Protein 2JVO (pdb70)

Secondary structure (DSSP, 8-state):
--S-SEEEE-SS-TT--HHHHHHHHTTTS---EEEEETTEEEEE-SSHHHHHHHHHHHTT-EETTEE-EEEB-S---

CATH classification: 3.30.70.330

InterPro domains:
  IPR000504 RNA recognition motif domain [PF00076] (127-188)
  IPR000504 RNA recognition motif domain [PF00076] (202-268)
  IPR000504 RNA recognition motif domain [PS50102] (125-195)
  IPR000504 RNA recognition motif domain [PS50102] (200-275)
  IPR000504 RNA recognition motif domain [SM00360] (126-191)
  IPR000504 RNA recognition motif domain [SM00360] (201-271)
  IPR012677 Nucleotide-binding alpha-beta plait domain superfamily [G3DSA:3.30.70.330] (121-197)
  IPR012677 Nucleotide-binding alpha-beta plait domain superfamily [G3DSA:3.30.70.330] (198-280)
  IPR034166 Npl3, RNA recognition motif 1 [cd12340] (126-192)
  IPR035979 RNA-binding domain superfamily [SSF54928] (87-199)
  IPR035979 RNA-binding domain superfamily [SSF54928] (198-286)
  IPR050374 RRT5/SRSF/Splicing Factor SR [PTHR23003] (115-361)

Foldseek 3Di:
DFQLWKWWFAPFAQPDDVVVVCVLLVVLPAQPDWDDDGRIIITGGPDNPSLVVSCVRFAQNDDPHGGINSGSNPDPD

Sequence (77 aa):
ELSNTRLFVRPFPLDVQESELNEIFGPFGPMKEVKILNGFAFVEFEEAESAAKAIEEVHGKSFANQPLEVVYSKLPAELSNTRLFVRPFPLDVQESELNEIFGPFGPMKEVKILNGFAFVEFEEAESAAKAIEEVHGKSFANQPLEVVYSKLPAELSNTRLFVRPFPLDVQESELNEIFGPFGPMKEVKILNGFAFVEFEEAESAAKAIEEVHGKSFANQPLEVVYSKLPAELSNTRLFVRPFPLDVQESELNEIFGPFGPMKEVKILNGFAFVEFEEAESAAKAIEEVHGKSFANQPLEVVYSKLPAELSNTRLFVRPFPLDVQESELNEIFGPFGPMKEVKILNGFAFVEFEEAESAAKAIEEVHGKSFANQPLEVVYSKLPAELSNTRLFVRPFPLDVQESELNEIFGPFGPMKEVKILNGFAFVEFEEAESAAKAIEEVHGKSFANQPLEVVYSKLPAELSNTRLFVRPFPLDVQESELNEIFGPFGPMKEVKILNGFAFVEFEEAESAAKAIEEVHGKSFANQPLEVVYSKLPAELSNTRLFVRPFPLDVQESELNEIFGPFGPMKEVKILNGFAFVEFEEAESAAKAIEEVHGKSFANQPLEVVYSKLPAELSNTRLFVRPFPLDVQESELNEIFGPFGPMKEVKILNGFAFVEFEEAESAAKAIEEVHGKSFANQPLEVVYSKLPAELSNTRLFVRPFPLDVQESELNEIFGPFGPMKEVKILNGFAFVEFEEAESAAKAIEEVHGKSFANQPLEVVYSKLPAELSNTRLFVRPFPLDVQESELNEIFGPFGPMKEVKILNGFAFVEFEEAESAAKAIEEVHGKSFANQPLEVVYSKLPAELSNTRLFVRPFPLDVQESELNEIFGPFGPMKEVKILNGFAFVEFEEAESAAKAIEEVHGKSFANQPLEVVYSKLPAELSNTRLFVRPFPLDVQESELNEIFGPFGPMKEVKILNGFAFVEFEEAESAAKAIEEVHGKSFANQPLEVVYSKLPAELSNTRLFVRPFPLDVQESELNEIFGPFGPMKEVKILNGFAFVEFEEAESAAKAIEEVHGKSFANQPLEVVYSKLPAELSNTRLFVRPFPLDVQESELNEIFGPFGPMKEVKILNGFAFVEFEEAESAAKAIEEVHGKSFANQPLEVVYSKLPAELSNTRLFVRPFPLDVQESELNEIFGPFGPMKEVKILNGFAFVEFEEAESAAKAIEEVHGKSFANQPLEVVYSKLPAELSNTRLFVRPFPLDVQESELNEIFGPFGPMKEVKILNGFAFVEFEEAESAAKAIEEVHGKSFANQPLEVVYSKLPAELSNTRLFVRPFPLDVQESELNEIFGPFGPMKEVKILNGFAFVEFEEAESAAKAIEEVHGKSFANQPLEVVYSKLPAELSNTRLFVRPFPLDVQESELNEIFGPFGPMKEVKILNGFAFVEFEEAESAAKAIEEVHGKSFANQPLEVVYSKLPAELSNTRLFVRPFPLDVQESELNEIFGPFGPMKEVKILNGFAFVEFEEAESAAKAIEEVHGKSFANQPLEVVYSKLPA

Solvent-accessible surface area: 4477 Å² total; per-residue (Å²): 198,105,35,39,19,17,0,30,1,89,5,14,72,122,106,4,71,94,59,73,0,80,146,28,0,37,101,18,51,56,39,88,62,36,75,62,82,122,4,81,0,13,0,24,2,145,68,50,115,1,0,45,73,0,40,143,102,16,65,46,92,96,84,76,104,82,76,9,31,0,32,92,0,148,63,140,82

GO terms:
  GO:0061752 telomeric repeat-containing RNA binding (F, IDA)
  GO:0008143 poly(A) binding (F, IDA)
  GO:0005634 nucleus (C, IDA)
  GO:0003691 double-stranded telomeric DNA binding (F, IDA)
  GO:0003729 mRNA binding (F, IDA)
  GO:0031370 eukaryotic initiation factor 4G binding (F, IDA)
  GO:2000805 negative regulation of termination of RNA polymerase II transcription, poly(A)-coupled (P, IDA)
  GO:0017148 negative regulation of translation (P, IDA)
  GO:0032968 positive regulation of transcription elongation by RNA polymerase II (P, IDA)
  GO:0006415 translational termination (P, IGI)
  GO:0000398 mRNA splicing, via spliceosome (P, IGI)
  GO:0005634 nucleus (C, IMP)
  GO:0005634 nucleus (C, HDA)
  GO:0005737 cytoplasm (C, IMP)
  GO:0010494 cytoplasmic stress granule (C, HDA)
  GO:0003729 mRNA binding (F, HDA)
  GO:2000805 negative regulation of termination of RNA polymerase II transcription, poly(A)-coupled (P, IMP)
  GO:0032968 positive regulation of transcription elongation by RNA polymerase II (P, IMP)
  GO:0061909 autophagosome-lysosome fusion (P, IMP)
  GO:0006415 translational termination (P, IMP)

Structure (mmCIF, N/CA/C/O backbone):
data_2JVO
#
_entry.id   2JVO
#
loop_
_atom_site.group_PDB
_atom_site.id
_atom_site.type_symbol
_atom_site.label_atom_id
_atom_site.label_alt_id
_atom_site.label_comp_id
_atom_site.label_asym_id
_atom_site.label_entity_id
_atom_site.label_seq_id
_atom_site.pdbx_PDB_ins_code
_atom_site.Cartn_x
_atom_site.Cartn_y
_atom_site.Cartn_z
_atom_site.occupancy
_atom_site.B_iso_or_equiv
_atom_site.auth_seq_id
_atom_site.auth_comp_id
_atom_site.auth_asym_id
_atom_site.auth_atom_id
_atom_site.pdbx_PDB_model_num
ATOM 1 N N . GLU A 1 28 ? 4.251 14.770 11.272 1.00 0.00 28 GLU A N 1
ATOM 2 C CA . GLU A 1 28 ? 4.772 14.192 10.003 1.00 0.00 28 GLU A CA 1
ATOM 3 C C . GLU A 1 28 ? 5.316 12.773 10.194 1.00 0.00 28 GLU A C 1
ATOM 4 O O . GLU A 1 28 ? 5.893 12.433 11.231 1.00 0.00 28 GLU A O 1
ATOM 16 N N . LEU A 1 29 ? 5.146 11.965 9.150 1.00 0.00 29 LEU A N 1
ATOM 17 C CA . LEU A 1 29 ? 5.688 10.619 8.912 1.00 0.00 29 LEU A CA 1
ATOM 18 C C . LEU A 1 29 ? 5.941 10.562 7.384 1.00 0.00 29 LEU A C 1
ATOM 19 O O . LEU A 1 29 ? 6.083 11.599 6.727 1.00 0.00 29 LEU A O 1
ATOM 35 N N . SER A 1 30 ? 5.946 9.380 6.776 1.00 0.00 30 SER A N 1
ATOM 36 C CA . SER A 1 30 ? 5.895 9.220 5.310 1.00 0.00 30 SER A CA 1
ATOM 37 C C . SER A 1 30 ? 4.572 9.743 4.701 1.00 0.00 30 SER A C 1
ATOM 38 O O . SER A 1 30 ? 4.499 9.960 3.499 1.00 0.00 30 SER A O 1
ATOM 46 N N . ASN A 1 31 ? 3.541 9.956 5.537 1.00 0.00 31 ASN A N 1
ATOM 47 C CA . ASN A 1 31 ? 2.181 10.483 5.297 1.00 0.00 31 ASN A CA 1
ATOM 48 C C . ASN A 1 31 ? 1.323 9.850 4.178 1.00 0.00 31 ASN A C 1
ATOM 49 O O . ASN A 1 31 ? 0.130 10.152 4.105 1.00 0.00 31 ASN A O 1
ATOM 60 N N . THR A 1 32 ? 1.874 9.006 3.297 1.00 0.00 32 THR A N 1
ATOM 61 C CA . THR A 1 32 ? 1.191 8.639 2.048 1.00 0.00 32 THR A CA 1
ATOM 62 C C . THR A 1 32 ? 1.433 7.212 1.534 1.00 0.00 32 THR A C 1
ATOM 63 O O . THR A 1 32 ? 1.245 6.970 0.344 1.00 0.00 32 THR A O 1
ATOM 74 N N . ARG A 1 33 ? 1.823 6.241 2.383 1.00 0.00 33 ARG A N 1
ATOM 75 C CA . ARG A 1 33 ? 2.345 4.941 1.907 1.00 0.00 33 ARG A CA 1
ATOM 76 C C . ARG A 1 33 ? 1.720 3.697 2.511 1.00 0.00 33 ARG A C 1
ATOM 77 O O . ARG A 1 33 ? 1.698 3.461 3.713 1.00 0.00 33 ARG A O 1
ATOM 98 N N . LEU A 1 34 ? 1.322 2.810 1.628 1.00 0.00 34 LEU A N 1
ATOM 99 C CA . LEU A 1 34 ? 0.527 1.658 1.974 1.00 0.00 34 LEU A CA 1
ATOM 100 C C . LEU A 1 34 ? 1.382 0.391 1.953 1.00 0.00 34 LEU A C 1
ATOM 101 O O . LEU A 1 34 ? 1.837 -0.051 0.902 1.00 0.00 34 LEU A O 1
ATOM 117 N N . PHE A 1 35 ? 1.605 -0.161 3.145 1.00 0.00 35 PHE A N 1
ATOM 118 C CA . PHE A 1 35 ? 2.538 -1.236 3.464 1.00 0.00 35 PHE A CA 1
ATOM 119 C C . PHE A 1 35 ? 1.716 -2.516 3.549 1.00 0.00 35 PHE A C 1
ATOM 120 O O . PHE A 1 35 ? 1.047 -2.866 4.522 1.00 0.00 35 PHE A O 1
ATOM 137 N N . VAL A 1 36 ? 1.704 -3.159 2.399 1.00 0.00 36 VAL A N 1
ATOM 138 C CA . VAL A 1 36 ? 0.735 -4.159 1.985 1.00 0.00 36 VAL A CA 1
ATOM 139 C C . VAL A 1 36 ? 1.484 -5.434 1.643 1.00 0.00 36 VAL A C 1
ATOM 140 O O . VAL A 1 36 ? 2.012 -5.622 0.550 1.00 0.00 36 VAL A O 1
ATOM 153 N N . ARG A 1 37 ? 1.594 -6.286 2.657 1.00 0.00 37 ARG A N 1
ATOM 154 C CA . ARG A 1 37 ? 2.465 -7.473 2.697 1.00 0.00 37 ARG A CA 1
ATOM 155 C C . ARG A 1 37 ? 1.813 -8.830 3.071 1.00 0.00 37 ARG A C 1
ATOM 156 O O . ARG A 1 37 ? 2.553 -9.732 3.476 1.00 0.00 37 ARG A O 1
ATOM 177 N N . PRO A 1 38 ? 0.479 -9.045 2.987 1.00 0.00 38 PRO A N 1
ATOM 178 C CA . PRO A 1 38 ? -0.114 -10.320 3.400 1.00 0.00 38 PRO A CA 1
ATOM 179 C C . PRO A 1 38 ? 0.185 -11.473 2.435 1.00 0.00 38 PRO A C 1
ATOM 180 O O . PRO A 1 38 ? 0.307 -12.626 2.860 1.00 0.00 38 PRO A O 1
ATOM 191 N N . PHE A 1 39 ? 0.248 -11.137 1.146 1.00 0.00 39 PHE A N 1
ATOM 192 C CA . PHE A 1 39 ? 0.293 -12.040 0.007 1.00 0.00 39 PHE A CA 1
ATOM 193 C C . PHE A 1 39 ? 1.674 -12.683 -0.196 1.00 0.00 39 PHE A C 1
ATOM 194 O O . PHE A 1 39 ? 2.686 -12.123 0.235 1.00 0.00 39 PHE A O 1
ATOM 211 N N . PRO A 1 40 ? 1.748 -13.820 -0.907 1.00 0.00 40 PRO A N 1
ATOM 212 C CA . PRO A 1 40 ? 3.007 -14.334 -1.427 1.00 0.00 40 PRO A CA 1
ATOM 213 C C . PRO A 1 40 ? 3.388 -13.585 -2.728 1.00 0.00 40 PRO A C 1
ATOM 214 O O . PRO A 1 40 ? 2.885 -12.493 -2.999 1.00 0.00 40 PRO A O 1
ATOM 225 N N . LEU A 1 41 ? 4.262 -14.169 -3.555 1.00 0.00 41 LEU A N 1
ATOM 226 C CA . LEU A 1 41 ? 4.707 -13.634 -4.855 1.00 0.00 41 LEU A CA 1
ATOM 227 C C . LEU A 1 41 ? 3.563 -13.290 -5.842 1.00 0.00 41 LEU A C 1
ATOM 228 O O . LEU A 1 41 ? 3.803 -12.638 -6.857 1.00 0.00 41 LEU A O 1
ATOM 244 N N . ASP A 1 42 ? 2.333 -13.735 -5.572 1.00 0.00 42 ASP A N 1
ATOM 245 C CA . ASP A 1 42 ? 1.129 -13.537 -6.381 1.00 0.00 42 ASP A CA 1
ATOM 246 C C . ASP A 1 42 ? 0.714 -12.064 -6.581 1.00 0.00 42 ASP A C 1
ATOM 247 O O . ASP A 1 42 ? 0.162 -11.740 -7.637 1.00 0.00 42 ASP A O 1
ATOM 256 N N . VAL A 1 43 ? 0.966 -11.163 -5.624 1.00 0.00 43 VAL A N 1
ATOM 257 C CA . VAL A 1 43 ? 0.608 -9.732 -5.754 1.00 0.00 43 VAL A CA 1
ATOM 258 C C . VAL A 1 43 ? 1.466 -9.020 -6.807 1.00 0.00 43 VAL A C 1
ATOM 259 O O . VAL A 1 43 ? 2.687 -9.178 -6.846 1.00 0.00 43 VAL A O 1
ATOM 272 N N . GLN A 1 44 ? 0.824 -8.183 -7.623 1.00 0.00 44 GLN A N 1
ATOM 273 C CA . GLN A 1 44 ? 1.468 -7.279 -8.577 1.00 0.00 44 GLN A CA 1
ATOM 274 C C . GLN A 1 44 ? 0.699 -5.948 -8.619 1.00 0.00 44 GLN A C 1
ATOM 275 O O . GLN A 1 44 ? -0.366 -5.800 -8.007 1.00 0.00 44 GLN A O 1
ATOM 289 N N . GLU A 1 45 ? 1.186 -4.983 -9.400 1.00 0.00 45 GLU A N 1
ATOM 290 C CA . GLU A 1 45 ? 0.475 -3.727 -9.638 1.00 0.00 45 GLU A CA 1
ATOM 291 C C . GLU A 1 45 ? -0.949 -3.903 -10.195 1.00 0.00 45 GLU A C 1
ATOM 292 O O . GLU A 1 45 ? -1.770 -3.021 -9.977 1.00 0.00 45 GLU A O 1
ATOM 304 N N . SER A 1 46 ? -1.287 -5.023 -10.841 1.00 0.00 46 SER A N 1
ATOM 305 C CA . SER A 1 46 ? -2.657 -5.354 -11.284 1.00 0.00 46 SER A CA 1
ATOM 306 C C . SER A 1 46 ? -3.617 -5.705 -10.125 1.00 0.00 46 SER A C 1
ATOM 307 O O . SER A 1 46 ? -4.807 -5.380 -10.165 1.00 0.00 46 SER A O 1
ATOM 315 N N . GLU A 1 47 ? -3.116 -6.319 -9.060 1.00 0.00 47 GLU A N 1
ATOM 316 C CA . GLU A 1 47 ? -3.879 -6.766 -7.898 1.00 0.00 47 GLU A CA 1
ATOM 317 C C . GLU A 1 47 ? -4.054 -5.576 -6.959 1.00 0.00 47 GLU A C 1
ATOM 318 O O . GLU A 1 47 ? -5.118 -5.332 -6.384 1.00 0.00 47 GLU A O 1
ATOM 330 N N . LEU A 1 48 ? -3.004 -4.760 -6.890 1.00 0.00 48 LEU A N 1
ATOM 331 C CA . LEU A 1 48 ? -3.072 -3.467 -6.262 1.00 0.00 48 LEU A CA 1
ATOM 332 C C . LEU A 1 48 ? -4.012 -2.563 -7.079 1.00 0.00 48 LEU A C 1
ATOM 333 O O . LEU A 1 48 ? -4.822 -1.864 -6.500 1.00 0.00 48 LEU A O 1
ATOM 349 N N . ASN A 1 49 ? -4.026 -2.625 -8.409 1.00 0.00 49 ASN A N 1
ATOM 350 C CA . ASN A 1 49 ? -5.035 -1.894 -9.210 1.00 0.00 49 ASN A CA 1
ATOM 351 C C . ASN A 1 49 ? -6.477 -2.317 -8.869 1.00 0.00 49 ASN A C 1
ATOM 352 O O . ASN A 1 49 ? -7.356 -1.461 -8.776 1.00 0.00 49 ASN A O 1
ATOM 363 N N . GLU A 1 50 ? -6.724 -3.608 -8.635 1.00 0.00 50 GLU A N 1
ATOM 364 C CA . GLU A 1 50 ? -8.021 -4.096 -8.134 1.00 0.00 50 GLU A CA 1
ATOM 365 C C . GLU A 1 50 ? -8.405 -3.523 -6.755 1.00 0.00 50 GLU A C 1
ATOM 366 O O . GLU A 1 50 ? -9.562 -3.154 -6.538 1.00 0.00 50 GLU A O 1
ATOM 378 N N . ILE A 1 51 ? -7.453 -3.439 -5.819 1.00 0.00 51 ILE A N 1
ATOM 379 C CA . ILE A 1 51 ? -7.699 -3.003 -4.426 1.00 0.00 51 ILE A CA 1
ATOM 380 C C . ILE A 1 51 ? -7.695 -1.468 -4.243 1.00 0.00 51 ILE A C 1
ATOM 381 O O . ILE A 1 51 ? -8.493 -0.940 -3.466 1.00 0.00 51 ILE A O 1
ATOM 397 N N . PHE A 1 52 ? -6.789 -0.763 -4.928 1.00 0.00 52 PHE A N 1
ATOM 398 C CA . PHE A 1 52 ? -6.454 0.660 -4.742 1.00 0.00 52 PHE A CA 1
ATOM 399 C C . PHE A 1 52 ? -7.110 1.567 -5.790 1.00 0.00 52 PHE A C 1
ATOM 400 O O . PHE A 1 52 ? -7.393 2.734 -5.523 1.00 0.00 52 PHE A O 1
ATOM 417 N N . GLY A 1 53 ? -7.397 1.030 -6.984 1.00 0.00 53 GLY A N 1
ATOM 418 C CA . GLY A 1 53 ? -8.191 1.695 -8.013 1.00 0.00 53 GLY A CA 1
ATOM 419 C C . GLY A 1 53 ? -9.502 2.349 -7.526 1.00 0.00 53 GLY A C 1
ATOM 420 O O . GLY A 1 53 ? -9.815 3.443 -8.005 1.00 0.00 53 GLY A O 1
ATOM 424 N N . PRO A 1 54 ? -10.256 1.773 -6.559 1.00 0.00 54 PRO A N 1
ATOM 425 C CA . PRO A 1 54 ? -11.431 2.420 -5.958 1.00 0.00 54 PRO A CA 1
ATOM 426 C C . PRO A 1 54 ? -11.147 3.752 -5.236 1.00 0.00 54 PRO A C 1
ATOM 427 O O . PRO A 1 54 ? -12.058 4.570 -5.086 1.00 0.00 54 PRO A O 1
ATOM 438 N N . PHE A 1 55 ? -9.911 3.988 -4.765 1.00 0.00 55 PHE A N 1
ATOM 439 C CA . PHE A 1 55 ? -9.514 5.219 -4.057 1.00 0.00 55 PHE A CA 1
ATOM 440 C C . PHE A 1 55 ? -9.387 6.397 -5.028 1.00 0.00 55 PHE A C 1
ATOM 441 O O . PHE A 1 55 ? -9.738 7.534 -4.703 1.00 0.00 55 PHE A O 1
ATOM 458 N N . GLY A 1 56 ? -8.844 6.096 -6.201 1.00 0.00 56 GLY A N 1
ATOM 459 C CA . GLY A 1 56 ? -8.505 7.043 -7.246 1.00 0.00 56 GLY A CA 1
ATOM 460 C C . GLY A 1 56 ? -6.998 7.039 -7.529 1.00 0.00 56 GLY A C 1
ATOM 461 O O . GLY A 1 56 ? -6.569 6.327 -8.446 1.00 0.00 56 GLY A O 1
ATOM 465 N N . PRO A 1 57 ? -6.178 7.791 -6.765 1.00 0.00 57 PRO A N 1
ATOM 466 C CA . PRO A 1 57 ? -4.717 7.751 -6.877 1.00 0.00 57 PRO A CA 1
ATOM 467 C C . PRO A 1 57 ? -4.092 6.384 -6.539 1.00 0.00 57 PRO A C 1
ATOM 468 O O . PRO A 1 57 ? -4.717 5.520 -5.923 1.00 0.00 57 PRO A O 1
ATOM 479 N N . MET A 1 58 ? -2.822 6.236 -6.935 1.00 0.00 58 MET A N 1
ATOM 480 C CA . MET A 1 58 ? -1.872 5.122 -6.710 1.00 0.00 58 MET A CA 1
ATOM 481 C C . MET A 1 58 ? -0.589 5.431 -7.487 1.00 0.00 58 MET A C 1
ATOM 482 O O . MET A 1 58 ? -0.248 4.836 -8.511 1.00 0.00 58 MET A O 1
ATOM 496 N N . LYS A 1 59 ? 0.048 6.497 -7.006 1.00 0.00 59 LYS A N 1
ATOM 497 C CA . LYS A 1 59 ? 1.154 7.233 -7.596 1.00 0.00 59 LYS A CA 1
ATOM 498 C C . LYS A 1 59 ? 2.459 6.442 -7.637 1.00 0.00 59 LYS A C 1
ATOM 499 O O . LYS A 1 59 ? 3.241 6.598 -8.580 1.00 0.00 59 LYS A O 1
ATOM 518 N N . GLU A 1 60 ? 2.677 5.570 -6.660 1.00 0.00 60 GLU A N 1
ATOM 519 C CA . GLU A 1 60 ? 3.756 4.579 -6.685 1.00 0.00 60 GLU A CA 1
ATOM 520 C C . GLU A 1 60 ? 3.266 3.254 -6.142 1.00 0.00 60 GLU A C 1
ATOM 521 O O . GLU A 1 60 ? 2.291 3.198 -5.397 1.00 0.00 60 GLU A O 1
ATOM 533 N N . VAL A 1 61 ? 3.905 2.184 -6.605 1.00 0.00 61 VAL A N 1
ATOM 534 C CA . VAL A 1 61 ? 3.436 0.812 -6.440 1.00 0.00 61 VAL A CA 1
ATOM 535 C C . VAL A 1 61 ? 4.647 -0.119 -6.441 1.00 0.00 61 VAL A C 1
ATOM 536 O O . VAL A 1 61 ? 4.879 -0.885 -7.377 1.00 0.00 61 VAL A O 1
ATOM 549 N N . LYS A 1 62 ? 5.499 0.027 -5.426 1.00 0.00 62 LYS A N 1
ATOM 550 C CA . LYS A 1 62 ? 6.762 -0.713 -5.318 1.00 0.00 62 LYS A CA 1
ATOM 551 C C . LYS A 1 62 ? 6.445 -2.178 -5.011 1.00 0.00 62 LYS A C 1
ATOM 552 O O . LYS A 1 62 ? 5.850 -2.448 -3.976 1.00 0.00 62 LYS A O 1
ATOM 571 N N . ILE A 1 63 ? 6.812 -3.107 -5.890 1.00 0.00 63 ILE A N 1
ATOM 572 C CA . ILE A 1 63 ? 6.509 -4.550 -5.775 1.00 0.00 63 ILE A CA 1
ATOM 573 C C . ILE A 1 63 ? 7.787 -5.352 -5.492 1.00 0.00 63 ILE A C 1
ATOM 574 O O . ILE A 1 63 ? 8.770 -5.282 -6.236 1.00 0.00 63 ILE A O 1
ATOM 590 N N . LEU A 1 64 ? 7.749 -6.135 -4.414 1.00 0.00 64 LEU A N 1
ATOM 591 C CA . LEU A 1 64 ? 8.806 -6.995 -3.899 1.00 0.00 64 LEU A CA 1
ATOM 592 C C . LEU A 1 64 ? 8.231 -8.390 -3.559 1.00 0.00 64 LEU A C 1
ATOM 593 O O . LEU A 1 64 ? 7.031 -8.620 -3.699 1.00 0.00 64 LEU A O 1
ATOM 609 N N . ASN A 1 65 ? 9.092 -9.304 -3.096 1.00 0.00 65 ASN A N 1
ATOM 610 C CA . ASN A 1 65 ? 8.925 -10.763 -2.872 1.00 0.00 65 ASN A CA 1
ATOM 611 C C . ASN A 1 65 ? 7.787 -11.231 -1.919 1.00 0.00 65 ASN A C 1
ATOM 612 O O . ASN A 1 65 ? 7.997 -12.039 -1.012 1.00 0.00 65 ASN A O 1
ATOM 623 N N . GLY A 1 66 ? 6.585 -10.700 -2.082 1.00 0.00 66 GLY A N 1
ATOM 624 C CA . GLY A 1 66 ? 5.453 -10.840 -1.175 1.00 0.00 66 GLY A CA 1
ATOM 625 C C . GLY A 1 66 ? 5.007 -9.504 -0.571 1.00 0.00 66 GLY A C 1
ATOM 626 O O . GLY A 1 66 ? 4.150 -9.481 0.305 1.00 0.00 66 GLY A O 1
ATOM 630 N N . PHE A 1 67 ? 5.588 -8.383 -1.024 1.00 0.00 67 PHE A N 1
ATOM 631 C CA . PHE A 1 67 ? 5.351 -7.066 -0.427 1.00 0.00 67 PHE A CA 1
ATOM 632 C C . PHE A 1 67 ? 5.048 -6.024 -1.506 1.00 0.00 67 PHE A C 1
ATOM 633 O O . PHE A 1 67 ? 5.652 -6.004 -2.573 1.00 0.00 67 PHE A O 1
ATOM 650 N N . ALA A 1 68 ? 4.146 -5.114 -1.186 1.00 0.00 68 ALA A N 1
ATOM 651 C CA . ALA A 1 68 ? 3.776 -3.941 -1.964 1.00 0.00 68 ALA A CA 1
ATOM 652 C C . ALA A 1 68 ? 3.906 -2.728 -1.043 1.00 0.00 68 ALA A C 1
ATOM 653 O O . ALA A 1 68 ? 3.468 -2.748 0.105 1.00 0.00 68 ALA A O 1
ATOM 660 N N . PHE A 1 69 ? 4.496 -1.665 -1.574 1.00 0.00 69 PHE A N 1
ATOM 661 C CA . PHE A 1 69 ? 4.620 -0.384 -0.897 1.00 0.00 69 PHE A CA 1
ATOM 662 C C . PHE A 1 69 ? 4.071 0.641 -1.866 1.00 0.00 69 PHE A C 1
ATOM 663 O O . PHE A 1 69 ? 4.758 1.186 -2.739 1.00 0.00 69 PHE A O 1
ATOM 680 N N . VAL A 1 70 ? 2.757 0.765 -1.795 1.00 0.00 70 VAL A N 1
ATOM 681 C CA . VAL A 1 70 ? 2.012 1.700 -2.620 1.00 0.00 70 VAL A CA 1
ATOM 682 C C . VAL A 1 70 ? 2.182 3.086 -2.014 1.00 0.00 70 VAL A C 1
ATOM 683 O O . VAL A 1 70 ? 2.597 3.237 -0.861 1.00 0.00 70 VAL A O 1
ATOM 696 N N . GLU A 1 71 ? 1.899 4.118 -2.781 1.00 0.00 71 GLU A N 1
ATOM 697 C CA . GLU A 1 71 ? 2.222 5.487 -2.418 1.00 0.00 71 GLU A CA 1
ATOM 698 C C . GLU A 1 71 ? 1.305 6.450 -3.160 1.00 0.00 71 GLU A C 1
ATOM 699 O O . GLU A 1 71 ? 0.898 6.191 -4.294 1.00 0.00 71 GLU A O 1
ATOM 711 N N . PHE A 1 72 ? 1.091 7.608 -2.545 1.00 0.00 72 PHE A N 1
ATOM 712 C CA . PHE A 1 72 ? 0.407 8.743 -3.147 1.00 0.00 72 PHE A CA 1
ATOM 713 C C . PHE A 1 72 ? 1.210 10.035 -2.962 1.00 0.00 72 PHE A C 1
ATOM 714 O O . PHE A 1 72 ? 2.108 10.119 -2.128 1.00 0.00 72 PHE A O 1
ATOM 731 N N . GLU A 1 73 ? 0.907 11.054 -3.767 1.00 0.00 73 GLU A N 1
ATOM 732 C CA . GLU A 1 73 ? 1.579 12.363 -3.677 1.00 0.00 73 GLU A CA 1
ATOM 733 C C . GLU A 1 73 ? 0.889 13.329 -2.688 1.00 0.00 73 GLU A C 1
ATOM 734 O O . GLU A 1 73 ? 1.342 14.460 -2.495 1.00 0.00 73 GLU A O 1
ATOM 746 N N . GLU A 1 74 ? -0.191 12.887 -2.026 1.00 0.00 74 GLU A N 1
ATOM 747 C CA . GLU A 1 74 ? -0.951 13.623 -1.001 1.00 0.00 74 GLU A CA 1
ATOM 748 C C . GLU A 1 74 ? -1.549 12.676 0.057 1.00 0.00 74 GLU A C 1
ATOM 749 O O . GLU A 1 74 ? -1.504 11.451 -0.074 1.00 0.00 74 GLU A O 1
ATOM 761 N N . ALA A 1 75 ? -2.084 13.236 1.154 1.00 0.00 75 ALA A N 1
ATOM 762 C CA . ALA A 1 75 ? -2.489 12.479 2.346 1.00 0.00 75 ALA A CA 1
ATOM 763 C C . ALA A 1 75 ? -3.982 12.103 2.393 1.00 0.00 75 ALA A C 1
ATOM 764 O O . ALA A 1 75 ? -4.419 11.419 3.322 1.00 0.00 75 ALA A O 1
ATOM 771 N N . GLU A 1 76 ? -4.774 12.497 1.397 1.00 0.00 76 GLU A N 1
ATOM 772 C CA . GLU A 1 76 ? -6.202 12.172 1.320 1.00 0.00 76 GLU A CA 1
ATOM 773 C C . GLU A 1 76 ? -6.457 10.793 0.718 1.00 0.00 76 GLU A C 1
ATOM 774 O O . GLU A 1 76 ? -7.307 10.057 1.230 1.00 0.00 76 GLU A O 1
ATOM 786 N N . SER A 1 77 ? -5.707 10.415 -0.315 1.00 0.00 77 SER A N 1
ATOM 787 C CA . SER A 1 77 ? -5.715 9.038 -0.805 1.00 0.00 77 SER A CA 1
ATOM 788 C C . SER A 1 77 ? -5.210 8.089 0.266 1.00 0.00 77 SER A C 1
ATOM 789 O O . SER A 1 77 ? -5.754 7.005 0.426 1.00 0.00 77 SER A O 1
ATOM 797 N N . ALA A 1 78 ? -4.241 8.514 1.087 1.00 0.00 78 ALA A N 1
ATOM 798 C CA . ALA A 1 78 ? -3.779 7.737 2.229 1.00 0.00 78 ALA A CA 1
ATOM 799 C C . ALA A 1 78 ? -4.868 7.585 3.302 1.00 0.00 78 ALA A C 1
ATOM 800 O O . ALA A 1 78 ? -5.186 6.455 3.668 1.00 0.00 78 ALA A O 1
ATOM 807 N N . ALA A 1 79 ? -5.500 8.681 3.741 1.00 0.00 79 ALA A N 1
ATOM 808 C CA . ALA A 1 79 ? -6.596 8.656 4.717 1.00 0.00 79 ALA A CA 1
ATOM 809 C C . ALA A 1 79 ? -7.735 7.713 4.297 1.00 0.00 79 ALA A C 1
ATOM 810 O O . ALA A 1 79 ? -8.168 6.857 5.081 1.00 0.00 79 ALA A O 1
ATOM 817 N N . LYS A 1 80 ? -8.185 7.806 3.038 1.00 0.00 80 LYS A N 1
ATOM 818 C CA . LYS A 1 80 ? -9.204 6.872 2.551 1.00 0.00 80 LYS A CA 1
ATOM 819 C C . LYS A 1 80 ? -8.677 5.463 2.341 1.00 0.00 80 LYS A C 1
ATOM 820 O O . LYS A 1 80 ? -9.371 4.532 2.718 1.00 0.00 80 LYS A O 1
ATOM 839 N N . ALA A 1 81 ? -7.459 5.286 1.834 1.00 0.00 81 ALA A N 1
ATOM 840 C CA . ALA A 1 81 ? -6.857 3.963 1.677 1.00 0.00 81 ALA A CA 1
ATOM 841 C C . ALA A 1 81 ? -6.868 3.229 3.044 1.00 0.00 81 ALA A C 1
ATOM 842 O O . ALA A 1 81 ? -7.319 2.086 3.144 1.00 0.00 81 ALA A O 1
ATOM 849 N N . ILE A 1 82 ? -6.459 3.930 4.116 1.00 0.00 82 ILE A N 1
ATOM 850 C CA . ILE A 1 82 ? -6.532 3.452 5.498 1.00 0.00 82 ILE A CA 1
ATOM 851 C C . ILE A 1 82 ? -7.960 3.018 5.838 1.00 0.00 82 ILE A C 1
ATOM 852 O O . ILE A 1 82 ? -8.205 1.849 6.145 1.00 0.00 82 ILE A O 1
ATOM 868 N N . GLU A 1 83 ? -8.924 3.933 5.743 1.00 0.00 83 GLU A N 1
ATOM 869 C CA . GLU A 1 83 ? -10.313 3.624 6.105 1.00 0.00 83 GLU A CA 1
ATOM 870 C C . GLU A 1 83 ? -10.971 2.546 5.212 1.00 0.00 83 GLU A C 1
ATOM 871 O O . GLU A 1 83 ? -11.872 1.838 5.661 1.00 0.00 83 GLU A O 1
ATOM 883 N N . GLU A 1 84 ? -10.478 2.336 3.982 1.00 0.00 84 GLU A N 1
ATOM 884 C CA . GLU A 1 84 ? -10.964 1.335 3.019 1.00 0.00 84 GLU A CA 1
ATOM 885 C C . GLU A 1 84 ? -10.428 -0.079 3.304 1.00 0.00 84 GLU A C 1
ATOM 886 O O . GLU A 1 84 ? -11.167 -1.052 3.138 1.00 0.00 84 GLU A O 1
ATOM 898 N N . VAL A 1 85 ? -9.158 -0.215 3.722 1.00 0.00 85 VAL A N 1
ATOM 899 C CA . VAL A 1 85 ? -8.468 -1.526 3.743 1.00 0.00 85 VAL A CA 1
ATOM 900 C C . VAL A 1 85 ? -7.345 -1.704 4.785 1.00 0.00 85 VAL A C 1
ATOM 901 O O . VAL A 1 85 ? -6.853 -2.815 4.966 1.00 0.00 85 VAL A O 1
ATOM 914 N N . HIS A 1 86 ? -6.986 -0.698 5.591 1.00 0.00 86 HIS A N 1
ATOM 915 C CA . HIS A 1 86 ? -6.082 -0.906 6.748 1.00 0.00 86 HIS A CA 1
ATOM 916 C C . HIS A 1 86 ? -6.677 -1.845 7.805 1.00 0.00 86 HIS A C 1
ATOM 917 O O . HIS A 1 86 ? -7.686 -1.523 8.438 1.00 0.00 86 HIS A O 1
ATOM 931 N N . GLY A 1 87 ? -6.036 -2.994 8.035 1.00 0.00 87 GLY A N 1
ATOM 932 C CA . GLY A 1 87 ? -6.334 -3.902 9.155 1.00 0.00 87 GLY A CA 1
ATOM 933 C C . GLY A 1 87 ? -7.414 -4.926 8.811 1.00 0.00 87 GLY A C 1
ATOM 934 O O . GLY A 1 87 ? -7.755 -5.791 9.618 1.00 0.00 87 GLY A O 1
ATOM 938 N N . LYS A 1 88 ? -7.933 -4.827 7.581 1.00 0.00 88 LYS A N 1
ATOM 939 C CA . LYS A 1 88 ? -8.795 -5.793 6.922 1.00 0.00 88 LYS A CA 1
ATOM 940 C C . LYS A 1 88 ? -7.922 -6.971 6.495 1.00 0.00 88 LYS A C 1
ATOM 941 O O . LYS A 1 88 ? -6.786 -6.762 6.080 1.00 0.00 88 LYS A O 1
ATOM 960 N N . SER A 1 89 ? -8.433 -8.191 6.582 1.00 0.00 89 SER A N 1
ATOM 961 C CA . SER A 1 89 ? -7.674 -9.424 6.324 1.00 0.00 89 SER A CA 1
ATOM 962 C C . SER A 1 89 ? -7.684 -9.806 4.836 1.00 0.00 89 SER A C 1
ATOM 963 O O . SER A 1 89 ? -8.638 -10.435 4.368 1.00 0.00 89 SER A O 1
ATOM 971 N N . PHE A 1 90 ? -6.641 -9.442 4.071 1.00 0.00 90 PHE A N 1
ATOM 972 C CA . PHE A 1 90 ? -6.519 -9.889 2.675 1.00 0.00 90 PHE A CA 1
ATOM 973 C C . PHE A 1 90 ? -5.731 -11.208 2.569 1.00 0.00 90 PHE A C 1
ATOM 974 O O . PHE A 1 90 ? -4.732 -11.394 3.266 1.00 0.00 90 PHE A O 1
ATOM 991 N N . ALA A 1 91 ? -6.163 -12.107 1.679 1.00 0.00 91 ALA A N 1
ATOM 992 C CA . ALA A 1 91 ? -5.608 -13.438 1.375 1.00 0.00 91 ALA A CA 1
ATOM 993 C C . ALA A 1 91 ? -5.514 -14.426 2.563 1.00 0.00 91 ALA A C 1
ATOM 994 O O . ALA A 1 91 ? -6.109 -15.506 2.523 1.00 0.00 91 ALA A O 1
ATOM 1001 N N . ASN A 1 92 ? -4.778 -14.061 3.615 1.00 0.00 92 ASN A N 1
ATOM 1002 C CA . ASN A 1 92 ? -4.489 -14.859 4.802 1.00 0.00 92 ASN A CA 1
ATOM 1003 C C . ASN A 1 92 ? -4.155 -14.001 6.052 1.00 0.00 92 ASN A C 1
ATOM 1004 O O . ASN A 1 92 ? -4.058 -14.565 7.144 1.00 0.00 92 ASN A O 1
ATOM 1015 N N . GLN A 1 93 ? -3.981 -12.671 5.932 1.00 0.00 93 GLN A N 1
ATOM 1016 C CA . GLN A 1 93 ? -3.600 -11.779 7.041 1.00 0.00 93 GLN A CA 1
ATOM 1017 C C . GLN A 1 93 ? -3.888 -10.286 6.743 1.00 0.00 93 GLN A C 1
ATOM 1018 O O . GLN A 1 93 ? -4.172 -9.921 5.594 1.00 0.00 93 GLN A O 1
ATOM 1032 N N . PRO A 1 94 ? -3.890 -9.395 7.750 1.00 0.00 94 PRO A N 1
ATOM 1033 C CA . PRO A 1 94 ? -4.204 -7.989 7.523 1.00 0.00 94 PRO A CA 1
ATOM 1034 C C . PRO A 1 94 ? -3.090 -7.134 6.916 1.00 0.00 94 PRO A C 1
ATOM 1035 O O . PRO A 1 94 ? -1.894 -7.418 7.001 1.00 0.00 94 PRO A O 1
ATOM 1046 N N . LEU A 1 95 ? -3.549 -6.038 6.310 1.00 0.00 95 LEU A N 1
ATOM 1047 C CA . LEU A 1 95 ? -2.771 -4.960 5.712 1.00 0.00 95 LEU A CA 1
ATOM 1048 C C . LEU A 1 95 ? -2.233 -3.932 6.728 1.00 0.00 95 LEU A C 1
ATOM 1049 O O . LEU A 1 95 ? -2.788 -3.766 7.810 1.00 0.00 95 LEU A O 1
ATOM 1065 N N . GLU A 1 96 ? -1.230 -3.148 6.305 1.00 0.00 96 GLU A N 1
ATOM 1066 C CA . GLU A 1 96 ? -0.688 -1.980 7.032 1.00 0.00 96 GLU A CA 1
ATOM 1067 C C . GLU A 1 96 ? -0.599 -0.760 6.083 1.00 0.00 96 GLU A C 1
ATOM 1068 O O . GLU A 1 96 ? 0.422 -0.104 5.873 1.00 0.00 96 GLU A O 1
ATOM 1080 N N . VAL A 1 97 ? -1.728 -0.499 5.431 1.00 0.00 97 VAL A N 1
ATOM 1081 C CA . VAL A 1 97 ? -1.998 0.614 4.497 1.00 0.00 97 VAL A CA 1
ATOM 1082 C C . VAL A 1 97 ? -1.897 1.911 5.294 1.00 0.00 97 VAL A C 1
ATOM 1083 O O . VAL A 1 97 ? -2.804 2.161 6.085 1.00 0.00 97 VAL A O 1
ATOM 1096 N N . VAL A 1 98 ? -0.821 2.709 5.199 1.00 0.00 98 VAL A N 1
ATOM 1097 C CA . VAL A 1 98 ? -0.610 3.720 6.239 1.00 0.00 98 VAL A CA 1
ATOM 1098 C C . VAL A 1 98 ? 0.321 4.872 5.823 1.00 0.00 98 VAL A C 1
ATOM 1099 O O . VAL A 1 98 ? 0.209 5.465 4.741 1.00 0.00 98 VAL A O 1
ATOM 1112 N N . TYR A 1 99 ? 1.227 5.226 6.718 1.00 0.00 99 TYR A N 1
ATOM 1113 C CA . TYR A 1 99 ? 2.397 6.055 6.498 1.00 0.00 99 TYR A CA 1
ATOM 1114 C C . TYR A 1 99 ? 3.606 5.100 6.513 1.00 0.00 99 TYR A C 1
ATOM 1115 O O . TYR A 1 99 ? 4.336 5.055 7.508 1.00 0.00 99 TYR A O 1
ATOM 1133 N N . SER A 1 100 ? 3.737 4.225 5.508 1.00 0.00 100 SER A N 1
ATOM 1134 C CA . SER A 1 100 ? 4.728 3.134 5.519 1.00 0.00 100 SER A CA 1
ATOM 1135 C C . SER A 1 100 ? 6.135 3.535 5.997 1.00 0.00 100 SER A C 1
ATOM 1136 O O . SER A 1 100 ? 6.670 4.578 5.620 1.00 0.00 100 SER A O 1
ATOM 1144 N N . LYS A 1 101 ? 6.735 2.672 6.825 1.00 0.00 101 LYS A N 1
ATOM 1145 C CA . LYS A 1 101 ? 7.972 2.863 7.614 1.00 0.00 101 LYS A CA 1
ATOM 1146 C C . LYS A 1 101 ? 9.278 2.949 6.795 1.00 0.00 101 LYS A C 1
ATOM 1147 O O . LYS A 1 101 ? 10.368 2.813 7.355 1.00 0.00 101 LYS A O 1
ATOM 1166 N N . LEU A 1 102 ? 9.189 3.173 5.484 1.00 0.00 102 LEU A N 1
ATOM 1167 C CA . LEU A 1 102 ? 10.313 3.298 4.547 1.00 0.00 102 LEU A CA 1
ATOM 1168 C C . LEU A 1 102 ? 10.336 4.723 3.942 1.00 0.00 102 LEU A C 1
ATOM 1169 O O . LEU A 1 102 ? 9.302 5.161 3.431 1.00 0.00 102 LEU A O 1
ATOM 1185 N N . PRO A 1 103 ? 11.483 5.436 3.943 1.00 0.00 103 PRO A N 1
ATOM 1186 C CA . PRO A 1 103 ? 11.608 6.787 3.380 1.00 0.00 103 PRO A CA 1
ATOM 1187 C C . PRO A 1 103 ? 11.873 6.819 1.855 1.00 0.00 103 PRO A C 1
ATOM 1188 O O . PRO A 1 103 ? 11.885 7.901 1.258 1.00 0.00 103 PRO A O 1
ATOM 1199 N N . ALA A 1 104 ? 12.090 5.657 1.217 1.00 0.00 104 ALA A N 1
ATOM 1200 C CA . ALA A 1 104 ? 12.467 5.482 -0.186 1.00 0.00 104 ALA A CA 1
ATOM 1201 C C . ALA A 1 104 ? 11.629 4.390 -0.876 1.00 0.00 104 ALA A C 1
ATOM 1202 O O . ALA A 1 104 ? 11.252 3.405 -0.198 1.00 0.00 104 ALA A O 1
ATOM 1209 N N . GLU A 1 28 ? 6.611 15.082 10.584 1.00 0.00 28 GLU A N 2
ATOM 1210 C CA . GLU A 1 28 ? 6.140 14.724 9.213 1.00 0.00 28 GLU A CA 2
ATOM 1211 C C . GLU A 1 28 ? 6.693 13.355 8.787 1.00 0.00 28 GLU A C 2
ATOM 1212 O O . GLU A 1 28 ? 7.544 12.774 9.461 1.00 0.00 28 GLU A O 2
ATOM 1224 N N . LEU A 1 29 ? 6.197 12.828 7.662 1.00 0.00 29 LEU A N 2
ATOM 1225 C CA . LEU A 1 29 ? 6.519 11.515 7.084 1.00 0.00 29 LEU A CA 2
ATOM 1226 C C . LEU A 1 29 ? 6.542 11.638 5.542 1.00 0.00 29 LEU A C 2
ATOM 1227 O O . LEU A 1 29 ? 6.437 12.731 4.982 1.00 0.00 29 LEU A O 2
ATOM 1243 N N . SER A 1 30 ? 6.637 10.512 4.842 1.00 0.00 30 SER A N 2
ATOM 1244 C CA . SER A 1 30 ? 6.477 10.402 3.387 1.00 0.00 30 SER A CA 2
ATOM 1245 C C . SER A 1 30 ? 5.045 10.704 2.883 1.00 0.00 30 SER A C 2
ATOM 1246 O O . SER A 1 30 ? 4.823 10.713 1.673 1.00 0.00 30 SER A O 2
ATOM 1254 N N . ASN A 1 31 ? 4.082 10.917 3.791 1.00 0.00 31 ASN A N 2
ATOM 1255 C CA . ASN A 1 31 ? 2.662 11.308 3.655 1.00 0.00 31 ASN A CA 2
ATOM 1256 C C . ASN A 1 31 ? 1.753 10.619 2.604 1.00 0.00 31 ASN A C 2
ATOM 1257 O O . ASN A 1 31 ? 0.553 10.898 2.597 1.00 0.00 31 ASN A O 2
ATOM 1268 N N . THR A 1 32 ? 2.244 9.730 1.726 1.00 0.00 32 THR A N 2
ATOM 1269 C CA . THR A 1 32 ? 1.475 9.280 0.548 1.00 0.00 32 THR A CA 2
ATOM 1270 C C . THR A 1 32 ? 1.670 7.815 0.114 1.00 0.00 32 THR A C 2
ATOM 1271 O O . THR A 1 32 ? 1.414 7.500 -1.042 1.00 0.00 32 THR A O 2
ATOM 1282 N N . ARG A 1 33 ? 2.112 6.888 0.986 1.00 0.00 33 ARG A N 2
ATOM 1283 C CA . ARG A 1 33 ? 2.592 5.559 0.539 1.00 0.00 33 ARG A CA 2
ATOM 1284 C C . ARG A 1 33 ? 2.031 4.350 1.284 1.00 0.00 33 ARG A C 2
ATOM 1285 O O . ARG A 1 33 ? 2.105 4.209 2.497 1.00 0.00 33 ARG A O 2
ATOM 1306 N N . LEU A 1 34 ? 1.555 3.388 0.516 1.00 0.00 34 LEU A N 2
ATOM 1307 C CA . LEU A 1 34 ? 0.810 2.255 1.019 1.00 0.00 34 LEU A CA 2
ATOM 1308 C C . LEU A 1 34 ? 1.663 0.989 1.000 1.00 0.00 34 LEU A C 2
ATOM 1309 O O . LEU A 1 34 ? 1.995 0.467 -0.060 1.00 0.00 34 LEU A O 2
ATOM 1325 N N . PHE A 1 35 ? 2.014 0.509 2.186 1.00 0.00 35 PHE A N 2
ATOM 1326 C CA . PHE A 1 35 ? 2.966 -0.564 2.422 1.00 0.00 35 PHE A CA 2
ATOM 1327 C C . PHE A 1 35 ? 2.157 -1.810 2.752 1.00 0.00 35 PHE A C 2
ATOM 1328 O O . PHE A 1 35 ? 1.519 -1.984 3.782 1.00 0.00 35 PHE A O 2
ATOM 1345 N N . VAL A 1 36 ? 2.104 -2.650 1.733 1.00 0.00 36 VAL A N 2
ATOM 1346 C CA . VAL A 1 36 ? 1.114 -3.693 1.557 1.00 0.00 36 VAL A CA 2
ATOM 1347 C C . VAL A 1 36 ? 1.872 -4.992 1.334 1.00 0.00 36 VAL A C 2
ATOM 1348 O O . VAL A 1 36 ? 2.303 -5.325 0.233 1.00 0.00 36 VAL A O 2
ATOM 1361 N N . ARG A 1 37 ? 2.122 -5.678 2.456 1.00 0.00 37 ARG A N 2
ATOM 1362 C CA . ARG A 1 37 ? 3.052 -6.818 2.572 1.00 0.00 37 ARG A CA 2
ATOM 1363 C C . ARG A 1 37 ? 2.536 -8.157 3.167 1.00 0.00 37 ARG A C 2
ATOM 1364 O O . ARG A 1 37 ? 3.372 -8.960 3.585 1.00 0.00 37 ARG A O 2
ATOM 1385 N N . PRO A 1 38 ? 1.222 -8.468 3.227 1.00 0.00 38 PRO A N 2
ATOM 1386 C CA . PRO A 1 38 ? 0.740 -9.738 3.782 1.00 0.00 38 PRO A CA 2
ATOM 1387 C C . PRO A 1 38 ? 0.881 -10.948 2.849 1.00 0.00 38 PRO A C 2
ATOM 1388 O O . PRO A 1 38 ? 0.958 -12.083 3.326 1.00 0.00 38 PRO A O 2
ATOM 1399 N N . PHE A 1 39 ? 0.844 -10.707 1.542 1.00 0.00 39 PHE A N 2
ATOM 1400 C CA . PHE A 1 39 ? 0.705 -11.723 0.502 1.00 0.00 39 PHE A CA 2
ATOM 1401 C C . PHE A 1 39 ? 2.006 -12.462 0.186 1.00 0.00 39 PHE A C 2
ATOM 1402 O O . PHE A 1 39 ? 3.100 -11.973 0.481 1.00 0.00 39 PHE A O 2
ATOM 1419 N N . PRO A 1 40 ? 1.894 -13.630 -0.456 1.00 0.00 40 PRO A N 2
ATOM 1420 C CA . PRO A 1 40 ? 3.025 -14.264 -1.102 1.00 0.00 40 PRO A CA 2
ATOM 1421 C C . PRO A 1 40 ? 3.459 -13.566 -2.407 1.00 0.00 40 PRO A C 2
ATOM 1422 O O . PRO A 1 40 ? 3.006 -12.468 -2.735 1.00 0.00 40 PRO A O 2
ATOM 1433 N N . LEU A 1 41 ? 4.322 -14.227 -3.192 1.00 0.00 41 LEU A N 2
ATOM 1434 C CA . LEU A 1 41 ? 4.751 -13.845 -4.551 1.00 0.00 41 LEU A CA 2
ATOM 1435 C C . LEU A 1 41 ? 3.618 -13.981 -5.608 1.00 0.00 41 LEU A C 2
ATOM 1436 O O . LEU A 1 41 ? 3.812 -14.471 -6.718 1.00 0.00 41 LEU A O 2
ATOM 1452 N N . ASP A 1 42 ? 2.414 -13.559 -5.226 1.00 0.00 42 ASP A N 2
ATOM 1453 C CA . ASP A 1 42 ? 1.167 -13.610 -5.998 1.00 0.00 42 ASP A CA 2
ATOM 1454 C C . ASP A 1 42 ? 0.377 -12.286 -6.068 1.00 0.00 42 ASP A C 2
ATOM 1455 O O . ASP A 1 42 ? -0.677 -12.230 -6.707 1.00 0.00 42 ASP A O 2
ATOM 1464 N N . VAL A 1 43 ? 0.893 -11.213 -5.460 1.00 0.00 43 VAL A N 2
ATOM 1465 C CA . VAL A 1 43 ? 0.387 -9.838 -5.617 1.00 0.00 43 VAL A CA 2
ATOM 1466 C C . VAL A 1 43 ? 1.176 -9.115 -6.715 1.00 0.00 43 VAL A C 2
ATOM 1467 O O . VAL A 1 43 ? 2.396 -9.253 -6.821 1.00 0.00 43 VAL A O 2
ATOM 1480 N N . GLN A 1 44 ? 0.471 -8.339 -7.535 1.00 0.00 44 GLN A N 2
ATOM 1481 C CA . GLN A 1 44 ? 1.024 -7.528 -8.618 1.00 0.00 44 GLN A CA 2
ATOM 1482 C C . GLN A 1 44 ? 0.196 -6.246 -8.769 1.00 0.00 44 GLN A C 2
ATOM 1483 O O . GLN A 1 44 ? -0.842 -6.074 -8.128 1.00 0.00 44 GLN A O 2
ATOM 1497 N N . GLU A 1 45 ? 0.616 -5.346 -9.664 1.00 0.00 45 GLU A N 2
ATOM 1498 C CA . GLU A 1 45 ? -0.120 -4.116 -9.970 1.00 0.00 45 GLU A CA 2
ATOM 1499 C C . GLU A 1 45 ? -1.596 -4.337 -10.344 1.00 0.00 45 GLU A C 2
ATOM 1500 O O . GLU A 1 45 ? -2.411 -3.461 -10.079 1.00 0.00 45 GLU A O 2
ATOM 1512 N N . SER A 1 46 ? -1.964 -5.493 -10.899 1.00 0.00 46 SER A N 2
ATOM 1513 C CA . SER A 1 46 ? -3.351 -5.856 -11.226 1.00 0.00 46 SER A CA 2
ATOM 1514 C C . SER A 1 46 ? -4.210 -6.168 -9.985 1.00 0.00 46 SER A C 2
ATOM 1515 O O . SER A 1 46 ? -5.407 -5.870 -9.949 1.00 0.00 46 SER A O 2
ATOM 1523 N N . GLU A 1 47 ? -3.611 -6.717 -8.931 1.00 0.00 47 GLU A N 2
ATOM 1524 C CA . GLU A 1 47 ? -4.280 -7.086 -7.691 1.00 0.00 47 GLU A CA 2
ATOM 1525 C C . GLU A 1 47 ? -4.403 -5.838 -6.817 1.00 0.00 47 GLU A C 2
ATOM 1526 O O . GLU A 1 47 ? -5.434 -5.572 -6.199 1.00 0.00 47 GLU A O 2
ATOM 1538 N N . LEU A 1 48 ? -3.365 -5.003 -6.870 1.00 0.00 48 LEU A N 2
ATOM 1539 C CA . LEU A 1 48 ? -3.413 -3.668 -6.330 1.00 0.00 48 LEU A CA 2
ATOM 1540 C C . LEU A 1 48 ? -4.442 -2.843 -7.109 1.00 0.00 48 LEU A C 2
ATOM 1541 O O . LEU A 1 48 ? -5.193 -2.105 -6.507 1.00 0.00 48 LEU A O 2
ATOM 1557 N N . ASN A 1 49 ? -4.580 -3.007 -8.426 1.00 0.00 49 ASN A N 2
ATOM 1558 C CA . ASN A 1 49 ? -5.666 -2.343 -9.177 1.00 0.00 49 ASN A CA 2
ATOM 1559 C C . ASN A 1 49 ? -7.065 -2.781 -8.712 1.00 0.00 49 ASN A C 2
ATOM 1560 O O . ASN A 1 49 ? -7.955 -1.940 -8.581 1.00 0.00 49 ASN A O 2
ATOM 1571 N N . GLU A 1 50 ? -7.267 -4.061 -8.387 1.00 0.00 50 GLU A N 2
ATOM 1572 C CA . GLU A 1 50 ? -8.511 -4.532 -7.749 1.00 0.00 50 GLU A CA 2
ATOM 1573 C C . GLU A 1 50 ? -8.779 -3.904 -6.366 1.00 0.00 50 GLU A C 2
ATOM 1574 O O . GLU A 1 50 ? -9.924 -3.578 -6.048 1.00 0.00 50 GLU A O 2
ATOM 1586 N N . ILE A 1 51 ? -7.737 -3.723 -5.545 1.00 0.00 51 ILE A N 2
ATOM 1587 C CA . ILE A 1 51 ? -7.843 -3.248 -4.149 1.00 0.00 51 ILE A CA 2
ATOM 1588 C C . ILE A 1 51 ? -7.835 -1.706 -4.025 1.00 0.00 51 ILE A C 2
ATOM 1589 O O . ILE A 1 51 ? -8.538 -1.157 -3.177 1.00 0.00 51 ILE A O 2
ATOM 1605 N N . PHE A 1 52 ? -7.061 -1.013 -4.871 1.00 0.00 52 PHE A N 2
ATOM 1606 C CA . PHE A 1 52 ? -6.756 0.428 -4.834 1.00 0.00 52 PHE A CA 2
ATOM 1607 C C . PHE A 1 52 ? -7.493 1.233 -5.909 1.00 0.00 52 PHE A C 2
ATOM 1608 O O . PHE A 1 52 ? -7.684 2.441 -5.772 1.00 0.00 52 PHE A O 2
ATOM 1625 N N . GLY A 1 53 ? -7.942 0.574 -6.983 1.00 0.00 53 GLY A N 2
ATOM 1626 C CA . GLY A 1 53 ? -8.841 1.152 -7.978 1.00 0.00 53 GLY A CA 2
ATOM 1627 C C . GLY A 1 53 ? -10.100 1.836 -7.402 1.00 0.00 53 GLY A C 2
ATOM 1628 O O . GLY A 1 53 ? -10.503 2.859 -7.967 1.00 0.00 53 GLY A O 2
ATOM 1632 N N . PRO A 1 54 ? -10.709 1.370 -6.281 1.00 0.00 54 PRO A N 2
ATOM 1633 C CA . PRO A 1 54 ? -11.784 2.102 -5.604 1.00 0.00 54 PRO A CA 2
ATOM 1634 C C . PRO A 1 54 ? -11.359 3.480 -5.055 1.00 0.00 54 PRO A C 2
ATOM 1635 O O . PRO A 1 54 ? -12.199 4.373 -4.918 1.00 0.00 54 PRO A O 2
ATOM 1646 N N . PHE A 1 55 ? -10.071 3.670 -4.734 1.00 0.00 55 PHE A N 2
ATOM 1647 C CA . PHE A 1 55 ? -9.518 4.921 -4.189 1.00 0.00 55 PHE A CA 2
ATOM 1648 C C . PHE A 1 55 ? -9.326 5.935 -5.312 1.00 0.00 55 PHE A C 2
ATOM 1649 O O . PHE A 1 55 ? -9.758 7.087 -5.200 1.00 0.00 55 PHE A O 2
ATOM 1666 N N . GLY A 1 56 ? -8.669 5.477 -6.379 1.00 0.00 56 GLY A N 2
ATOM 1667 C CA . GLY A 1 56 ? -8.591 6.167 -7.650 1.00 0.00 56 GLY A CA 2
ATOM 1668 C C . GLY A 1 56 ? -7.189 6.554 -8.143 1.00 0.00 56 GLY A C 2
ATOM 1669 O O . GLY A 1 56 ? -6.734 6.004 -9.152 1.00 0.00 56 GLY A O 2
ATOM 1673 N N . PRO A 1 57 ? -6.478 7.475 -7.464 1.00 0.00 57 PRO A N 2
ATOM 1674 C CA . PRO A 1 57 ? -5.264 8.104 -7.987 1.00 0.00 57 PRO A CA 2
ATOM 1675 C C . PRO A 1 57 ? -3.943 7.346 -7.739 1.00 0.00 57 PRO A C 2
ATOM 1676 O O . PRO A 1 57 ? -2.906 7.998 -7.792 1.00 0.00 57 PRO A O 2
ATOM 1687 N N . MET A 1 58 ? -3.944 6.025 -7.472 1.00 0.00 58 MET A N 2
ATOM 1688 C CA . MET A 1 58 ? -2.764 5.111 -7.400 1.00 0.00 58 MET A CA 2
ATOM 1689 C C . MET A 1 58 ? -1.684 5.463 -8.448 1.00 0.00 58 MET A C 2
ATOM 1690 O O . MET A 1 58 ? -1.716 5.024 -9.599 1.00 0.00 58 MET A O 2
ATOM 1704 N N . LYS A 1 59 ? -0.745 6.317 -8.028 1.00 0.00 59 LYS A N 2
ATOM 1705 C CA . LYS A 1 59 ? 0.227 7.044 -8.829 1.00 0.00 59 LYS A CA 2
ATOM 1706 C C . LYS A 1 59 ? 1.528 6.283 -9.029 1.00 0.00 59 LYS A C 2
ATOM 1707 O O . LYS A 1 59 ? 2.146 6.393 -10.092 1.00 0.00 59 LYS A O 2
ATOM 1726 N N . GLU A 1 60 ? 1.926 5.494 -8.034 1.00 0.00 60 GLU A N 2
ATOM 1727 C CA . GLU A 1 60 ? 3.067 4.587 -8.139 1.00 0.00 60 GLU A CA 2
ATOM 1728 C C . GLU A 1 60 ? 2.823 3.282 -7.411 1.00 0.00 60 GLU A C 2
ATOM 1729 O O . GLU A 1 60 ? 1.959 3.172 -6.542 1.00 0.00 60 GLU A O 2
ATOM 1741 N N . VAL A 1 61 ? 3.562 2.277 -7.864 1.00 0.00 61 VAL A N 2
ATOM 1742 C CA . VAL A 1 61 ? 3.344 0.869 -7.551 1.00 0.00 61 VAL A CA 2
ATOM 1743 C C . VAL A 1 61 ? 4.670 0.133 -7.666 1.00 0.00 61 VAL A C 2
ATOM 1744 O O . VAL A 1 61 ? 5.285 0.074 -8.735 1.00 0.00 61 VAL A O 2
ATOM 1757 N N . LYS A 1 62 ? 5.143 -0.407 -6.546 1.00 0.00 62 LYS A N 2
ATOM 1758 C CA . LYS A 1 62 ? 6.451 -1.055 -6.437 1.00 0.00 62 LYS A CA 2
ATOM 1759 C C . LYS A 1 62 ? 6.216 -2.474 -5.938 1.00 0.00 62 LYS A C 2
ATOM 1760 O O . LYS A 1 62 ? 5.754 -2.651 -4.818 1.00 0.00 62 LYS A O 2
ATOM 1779 N N . ILE A 1 63 ? 6.466 -3.469 -6.782 1.00 0.00 63 ILE A N 2
ATOM 1780 C CA . ILE A 1 63 ? 6.145 -4.887 -6.536 1.00 0.00 63 ILE A CA 2
ATOM 1781 C C . ILE A 1 63 ? 7.439 -5.679 -6.305 1.00 0.00 63 ILE A C 2
ATOM 1782 O O . ILE A 1 63 ? 8.341 -5.678 -7.150 1.00 0.00 63 ILE A O 2
ATOM 1798 N N . LEU A 1 64 ? 7.521 -6.358 -5.166 1.00 0.00 64 LEU A N 2
ATOM 1799 C CA . LEU A 1 64 ? 8.652 -7.165 -4.717 1.00 0.00 64 LEU A CA 2
ATOM 1800 C C . LEU A 1 64 ? 8.150 -8.504 -4.153 1.00 0.00 64 LEU A C 2
ATOM 1801 O O . LEU A 1 64 ? 6.948 -8.725 -4.001 1.00 0.00 64 LEU A O 2
ATOM 1817 N N . ASN A 1 65 ? 9.085 -9.379 -3.786 1.00 0.00 65 ASN A N 2
ATOM 1818 C CA . ASN A 1 65 ? 8.857 -10.597 -3.003 1.00 0.00 65 ASN A CA 2
ATOM 1819 C C . ASN A 1 65 ? 7.830 -10.412 -1.872 1.00 0.00 65 ASN A C 2
ATOM 1820 O O . ASN A 1 65 ? 8.162 -9.863 -0.820 1.00 0.00 65 ASN A O 2
ATOM 1831 N N . GLY A 1 66 ? 6.588 -10.853 -2.079 1.00 0.00 66 GLY A N 2
ATOM 1832 C CA . GLY A 1 66 ? 5.526 -10.749 -1.073 1.00 0.00 66 GLY A CA 2
ATOM 1833 C C . GLY A 1 66 ? 5.020 -9.328 -0.787 1.00 0.00 66 GLY A C 2
ATOM 1834 O O . GLY A 1 66 ? 4.065 -9.160 -0.021 1.00 0.00 66 GLY A O 2
ATOM 1838 N N . PHE A 1 67 ? 5.629 -8.298 -1.388 1.00 0.00 67 PHE A N 2
ATOM 1839 C CA . PHE A 1 67 ? 5.401 -6.899 -1.014 1.00 0.00 67 PHE A CA 2
ATOM 1840 C C . PHE A 1 67 ? 4.929 -6.027 -2.187 1.00 0.00 67 PHE A C 2
ATOM 1841 O O . PHE A 1 67 ? 5.306 -6.204 -3.341 1.00 0.00 67 PHE A O 2
ATOM 1858 N N . ALA A 1 68 ? 4.167 -5.007 -1.827 1.00 0.00 68 ALA A N 2
ATOM 1859 C CA . ALA A 1 68 ? 3.703 -3.900 -2.648 1.00 0.00 68 ALA A CA 2
ATOM 1860 C C . ALA A 1 68 ? 3.923 -2.614 -1.845 1.00 0.00 68 ALA A C 2
ATOM 1861 O O . ALA A 1 68 ? 3.608 -2.536 -0.659 1.00 0.00 68 ALA A O 2
ATOM 1868 N N . PHE A 1 69 ? 4.453 -1.600 -2.518 1.00 0.00 69 PHE A N 2
ATOM 1869 C CA . PHE A 1 69 ? 4.619 -0.265 -1.972 1.00 0.00 69 PHE A CA 2
ATOM 1870 C C . PHE A 1 69 ? 4.008 0.685 -2.981 1.00 0.00 69 PHE A C 2
ATOM 1871 O O . PHE A 1 69 ? 4.610 1.047 -3.997 1.00 0.00 69 PHE A O 2
ATOM 1888 N N . VAL A 1 70 ? 2.728 0.949 -2.770 1.00 0.00 70 VAL A N 2
ATOM 1889 C CA . VAL A 1 70 ? 1.925 1.825 -3.614 1.00 0.00 70 VAL A CA 2
ATOM 1890 C C . VAL A 1 70 ? 2.103 3.252 -3.122 1.00 0.00 70 VAL A C 2
ATOM 1891 O O . VAL A 1 70 ? 2.627 3.498 -2.033 1.00 0.00 70 VAL A O 2
ATOM 1904 N N . GLU A 1 71 ? 1.699 4.217 -3.922 1.00 0.00 71 GLU A N 2
ATOM 1905 C CA . GLU A 1 71 ? 2.037 5.613 -3.700 1.00 0.00 71 GLU A CA 2
ATOM 1906 C C . GLU A 1 71 ? 1.046 6.521 -4.419 1.00 0.00 71 GLU A C 2
ATOM 1907 O O . GLU A 1 71 ? 0.496 6.168 -5.466 1.00 0.00 71 GLU A O 2
ATOM 1919 N N . PHE A 1 72 ? 0.907 7.728 -3.886 1.00 0.00 72 PHE A N 2
ATOM 1920 C CA . PHE A 1 72 ? 0.151 8.828 -4.464 1.00 0.00 72 PHE A CA 2
ATOM 1921 C C . PHE A 1 72 ? 0.992 10.113 -4.471 1.00 0.00 72 PHE A C 2
ATOM 1922 O O . PHE A 1 72 ? 2.052 10.187 -3.846 1.00 0.00 72 PHE A O 2
ATOM 1939 N N . GLU A 1 73 ? 0.540 11.129 -5.208 1.00 0.00 73 GLU A N 2
ATOM 1940 C CA . GLU A 1 73 ? 1.231 12.431 -5.291 1.00 0.00 73 GLU A CA 2
ATOM 1941 C C . GLU A 1 73 ? 0.712 13.484 -4.277 1.00 0.00 73 GLU A C 2
ATOM 1942 O O . GLU A 1 73 ? 1.296 14.562 -4.155 1.00 0.00 73 GLU A O 2
ATOM 1954 N N . GLU A 1 74 ? -0.345 13.171 -3.524 1.00 0.00 74 GLU A N 2
ATOM 1955 C CA . GLU A 1 74 ? -0.852 13.958 -2.384 1.00 0.00 74 GLU A CA 2
ATOM 1956 C C . GLU A 1 74 ? -1.364 13.036 -1.246 1.00 0.00 74 GLU A C 2
ATOM 1957 O O . GLU A 1 74 ? -1.246 11.814 -1.347 1.00 0.00 74 GLU A O 2
ATOM 1969 N N . ALA A 1 75 ? -1.877 13.599 -0.148 1.00 0.00 75 ALA A N 2
ATOM 1970 C CA . ALA A 1 75 ? -2.180 12.857 1.083 1.00 0.00 75 ALA A CA 2
ATOM 1971 C C . ALA A 1 75 ? -3.684 12.639 1.373 1.00 0.00 75 ALA A C 2
ATOM 1972 O O . ALA A 1 75 ? -4.018 11.984 2.361 1.00 0.00 75 ALA A O 2
ATOM 1979 N N . GLU A 1 76 ? -4.609 13.129 0.543 1.00 0.00 76 GLU A N 2
ATOM 1980 C CA . GLU A 1 76 ? -6.052 12.839 0.678 1.00 0.00 76 GLU A CA 2
ATOM 1981 C C . GLU A 1 76 ? -6.381 11.426 0.177 1.00 0.00 76 GLU A C 2
ATOM 1982 O O . GLU A 1 76 ? -7.190 10.699 0.757 1.00 0.00 76 GLU A O 2
ATOM 1994 N N . SER A 1 77 ? -5.703 11.027 -0.887 1.00 0.00 77 SER A N 2
ATOM 1995 C CA . SER A 1 77 ? -5.661 9.673 -1.425 1.00 0.00 77 SER A CA 2
ATOM 1996 C C . SER A 1 77 ? -5.128 8.669 -0.405 1.00 0.00 77 SER A C 2
ATOM 1997 O O . SER A 1 77 ? -5.735 7.626 -0.169 1.00 0.00 77 SER A O 2
ATOM 2005 N N . ALA A 1 78 ? -4.032 9.019 0.260 1.00 0.00 78 ALA A N 2
ATOM 2006 C CA . ALA A 1 78 ? -3.500 8.255 1.380 1.00 0.00 78 ALA A CA 2
ATOM 2007 C C . ALA A 1 78 ? -4.495 8.192 2.537 1.00 0.00 78 ALA A C 2
ATOM 2008 O O . ALA A 1 78 ? -4.783 7.091 3.004 1.00 0.00 78 ALA A O 2
ATOM 2015 N N . ALA A 1 79 ? -5.091 9.318 2.954 1.00 0.00 79 ALA A N 2
ATOM 2016 C CA . ALA A 1 79 ? -6.124 9.351 3.994 1.00 0.00 79 ALA A CA 2
ATOM 2017 C C . ALA A 1 79 ? -7.283 8.381 3.708 1.00 0.00 79 ALA A C 2
ATOM 2018 O O . ALA A 1 79 ? -7.640 7.573 4.575 1.00 0.00 79 ALA A O 2
ATOM 2025 N N . LYS A 1 80 ? -7.831 8.382 2.473 1.00 0.00 80 LYS A N 2
ATOM 2026 C CA . LYS A 1 80 ? -8.881 7.424 2.140 1.00 0.00 80 LYS A CA 2
ATOM 2027 C C . LYS A 1 80 ? -8.366 5.993 2.060 1.00 0.00 80 LYS A C 2
ATOM 2028 O O . LYS A 1 80 ? -9.027 5.104 2.575 1.00 0.00 80 LYS A O 2
ATOM 2047 N N . ALA A 1 81 ? -7.185 5.767 1.483 1.00 0.00 81 ALA A N 2
ATOM 2048 C CA . ALA A 1 81 ? -6.585 4.437 1.386 1.00 0.00 81 ALA A CA 2
ATOM 2049 C C . ALA A 1 81 ? -6.434 3.831 2.798 1.00 0.00 81 ALA A C 2
ATOM 2050 O O . ALA A 1 81 ? -6.863 2.705 3.050 1.00 0.00 81 ALA A O 2
ATOM 2057 N N . ILE A 1 82 ? -5.914 4.617 3.755 1.00 0.00 82 ILE A N 2
ATOM 2058 C CA . ILE A 1 82 ? -5.833 4.259 5.175 1.00 0.00 82 ILE A CA 2
ATOM 2059 C C . ILE A 1 82 ? -7.206 3.838 5.704 1.00 0.00 82 ILE A C 2
ATOM 2060 O O . ILE A 1 82 ? -7.388 2.704 6.152 1.00 0.00 82 ILE A O 2
ATOM 2076 N N . GLU A 1 83 ? -8.198 4.723 5.608 1.00 0.00 83 GLU A N 2
ATOM 2077 C CA . GLU A 1 83 ? -9.538 4.433 6.126 1.00 0.00 83 GLU A CA 2
ATOM 2078 C C . GLU A 1 83 ? -10.241 3.261 5.397 1.00 0.00 83 GLU A C 2
ATOM 2079 O O . GLU A 1 83 ? -11.077 2.580 5.998 1.00 0.00 83 GLU A O 2
ATOM 2091 N N . GLU A 1 84 ? -9.850 2.945 4.164 1.00 0.00 84 GLU A N 2
ATOM 2092 C CA . GLU A 1 84 ? -10.402 1.856 3.339 1.00 0.00 84 GLU A CA 2
ATOM 2093 C C . GLU A 1 84 ? -9.781 0.485 3.652 1.00 0.00 84 GLU A C 2
ATOM 2094 O O . GLU A 1 84 ? -10.490 -0.523 3.607 1.00 0.00 84 GLU A O 2
ATOM 2106 N N . VAL A 1 85 ? -8.475 0.422 3.959 1.00 0.00 85 VAL A N 2
ATOM 2107 C CA . VAL A 1 85 ? -7.732 -0.857 4.004 1.00 0.00 85 VAL A CA 2
ATOM 2108 C C . VAL A 1 85 ? -6.526 -0.918 4.963 1.00 0.00 85 VAL A C 2
ATOM 2109 O O . VAL A 1 85 ? -5.990 -1.998 5.192 1.00 0.00 85 VAL A O 2
ATOM 2122 N N . HIS A 1 86 ? -6.129 0.160 5.645 1.00 0.00 86 HIS A N 2
ATOM 2123 C CA . HIS A 1 86 ? -5.128 0.063 6.734 1.00 0.00 86 HIS A CA 2
ATOM 2124 C C . HIS A 1 86 ? -5.621 -0.771 7.925 1.00 0.00 86 HIS A C 2
ATOM 2125 O O . HIS A 1 86 ? -6.600 -0.411 8.587 1.00 0.00 86 HIS A O 2
ATOM 2139 N N . GLY A 1 87 ? -4.925 -1.869 8.235 1.00 0.00 87 GLY A N 2
ATOM 2140 C CA . GLY A 1 87 ? -5.124 -2.659 9.464 1.00 0.00 87 GLY A CA 2
ATOM 2141 C C . GLY A 1 87 ? -6.179 -3.751 9.286 1.00 0.00 87 GLY A C 2
ATOM 2142 O O . GLY A 1 87 ? -6.415 -4.561 10.187 1.00 0.00 87 GLY A O 2
ATOM 2146 N N . LYS A 1 88 ? -6.794 -3.775 8.102 1.00 0.00 88 LYS A N 2
ATOM 2147 C CA . LYS A 1 88 ? -7.664 -4.820 7.592 1.00 0.00 88 LYS A CA 2
ATOM 2148 C C . LYS A 1 88 ? -6.791 -6.018 7.236 1.00 0.00 88 LYS A C 2
ATOM 2149 O O . LYS A 1 88 ? -5.686 -5.835 6.732 1.00 0.00 88 LYS A O 2
ATOM 2168 N N . SER A 1 89 ? -7.276 -7.226 7.478 1.00 0.00 89 SER A N 2
ATOM 2169 C CA . SER A 1 89 ? -6.509 -8.471 7.330 1.00 0.00 89 SER A CA 2
ATOM 2170 C C . SER A 1 89 ? -6.655 -9.071 5.926 1.00 0.00 89 SER A C 2
ATOM 2171 O O . SER A 1 89 ? -7.660 -9.727 5.633 1.00 0.00 89 SER A O 2
ATOM 2179 N N . PHE A 1 90 ? -5.667 -8.866 5.041 1.00 0.00 90 PHE A N 2
ATOM 2180 C CA . PHE A 1 90 ? -5.657 -9.519 3.727 1.00 0.00 90 PHE A CA 2
ATOM 2181 C C . PHE A 1 90 ? -4.835 -10.823 3.758 1.00 0.00 90 PHE A C 2
ATOM 2182 O O . PHE A 1 90 ? -3.794 -10.894 4.410 1.00 0.00 90 PHE A O 2
ATOM 2199 N N . ALA A 1 91 ? -5.300 -11.855 3.041 1.00 0.00 91 ALA A N 2
ATOM 2200 C CA . ALA A 1 91 ? -4.759 -13.224 2.960 1.00 0.00 91 ALA A CA 2
ATOM 2201 C C . ALA A 1 91 ? -4.632 -13.978 4.301 1.00 0.00 91 ALA A C 2
ATOM 2202 O O . ALA A 1 91 ? -5.292 -15.001 4.502 1.00 0.00 91 ALA A O 2
ATOM 2209 N N . ASN A 1 92 ? -3.812 -13.474 5.232 1.00 0.00 92 ASN A N 2
ATOM 2210 C CA . ASN A 1 92 ? -3.585 -14.006 6.573 1.00 0.00 92 ASN A CA 2
ATOM 2211 C C . ASN A 1 92 ? -3.132 -12.940 7.607 1.00 0.00 92 ASN A C 2
ATOM 2212 O O . ASN A 1 92 ? -2.955 -13.284 8.780 1.00 0.00 92 ASN A O 2
ATOM 2223 N N . GLN A 1 93 ? -2.901 -11.678 7.206 1.00 0.00 93 GLN A N 2
ATOM 2224 C CA . GLN A 1 93 ? -2.319 -10.628 8.065 1.00 0.00 93 GLN A CA 2
ATOM 2225 C C . GLN A 1 93 ? -2.632 -9.201 7.554 1.00 0.00 93 GLN A C 2
ATOM 2226 O O . GLN A 1 93 ? -3.053 -9.024 6.407 1.00 0.00 93 GLN A O 2
ATOM 2240 N N . PRO A 1 94 ? -2.518 -8.161 8.402 1.00 0.00 94 PRO A N 2
ATOM 2241 C CA . PRO A 1 94 ? -2.952 -6.824 8.023 1.00 0.00 94 PRO A CA 2
ATOM 2242 C C . PRO A 1 94 ? -1.981 -6.020 7.157 1.00 0.00 94 PRO A C 2
ATOM 2243 O O . PRO A 1 94 ? -0.766 -6.231 7.134 1.00 0.00 94 PRO A O 2
ATOM 2254 N N . LEU A 1 95 ? -2.577 -5.045 6.480 1.00 0.00 95 LEU A N 2
ATOM 2255 C CA . LEU A 1 95 ? -1.930 -4.025 5.661 1.00 0.00 95 LEU A CA 2
ATOM 2256 C C . LEU A 1 95 ? -1.382 -2.844 6.487 1.00 0.00 95 LEU A C 2
ATOM 2257 O O . LEU A 1 95 ? -1.922 -2.492 7.533 1.00 0.00 95 LEU A O 2
ATOM 2273 N N . GLU A 1 96 ? -0.378 -2.162 5.930 1.00 0.00 96 GLU A N 2
ATOM 2274 C CA . GLU A 1 96 ? 0.299 -0.970 6.473 1.00 0.00 96 GLU A CA 2
ATOM 2275 C C . GLU A 1 96 ? 0.241 0.170 5.431 1.00 0.00 96 GLU A C 2
ATOM 2276 O O . GLU A 1 96 ? 1.213 0.814 5.033 1.00 0.00 96 GLU A O 2
ATOM 2288 N N . VAL A 1 97 ? -0.969 0.366 4.912 1.00 0.00 97 VAL A N 2
ATOM 2289 C CA . VAL A 1 97 ? -1.378 1.375 3.915 1.00 0.00 97 VAL A CA 2
ATOM 2290 C C . VAL A 1 97 ? -1.233 2.736 4.571 1.00 0.00 97 VAL A C 2
ATOM 2291 O O . VAL A 1 97 ? -2.058 3.053 5.426 1.00 0.00 97 VAL A O 2
ATOM 2304 N N . VAL A 1 98 ? -0.187 3.521 4.288 1.00 0.00 98 VAL A N 2
ATOM 2305 C CA . VAL A 1 98 ? 0.113 4.622 5.193 1.00 0.00 98 VAL A CA 2
ATOM 2306 C C . VAL A 1 98 ? 0.935 5.750 4.554 1.00 0.00 98 VAL A C 2
ATOM 2307 O O . VAL A 1 98 ? 0.606 6.288 3.496 1.00 0.00 98 VAL A O 2
ATOM 2320 N N . TYR A 1 99 ? 2.029 6.107 5.207 1.00 0.00 99 TYR A N 2
ATOM 2321 C CA . TYR A 1 99 ? 3.101 6.972 4.730 1.00 0.00 99 TYR A CA 2
ATOM 2322 C C . TYR A 1 99 ? 4.379 6.148 4.463 1.00 0.00 99 TYR A C 2
ATOM 2323 O O . TYR A 1 99 ? 5.483 6.668 4.511 1.00 0.00 99 TYR A O 2
ATOM 2341 N N . SER A 1 100 ? 4.225 4.846 4.213 1.00 0.00 100 SER A N 2
ATOM 2342 C CA . SER A 1 100 ? 5.242 3.788 4.149 1.00 0.00 100 SER A CA 2
ATOM 2343 C C . SER A 1 100 ? 6.641 4.118 4.693 1.00 0.00 100 SER A C 2
ATOM 2344 O O . SER A 1 100 ? 7.541 4.555 3.966 1.00 0.00 100 SER A O 2
ATOM 2352 N N . LYS A 1 101 ? 6.806 3.879 6.008 1.00 0.00 101 LYS A N 2
ATOM 2353 C CA . LYS A 1 101 ? 8.097 3.860 6.714 1.00 0.00 101 LYS A CA 2
ATOM 2354 C C . LYS A 1 101 ? 9.015 2.725 6.197 1.00 0.00 101 LYS A C 2
ATOM 2355 O O . LYS A 1 101 ? 8.695 2.044 5.222 1.00 0.00 101 LYS A O 2
ATOM 2374 N N . LEU A 1 102 ? 10.158 2.508 6.859 1.00 0.00 102 LEU A N 2
ATOM 2375 C CA . LEU A 1 102 ? 11.139 1.464 6.512 1.00 0.00 102 LEU A CA 2
ATOM 2376 C C . LEU A 1 102 ? 10.517 0.055 6.309 1.00 0.00 102 LEU A C 2
ATOM 2377 O O . LEU A 1 102 ? 9.551 -0.277 7.010 1.00 0.00 102 LEU A O 2
ATOM 2393 N N . PRO A 1 103 ? 11.092 -0.806 5.440 1.00 0.00 103 PRO A N 2
ATOM 2394 C CA . PRO A 1 103 ? 10.653 -2.193 5.207 1.00 0.00 103 PRO A CA 2
ATOM 2395 C C . PRO A 1 103 ? 10.555 -3.127 6.436 1.00 0.00 103 PRO A C 2
ATOM 2396 O O . PRO A 1 103 ? 9.994 -4.219 6.310 1.00 0.00 103 PRO A O 2
ATOM 2407 N N . ALA A 1 104 ? 11.084 -2.733 7.597 1.00 0.00 104 ALA A N 2
ATOM 2408 C CA . ALA A 1 104 ? 10.912 -3.421 8.892 1.00 0.00 104 ALA A CA 2
ATOM 2409 C C . ALA A 1 104 ? 9.725 -2.830 9.682 1.00 0.00 104 ALA A C 2
ATOM 2410 O O . ALA A 1 104 ? 8.567 -3.204 9.378 1.00 0.00 104 ALA A O 2
ATOM 2417 N N . GLU A 1 28 ? 4.024 14.877 11.401 1.00 0.00 28 GLU A N 3
ATOM 2418 C CA . GLU A 1 28 ? 4.643 14.298 10.177 1.00 0.00 28 GLU A CA 3
ATOM 2419 C C . GLU A 1 28 ? 5.159 12.877 10.423 1.00 0.00 28 GLU A C 3
ATOM 2420 O O . GLU A 1 28 ? 5.615 12.551 11.518 1.00 0.00 28 GLU A O 3
ATOM 2432 N N . LEU A 1 29 ? 5.101 12.036 9.382 1.00 0.00 29 LEU A N 3
ATOM 2433 C CA . LEU A 1 29 ? 5.608 10.652 9.366 1.00 0.00 29 LEU A CA 3
ATOM 2434 C C . LEU A 1 29 ? 6.103 10.300 7.949 1.00 0.00 29 LEU A C 3
ATOM 2435 O O . LEU A 1 29 ? 7.265 9.958 7.734 1.00 0.00 29 LEU A O 3
ATOM 2451 N N . SER A 1 30 ? 5.181 10.430 6.998 1.00 0.00 30 SER A N 3
ATOM 2452 C CA . SER A 1 30 ? 5.299 10.253 5.544 1.00 0.00 30 SER A CA 3
ATOM 2453 C C . SER A 1 30 ? 3.968 10.643 4.873 1.00 0.00 30 SER A C 3
ATOM 2454 O O . SER A 1 30 ? 3.939 11.101 3.740 1.00 0.00 30 SER A O 3
ATOM 2462 N N . ASN A 1 31 ? 2.865 10.492 5.626 1.00 0.00 31 ASN A N 3
ATOM 2463 C CA . ASN A 1 31 ? 1.508 10.999 5.377 1.00 0.00 31 ASN A CA 3
ATOM 2464 C C . ASN A 1 31 ? 0.799 10.456 4.120 1.00 0.00 31 ASN A C 3
ATOM 2465 O O . ASN A 1 31 ? -0.314 10.886 3.816 1.00 0.00 31 ASN A O 3
ATOM 2476 N N . THR A 1 32 ? 1.420 9.534 3.369 1.00 0.00 32 THR A N 3
ATOM 2477 C CA . THR A 1 32 ? 1.011 9.189 1.994 1.00 0.00 32 THR A CA 3
ATOM 2478 C C . THR A 1 32 ? 1.313 7.742 1.561 1.00 0.00 32 THR A C 3
ATOM 2479 O O . THR A 1 32 ? 1.400 7.504 0.358 1.00 0.00 32 THR A O 3
ATOM 2490 N N . ARG A 1 33 ? 1.478 6.750 2.463 1.00 0.00 33 ARG A N 3
ATOM 2491 C CA . ARG A 1 33 ? 2.101 5.464 2.054 1.00 0.00 33 ARG A CA 3
ATOM 2492 C C . ARG A 1 33 ? 1.424 4.204 2.560 1.00 0.00 33 ARG A C 3
ATOM 2493 O O . ARG A 1 33 ? 1.120 4.064 3.729 1.00 0.00 33 ARG A O 3
ATOM 2514 N N . LEU A 1 34 ? 1.270 3.210 1.703 1.00 0.00 34 LEU A N 3
ATOM 2515 C CA . LEU A 1 34 ? 0.413 2.059 1.985 1.00 0.00 34 LEU A CA 3
ATOM 2516 C C . LEU A 1 34 ? 1.206 0.744 2.083 1.00 0.00 34 LEU A C 3
ATOM 2517 O O . LEU A 1 34 ? 1.820 0.344 1.099 1.00 0.00 34 LEU A O 3
ATOM 2533 N N . PHE A 1 35 ? 1.174 0.073 3.248 1.00 0.00 35 PHE A N 3
ATOM 2534 C CA . PHE A 1 35 ? 2.029 -1.059 3.621 1.00 0.00 35 PHE A CA 3
ATOM 2535 C C . PHE A 1 35 ? 1.151 -2.301 3.534 1.00 0.00 35 PHE A C 3
ATOM 2536 O O . PHE A 1 35 ? 0.296 -2.620 4.357 1.00 0.00 35 PHE A O 3
ATOM 2553 N N . VAL A 1 36 ? 1.326 -2.950 2.400 1.00 0.00 36 VAL A N 3
ATOM 2554 C CA . VAL A 1 36 ? 0.404 -3.905 1.802 1.00 0.00 36 VAL A CA 3
ATOM 2555 C C . VAL A 1 36 ? 1.193 -5.183 1.536 1.00 0.00 36 VAL A C 3
ATOM 2556 O O . VAL A 1 36 ? 1.926 -5.312 0.557 1.00 0.00 36 VAL A O 3
ATOM 2569 N N . ARG A 1 37 ? 1.093 -6.107 2.489 1.00 0.00 37 ARG A N 3
ATOM 2570 C CA . ARG A 1 37 ? 1.977 -7.281 2.672 1.00 0.00 37 ARG A CA 3
ATOM 2571 C C . ARG A 1 37 ? 1.384 -8.702 2.892 1.00 0.00 37 ARG A C 3
ATOM 2572 O O . ARG A 1 37 ? 2.179 -9.606 3.149 1.00 0.00 37 ARG A O 3
ATOM 2593 N N . PRO A 1 38 ? 0.062 -8.981 2.821 1.00 0.00 38 PRO A N 3
ATOM 2594 C CA . PRO A 1 38 ? -0.450 -10.356 2.929 1.00 0.00 38 PRO A CA 3
ATOM 2595 C C . PRO A 1 38 ? 0.091 -11.352 1.901 1.00 0.00 38 PRO A C 3
ATOM 2596 O O . PRO A 1 38 ? 0.330 -12.522 2.212 1.00 0.00 38 PRO A O 3
ATOM 2607 N N . PHE A 1 39 ? 0.196 -10.877 0.665 1.00 0.00 39 PHE A N 3
ATOM 2608 C CA . PHE A 1 39 ? 0.427 -11.661 -0.536 1.00 0.00 39 PHE A CA 3
ATOM 2609 C C . PHE A 1 39 ? 1.835 -12.262 -0.641 1.00 0.00 39 PHE A C 3
ATOM 2610 O O . PHE A 1 39 ? 2.765 -11.805 0.020 1.00 0.00 39 PHE A O 3
ATOM 2627 N N . PRO A 1 40 ? 2.018 -13.250 -1.534 1.00 0.00 40 PRO A N 3
ATOM 2628 C CA . PRO A 1 40 ? 3.338 -13.686 -1.966 1.00 0.00 40 PRO A CA 3
ATOM 2629 C C . PRO A 1 40 ? 3.864 -12.790 -3.111 1.00 0.00 40 PRO A C 3
ATOM 2630 O O . PRO A 1 40 ? 3.265 -11.761 -3.435 1.00 0.00 40 PRO A O 3
ATOM 2641 N N . LEU A 1 41 ? 4.979 -13.176 -3.747 1.00 0.00 41 LEU A N 3
ATOM 2642 C CA . LEU A 1 41 ? 5.603 -12.471 -4.887 1.00 0.00 41 LEU A CA 3
ATOM 2643 C C . LEU A 1 41 ? 4.642 -12.206 -6.067 1.00 0.00 41 LEU A C 3
ATOM 2644 O O . LEU A 1 41 ? 4.926 -11.369 -6.923 1.00 0.00 41 LEU A O 3
ATOM 2660 N N . ASP A 1 42 ? 3.519 -12.926 -6.127 1.00 0.00 42 ASP A N 3
ATOM 2661 C CA . ASP A 1 42 ? 2.473 -12.825 -7.141 1.00 0.00 42 ASP A CA 3
ATOM 2662 C C . ASP A 1 42 ? 1.746 -11.462 -7.194 1.00 0.00 42 ASP A C 3
ATOM 2663 O O . ASP A 1 42 ? 1.201 -11.130 -8.250 1.00 0.00 42 ASP A O 3
ATOM 2672 N N . VAL A 1 43 ? 1.754 -10.643 -6.132 1.00 0.00 43 VAL A N 3
ATOM 2673 C CA . VAL A 1 43 ? 1.246 -9.251 -6.196 1.00 0.00 43 VAL A CA 3
ATOM 2674 C C . VAL A 1 43 ? 2.128 -8.381 -7.103 1.00 0.00 43 VAL A C 3
ATOM 2675 O O . VAL A 1 43 ? 3.355 -8.421 -7.009 1.00 0.00 43 VAL A O 3
ATOM 2688 N N . GLN A 1 44 ? 1.505 -7.567 -7.960 1.00 0.00 44 GLN A N 3
ATOM 2689 C CA . GLN A 1 44 ? 2.173 -6.610 -8.850 1.00 0.00 44 GLN A CA 3
ATOM 2690 C C . GLN A 1 44 ? 1.375 -5.297 -8.881 1.00 0.00 44 GLN A C 3
ATOM 2691 O O . GLN A 1 44 ? 0.296 -5.184 -8.291 1.00 0.00 44 GLN A O 3
ATOM 2705 N N . GLU A 1 45 ? 1.854 -4.299 -9.626 1.00 0.00 45 GLU A N 3
ATOM 2706 C CA . GLU A 1 45 ? 1.118 -3.051 -9.825 1.00 0.00 45 GLU A CA 3
ATOM 2707 C C . GLU A 1 45 ? -0.282 -3.244 -10.439 1.00 0.00 45 GLU A C 3
ATOM 2708 O O . GLU A 1 45 ? -1.138 -2.398 -10.220 1.00 0.00 45 GLU A O 3
ATOM 2720 N N . SER A 1 46 ? -0.560 -4.345 -11.141 1.00 0.00 46 SER A N 3
ATOM 2721 C CA . SER A 1 46 ? -1.904 -4.722 -11.623 1.00 0.00 46 SER A CA 3
ATOM 2722 C C . SER A 1 46 ? -2.882 -5.113 -10.499 1.00 0.00 46 SER A C 3
ATOM 2723 O O . SER A 1 46 ? -4.085 -4.845 -10.574 1.00 0.00 46 SER A O 3
ATOM 2731 N N . GLU A 1 47 ? -2.385 -5.702 -9.409 1.00 0.00 47 GLU A N 3
ATOM 2732 C CA . GLU A 1 47 ? -3.160 -6.201 -8.287 1.00 0.00 47 GLU A CA 3
ATOM 2733 C C . GLU A 1 47 ? -3.399 -5.038 -7.331 1.00 0.00 47 GLU A C 3
ATOM 2734 O O . GLU A 1 47 ? -4.503 -4.829 -6.814 1.00 0.00 47 GLU A O 3
ATOM 2746 N N . LEU A 1 48 ? -2.364 -4.203 -7.192 1.00 0.00 48 LEU A N 3
ATOM 2747 C CA . LEU A 1 48 ? -2.521 -2.918 -6.568 1.00 0.00 48 LEU A CA 3
ATOM 2748 C C . LEU A 1 48 ? -3.490 -2.073 -7.407 1.00 0.00 48 LEU A C 3
ATOM 2749 O O . LEU A 1 48 ? -4.352 -1.428 -6.848 1.00 0.00 48 LEU A O 3
ATOM 2765 N N . ASN A 1 49 ? -3.458 -2.114 -8.737 1.00 0.00 49 ASN A N 3
ATOM 2766 C CA . ASN A 1 49 ? -4.470 -1.402 -9.551 1.00 0.00 49 ASN A CA 3
ATOM 2767 C C . ASN A 1 49 ? -5.900 -1.887 -9.252 1.00 0.00 49 ASN A C 3
ATOM 2768 O O . ASN A 1 49 ? -6.813 -1.068 -9.153 1.00 0.00 49 ASN A O 3
ATOM 2779 N N . GLU A 1 50 ? -6.104 -3.189 -9.028 1.00 0.00 50 GLU A N 3
ATOM 2780 C CA . GLU A 1 50 ? -7.370 -3.748 -8.575 1.00 0.00 50 GLU A CA 3
ATOM 2781 C C . GLU A 1 50 ? -7.849 -3.191 -7.216 1.00 0.00 50 GLU A C 3
ATOM 2782 O O . GLU A 1 50 ? -9.029 -2.871 -7.056 1.00 0.00 50 GLU A O 3
ATOM 2794 N N . ILE A 1 51 ? -6.938 -3.050 -6.244 1.00 0.00 51 ILE A N 3
ATOM 2795 C CA . ILE A 1 51 ? -7.240 -2.582 -4.865 1.00 0.00 51 ILE A CA 3
ATOM 2796 C C . ILE A 1 51 ? -7.297 -1.046 -4.725 1.00 0.00 51 ILE A C 3
ATOM 2797 O O . ILE A 1 51 ? -8.183 -0.520 -4.054 1.00 0.00 51 ILE A O 3
ATOM 2813 N N . PHE A 1 52 ? -6.327 -0.341 -5.313 1.00 0.00 52 PHE A N 3
ATOM 2814 C CA . PHE A 1 52 ? -6.027 1.088 -5.153 1.00 0.00 52 PHE A CA 3
ATOM 2815 C C . PHE A 1 52 ? -6.687 1.971 -6.222 1.00 0.00 52 PHE A C 3
ATOM 2816 O O . PHE A 1 52 ? -6.977 3.143 -5.983 1.00 0.00 52 PHE A O 3
ATOM 2833 N N . GLY A 1 53 ? -6.949 1.407 -7.406 1.00 0.00 53 GLY A N 3
ATOM 2834 C CA . GLY A 1 53 ? -7.691 2.048 -8.494 1.00 0.00 53 GLY A CA 3
ATOM 2835 C C . GLY A 1 53 ? -8.993 2.767 -8.085 1.00 0.00 53 GLY A C 3
ATOM 2836 O O . GLY A 1 53 ? -9.251 3.841 -8.637 1.00 0.00 53 GLY A O 3
ATOM 2840 N N . PRO A 1 54 ? -9.800 2.269 -7.117 1.00 0.00 54 PRO A N 3
ATOM 2841 C CA . PRO A 1 54 ? -10.977 2.987 -6.620 1.00 0.00 54 PRO A CA 3
ATOM 2842 C C . PRO A 1 54 ? -10.674 4.357 -5.973 1.00 0.00 54 PRO A C 3
ATOM 2843 O O . PRO A 1 54 ? -11.559 5.214 -5.925 1.00 0.00 54 PRO A O 3
ATOM 2854 N N . PHE A 1 55 ? -9.449 4.585 -5.479 1.00 0.00 55 PHE A N 3
ATOM 2855 C CA . PHE A 1 55 ? -9.062 5.824 -4.777 1.00 0.00 55 PHE A CA 3
ATOM 2856 C C . PHE A 1 55 ? -8.807 6.961 -5.757 1.00 0.00 55 PHE A C 3
ATOM 2857 O O . PHE A 1 55 ? -9.116 8.121 -5.483 1.00 0.00 55 PHE A O 3
ATOM 2874 N N . GLY A 1 56 ? -8.207 6.603 -6.895 1.00 0.00 56 GLY A N 3
ATOM 2875 C CA . GLY A 1 56 ? -7.750 7.514 -7.923 1.00 0.00 56 GLY A CA 3
ATOM 2876 C C . GLY A 1 56 ? -6.219 7.564 -7.992 1.00 0.00 56 GLY A C 3
ATOM 2877 O O . GLY A 1 56 ? -5.639 6.882 -8.844 1.00 0.00 56 GLY A O 3
ATOM 2881 N N . PRO A 1 57 ? -5.546 8.325 -7.104 1.00 0.00 57 PRO A N 3
ATOM 2882 C CA . PRO A 1 57 ? -4.091 8.302 -6.968 1.00 0.00 57 PRO A CA 3
ATOM 2883 C C . PRO A 1 57 ? -3.525 6.913 -6.616 1.00 0.00 57 PRO A C 3
ATOM 2884 O O . PRO A 1 57 ? -4.208 6.059 -6.046 1.00 0.00 57 PRO A O 3
ATOM 2895 N N . MET A 1 58 ? -2.242 6.738 -6.941 1.00 0.00 58 MET A N 3
ATOM 2896 C CA . MET A 1 58 ? -1.336 5.590 -6.714 1.00 0.00 58 MET A CA 3
ATOM 2897 C C . MET A 1 58 ? -0.019 5.885 -7.433 1.00 0.00 58 MET A C 3
ATOM 2898 O O . MET A 1 58 ? 0.391 5.259 -8.414 1.00 0.00 58 MET A O 3
ATOM 2912 N N . LYS A 1 59 ? 0.561 6.982 -6.957 1.00 0.00 59 LYS A N 3
ATOM 2913 C CA . LYS A 1 59 ? 1.689 7.725 -7.512 1.00 0.00 59 LYS A CA 3
ATOM 2914 C C . LYS A 1 59 ? 3.019 6.974 -7.472 1.00 0.00 59 LYS A C 3
ATOM 2915 O O . LYS A 1 59 ? 3.847 7.179 -8.354 1.00 0.00 59 LYS A O 3
ATOM 2934 N N . GLU A 1 60 ? 3.215 6.083 -6.499 1.00 0.00 60 GLU A N 3
ATOM 2935 C CA . GLU A 1 60 ? 4.356 5.165 -6.482 1.00 0.00 60 GLU A CA 3
ATOM 2936 C C . GLU A 1 60 ? 3.990 3.824 -5.883 1.00 0.00 60 GLU A C 3
ATOM 2937 O O . GLU A 1 60 ? 2.972 3.666 -5.214 1.00 0.00 60 GLU A O 3
ATOM 2949 N N . VAL A 1 61 ? 4.821 2.849 -6.213 1.00 0.00 61 VAL A N 3
ATOM 2950 C CA . VAL A 1 61 ? 4.601 1.421 -6.036 1.00 0.00 61 VAL A CA 3
ATOM 2951 C C . VAL A 1 61 ? 5.971 0.765 -5.911 1.00 0.00 61 VAL A C 3
ATOM 2952 O O . VAL A 1 61 ? 6.785 0.782 -6.833 1.00 0.00 61 VAL A O 3
ATOM 2965 N N . LYS A 1 62 ? 6.245 0.197 -4.744 1.00 0.00 62 LYS A N 3
ATOM 2966 C CA . LYS A 1 62 ? 7.523 -0.428 -4.393 1.00 0.00 62 LYS A CA 3
ATOM 2967 C C . LYS A 1 62 ? 7.194 -1.864 -4.018 1.00 0.00 62 LYS A C 3
ATOM 2968 O O . LYS A 1 62 ? 6.524 -2.073 -3.020 1.00 0.00 62 LYS A O 3
ATOM 2987 N N . ILE A 1 63 ? 7.571 -2.839 -4.843 1.00 0.00 63 ILE A N 3
ATOM 2988 C CA . ILE A 1 63 ? 7.107 -4.234 -4.717 1.00 0.00 63 ILE A CA 3
ATOM 2989 C C . ILE A 1 63 ? 8.293 -5.191 -4.568 1.00 0.00 63 ILE A C 3
ATOM 2990 O O . ILE A 1 63 ? 9.230 -5.211 -5.368 1.00 0.00 63 ILE A O 3
ATOM 3006 N N . LEU A 1 64 ? 8.228 -5.955 -3.479 1.00 0.00 64 LEU A N 3
ATOM 3007 C CA . LEU A 1 64 ? 9.240 -6.836 -2.907 1.00 0.00 64 LEU A CA 3
ATOM 3008 C C . LEU A 1 64 ? 8.617 -8.233 -2.672 1.00 0.00 64 LEU A C 3
ATOM 3009 O O . LEU A 1 64 ? 7.443 -8.445 -2.972 1.00 0.00 64 LEU A O 3
ATOM 3025 N N . ASN A 1 65 ? 9.400 -9.152 -2.087 1.00 0.00 65 ASN A N 3
ATOM 3026 C CA . ASN A 1 65 ? 9.203 -10.596 -1.799 1.00 0.00 65 ASN A CA 3
ATOM 3027 C C . ASN A 1 65 ? 7.913 -11.044 -1.052 1.00 0.00 65 ASN A C 3
ATOM 3028 O O . ASN A 1 65 ? 7.953 -11.896 -0.160 1.00 0.00 65 ASN A O 3
ATOM 3039 N N . GLY A 1 66 ? 6.773 -10.447 -1.358 1.00 0.00 66 GLY A N 3
ATOM 3040 C CA . GLY A 1 66 ? 5.508 -10.556 -0.647 1.00 0.00 66 GLY A CA 3
ATOM 3041 C C . GLY A 1 66 ? 4.986 -9.209 -0.129 1.00 0.00 66 GLY A C 3
ATOM 3042 O O . GLY A 1 66 ? 4.032 -9.174 0.640 1.00 0.00 66 GLY A O 3
ATOM 3046 N N . PHE A 1 67 ? 5.613 -8.092 -0.528 1.00 0.00 67 PHE A N 3
ATOM 3047 C CA . PHE A 1 67 ? 5.328 -6.774 0.059 1.00 0.00 67 PHE A CA 3
ATOM 3048 C C . PHE A 1 67 ? 5.156 -5.703 -1.013 1.00 0.00 67 PHE A C 3
ATOM 3049 O O . PHE A 1 67 ? 5.828 -5.724 -2.044 1.00 0.00 67 PHE A O 3
ATOM 3066 N N . ALA A 1 68 ? 4.294 -4.734 -0.748 1.00 0.00 68 ALA A N 3
ATOM 3067 C CA . ALA A 1 68 ? 4.039 -3.534 -1.525 1.00 0.00 68 ALA A CA 3
ATOM 3068 C C . ALA A 1 68 ? 4.043 -2.337 -0.579 1.00 0.00 68 ALA A C 3
ATOM 3069 O O . ALA A 1 68 ? 3.413 -2.357 0.480 1.00 0.00 68 ALA A O 3
ATOM 3076 N N . PHE A 1 69 ? 4.745 -1.288 -0.989 1.00 0.00 69 PHE A N 3
ATOM 3077 C CA . PHE A 1 69 ? 4.742 0.017 -0.349 1.00 0.00 69 PHE A CA 3
ATOM 3078 C C . PHE A 1 69 ? 4.340 1.013 -1.421 1.00 0.00 69 PHE A C 3
ATOM 3079 O O . PHE A 1 69 ? 5.130 1.424 -2.279 1.00 0.00 69 PHE A O 3
ATOM 3096 N N . VAL A 1 70 ? 3.043 1.276 -1.456 1.00 0.00 70 VAL A N 3
ATOM 3097 C CA . VAL A 1 70 ? 2.429 2.187 -2.414 1.00 0.00 70 VAL A CA 3
ATOM 3098 C C . VAL A 1 70 ? 2.510 3.594 -1.844 1.00 0.00 70 VAL A C 3
ATOM 3099 O O . VAL A 1 70 ? 2.759 3.771 -0.646 1.00 0.00 70 VAL A O 3
ATOM 3112 N N . GLU A 1 71 ? 2.341 4.611 -2.667 1.00 0.00 71 GLU A N 3
ATOM 3113 C CA . GLU A 1 71 ? 2.645 5.987 -2.283 1.00 0.00 71 GLU A CA 3
ATOM 3114 C C . GLU A 1 71 ? 1.766 6.961 -3.055 1.00 0.00 71 GLU A C 3
ATOM 3115 O O . GLU A 1 71 ? 1.415 6.718 -4.215 1.00 0.00 71 GLU A O 3
ATOM 3127 N N . PHE A 1 72 ? 1.484 8.100 -2.430 1.00 0.00 72 PHE A N 3
ATOM 3128 C CA . PHE A 1 72 ? 0.661 9.158 -3.001 1.00 0.00 72 PHE A CA 3
ATOM 3129 C C . PHE A 1 72 ? 1.320 10.546 -2.992 1.00 0.00 72 PHE A C 3
ATOM 3130 O O . PHE A 1 72 ? 2.237 10.827 -2.223 1.00 0.00 72 PHE A O 3
ATOM 3147 N N . GLU A 1 73 ? 0.800 11.436 -3.834 1.00 0.00 73 GLU A N 3
ATOM 3148 C CA . GLU A 1 73 ? 1.079 12.885 -3.839 1.00 0.00 73 GLU A CA 3
ATOM 3149 C C . GLU A 1 73 ? -0.036 13.672 -3.101 1.00 0.00 73 GLU A C 3
ATOM 3150 O O . GLU A 1 73 ? -0.108 14.899 -3.167 1.00 0.00 73 GLU A O 3
ATOM 3162 N N . GLU A 1 74 ? -0.927 12.946 -2.419 1.00 0.00 74 GLU A N 3
ATOM 3163 C CA . GLU A 1 74 ? -2.179 13.415 -1.823 1.00 0.00 74 GLU A CA 3
ATOM 3164 C C . GLU A 1 74 ? -2.402 12.695 -0.478 1.00 0.00 74 GLU A C 3
ATOM 3165 O O . GLU A 1 74 ? -2.722 11.506 -0.451 1.00 0.00 74 GLU A O 3
ATOM 3177 N N . ALA A 1 75 ? -2.251 13.404 0.644 1.00 0.00 75 ALA A N 3
ATOM 3178 C CA . ALA A 1 75 ? -2.537 12.854 1.976 1.00 0.00 75 ALA A CA 3
ATOM 3179 C C . ALA A 1 75 ? -4.008 12.418 2.137 1.00 0.00 75 ALA A C 3
ATOM 3180 O O . ALA A 1 75 ? -4.310 11.489 2.886 1.00 0.00 75 ALA A O 3
ATOM 3187 N N . GLU A 1 76 ? -4.929 13.032 1.390 1.00 0.00 76 GLU A N 3
ATOM 3188 C CA . GLU A 1 76 ? -6.334 12.609 1.331 1.00 0.00 76 GLU A CA 3
ATOM 3189 C C . GLU A 1 76 ? -6.523 11.276 0.584 1.00 0.00 76 GLU A C 3
ATOM 3190 O O . GLU A 1 76 ? -7.521 10.582 0.794 1.00 0.00 76 GLU A O 3
ATOM 3202 N N . SER A 1 77 ? -5.578 10.875 -0.280 1.00 0.00 77 SER A N 3
ATOM 3203 C CA . SER A 1 77 ? -5.565 9.522 -0.848 1.00 0.00 77 SER A CA 3
ATOM 3204 C C . SER A 1 77 ? -5.156 8.514 0.201 1.00 0.00 77 SER A C 3
ATOM 3205 O O . SER A 1 77 ? -5.796 7.479 0.310 1.00 0.00 77 SER A O 3
ATOM 3213 N N . ALA A 1 78 ? -4.172 8.825 1.049 1.00 0.00 78 ALA A N 3
ATOM 3214 C CA . ALA A 1 78 ? -3.874 7.983 2.207 1.00 0.00 78 ALA A CA 3
ATOM 3215 C C . ALA A 1 78 ? -5.076 7.886 3.149 1.00 0.00 78 ALA A C 3
ATOM 3216 O O . ALA A 1 78 ? -5.474 6.773 3.474 1.00 0.00 78 ALA A O 3
ATOM 3223 N N . ALA A 1 79 ? -5.732 9.002 3.496 1.00 0.00 79 ALA A N 3
ATOM 3224 C CA . ALA A 1 79 ? -6.954 9.015 4.301 1.00 0.00 79 ALA A CA 3
ATOM 3225 C C . ALA A 1 79 ? -8.041 8.072 3.760 1.00 0.00 79 ALA A C 3
ATOM 3226 O O . ALA A 1 79 ? -8.525 7.184 4.476 1.00 0.00 79 ALA A O 3
ATOM 3233 N N . LYS A 1 80 ? -8.397 8.211 2.471 1.00 0.00 80 LYS A N 3
ATOM 3234 C CA . LYS A 1 80 ? -9.401 7.316 1.888 1.00 0.00 80 LYS A CA 3
ATOM 3235 C C . LYS A 1 80 ? -8.898 5.892 1.719 1.00 0.00 80 LYS A C 3
ATOM 3236 O O . LYS A 1 80 ? -9.649 4.975 2.001 1.00 0.00 80 LYS A O 3
ATOM 3255 N N . ALA A 1 81 ? -7.640 5.692 1.336 1.00 0.00 81 ALA A N 3
ATOM 3256 C CA . ALA A 1 81 ? -7.034 4.368 1.212 1.00 0.00 81 ALA A CA 3
ATOM 3257 C C . ALA A 1 81 ? -7.151 3.626 2.557 1.00 0.00 81 ALA A C 3
ATOM 3258 O O . ALA A 1 81 ? -7.590 2.477 2.610 1.00 0.00 81 ALA A O 3
ATOM 3265 N N . ILE A 1 82 ? -6.850 4.310 3.673 1.00 0.00 82 ILE A N 3
ATOM 3266 C CA . ILE A 1 82 ? -7.046 3.793 5.040 1.00 0.00 82 ILE A CA 3
ATOM 3267 C C . ILE A 1 82 ? -8.500 3.361 5.230 1.00 0.00 82 ILE A C 3
ATOM 3268 O O . ILE A 1 82 ? -8.780 2.188 5.489 1.00 0.00 82 ILE A O 3
ATOM 3284 N N . GLU A 1 83 ? -9.443 4.283 5.042 1.00 0.00 83 GLU A N 3
ATOM 3285 C CA . GLU A 1 83 ? -10.866 3.978 5.244 1.00 0.00 83 GLU A CA 3
ATOM 3286 C C . GLU A 1 83 ? -11.416 2.911 4.264 1.00 0.00 83 GLU A C 3
ATOM 3287 O O . GLU A 1 83 ? -12.357 2.192 4.597 1.00 0.00 83 GLU A O 3
ATOM 3299 N N . GLU A 1 84 ? -10.787 2.725 3.093 1.00 0.00 84 GLU A N 3
ATOM 3300 C CA . GLU A 1 84 ? -11.182 1.783 2.035 1.00 0.00 84 GLU A CA 3
ATOM 3301 C C . GLU A 1 84 ? -10.665 0.360 2.273 1.00 0.00 84 GLU A C 3
ATOM 3302 O O . GLU A 1 84 ? -11.365 -0.605 1.962 1.00 0.00 84 GLU A O 3
ATOM 3314 N N . VAL A 1 85 ? -9.447 0.212 2.817 1.00 0.00 85 VAL A N 3
ATOM 3315 C CA . VAL A 1 85 ? -8.740 -1.084 2.847 1.00 0.00 85 VAL A CA 3
ATOM 3316 C C . VAL A 1 85 ? -7.782 -1.308 4.029 1.00 0.00 85 VAL A C 3
ATOM 3317 O O . VAL A 1 85 ? -7.429 -2.452 4.302 1.00 0.00 85 VAL A O 3
ATOM 3330 N N . HIS A 1 86 ? -7.430 -0.305 4.841 1.00 0.00 86 HIS A N 3
ATOM 3331 C CA . HIS A 1 86 ? -6.713 -0.570 6.111 1.00 0.00 86 HIS A CA 3
ATOM 3332 C C . HIS A 1 86 ? -7.579 -1.388 7.073 1.00 0.00 86 HIS A C 3
ATOM 3333 O O . HIS A 1 86 ? -8.633 -0.927 7.523 1.00 0.00 86 HIS A O 3
ATOM 3347 N N . GLY A 1 87 ? -7.135 -2.599 7.406 1.00 0.00 87 GLY A N 3
ATOM 3348 C CA . GLY A 1 87 ? -7.758 -3.445 8.435 1.00 0.00 87 GLY A CA 3
ATOM 3349 C C . GLY A 1 87 ? -8.659 -4.521 7.832 1.00 0.00 87 GLY A C 3
ATOM 3350 O O . GLY A 1 87 ? -9.312 -5.274 8.556 1.00 0.00 87 GLY A O 3
ATOM 3354 N N . LYS A 1 88 ? -8.698 -4.581 6.496 1.00 0.00 88 LYS A N 3
ATOM 3355 C CA . LYS A 1 88 ? -9.512 -5.481 5.691 1.00 0.00 88 LYS A CA 3
ATOM 3356 C C . LYS A 1 88 ? -8.654 -6.661 5.271 1.00 0.00 88 LYS A C 3
ATOM 3357 O O . LYS A 1 88 ? -7.529 -6.476 4.819 1.00 0.00 88 LYS A O 3
ATOM 3376 N N . SER A 1 89 ? -9.181 -7.861 5.430 1.00 0.00 89 SER A N 3
ATOM 3377 C CA . SER A 1 89 ? -8.441 -9.122 5.293 1.00 0.00 89 SER A CA 3
ATOM 3378 C C . SER A 1 89 ? -8.225 -9.543 3.834 1.00 0.00 89 SER A C 3
ATOM 3379 O O . SER A 1 89 ? -9.120 -10.137 3.221 1.00 0.00 89 SER A O 3
ATOM 3387 N N . PHE A 1 90 ? -7.044 -9.273 3.261 1.00 0.00 90 PHE A N 3
ATOM 3388 C CA . PHE A 1 90 ? -6.667 -9.829 1.953 1.00 0.00 90 PHE A CA 3
ATOM 3389 C C . PHE A 1 90 ? -5.776 -11.077 2.128 1.00 0.00 90 PHE A C 3
ATOM 3390 O O . PHE A 1 90 ? -4.941 -11.123 3.028 1.00 0.00 90 PHE A O 3
ATOM 3407 N N . ALA A 1 91 ? -5.937 -12.082 1.255 1.00 0.00 91 ALA A N 3
ATOM 3408 C CA . ALA A 1 91 ? -5.234 -13.382 1.203 1.00 0.00 91 ALA A CA 3
ATOM 3409 C C . ALA A 1 91 ? -5.246 -14.241 2.489 1.00 0.00 91 ALA A C 3
ATOM 3410 O O . ALA A 1 91 ? -5.744 -15.369 2.480 1.00 0.00 91 ALA A O 3
ATOM 3417 N N . ASN A 1 92 ? -4.697 -13.728 3.599 1.00 0.00 92 ASN A N 3
ATOM 3418 C CA . ASN A 1 92 ? -4.592 -14.381 4.907 1.00 0.00 92 ASN A CA 3
ATOM 3419 C C . ASN A 1 92 ? -4.593 -13.394 6.108 1.00 0.00 92 ASN A C 3
ATOM 3420 O O . ASN A 1 92 ? -4.682 -13.844 7.250 1.00 0.00 92 ASN A O 3
ATOM 3431 N N . GLN A 1 93 ? -4.482 -12.074 5.879 1.00 0.00 93 GLN A N 3
ATOM 3432 C CA . GLN A 1 93 ? -4.296 -11.057 6.929 1.00 0.00 93 GLN A CA 3
ATOM 3433 C C . GLN A 1 93 ? -4.735 -9.658 6.449 1.00 0.00 93 GLN A C 3
ATOM 3434 O O . GLN A 1 93 ? -4.882 -9.422 5.246 1.00 0.00 93 GLN A O 3
ATOM 3448 N N . PRO A 1 94 ? -4.952 -8.695 7.357 1.00 0.00 94 PRO A N 3
ATOM 3449 C CA . PRO A 1 94 ? -5.301 -7.348 6.949 1.00 0.00 94 PRO A CA 3
ATOM 3450 C C . PRO A 1 94 ? -4.128 -6.522 6.432 1.00 0.00 94 PRO A C 3
ATOM 3451 O O . PRO A 1 94 ? -2.974 -6.668 6.837 1.00 0.00 94 PRO A O 3
ATOM 3462 N N . LEU A 1 95 ? -4.475 -5.607 5.525 1.00 0.00 95 LEU A N 3
ATOM 3463 C CA . LEU A 1 95 ? -3.608 -4.562 5.002 1.00 0.00 95 LEU A CA 3
ATOM 3464 C C . LEU A 1 95 ? -3.290 -3.484 6.055 1.00 0.00 95 LEU A C 3
ATOM 3465 O O . LEU A 1 95 ? -4.102 -3.194 6.935 1.00 0.00 95 LEU A O 3
ATOM 3481 N N . GLU A 1 96 ? -2.144 -2.820 5.892 1.00 0.00 96 GLU A N 3
ATOM 3482 C CA . GLU A 1 96 ? -1.604 -1.780 6.780 1.00 0.00 96 GLU A CA 3
ATOM 3483 C C . GLU A 1 96 ? -1.305 -0.504 5.964 1.00 0.00 96 GLU A C 3
ATOM 3484 O O . GLU A 1 96 ? -0.223 0.077 5.917 1.00 0.00 96 GLU A O 3
ATOM 3496 N N . VAL A 1 97 ? -2.324 -0.113 5.205 1.00 0.00 97 VAL A N 3
ATOM 3497 C CA . VAL A 1 97 ? -2.395 1.030 4.286 1.00 0.00 97 VAL A CA 3
ATOM 3498 C C . VAL A 1 97 ? -2.358 2.303 5.128 1.00 0.00 97 VAL A C 3
ATOM 3499 O O . VAL A 1 97 ? -3.318 2.525 5.863 1.00 0.00 97 VAL A O 3
ATOM 3512 N N . VAL A 1 98 ? -1.293 3.119 5.111 1.00 0.00 98 VAL A N 3
ATOM 3513 C CA . VAL A 1 98 ? -1.146 4.111 6.182 1.00 0.00 98 VAL A CA 3
ATOM 3514 C C . VAL A 1 98 ? -0.230 5.312 5.852 1.00 0.00 98 VAL A C 3
ATOM 3515 O O . VAL A 1 98 ? -0.352 5.969 4.807 1.00 0.00 98 VAL A O 3
ATOM 3528 N N . TYR A 1 99 ? 0.686 5.624 6.758 1.00 0.00 99 TYR A N 3
ATOM 3529 C CA . TYR A 1 99 ? 1.825 6.527 6.592 1.00 0.00 99 TYR A CA 3
ATOM 3530 C C . TYR A 1 99 ? 3.106 5.664 6.530 1.00 0.00 99 TYR A C 3
ATOM 3531 O O . TYR A 1 99 ? 4.028 5.837 7.321 1.00 0.00 99 TYR A O 3
ATOM 3549 N N . SER A 1 100 ? 3.097 4.650 5.653 1.00 0.00 100 SER A N 3
ATOM 3550 C CA . SER A 1 100 ? 4.105 3.573 5.569 1.00 0.00 100 SER A CA 3
ATOM 3551 C C . SER A 1 100 ? 5.554 4.067 5.466 1.00 0.00 100 SER A C 3
ATOM 3552 O O . SER A 1 100 ? 5.812 5.134 4.905 1.00 0.00 100 SER A O 3
ATOM 3560 N N . LYS A 1 101 ? 6.520 3.278 5.960 1.00 0.00 101 LYS A N 3
ATOM 3561 C CA . LYS A 1 101 ? 7.956 3.598 5.880 1.00 0.00 101 LYS A CA 3
ATOM 3562 C C . LYS A 1 101 ? 8.826 2.333 5.807 1.00 0.00 101 LYS A C 3
ATOM 3563 O O . LYS A 1 101 ? 8.487 1.285 6.359 1.00 0.00 101 LYS A O 3
ATOM 3582 N N . LEU A 1 102 ? 9.952 2.474 5.111 1.00 0.00 102 LEU A N 3
ATOM 3583 C CA . LEU A 1 102 ? 11.032 1.508 4.876 1.00 0.00 102 LEU A CA 3
ATOM 3584 C C . LEU A 1 102 ? 12.365 2.303 4.740 1.00 0.00 102 LEU A C 3
ATOM 3585 O O . LEU A 1 102 ? 12.330 3.523 4.926 1.00 0.00 102 LEU A O 3
ATOM 3601 N N . PRO A 1 103 ? 13.537 1.707 4.426 1.00 0.00 103 PRO A N 3
ATOM 3602 C CA . PRO A 1 103 ? 14.801 2.450 4.268 1.00 0.00 103 PRO A CA 3
ATOM 3603 C C . PRO A 1 103 ? 14.770 3.662 3.312 1.00 0.00 103 PRO A C 3
ATOM 3604 O O . PRO A 1 103 ? 15.559 4.595 3.484 1.00 0.00 103 PRO A O 3
ATOM 3615 N N . ALA A 1 104 ? 13.849 3.669 2.335 1.00 0.00 104 ALA A N 3
ATOM 3616 C CA . ALA A 1 104 ? 13.589 4.766 1.389 1.00 0.00 104 ALA A CA 3
ATOM 3617 C C . ALA A 1 104 ? 12.083 5.096 1.326 1.00 0.00 104 ALA A C 3
ATOM 3618 O O . ALA A 1 104 ? 11.460 5.002 0.245 1.00 0.00 104 ALA A O 3
ATOM 3625 N N . GLU A 1 28 ? 6.187 15.176 9.855 1.00 0.00 28 GLU A N 4
ATOM 3626 C CA . GLU A 1 28 ? 6.066 14.055 10.827 1.00 0.00 28 GLU A CA 4
ATOM 3627 C C . GLU A 1 28 ? 6.333 12.681 10.194 1.00 0.00 28 GLU A C 4
ATOM 3628 O O . GLU A 1 28 ? 7.185 11.950 10.698 1.00 0.00 28 GLU A O 4
ATOM 3640 N N . LEU A 1 29 ? 5.655 12.326 9.094 1.00 0.00 29 LEU A N 4
ATOM 3641 C CA . LEU A 1 29 ? 5.782 11.033 8.398 1.00 0.00 29 LEU A CA 4
ATOM 3642 C C . LEU A 1 29 ? 5.737 11.216 6.867 1.00 0.00 29 LEU A C 4
ATOM 3643 O O . LEU A 1 29 ? 5.671 12.331 6.341 1.00 0.00 29 LEU A O 4
ATOM 3659 N N . SER A 1 30 ? 5.724 10.106 6.129 1.00 0.00 30 SER A N 4
ATOM 3660 C CA . SER A 1 30 ? 5.579 10.035 4.676 1.00 0.00 30 SER A CA 4
ATOM 3661 C C . SER A 1 30 ? 4.210 10.472 4.122 1.00 0.00 30 SER A C 4
ATOM 3662 O O . SER A 1 30 ? 4.102 10.761 2.934 1.00 0.00 30 SER A O 4
ATOM 3670 N N . ASN A 1 31 ? 3.168 10.521 4.961 1.00 0.00 31 ASN A N 4
ATOM 3671 C CA . ASN A 1 31 ? 1.765 10.893 4.684 1.00 0.00 31 ASN A CA 4
ATOM 3672 C C . ASN A 1 31 ? 1.016 10.159 3.543 1.00 0.00 31 ASN A C 4
ATOM 3673 O O . ASN A 1 31 ? -0.188 10.379 3.402 1.00 0.00 31 ASN A O 4
ATOM 3684 N N . THR A 1 32 ? 1.650 9.299 2.734 1.00 0.00 32 THR A N 4
ATOM 3685 C CA . THR A 1 32 ? 1.029 8.822 1.477 1.00 0.00 32 THR A CA 4
ATOM 3686 C C . THR A 1 32 ? 1.312 7.373 1.070 1.00 0.00 32 THR A C 4
ATOM 3687 O O . THR A 1 32 ? 1.084 7.045 -0.086 1.00 0.00 32 THR A O 4
ATOM 3698 N N . ARG A 1 33 ? 1.757 6.475 1.966 1.00 0.00 33 ARG A N 4
ATOM 3699 C CA . ARG A 1 33 ? 2.339 5.179 1.549 1.00 0.00 33 ARG A CA 4
ATOM 3700 C C . ARG A 1 33 ? 1.727 3.925 2.157 1.00 0.00 33 ARG A C 4
ATOM 3701 O O . ARG A 1 33 ? 1.693 3.703 3.365 1.00 0.00 33 ARG A O 4
ATOM 3722 N N . LEU A 1 34 ? 1.338 3.017 1.289 1.00 0.00 34 LEU A N 4
ATOM 3723 C CA . LEU A 1 34 ? 0.546 1.866 1.669 1.00 0.00 34 LEU A CA 4
ATOM 3724 C C . LEU A 1 34 ? 1.403 0.601 1.693 1.00 0.00 34 LEU A C 4
ATOM 3725 O O . LEU A 1 34 ? 1.808 0.096 0.650 1.00 0.00 34 LEU A O 4
ATOM 3741 N N . PHE A 1 35 ? 1.681 0.128 2.909 1.00 0.00 35 PHE A N 4
ATOM 3742 C CA . PHE A 1 35 ? 2.618 -0.935 3.254 1.00 0.00 35 PHE A CA 4
ATOM 3743 C C . PHE A 1 35 ? 1.810 -2.217 3.398 1.00 0.00 35 PHE A C 4
ATOM 3744 O O . PHE A 1 35 ? 1.173 -2.562 4.390 1.00 0.00 35 PHE A O 4
ATOM 3761 N N . VAL A 1 36 ? 1.799 -2.888 2.267 1.00 0.00 36 VAL A N 4
ATOM 3762 C CA . VAL A 1 36 ? 0.861 -3.917 1.872 1.00 0.00 36 VAL A CA 4
ATOM 3763 C C . VAL A 1 36 ? 1.673 -5.181 1.618 1.00 0.00 36 VAL A C 4
ATOM 3764 O O . VAL A 1 36 ? 2.397 -5.321 0.639 1.00 0.00 36 VAL A O 4
ATOM 3777 N N . ARG A 1 37 ? 1.599 -6.076 2.606 1.00 0.00 37 ARG A N 4
ATOM 3778 C CA . ARG A 1 37 ? 2.493 -7.234 2.783 1.00 0.00 37 ARG A CA 4
ATOM 3779 C C . ARG A 1 37 ? 1.904 -8.627 3.121 1.00 0.00 37 ARG A C 4
ATOM 3780 O O . ARG A 1 37 ? 2.687 -9.577 3.086 1.00 0.00 37 ARG A O 4
ATOM 3801 N N . PRO A 1 38 ? 0.606 -8.826 3.449 1.00 0.00 38 PRO A N 4
ATOM 3802 C CA . PRO A 1 38 ? 0.018 -10.149 3.722 1.00 0.00 38 PRO A CA 4
ATOM 3803 C C . PRO A 1 38 ? 0.276 -11.268 2.716 1.00 0.00 38 PRO A C 4
ATOM 3804 O O . PRO A 1 38 ? 0.341 -12.440 3.089 1.00 0.00 38 PRO A O 4
ATOM 3815 N N . PHE A 1 39 ? 0.362 -10.905 1.439 1.00 0.00 39 PHE A N 4
ATOM 3816 C CA . PHE A 1 39 ? 0.413 -11.812 0.295 1.00 0.00 39 PHE A CA 4
ATOM 3817 C C . PHE A 1 39 ? 1.770 -12.506 0.121 1.00 0.00 39 PHE A C 4
ATOM 3818 O O . PHE A 1 39 ? 2.798 -12.001 0.589 1.00 0.00 39 PHE A O 4
ATOM 3835 N N . PRO A 1 40 ? 1.797 -13.620 -0.618 1.00 0.00 40 PRO A N 4
ATOM 3836 C CA . PRO A 1 40 ? 3.040 -14.184 -1.116 1.00 0.00 40 PRO A CA 4
ATOM 3837 C C . PRO A 1 40 ? 3.532 -13.418 -2.357 1.00 0.00 40 PRO A C 4
ATOM 3838 O O . PRO A 1 40 ? 2.958 -12.400 -2.753 1.00 0.00 40 PRO A O 4
ATOM 3849 N N . LEU A 1 41 ? 4.592 -13.915 -3.005 1.00 0.00 41 LEU A N 4
ATOM 3850 C CA . LEU A 1 41 ? 5.195 -13.334 -4.222 1.00 0.00 41 LEU A CA 4
ATOM 3851 C C . LEU A 1 41 ? 4.214 -13.164 -5.410 1.00 0.00 41 LEU A C 4
ATOM 3852 O O . LEU A 1 41 ? 4.525 -12.474 -6.383 1.00 0.00 41 LEU A O 4
ATOM 3868 N N . ASP A 1 42 ? 3.035 -13.784 -5.348 1.00 0.00 42 ASP A N 4
ATOM 3869 C CA . ASP A 1 42 ? 1.953 -13.711 -6.335 1.00 0.00 42 ASP A CA 4
ATOM 3870 C C . ASP A 1 42 ? 1.247 -12.337 -6.448 1.00 0.00 42 ASP A C 4
ATOM 3871 O O . ASP A 1 42 ? 0.469 -12.152 -7.382 1.00 0.00 42 ASP A O 4
ATOM 3880 N N . VAL A 1 43 ? 1.489 -11.373 -5.543 1.00 0.00 43 VAL A N 4
ATOM 3881 C CA . VAL A 1 43 ? 0.983 -9.982 -5.667 1.00 0.00 43 VAL A CA 4
ATOM 3882 C C . VAL A 1 43 ? 1.875 -9.118 -6.569 1.00 0.00 43 VAL A C 4
ATOM 3883 O O . VAL A 1 43 ? 3.094 -9.295 -6.605 1.00 0.00 43 VAL A O 4
ATOM 3896 N N . GLN A 1 44 ? 1.274 -8.147 -7.265 1.00 0.00 44 GLN A N 4
ATOM 3897 C CA . GLN A 1 44 ? 1.966 -7.068 -7.994 1.00 0.00 44 GLN A CA 4
ATOM 3898 C C . GLN A 1 44 ? 0.977 -5.944 -8.370 1.00 0.00 44 GLN A C 4
ATOM 3899 O O . GLN A 1 44 ? -0.152 -5.893 -7.876 1.00 0.00 44 GLN A O 4
ATOM 3913 N N . GLU A 1 45 ? 1.394 -5.004 -9.221 1.00 0.00 45 GLU A N 4
ATOM 3914 C CA . GLU A 1 45 ? 0.608 -3.819 -9.597 1.00 0.00 45 GLU A CA 4
ATOM 3915 C C . GLU A 1 45 ? -0.788 -4.110 -10.173 1.00 0.00 45 GLU A C 4
ATOM 3916 O O . GLU A 1 45 ? -1.640 -3.236 -10.089 1.00 0.00 45 GLU A O 4
ATOM 3928 N N . SER A 1 46 ? -1.069 -5.311 -10.694 1.00 0.00 46 SER A N 4
ATOM 3929 C CA . SER A 1 46 ? -2.414 -5.751 -11.123 1.00 0.00 46 SER A CA 4
ATOM 3930 C C . SER A 1 46 ? -3.371 -6.021 -9.938 1.00 0.00 46 SER A C 4
ATOM 3931 O O . SER A 1 46 ? -4.571 -5.730 -9.992 1.00 0.00 46 SER A O 4
ATOM 3939 N N . GLU A 1 47 ? -2.844 -6.518 -8.822 1.00 0.00 47 GLU A N 4
ATOM 3940 C CA . GLU A 1 47 ? -3.588 -6.941 -7.641 1.00 0.00 47 GLU A CA 4
ATOM 3941 C C . GLU A 1 47 ? -3.810 -5.713 -6.762 1.00 0.00 47 GLU A C 4
ATOM 3942 O O . GLU A 1 47 ? -4.897 -5.466 -6.240 1.00 0.00 47 GLU A O 4
ATOM 3954 N N . LEU A 1 48 ? -2.781 -4.869 -6.711 1.00 0.00 48 LEU A N 4
ATOM 3955 C CA . LEU A 1 48 ? -2.884 -3.528 -6.188 1.00 0.00 48 LEU A CA 4
ATOM 3956 C C . LEU A 1 48 ? -3.852 -2.716 -7.066 1.00 0.00 48 LEU A C 4
ATOM 3957 O O . LEU A 1 48 ? -4.672 -1.976 -6.552 1.00 0.00 48 LEU A O 4
ATOM 3973 N N . ASN A 1 49 ? -3.863 -2.905 -8.391 1.00 0.00 49 ASN A N 4
ATOM 3974 C CA . ASN A 1 49 ? -4.897 -2.283 -9.256 1.00 0.00 49 ASN A CA 4
ATOM 3975 C C . ASN A 1 49 ? -6.329 -2.677 -8.845 1.00 0.00 49 ASN A C 4
ATOM 3976 O O . ASN A 1 49 ? -7.200 -1.812 -8.749 1.00 0.00 49 ASN A O 4
ATOM 3987 N N . GLU A 1 50 ? -6.570 -3.957 -8.560 1.00 0.00 50 GLU A N 4
ATOM 3988 C CA . GLU A 1 50 ? -7.861 -4.434 -8.034 1.00 0.00 50 GLU A CA 4
ATOM 3989 C C . GLU A 1 50 ? -8.247 -3.813 -6.679 1.00 0.00 50 GLU A C 4
ATOM 3990 O O . GLU A 1 50 ? -9.409 -3.458 -6.467 1.00 0.00 50 GLU A O 4
ATOM 4002 N N . ILE A 1 51 ? -7.286 -3.672 -5.757 1.00 0.00 51 ILE A N 4
ATOM 4003 C CA . ILE A 1 51 ? -7.523 -3.207 -4.378 1.00 0.00 51 ILE A CA 4
ATOM 4004 C C . ILE A 1 51 ? -7.579 -1.671 -4.264 1.00 0.00 51 ILE A C 4
ATOM 4005 O O . ILE A 1 51 ? -8.371 -1.151 -3.473 1.00 0.00 51 ILE A O 4
ATOM 4021 N N . PHE A 1 52 ? -6.746 -0.950 -5.017 1.00 0.00 52 PHE A N 4
ATOM 4022 C CA . PHE A 1 52 ? -6.499 0.498 -4.898 1.00 0.00 52 PHE A CA 4
ATOM 4023 C C . PHE A 1 52 ? -7.227 1.331 -5.962 1.00 0.00 52 PHE A C 4
ATOM 4024 O O . PHE A 1 52 ? -7.439 2.532 -5.782 1.00 0.00 52 PHE A O 4
ATOM 4041 N N . GLY A 1 53 ? -7.650 0.692 -7.058 1.00 0.00 53 GLY A N 4
ATOM 4042 C CA . GLY A 1 53 ? -8.552 1.261 -8.063 1.00 0.00 53 GLY A CA 4
ATOM 4043 C C . GLY A 1 53 ? -9.803 1.971 -7.508 1.00 0.00 53 GLY A C 4
ATOM 4044 O O . GLY A 1 53 ? -10.190 2.987 -8.089 1.00 0.00 53 GLY A O 4
ATOM 4048 N N . PRO A 1 54 ? -10.429 1.533 -6.387 1.00 0.00 54 PRO A N 4
ATOM 4049 C CA . PRO A 1 54 ? -11.534 2.270 -5.763 1.00 0.00 54 PRO A CA 4
ATOM 4050 C C . PRO A 1 54 ? -11.150 3.665 -5.226 1.00 0.00 54 PRO A C 4
ATOM 4051 O O . PRO A 1 54 ? -12.021 4.529 -5.103 1.00 0.00 54 PRO A O 4
ATOM 4062 N N . PHE A 1 55 ? -9.873 3.902 -4.896 1.00 0.00 55 PHE A N 4
ATOM 4063 C CA . PHE A 1 55 ? -9.416 5.136 -4.234 1.00 0.00 55 PHE A CA 4
ATOM 4064 C C . PHE A 1 55 ? -9.077 6.216 -5.259 1.00 0.00 55 PHE A C 4
ATOM 4065 O O . PHE A 1 55 ? -9.483 7.373 -5.114 1.00 0.00 55 PHE A O 4
ATOM 4082 N N . GLY A 1 56 ? -8.308 5.813 -6.274 1.00 0.00 56 GLY A N 4
ATOM 4083 C CA . GLY A 1 56 ? -8.044 6.590 -7.476 1.00 0.00 56 GLY A CA 4
ATOM 4084 C C . GLY A 1 56 ? -6.567 6.883 -7.789 1.00 0.00 56 GLY A C 4
ATOM 4085 O O . GLY A 1 56 ? -6.012 6.255 -8.700 1.00 0.00 56 GLY A O 4
ATOM 4089 N N . PRO A 1 57 ? -5.908 7.813 -7.069 1.00 0.00 57 PRO A N 4
ATOM 4090 C CA . PRO A 1 57 ? -4.607 8.381 -7.445 1.00 0.00 57 PRO A CA 4
ATOM 4091 C C . PRO A 1 57 ? -3.360 7.544 -7.086 1.00 0.00 57 PRO A C 4
ATOM 4092 O O . PRO A 1 57 ? -2.324 8.134 -6.778 1.00 0.00 57 PRO A O 4
ATOM 4103 N N . MET A 1 58 ? -3.419 6.201 -7.111 1.00 0.00 58 MET A N 4
ATOM 4104 C CA . MET A 1 58 ? -2.234 5.309 -7.026 1.00 0.00 58 MET A CA 4
ATOM 4105 C C . MET A 1 58 ? -1.103 5.819 -7.940 1.00 0.00 58 MET A C 4
ATOM 4106 O O . MET A 1 58 ? -1.171 5.750 -9.165 1.00 0.00 58 MET A O 4
ATOM 4120 N N . LYS A 1 59 ? -0.077 6.379 -7.297 1.00 0.00 59 LYS A N 4
ATOM 4121 C CA . LYS A 1 59 ? 0.984 7.169 -7.922 1.00 0.00 59 LYS A CA 4
ATOM 4122 C C . LYS A 1 59 ? 2.295 6.410 -8.068 1.00 0.00 59 LYS A C 4
ATOM 4123 O O . LYS A 1 59 ? 2.935 6.450 -9.114 1.00 0.00 59 LYS A O 4
ATOM 4142 N N . GLU A 1 60 ? 2.668 5.704 -7.006 1.00 0.00 60 GLU A N 4
ATOM 4143 C CA . GLU A 1 60 ? 3.785 4.753 -7.015 1.00 0.00 60 GLU A CA 4
ATOM 4144 C C . GLU A 1 60 ? 3.355 3.436 -6.406 1.00 0.00 60 GLU A C 4
ATOM 4145 O O . GLU A 1 60 ? 2.345 3.352 -5.709 1.00 0.00 60 GLU A O 4
ATOM 4157 N N . VAL A 1 61 ? 4.084 2.392 -6.779 1.00 0.00 61 VAL A N 4
ATOM 4158 C CA . VAL A 1 61 ? 3.672 1.002 -6.589 1.00 0.00 61 VAL A CA 4
ATOM 4159 C C . VAL A 1 61 ? 4.917 0.114 -6.514 1.00 0.00 61 VAL A C 4
ATOM 4160 O O . VAL A 1 61 ? 5.211 -0.684 -7.406 1.00 0.00 61 VAL A O 4
ATOM 4173 N N . LYS A 1 62 ? 5.710 0.310 -5.458 1.00 0.00 62 LYS A N 4
ATOM 4174 C CA . LYS A 1 62 ? 6.995 -0.374 -5.266 1.00 0.00 62 LYS A CA 4
ATOM 4175 C C . LYS A 1 62 ? 6.743 -1.837 -4.902 1.00 0.00 62 LYS A C 4
ATOM 4176 O O . LYS A 1 62 ? 6.256 -2.096 -3.806 1.00 0.00 62 LYS A O 4
ATOM 4195 N N . ILE A 1 63 ? 7.048 -2.781 -5.795 1.00 0.00 63 ILE A N 4
ATOM 4196 C CA . ILE A 1 63 ? 6.801 -4.223 -5.596 1.00 0.00 63 ILE A CA 4
ATOM 4197 C C . ILE A 1 63 ? 8.126 -4.940 -5.331 1.00 0.00 63 ILE A C 4
ATOM 4198 O O . ILE A 1 63 ? 9.060 -4.853 -6.135 1.00 0.00 63 ILE A O 4
ATOM 4214 N N . LEU A 1 64 ? 8.212 -5.650 -4.205 1.00 0.00 64 LEU A N 4
ATOM 4215 C CA . LEU A 1 64 ? 9.408 -6.347 -3.760 1.00 0.00 64 LEU A CA 4
ATOM 4216 C C . LEU A 1 64 ? 9.058 -7.760 -3.301 1.00 0.00 64 LEU A C 4
ATOM 4217 O O . LEU A 1 64 ? 8.685 -7.970 -2.155 1.00 0.00 64 LEU A O 4
ATOM 4233 N N . ASN A 1 65 ? 9.202 -8.742 -4.187 1.00 0.00 65 ASN A N 4
ATOM 4234 C CA . ASN A 1 65 ? 8.843 -10.138 -3.913 1.00 0.00 65 ASN A CA 4
ATOM 4235 C C . ASN A 1 65 ? 7.378 -10.237 -3.411 1.00 0.00 65 ASN A C 4
ATOM 4236 O O . ASN A 1 65 ? 6.448 -10.070 -4.198 1.00 0.00 65 ASN A O 4
ATOM 4247 N N . GLY A 1 66 ? 7.169 -10.447 -2.108 1.00 0.00 66 GLY A N 4
ATOM 4248 C CA . GLY A 1 66 ? 5.866 -10.480 -1.426 1.00 0.00 66 GLY A CA 4
ATOM 4249 C C . GLY A 1 66 ? 5.298 -9.121 -0.981 1.00 0.00 66 GLY A C 4
ATOM 4250 O O . GLY A 1 66 ? 4.154 -9.068 -0.532 1.00 0.00 66 GLY A O 4
ATOM 4254 N N . PHE A 1 67 ? 6.057 -8.024 -1.098 1.00 0.00 67 PHE A N 4
ATOM 4255 C CA . PHE A 1 67 ? 5.711 -6.726 -0.513 1.00 0.00 67 PHE A CA 4
ATOM 4256 C C . PHE A 1 67 ? 5.324 -5.688 -1.571 1.00 0.00 67 PHE A C 4
ATOM 4257 O O . PHE A 1 67 ? 5.766 -5.730 -2.717 1.00 0.00 67 PHE A O 4
ATOM 4274 N N . ALA A 1 68 ? 4.536 -4.718 -1.131 1.00 0.00 68 ALA A N 4
ATOM 4275 C CA . ALA A 1 68 ? 4.081 -3.558 -1.888 1.00 0.00 68 ALA A CA 4
ATOM 4276 C C . ALA A 1 68 ? 4.146 -2.324 -0.991 1.00 0.00 68 ALA A C 4
ATOM 4277 O O . ALA A 1 68 ? 3.640 -2.325 0.131 1.00 0.00 68 ALA A O 4
ATOM 4284 N N . PHE A 1 69 ? 4.753 -1.267 -1.518 1.00 0.00 69 PHE A N 4
ATOM 4285 C CA . PHE A 1 69 ? 4.701 0.069 -0.948 1.00 0.00 69 PHE A CA 4
ATOM 4286 C C . PHE A 1 69 ? 4.113 0.968 -2.013 1.00 0.00 69 PHE A C 4
ATOM 4287 O O . PHE A 1 69 ? 4.800 1.532 -2.876 1.00 0.00 69 PHE A O 4
ATOM 4304 N N . VAL A 1 70 ? 2.787 0.987 -2.026 1.00 0.00 70 VAL A N 4
ATOM 4305 C CA . VAL A 1 70 ? 2.040 1.907 -2.874 1.00 0.00 70 VAL A CA 4
ATOM 4306 C C . VAL A 1 70 ? 2.211 3.312 -2.313 1.00 0.00 70 VAL A C 4
ATOM 4307 O O . VAL A 1 70 ? 2.612 3.495 -1.166 1.00 0.00 70 VAL A O 4
ATOM 4320 N N . GLU A 1 71 ? 1.950 4.320 -3.123 1.00 0.00 71 GLU A N 4
ATOM 4321 C CA . GLU A 1 71 ? 2.219 5.713 -2.804 1.00 0.00 71 GLU A CA 4
ATOM 4322 C C . GLU A 1 71 ? 1.211 6.587 -3.534 1.00 0.00 71 GLU A C 4
ATOM 4323 O O . GLU A 1 71 ? 0.794 6.254 -4.652 1.00 0.00 71 GLU A O 4
ATOM 4335 N N . PHE A 1 72 ? 0.905 7.741 -2.954 1.00 0.00 72 PHE A N 4
ATOM 4336 C CA . PHE A 1 72 ? 0.050 8.763 -3.547 1.00 0.00 72 PHE A CA 4
ATOM 4337 C C . PHE A 1 72 ? 0.696 10.153 -3.522 1.00 0.00 72 PHE A C 4
ATOM 4338 O O . PHE A 1 72 ? 1.636 10.406 -2.769 1.00 0.00 72 PHE A O 4
ATOM 4355 N N . GLU A 1 73 ? 0.164 11.075 -4.332 1.00 0.00 73 GLU A N 4
ATOM 4356 C CA . GLU A 1 73 ? 0.473 12.517 -4.193 1.00 0.00 73 GLU A CA 4
ATOM 4357 C C . GLU A 1 73 ? -0.560 13.209 -3.266 1.00 0.00 73 GLU A C 4
ATOM 4358 O O . GLU A 1 73 ? -0.467 14.399 -2.967 1.00 0.00 73 GLU A O 4
ATOM 4370 N N . GLU A 1 74 ? -1.560 12.444 -2.816 1.00 0.00 74 GLU A N 4
ATOM 4371 C CA . GLU A 1 74 ? -2.771 12.864 -2.112 1.00 0.00 74 GLU A CA 4
ATOM 4372 C C . GLU A 1 74 ? -2.829 12.158 -0.743 1.00 0.00 74 GLU A C 4
ATOM 4373 O O . GLU A 1 74 ? -3.192 10.983 -0.659 1.00 0.00 74 GLU A O 4
ATOM 4385 N N . ALA A 1 75 ? -2.481 12.859 0.339 1.00 0.00 75 ALA A N 4
ATOM 4386 C CA . ALA A 1 75 ? -2.623 12.331 1.701 1.00 0.00 75 ALA A CA 4
ATOM 4387 C C . ALA A 1 75 ? -4.094 12.010 2.066 1.00 0.00 75 ALA A C 4
ATOM 4388 O O . ALA A 1 75 ? -4.355 11.162 2.918 1.00 0.00 75 ALA A O 4
ATOM 4395 N N . GLU A 1 76 ? -5.068 12.603 1.361 1.00 0.00 76 GLU A N 4
ATOM 4396 C CA . GLU A 1 76 ? -6.485 12.219 1.456 1.00 0.00 76 GLU A CA 4
ATOM 4397 C C . GLU A 1 76 ? -6.762 10.836 0.826 1.00 0.00 76 GLU A C 4
ATOM 4398 O O . GLU A 1 76 ? -7.696 10.155 1.245 1.00 0.00 76 GLU A O 4
ATOM 4410 N N . SER A 1 77 ? -5.944 10.369 -0.122 1.00 0.00 77 SER A N 4
ATOM 4411 C CA . SER A 1 77 ? -5.999 8.979 -0.600 1.00 0.00 77 SER A CA 4
ATOM 4412 C C . SER A 1 77 ? -5.344 8.033 0.366 1.00 0.00 77 SER A C 4
ATOM 4413 O O . SER A 1 77 ? -5.823 6.920 0.519 1.00 0.00 77 SER A O 4
ATOM 4421 N N . ALA A 1 78 ? -4.319 8.463 1.095 1.00 0.00 78 ALA A N 4
ATOM 4422 C CA . ALA A 1 78 ? -3.806 7.667 2.193 1.00 0.00 78 ALA A CA 4
ATOM 4423 C C . ALA A 1 78 ? -4.895 7.492 3.261 1.00 0.00 78 ALA A C 4
ATOM 4424 O O . ALA A 1 78 ? -5.235 6.358 3.587 1.00 0.00 78 ALA A O 4
ATOM 4431 N N . ALA A 1 79 ? -5.543 8.585 3.696 1.00 0.00 79 ALA A N 4
ATOM 4432 C CA . ALA A 1 79 ? -6.720 8.565 4.565 1.00 0.00 79 ALA A CA 4
ATOM 4433 C C . ALA A 1 79 ? -7.830 7.624 4.057 1.00 0.00 79 ALA A C 4
ATOM 4434 O O . ALA A 1 79 ? -8.297 6.760 4.810 1.00 0.00 79 ALA A O 4
ATOM 4441 N N . LYS A 1 80 ? -8.228 7.730 2.784 1.00 0.00 80 LYS A N 4
ATOM 4442 C CA . LYS A 1 80 ? -9.283 6.862 2.248 1.00 0.00 80 LYS A CA 4
ATOM 4443 C C . LYS A 1 80 ? -8.841 5.413 2.102 1.00 0.00 80 LYS A C 4
ATOM 4444 O O . LYS A 1 80 ? -9.589 4.522 2.478 1.00 0.00 80 LYS A O 4
ATOM 4463 N N . ALA A 1 81 ? -7.613 5.173 1.655 1.00 0.00 81 ALA A N 4
ATOM 4464 C CA . ALA A 1 81 ? -7.035 3.839 1.541 1.00 0.00 81 ALA A CA 4
ATOM 4465 C C . ALA A 1 81 ? -7.020 3.166 2.934 1.00 0.00 81 ALA A C 4
ATOM 4466 O O . ALA A 1 81 ? -7.429 2.014 3.074 1.00 0.00 81 ALA A O 4
ATOM 4473 N N . ILE A 1 82 ? -6.630 3.903 3.991 1.00 0.00 82 ILE A N 4
ATOM 4474 C CA . ILE A 1 82 ? -6.692 3.436 5.382 1.00 0.00 82 ILE A CA 4
ATOM 4475 C C . ILE A 1 82 ? -8.115 3.000 5.739 1.00 0.00 82 ILE A C 4
ATOM 4476 O O . ILE A 1 82 ? -8.353 1.842 6.090 1.00 0.00 82 ILE A O 4
ATOM 4492 N N . GLU A 1 83 ? -9.077 3.909 5.590 1.00 0.00 83 GLU A N 4
ATOM 4493 C CA . GLU A 1 83 ? -10.481 3.633 5.909 1.00 0.00 83 GLU A CA 4
ATOM 4494 C C . GLU A 1 83 ? -11.086 2.500 5.049 1.00 0.00 83 GLU A C 4
ATOM 4495 O O . GLU A 1 83 ? -11.986 1.793 5.511 1.00 0.00 83 GLU A O 4
ATOM 4507 N N . GLU A 1 84 ? -10.542 2.247 3.860 1.00 0.00 84 GLU A N 4
ATOM 4508 C CA . GLU A 1 84 ? -11.008 1.221 2.910 1.00 0.00 84 GLU A CA 4
ATOM 4509 C C . GLU A 1 84 ? -10.409 -0.168 3.184 1.00 0.00 84 GLU A C 4
ATOM 4510 O O . GLU A 1 84 ? -11.108 -1.170 3.017 1.00 0.00 84 GLU A O 4
ATOM 4522 N N . VAL A 1 85 ? -9.131 -0.250 3.585 1.00 0.00 85 VAL A N 4
ATOM 4523 C CA . VAL A 1 85 ? -8.384 -1.526 3.602 1.00 0.00 85 VAL A CA 4
ATOM 4524 C C . VAL A 1 85 ? -7.238 -1.645 4.635 1.00 0.00 85 VAL A C 4
ATOM 4525 O O . VAL A 1 85 ? -6.703 -2.735 4.813 1.00 0.00 85 VAL A O 4
ATOM 4538 N N . HIS A 1 86 ? -6.896 -0.615 5.420 1.00 0.00 86 HIS A N 4
ATOM 4539 C CA . HIS A 1 86 ? -5.972 -0.791 6.563 1.00 0.00 86 HIS A CA 4
ATOM 4540 C C . HIS A 1 86 ? -6.576 -1.668 7.666 1.00 0.00 86 HIS A C 4
ATOM 4541 O O . HIS A 1 86 ? -7.611 -1.327 8.248 1.00 0.00 86 HIS A O 4
ATOM 4555 N N . GLY A 1 87 ? -5.914 -2.779 7.994 1.00 0.00 87 GLY A N 4
ATOM 4556 C CA . GLY A 1 87 ? -6.236 -3.610 9.166 1.00 0.00 87 GLY A CA 4
ATOM 4557 C C . GLY A 1 87 ? -7.265 -4.693 8.844 1.00 0.00 87 GLY A C 4
ATOM 4558 O O . GLY A 1 87 ? -7.601 -5.530 9.683 1.00 0.00 87 GLY A O 4
ATOM 4562 N N . LYS A 1 88 ? -7.742 -4.678 7.595 1.00 0.00 88 LYS A N 4
ATOM 4563 C CA . LYS A 1 88 ? -8.553 -5.698 6.955 1.00 0.00 88 LYS A CA 4
ATOM 4564 C C . LYS A 1 88 ? -7.639 -6.864 6.589 1.00 0.00 88 LYS A C 4
ATOM 4565 O O . LYS A 1 88 ? -6.511 -6.644 6.154 1.00 0.00 88 LYS A O 4
ATOM 4584 N N . SER A 1 89 ? -8.111 -8.087 6.771 1.00 0.00 89 SER A N 4
ATOM 4585 C CA . SER A 1 89 ? -7.304 -9.308 6.631 1.00 0.00 89 SER A CA 4
ATOM 4586 C C . SER A 1 89 ? -7.252 -9.812 5.182 1.00 0.00 89 SER A C 4
ATOM 4587 O O . SER A 1 89 ? -8.101 -10.607 4.765 1.00 0.00 89 SER A O 4
ATOM 4595 N N . PHE A 1 90 ? -6.276 -9.351 4.392 1.00 0.00 90 PHE A N 4
ATOM 4596 C CA . PHE A 1 90 ? -6.094 -9.881 3.029 1.00 0.00 90 PHE A CA 4
ATOM 4597 C C . PHE A 1 90 ? -5.325 -11.216 3.052 1.00 0.00 90 PHE A C 4
ATOM 4598 O O . PHE A 1 90 ? -4.368 -11.378 3.808 1.00 0.00 90 PHE A O 4
ATOM 4615 N N . ALA A 1 91 ? -5.739 -12.171 2.207 1.00 0.00 91 ALA A N 4
ATOM 4616 C CA . ALA A 1 91 ? -5.247 -13.554 2.079 1.00 0.00 91 ALA A CA 4
ATOM 4617 C C . ALA A 1 91 ? -5.322 -14.409 3.372 1.00 0.00 91 ALA A C 4
ATOM 4618 O O . ALA A 1 91 ? -6.016 -15.429 3.400 1.00 0.00 91 ALA A O 4
ATOM 4625 N N . ASN A 1 92 ? -4.636 -13.988 4.434 1.00 0.00 92 ASN A N 4
ATOM 4626 C CA . ASN A 1 92 ? -4.601 -14.610 5.762 1.00 0.00 92 ASN A CA 4
ATOM 4627 C C . ASN A 1 92 ? -4.248 -13.634 6.913 1.00 0.00 92 ASN A C 4
ATOM 4628 O O . ASN A 1 92 ? -4.238 -14.060 8.076 1.00 0.00 92 ASN A O 4
ATOM 4639 N N . GLN A 1 93 ? -3.924 -12.359 6.642 1.00 0.00 93 GLN A N 4
ATOM 4640 C CA . GLN A 1 93 ? -3.394 -11.404 7.638 1.00 0.00 93 GLN A CA 4
ATOM 4641 C C . GLN A 1 93 ? -3.600 -9.934 7.197 1.00 0.00 93 GLN A C 4
ATOM 4642 O O . GLN A 1 93 ? -3.929 -9.670 6.038 1.00 0.00 93 GLN A O 4
ATOM 4656 N N . PRO A 1 94 ? -3.506 -8.952 8.114 1.00 0.00 94 PRO A N 4
ATOM 4657 C CA . PRO A 1 94 ? -3.877 -7.579 7.796 1.00 0.00 94 PRO A CA 4
ATOM 4658 C C . PRO A 1 94 ? -2.796 -6.727 7.123 1.00 0.00 94 PRO A C 4
ATOM 4659 O O . PRO A 1 94 ? -1.599 -6.822 7.399 1.00 0.00 94 PRO A O 4
ATOM 4670 N N . LEU A 1 95 ? -3.287 -5.836 6.263 1.00 0.00 95 LEU A N 4
ATOM 4671 C CA . LEU A 1 95 ? -2.563 -4.746 5.616 1.00 0.00 95 LEU A CA 4
ATOM 4672 C C . LEU A 1 95 ? -2.044 -3.680 6.612 1.00 0.00 95 LEU A C 4
ATOM 4673 O O . LEU A 1 95 ? -2.623 -3.485 7.679 1.00 0.00 95 LEU A O 4
ATOM 4689 N N . GLU A 1 96 ? -1.050 -2.887 6.185 1.00 0.00 96 GLU A N 4
ATOM 4690 C CA . GLU A 1 96 ? -0.553 -1.676 6.871 1.00 0.00 96 GLU A CA 4
ATOM 4691 C C . GLU A 1 96 ? -0.486 -0.497 5.869 1.00 0.00 96 GLU A C 4
ATOM 4692 O O . GLU A 1 96 ? 0.520 0.176 5.643 1.00 0.00 96 GLU A O 4
ATOM 4704 N N . VAL A 1 97 ? -1.616 -0.293 5.206 1.00 0.00 97 VAL A N 4
ATOM 4705 C CA . VAL A 1 97 ? -1.919 0.796 4.264 1.00 0.00 97 VAL A CA 4
ATOM 4706 C C . VAL A 1 97 ? -1.839 2.105 5.036 1.00 0.00 97 VAL A C 4
ATOM 4707 O O . VAL A 1 97 ? -2.721 2.331 5.864 1.00 0.00 97 VAL A O 4
ATOM 4720 N N . VAL A 1 98 ? -0.801 2.939 4.878 1.00 0.00 98 VAL A N 4
ATOM 4721 C CA . VAL A 1 98 ? -0.585 3.980 5.884 1.00 0.00 98 VAL A CA 4
ATOM 4722 C C . VAL A 1 98 ? 0.264 5.158 5.373 1.00 0.00 98 VAL A C 4
ATOM 4723 O O . VAL A 1 98 ? 0.085 5.684 4.276 1.00 0.00 98 VAL A O 4
ATOM 4736 N N . TYR A 1 99 ? 1.184 5.605 6.215 1.00 0.00 99 TYR A N 4
ATOM 4737 C CA . TYR A 1 99 ? 2.274 6.517 5.905 1.00 0.00 99 TYR A CA 4
ATOM 4738 C C . TYR A 1 99 ? 3.585 5.702 5.885 1.00 0.00 99 TYR A C 4
ATOM 4739 O O . TYR A 1 99 ? 4.487 6.016 6.656 1.00 0.00 99 TYR A O 4
ATOM 4757 N N . SER A 1 100 ? 3.663 4.603 5.114 1.00 0.00 100 SER A N 4
ATOM 4758 C CA . SER A 1 100 ? 4.754 3.601 5.155 1.00 0.00 100 SER A CA 4
ATOM 4759 C C . SER A 1 100 ? 6.133 4.174 5.527 1.00 0.00 100 SER A C 4
ATOM 4760 O O . SER A 1 100 ? 6.717 4.962 4.776 1.00 0.00 100 SER A O 4
ATOM 4768 N N . LYS A 1 101 ? 6.614 3.805 6.724 1.00 0.00 101 LYS A N 4
ATOM 4769 C CA . LYS A 1 101 ? 7.776 4.368 7.439 1.00 0.00 101 LYS A CA 4
ATOM 4770 C C . LYS A 1 101 ? 9.168 4.048 6.851 1.00 0.00 101 LYS A C 4
ATOM 4771 O O . LYS A 1 101 ? 10.127 3.842 7.599 1.00 0.00 101 LYS A O 4
ATOM 4790 N N . LEU A 1 102 ? 9.295 4.003 5.522 1.00 0.00 102 LEU A N 4
ATOM 4791 C CA . LEU A 1 102 ? 10.548 3.759 4.800 1.00 0.00 102 LEU A CA 4
ATOM 4792 C C . LEU A 1 102 ? 10.762 4.748 3.622 1.00 0.00 102 LEU A C 4
ATOM 4793 O O . LEU A 1 102 ? 9.786 5.185 3.002 1.00 0.00 102 LEU A O 4
ATOM 4809 N N . PRO A 1 103 ? 12.023 5.122 3.314 1.00 0.00 103 PRO A N 4
ATOM 4810 C CA . PRO A 1 103 ? 12.375 6.023 2.209 1.00 0.00 103 PRO A CA 4
ATOM 4811 C C . PRO A 1 103 ? 12.411 5.298 0.852 1.00 0.00 103 PRO A C 4
ATOM 4812 O O . PRO A 1 103 ? 12.149 4.093 0.774 1.00 0.00 103 PRO A O 4
ATOM 4823 N N . ALA A 1 104 ? 12.785 6.045 -0.198 1.00 0.00 104 ALA A N 4
ATOM 4824 C CA . ALA A 1 104 ? 12.947 5.632 -1.612 1.00 0.00 104 ALA A CA 4
ATOM 4825 C C . ALA A 1 104 ? 11.638 5.245 -2.325 1.00 0.00 104 ALA A C 4
ATOM 4826 O O . ALA A 1 104 ? 10.793 4.528 -1.756 1.00 0.00 104 ALA A O 4
ATOM 4833 N N . GLU A 1 28 ? 6.534 14.864 8.109 1.00 0.00 28 GLU A N 5
ATOM 4834 C CA . GLU A 1 28 ? 6.264 13.934 9.247 1.00 0.00 28 GLU A CA 5
ATOM 4835 C C . GLU A 1 28 ? 7.028 12.604 9.109 1.00 0.00 28 GLU A C 5
ATOM 4836 O O . GLU A 1 28 ? 7.981 12.366 9.855 1.00 0.00 28 GLU A O 5
ATOM 4848 N N . LEU A 1 29 ? 6.619 11.740 8.177 1.00 0.00 29 LEU A N 5
ATOM 4849 C CA . LEU A 1 29 ? 7.031 10.346 8.008 1.00 0.00 29 LEU A CA 5
ATOM 4850 C C . LEU A 1 29 ? 7.130 10.047 6.498 1.00 0.00 29 LEU A C 5
ATOM 4851 O O . LEU A 1 29 ? 8.192 9.663 6.005 1.00 0.00 29 LEU A O 5
ATOM 4867 N N . SER A 1 30 ? 6.025 10.263 5.776 1.00 0.00 30 SER A N 5
ATOM 4868 C CA . SER A 1 30 ? 5.876 10.081 4.313 1.00 0.00 30 SER A CA 5
ATOM 4869 C C . SER A 1 30 ? 4.530 10.584 3.758 1.00 0.00 30 SER A C 5
ATOM 4870 O O . SER A 1 30 ? 4.411 10.752 2.545 1.00 0.00 30 SER A O 5
ATOM 4878 N N . ASN A 1 31 ? 3.517 10.796 4.610 1.00 0.00 31 ASN A N 5
ATOM 4879 C CA . ASN A 1 31 ? 2.126 11.207 4.343 1.00 0.00 31 ASN A CA 5
ATOM 4880 C C . ASN A 1 31 ? 1.309 10.495 3.231 1.00 0.00 31 ASN A C 5
ATOM 4881 O O . ASN A 1 31 ? 0.106 10.737 3.149 1.00 0.00 31 ASN A O 5
ATOM 4892 N N . THR A 1 32 ? 1.882 9.604 2.408 1.00 0.00 32 THR A N 5
ATOM 4893 C CA . THR A 1 32 ? 1.204 9.077 1.198 1.00 0.00 32 THR A CA 5
ATOM 4894 C C . THR A 1 32 ? 1.481 7.598 0.855 1.00 0.00 32 THR A C 5
ATOM 4895 O O . THR A 1 32 ? 1.245 7.214 -0.286 1.00 0.00 32 THR A O 5
ATOM 4906 N N . ARG A 1 33 ? 1.945 6.730 1.780 1.00 0.00 33 ARG A N 5
ATOM 4907 C CA . ARG A 1 33 ? 2.511 5.409 1.394 1.00 0.00 33 ARG A CA 5
ATOM 4908 C C . ARG A 1 33 ? 1.911 4.172 2.037 1.00 0.00 33 ARG A C 5
ATOM 4909 O O . ARG A 1 33 ? 1.877 3.996 3.255 1.00 0.00 33 ARG A O 5
ATOM 4930 N N . LEU A 1 34 ? 1.582 3.209 1.201 1.00 0.00 34 LEU A N 5
ATOM 4931 C CA . LEU A 1 34 ? 0.799 2.059 1.594 1.00 0.00 34 LEU A CA 5
ATOM 4932 C C . LEU A 1 34 ? 1.670 0.806 1.603 1.00 0.00 34 LEU A C 5
ATOM 4933 O O . LEU A 1 34 ? 2.178 0.378 0.571 1.00 0.00 34 LEU A O 5
ATOM 4949 N N . PHE A 1 35 ? 1.839 0.244 2.794 1.00 0.00 35 PHE A N 5
ATOM 4950 C CA . PHE A 1 35 ? 2.773 -0.815 3.140 1.00 0.00 35 PHE A CA 5
ATOM 4951 C C . PHE A 1 35 ? 1.933 -2.086 3.234 1.00 0.00 35 PHE A C 5
ATOM 4952 O O . PHE A 1 35 ? 1.184 -2.364 4.169 1.00 0.00 35 PHE A O 5
ATOM 4969 N N . VAL A 1 36 ? 1.978 -2.800 2.122 1.00 0.00 36 VAL A N 5
ATOM 4970 C CA . VAL A 1 36 ? 1.018 -3.822 1.721 1.00 0.00 36 VAL A CA 5
ATOM 4971 C C . VAL A 1 36 ? 1.801 -5.094 1.425 1.00 0.00 36 VAL A C 5
ATOM 4972 O O . VAL A 1 36 ? 2.319 -5.324 0.344 1.00 0.00 36 VAL A O 5
ATOM 4985 N N . ARG A 1 37 ? 1.919 -5.906 2.479 1.00 0.00 37 ARG A N 5
ATOM 4986 C CA . ARG A 1 37 ? 2.841 -7.046 2.607 1.00 0.00 37 ARG A CA 5
ATOM 4987 C C . ARG A 1 37 ? 2.304 -8.439 3.025 1.00 0.00 37 ARG A C 5
ATOM 4988 O O . ARG A 1 37 ? 3.123 -9.357 3.070 1.00 0.00 37 ARG A O 5
ATOM 5009 N N . PRO A 1 38 ? 1.010 -8.674 3.346 1.00 0.00 38 PRO A N 5
ATOM 5010 C CA . PRO A 1 38 ? 0.506 -10.017 3.685 1.00 0.00 38 PRO A CA 5
ATOM 5011 C C . PRO A 1 38 ? 0.638 -11.119 2.627 1.00 0.00 38 PRO A C 5
ATOM 5012 O O . PRO A 1 38 ? 0.522 -12.306 2.939 1.00 0.00 38 PRO A O 5
ATOM 5023 N N . PHE A 1 39 ? 0.766 -10.732 1.362 1.00 0.00 39 PHE A N 5
ATOM 5024 C CA . PHE A 1 39 ? 0.660 -11.621 0.211 1.00 0.00 39 PHE A CA 5
ATOM 5025 C C . PHE A 1 39 ? 1.931 -12.430 -0.033 1.00 0.00 39 PHE A C 5
ATOM 5026 O O . PHE A 1 39 ? 3.011 -12.069 0.439 1.00 0.00 39 PHE A O 5
ATOM 5043 N N . PRO A 1 40 ? 1.828 -13.493 -0.846 1.00 0.00 40 PRO A N 5
ATOM 5044 C CA . PRO A 1 40 ? 3.001 -14.128 -1.411 1.00 0.00 40 PRO A CA 5
ATOM 5045 C C . PRO A 1 40 ? 3.467 -13.393 -2.683 1.00 0.00 40 PRO A C 5
ATOM 5046 O O . PRO A 1 40 ? 2.873 -12.393 -3.100 1.00 0.00 40 PRO A O 5
ATOM 5057 N N . LEU A 1 41 ? 4.539 -13.890 -3.316 1.00 0.00 41 LEU A N 5
ATOM 5058 C CA . LEU A 1 41 ? 5.146 -13.344 -4.542 1.00 0.00 41 LEU A CA 5
ATOM 5059 C C . LEU A 1 41 ? 4.140 -13.122 -5.695 1.00 0.00 41 LEU A C 5
ATOM 5060 O O . LEU A 1 41 ? 4.397 -12.338 -6.606 1.00 0.00 41 LEU A O 5
ATOM 5076 N N . ASP A 1 42 ? 2.996 -13.802 -5.643 1.00 0.00 42 ASP A N 5
ATOM 5077 C CA . ASP A 1 42 ? 1.873 -13.704 -6.570 1.00 0.00 42 ASP A CA 5
ATOM 5078 C C . ASP A 1 42 ? 1.202 -12.313 -6.646 1.00 0.00 42 ASP A C 5
ATOM 5079 O O . ASP A 1 42 ? 0.570 -12.043 -7.666 1.00 0.00 42 ASP A O 5
ATOM 5088 N N . VAL A 1 43 ? 1.304 -11.431 -5.636 1.00 0.00 43 VAL A N 5
ATOM 5089 C CA . VAL A 1 43 ? 0.745 -10.057 -5.728 1.00 0.00 43 VAL A CA 5
ATOM 5090 C C . VAL A 1 43 ? 1.529 -9.196 -6.718 1.00 0.00 43 VAL A C 5
ATOM 5091 O O . VAL A 1 43 ? 2.756 -9.297 -6.827 1.00 0.00 43 VAL A O 5
ATOM 5104 N N . GLN A 1 44 ? 0.826 -8.316 -7.432 1.00 0.00 44 GLN A N 5
ATOM 5105 C CA . GLN A 1 44 ? 1.370 -7.509 -8.521 1.00 0.00 44 GLN A CA 5
ATOM 5106 C C . GLN A 1 44 ? 0.618 -6.184 -8.621 1.00 0.00 44 GLN A C 5
ATOM 5107 O O . GLN A 1 44 ? -0.442 -5.993 -8.024 1.00 0.00 44 GLN A O 5
ATOM 5121 N N . GLU A 1 45 ? 1.130 -5.297 -9.475 1.00 0.00 45 GLU A N 5
ATOM 5122 C CA . GLU A 1 45 ? 0.460 -4.066 -9.896 1.00 0.00 45 GLU A CA 5
ATOM 5123 C C . GLU A 1 45 ? -1.004 -4.302 -10.303 1.00 0.00 45 GLU A C 5
ATOM 5124 O O . GLU A 1 45 ? -1.847 -3.472 -9.997 1.00 0.00 45 GLU A O 5
ATOM 5136 N N . SER A 1 46 ? -1.356 -5.435 -10.914 1.00 0.00 46 SER A N 5
ATOM 5137 C CA . SER A 1 46 ? -2.746 -5.771 -11.268 1.00 0.00 46 SER A CA 5
ATOM 5138 C C . SER A 1 46 ? -3.677 -6.009 -10.060 1.00 0.00 46 SER A C 5
ATOM 5139 O O . SER A 1 46 ? -4.857 -5.650 -10.098 1.00 0.00 46 SER A O 5
ATOM 5147 N N . GLU A 1 47 ? -3.173 -6.548 -8.941 1.00 0.00 47 GLU A N 5
ATOM 5148 C CA . GLU A 1 47 ? -3.944 -6.857 -7.741 1.00 0.00 47 GLU A CA 5
ATOM 5149 C C . GLU A 1 47 ? -4.059 -5.607 -6.878 1.00 0.00 47 GLU A C 5
ATOM 5150 O O . GLU A 1 47 ? -5.101 -5.292 -6.301 1.00 0.00 47 GLU A O 5
ATOM 5162 N N . LEU A 1 48 ? -2.976 -4.837 -6.863 1.00 0.00 48 LEU A N 5
ATOM 5163 C CA . LEU A 1 48 ? -2.962 -3.501 -6.328 1.00 0.00 48 LEU A CA 5
ATOM 5164 C C . LEU A 1 48 ? -3.911 -2.624 -7.156 1.00 0.00 48 LEU A C 5
ATOM 5165 O O . LEU A 1 48 ? -4.661 -1.850 -6.591 1.00 0.00 48 LEU A O 5
ATOM 5181 N N . ASN A 1 49 ? -3.990 -2.795 -8.470 1.00 0.00 49 ASN A N 5
ATOM 5182 C CA . ASN A 1 49 ? -4.995 -2.088 -9.296 1.00 0.00 49 ASN A CA 5
ATOM 5183 C C . ASN A 1 49 ? -6.434 -2.462 -8.904 1.00 0.00 49 ASN A C 5
ATOM 5184 O O . ASN A 1 49 ? -7.280 -1.577 -8.777 1.00 0.00 49 ASN A O 5
ATOM 5195 N N . GLU A 1 50 ? -6.715 -3.743 -8.651 1.00 0.00 50 GLU A N 5
ATOM 5196 C CA . GLU A 1 50 ? -8.018 -4.184 -8.123 1.00 0.00 50 GLU A CA 5
ATOM 5197 C C . GLU A 1 50 ? -8.382 -3.528 -6.773 1.00 0.00 50 GLU A C 5
ATOM 5198 O O . GLU A 1 50 ? -9.533 -3.137 -6.568 1.00 0.00 50 GLU A O 5
ATOM 5210 N N . ILE A 1 51 ? -7.411 -3.404 -5.867 1.00 0.00 51 ILE A N 5
ATOM 5211 C CA . ILE A 1 51 ? -7.622 -2.939 -4.481 1.00 0.00 51 ILE A CA 5
ATOM 5212 C C . ILE A 1 51 ? -7.567 -1.404 -4.349 1.00 0.00 51 ILE A C 5
ATOM 5213 O O . ILE A 1 51 ? -8.350 -0.832 -3.595 1.00 0.00 51 ILE A O 5
ATOM 5229 N N . PHE A 1 52 ? -6.654 -0.743 -5.071 1.00 0.00 52 PHE A N 5
ATOM 5230 C CA . PHE A 1 52 ? -6.317 0.683 -4.964 1.00 0.00 52 PHE A CA 5
ATOM 5231 C C . PHE A 1 52 ? -6.954 1.544 -6.058 1.00 0.00 52 PHE A C 5
ATOM 5232 O O . PHE A 1 52 ? -7.145 2.748 -5.878 1.00 0.00 52 PHE A O 5
ATOM 5249 N N . GLY A 1 53 ? -7.322 0.933 -7.192 1.00 0.00 53 GLY A N 5
ATOM 5250 C CA . GLY A 1 53 ? -8.125 1.552 -8.242 1.00 0.00 53 GLY A CA 5
ATOM 5251 C C . GLY A 1 53 ? -9.381 2.303 -7.764 1.00 0.00 53 GLY A C 5
ATOM 5252 O O . GLY A 1 53 ? -9.661 3.368 -8.317 1.00 0.00 53 GLY A O 5
ATOM 5256 N N . PRO A 1 54 ? -10.121 1.846 -6.724 1.00 0.00 54 PRO A N 5
ATOM 5257 C CA . PRO A 1 54 ? -11.233 2.610 -6.143 1.00 0.00 54 PRO A CA 5
ATOM 5258 C C . PRO A 1 54 ? -10.827 3.971 -5.541 1.00 0.00 54 PRO A C 5
ATOM 5259 O O . PRO A 1 54 ? -11.663 4.874 -5.454 1.00 0.00 54 PRO A O 5
ATOM 5270 N N . PHE A 1 55 ? -9.565 4.136 -5.121 1.00 0.00 55 PHE A N 5
ATOM 5271 C CA . PHE A 1 55 ? -9.069 5.358 -4.476 1.00 0.00 55 PHE A CA 5
ATOM 5272 C C . PHE A 1 55 ? -8.730 6.429 -5.504 1.00 0.00 55 PHE A C 5
ATOM 5273 O O . PHE A 1 55 ? -9.015 7.615 -5.309 1.00 0.00 55 PHE A O 5
ATOM 5290 N N . GLY A 1 56 ? -8.095 5.978 -6.584 1.00 0.00 56 GLY A N 5
ATOM 5291 C CA . GLY A 1 56 ? -7.764 6.760 -7.749 1.00 0.00 56 GLY A CA 5
ATOM 5292 C C . GLY A 1 56 ? -6.260 7.036 -7.893 1.00 0.00 56 GLY A C 5
ATOM 5293 O O . GLY A 1 56 ? -5.612 6.327 -8.672 1.00 0.00 56 GLY A O 5
ATOM 5297 N N . PRO A 1 57 ? -5.678 8.025 -7.182 1.00 0.00 57 PRO A N 5
ATOM 5298 C CA . PRO A 1 57 ? -4.274 8.451 -7.317 1.00 0.00 57 PRO A CA 5
ATOM 5299 C C . PRO A 1 57 ? -3.162 7.477 -6.865 1.00 0.00 57 PRO A C 5
ATOM 5300 O O . PRO A 1 57 ? -2.201 7.936 -6.256 1.00 0.00 57 PRO A O 5
ATOM 5311 N N . MET A 1 58 ? -3.250 6.166 -7.150 1.00 0.00 58 MET A N 5
ATOM 5312 C CA . MET A 1 58 ? -2.179 5.144 -7.012 1.00 0.00 58 MET A CA 5
ATOM 5313 C C . MET A 1 58 ? -0.964 5.419 -7.916 1.00 0.00 58 MET A C 5
ATOM 5314 O O . MET A 1 58 ? -0.661 4.732 -8.890 1.00 0.00 58 MET A O 5
ATOM 5328 N N . LYS A 1 59 ? -0.295 6.506 -7.564 1.00 0.00 59 LYS A N 5
ATOM 5329 C CA . LYS A 1 59 ? 0.729 7.224 -8.281 1.00 0.00 59 LYS A CA 5
ATOM 5330 C C . LYS A 1 59 ? 2.053 6.483 -8.435 1.00 0.00 59 LYS A C 5
ATOM 5331 O O . LYS A 1 59 ? 2.692 6.613 -9.473 1.00 0.00 59 LYS A O 5
ATOM 5350 N N . GLU A 1 60 ? 2.450 5.697 -7.436 1.00 0.00 60 GLU A N 5
ATOM 5351 C CA . GLU A 1 60 ? 3.652 4.859 -7.483 1.00 0.00 60 GLU A CA 5
ATOM 5352 C C . GLU A 1 60 ? 3.489 3.574 -6.697 1.00 0.00 60 GLU A C 5
ATOM 5353 O O . GLU A 1 60 ? 2.668 3.475 -5.796 1.00 0.00 60 GLU A O 5
ATOM 5365 N N . VAL A 1 61 ? 4.239 2.562 -7.133 1.00 0.00 61 VAL A N 5
ATOM 5366 C CA . VAL A 1 61 ? 4.004 1.168 -6.770 1.00 0.00 61 VAL A CA 5
ATOM 5367 C C . VAL A 1 61 ? 5.300 0.370 -6.826 1.00 0.00 61 VAL A C 5
ATOM 5368 O O . VAL A 1 61 ? 5.656 -0.197 -7.861 1.00 0.00 61 VAL A O 5
ATOM 5381 N N . LYS A 1 62 ? 6.047 0.342 -5.713 1.00 0.00 62 LYS A N 5
ATOM 5382 C CA . LYS A 1 62 ? 7.136 -0.628 -5.596 1.00 0.00 62 LYS A CA 5
ATOM 5383 C C . LYS A 1 62 ? 6.480 -2.002 -5.462 1.00 0.00 62 LYS A C 5
ATOM 5384 O O . LYS A 1 62 ? 5.498 -2.146 -4.743 1.00 0.00 62 LYS A O 5
ATOM 5403 N N . ILE A 1 63 ? 7.067 -2.997 -6.113 1.00 0.00 63 ILE A N 5
ATOM 5404 C CA . ILE A 1 63 ? 6.669 -4.410 -6.053 1.00 0.00 63 ILE A CA 5
ATOM 5405 C C . ILE A 1 63 ? 7.898 -5.278 -5.778 1.00 0.00 63 ILE A C 5
ATOM 5406 O O . ILE A 1 63 ? 8.927 -5.176 -6.450 1.00 0.00 63 ILE A O 5
ATOM 5422 N N . LEU A 1 64 ? 7.769 -6.114 -4.760 1.00 0.00 64 LEU A N 5
ATOM 5423 C CA . LEU A 1 64 ? 8.814 -6.930 -4.150 1.00 0.00 64 LEU A CA 5
ATOM 5424 C C . LEU A 1 64 ? 8.257 -8.320 -3.805 1.00 0.00 64 LEU A C 5
ATOM 5425 O O . LEU A 1 64 ? 7.046 -8.545 -3.811 1.00 0.00 64 LEU A O 5
ATOM 5441 N N . ASN A 1 65 ? 9.146 -9.225 -3.407 1.00 0.00 65 ASN A N 5
ATOM 5442 C CA . ASN A 1 65 ? 8.828 -10.512 -2.777 1.00 0.00 65 ASN A CA 5
ATOM 5443 C C . ASN A 1 65 ? 7.707 -10.422 -1.726 1.00 0.00 65 ASN A C 5
ATOM 5444 O O . ASN A 1 65 ? 7.958 -10.040 -0.582 1.00 0.00 65 ASN A O 5
ATOM 5455 N N . GLY A 1 66 ? 6.470 -10.753 -2.102 1.00 0.00 66 GLY A N 5
ATOM 5456 C CA . GLY A 1 66 ? 5.332 -10.699 -1.185 1.00 0.00 66 GLY A CA 5
ATOM 5457 C C . GLY A 1 66 ? 4.874 -9.288 -0.796 1.00 0.00 66 GLY A C 5
ATOM 5458 O O . GLY A 1 66 ? 3.829 -9.142 -0.154 1.00 0.00 66 GLY A O 5
ATOM 5462 N N . PHE A 1 67 ? 5.616 -8.244 -1.179 1.00 0.00 67 PHE A N 5
ATOM 5463 C CA . PHE A 1 67 ? 5.421 -6.882 -0.670 1.00 0.00 67 PHE A CA 5
ATOM 5464 C C . PHE A 1 67 ? 5.153 -5.881 -1.800 1.00 0.00 67 PHE A C 5
ATOM 5465 O O . PHE A 1 67 ? 5.685 -5.964 -2.904 1.00 0.00 67 PHE A O 5
ATOM 5482 N N . ALA A 1 68 ? 4.368 -4.873 -1.468 1.00 0.00 68 ALA A N 5
ATOM 5483 C CA . ALA A 1 68 ? 4.055 -3.703 -2.263 1.00 0.00 68 ALA A CA 5
ATOM 5484 C C . ALA A 1 68 ? 4.196 -2.484 -1.360 1.00 0.00 68 ALA A C 5
ATOM 5485 O O . ALA A 1 68 ? 3.749 -2.481 -0.201 1.00 0.00 68 ALA A O 5
ATOM 5492 N N . PHE A 1 69 ? 4.811 -1.444 -1.908 1.00 0.00 69 PHE A N 5
ATOM 5493 C CA . PHE A 1 69 ? 4.910 -0.145 -1.251 1.00 0.00 69 PHE A CA 5
ATOM 5494 C C . PHE A 1 69 ? 4.364 0.870 -2.231 1.00 0.00 69 PHE A C 5
ATOM 5495 O O . PHE A 1 69 ? 5.063 1.396 -3.102 1.00 0.00 69 PHE A O 5
ATOM 5512 N N . VAL A 1 70 ? 3.054 1.020 -2.150 1.00 0.00 70 VAL A N 5
ATOM 5513 C CA . VAL A 1 70 ? 2.306 1.948 -2.983 1.00 0.00 70 VAL A CA 5
ATOM 5514 C C . VAL A 1 70 ? 2.506 3.345 -2.406 1.00 0.00 70 VAL A C 5
ATOM 5515 O O . VAL A 1 70 ? 2.900 3.519 -1.255 1.00 0.00 70 VAL A O 5
ATOM 5528 N N . GLU A 1 71 ? 2.280 4.357 -3.220 1.00 0.00 71 GLU A N 5
ATOM 5529 C CA . GLU A 1 71 ? 2.588 5.743 -2.911 1.00 0.00 71 GLU A CA 5
ATOM 5530 C C . GLU A 1 71 ? 1.637 6.630 -3.711 1.00 0.00 71 GLU A C 5
ATOM 5531 O O . GLU A 1 71 ? 1.269 6.302 -4.842 1.00 0.00 71 GLU A O 5
ATOM 5543 N N . PHE A 1 72 ? 1.281 7.779 -3.145 1.00 0.00 72 PHE A N 5
ATOM 5544 C CA . PHE A 1 72 ? 0.390 8.744 -3.779 1.00 0.00 72 PHE A CA 5
ATOM 5545 C C . PHE A 1 72 ? 0.983 10.152 -3.822 1.00 0.00 72 PHE A C 5
ATOM 5546 O O . PHE A 1 72 ? 1.951 10.473 -3.133 1.00 0.00 72 PHE A O 5
ATOM 5563 N N . GLU A 1 73 ? 0.383 11.004 -4.649 1.00 0.00 73 GLU A N 5
ATOM 5564 C CA . GLU A 1 73 ? 0.683 12.441 -4.704 1.00 0.00 73 GLU A CA 5
ATOM 5565 C C . GLU A 1 73 ? -0.240 13.280 -3.787 1.00 0.00 73 GLU A C 5
ATOM 5566 O O . GLU A 1 73 ? -0.008 14.475 -3.601 1.00 0.00 73 GLU A O 5
ATOM 5578 N N . GLU A 1 74 ? -1.264 12.661 -3.178 1.00 0.00 74 GLU A N 5
ATOM 5579 C CA . GLU A 1 74 ? -2.175 13.288 -2.212 1.00 0.00 74 GLU A CA 5
ATOM 5580 C C . GLU A 1 74 ? -2.259 12.484 -0.897 1.00 0.00 74 GLU A C 5
ATOM 5581 O O . GLU A 1 74 ? -2.552 11.285 -0.894 1.00 0.00 74 GLU A O 5
ATOM 5593 N N . ALA A 1 75 ? -2.061 13.165 0.225 1.00 0.00 75 ALA A N 5
ATOM 5594 C CA . ALA A 1 75 ? -2.314 12.612 1.563 1.00 0.00 75 ALA A CA 5
ATOM 5595 C C . ALA A 1 75 ? -3.791 12.214 1.762 1.00 0.00 75 ALA A C 5
ATOM 5596 O O . ALA A 1 75 ? -4.099 11.321 2.551 1.00 0.00 75 ALA A O 5
ATOM 5603 N N . GLU A 1 76 ? -4.709 12.821 1.008 1.00 0.00 76 GLU A N 5
ATOM 5604 C CA . GLU A 1 76 ? -6.124 12.437 0.967 1.00 0.00 76 GLU A CA 5
ATOM 5605 C C . GLU A 1 76 ? -6.341 11.035 0.373 1.00 0.00 76 GLU A C 5
ATOM 5606 O O . GLU A 1 76 ? -7.277 10.346 0.781 1.00 0.00 76 GLU A O 5
ATOM 5618 N N . SER A 1 77 ? -5.464 10.565 -0.519 1.00 0.00 77 SER A N 5
ATOM 5619 C CA . SER A 1 77 ? -5.493 9.160 -0.940 1.00 0.00 77 SER A CA 5
ATOM 5620 C C . SER A 1 77 ? -4.977 8.248 0.133 1.00 0.00 77 SER A C 5
ATOM 5621 O O . SER A 1 77 ? -5.553 7.188 0.324 1.00 0.00 77 SER A O 5
ATOM 5629 N N . ALA A 1 78 ? -3.978 8.650 0.920 1.00 0.00 78 ALA A N 5
ATOM 5630 C CA . ALA A 1 78 ? -3.592 7.860 2.074 1.00 0.00 78 ALA A CA 5
ATOM 5631 C C . ALA A 1 78 ? -4.735 7.785 3.091 1.00 0.00 78 ALA A C 5
ATOM 5632 O O . ALA A 1 78 ? -5.130 6.675 3.427 1.00 0.00 78 ALA A O 5
ATOM 5639 N N . ALA A 1 79 ? -5.366 8.905 3.464 1.00 0.00 79 ALA A N 5
ATOM 5640 C CA . ALA A 1 79 ? -6.571 8.927 4.297 1.00 0.00 79 ALA A CA 5
ATOM 5641 C C . ALA A 1 79 ? -7.667 7.970 3.792 1.00 0.00 79 ALA A C 5
ATOM 5642 O O . ALA A 1 79 ? -8.149 7.110 4.538 1.00 0.00 79 ALA A O 5
ATOM 5649 N N . LYS A 1 80 ? -8.029 8.064 2.504 1.00 0.00 80 LYS A N 5
ATOM 5650 C CA . LYS A 1 80 ? -9.075 7.198 1.945 1.00 0.00 80 LYS A CA 5
ATOM 5651 C C . LYS A 1 80 ? -8.638 5.742 1.844 1.00 0.00 80 LYS A C 5
ATOM 5652 O O . LYS A 1 80 ? -9.393 4.864 2.235 1.00 0.00 80 LYS A O 5
ATOM 5671 N N . ALA A 1 81 ? -7.406 5.483 1.411 1.00 0.00 81 ALA A N 5
ATOM 5672 C CA . ALA A 1 81 ? -6.834 4.143 1.324 1.00 0.00 81 ALA A CA 5
ATOM 5673 C C . ALA A 1 81 ? -6.827 3.484 2.720 1.00 0.00 81 ALA A C 5
ATOM 5674 O O . ALA A 1 81 ? -7.211 2.325 2.862 1.00 0.00 81 ALA A O 5
ATOM 5681 N N . ILE A 1 82 ? -6.459 4.237 3.768 1.00 0.00 82 ILE A N 5
ATOM 5682 C CA . ILE A 1 82 ? -6.518 3.788 5.164 1.00 0.00 82 ILE A CA 5
ATOM 5683 C C . ILE A 1 82 ? -7.933 3.331 5.503 1.00 0.00 82 ILE A C 5
ATOM 5684 O O . ILE A 1 82 ? -8.157 2.168 5.846 1.00 0.00 82 ILE A O 5
ATOM 5700 N N . GLU A 1 83 ? -8.908 4.227 5.352 1.00 0.00 83 GLU A N 5
ATOM 5701 C CA . GLU A 1 83 ? -10.299 3.905 5.674 1.00 0.00 83 GLU A CA 5
ATOM 5702 C C . GLU A 1 83 ? -10.882 2.778 4.794 1.00 0.00 83 GLU A C 5
ATOM 5703 O O . GLU A 1 83 ? -11.753 2.033 5.247 1.00 0.00 83 GLU A O 5
ATOM 5715 N N . GLU A 1 84 ? -10.340 2.569 3.590 1.00 0.00 84 GLU A N 5
ATOM 5716 C CA . GLU A 1 84 ? -10.765 1.534 2.639 1.00 0.00 84 GLU A CA 5
ATOM 5717 C C . GLU A 1 84 ? -10.177 0.149 2.945 1.00 0.00 84 GLU A C 5
ATOM 5718 O O . GLU A 1 84 ? -10.879 -0.853 2.804 1.00 0.00 84 GLU A O 5
ATOM 5730 N N . VAL A 1 85 ? -8.906 0.069 3.380 1.00 0.00 85 VAL A N 5
ATOM 5731 C CA . VAL A 1 85 ? -8.165 -1.209 3.433 1.00 0.00 85 VAL A CA 5
ATOM 5732 C C . VAL A 1 85 ? -7.063 -1.318 4.510 1.00 0.00 85 VAL A C 5
ATOM 5733 O O . VAL A 1 85 ? -6.578 -2.416 4.761 1.00 0.00 85 VAL A O 5
ATOM 5746 N N . HIS A 1 86 ? -6.714 -0.266 5.260 1.00 0.00 86 HIS A N 5
ATOM 5747 C CA . HIS A 1 86 ? -5.837 -0.423 6.438 1.00 0.00 86 HIS A CA 5
ATOM 5748 C C . HIS A 1 86 ? -6.505 -1.238 7.555 1.00 0.00 86 HIS A C 5
ATOM 5749 O O . HIS A 1 86 ? -7.565 -0.860 8.057 1.00 0.00 86 HIS A O 5
ATOM 5763 N N . GLY A 1 87 ? -5.872 -2.336 7.965 1.00 0.00 87 GLY A N 5
ATOM 5764 C CA . GLY A 1 87 ? -6.258 -3.108 9.158 1.00 0.00 87 GLY A CA 5
ATOM 5765 C C . GLY A 1 87 ? -7.205 -4.257 8.814 1.00 0.00 87 GLY A C 5
ATOM 5766 O O . GLY A 1 87 ? -7.551 -5.078 9.668 1.00 0.00 87 GLY A O 5
ATOM 5770 N N . LYS A 1 88 ? -7.599 -4.314 7.537 1.00 0.00 88 LYS A N 5
ATOM 5771 C CA . LYS A 1 88 ? -8.343 -5.380 6.900 1.00 0.00 88 LYS A CA 5
ATOM 5772 C C . LYS A 1 88 ? -7.373 -6.517 6.589 1.00 0.00 88 LYS A C 5
ATOM 5773 O O . LYS A 1 88 ? -6.235 -6.261 6.206 1.00 0.00 88 LYS A O 5
ATOM 5792 N N . SER A 1 89 ? -7.815 -7.754 6.768 1.00 0.00 89 SER A N 5
ATOM 5793 C CA . SER A 1 89 ? -6.974 -8.957 6.706 1.00 0.00 89 SER A CA 5
ATOM 5794 C C . SER A 1 89 ? -6.890 -9.544 5.290 1.00 0.00 89 SER A C 5
ATOM 5795 O O . SER A 1 89 ? -7.837 -10.189 4.829 1.00 0.00 89 SER A O 5
ATOM 5803 N N . PHE A 1 90 ? -5.766 -9.353 4.592 1.00 0.00 90 PHE A N 5
ATOM 5804 C CA . PHE A 1 90 ? -5.531 -10.007 3.289 1.00 0.00 90 PHE A CA 5
ATOM 5805 C C . PHE A 1 90 ? -4.577 -11.209 3.438 1.00 0.00 90 PHE A C 5
ATOM 5806 O O . PHE A 1 90 ? -3.656 -11.158 4.241 1.00 0.00 90 PHE A O 5
ATOM 5823 N N . ALA A 1 91 ? -4.773 -12.281 2.658 1.00 0.00 91 ALA A N 5
ATOM 5824 C CA . ALA A 1 91 ? -3.962 -13.514 2.559 1.00 0.00 91 ALA A CA 5
ATOM 5825 C C . ALA A 1 91 ? -3.652 -14.288 3.866 1.00 0.00 91 ALA A C 5
ATOM 5826 O O . ALA A 1 91 ? -4.011 -15.463 3.975 1.00 0.00 91 ALA A O 5
ATOM 5833 N N . ASN A 1 92 ? -3.004 -13.663 4.859 1.00 0.00 92 ASN A N 5
ATOM 5834 C CA . ASN A 1 92 ? -2.719 -14.229 6.184 1.00 0.00 92 ASN A CA 5
ATOM 5835 C C . ASN A 1 92 ? -2.795 -13.208 7.342 1.00 0.00 92 ASN A C 5
ATOM 5836 O O . ASN A 1 92 ? -2.804 -13.620 8.508 1.00 0.00 92 ASN A O 5
ATOM 5847 N N . GLN A 1 93 ? -2.839 -11.895 7.062 1.00 0.00 93 GLN A N 5
ATOM 5848 C CA . GLN A 1 93 ? -2.673 -10.823 8.062 1.00 0.00 93 GLN A CA 5
ATOM 5849 C C . GLN A 1 93 ? -3.133 -9.450 7.523 1.00 0.00 93 GLN A C 5
ATOM 5850 O O . GLN A 1 93 ? -3.394 -9.303 6.322 1.00 0.00 93 GLN A O 5
ATOM 5864 N N . PRO A 1 94 ? -3.264 -8.418 8.370 1.00 0.00 94 PRO A N 5
ATOM 5865 C CA . PRO A 1 94 ? -3.700 -7.111 7.904 1.00 0.00 94 PRO A CA 5
ATOM 5866 C C . PRO A 1 94 ? -2.658 -6.270 7.162 1.00 0.00 94 PRO A C 5
ATOM 5867 O O . PRO A 1 94 ? -1.453 -6.292 7.443 1.00 0.00 94 PRO A O 5
ATOM 5878 N N . LEU A 1 95 ? -3.197 -5.479 6.235 1.00 0.00 95 LEU A N 5
ATOM 5879 C CA . LEU A 1 95 ? -2.532 -4.411 5.498 1.00 0.00 95 LEU A CA 5
ATOM 5880 C C . LEU A 1 95 ? -2.136 -3.240 6.402 1.00 0.00 95 LEU A C 5
ATOM 5881 O O . LEU A 1 95 ? -2.812 -2.931 7.388 1.00 0.00 95 LEU A O 5
ATOM 5897 N N . GLU A 1 96 ? -1.098 -2.517 5.981 1.00 0.00 96 GLU A N 5
ATOM 5898 C CA . GLU A 1 96 ? -0.500 -1.396 6.711 1.00 0.00 96 GLU A CA 5
ATOM 5899 C C . GLU A 1 96 ? -0.369 -0.183 5.770 1.00 0.00 96 GLU A C 5
ATOM 5900 O O . GLU A 1 96 ? 0.668 0.438 5.554 1.00 0.00 96 GLU A O 5
ATOM 5912 N N . VAL A 1 97 ? -1.496 0.094 5.126 1.00 0.00 97 VAL A N 5
ATOM 5913 C CA . VAL A 1 97 ? -1.740 1.150 4.144 1.00 0.00 97 VAL A CA 5
ATOM 5914 C C . VAL A 1 97 ? -1.662 2.479 4.878 1.00 0.00 97 VAL A C 5
ATOM 5915 O O . VAL A 1 97 ? -2.578 2.758 5.651 1.00 0.00 97 VAL A O 5
ATOM 5928 N N . VAL A 1 98 ? -0.594 3.278 4.758 1.00 0.00 98 VAL A N 5
ATOM 5929 C CA . VAL A 1 98 ? -0.399 4.331 5.758 1.00 0.00 98 VAL A CA 5
ATOM 5930 C C . VAL A 1 98 ? 0.516 5.476 5.291 1.00 0.00 98 VAL A C 5
ATOM 5931 O O . VAL A 1 98 ? 0.384 6.015 4.187 1.00 0.00 98 VAL A O 5
ATOM 5944 N N . TYR A 1 99 ? 1.425 5.888 6.163 1.00 0.00 99 TYR A N 5
ATOM 5945 C CA . TYR A 1 99 ? 2.589 6.717 5.874 1.00 0.00 99 TYR A CA 5
ATOM 5946 C C . TYR A 1 99 ? 3.772 5.737 5.995 1.00 0.00 99 TYR A C 5
ATOM 5947 O O . TYR A 1 99 ? 4.472 5.753 7.003 1.00 0.00 99 TYR A O 5
ATOM 5965 N N . SER A 1 100 ? 3.880 4.772 5.063 1.00 0.00 100 SER A N 5
ATOM 5966 C CA . SER A 1 100 ? 4.783 3.607 5.154 1.00 0.00 100 SER A CA 5
ATOM 5967 C C . SER A 1 100 ? 6.133 3.872 5.847 1.00 0.00 100 SER A C 5
ATOM 5968 O O . SER A 1 100 ? 6.845 4.815 5.493 1.00 0.00 100 SER A O 5
ATOM 5976 N N . LYS A 1 101 ? 6.482 3.002 6.805 1.00 0.00 101 LYS A N 5
ATOM 5977 C CA . LYS A 1 101 ? 7.632 3.049 7.746 1.00 0.00 101 LYS A CA 5
ATOM 5978 C C . LYS A 1 101 ? 9.038 2.971 7.106 1.00 0.00 101 LYS A C 5
ATOM 5979 O O . LYS A 1 101 ? 10.020 2.642 7.773 1.00 0.00 101 LYS A O 5
ATOM 5998 N N . LEU A 1 102 ? 9.143 3.278 5.819 1.00 0.00 102 LEU A N 5
ATOM 5999 C CA . LEU A 1 102 ? 10.363 3.384 5.022 1.00 0.00 102 LEU A CA 5
ATOM 6000 C C . LEU A 1 102 ? 10.114 4.440 3.922 1.00 0.00 102 LEU A C 5
ATOM 6001 O O . LEU A 1 102 ? 9.195 4.241 3.128 1.00 0.00 102 LEU A O 5
ATOM 6017 N N . PRO A 1 103 ? 10.888 5.542 3.837 1.00 0.00 103 PRO A N 5
ATOM 6018 C CA . PRO A 1 103 ? 10.742 6.583 2.812 1.00 0.00 103 PRO A CA 5
ATOM 6019 C C . PRO A 1 103 ? 11.499 6.272 1.489 1.00 0.00 103 PRO A C 5
ATOM 6020 O O . PRO A 1 103 ? 11.749 7.177 0.691 1.00 0.00 103 PRO A O 5
ATOM 6031 N N . ALA A 1 104 ? 11.882 5.008 1.268 1.00 0.00 104 ALA A N 5
ATOM 6032 C CA . ALA A 1 104 ? 12.690 4.525 0.130 1.00 0.00 104 ALA A CA 5
ATOM 6033 C C . ALA A 1 104 ? 12.124 3.218 -0.454 1.00 0.00 104 ALA A C 5
ATOM 6034 O O . ALA A 1 104 ? 12.889 2.356 -0.941 1.00 0.00 104 ALA A O 5
ATOM 6041 N N . GLU A 1 28 ? 7.317 14.157 11.947 1.00 0.00 28 GLU A N 6
ATOM 6042 C CA . GLU A 1 28 ? 6.942 14.010 10.514 1.00 0.00 28 GLU A CA 6
ATOM 6043 C C . GLU A 1 28 ? 7.019 12.547 10.050 1.00 0.00 28 GLU A C 6
ATOM 6044 O O . GLU A 1 28 ? 7.494 11.678 10.781 1.00 0.00 28 GLU A O 6
ATOM 6056 N N . LEU A 1 29 ? 6.533 12.273 8.833 1.00 0.00 29 LEU A N 6
ATOM 6057 C CA . LEU A 1 29 ? 6.456 10.949 8.197 1.00 0.00 29 LEU A CA 6
ATOM 6058 C C . LEU A 1 29 ? 6.584 11.104 6.667 1.00 0.00 29 LEU A C 6
ATOM 6059 O O . LEU A 1 29 ? 6.608 12.221 6.141 1.00 0.00 29 LEU A O 6
ATOM 6075 N N . SER A 1 30 ? 6.608 9.994 5.923 1.00 0.00 30 SER A N 6
ATOM 6076 C CA . SER A 1 30 ? 6.512 9.980 4.445 1.00 0.00 30 SER A CA 6
ATOM 6077 C C . SER A 1 30 ? 5.090 10.283 3.910 1.00 0.00 30 SER A C 6
ATOM 6078 O O . SER A 1 30 ? 4.903 10.401 2.701 1.00 0.00 30 SER A O 6
ATOM 6086 N N . ASN A 1 31 ? 4.101 10.424 4.805 1.00 0.00 31 ASN A N 6
ATOM 6087 C CA . ASN A 1 31 ? 2.675 10.811 4.676 1.00 0.00 31 ASN A CA 6
ATOM 6088 C C . ASN A 1 31 ? 1.791 10.191 3.568 1.00 0.00 31 ASN A C 6
ATOM 6089 O O . ASN A 1 31 ? 0.602 10.513 3.520 1.00 0.00 31 ASN A O 6
ATOM 6100 N N . THR A 1 32 ? 2.295 9.332 2.674 1.00 0.00 32 THR A N 6
ATOM 6101 C CA . THR A 1 32 ? 1.553 8.969 1.445 1.00 0.00 32 THR A CA 6
ATOM 6102 C C . THR A 1 32 ? 1.732 7.515 0.989 1.00 0.00 32 THR A C 6
ATOM 6103 O O . THR A 1 32 ? 1.595 7.237 -0.194 1.00 0.00 32 THR A O 6
ATOM 6114 N N . ARG A 1 33 ? 2.019 6.560 1.894 1.00 0.00 33 ARG A N 6
ATOM 6115 C CA . ARG A 1 33 ? 2.517 5.228 1.494 1.00 0.00 33 ARG A CA 6
ATOM 6116 C C . ARG A 1 33 ? 1.857 4.029 2.148 1.00 0.00 33 ARG A C 6
ATOM 6117 O O . ARG A 1 33 ? 1.774 3.876 3.363 1.00 0.00 33 ARG A O 6
ATOM 6138 N N . LEU A 1 34 ? 1.504 3.085 1.299 1.00 0.00 34 LEU A N 6
ATOM 6139 C CA . LEU A 1 34 ? 0.678 1.966 1.676 1.00 0.00 34 LEU A CA 6
ATOM 6140 C C . LEU A 1 34 ? 1.517 0.687 1.712 1.00 0.00 34 LEU A C 6
ATOM 6141 O O . LEU A 1 34 ? 1.912 0.150 0.679 1.00 0.00 34 LEU A O 6
ATOM 6157 N N . PHE A 1 35 ? 1.797 0.239 2.932 1.00 0.00 35 PHE A N 6
ATOM 6158 C CA . PHE A 1 35 ? 2.739 -0.812 3.294 1.00 0.00 35 PHE A CA 6
ATOM 6159 C C . PHE A 1 35 ? 1.918 -2.080 3.507 1.00 0.00 35 PHE A C 6
ATOM 6160 O O . PHE A 1 35 ? 1.253 -2.340 4.506 1.00 0.00 35 PHE A O 6
ATOM 6177 N N . VAL A 1 36 ? 1.912 -2.834 2.427 1.00 0.00 36 VAL A N 6
ATOM 6178 C CA . VAL A 1 36 ? 0.945 -3.864 2.092 1.00 0.00 36 VAL A CA 6
ATOM 6179 C C . VAL A 1 36 ? 1.698 -5.174 1.902 1.00 0.00 36 VAL A C 6
ATOM 6180 O O . VAL A 1 36 ? 2.300 -5.446 0.865 1.00 0.00 36 VAL A O 6
ATOM 6193 N N . ARG A 1 37 ? 1.711 -5.959 2.982 1.00 0.00 37 ARG A N 6
ATOM 6194 C CA . ARG A 1 37 ? 2.587 -7.133 3.176 1.00 0.00 37 ARG A CA 6
ATOM 6195 C C . ARG A 1 37 ? 1.982 -8.472 3.686 1.00 0.00 37 ARG A C 6
ATOM 6196 O O . ARG A 1 37 ? 2.770 -9.327 4.099 1.00 0.00 37 ARG A O 6
ATOM 6217 N N . PRO A 1 38 ? 0.653 -8.735 3.704 1.00 0.00 38 PRO A N 6
ATOM 6218 C CA . PRO A 1 38 ? 0.124 -10.030 4.150 1.00 0.00 38 PRO A CA 6
ATOM 6219 C C . PRO A 1 38 ? 0.431 -11.188 3.198 1.00 0.00 38 PRO A C 6
ATOM 6220 O O . PRO A 1 38 ? 0.634 -12.320 3.642 1.00 0.00 38 PRO A O 6
ATOM 6231 N N . PHE A 1 39 ? 0.409 -10.894 1.904 1.00 0.00 39 PHE A N 6
ATOM 6232 C CA . PHE A 1 39 ? 0.537 -11.836 0.795 1.00 0.00 39 PHE A CA 6
ATOM 6233 C C . PHE A 1 39 ? 1.962 -12.390 0.668 1.00 0.00 39 PHE A C 6
ATOM 6234 O O . PHE A 1 39 ? 2.924 -11.688 0.993 1.00 0.00 39 PHE A O 6
ATOM 6251 N N . PRO A 1 40 ? 2.129 -13.608 0.128 1.00 0.00 40 PRO A N 6
ATOM 6252 C CA . PRO A 1 40 ? 3.427 -14.071 -0.340 1.00 0.00 40 PRO A CA 6
ATOM 6253 C C . PRO A 1 40 ? 3.772 -13.402 -1.691 1.00 0.00 40 PRO A C 6
ATOM 6254 O O . PRO A 1 40 ? 3.237 -12.344 -2.030 1.00 0.00 40 PRO A O 6
ATOM 6265 N N . LEU A 1 41 ? 4.651 -14.015 -2.489 1.00 0.00 41 LEU A N 6
ATOM 6266 C CA . LEU A 1 41 ? 5.048 -13.563 -3.840 1.00 0.00 41 LEU A CA 6
ATOM 6267 C C . LEU A 1 41 ? 3.871 -13.316 -4.820 1.00 0.00 41 LEU A C 6
ATOM 6268 O O . LEU A 1 41 ? 4.071 -12.732 -5.884 1.00 0.00 41 LEU A O 6
ATOM 6284 N N . ASP A 1 42 ? 2.656 -13.763 -4.481 1.00 0.00 42 ASP A N 6
ATOM 6285 C CA . ASP A 1 42 ? 1.435 -13.661 -5.290 1.00 0.00 42 ASP A CA 6
ATOM 6286 C C . ASP A 1 42 ? 0.988 -12.224 -5.634 1.00 0.00 42 ASP A C 6
ATOM 6287 O O . ASP A 1 42 ? 0.394 -12.024 -6.699 1.00 0.00 42 ASP A O 6
ATOM 6296 N N . VAL A 1 43 ? 1.240 -11.222 -4.773 1.00 0.00 43 VAL A N 6
ATOM 6297 C CA . VAL A 1 43 ? 0.836 -9.824 -5.050 1.00 0.00 43 VAL A CA 6
ATOM 6298 C C . VAL A 1 43 ? 1.755 -9.155 -6.070 1.00 0.00 43 VAL A C 6
ATOM 6299 O O . VAL A 1 43 ? 2.978 -9.279 -5.998 1.00 0.00 43 VAL A O 6
ATOM 6312 N N . GLN A 1 44 ? 1.169 -8.423 -7.020 1.00 0.00 44 GLN A N 6
ATOM 6313 C CA . GLN A 1 44 ? 1.870 -7.699 -8.082 1.00 0.00 44 GLN A CA 6
ATOM 6314 C C . GLN A 1 44 ? 1.178 -6.346 -8.321 1.00 0.00 44 GLN A C 6
ATOM 6315 O O . GLN A 1 44 ? 0.080 -6.084 -7.822 1.00 0.00 44 GLN A O 6
ATOM 6329 N N . GLU A 1 45 ? 1.787 -5.500 -9.154 1.00 0.00 45 GLU A N 6
ATOM 6330 C CA . GLU A 1 45 ? 1.213 -4.218 -9.585 1.00 0.00 45 GLU A CA 6
ATOM 6331 C C . GLU A 1 45 ? -0.199 -4.357 -10.185 1.00 0.00 45 GLU A C 6
ATOM 6332 O O . GLU A 1 45 ? -1.013 -3.463 -9.987 1.00 0.00 45 GLU A O 6
ATOM 6344 N N . SER A 1 46 ? -0.549 -5.486 -10.813 1.00 0.00 46 SER A N 6
ATOM 6345 C CA . SER A 1 46 ? -1.911 -5.803 -11.292 1.00 0.00 46 SER A CA 6
ATOM 6346 C C . SER A 1 46 ? -2.952 -6.018 -10.176 1.00 0.00 46 SER A C 6
ATOM 6347 O O . SER A 1 46 ? -4.120 -5.642 -10.314 1.00 0.00 46 SER A O 6
ATOM 6355 N N . GLU A 1 47 ? -2.557 -6.576 -9.031 1.00 0.00 47 GLU A N 6
ATOM 6356 C CA . GLU A 1 47 ? -3.430 -6.904 -7.909 1.00 0.00 47 GLU A CA 6
ATOM 6357 C C . GLU A 1 47 ? -3.635 -5.643 -7.078 1.00 0.00 47 GLU A C 6
ATOM 6358 O O . GLU A 1 47 ? -4.741 -5.314 -6.656 1.00 0.00 47 GLU A O 6
ATOM 6370 N N . LEU A 1 48 ? -2.561 -4.871 -6.948 1.00 0.00 48 LEU A N 6
ATOM 6371 C CA . LEU A 1 48 ? -2.589 -3.532 -6.408 1.00 0.00 48 LEU A CA 6
ATOM 6372 C C . LEU A 1 48 ? -3.413 -2.614 -7.331 1.00 0.00 48 LEU A C 6
ATOM 6373 O O . LEU A 1 48 ? -4.180 -1.795 -6.846 1.00 0.00 48 LEU A O 6
ATOM 6389 N N . ASN A 1 49 ? -3.371 -2.794 -8.655 1.00 0.00 49 ASN A N 6
ATOM 6390 C CA . ASN A 1 49 ? -4.304 -2.094 -9.568 1.00 0.00 49 ASN A CA 6
ATOM 6391 C C . ASN A 1 49 ? -5.775 -2.428 -9.263 1.00 0.00 49 ASN A C 6
ATOM 6392 O O . ASN A 1 49 ? -6.601 -1.519 -9.168 1.00 0.00 49 ASN A O 6
ATOM 6403 N N . GLU A 1 50 ? -6.104 -3.705 -9.054 1.00 0.00 50 GLU A N 6
ATOM 6404 C CA . GLU A 1 50 ? -7.458 -4.128 -8.660 1.00 0.00 50 GLU A CA 6
ATOM 6405 C C . GLU A 1 50 ? -7.920 -3.559 -7.298 1.00 0.00 50 GLU A C 6
ATOM 6406 O O . GLU A 1 50 ? -9.101 -3.245 -7.131 1.00 0.00 50 GLU A O 6
ATOM 6418 N N . ILE A 1 51 ? -7.004 -3.413 -6.333 1.00 0.00 51 ILE A N 6
ATOM 6419 C CA . ILE A 1 51 ? -7.315 -3.038 -4.941 1.00 0.00 51 ILE A CA 6
ATOM 6420 C C . ILE A 1 51 ? -7.237 -1.516 -4.705 1.00 0.00 51 ILE A C 6
ATOM 6421 O O . ILE A 1 51 ? -7.996 -0.993 -3.896 1.00 0.00 51 ILE A O 6
ATOM 6437 N N . PHE A 1 52 ? -6.362 -0.801 -5.426 1.00 0.00 52 PHE A N 6
ATOM 6438 C CA . PHE A 1 52 ? -6.046 0.626 -5.219 1.00 0.00 52 PHE A CA 6
ATOM 6439 C C . PHE A 1 52 ? -6.603 1.539 -6.320 1.00 0.00 52 PHE A C 6
ATOM 6440 O O . PHE A 1 52 ? -6.763 2.744 -6.107 1.00 0.00 52 PHE A O 6
ATOM 6457 N N . GLY A 1 53 ? -6.952 0.972 -7.474 1.00 0.00 53 GLY A N 6
ATOM 6458 C CA . GLY A 1 53 ? -7.728 1.646 -8.520 1.00 0.00 53 GLY A CA 6
ATOM 6459 C C . GLY A 1 53 ? -9.028 2.315 -8.021 1.00 0.00 53 GLY A C 6
ATOM 6460 O O . GLY A 1 53 ? -9.355 3.383 -8.549 1.00 0.00 53 GLY A O 6
ATOM 6464 N N . PRO A 1 54 ? -9.758 1.789 -7.006 1.00 0.00 54 PRO A N 6
ATOM 6465 C CA . PRO A 1 54 ? -10.895 2.497 -6.401 1.00 0.00 54 PRO A CA 6
ATOM 6466 C C . PRO A 1 54 ? -10.524 3.835 -5.736 1.00 0.00 54 PRO A C 6
ATOM 6467 O O . PRO A 1 54 ? -11.363 4.735 -5.658 1.00 0.00 54 PRO A O 6
ATOM 6478 N N . PHE A 1 55 ? -9.284 3.984 -5.241 1.00 0.00 55 PHE A N 6
ATOM 6479 C CA . PHE A 1 55 ? -8.795 5.203 -4.583 1.00 0.00 55 PHE A CA 6
ATOM 6480 C C . PHE A 1 55 ? -8.358 6.216 -5.631 1.00 0.00 55 PHE A C 6
ATOM 6481 O O . PHE A 1 55 ? -8.796 7.368 -5.604 1.00 0.00 55 PHE A O 6
ATOM 6498 N N . GLY A 1 56 ? -7.503 5.768 -6.554 1.00 0.00 56 GLY A N 6
ATOM 6499 C CA . GLY A 1 56 ? -7.181 6.492 -7.776 1.00 0.00 56 GLY A CA 6
ATOM 6500 C C . GLY A 1 56 ? -5.699 6.787 -8.051 1.00 0.00 56 GLY A C 6
ATOM 6501 O O . GLY A 1 56 ? -5.107 6.123 -8.907 1.00 0.00 56 GLY A O 6
ATOM 6505 N N . PRO A 1 57 ? -5.074 7.760 -7.354 1.00 0.00 57 PRO A N 6
ATOM 6506 C CA . PRO A 1 57 ? -3.760 8.321 -7.704 1.00 0.00 57 PRO A CA 6
ATOM 6507 C C . PRO A 1 57 ? -2.534 7.465 -7.320 1.00 0.00 57 PRO A C 6
ATOM 6508 O O . PRO A 1 57 ? -1.486 8.026 -7.002 1.00 0.00 57 PRO A O 6
ATOM 6519 N N . MET A 1 58 ? -2.635 6.126 -7.329 1.00 0.00 58 MET A N 6
ATOM 6520 C CA . MET A 1 58 ? -1.502 5.179 -7.224 1.00 0.00 58 MET A CA 6
ATOM 6521 C C . MET A 1 58 ? -0.352 5.572 -8.168 1.00 0.00 58 MET A C 6
ATOM 6522 O O . MET A 1 58 ? -0.382 5.331 -9.374 1.00 0.00 58 MET A O 6
ATOM 6536 N N . LYS A 1 59 ? 0.657 6.220 -7.584 1.00 0.00 59 LYS A N 6
ATOM 6537 C CA . LYS A 1 59 ? 1.746 6.927 -8.264 1.00 0.00 59 LYS A CA 6
ATOM 6538 C C . LYS A 1 59 ? 3.088 6.211 -8.118 1.00 0.00 59 LYS A C 6
ATOM 6539 O O . LYS A 1 59 ? 3.944 6.335 -8.995 1.00 0.00 59 LYS A O 6
ATOM 6558 N N . GLU A 1 60 ? 3.249 5.409 -7.065 1.00 0.00 60 GLU A N 6
ATOM 6559 C CA . GLU A 1 60 ? 4.319 4.409 -6.978 1.00 0.00 60 GLU A CA 6
ATOM 6560 C C . GLU A 1 60 ? 3.781 3.132 -6.366 1.00 0.00 60 GLU A C 6
ATOM 6561 O O . GLU A 1 60 ? 2.754 3.130 -5.695 1.00 0.00 60 GLU A O 6
ATOM 6573 N N . VAL A 1 61 ? 4.446 2.034 -6.706 1.00 0.00 61 VAL A N 6
ATOM 6574 C CA . VAL A 1 61 ? 4.011 0.670 -6.452 1.00 0.00 61 VAL A CA 6
ATOM 6575 C C . VAL A 1 61 ? 5.264 -0.195 -6.321 1.00 0.00 61 VAL A C 6
ATOM 6576 O O . VAL A 1 61 ? 5.587 -0.992 -7.201 1.00 0.00 61 VAL A O 6
ATOM 6589 N N . LYS A 1 62 ? 6.053 0.033 -5.268 1.00 0.00 62 LYS A N 6
ATOM 6590 C CA . LYS A 1 62 ? 7.279 -0.739 -5.023 1.00 0.00 62 LYS A CA 6
ATOM 6591 C C . LYS A 1 62 ? 6.871 -2.182 -4.727 1.00 0.00 62 LYS A C 6
ATOM 6592 O O . LYS A 1 62 ? 6.123 -2.398 -3.778 1.00 0.00 62 LYS A O 6
ATOM 6611 N N . ILE A 1 63 ? 7.335 -3.148 -5.516 1.00 0.00 63 ILE A N 6
ATOM 6612 C CA . ILE A 1 63 ? 7.016 -4.582 -5.350 1.00 0.00 63 ILE A CA 6
ATOM 6613 C C . ILE A 1 63 ? 8.280 -5.368 -4.970 1.00 0.00 63 ILE A C 6
ATOM 6614 O O . ILE A 1 63 ? 9.292 -5.331 -5.673 1.00 0.00 63 ILE A O 6
ATOM 6630 N N . LEU A 1 64 ? 8.205 -6.089 -3.853 1.00 0.00 64 LEU A N 6
ATOM 6631 C CA . LEU A 1 64 ? 9.257 -6.900 -3.249 1.00 0.00 64 LEU A CA 6
ATOM 6632 C C . LEU A 1 64 ? 8.701 -8.288 -2.849 1.00 0.00 64 LEU A C 6
ATOM 6633 O O . LEU A 1 64 ? 7.516 -8.561 -3.039 1.00 0.00 64 LEU A O 6
ATOM 6649 N N . ASN A 1 65 ? 9.563 -9.135 -2.274 1.00 0.00 65 ASN A N 6
ATOM 6650 C CA . ASN A 1 65 ? 9.447 -10.570 -1.906 1.00 0.00 65 ASN A CA 6
ATOM 6651 C C . ASN A 1 65 ? 8.255 -11.005 -1.002 1.00 0.00 65 ASN A C 6
ATOM 6652 O O . ASN A 1 65 ? 8.421 -11.743 -0.025 1.00 0.00 65 ASN A O 6
ATOM 6663 N N . GLY A 1 66 ? 7.056 -10.520 -1.288 1.00 0.00 66 GLY A N 6
ATOM 6664 C CA . GLY A 1 66 ? 5.866 -10.619 -0.452 1.00 0.00 66 GLY A CA 6
ATOM 6665 C C . GLY A 1 66 ? 5.426 -9.264 0.105 1.00 0.00 66 GLY A C 6
ATOM 6666 O O . GLY A 1 66 ? 4.648 -9.212 1.064 1.00 0.00 66 GLY A O 6
ATOM 6670 N N . PHE A 1 67 ? 5.937 -8.158 -0.441 1.00 0.00 67 PHE A N 6
ATOM 6671 C CA . PHE A 1 67 ? 5.641 -6.810 0.044 1.00 0.00 67 PHE A CA 6
ATOM 6672 C C . PHE A 1 67 ? 5.349 -5.851 -1.115 1.00 0.00 67 PHE A C 6
ATOM 6673 O O . PHE A 1 67 ? 5.971 -5.903 -2.169 1.00 0.00 67 PHE A O 6
ATOM 6690 N N . ALA A 1 68 ? 4.435 -4.927 -0.876 1.00 0.00 68 ALA A N 6
ATOM 6691 C CA . ALA A 1 68 ? 4.069 -3.805 -1.721 1.00 0.00 68 ALA A CA 6
ATOM 6692 C C . ALA A 1 68 ? 4.166 -2.537 -0.880 1.00 0.00 68 ALA A C 6
ATOM 6693 O O . ALA A 1 68 ? 3.740 -2.509 0.274 1.00 0.00 68 ALA A O 6
ATOM 6700 N N . PHE A 1 69 ? 4.721 -1.486 -1.468 1.00 0.00 69 PHE A N 6
ATOM 6701 C CA . PHE A 1 69 ? 4.812 -0.165 -0.858 1.00 0.00 69 PHE A CA 6
ATOM 6702 C C . PHE A 1 69 ? 4.298 0.803 -1.906 1.00 0.00 69 PHE A C 6
ATOM 6703 O O . PHE A 1 69 ? 5.029 1.326 -2.750 1.00 0.00 69 PHE A O 6
ATOM 6720 N N . VAL A 1 70 ? 2.978 0.904 -1.938 1.00 0.00 70 VAL A N 6
ATOM 6721 C CA . VAL A 1 70 ? 2.279 1.814 -2.840 1.00 0.00 70 VAL A CA 6
ATOM 6722 C C . VAL A 1 70 ? 2.472 3.235 -2.318 1.00 0.00 70 VAL A C 6
ATOM 6723 O O . VAL A 1 70 ? 2.825 3.437 -1.160 1.00 0.00 70 VAL A O 6
ATOM 6736 N N . GLU A 1 71 ? 2.294 4.235 -3.162 1.00 0.00 71 GLU A N 6
ATOM 6737 C CA . GLU A 1 71 ? 2.647 5.617 -2.850 1.00 0.00 71 GLU A CA 6
ATOM 6738 C C . GLU A 1 71 ? 1.774 6.576 -3.653 1.00 0.00 71 GLU A C 6
ATOM 6739 O O . GLU A 1 71 ? 1.462 6.313 -4.821 1.00 0.00 71 GLU A O 6
ATOM 6751 N N . PHE A 1 72 ? 1.479 7.731 -3.067 1.00 0.00 72 PHE A N 6
ATOM 6752 C CA . PHE A 1 72 ? 0.712 8.798 -3.696 1.00 0.00 72 PHE A CA 6
ATOM 6753 C C . PHE A 1 72 ? 1.372 10.176 -3.584 1.00 0.00 72 PHE A C 6
ATOM 6754 O O . PHE A 1 72 ? 2.326 10.391 -2.829 1.00 0.00 72 PHE A O 6
ATOM 6771 N N . GLU A 1 73 ? 0.917 11.094 -4.436 1.00 0.00 73 GLU A N 6
ATOM 6772 C CA . GLU A 1 73 ? 1.478 12.452 -4.572 1.00 0.00 73 GLU A CA 6
ATOM 6773 C C . GLU A 1 73 ? 0.986 13.461 -3.502 1.00 0.00 73 GLU A C 6
ATOM 6774 O O . GLU A 1 73 ? 1.531 14.560 -3.390 1.00 0.00 73 GLU A O 6
ATOM 6786 N N . GLU A 1 74 ? -0.007 13.087 -2.689 1.00 0.00 74 GLU A N 6
ATOM 6787 C CA . GLU A 1 74 ? -0.498 13.828 -1.520 1.00 0.00 74 GLU A CA 6
ATOM 6788 C C . GLU A 1 74 ? -1.022 12.858 -0.430 1.00 0.00 74 GLU A C 6
ATOM 6789 O O . GLU A 1 74 ? -0.952 11.639 -0.597 1.00 0.00 74 GLU A O 6
ATOM 6801 N N . ALA A 1 75 ? -1.496 13.376 0.702 1.00 0.00 75 ALA A N 6
ATOM 6802 C CA . ALA A 1 75 ? -1.917 12.572 1.859 1.00 0.00 75 ALA A CA 6
ATOM 6803 C C . ALA A 1 75 ? -3.448 12.370 1.976 1.00 0.00 75 ALA A C 6
ATOM 6804 O O . ALA A 1 75 ? -3.909 11.657 2.866 1.00 0.00 75 ALA A O 6
ATOM 6811 N N . GLU A 1 76 ? -4.257 12.952 1.083 1.00 0.00 76 GLU A N 6
ATOM 6812 C CA . GLU A 1 76 ? -5.723 12.768 1.062 1.00 0.00 76 GLU A CA 6
ATOM 6813 C C . GLU A 1 76 ? -6.104 11.400 0.481 1.00 0.00 76 GLU A C 6
ATOM 6814 O O . GLU A 1 76 ? -6.983 10.696 0.982 1.00 0.00 76 GLU A O 6
ATOM 6826 N N . SER A 1 77 ? -5.386 11.012 -0.558 1.00 0.00 77 SER A N 6
ATOM 6827 C CA . SER A 1 77 ? -5.386 9.681 -1.158 1.00 0.00 77 SER A CA 6
ATOM 6828 C C . SER A 1 77 ? -4.992 8.610 -0.150 1.00 0.00 77 SER A C 6
ATOM 6829 O O . SER A 1 77 ? -5.650 7.577 -0.041 1.00 0.00 77 SER A O 6
ATOM 6837 N N . ALA A 1 78 ? -3.959 8.887 0.634 1.00 0.00 78 ALA A N 6
ATOM 6838 C CA . ALA A 1 78 ? -3.574 8.043 1.758 1.00 0.00 78 ALA A CA 6
ATOM 6839 C C . ALA A 1 78 ? -4.689 7.971 2.811 1.00 0.00 78 ALA A C 6
ATOM 6840 O O . ALA A 1 78 ? -5.052 6.863 3.190 1.00 0.00 78 ALA A O 6
ATOM 6847 N N . ALA A 1 79 ? -5.303 9.095 3.211 1.00 0.00 79 ALA A N 6
ATOM 6848 C CA . ALA A 1 79 ? -6.428 9.122 4.154 1.00 0.00 79 ALA A CA 6
ATOM 6849 C C . ALA A 1 79 ? -7.577 8.196 3.724 1.00 0.00 79 ALA A C 6
ATOM 6850 O O . ALA A 1 79 ? -8.019 7.340 4.497 1.00 0.00 79 ALA A O 6
ATOM 6857 N N . LYS A 1 80 ? -8.014 8.290 2.454 1.00 0.00 80 LYS A N 6
ATOM 6858 C CA . LYS A 1 80 ? -9.027 7.355 1.951 1.00 0.00 80 LYS A CA 6
ATOM 6859 C C . LYS A 1 80 ? -8.525 5.926 1.829 1.00 0.00 80 LYS A C 6
ATOM 6860 O O . LYS A 1 80 ? -9.249 5.022 2.225 1.00 0.00 80 LYS A O 6
ATOM 6879 N N . ALA A 1 81 ? -7.301 5.705 1.354 1.00 0.00 81 ALA A N 6
ATOM 6880 C CA . ALA A 1 81 ? -6.749 4.358 1.229 1.00 0.00 81 ALA A CA 6
ATOM 6881 C C . ALA A 1 81 ? -6.739 3.670 2.620 1.00 0.00 81 ALA A C 6
ATOM 6882 O O . ALA A 1 81 ? -7.191 2.533 2.760 1.00 0.00 81 ALA A O 6
ATOM 6889 N N . ILE A 1 82 ? -6.311 4.393 3.661 1.00 0.00 82 ILE A N 6
ATOM 6890 C CA . ILE A 1 82 ? -6.372 3.957 5.068 1.00 0.00 82 ILE A CA 6
ATOM 6891 C C . ILE A 1 82 ? -7.796 3.534 5.421 1.00 0.00 82 ILE A C 6
ATOM 6892 O O . ILE A 1 82 ? -8.038 2.381 5.788 1.00 0.00 82 ILE A O 6
ATOM 6908 N N . GLU A 1 83 ? -8.760 4.444 5.287 1.00 0.00 83 GLU A N 6
ATOM 6909 C CA . GLU A 1 83 ? -10.151 4.148 5.647 1.00 0.00 83 GLU A CA 6
ATOM 6910 C C . GLU A 1 83 ? -10.760 2.989 4.822 1.00 0.00 83 GLU A C 6
ATOM 6911 O O . GLU A 1 83 ? -11.601 2.246 5.329 1.00 0.00 83 GLU A O 6
ATOM 6923 N N . GLU A 1 84 ? -10.285 2.763 3.594 1.00 0.00 84 GLU A N 6
ATOM 6924 C CA . GLU A 1 84 ? -10.770 1.724 2.676 1.00 0.00 84 GLU A CA 6
ATOM 6925 C C . GLU A 1 84 ? -10.197 0.326 2.964 1.00 0.00 84 GLU A C 6
ATOM 6926 O O . GLU A 1 84 ? -10.920 -0.664 2.833 1.00 0.00 84 GLU A O 6
ATOM 6938 N N . VAL A 1 85 ? -8.914 0.221 3.343 1.00 0.00 85 VAL A N 6
ATOM 6939 C CA . VAL A 1 85 ? -8.194 -1.073 3.380 1.00 0.00 85 VAL A CA 6
ATOM 6940 C C . VAL A 1 85 ? -7.123 -1.215 4.478 1.00 0.00 85 VAL A C 6
ATOM 6941 O O . VAL A 1 85 ? -6.632 -2.316 4.707 1.00 0.00 85 VAL A O 6
ATOM 6954 N N . HIS A 1 86 ? -6.813 -0.184 5.269 1.00 0.00 86 HIS A N 6
ATOM 6955 C CA . HIS A 1 86 ? -5.963 -0.351 6.470 1.00 0.00 86 HIS A CA 6
ATOM 6956 C C . HIS A 1 86 ? -6.638 -1.205 7.550 1.00 0.00 86 HIS A C 6
ATOM 6957 O O . HIS A 1 86 ? -7.735 -0.888 8.019 1.00 0.00 86 HIS A O 6
ATOM 6971 N N . GLY A 1 87 ? -5.964 -2.274 7.976 1.00 0.00 87 GLY A N 6
ATOM 6972 C CA . GLY A 1 87 ? -6.329 -3.094 9.133 1.00 0.00 87 GLY A CA 6
ATOM 6973 C C . GLY A 1 87 ? -7.372 -4.153 8.787 1.00 0.00 87 GLY A C 6
ATOM 6974 O O . GLY A 1 87 ? -7.746 -4.979 9.617 1.00 0.00 87 GLY A O 6
ATOM 6978 N N . LYS A 1 88 ? -7.811 -4.134 7.528 1.00 0.00 88 LYS A N 6
ATOM 6979 C CA . LYS A 1 88 ? -8.619 -5.153 6.881 1.00 0.00 88 LYS A CA 6
ATOM 6980 C C . LYS A 1 88 ? -7.699 -6.316 6.532 1.00 0.00 88 LYS A C 6
ATOM 6981 O O . LYS A 1 88 ? -6.542 -6.111 6.165 1.00 0.00 88 LYS A O 6
ATOM 7000 N N . SER A 1 89 ? -8.213 -7.529 6.653 1.00 0.00 89 SER A N 6
ATOM 7001 C CA . SER A 1 89 ? -7.440 -8.777 6.586 1.00 0.00 89 SER A CA 6
ATOM 7002 C C . SER A 1 89 ? -7.394 -9.353 5.165 1.00 0.00 89 SER A C 6
ATOM 7003 O O . SER A 1 89 ? -8.303 -10.084 4.762 1.00 0.00 89 SER A O 6
ATOM 7011 N N . PHE A 1 90 ? -6.350 -9.029 4.396 1.00 0.00 90 PHE A N 6
ATOM 7012 C CA . PHE A 1 90 ? -6.168 -9.630 3.066 1.00 0.00 90 PHE A CA 6
ATOM 7013 C C . PHE A 1 90 ? -5.392 -10.959 3.153 1.00 0.00 90 PHE A C 6
ATOM 7014 O O . PHE A 1 90 ? -4.451 -11.086 3.938 1.00 0.00 90 PHE A O 6
ATOM 7031 N N . ALA A 1 91 ? -5.777 -11.948 2.339 1.00 0.00 91 ALA A N 6
ATOM 7032 C CA . ALA A 1 91 ? -5.256 -13.325 2.264 1.00 0.00 91 ALA A CA 6
ATOM 7033 C C . ALA A 1 91 ? -5.324 -14.139 3.574 1.00 0.00 91 ALA A C 6
ATOM 7034 O O . ALA A 1 91 ? -6.025 -15.152 3.639 1.00 0.00 91 ALA A O 6
ATOM 7041 N N . ASN A 1 92 ? -4.623 -13.696 4.623 1.00 0.00 92 ASN A N 6
ATOM 7042 C CA . ASN A 1 92 ? -4.600 -14.292 5.959 1.00 0.00 92 ASN A CA 6
ATOM 7043 C C . ASN A 1 92 ? -4.287 -13.286 7.091 1.00 0.00 92 ASN A C 6
ATOM 7044 O O . ASN A 1 92 ? -4.308 -13.685 8.253 1.00 0.00 92 ASN A O 6
ATOM 7055 N N . GLN A 1 93 ? -3.964 -12.016 6.789 1.00 0.00 93 GLN A N 6
ATOM 7056 C CA . GLN A 1 93 ? -3.543 -11.023 7.800 1.00 0.00 93 GLN A CA 6
ATOM 7057 C C . GLN A 1 93 ? -3.719 -9.565 7.297 1.00 0.00 93 GLN A C 6
ATOM 7058 O O . GLN A 1 93 ? -4.041 -9.344 6.127 1.00 0.00 93 GLN A O 6
ATOM 7072 N N . PRO A 1 94 ? -3.600 -8.541 8.172 1.00 0.00 94 PRO A N 6
ATOM 7073 C CA . PRO A 1 94 ? -3.940 -7.178 7.772 1.00 0.00 94 PRO A CA 6
ATOM 7074 C C . PRO A 1 94 ? -2.870 -6.397 7.005 1.00 0.00 94 PRO A C 6
ATOM 7075 O O . PRO A 1 94 ? -1.668 -6.667 7.069 1.00 0.00 94 PRO A O 6
ATOM 7086 N N . LEU A 1 95 ? -3.359 -5.366 6.324 1.00 0.00 95 LEU A N 6
ATOM 7087 C CA . LEU A 1 95 ? -2.599 -4.318 5.650 1.00 0.00 95 LEU A CA 6
ATOM 7088 C C . LEU A 1 95 ? -2.151 -3.192 6.601 1.00 0.00 95 LEU A C 6
ATOM 7089 O O . LEU A 1 95 ? -2.855 -2.859 7.559 1.00 0.00 95 LEU A O 6
ATOM 7105 N N . GLU A 1 96 ? -1.051 -2.512 6.259 1.00 0.00 96 GLU A N 6
ATOM 7106 C CA . GLU A 1 96 ? -0.550 -1.281 6.893 1.00 0.00 96 GLU A CA 6
ATOM 7107 C C . GLU A 1 96 ? -0.482 -0.148 5.852 1.00 0.00 96 GLU A C 6
ATOM 7108 O O . GLU A 1 96 ? 0.528 0.510 5.600 1.00 0.00 96 GLU A O 6
ATOM 7120 N N . VAL A 1 97 ? -1.611 0.030 5.169 1.00 0.00 97 VAL A N 6
ATOM 7121 C CA . VAL A 1 97 ? -1.892 1.088 4.187 1.00 0.00 97 VAL A CA 6
ATOM 7122 C C . VAL A 1 97 ? -1.818 2.416 4.927 1.00 0.00 97 VAL A C 6
ATOM 7123 O O . VAL A 1 97 ? -2.723 2.681 5.713 1.00 0.00 97 VAL A O 6
ATOM 7136 N N . VAL A 1 98 ? -0.759 3.222 4.792 1.00 0.00 98 VAL A N 6
ATOM 7137 C CA . VAL A 1 98 ? -0.556 4.299 5.760 1.00 0.00 98 VAL A CA 6
ATOM 7138 C C . VAL A 1 98 ? 0.334 5.432 5.220 1.00 0.00 98 VAL A C 6
ATOM 7139 O O . VAL A 1 98 ? 0.139 5.960 4.119 1.00 0.00 98 VAL A O 6
ATOM 7152 N N . TYR A 1 99 ? 1.337 5.806 5.996 1.00 0.00 99 TYR A N 6
ATOM 7153 C CA . TYR A 1 99 ? 2.451 6.676 5.635 1.00 0.00 99 TYR A CA 6
ATOM 7154 C C . TYR A 1 99 ? 3.760 5.871 5.447 1.00 0.00 99 TYR A C 6
ATOM 7155 O O . TYR A 1 99 ? 4.830 6.454 5.341 1.00 0.00 99 TYR A O 6
ATOM 7173 N N . SER A 1 100 ? 3.670 4.535 5.399 1.00 0.00 100 SER A N 6
ATOM 7174 C CA . SER A 1 100 ? 4.677 3.449 5.430 1.00 0.00 100 SER A CA 6
ATOM 7175 C C . SER A 1 100 ? 5.974 3.547 6.280 1.00 0.00 100 SER A C 6
ATOM 7176 O O . SER A 1 100 ? 6.633 2.523 6.460 1.00 0.00 100 SER A O 6
ATOM 7184 N N . LYS A 1 101 ? 6.365 4.712 6.812 1.00 0.00 101 LYS A N 6
ATOM 7185 C CA . LYS A 1 101 ? 7.653 5.062 7.467 1.00 0.00 101 LYS A CA 6
ATOM 7186 C C . LYS A 1 101 ? 8.962 4.767 6.711 1.00 0.00 101 LYS A C 6
ATOM 7187 O O . LYS A 1 101 ? 10.008 5.291 7.094 1.00 0.00 101 LYS A O 6
ATOM 7206 N N . LEU A 1 102 ? 8.923 4.008 5.614 1.00 0.00 102 LEU A N 6
ATOM 7207 C CA . LEU A 1 102 ? 10.030 3.840 4.671 1.00 0.00 102 LEU A CA 6
ATOM 7208 C C . LEU A 1 102 ? 10.295 5.184 3.942 1.00 0.00 102 LEU A C 6
ATOM 7209 O O . LEU A 1 102 ? 9.357 5.709 3.330 1.00 0.00 102 LEU A O 6
ATOM 7225 N N . PRO A 1 103 ? 11.515 5.760 3.977 1.00 0.00 103 PRO A N 6
ATOM 7226 C CA . PRO A 1 103 ? 11.790 7.107 3.460 1.00 0.00 103 PRO A CA 6
ATOM 7227 C C . PRO A 1 103 ? 12.142 7.168 1.954 1.00 0.00 103 PRO A C 6
ATOM 7228 O O . PRO A 1 103 ? 12.263 8.266 1.401 1.00 0.00 103 PRO A O 6
ATOM 7239 N N . ALA A 1 104 ? 12.317 6.017 1.292 1.00 0.00 104 ALA A N 6
ATOM 7240 C CA . ALA A 1 104 ? 12.808 5.880 -0.087 1.00 0.00 104 ALA A CA 6
ATOM 7241 C C . ALA A 1 104 ? 11.943 4.911 -0.907 1.00 0.00 104 ALA A C 6
ATOM 7242 O O . ALA A 1 104 ? 11.501 3.879 -0.358 1.00 0.00 104 ALA A O 6
ATOM 7249 N N . GLU A 1 28 ? 6.430 13.823 11.377 1.00 0.00 28 GLU A N 7
ATOM 7250 C CA . GLU A 1 28 ? 6.098 13.896 9.932 1.00 0.00 28 GLU A CA 7
ATOM 7251 C C . GLU A 1 28 ? 6.387 12.550 9.259 1.00 0.00 28 GLU A C 7
ATOM 7252 O O . GLU A 1 28 ? 7.204 11.773 9.755 1.00 0.00 28 GLU A O 7
ATOM 7264 N N . LEU A 1 29 ? 5.709 12.261 8.141 1.00 0.00 29 LEU A N 7
ATOM 7265 C CA . LEU A 1 29 ? 5.823 11.009 7.378 1.00 0.00 29 LEU A CA 7
ATOM 7266 C C . LEU A 1 29 ? 5.490 11.272 5.900 1.00 0.00 29 LEU A C 7
ATOM 7267 O O . LEU A 1 29 ? 4.999 12.345 5.529 1.00 0.00 29 LEU A O 7
ATOM 7283 N N . SER A 1 30 ? 5.695 10.264 5.045 1.00 0.00 30 SER A N 7
ATOM 7284 C CA . SER A 1 30 ? 5.468 10.281 3.593 1.00 0.00 30 SER A CA 7
ATOM 7285 C C . SER A 1 30 ? 4.092 10.751 3.112 1.00 0.00 30 SER A C 7
ATOM 7286 O O . SER A 1 30 ? 3.952 11.041 1.928 1.00 0.00 30 SER A O 7
ATOM 7294 N N . ASN A 1 31 ? 3.072 10.760 3.973 1.00 0.00 31 ASN A N 7
ATOM 7295 C CA . ASN A 1 31 ? 1.653 11.049 3.703 1.00 0.00 31 ASN A CA 7
ATOM 7296 C C . ASN A 1 31 ? 0.958 10.261 2.564 1.00 0.00 31 ASN A C 7
ATOM 7297 O O . ASN A 1 31 ? -0.259 10.391 2.421 1.00 0.00 31 ASN A O 7
ATOM 7308 N N . THR A 1 32 ? 1.655 9.407 1.792 1.00 0.00 32 THR A N 7
ATOM 7309 C CA . THR A 1 32 ? 1.103 8.824 0.552 1.00 0.00 32 THR A CA 7
ATOM 7310 C C . THR A 1 32 ? 1.432 7.346 0.234 1.00 0.00 32 THR A C 7
ATOM 7311 O O . THR A 1 32 ? 1.378 6.976 -0.934 1.00 0.00 32 THR A O 7
ATOM 7322 N N . ARG A 1 33 ? 1.763 6.465 1.202 1.00 0.00 33 ARG A N 7
ATOM 7323 C CA . ARG A 1 33 ? 2.292 5.113 0.875 1.00 0.00 33 ARG A CA 7
ATOM 7324 C C . ARG A 1 33 ? 1.712 3.940 1.642 1.00 0.00 33 ARG A C 7
ATOM 7325 O O . ARG A 1 33 ? 1.696 3.869 2.867 1.00 0.00 33 ARG A O 7
ATOM 7346 N N . LEU A 1 34 ? 1.379 2.909 0.900 1.00 0.00 34 LEU A N 7
ATOM 7347 C CA . LEU A 1 34 ? 0.641 1.774 1.396 1.00 0.00 34 LEU A CA 7
ATOM 7348 C C . LEU A 1 34 ? 1.569 0.566 1.496 1.00 0.00 34 LEU A C 7
ATOM 7349 O O . LEU A 1 34 ? 1.975 -0.019 0.490 1.00 0.00 34 LEU A O 7
ATOM 7365 N N . PHE A 1 35 ? 1.924 0.239 2.729 1.00 0.00 35 PHE A N 7
ATOM 7366 C CA . PHE A 1 35 ? 2.901 -0.770 3.107 1.00 0.00 35 PHE A CA 7
ATOM 7367 C C . PHE A 1 35 ? 2.130 -2.059 3.350 1.00 0.00 35 PHE A C 7
ATOM 7368 O O . PHE A 1 35 ? 1.424 -2.285 4.329 1.00 0.00 35 PHE A O 7
ATOM 7385 N N . VAL A 1 36 ? 2.201 -2.874 2.317 1.00 0.00 36 VAL A N 7
ATOM 7386 C CA . VAL A 1 36 ? 1.287 -3.962 2.040 1.00 0.00 36 VAL A CA 7
ATOM 7387 C C . VAL A 1 36 ? 2.121 -5.218 1.818 1.00 0.00 36 VAL A C 7
ATOM 7388 O O . VAL A 1 36 ? 2.503 -5.600 0.720 1.00 0.00 36 VAL A O 7
ATOM 7401 N N . ARG A 1 37 ? 2.454 -5.824 2.958 1.00 0.00 37 ARG A N 7
ATOM 7402 C CA . ARG A 1 37 ? 3.366 -6.969 3.131 1.00 0.00 37 ARG A CA 7
ATOM 7403 C C . ARG A 1 37 ? 2.801 -8.292 3.716 1.00 0.00 37 ARG A C 7
ATOM 7404 O O . ARG A 1 37 ? 3.561 -9.261 3.716 1.00 0.00 37 ARG A O 7
ATOM 7425 N N . PRO A 1 38 ? 1.539 -8.415 4.188 1.00 0.00 38 PRO A N 7
ATOM 7426 C CA . PRO A 1 38 ? 0.961 -9.685 4.668 1.00 0.00 38 PRO A CA 7
ATOM 7427 C C . PRO A 1 38 ? 1.072 -10.932 3.774 1.00 0.00 38 PRO A C 7
ATOM 7428 O O . PRO A 1 38 ? 1.006 -12.056 4.274 1.00 0.00 38 PRO A O 7
ATOM 7439 N N . PHE A 1 39 ? 1.181 -10.743 2.461 1.00 0.00 39 PHE A N 7
ATOM 7440 C CA . PHE A 1 39 ? 1.068 -11.790 1.450 1.00 0.00 39 PHE A CA 7
ATOM 7441 C C . PHE A 1 39 ? 2.358 -12.578 1.206 1.00 0.00 39 PHE A C 7
ATOM 7442 O O . PHE A 1 39 ? 3.458 -12.102 1.511 1.00 0.00 39 PHE A O 7
ATOM 7459 N N . PRO A 1 40 ? 2.233 -13.753 0.571 1.00 0.00 40 PRO A N 7
ATOM 7460 C CA . PRO A 1 40 ? 3.365 -14.420 -0.035 1.00 0.00 40 PRO A CA 7
ATOM 7461 C C . PRO A 1 40 ? 3.615 -13.863 -1.450 1.00 0.00 40 PRO A C 7
ATOM 7462 O O . PRO A 1 40 ? 2.921 -12.952 -1.916 1.00 0.00 40 PRO A O 7
ATOM 7473 N N . LEU A 1 41 ? 4.600 -14.420 -2.167 1.00 0.00 41 LEU A N 7
ATOM 7474 C CA . LEU A 1 41 ? 5.000 -14.013 -3.526 1.00 0.00 41 LEU A CA 7
ATOM 7475 C C . LEU A 1 41 ? 3.865 -14.089 -4.574 1.00 0.00 41 LEU A C 7
ATOM 7476 O O . LEU A 1 41 ? 4.000 -13.563 -5.678 1.00 0.00 41 LEU A O 7
ATOM 7492 N N . ASP A 1 42 ? 2.747 -14.735 -4.238 1.00 0.00 42 ASP A N 7
ATOM 7493 C CA . ASP A 1 42 ? 1.505 -14.772 -5.009 1.00 0.00 42 ASP A CA 7
ATOM 7494 C C . ASP A 1 42 ? 0.836 -13.387 -5.194 1.00 0.00 42 ASP A C 7
ATOM 7495 O O . ASP A 1 42 ? 0.121 -13.201 -6.181 1.00 0.00 42 ASP A O 7
ATOM 7504 N N . VAL A 1 43 ? 1.072 -12.402 -4.307 1.00 0.00 43 VAL A N 7
ATOM 7505 C CA . VAL A 1 43 ? 0.651 -11.005 -4.565 1.00 0.00 43 VAL A CA 7
ATOM 7506 C C . VAL A 1 43 ? 1.429 -10.435 -5.752 1.00 0.00 43 VAL A C 7
ATOM 7507 O O . VAL A 1 43 ? 2.568 -10.825 -6.018 1.00 0.00 43 VAL A O 7
ATOM 7520 N N . GLN A 1 44 ? 0.815 -9.495 -6.460 1.00 0.00 44 GLN A N 7
ATOM 7521 C CA . GLN A 1 44 ? 1.386 -8.786 -7.599 1.00 0.00 44 GLN A CA 7
ATOM 7522 C C . GLN A 1 44 ? 0.411 -7.700 -8.045 1.00 0.00 44 GLN A C 7
ATOM 7523 O O . GLN A 1 44 ? -0.652 -7.509 -7.445 1.00 0.00 44 GLN A O 7
ATOM 7537 N N . GLU A 1 45 ? 0.798 -6.948 -9.075 1.00 0.00 45 GLU A N 7
ATOM 7538 C CA . GLU A 1 45 ? 0.057 -5.789 -9.567 1.00 0.00 45 GLU A CA 7
ATOM 7539 C C . GLU A 1 45 ? -1.425 -6.094 -9.833 1.00 0.00 45 GLU A C 7
ATOM 7540 O O . GLU A 1 45 ? -2.254 -5.218 -9.652 1.00 0.00 45 GLU A O 7
ATOM 7552 N N . SER A 1 46 ? -1.806 -7.325 -10.191 1.00 0.00 46 SER A N 7
ATOM 7553 C CA . SER A 1 46 ? -3.213 -7.729 -10.335 1.00 0.00 46 SER A CA 7
ATOM 7554 C C . SER A 1 46 ? -4.006 -7.796 -9.009 1.00 0.00 46 SER A C 7
ATOM 7555 O O . SER A 1 46 ? -5.188 -7.449 -8.987 1.00 0.00 46 SER A O 7
ATOM 7563 N N . GLU A 1 47 ? -3.379 -8.181 -7.894 1.00 0.00 47 GLU A N 7
ATOM 7564 C CA . GLU A 1 47 ? -4.009 -8.253 -6.574 1.00 0.00 47 GLU A CA 7
ATOM 7565 C C . GLU A 1 47 ? -4.124 -6.838 -6.015 1.00 0.00 47 GLU A C 7
ATOM 7566 O O . GLU A 1 47 ? -5.158 -6.409 -5.493 1.00 0.00 47 GLU A O 7
ATOM 7578 N N . LEU A 1 48 ? -3.043 -6.081 -6.191 1.00 0.00 48 LEU A N 7
ATOM 7579 C CA . LEU A 1 48 ? -3.002 -4.677 -5.864 1.00 0.00 48 LEU A CA 7
ATOM 7580 C C . LEU A 1 48 ? -4.000 -3.907 -6.746 1.00 0.00 48 LEU A C 7
ATOM 7581 O O . LEU A 1 48 ? -4.694 -3.032 -6.253 1.00 0.00 48 LEU A O 7
ATOM 7597 N N . ASN A 1 49 ? -4.212 -4.291 -8.007 1.00 0.00 49 ASN A N 7
ATOM 7598 C CA . ASN A 1 49 ? -5.290 -3.717 -8.834 1.00 0.00 49 ASN A CA 7
ATOM 7599 C C . ASN A 1 49 ? -6.684 -4.014 -8.263 1.00 0.00 49 ASN A C 7
ATOM 7600 O O . ASN A 1 49 ? -7.510 -3.108 -8.163 1.00 0.00 49 ASN A O 7
ATOM 7611 N N . GLU A 1 50 ? -6.949 -5.261 -7.868 1.00 0.00 50 GLU A N 7
ATOM 7612 C CA . GLU A 1 50 ? -8.221 -5.656 -7.239 1.00 0.00 50 GLU A CA 7
ATOM 7613 C C . GLU A 1 50 ? -8.537 -4.849 -5.965 1.00 0.00 50 GLU A C 7
ATOM 7614 O O . GLU A 1 50 ? -9.696 -4.504 -5.717 1.00 0.00 50 GLU A O 7
ATOM 7626 N N . ILE A 1 51 ? -7.510 -4.535 -5.175 1.00 0.00 51 ILE A N 7
ATOM 7627 C CA . ILE A 1 51 ? -7.654 -3.866 -3.874 1.00 0.00 51 ILE A CA 7
ATOM 7628 C C . ILE A 1 51 ? -7.600 -2.329 -3.988 1.00 0.00 51 ILE A C 7
ATOM 7629 O O . ILE A 1 51 ? -8.357 -1.655 -3.292 1.00 0.00 51 ILE A O 7
ATOM 7645 N N . PHE A 1 52 ? -6.731 -1.771 -4.838 1.00 0.00 52 PHE A N 7
ATOM 7646 C CA . PHE A 1 52 ? -6.402 -0.336 -4.916 1.00 0.00 52 PHE A CA 7
ATOM 7647 C C . PHE A 1 52 ? -7.015 0.380 -6.124 1.00 0.00 52 PHE A C 7
ATOM 7648 O O . PHE A 1 52 ? -7.195 1.599 -6.102 1.00 0.00 52 PHE A O 7
ATOM 7665 N N . GLY A 1 53 ? -7.370 -0.372 -7.167 1.00 0.00 53 GLY A N 7
ATOM 7666 C CA . GLY A 1 53 ? -8.166 0.111 -8.290 1.00 0.00 53 GLY A CA 7
ATOM 7667 C C . GLY A 1 53 ? -9.458 0.851 -7.891 1.00 0.00 53 GLY A C 7
ATOM 7668 O O . GLY A 1 53 ? -9.788 1.833 -8.563 1.00 0.00 53 GLY A O 7
ATOM 7672 N N . PRO A 1 54 ? -10.174 0.478 -6.798 1.00 0.00 54 PRO A N 7
ATOM 7673 C CA . PRO A 1 54 ? -11.289 1.274 -6.276 1.00 0.00 54 PRO A CA 7
ATOM 7674 C C . PRO A 1 54 ? -10.909 2.704 -5.843 1.00 0.00 54 PRO A C 7
ATOM 7675 O O . PRO A 1 54 ? -11.766 3.590 -5.862 1.00 0.00 54 PRO A O 7
ATOM 7686 N N . PHE A 1 55 ? -9.650 2.953 -5.451 1.00 0.00 55 PHE A N 7
ATOM 7687 C CA . PHE A 1 55 ? -9.182 4.273 -5.006 1.00 0.00 55 PHE A CA 7
ATOM 7688 C C . PHE A 1 55 ? -8.850 5.132 -6.219 1.00 0.00 55 PHE A C 7
ATOM 7689 O O . PHE A 1 55 ? -9.323 6.266 -6.310 1.00 0.00 55 PHE A O 7
ATOM 7706 N N . GLY A 1 56 ? -8.052 4.585 -7.143 1.00 0.00 56 GLY A N 7
ATOM 7707 C CA . GLY A 1 56 ? -7.879 5.166 -8.461 1.00 0.00 56 GLY A CA 7
ATOM 7708 C C . GLY A 1 56 ? -6.457 5.342 -9.017 1.00 0.00 56 GLY A C 7
ATOM 7709 O O . GLY A 1 56 ? -6.090 4.618 -9.951 1.00 0.00 56 GLY A O 7
ATOM 7713 N N . PRO A 1 57 ? -5.653 6.293 -8.504 1.00 0.00 57 PRO A N 7
ATOM 7714 C CA . PRO A 1 57 ? -4.421 6.733 -9.167 1.00 0.00 57 PRO A CA 7
ATOM 7715 C C . PRO A 1 57 ? -3.265 5.729 -9.226 1.00 0.00 57 PRO A C 7
ATOM 7716 O O . PRO A 1 57 ? -2.552 5.705 -10.230 1.00 0.00 57 PRO A O 7
ATOM 7727 N N . MET A 1 58 ? -3.086 4.912 -8.182 1.00 0.00 58 MET A N 7
ATOM 7728 C CA . MET A 1 58 ? -1.988 3.925 -8.003 1.00 0.00 58 MET A CA 7
ATOM 7729 C C . MET A 1 58 ? -0.657 4.329 -8.644 1.00 0.00 58 MET A C 7
ATOM 7730 O O . MET A 1 58 ? -0.036 3.612 -9.435 1.00 0.00 58 MET A O 7
ATOM 7744 N N . LYS A 1 59 ? -0.255 5.545 -8.306 1.00 0.00 59 LYS A N 7
ATOM 7745 C CA . LYS A 1 59 ? 0.840 6.281 -8.901 1.00 0.00 59 LYS A CA 7
ATOM 7746 C C . LYS A 1 59 ? 2.149 5.498 -8.901 1.00 0.00 59 LYS A C 7
ATOM 7747 O O . LYS A 1 59 ? 2.977 5.659 -9.798 1.00 0.00 59 LYS A O 7
ATOM 7766 N N . GLU A 1 60 ? 2.305 4.625 -7.916 1.00 0.00 60 GLU A N 7
ATOM 7767 C CA . GLU A 1 60 ? 3.369 3.630 -7.869 1.00 0.00 60 GLU A CA 7
ATOM 7768 C C . GLU A 1 60 ? 2.988 2.450 -7.012 1.00 0.00 60 GLU A C 7
ATOM 7769 O O . GLU A 1 60 ? 2.098 2.525 -6.172 1.00 0.00 60 GLU A O 7
ATOM 7781 N N . VAL A 1 61 ? 3.649 1.334 -7.287 1.00 0.00 61 VAL A N 7
ATOM 7782 C CA . VAL A 1 61 ? 3.306 0.016 -6.765 1.00 0.00 61 VAL A CA 7
ATOM 7783 C C . VAL A 1 61 ? 4.608 -0.768 -6.706 1.00 0.00 61 VAL A C 7
ATOM 7784 O O . VAL A 1 61 ? 4.888 -1.651 -7.517 1.00 0.00 61 VAL A O 7
ATOM 7797 N N . LYS A 1 62 ? 5.487 -0.335 -5.797 1.00 0.00 62 LYS A N 7
ATOM 7798 C CA . LYS A 1 62 ? 6.825 -0.909 -5.650 1.00 0.00 62 LYS A CA 7
ATOM 7799 C C . LYS A 1 62 ? 6.652 -2.328 -5.120 1.00 0.00 62 LYS A C 7
ATOM 7800 O O . LYS A 1 62 ? 6.107 -2.485 -4.035 1.00 0.00 62 LYS A O 7
ATOM 7819 N N . ILE A 1 63 ? 7.031 -3.352 -5.869 1.00 0.00 63 ILE A N 7
ATOM 7820 C CA . ILE A 1 63 ? 6.740 -4.764 -5.555 1.00 0.00 63 ILE A CA 7
ATOM 7821 C C . ILE A 1 63 ? 8.032 -5.580 -5.473 1.00 0.00 63 ILE A C 7
ATOM 7822 O O . ILE A 1 63 ? 8.856 -5.584 -6.395 1.00 0.00 63 ILE A O 7
ATOM 7838 N N . LEU A 1 64 ? 8.196 -6.249 -4.335 1.00 0.00 64 LEU A N 7
ATOM 7839 C CA . LEU A 1 64 ? 9.403 -6.922 -3.869 1.00 0.00 64 LEU A CA 7
ATOM 7840 C C . LEU A 1 64 ? 9.032 -8.298 -3.308 1.00 0.00 64 LEU A C 7
ATOM 7841 O O . LEU A 1 64 ? 8.671 -8.419 -2.134 1.00 0.00 64 LEU A O 7
ATOM 7857 N N . ASN A 1 65 ? 9.121 -9.341 -4.127 1.00 0.00 65 ASN A N 7
ATOM 7858 C CA . ASN A 1 65 ? 8.704 -10.711 -3.803 1.00 0.00 65 ASN A CA 7
ATOM 7859 C C . ASN A 1 65 ? 7.285 -10.766 -3.174 1.00 0.00 65 ASN A C 7
ATOM 7860 O O . ASN A 1 65 ? 6.293 -10.655 -3.896 1.00 0.00 65 ASN A O 7
ATOM 7871 N N . GLY A 1 66 ? 7.186 -10.917 -1.851 1.00 0.00 66 GLY A N 7
ATOM 7872 C CA . GLY A 1 66 ? 5.934 -10.947 -1.073 1.00 0.00 66 GLY A CA 7
ATOM 7873 C C . GLY A 1 66 ? 5.371 -9.577 -0.670 1.00 0.00 66 GLY A C 7
ATOM 7874 O O . GLY A 1 66 ? 4.287 -9.516 -0.092 1.00 0.00 66 GLY A O 7
ATOM 7878 N N . PHE A 1 67 ? 6.072 -8.476 -0.964 1.00 0.00 67 PHE A N 7
ATOM 7879 C CA . PHE A 1 67 ? 5.755 -7.154 -0.431 1.00 0.00 67 PHE A CA 7
ATOM 7880 C C . PHE A 1 67 ? 5.392 -6.158 -1.526 1.00 0.00 67 PHE A C 7
ATOM 7881 O O . PHE A 1 67 ? 5.890 -6.220 -2.650 1.00 0.00 67 PHE A O 7
ATOM 7898 N N . ALA A 1 68 ? 4.571 -5.189 -1.152 1.00 0.00 68 ALA A N 7
ATOM 7899 C CA . ALA A 1 68 ? 4.156 -4.052 -1.950 1.00 0.00 68 ALA A CA 7
ATOM 7900 C C . ALA A 1 68 ? 4.252 -2.786 -1.104 1.00 0.00 68 ALA A C 7
ATOM 7901 O O . ALA A 1 68 ? 3.894 -2.758 0.069 1.00 0.00 68 ALA A O 7
ATOM 7908 N N . PHE A 1 69 ? 4.731 -1.727 -1.734 1.00 0.00 69 PHE A N 7
ATOM 7909 C CA . PHE A 1 69 ? 4.838 -0.390 -1.187 1.00 0.00 69 PHE A CA 7
ATOM 7910 C C . PHE A 1 69 ? 4.224 0.502 -2.251 1.00 0.00 69 PHE A C 7
ATOM 7911 O O . PHE A 1 69 ? 4.876 1.014 -3.161 1.00 0.00 69 PHE A O 7
ATOM 7928 N N . VAL A 1 70 ? 2.898 0.516 -2.227 1.00 0.00 70 VAL A N 7
ATOM 7929 C CA . VAL A 1 70 ? 2.106 1.323 -3.144 1.00 0.00 70 VAL A CA 7
ATOM 7930 C C . VAL A 1 70 ? 2.273 2.777 -2.731 1.00 0.00 70 VAL A C 7
ATOM 7931 O O . VAL A 1 70 ? 2.639 3.088 -1.593 1.00 0.00 70 VAL A O 7
ATOM 7944 N N . GLU A 1 71 ? 2.062 3.684 -3.659 1.00 0.00 71 GLU A N 7
ATOM 7945 C CA . GLU A 1 71 ? 2.393 5.088 -3.506 1.00 0.00 71 GLU A CA 7
ATOM 7946 C C . GLU A 1 71 ? 1.433 5.910 -4.355 1.00 0.00 71 GLU A C 7
ATOM 7947 O O . GLU A 1 71 ? 1.021 5.508 -5.452 1.00 0.00 71 GLU A O 7
ATOM 7959 N N . PHE A 1 72 ? 1.156 7.104 -3.854 1.00 0.00 72 PHE A N 7
ATOM 7960 C CA . PHE A 1 72 ? 0.428 8.148 -4.547 1.00 0.00 72 PHE A CA 7
ATOM 7961 C C . PHE A 1 72 ? 1.240 9.441 -4.538 1.00 0.00 72 PHE A C 7
ATOM 7962 O O . PHE A 1 72 ? 2.128 9.641 -3.711 1.00 0.00 72 PHE A O 7
ATOM 7979 N N . GLU A 1 73 ? 0.949 10.332 -5.484 1.00 0.00 73 GLU A N 7
ATOM 7980 C CA . GLU A 1 73 ? 1.552 11.669 -5.507 1.00 0.00 73 GLU A CA 7
ATOM 7981 C C . GLU A 1 73 ? 0.790 12.673 -4.611 1.00 0.00 73 GLU A C 7
ATOM 7982 O O . GLU A 1 73 ? 1.236 13.809 -4.440 1.00 0.00 73 GLU A O 7
ATOM 7994 N N . GLU A 1 74 ? -0.343 12.264 -4.019 1.00 0.00 74 GLU A N 7
ATOM 7995 C CA . GLU A 1 74 ? -1.174 13.082 -3.121 1.00 0.00 74 GLU A CA 7
ATOM 7996 C C . GLU A 1 74 ? -1.748 12.269 -1.937 1.00 0.00 74 GLU A C 7
ATOM 7997 O O . GLU A 1 74 ? -1.724 11.035 -1.936 1.00 0.00 74 GLU A O 7
ATOM 8009 N N . ALA A 1 75 ? -2.228 12.968 -0.907 1.00 0.00 75 ALA A N 7
ATOM 8010 C CA . ALA A 1 75 ? -2.635 12.377 0.366 1.00 0.00 75 ALA A CA 7
ATOM 8011 C C . ALA A 1 75 ? -4.118 11.939 0.425 1.00 0.00 75 ALA A C 7
ATOM 8012 O O . ALA A 1 75 ? -4.517 11.297 1.399 1.00 0.00 75 ALA A O 7
ATOM 8019 N N . GLU A 1 76 ? -4.953 12.256 -0.562 1.00 0.00 76 GLU A N 7
ATOM 8020 C CA . GLU A 1 76 ? -6.383 11.900 -0.566 1.00 0.00 76 GLU A CA 7
ATOM 8021 C C . GLU A 1 76 ? -6.606 10.443 -0.986 1.00 0.00 76 GLU A C 7
ATOM 8022 O O . GLU A 1 76 ? -7.414 9.748 -0.366 1.00 0.00 76 GLU A O 7
ATOM 8034 N N . SER A 1 77 ? -5.859 9.944 -1.984 1.00 0.00 77 SER A N 7
ATOM 8035 C CA . SER A 1 77 ? -5.828 8.510 -2.285 1.00 0.00 77 SER A CA 7
ATOM 8036 C C . SER A 1 77 ? -5.287 7.719 -1.106 1.00 0.00 77 SER A C 7
ATOM 8037 O O . SER A 1 77 ? -5.809 6.655 -0.798 1.00 0.00 77 SER A O 7
ATOM 8045 N N . ALA A 1 78 ? -4.306 8.262 -0.383 1.00 0.00 78 ALA A N 7
ATOM 8046 C CA . ALA A 1 78 ? -3.808 7.638 0.832 1.00 0.00 78 ALA A CA 7
ATOM 8047 C C . ALA A 1 78 ? -4.873 7.614 1.930 1.00 0.00 78 ALA A C 7
ATOM 8048 O O . ALA A 1 78 ? -5.150 6.541 2.459 1.00 0.00 78 ALA A O 7
ATOM 8055 N N . ALA A 1 79 ? -5.533 8.743 2.223 1.00 0.00 79 ALA A N 7
ATOM 8056 C CA . ALA A 1 79 ? -6.623 8.842 3.199 1.00 0.00 79 ALA A CA 7
ATOM 8057 C C . ALA A 1 79 ? -7.732 7.813 2.935 1.00 0.00 79 ALA A C 7
ATOM 8058 O O . ALA A 1 79 ? -8.099 7.042 3.830 1.00 0.00 79 ALA A O 7
ATOM 8065 N N . LYS A 1 80 ? -8.228 7.739 1.692 1.00 0.00 80 LYS A N 7
ATOM 8066 C CA . LYS A 1 80 ? -9.223 6.718 1.354 1.00 0.00 80 LYS A CA 7
ATOM 8067 C C . LYS A 1 80 ? -8.648 5.316 1.377 1.00 0.00 80 LYS A C 7
ATOM 8068 O O . LYS A 1 80 ? -9.296 4.446 1.940 1.00 0.00 80 LYS A O 7
ATOM 8087 N N . ALA A 1 81 ? -7.438 5.094 0.871 1.00 0.00 81 ALA A N 7
ATOM 8088 C CA . ALA A 1 81 ? -6.804 3.778 0.898 1.00 0.00 81 ALA A CA 7
ATOM 8089 C C . ALA A 1 81 ? -6.739 3.258 2.349 1.00 0.00 81 ALA A C 7
ATOM 8090 O O . ALA A 1 81 ? -7.146 2.131 2.635 1.00 0.00 81 ALA A O 7
ATOM 8097 N N . ILE A 1 82 ? -6.314 4.113 3.295 1.00 0.00 82 ILE A N 7
ATOM 8098 C CA . ILE A 1 82 ? -6.325 3.835 4.735 1.00 0.00 82 ILE A CA 7
ATOM 8099 C C . ILE A 1 82 ? -7.720 3.394 5.178 1.00 0.00 82 ILE A C 7
ATOM 8100 O O . ILE A 1 82 ? -7.907 2.270 5.645 1.00 0.00 82 ILE A O 7
ATOM 8116 N N . GLU A 1 83 ? -8.725 4.248 4.992 1.00 0.00 83 GLU A N 7
ATOM 8117 C CA . GLU A 1 83 ? -10.087 3.935 5.434 1.00 0.00 83 GLU A CA 7
ATOM 8118 C C . GLU A 1 83 ? -10.704 2.712 4.719 1.00 0.00 83 GLU A C 7
ATOM 8119 O O . GLU A 1 83 ? -11.529 2.005 5.297 1.00 0.00 83 GLU A O 7
ATOM 8131 N N . GLU A 1 84 ? -10.244 2.392 3.506 1.00 0.00 84 GLU A N 7
ATOM 8132 C CA . GLU A 1 84 ? -10.697 1.266 2.679 1.00 0.00 84 GLU A CA 7
ATOM 8133 C C . GLU A 1 84 ? -10.085 -0.076 3.112 1.00 0.00 84 GLU A C 7
ATOM 8134 O O . GLU A 1 84 ? -10.785 -1.090 3.095 1.00 0.00 84 GLU A O 7
ATOM 8146 N N . VAL A 1 85 ? -8.798 -0.105 3.493 1.00 0.00 85 VAL A N 7
ATOM 8147 C CA . VAL A 1 85 ? -8.050 -1.372 3.663 1.00 0.00 85 VAL A CA 7
ATOM 8148 C C . VAL A 1 85 ? -6.913 -1.369 4.707 1.00 0.00 85 VAL A C 7
ATOM 8149 O O . VAL A 1 85 ? -6.363 -2.423 5.009 1.00 0.00 85 VAL A O 7
ATOM 8162 N N . HIS A 1 86 ? -6.603 -0.256 5.380 1.00 0.00 86 HIS A N 7
ATOM 8163 C CA . HIS A 1 86 ? -5.695 -0.282 6.541 1.00 0.00 86 HIS A CA 7
ATOM 8164 C C . HIS A 1 86 ? -6.285 -1.055 7.729 1.00 0.00 86 HIS A C 7
ATOM 8165 O O . HIS A 1 86 ? -7.342 -0.691 8.255 1.00 0.00 86 HIS A O 7
ATOM 8179 N N . GLY A 1 87 ? -5.589 -2.096 8.190 1.00 0.00 87 GLY A N 7
ATOM 8180 C CA . GLY A 1 87 ? -5.897 -2.803 9.441 1.00 0.00 87 GLY A CA 7
ATOM 8181 C C . GLY A 1 87 ? -6.868 -3.962 9.232 1.00 0.00 87 GLY A C 7
ATOM 8182 O O . GLY A 1 87 ? -7.168 -4.727 10.146 1.00 0.00 87 GLY A O 7
ATOM 8186 N N . LYS A 1 88 ? -7.338 -4.092 7.987 1.00 0.00 88 LYS A N 7
ATOM 8187 C CA . LYS A 1 88 ? -8.084 -5.215 7.451 1.00 0.00 88 LYS A CA 7
ATOM 8188 C C . LYS A 1 88 ? -7.084 -6.341 7.213 1.00 0.00 88 LYS A C 7
ATOM 8189 O O . LYS A 1 88 ? -5.952 -6.068 6.819 1.00 0.00 88 LYS A O 7
ATOM 8208 N N . SER A 1 89 ? -7.480 -7.587 7.446 1.00 0.00 89 SER A N 7
ATOM 8209 C CA . SER A 1 89 ? -6.580 -8.739 7.305 1.00 0.00 89 SER A CA 7
ATOM 8210 C C . SER A 1 89 ? -6.633 -9.339 5.916 1.00 0.00 89 SER A C 7
ATOM 8211 O O . SER A 1 89 ? -7.684 -9.795 5.455 1.00 0.00 89 SER A O 7
ATOM 8219 N N . PHE A 1 90 ? -5.471 -9.357 5.258 1.00 0.00 90 PHE A N 7
ATOM 8220 C CA . PHE A 1 90 ? -5.270 -10.067 3.999 1.00 0.00 90 PHE A CA 7
ATOM 8221 C C . PHE A 1 90 ? -4.308 -11.256 4.149 1.00 0.00 90 PHE A C 7
ATOM 8222 O O . PHE A 1 90 ? -3.322 -11.183 4.892 1.00 0.00 90 PHE A O 7
ATOM 8239 N N . ALA A 1 91 ? -4.601 -12.351 3.440 1.00 0.00 91 ALA A N 7
ATOM 8240 C CA . ALA A 1 91 ? -3.930 -13.662 3.425 1.00 0.00 91 ALA A CA 7
ATOM 8241 C C . ALA A 1 91 ? -3.858 -14.383 4.794 1.00 0.00 91 ALA A C 7
ATOM 8242 O O . ALA A 1 91 ? -4.287 -15.533 4.912 1.00 0.00 91 ALA A O 7
ATOM 8249 N N . ASN A 1 92 ? -3.339 -13.715 5.825 1.00 0.00 92 ASN A N 7
ATOM 8250 C CA . ASN A 1 92 ? -3.253 -14.179 7.215 1.00 0.00 92 ASN A CA 7
ATOM 8251 C C . ASN A 1 92 ? -3.129 -13.043 8.261 1.00 0.00 92 ASN A C 7
ATOM 8252 O O . ASN A 1 92 ? -3.199 -13.333 9.464 1.00 0.00 92 ASN A O 7
ATOM 8263 N N . GLN A 1 93 ? -2.907 -11.780 7.862 1.00 0.00 93 GLN A N 7
ATOM 8264 C CA . GLN A 1 93 ? -2.548 -10.679 8.780 1.00 0.00 93 GLN A CA 7
ATOM 8265 C C . GLN A 1 93 ? -2.851 -9.294 8.154 1.00 0.00 93 GLN A C 7
ATOM 8266 O O . GLN A 1 93 ? -3.043 -9.183 6.937 1.00 0.00 93 GLN A O 7
ATOM 8280 N N . PRO A 1 94 ? -2.941 -8.217 8.953 1.00 0.00 94 PRO A N 7
ATOM 8281 C CA . PRO A 1 94 ? -3.381 -6.924 8.448 1.00 0.00 94 PRO A CA 7
ATOM 8282 C C . PRO A 1 94 ? -2.357 -6.096 7.680 1.00 0.00 94 PRO A C 7
ATOM 8283 O O . PRO A 1 94 ? -1.160 -6.062 7.971 1.00 0.00 94 PRO A O 7
ATOM 8294 N N . LEU A 1 95 ? -2.907 -5.379 6.699 1.00 0.00 95 LEU A N 7
ATOM 8295 C CA . LEU A 1 95 ? -2.250 -4.376 5.875 1.00 0.00 95 LEU A CA 7
ATOM 8296 C C . LEU A 1 95 ? -1.824 -3.137 6.681 1.00 0.00 95 LEU A C 7
ATOM 8297 O O . LEU A 1 95 ? -2.505 -2.738 7.631 1.00 0.00 95 LEU A O 7
ATOM 8313 N N . GLU A 1 96 ? -0.775 -2.450 6.228 1.00 0.00 96 GLU A N 7
ATOM 8314 C CA . GLU A 1 96 ? -0.232 -1.214 6.816 1.00 0.00 96 GLU A CA 7
ATOM 8315 C C . GLU A 1 96 ? -0.233 -0.092 5.754 1.00 0.00 96 GLU A C 7
ATOM 8316 O O . GLU A 1 96 ? 0.749 0.577 5.436 1.00 0.00 96 GLU A O 7
ATOM 8328 N N . VAL A 1 97 ? -1.406 0.054 5.141 1.00 0.00 97 VAL A N 7
ATOM 8329 C CA . VAL A 1 97 ? -1.755 0.997 4.069 1.00 0.00 97 VAL A CA 7
ATOM 8330 C C . VAL A 1 97 ? -1.709 2.394 4.671 1.00 0.00 97 VAL A C 7
ATOM 8331 O O . VAL A 1 97 ? -2.637 2.743 5.400 1.00 0.00 97 VAL A O 7
ATOM 8344 N N . VAL A 1 98 ? -0.641 3.180 4.492 1.00 0.00 98 VAL A N 7
ATOM 8345 C CA . VAL A 1 98 ? -0.471 4.347 5.354 1.00 0.00 98 VAL A CA 7
ATOM 8346 C C . VAL A 1 98 ? 0.406 5.447 4.731 1.00 0.00 98 VAL A C 7
ATOM 8347 O O . VAL A 1 98 ? 0.098 6.010 3.675 1.00 0.00 98 VAL A O 7
ATOM 8360 N N . TYR A 1 99 ? 1.546 5.707 5.351 1.00 0.00 99 TYR A N 7
ATOM 8361 C CA . TYR A 1 99 ? 2.648 6.559 4.911 1.00 0.00 99 TYR A CA 7
ATOM 8362 C C . TYR A 1 99 ? 3.933 5.714 4.717 1.00 0.00 99 TYR A C 7
ATOM 8363 O O . TYR A 1 99 ? 5.038 6.226 4.593 1.00 0.00 99 TYR A O 7
ATOM 8381 N N . SER A 1 100 ? 3.764 4.393 4.688 1.00 0.00 100 SER A N 7
ATOM 8382 C CA . SER A 1 100 ? 4.753 3.316 4.711 1.00 0.00 100 SER A CA 7
ATOM 8383 C C . SER A 1 100 ? 5.959 3.507 5.642 1.00 0.00 100 SER A C 7
ATOM 8384 O O . SER A 1 100 ? 7.044 3.933 5.239 1.00 0.00 100 SER A O 7
ATOM 8392 N N . LYS A 1 101 ? 5.747 3.138 6.915 1.00 0.00 101 LYS A N 7
ATOM 8393 C CA . LYS A 1 101 ? 6.759 2.988 7.974 1.00 0.00 101 LYS A CA 7
ATOM 8394 C C . LYS A 1 101 ? 7.894 2.041 7.545 1.00 0.00 101 LYS A C 7
ATOM 8395 O O . LYS A 1 101 ? 7.784 0.825 7.693 1.00 0.00 101 LYS A O 7
ATOM 8414 N N . LEU A 1 102 ? 8.991 2.601 7.039 1.00 0.00 102 LEU A N 7
ATOM 8415 C CA . LEU A 1 102 ? 10.195 1.873 6.616 1.00 0.00 102 LEU A CA 7
ATOM 8416 C C . LEU A 1 102 ? 10.734 0.856 7.660 1.00 0.00 102 LEU A C 7
ATOM 8417 O O . LEU A 1 102 ? 11.018 -0.277 7.254 1.00 0.00 102 LEU A O 7
ATOM 8433 N N . PRO A 1 103 ? 10.853 1.171 8.969 1.00 0.00 103 PRO A N 7
ATOM 8434 C CA . PRO A 1 103 ? 11.350 0.219 9.976 1.00 0.00 103 PRO A CA 7
ATOM 8435 C C . PRO A 1 103 ? 10.354 -0.921 10.278 1.00 0.00 103 PRO A C 7
ATOM 8436 O O . PRO A 1 103 ? 9.533 -0.814 11.194 1.00 0.00 103 PRO A O 7
ATOM 8447 N N . ALA A 1 104 ? 10.497 -2.020 9.522 1.00 0.00 104 ALA A N 7
ATOM 8448 C CA . ALA A 1 104 ? 9.848 -3.339 9.655 1.00 0.00 104 ALA A CA 7
ATOM 8449 C C . ALA A 1 104 ? 8.364 -3.387 9.258 1.00 0.00 104 ALA A C 7
ATOM 8450 O O . ALA A 1 104 ? 7.565 -2.529 9.692 1.00 0.00 104 ALA A O 7
ATOM 8457 N N . GLU A 1 28 ? 3.175 13.782 8.629 1.00 0.00 28 GLU A N 8
ATOM 8458 C CA . GLU A 1 28 ? 4.515 13.347 9.106 1.00 0.00 28 GLU A CA 8
ATOM 8459 C C . GLU A 1 28 ? 5.038 12.205 8.226 1.00 0.00 28 GLU A C 8
ATOM 8460 O O . GLU A 1 28 ? 4.269 11.660 7.436 1.00 0.00 28 GLU A O 8
ATOM 8472 N N . LEU A 1 29 ? 6.316 11.814 8.384 1.00 0.00 29 LEU A N 8
ATOM 8473 C CA . LEU A 1 29 ? 6.962 10.608 7.811 1.00 0.00 29 LEU A CA 8
ATOM 8474 C C . LEU A 1 29 ? 7.162 10.674 6.278 1.00 0.00 29 LEU A C 8
ATOM 8475 O O . LEU A 1 29 ? 8.292 10.679 5.786 1.00 0.00 29 LEU A O 8
ATOM 8491 N N . SER A 1 30 ? 6.053 10.735 5.542 1.00 0.00 30 SER A N 8
ATOM 8492 C CA . SER A 1 30 ? 5.918 10.889 4.083 1.00 0.00 30 SER A CA 8
ATOM 8493 C C . SER A 1 30 ? 4.480 11.260 3.672 1.00 0.00 30 SER A C 8
ATOM 8494 O O . SER A 1 30 ? 4.257 11.707 2.547 1.00 0.00 30 SER A O 8
ATOM 8502 N N . ASN A 1 31 ? 3.498 11.076 4.561 1.00 0.00 31 ASN A N 8
ATOM 8503 C CA . ASN A 1 31 ? 2.056 11.356 4.409 1.00 0.00 31 ASN A CA 8
ATOM 8504 C C . ASN A 1 31 ? 1.282 10.523 3.364 1.00 0.00 31 ASN A C 8
ATOM 8505 O O . ASN A 1 31 ? 0.051 10.566 3.376 1.00 0.00 31 ASN A O 8
ATOM 8516 N N . THR A 1 32 ? 1.946 9.777 2.462 1.00 0.00 32 THR A N 8
ATOM 8517 C CA . THR A 1 32 ? 1.280 9.240 1.256 1.00 0.00 32 THR A CA 8
ATOM 8518 C C . THR A 1 32 ? 1.667 7.821 0.793 1.00 0.00 32 THR A C 8
ATOM 8519 O O . THR A 1 32 ? 1.512 7.519 -0.381 1.00 0.00 32 THR A O 8
ATOM 8530 N N . ARG A 1 33 ? 2.150 6.921 1.670 1.00 0.00 33 ARG A N 8
ATOM 8531 C CA . ARG A 1 33 ? 2.763 5.639 1.244 1.00 0.00 33 ARG A CA 8
ATOM 8532 C C . ARG A 1 33 ? 2.181 4.394 1.884 1.00 0.00 33 ARG A C 8
ATOM 8533 O O . ARG A 1 33 ? 2.169 4.197 3.096 1.00 0.00 33 ARG A O 8
ATOM 8554 N N . LEU A 1 34 ? 1.780 3.475 1.029 1.00 0.00 34 LEU A N 8
ATOM 8555 C CA . LEU A 1 34 ? 1.030 2.311 1.435 1.00 0.00 34 LEU A CA 8
ATOM 8556 C C . LEU A 1 34 ? 1.934 1.081 1.378 1.00 0.00 34 LEU A C 8
ATOM 8557 O O . LEU A 1 34 ? 2.251 0.565 0.305 1.00 0.00 34 LEU A O 8
ATOM 8573 N N . PHE A 1 35 ? 2.369 0.667 2.568 1.00 0.00 35 PHE A N 8
ATOM 8574 C CA . PHE A 1 35 ? 3.357 -0.370 2.818 1.00 0.00 35 PHE A CA 8
ATOM 8575 C C . PHE A 1 35 ? 2.606 -1.677 3.019 1.00 0.00 35 PHE A C 8
ATOM 8576 O O . PHE A 1 35 ? 1.956 -1.964 4.027 1.00 0.00 35 PHE A O 8
ATOM 8593 N N . VAL A 1 36 ? 2.632 -2.433 1.939 1.00 0.00 36 VAL A N 8
ATOM 8594 C CA . VAL A 1 36 ? 1.693 -3.496 1.641 1.00 0.00 36 VAL A CA 8
ATOM 8595 C C . VAL A 1 36 ? 2.462 -4.746 1.255 1.00 0.00 36 VAL A C 8
ATOM 8596 O O . VAL A 1 36 ? 2.865 -4.956 0.115 1.00 0.00 36 VAL A O 8
ATOM 8609 N N . ARG A 1 37 ? 2.725 -5.553 2.284 1.00 0.00 37 ARG A N 8
ATOM 8610 C CA . ARG A 1 37 ? 3.631 -6.717 2.233 1.00 0.00 37 ARG A CA 8
ATOM 8611 C C . ARG A 1 37 ? 3.075 -8.086 2.699 1.00 0.00 37 ARG A C 8
ATOM 8612 O O . ARG A 1 37 ? 3.894 -8.978 2.930 1.00 0.00 37 ARG A O 8
ATOM 8633 N N . PRO A 1 38 ? 1.750 -8.325 2.839 1.00 0.00 38 PRO A N 8
ATOM 8634 C CA . PRO A 1 38 ? 1.237 -9.601 3.349 1.00 0.00 38 PRO A CA 8
ATOM 8635 C C . PRO A 1 38 ? 1.426 -10.780 2.386 1.00 0.00 38 PRO A C 8
ATOM 8636 O O . PRO A 1 38 ? 1.529 -11.934 2.809 1.00 0.00 38 PRO A O 8
ATOM 8647 N N . PHE A 1 39 ? 1.408 -10.482 1.091 1.00 0.00 39 PHE A N 8
ATOM 8648 C CA . PHE A 1 39 ? 1.326 -11.443 -0.001 1.00 0.00 39 PHE A CA 8
ATOM 8649 C C . PHE A 1 39 ? 2.684 -12.045 -0.396 1.00 0.00 39 PHE A C 8
ATOM 8650 O O . PHE A 1 39 ? 3.739 -11.474 -0.096 1.00 0.00 39 PHE A O 8
ATOM 8667 N N . PRO A 1 40 ? 2.664 -13.178 -1.119 1.00 0.00 40 PRO A N 8
ATOM 8668 C CA . PRO A 1 40 ? 3.837 -13.688 -1.811 1.00 0.00 40 PRO A CA 8
ATOM 8669 C C . PRO A 1 40 ? 4.090 -12.911 -3.113 1.00 0.00 40 PRO A C 8
ATOM 8670 O O . PRO A 1 40 ? 3.453 -11.893 -3.393 1.00 0.00 40 PRO A O 8
ATOM 8681 N N . LEU A 1 41 ? 5.009 -13.418 -3.941 1.00 0.00 41 LEU A N 8
ATOM 8682 C CA . LEU A 1 41 ? 5.381 -12.884 -5.264 1.00 0.00 41 LEU A CA 8
ATOM 8683 C C . LEU A 1 41 ? 4.178 -12.613 -6.194 1.00 0.00 41 LEU A C 8
ATOM 8684 O O . LEU A 1 41 ? 4.270 -11.828 -7.138 1.00 0.00 41 LEU A O 8
ATOM 8700 N N . ASP A 1 42 ? 3.054 -13.289 -5.954 1.00 0.00 42 ASP A N 8
ATOM 8701 C CA . ASP A 1 42 ? 1.836 -13.242 -6.763 1.00 0.00 42 ASP A CA 8
ATOM 8702 C C . ASP A 1 42 ? 1.073 -11.898 -6.722 1.00 0.00 42 ASP A C 8
ATOM 8703 O O . ASP A 1 42 ? 0.237 -11.676 -7.602 1.00 0.00 42 ASP A O 8
ATOM 8712 N N . VAL A 1 43 ? 1.325 -10.991 -5.764 1.00 0.00 43 VAL A N 8
ATOM 8713 C CA . VAL A 1 43 ? 0.794 -9.611 -5.857 1.00 0.00 43 VAL A CA 8
ATOM 8714 C C . VAL A 1 43 ? 1.502 -8.876 -6.998 1.00 0.00 43 VAL A C 8
ATOM 8715 O O . VAL A 1 43 ? 2.712 -9.009 -7.182 1.00 0.00 43 VAL A O 8
ATOM 8728 N N . GLN A 1 44 ? 0.753 -8.089 -7.767 1.00 0.00 44 GLN A N 8
ATOM 8729 C CA . GLN A 1 44 ? 1.242 -7.355 -8.936 1.00 0.00 44 GLN A CA 8
ATOM 8730 C C . GLN A 1 44 ? 0.416 -6.073 -9.093 1.00 0.00 44 GLN A C 8
ATOM 8731 O O . GLN A 1 44 ? -0.592 -5.865 -8.402 1.00 0.00 44 GLN A O 8
ATOM 8745 N N . GLU A 1 45 ? 0.830 -5.196 -10.013 1.00 0.00 45 GLU A N 8
ATOM 8746 C CA . GLU A 1 45 ? 0.142 -3.921 -10.242 1.00 0.00 45 GLU A CA 8
ATOM 8747 C C . GLU A 1 45 ? -1.353 -4.116 -10.529 1.00 0.00 45 GLU A C 8
ATOM 8748 O O . GLU A 1 45 ? -2.144 -3.289 -10.105 1.00 0.00 45 GLU A O 8
ATOM 8760 N N . SER A 1 46 ? -1.774 -5.218 -11.159 1.00 0.00 46 SER A N 8
ATOM 8761 C CA . SER A 1 46 ? -3.188 -5.590 -11.359 1.00 0.00 46 SER A CA 8
ATOM 8762 C C . SER A 1 46 ? -4.000 -5.786 -10.063 1.00 0.00 46 SER A C 8
ATOM 8763 O O . SER A 1 46 ? -5.170 -5.401 -9.987 1.00 0.00 46 SER A O 8
ATOM 8771 N N . GLU A 1 47 ? -3.396 -6.340 -9.010 1.00 0.00 47 GLU A N 8
ATOM 8772 C CA . GLU A 1 47 ? -4.034 -6.652 -7.737 1.00 0.00 47 GLU A CA 8
ATOM 8773 C C . GLU A 1 47 ? -4.113 -5.380 -6.905 1.00 0.00 47 GLU A C 8
ATOM 8774 O O . GLU A 1 47 ? -5.139 -5.045 -6.315 1.00 0.00 47 GLU A O 8
ATOM 8786 N N . LEU A 1 48 ? -3.024 -4.615 -6.953 1.00 0.00 48 LEU A N 8
ATOM 8787 C CA . LEU A 1 48 ? -2.966 -3.280 -6.406 1.00 0.00 48 LEU A CA 8
ATOM 8788 C C . LEU A 1 48 ? -3.951 -2.353 -7.156 1.00 0.00 48 LEU A C 8
ATOM 8789 O O . LEU A 1 48 ? -4.637 -1.555 -6.529 1.00 0.00 48 LEU A O 8
ATOM 8805 N N . ASN A 1 49 ? -4.145 -2.512 -8.462 1.00 0.00 49 ASN A N 8
ATOM 8806 C CA . ASN A 1 49 ? -5.176 -1.769 -9.210 1.00 0.00 49 ASN A CA 8
ATOM 8807 C C . ASN A 1 49 ? -6.595 -2.120 -8.730 1.00 0.00 49 ASN A C 8
ATOM 8808 O O . ASN A 1 49 ? -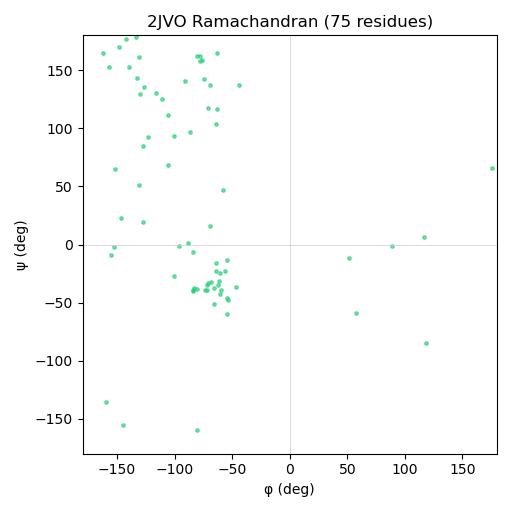7.415 -1.221 -8.551 1.00 0.00 49 ASN A O 8
ATOM 8819 N N . GLU A 1 50 ? -6.890 -3.400 -8.478 1.00 0.00 50 GLU A N 8
ATOM 8820 C CA . GLU A 1 50 ? -8.182 -3.809 -7.904 1.00 0.00 50 GLU A CA 8
ATOM 8821 C C . GLU A 1 50 ? -8.441 -3.237 -6.500 1.00 0.00 50 GLU A C 8
ATOM 8822 O O . GLU A 1 50 ? -9.569 -2.847 -6.188 1.00 0.00 50 GLU A O 8
ATOM 8834 N N . ILE A 1 51 ? -7.412 -3.189 -5.648 1.00 0.00 51 ILE A N 8
ATOM 8835 C CA . ILE A 1 51 ? -7.541 -2.796 -4.229 1.00 0.00 51 ILE A CA 8
ATOM 8836 C C . ILE A 1 51 ? -7.486 -1.269 -4.047 1.00 0.00 51 ILE A C 8
ATOM 8837 O O . ILE A 1 51 ? -8.199 -0.740 -3.196 1.00 0.00 51 ILE A O 8
ATOM 8853 N N . PHE A 1 52 ? -6.668 -0.562 -4.833 1.00 0.00 52 PHE A N 8
ATOM 8854 C CA . PHE A 1 52 ? -6.337 0.862 -4.662 1.00 0.00 52 PHE A CA 8
ATOM 8855 C C . PHE A 1 52 ? -7.012 1.774 -5.698 1.00 0.00 52 PHE A C 8
ATOM 8856 O O . PHE A 1 52 ? -7.221 2.962 -5.445 1.00 0.00 52 PHE A O 8
ATOM 8873 N N . GLY A 1 53 ? -7.418 1.217 -6.841 1.00 0.00 53 GLY A N 8
ATOM 8874 C CA . GLY A 1 53 ? -8.277 1.882 -7.828 1.00 0.00 53 GLY A CA 8
ATOM 8875 C C . GLY A 1 53 ? -9.576 2.489 -7.256 1.00 0.00 53 GLY A C 8
ATOM 8876 O O . GLY A 1 53 ? -9.971 3.555 -7.740 1.00 0.00 53 GLY A O 8
ATOM 8880 N N . PRO A 1 54 ? -10.233 1.909 -6.219 1.00 0.00 54 PRO A N 8
ATOM 8881 C CA . PRO A 1 54 ? -11.354 2.554 -5.521 1.00 0.00 54 PRO A CA 8
ATOM 8882 C C . PRO A 1 54 ? -10.997 3.895 -4.860 1.00 0.00 54 PRO A C 8
ATOM 8883 O O . PRO A 1 54 ? -11.877 4.740 -4.678 1.00 0.00 54 PRO A O 8
ATOM 8894 N N . PHE A 1 55 ? -9.726 4.109 -4.484 1.00 0.00 55 PHE A N 8
ATOM 8895 C CA . PHE A 1 55 ? -9.268 5.343 -3.826 1.00 0.00 55 PHE A CA 8
ATOM 8896 C C . PHE A 1 55 ? -9.086 6.447 -4.859 1.00 0.00 55 PHE A C 8
ATOM 8897 O O . PHE A 1 55 ? -9.531 7.582 -4.666 1.00 0.00 55 PHE A O 8
ATOM 8914 N N . GLY A 1 56 ? -8.458 6.071 -5.971 1.00 0.00 56 GLY A N 8
ATOM 8915 C CA . GLY A 1 56 ? -8.392 6.863 -7.180 1.00 0.00 56 GLY A CA 8
ATOM 8916 C C . GLY A 1 56 ? -6.961 7.179 -7.613 1.00 0.00 56 GLY A C 8
ATOM 8917 O O . GLY A 1 56 ? -6.443 6.496 -8.508 1.00 0.00 56 GLY A O 8
ATOM 8921 N N . PRO A 1 57 ? -6.302 8.184 -7.005 1.00 0.00 57 PRO A N 8
ATOM 8922 C CA . PRO A 1 57 ? -4.873 8.437 -7.212 1.00 0.00 57 PRO A CA 8
ATOM 8923 C C . PRO A 1 57 ? -4.009 7.212 -6.825 1.00 0.00 57 PRO A C 8
ATOM 8924 O O . PRO A 1 57 ? -4.260 6.575 -5.808 1.00 0.00 57 PRO A O 8
ATOM 8935 N N . MET A 1 58 ? -3.002 6.883 -7.650 1.00 0.00 58 MET A N 8
ATOM 8936 C CA . MET A 1 58 ? -2.027 5.768 -7.505 1.00 0.00 58 MET A CA 8
ATOM 8937 C C . MET A 1 58 ? -0.725 6.122 -8.223 1.00 0.00 58 MET A C 8
ATOM 8938 O O . MET A 1 58 ? -0.229 5.431 -9.119 1.00 0.00 58 MET A O 8
ATOM 8952 N N . LYS A 1 59 ? -0.214 7.283 -7.841 1.00 0.00 59 LYS A N 8
ATOM 8953 C CA . LYS A 1 59 ? 0.954 7.919 -8.445 1.00 0.00 59 LYS A CA 8
ATOM 8954 C C . LYS A 1 59 ? 2.171 7.006 -8.569 1.00 0.00 59 LYS A C 8
ATOM 8955 O O . LYS A 1 59 ? 2.944 7.162 -9.520 1.00 0.00 59 LYS A O 8
ATOM 8974 N N . GLU A 1 60 ? 2.318 6.039 -7.672 1.00 0.00 60 GLU A N 8
ATOM 8975 C CA . GLU A 1 60 ? 3.391 5.047 -7.719 1.00 0.00 60 GLU A CA 8
ATOM 8976 C C . GLU A 1 60 ? 3.020 3.789 -6.975 1.00 0.00 60 GLU A C 8
ATOM 8977 O O . GLU A 1 60 ? 2.113 3.762 -6.147 1.00 0.00 60 GLU A O 8
ATOM 8989 N N . VAL A 1 61 ? 3.724 2.735 -7.360 1.00 0.00 61 VAL A N 8
ATOM 8990 C CA . VAL A 1 61 ? 3.435 1.348 -7.023 1.00 0.00 61 VAL A CA 8
ATOM 8991 C C . VAL A 1 61 ? 4.754 0.583 -7.077 1.00 0.00 61 VAL A C 8
ATOM 8992 O O . VAL A 1 61 ? 5.040 -0.181 -8.008 1.00 0.00 61 VAL A O 8
ATOM 9005 N N . LYS A 1 62 ? 5.621 0.866 -6.106 1.00 0.00 62 LYS A N 8
ATOM 9006 C CA . LYS A 1 62 ? 6.943 0.241 -6.002 1.00 0.00 62 LYS A CA 8
ATOM 9007 C C . LYS A 1 62 ? 6.729 -1.215 -5.618 1.00 0.00 62 LYS A C 8
ATOM 9008 O O . LYS A 1 62 ? 6.147 -1.472 -4.575 1.00 0.00 62 LYS A O 8
ATOM 9027 N N . ILE A 1 63 ? 7.135 -2.156 -6.462 1.00 0.00 63 ILE A N 8
ATOM 9028 C CA . ILE A 1 63 ? 6.868 -3.592 -6.279 1.00 0.00 63 ILE A CA 8
ATOM 9029 C C . ILE A 1 63 ? 8.185 -4.370 -6.303 1.00 0.00 63 ILE A C 8
ATOM 9030 O O . ILE A 1 63 ? 8.956 -4.314 -7.262 1.00 0.00 63 ILE A O 8
ATOM 9046 N N . LEU A 1 64 ? 8.439 -5.062 -5.190 1.00 0.00 64 LEU A N 8
ATOM 9047 C CA . LEU A 1 64 ? 9.704 -5.692 -4.817 1.00 0.00 64 LEU A CA 8
ATOM 9048 C C . LEU A 1 64 ? 9.453 -7.157 -4.453 1.00 0.00 64 LEU A C 8
ATOM 9049 O O . LEU A 1 64 ? 9.073 -7.461 -3.327 1.00 0.00 64 LEU A O 8
ATOM 9065 N N . ASN A 1 65 ? 9.667 -8.064 -5.408 1.00 0.00 65 ASN A N 8
ATOM 9066 C CA . ASN A 1 65 ? 9.360 -9.496 -5.300 1.00 0.00 65 ASN A CA 8
ATOM 9067 C C . ASN A 1 65 ? 7.896 -9.754 -4.855 1.00 0.00 65 ASN A C 8
ATOM 9068 O O . ASN A 1 65 ? 7.010 -9.807 -5.706 1.00 0.00 65 ASN A O 8
ATOM 9079 N N . GLY A 1 66 ? 7.631 -9.865 -3.548 1.00 0.00 66 GLY A N 8
ATOM 9080 C CA . GLY A 1 66 ? 6.304 -10.033 -2.931 1.00 0.00 66 GLY A CA 8
ATOM 9081 C C . GLY A 1 66 ? 5.742 -8.801 -2.197 1.00 0.00 66 GLY A C 8
ATOM 9082 O O . GLY A 1 66 ? 4.669 -8.889 -1.603 1.00 0.00 66 GLY A O 8
ATOM 9086 N N . PHE A 1 67 ? 6.429 -7.655 -2.229 1.00 0.00 67 PHE A N 8
ATOM 9087 C CA . PHE A 1 67 ? 6.081 -6.468 -1.442 1.00 0.00 67 PHE A CA 8
ATOM 9088 C C . PHE A 1 67 ? 5.695 -5.298 -2.347 1.00 0.00 67 PHE A C 8
ATOM 9089 O O . PHE A 1 67 ? 6.198 -5.171 -3.464 1.00 0.00 67 PHE A O 8
ATOM 9106 N N . ALA A 1 68 ? 4.833 -4.422 -1.847 1.00 0.00 68 ALA A N 8
ATOM 9107 C CA . ALA A 1 68 ? 4.339 -3.230 -2.517 1.00 0.00 68 ALA A CA 8
ATOM 9108 C C . ALA A 1 68 ? 4.455 -2.023 -1.587 1.00 0.00 68 ALA A C 8
ATOM 9109 O O . ALA A 1 68 ? 4.190 -2.094 -0.388 1.00 0.00 68 ALA A O 8
ATOM 9116 N N . PHE A 1 69 ? 4.858 -0.904 -2.170 1.00 0.00 69 PHE A N 8
ATOM 9117 C CA . PHE A 1 69 ? 4.986 0.392 -1.525 1.00 0.00 69 PHE A CA 8
ATOM 9118 C C . PHE A 1 69 ? 4.357 1.375 -2.498 1.00 0.00 69 PHE A C 8
ATOM 9119 O O . PHE A 1 69 ? 4.998 1.979 -3.366 1.00 0.00 69 PHE A O 8
ATOM 9136 N N . VAL A 1 70 ? 3.032 1.388 -2.446 1.00 0.00 70 VAL A N 8
ATOM 9137 C CA . VAL A 1 70 ? 2.231 2.309 -3.241 1.00 0.00 70 VAL A CA 8
ATOM 9138 C C . VAL A 1 70 ? 2.452 3.711 -2.677 1.00 0.00 70 VAL A C 8
ATOM 9139 O O . VAL A 1 70 ? 2.877 3.870 -1.536 1.00 0.00 70 VAL A O 8
ATOM 9152 N N . GLU A 1 71 ? 2.240 4.746 -3.474 1.00 0.00 71 GLU A N 8
ATOM 9153 C CA . GLU A 1 71 ? 2.652 6.102 -3.129 1.00 0.00 71 GLU A CA 8
ATOM 9154 C C . GLU A 1 71 ? 1.748 7.075 -3.887 1.00 0.00 71 GLU A C 8
ATOM 9155 O O . GLU A 1 71 ? 1.417 6.832 -5.055 1.00 0.00 71 GLU A O 8
ATOM 9167 N N . PHE A 1 72 ? 1.378 8.181 -3.243 1.00 0.00 72 PHE A N 8
ATOM 9168 C CA . PHE A 1 72 ? 0.419 9.134 -3.785 1.00 0.00 72 PHE A CA 8
ATOM 9169 C C . PHE A 1 72 ? 0.917 10.578 -3.799 1.00 0.00 72 PHE A C 8
ATOM 9170 O O . PHE A 1 72 ? 1.805 10.981 -3.048 1.00 0.00 72 PHE A O 8
ATOM 9187 N N . GLU A 1 73 ? 0.347 11.349 -4.715 1.00 0.00 73 GLU A N 8
ATOM 9188 C CA . GLU A 1 73 ? 0.659 12.753 -4.986 1.00 0.00 73 GLU A CA 8
ATOM 9189 C C . GLU A 1 73 ? 0.032 13.746 -3.982 1.00 0.00 73 GLU A C 8
ATOM 9190 O O . GLU A 1 73 ? 0.403 14.921 -3.952 1.00 0.00 73 GLU A O 8
ATOM 9202 N N . GLU A 1 74 ? -0.886 13.272 -3.140 1.00 0.00 74 GLU A N 8
ATOM 9203 C CA . GLU A 1 74 ? -1.538 14.003 -2.043 1.00 0.00 74 GLU A CA 8
ATOM 9204 C C . GLU A 1 74 ? -1.924 13.048 -0.886 1.00 0.00 74 GLU A C 8
ATOM 9205 O O . GLU A 1 74 ? -1.767 11.827 -0.996 1.00 0.00 74 GLU A O 8
ATOM 9217 N N . ALA A 1 75 ? -2.410 13.593 0.231 1.00 0.00 75 ALA A N 8
ATOM 9218 C CA . ALA A 1 75 ? -2.645 12.842 1.472 1.00 0.00 75 ALA A CA 8
ATOM 9219 C C . ALA A 1 75 ? -4.106 12.393 1.650 1.00 0.00 75 ALA A C 8
ATOM 9220 O O . ALA A 1 75 ? -4.470 11.864 2.697 1.00 0.00 75 ALA A O 8
ATOM 9227 N N . GLU A 1 76 ? -4.946 12.556 0.632 1.00 0.00 76 GLU A N 8
ATOM 9228 C CA . GLU A 1 76 ? -6.366 12.204 0.660 1.00 0.00 76 GLU A CA 8
ATOM 9229 C C . GLU A 1 76 ? -6.634 10.803 0.132 1.00 0.00 76 GLU A C 8
ATOM 9230 O O . GLU A 1 76 ? -7.411 10.070 0.748 1.00 0.00 76 GLU A O 8
ATOM 9242 N N . SER A 1 77 ? -5.976 10.404 -0.959 1.00 0.00 77 SER A N 8
ATOM 9243 C CA . SER A 1 77 ? -5.957 9.004 -1.384 1.00 0.00 77 SER A CA 8
ATOM 9244 C C . SER A 1 77 ? -5.320 8.169 -0.280 1.00 0.00 77 SER A C 8
ATOM 9245 O O . SER A 1 77 ? -5.801 7.085 0.015 1.00 0.00 77 SER A O 8
ATOM 9253 N N . ALA A 1 78 ? -4.310 8.705 0.413 1.00 0.00 78 ALA A N 8
ATOM 9254 C CA . ALA A 1 78 ? -3.701 8.040 1.564 1.00 0.00 78 ALA A CA 8
ATOM 9255 C C . ALA A 1 78 ? -4.672 7.946 2.747 1.00 0.00 78 ALA A C 8
ATOM 9256 O O . ALA A 1 78 ? -4.902 6.840 3.227 1.00 0.00 78 ALA A O 8
ATOM 9263 N N . ALA A 1 79 ? -5.304 9.051 3.171 1.00 0.00 79 ALA A N 8
ATOM 9264 C CA . ALA A 1 79 ? -6.301 9.058 4.252 1.00 0.00 79 ALA A CA 8
ATOM 9265 C C . ALA A 1 79 ? -7.424 8.036 4.014 1.00 0.00 79 ALA A C 8
ATOM 9266 O O . ALA A 1 79 ? -7.732 7.224 4.893 1.00 0.00 79 ALA A O 8
ATOM 9273 N N . LYS A 1 80 ? -8.001 8.017 2.808 1.00 0.00 80 LYS A N 8
ATOM 9274 C CA . LYS A 1 80 ? -9.013 7.008 2.491 1.00 0.00 80 LYS A CA 8
ATOM 9275 C C . LYS A 1 80 ? -8.434 5.615 2.317 1.00 0.00 80 LYS A C 8
ATOM 9276 O O . LYS A 1 80 ? -9.049 4.683 2.812 1.00 0.00 80 LYS A O 8
ATOM 9295 N N . ALA A 1 81 ? -7.257 5.457 1.718 1.00 0.00 81 ALA A N 8
ATOM 9296 C CA . ALA A 1 81 ? -6.607 4.151 1.600 1.00 0.00 81 ALA A CA 8
ATOM 9297 C C . ALA A 1 81 ? -6.443 3.525 2.998 1.00 0.00 81 ALA A C 8
ATOM 9298 O O . ALA A 1 81 ? -6.804 2.370 3.228 1.00 0.00 81 ALA A O 8
ATOM 9305 N N . ILE A 1 82 ? -5.980 4.322 3.969 1.00 0.00 82 ILE A N 8
ATOM 9306 C CA . ILE A 1 82 ? -5.906 3.947 5.386 1.00 0.00 82 ILE A CA 8
ATOM 9307 C C . ILE A 1 82 ? -7.271 3.469 5.887 1.00 0.00 82 ILE A C 8
ATOM 9308 O O . ILE A 1 82 ? -7.426 2.313 6.291 1.00 0.00 82 ILE A O 8
ATOM 9324 N N . GLU A 1 83 ? -8.287 4.326 5.805 1.00 0.00 83 GLU A N 8
ATOM 9325 C CA . GLU A 1 83 ? -9.629 3.977 6.290 1.00 0.00 83 GLU A CA 8
ATOM 9326 C C . GLU A 1 83 ? -10.284 2.799 5.523 1.00 0.00 83 GLU A C 8
ATOM 9327 O O . GLU A 1 83 ? -11.119 2.088 6.088 1.00 0.00 83 GLU A O 8
ATOM 9339 N N . GLU A 1 84 ? -9.849 2.514 4.290 1.00 0.00 84 GLU A N 8
ATOM 9340 C CA . GLU A 1 84 ? -10.359 1.452 3.407 1.00 0.00 84 GLU A CA 8
ATOM 9341 C C . GLU A 1 84 ? -9.697 0.089 3.667 1.00 0.00 84 GLU A C 8
ATOM 9342 O O . GLU A 1 84 ? -10.370 -0.940 3.582 1.00 0.00 84 GLU A O 8
ATOM 9354 N N . VAL A 1 85 ? -8.390 0.061 3.977 1.00 0.00 85 VAL A N 8
ATOM 9355 C CA . VAL A 1 85 ? -7.595 -1.187 3.987 1.00 0.00 85 VAL A CA 8
ATOM 9356 C C . VAL A 1 85 ? -6.389 -1.224 4.949 1.00 0.00 85 VAL A C 8
ATOM 9357 O O . VAL A 1 85 ? -5.819 -2.291 5.164 1.00 0.00 85 VAL A O 8
ATOM 9370 N N . HIS A 1 86 ? -6.031 -0.147 5.657 1.00 0.00 86 HIS A N 8
ATOM 9371 C CA . HIS A 1 86 ? -5.038 -0.238 6.760 1.00 0.00 86 HIS A CA 8
ATOM 9372 C C . HIS A 1 86 ? -5.534 -1.092 7.929 1.00 0.00 86 HIS A C 8
ATOM 9373 O O . HIS A 1 86 ? -6.529 -0.754 8.579 1.00 0.00 86 HIS A O 8
ATOM 9387 N N . GLY A 1 87 ? -4.820 -2.175 8.237 1.00 0.00 87 GLY A N 8
ATOM 9388 C CA . GLY A 1 87 ? -5.036 -2.977 9.454 1.00 0.00 87 GLY A CA 8
ATOM 9389 C C . GLY A 1 87 ? -6.050 -4.098 9.231 1.00 0.00 87 GLY A C 8
ATOM 9390 O O . GLY A 1 87 ? -6.347 -4.882 10.136 1.00 0.00 87 GLY A O 8
ATOM 9394 N N . LYS A 1 88 ? -6.566 -4.170 7.997 1.00 0.00 88 LYS A N 8
ATOM 9395 C CA . LYS A 1 88 ? -7.416 -5.218 7.462 1.00 0.00 88 LYS A CA 8
ATOM 9396 C C . LYS A 1 88 ? -6.523 -6.368 7.022 1.00 0.00 88 LYS A C 8
ATOM 9397 O O . LYS A 1 88 ? -5.477 -6.136 6.422 1.00 0.00 88 LYS A O 8
ATOM 9416 N N . SER A 1 89 ? -6.927 -7.592 7.313 1.00 0.00 89 SER A N 8
ATOM 9417 C CA . SER A 1 89 ? -6.118 -8.802 7.112 1.00 0.00 89 SER A CA 8
ATOM 9418 C C . SER A 1 89 ? -6.191 -9.313 5.662 1.00 0.00 89 SER A C 8
ATOM 9419 O O . SER A 1 89 ? -7.094 -10.084 5.321 1.00 0.00 89 SER A O 8
ATOM 9427 N N . PHE A 1 90 ? -5.257 -8.902 4.796 1.00 0.00 90 PHE A N 8
ATOM 9428 C CA . PHE A 1 90 ? -5.186 -9.459 3.440 1.00 0.00 90 PHE A CA 8
ATOM 9429 C C . PHE A 1 90 ? -4.338 -10.744 3.408 1.00 0.00 90 PHE A C 8
ATOM 9430 O O . PHE A 1 90 ? -3.278 -10.811 4.025 1.00 0.00 90 PHE A O 8
ATOM 9447 N N . ALA A 1 91 ? -4.802 -11.754 2.660 1.00 0.00 91 ALA A N 8
ATOM 9448 C CA . ALA A 1 91 ? -4.240 -13.103 2.462 1.00 0.00 91 ALA A CA 8
ATOM 9449 C C . ALA A 1 91 ? -4.002 -13.942 3.741 1.00 0.00 91 ALA A C 8
ATOM 9450 O O . ALA A 1 91 ? -4.509 -15.061 3.856 1.00 0.00 91 ALA A O 8
ATOM 9457 N N . ASN A 1 92 ? -3.238 -13.415 4.702 1.00 0.00 92 ASN A N 8
ATOM 9458 C CA . ASN A 1 92 ? -2.873 -14.036 5.978 1.00 0.00 92 ASN A CA 8
ATOM 9459 C C . ASN A 1 92 ? -2.559 -13.016 7.101 1.00 0.00 92 ASN A C 8
ATOM 9460 O O . ASN A 1 92 ? -2.449 -13.424 8.262 1.00 0.00 92 ASN A O 8
ATOM 9471 N N . GLN A 1 93 ? -2.393 -11.717 6.797 1.00 0.00 93 GLN A N 8
ATOM 9472 C CA . GLN A 1 93 ? -1.915 -10.703 7.760 1.00 0.00 93 GLN A CA 8
ATOM 9473 C C . GLN A 1 93 ? -2.335 -9.272 7.351 1.00 0.00 93 GLN A C 8
ATOM 9474 O O . GLN A 1 93 ? -2.702 -9.028 6.195 1.00 0.00 93 GLN A O 8
ATOM 9488 N N . PRO A 1 94 ? -2.325 -8.302 8.284 1.00 0.00 94 PRO A N 8
ATOM 9489 C CA . PRO A 1 94 ? -2.752 -6.949 7.966 1.00 0.00 94 PRO A CA 8
ATOM 9490 C C . PRO A 1 94 ? -1.735 -6.105 7.202 1.00 0.00 94 PRO A C 8
ATOM 9491 O O . PRO A 1 94 ? -0.516 -6.263 7.301 1.00 0.00 94 PRO A O 8
ATOM 9502 N N . LEU A 1 95 ? -2.298 -5.161 6.455 1.00 0.00 95 LEU A N 8
ATOM 9503 C CA . LEU A 1 95 ? -1.607 -4.116 5.709 1.00 0.00 95 LEU A CA 8
ATOM 9504 C C . LEU A 1 95 ? -1.084 -2.978 6.598 1.00 0.00 95 LEU A C 8
ATOM 9505 O O . LEU A 1 95 ? -1.655 -2.681 7.651 1.00 0.00 95 LEU A O 8
ATOM 9521 N N . GLU A 1 96 ? -0.092 -2.246 6.081 1.00 0.00 96 GLU A N 8
ATOM 9522 C CA . GLU A 1 96 ? 0.407 -0.984 6.652 1.00 0.00 96 GLU A CA 8
ATOM 9523 C C . GLU A 1 96 ? 0.310 0.144 5.602 1.00 0.00 96 GLU A C 8
ATOM 9524 O O . GLU A 1 96 ? 1.246 0.873 5.275 1.00 0.00 96 GLU A O 8
ATOM 9536 N N . VAL A 1 97 ? -0.884 0.248 5.031 1.00 0.00 97 VAL A N 8
ATOM 9537 C CA . VAL A 1 97 ? -1.311 1.283 4.073 1.00 0.00 97 VAL A CA 8
ATOM 9538 C C . VAL A 1 97 ? -1.258 2.613 4.817 1.00 0.00 97 VAL A C 8
ATOM 9539 O O . VAL A 1 97 ? -2.144 2.851 5.639 1.00 0.00 97 VAL A O 8
ATOM 9552 N N . VAL A 1 98 ? -0.220 3.444 4.670 1.00 0.00 98 VAL A N 8
ATOM 9553 C CA . VAL A 1 98 ? -0.028 4.533 5.635 1.00 0.00 98 VAL A CA 8
ATOM 9554 C C . VAL A 1 98 ? 0.813 5.687 5.066 1.00 0.00 98 VAL A C 8
ATOM 9555 O O . VAL A 1 98 ? 0.531 6.236 3.998 1.00 0.00 98 VAL A O 8
ATOM 9568 N N . TYR A 1 99 ? 1.858 6.064 5.787 1.00 0.00 99 TYR A N 8
ATOM 9569 C CA . TYR A 1 99 ? 2.959 6.930 5.378 1.00 0.00 99 TYR A CA 8
ATOM 9570 C C . TYR A 1 99 ? 4.229 6.085 5.112 1.00 0.00 99 TYR A C 8
ATOM 9571 O O . TYR A 1 99 ? 5.317 6.627 4.987 1.00 0.00 99 TYR A O 8
ATOM 9589 N N . SER A 1 100 ? 4.079 4.759 5.006 1.00 0.00 100 SER A N 8
ATOM 9590 C CA . SER A 1 100 ? 5.095 3.699 4.976 1.00 0.00 100 SER A CA 8
ATOM 9591 C C . SER A 1 100 ? 6.249 3.901 5.966 1.00 0.00 100 SER A C 8
ATOM 9592 O O . SER A 1 100 ? 7.320 4.385 5.591 1.00 0.00 100 SER A O 8
ATOM 9600 N N . LYS A 1 101 ? 6.018 3.550 7.245 1.00 0.00 101 LYS A N 8
ATOM 9601 C CA . LYS A 1 101 ? 6.889 3.885 8.397 1.00 0.00 101 LYS A CA 8
ATOM 9602 C C . LYS A 1 101 ? 8.390 3.625 8.157 1.00 0.00 101 LYS A C 8
ATOM 9603 O O . LYS A 1 101 ? 9.216 4.493 8.444 1.00 0.00 101 LYS A O 8
ATOM 9622 N N . LEU A 1 102 ? 8.692 2.435 7.631 1.00 0.00 102 LEU A N 8
ATOM 9623 C CA . LEU A 1 102 ? 9.977 1.788 7.318 1.00 0.00 102 LEU A CA 8
ATOM 9624 C C . LEU A 1 102 ? 9.735 0.271 7.081 1.00 0.00 102 LEU A C 8
ATOM 9625 O O . LEU A 1 102 ? 8.742 -0.251 7.607 1.00 0.00 102 LEU A O 8
ATOM 9641 N N . PRO A 1 103 ? 10.616 -0.454 6.358 1.00 0.00 103 PRO A N 8
ATOM 9642 C CA . PRO A 1 103 ? 10.428 -1.859 5.945 1.00 0.00 103 PRO A CA 8
ATOM 9643 C C . PRO A 1 103 ? 10.218 -2.948 7.025 1.00 0.00 103 PRO A C 8
ATOM 9644 O O . PRO A 1 103 ? 10.072 -4.118 6.661 1.00 0.00 103 PRO A O 8
ATOM 9655 N N . ALA A 1 104 ? 10.241 -2.618 8.325 1.00 0.00 104 ALA A N 8
ATOM 9656 C CA . ALA A 1 104 ? 10.085 -3.563 9.452 1.00 0.00 104 ALA A CA 8
ATOM 9657 C C . ALA A 1 104 ? 8.788 -4.397 9.370 1.00 0.00 104 ALA A C 8
ATOM 9658 O O . ALA A 1 104 ? 7.680 -3.825 9.486 1.00 0.00 104 ALA A O 8
ATOM 9665 N N . GLU A 1 28 ? 6.709 14.157 12.132 1.00 0.00 28 GLU A N 9
ATOM 9666 C CA . GLU A 1 28 ? 6.336 14.038 10.695 1.00 0.00 28 GLU A CA 9
ATOM 9667 C C . GLU A 1 28 ? 6.564 12.606 10.189 1.00 0.00 28 GLU A C 9
ATOM 9668 O O . GLU A 1 28 ? 7.292 11.832 10.820 1.00 0.00 28 GLU A O 9
ATOM 9680 N N . LEU A 1 29 ? 5.939 12.246 9.068 1.00 0.00 29 LEU A N 9
ATOM 9681 C CA . LEU A 1 29 ? 6.016 10.923 8.428 1.00 0.00 29 LEU A CA 9
ATOM 9682 C C . LEU A 1 29 ? 5.919 11.066 6.890 1.00 0.00 29 LEU A C 9
ATOM 9683 O O . LEU A 1 29 ? 5.538 12.120 6.375 1.00 0.00 29 LEU A O 9
ATOM 9699 N N . SER A 1 30 ? 6.167 9.977 6.163 1.00 0.00 30 SER A N 9
ATOM 9700 C CA . SER A 1 30 ? 6.013 9.849 4.704 1.00 0.00 30 SER A CA 9
ATOM 9701 C C . SER A 1 30 ? 4.591 10.124 4.163 1.00 0.00 30 SER A C 9
ATOM 9702 O O . SER A 1 30 ? 4.422 10.251 2.954 1.00 0.00 30 SER A O 9
ATOM 9710 N N . ASN A 1 31 ? 3.587 10.232 5.046 1.00 0.00 31 ASN A N 9
ATOM 9711 C CA . ASN A 1 31 ? 2.186 10.677 4.869 1.00 0.00 31 ASN A CA 9
ATOM 9712 C C . ASN A 1 31 ? 1.326 10.110 3.713 1.00 0.00 31 ASN A C 9
ATOM 9713 O O . ASN A 1 31 ? 0.156 10.477 3.615 1.00 0.00 31 ASN A O 9
ATOM 9724 N N . THR A 1 32 ? 1.836 9.205 2.879 1.00 0.00 32 THR A N 9
ATOM 9725 C CA . THR A 1 32 ? 1.158 8.781 1.640 1.00 0.00 32 THR A CA 9
ATOM 9726 C C . THR A 1 32 ? 1.369 7.302 1.281 1.00 0.00 32 THR A C 9
ATOM 9727 O O . THR A 1 32 ? 1.129 6.928 0.134 1.00 0.00 32 THR A O 9
ATOM 9738 N N . ARG A 1 33 ? 1.791 6.433 2.223 1.00 0.00 33 ARG A N 9
ATOM 9739 C CA . ARG A 1 33 ? 2.351 5.113 1.863 1.00 0.00 33 ARG A CA 9
ATOM 9740 C C . ARG A 1 33 ? 1.714 3.907 2.512 1.00 0.00 33 ARG A C 9
ATOM 9741 O O . ARG A 1 33 ? 1.592 3.762 3.728 1.00 0.00 33 ARG A O 9
ATOM 9762 N N . LEU A 1 34 ? 1.469 2.929 1.665 1.00 0.00 34 LEU A N 9
ATOM 9763 C CA . LEU A 1 34 ? 0.636 1.820 2.027 1.00 0.00 34 LEU A CA 9
ATOM 9764 C C . LEU A 1 34 ? 1.453 0.544 2.139 1.00 0.00 34 LEU A C 9
ATOM 9765 O O . LEU A 1 34 ? 1.871 -0.027 1.129 1.00 0.00 34 LEU A O 9
ATOM 9781 N N . PHE A 1 35 ? 1.698 0.161 3.390 1.00 0.00 35 PHE A N 9
ATOM 9782 C CA . PHE A 1 35 ? 2.619 -0.891 3.801 1.00 0.00 35 PHE A CA 9
ATOM 9783 C C . PHE A 1 35 ? 1.825 -2.173 4.032 1.00 0.00 35 PHE A C 9
ATOM 9784 O O . PHE A 1 35 ? 1.096 -2.373 5.004 1.00 0.00 35 PHE A O 9
ATOM 9801 N N . VAL A 1 36 ? 1.875 -3.030 3.021 1.00 0.00 36 VAL A N 9
ATOM 9802 C CA . VAL A 1 36 ? 1.002 -4.193 2.930 1.00 0.00 36 VAL A CA 9
ATOM 9803 C C . VAL A 1 36 ? 1.828 -5.394 2.491 1.00 0.00 36 VAL A C 9
ATOM 9804 O O . VAL A 1 36 ? 2.637 -5.321 1.566 1.00 0.00 36 VAL A O 9
ATOM 9817 N N . ARG A 1 37 ? 1.688 -6.488 3.235 1.00 0.00 37 ARG A N 9
ATOM 9818 C CA . ARG A 1 37 ? 2.574 -7.666 3.144 1.00 0.00 37 ARG A CA 9
ATOM 9819 C C . ARG A 1 37 ? 1.996 -9.087 3.362 1.00 0.00 37 ARG A C 9
ATOM 9820 O O . ARG A 1 37 ? 2.814 -10.005 3.447 1.00 0.00 37 ARG A O 9
ATOM 9841 N N . PRO A 1 38 ? 0.673 -9.357 3.480 1.00 0.00 38 PRO A N 9
ATOM 9842 C CA . PRO A 1 38 ? 0.169 -10.732 3.661 1.00 0.00 38 PRO A CA 9
ATOM 9843 C C . PRO A 1 38 ? 0.745 -11.781 2.703 1.00 0.00 38 PRO A C 9
ATOM 9844 O O . PRO A 1 38 ? 1.197 -12.856 3.101 1.00 0.00 38 PRO A O 9
ATOM 9855 N N . PHE A 1 39 ? 0.708 -11.416 1.425 1.00 0.00 39 PHE A N 9
ATOM 9856 C CA . PHE A 1 39 ? 0.954 -12.218 0.238 1.00 0.00 39 PHE A CA 9
ATOM 9857 C C . PHE A 1 39 ? 2.393 -12.749 0.087 1.00 0.00 39 PHE A C 9
ATOM 9858 O O . PHE A 1 39 ? 3.350 -12.028 0.382 1.00 0.00 39 PHE A O 9
ATOM 9875 N N . PRO A 1 40 ? 2.557 -13.991 -0.402 1.00 0.00 40 PRO A N 9
ATOM 9876 C CA . PRO A 1 40 ? 3.819 -14.525 -0.917 1.00 0.00 40 PRO A CA 9
ATOM 9877 C C . PRO A 1 40 ? 4.375 -13.726 -2.128 1.00 0.00 40 PRO A C 9
ATOM 9878 O O . PRO A 1 40 ? 3.952 -12.608 -2.427 1.00 0.00 40 PRO A O 9
ATOM 9889 N N . LEU A 1 41 ? 5.301 -14.335 -2.875 1.00 0.00 41 LEU A N 9
ATOM 9890 C CA . LEU A 1 41 ? 5.868 -13.852 -4.148 1.00 0.00 41 LEU A CA 9
ATOM 9891 C C . LEU A 1 41 ? 4.840 -13.813 -5.313 1.00 0.00 41 LEU A C 9
ATOM 9892 O O . LEU A 1 41 ? 5.200 -14.045 -6.470 1.00 0.00 41 LEU A O 9
ATOM 9908 N N . ASP A 1 42 ? 3.555 -13.563 -5.039 1.00 0.00 42 ASP A N 9
ATOM 9909 C CA . ASP A 1 42 ? 2.427 -13.706 -5.975 1.00 0.00 42 ASP A CA 9
ATOM 9910 C C . ASP A 1 42 ? 1.519 -12.471 -6.152 1.00 0.00 42 ASP A C 9
ATOM 9911 O O . ASP A 1 42 ? 0.829 -12.377 -7.166 1.00 0.00 42 ASP A O 9
ATOM 9920 N N . VAL A 1 43 ? 1.523 -11.506 -5.222 1.00 0.00 43 VAL A N 9
ATOM 9921 C CA . VAL A 1 43 ? 0.880 -10.194 -5.434 1.00 0.00 43 VAL A CA 9
ATOM 9922 C C . VAL A 1 43 ? 1.573 -9.461 -6.587 1.00 0.00 43 VAL A C 9
ATOM 9923 O O . VAL A 1 43 ? 2.767 -9.656 -6.832 1.00 0.00 43 VAL A O 9
ATOM 9936 N N . GLN A 1 44 ? 0.850 -8.593 -7.292 1.00 0.00 44 GLN A N 9
ATOM 9937 C CA . GLN A 1 44 ? 1.387 -7.796 -8.395 1.00 0.00 44 GLN A CA 9
ATOM 9938 C C . GLN A 1 44 ? 0.771 -6.401 -8.391 1.00 0.00 44 GLN A C 9
ATOM 9939 O O . GLN A 1 44 ? -0.275 -6.175 -7.783 1.00 0.00 44 GLN A O 9
ATOM 9953 N N . GLU A 1 45 ? 1.359 -5.470 -9.138 1.00 0.00 45 GLU A N 9
ATOM 9954 C CA . GLU A 1 45 ? 0.757 -4.157 -9.410 1.00 0.00 45 GLU A CA 9
ATOM 9955 C C . GLU A 1 45 ? -0.679 -4.256 -9.956 1.00 0.00 45 GLU A C 9
ATOM 9956 O O . GLU A 1 45 ? -1.455 -3.336 -9.744 1.00 0.00 45 GLU A O 9
ATOM 9968 N N . SER A 1 46 ? -1.063 -5.372 -10.581 1.00 0.00 46 SER A N 9
ATOM 9969 C CA . SER A 1 46 ? -2.433 -5.683 -11.020 1.00 0.00 46 SER A CA 9
ATOM 9970 C C . SER A 1 46 ? -3.391 -6.027 -9.854 1.00 0.00 46 SER A C 9
ATOM 9971 O O . SER A 1 46 ? -4.566 -5.650 -9.869 1.00 0.00 46 SER A O 9
ATOM 9979 N N . GLU A 1 47 ? -2.897 -6.688 -8.804 1.00 0.00 47 GLU A N 9
ATOM 9980 C CA . GLU A 1 47 ? -3.672 -7.035 -7.615 1.00 0.00 47 GLU A CA 9
ATOM 9981 C C . GLU A 1 47 ? -3.883 -5.763 -6.800 1.00 0.00 47 GLU A C 9
ATOM 9982 O O . GLU A 1 47 ? -4.983 -5.444 -6.342 1.00 0.00 47 GLU A O 9
ATOM 9994 N N . LEU A 1 48 ? -2.809 -4.978 -6.694 1.00 0.00 48 LEU A N 9
ATOM 9995 C CA . LEU A 1 48 ? -2.825 -3.673 -6.081 1.00 0.00 48 LEU A CA 9
ATOM 9996 C C . LEU A 1 48 ? -3.662 -2.705 -6.945 1.00 0.00 48 LEU A C 9
ATOM 9997 O O . LEU A 1 48 ? -4.358 -1.851 -6.428 1.00 0.00 48 LEU A O 9
ATOM 10013 N N . ASN A 1 49 ? -3.712 -2.867 -8.272 1.00 0.00 49 ASN A N 9
ATOM 10014 C CA . ASN A 1 49 ? -4.674 -2.120 -9.110 1.00 0.00 49 ASN A CA 9
ATOM 10015 C C . ASN A 1 49 ? -6.130 -2.437 -8.739 1.00 0.00 49 ASN A C 9
ATOM 10016 O O . ASN A 1 49 ? -6.942 -1.520 -8.630 1.00 0.00 49 ASN A O 9
ATOM 10027 N N . GLU A 1 50 ? -6.465 -3.702 -8.473 1.00 0.00 50 GLU A N 9
ATOM 10028 C CA . GLU A 1 50 ? -7.797 -4.060 -7.963 1.00 0.00 50 GLU A CA 9
ATOM 10029 C C . GLU A 1 50 ? -8.102 -3.509 -6.556 1.00 0.00 50 GLU A C 9
ATOM 10030 O O . GLU A 1 50 ? -9.247 -3.149 -6.270 1.00 0.00 50 GLU A O 9
ATOM 10042 N N . ILE A 1 51 ? -7.101 -3.427 -5.672 1.00 0.00 51 ILE A N 9
ATOM 10043 C CA . ILE A 1 51 ? -7.280 -3.006 -4.268 1.00 0.00 51 ILE A CA 9
ATOM 10044 C C . ILE A 1 51 ? -7.226 -1.474 -4.095 1.00 0.00 51 ILE A C 9
ATOM 10045 O O . ILE A 1 51 ? -8.006 -0.920 -3.317 1.00 0.00 51 ILE A O 9
ATOM 10061 N N . PHE A 1 52 ? -6.321 -0.795 -4.811 1.00 0.00 52 PHE A N 9
ATOM 10062 C CA . PHE A 1 52 ? -5.953 0.621 -4.638 1.00 0.00 52 PHE A CA 9
ATOM 10063 C C . PHE A 1 52 ? -6.463 1.526 -5.769 1.00 0.00 52 PHE A C 9
ATOM 10064 O O . PHE A 1 52 ? -6.649 2.728 -5.573 1.00 0.00 52 PHE A O 9
ATOM 10081 N N . GLY A 1 53 ? -6.749 0.959 -6.945 1.00 0.00 53 GLY A N 9
ATOM 10082 C CA . GLY A 1 53 ? -7.462 1.640 -8.029 1.00 0.00 53 GLY A CA 9
ATOM 10083 C C . GLY A 1 53 ? -8.816 2.261 -7.631 1.00 0.00 53 GLY A C 9
ATOM 10084 O O . GLY A 1 53 ? -9.127 3.337 -8.152 1.00 0.00 53 GLY A O 9
ATOM 10088 N N . PRO A 1 54 ? -9.608 1.684 -6.689 1.00 0.00 54 PRO A N 9
ATOM 10089 C CA . PRO A 1 54 ? -10.798 2.341 -6.139 1.00 0.00 54 PRO A CA 9
ATOM 10090 C C . PRO A 1 54 ? -10.518 3.696 -5.457 1.00 0.00 54 PRO A C 9
ATOM 10091 O O . PRO A 1 54 ? -11.395 4.563 -5.443 1.00 0.00 54 PRO A O 9
ATOM 10102 N N . PHE A 1 55 ? -9.312 3.901 -4.911 1.00 0.00 55 PHE A N 9
ATOM 10103 C CA . PHE A 1 55 ? -8.915 5.155 -4.249 1.00 0.00 55 PHE A CA 9
ATOM 10104 C C . PHE A 1 55 ? -8.503 6.201 -5.277 1.00 0.00 55 PHE A C 9
ATOM 10105 O O . PHE A 1 55 ? -8.845 7.379 -5.156 1.00 0.00 55 PHE A O 9
ATOM 10122 N N . GLY A 1 56 ? -7.722 5.756 -6.266 1.00 0.00 56 GLY A N 9
ATOM 10123 C CA . GLY A 1 56 ? -7.413 6.511 -7.468 1.00 0.00 56 GLY A CA 9
ATOM 10124 C C . GLY A 1 56 ? -5.929 6.781 -7.743 1.00 0.00 56 GLY A C 9
ATOM 10125 O O . GLY A 1 56 ? -5.377 6.198 -8.677 1.00 0.00 56 GLY A O 9
ATOM 10129 N N . PRO A 1 57 ? -5.255 7.637 -6.950 1.00 0.00 57 PRO A N 9
ATOM 10130 C CA . PRO A 1 57 ? -3.934 8.176 -7.283 1.00 0.00 57 PRO A CA 9
ATOM 10131 C C . PRO A 1 57 ? -2.734 7.293 -6.880 1.00 0.00 57 PRO A C 9
ATOM 10132 O O . PRO A 1 57 ? -1.714 7.837 -6.463 1.00 0.00 57 PRO A O 9
ATOM 10143 N N . MET A 1 58 ? -2.826 5.955 -6.958 1.00 0.00 58 MET A N 9
ATOM 10144 C CA . MET A 1 58 ? -1.670 5.029 -6.851 1.00 0.00 58 MET A CA 9
ATOM 10145 C C . MET A 1 58 ? -0.520 5.503 -7.763 1.00 0.00 58 MET A C 9
ATOM 10146 O O . MET A 1 58 ? -0.561 5.379 -8.992 1.00 0.00 58 MET A O 9
ATOM 10160 N N . LYS A 1 59 ? 0.495 6.095 -7.130 1.00 0.00 59 LYS A N 9
ATOM 10161 C CA . LYS A 1 59 ? 1.585 6.872 -7.720 1.00 0.00 59 LYS A CA 9
ATOM 10162 C C . LYS A 1 59 ? 2.920 6.147 -7.638 1.00 0.00 59 LYS A C 9
ATOM 10163 O O . LYS A 1 59 ? 3.781 6.331 -8.499 1.00 0.00 59 LYS A O 9
ATOM 10182 N N . GLU A 1 60 ? 3.074 5.291 -6.630 1.00 0.00 60 GLU A N 9
ATOM 10183 C CA . GLU A 1 60 ? 4.181 4.346 -6.534 1.00 0.00 60 GLU A CA 9
ATOM 10184 C C . GLU A 1 60 ? 3.696 3.035 -5.970 1.00 0.00 60 GLU A C 9
ATOM 10185 O O . GLU A 1 60 ? 2.662 2.966 -5.314 1.00 0.00 60 GLU A O 9
ATOM 10197 N N . VAL A 1 61 ? 4.416 1.984 -6.335 1.00 0.00 61 VAL A N 9
ATOM 10198 C CA . VAL A 1 61 ? 4.019 0.598 -6.134 1.00 0.00 61 VAL A CA 9
ATOM 10199 C C . VAL A 1 61 ? 5.310 -0.203 -6.007 1.00 0.00 61 VAL A C 9
ATOM 10200 O O . VAL A 1 61 ? 5.704 -0.970 -6.887 1.00 0.00 61 VAL A O 9
ATOM 10213 N N . LYS A 1 62 ? 6.049 0.083 -4.929 1.00 0.00 62 LYS A N 9
ATOM 10214 C CA . LYS A 1 62 ? 7.313 -0.589 -4.622 1.00 0.00 62 LYS A CA 9
ATOM 10215 C C . LYS A 1 62 ? 6.972 -2.021 -4.210 1.00 0.00 62 LYS A C 9
ATOM 10216 O O . LYS A 1 62 ? 6.240 -2.194 -3.242 1.00 0.00 62 LYS A O 9
ATOM 10235 N N . ILE A 1 63 ? 7.437 -3.034 -4.940 1.00 0.00 63 ILE A N 9
ATOM 10236 C CA . ILE A 1 63 ? 7.071 -4.448 -4.705 1.00 0.00 63 ILE A CA 9
ATOM 10237 C C . ILE A 1 63 ? 8.330 -5.308 -4.550 1.00 0.00 63 ILE A C 9
ATOM 10238 O O . ILE A 1 63 ? 9.236 -5.297 -5.385 1.00 0.00 63 ILE A O 9
ATOM 10254 N N . LEU A 1 64 ? 8.366 -6.028 -3.429 1.00 0.00 64 LEU A N 9
ATOM 10255 C CA . LEU A 1 64 ? 9.467 -6.822 -2.895 1.00 0.00 64 LEU A CA 9
ATOM 10256 C C . LEU A 1 64 ? 8.943 -8.228 -2.514 1.00 0.00 64 LEU A C 9
ATOM 10257 O O . LEU A 1 64 ? 7.777 -8.536 -2.754 1.00 0.00 64 LEU A O 9
ATOM 10273 N N . ASN A 1 65 ? 9.807 -9.038 -1.885 1.00 0.00 65 ASN A N 9
ATOM 10274 C CA . ASN A 1 65 ? 9.747 -10.462 -1.463 1.00 0.00 65 ASN A CA 9
ATOM 10275 C C . ASN A 1 65 ? 8.490 -10.955 -0.683 1.00 0.00 65 ASN A C 9
ATOM 10276 O O . ASN A 1 65 ? 8.591 -11.686 0.304 1.00 0.00 65 ASN A O 9
ATOM 10287 N N . GLY A 1 66 ? 7.303 -10.531 -1.087 1.00 0.00 66 GLY A N 9
ATOM 10288 C CA . GLY A 1 66 ? 6.049 -10.659 -0.359 1.00 0.00 66 GLY A CA 9
ATOM 10289 C C . GLY A 1 66 ? 5.627 -9.343 0.304 1.00 0.00 66 GLY A C 9
ATOM 10290 O O . GLY A 1 66 ? 4.870 -9.362 1.271 1.00 0.00 66 GLY A O 9
ATOM 10294 N N . PHE A 1 67 ? 6.119 -8.197 -0.181 1.00 0.00 67 PHE A N 9
ATOM 10295 C CA . PHE A 1 67 ? 5.786 -6.874 0.359 1.00 0.00 67 PHE A CA 9
ATOM 10296 C C . PHE A 1 67 ? 5.437 -5.892 -0.760 1.00 0.00 67 PHE A C 9
ATOM 10297 O O . PHE A 1 67 ? 6.011 -5.940 -1.841 1.00 0.00 67 PHE A O 9
ATOM 10314 N N . ALA A 1 68 ? 4.543 -4.958 -0.462 1.00 0.00 68 ALA A N 9
ATOM 10315 C CA . ALA A 1 68 ? 4.162 -3.839 -1.306 1.00 0.00 68 ALA A CA 9
ATOM 10316 C C . ALA A 1 68 ? 4.111 -2.576 -0.444 1.00 0.00 68 ALA A C 9
ATOM 10317 O O . ALA A 1 68 ? 3.524 -2.544 0.640 1.00 0.00 68 ALA A O 9
ATOM 10324 N N . PHE A 1 69 ? 4.756 -1.535 -0.951 1.00 0.00 69 PHE A N 9
ATOM 10325 C CA . PHE A 1 69 ? 4.792 -0.188 -0.408 1.00 0.00 69 PHE A CA 9
ATOM 10326 C C . PHE A 1 69 ? 4.254 0.679 -1.517 1.00 0.00 69 PHE A C 9
ATOM 10327 O O . PHE A 1 69 ? 4.977 1.225 -2.357 1.00 0.00 69 PHE A O 9
ATOM 10344 N N . VAL A 1 70 ? 2.930 0.663 -1.599 1.00 0.00 70 VAL A N 9
ATOM 10345 C CA . VAL A 1 70 ? 2.224 1.563 -2.499 1.00 0.00 70 VAL A CA 9
ATOM 10346 C C . VAL A 1 70 ? 2.390 2.972 -1.956 1.00 0.00 70 VAL A C 9
ATOM 10347 O O . VAL A 1 70 ? 2.788 3.179 -0.802 1.00 0.00 70 VAL A O 9
ATOM 10360 N N . GLU A 1 71 ? 2.127 3.964 -2.775 1.00 0.00 71 GLU A N 9
ATOM 10361 C CA . GLU A 1 71 ? 2.369 5.353 -2.439 1.00 0.00 71 GLU A CA 9
ATOM 10362 C C . GLU A 1 71 ? 1.464 6.231 -3.287 1.00 0.00 71 GLU A C 9
ATOM 10363 O O . GLU A 1 71 ? 1.116 5.881 -4.419 1.00 0.00 71 GLU A O 9
ATOM 10375 N N . PHE A 1 72 ? 1.189 7.418 -2.770 1.00 0.00 72 PHE A N 9
ATOM 10376 C CA . PHE A 1 72 ? 0.469 8.472 -3.464 1.00 0.00 72 PHE A CA 9
ATOM 10377 C C . PHE A 1 72 ? 1.236 9.791 -3.409 1.00 0.00 72 PHE A C 9
ATOM 10378 O O . PHE A 1 72 ? 2.156 9.976 -2.620 1.00 0.00 72 PHE A O 9
ATOM 10395 N N . GLU A 1 73 ? 0.831 10.737 -4.255 1.00 0.00 73 GLU A N 9
ATOM 10396 C CA . GLU A 1 73 ? 1.268 12.137 -4.155 1.00 0.00 73 GLU A CA 9
ATOM 10397 C C . GLU A 1 73 ? 0.190 12.977 -3.410 1.00 0.00 73 GLU A C 9
ATOM 10398 O O . GLU A 1 73 ? 0.152 14.205 -3.489 1.00 0.00 73 GLU A O 9
ATOM 10410 N N . GLU A 1 74 ? -0.714 12.286 -2.698 1.00 0.00 74 GLU A N 9
ATOM 10411 C CA . GLU A 1 74 ? -1.952 12.774 -2.084 1.00 0.00 74 GLU A CA 9
ATOM 10412 C C . GLU A 1 74 ? -2.131 12.141 -0.682 1.00 0.00 74 GLU A C 9
ATOM 10413 O O . GLU A 1 74 ? -2.535 10.981 -0.562 1.00 0.00 74 GLU A O 9
ATOM 10425 N N . ALA A 1 75 ? -1.852 12.897 0.384 1.00 0.00 75 ALA A N 9
ATOM 10426 C CA . ALA A 1 75 ? -2.096 12.482 1.774 1.00 0.00 75 ALA A CA 9
ATOM 10427 C C . ALA A 1 75 ? -3.573 12.098 2.035 1.00 0.00 75 ALA A C 9
ATOM 10428 O O . ALA A 1 75 ? -3.868 11.207 2.829 1.00 0.00 75 ALA A O 9
ATOM 10435 N N . GLU A 1 76 ? -4.513 12.721 1.315 1.00 0.00 76 GLU A N 9
ATOM 10436 C CA . GLU A 1 76 ? -5.943 12.381 1.367 1.00 0.00 76 GLU A CA 9
ATOM 10437 C C . GLU A 1 76 ? -6.256 11.005 0.749 1.00 0.00 76 GLU A C 9
ATOM 10438 O O . GLU A 1 76 ? -7.247 10.378 1.136 1.00 0.00 76 GLU A O 9
ATOM 10450 N N . SER A 1 77 ? -5.409 10.484 -0.144 1.00 0.00 77 SER A N 9
ATOM 10451 C CA . SER A 1 77 ? -5.538 9.095 -0.581 1.00 0.00 77 SER A CA 9
ATOM 10452 C C . SER A 1 77 ? -5.032 8.131 0.456 1.00 0.00 77 SER A C 9
ATOM 10453 O O . SER A 1 77 ? -5.621 7.074 0.602 1.00 0.00 77 SER A O 9
ATOM 10461 N N . ALA A 1 78 ? -3.999 8.476 1.217 1.00 0.00 78 ALA A N 9
ATOM 10462 C CA . ALA A 1 78 ? -3.647 7.660 2.370 1.00 0.00 78 ALA A CA 9
ATOM 10463 C C . ALA A 1 78 ? -4.804 7.633 3.369 1.00 0.00 78 ALA A C 9
ATOM 10464 O O . ALA A 1 78 ? -5.251 6.540 3.698 1.00 0.00 78 ALA A O 9
ATOM 10471 N N . ALA A 1 79 ? -5.394 8.781 3.736 1.00 0.00 79 ALA A N 9
ATOM 10472 C CA . ALA A 1 79 ? -6.618 8.836 4.548 1.00 0.00 79 ALA A CA 9
ATOM 10473 C C . ALA A 1 79 ? -7.729 7.902 4.018 1.00 0.00 79 ALA A C 9
ATOM 10474 O O . ALA A 1 79 ? -8.241 7.057 4.771 1.00 0.00 79 ALA A O 9
ATOM 10481 N N . LYS A 1 80 ? -8.067 7.982 2.718 1.00 0.00 80 LYS A N 9
ATOM 10482 C CA . LYS A 1 80 ? -9.110 7.119 2.164 1.00 0.00 80 LYS A CA 9
ATOM 10483 C C . LYS A 1 80 ? -8.701 5.653 2.100 1.00 0.00 80 LYS A C 9
ATOM 10484 O O . LYS A 1 80 ? -9.478 4.800 2.504 1.00 0.00 80 LYS A O 9
ATOM 10503 N N . ALA A 1 81 ? -7.474 5.358 1.679 1.00 0.00 81 ALA A N 9
ATOM 10504 C CA . ALA A 1 81 ? -6.937 4.004 1.597 1.00 0.00 81 ALA A CA 9
ATOM 10505 C C . ALA A 1 81 ? -6.968 3.349 2.998 1.00 0.00 81 ALA A C 9
ATOM 10506 O O . ALA A 1 81 ? -7.377 2.194 3.139 1.00 0.00 81 ALA A O 9
ATOM 10513 N N . ILE A 1 82 ? -6.608 4.104 4.050 1.00 0.00 82 ILE A N 9
ATOM 10514 C CA . ILE A 1 82 ? -6.699 3.670 5.451 1.00 0.00 82 ILE A CA 9
ATOM 10515 C C . ILE A 1 82 ? -8.136 3.269 5.780 1.00 0.00 82 ILE A C 9
ATOM 10516 O O . ILE A 1 82 ? -8.397 2.119 6.129 1.00 0.00 82 ILE A O 9
ATOM 10532 N N . GLU A 1 83 ? -9.083 4.194 5.619 1.00 0.00 83 GLU A N 9
ATOM 10533 C CA . GLU A 1 83 ? -10.485 3.911 5.956 1.00 0.00 83 GLU A CA 9
ATOM 10534 C C . GLU A 1 83 ? -11.098 2.788 5.081 1.00 0.00 83 GLU A C 9
ATOM 10535 O O . GLU A 1 83 ? -11.967 2.043 5.548 1.00 0.00 83 GLU A O 9
ATOM 10547 N N . GLU A 1 84 ? -10.600 2.596 3.857 1.00 0.00 84 GLU A N 9
ATOM 10548 C CA . GLU A 1 84 ? -11.064 1.572 2.914 1.00 0.00 84 GLU A CA 9
ATOM 10549 C C . GLU A 1 84 ? -10.585 0.168 3.292 1.00 0.00 84 GLU A C 9
ATOM 10550 O O . GLU A 1 84 ? -11.383 -0.773 3.270 1.00 0.00 84 GLU A O 9
ATOM 10562 N N . VAL A 1 85 ? -9.306 0.007 3.664 1.00 0.00 85 VAL A N 9
ATOM 10563 C CA . VAL A 1 85 ? -8.687 -1.331 3.732 1.00 0.00 85 VAL A CA 9
ATOM 10564 C C . VAL A 1 85 ? -7.521 -1.490 4.735 1.00 0.00 85 VAL A C 9
ATOM 10565 O O . VAL A 1 85 ? -6.874 -2.533 4.778 1.00 0.00 85 VAL A O 9
ATOM 10578 N N . HIS A 1 86 ? -7.260 -0.520 5.616 1.00 0.00 86 HIS A N 9
ATOM 10579 C CA . HIS A 1 86 ? -6.331 -0.726 6.742 1.00 0.00 86 HIS A CA 9
ATOM 10580 C C . HIS A 1 86 ? -6.966 -1.600 7.835 1.00 0.00 86 HIS A C 9
ATOM 10581 O O . HIS A 1 86 ? -8.010 -1.265 8.393 1.00 0.00 86 HIS A O 9
ATOM 10595 N N . GLY A 1 87 ? -6.328 -2.727 8.143 1.00 0.00 87 GLY A N 9
ATOM 10596 C CA . GLY A 1 87 ? -6.725 -3.656 9.209 1.00 0.00 87 GLY A CA 9
ATOM 10597 C C . GLY A 1 87 ? -7.735 -4.693 8.718 1.00 0.00 87 GLY A C 9
ATOM 10598 O O . GLY A 1 87 ? -8.124 -5.606 9.446 1.00 0.00 87 GLY A O 9
ATOM 10602 N N . LYS A 1 88 ? -8.136 -4.543 7.454 1.00 0.00 88 LYS A N 9
ATOM 10603 C CA . LYS A 1 88 ? -8.948 -5.452 6.667 1.00 0.00 88 LYS A CA 9
ATOM 10604 C C . LYS A 1 88 ? -8.045 -6.552 6.124 1.00 0.00 88 LYS A C 9
ATOM 10605 O O . LYS A 1 88 ? -6.929 -6.298 5.662 1.00 0.00 88 LYS A O 9
ATOM 10624 N N . SER A 1 89 ? -8.541 -7.773 6.210 1.00 0.00 89 SER A N 9
ATOM 10625 C CA . SER A 1 89 ? -7.819 -9.007 5.890 1.00 0.00 89 SER A CA 9
ATOM 10626 C C . SER A 1 89 ? -7.734 -9.245 4.383 1.00 0.00 89 SER A C 9
ATOM 10627 O O . SER A 1 89 ? -8.762 -9.464 3.735 1.00 0.00 89 SER A O 9
ATOM 10635 N N . PHE A 1 90 ? -6.522 -9.249 3.813 1.00 0.00 90 PHE A N 9
ATOM 10636 C CA . PHE A 1 90 ? -6.295 -9.688 2.438 1.00 0.00 90 PHE A CA 9
ATOM 10637 C C . PHE A 1 90 ? -5.440 -10.964 2.389 1.00 0.00 90 PHE A C 9
ATOM 10638 O O . PHE A 1 90 ? -4.503 -11.111 3.174 1.00 0.00 90 PHE A O 9
ATOM 10655 N N . ALA A 1 91 ? -5.747 -11.866 1.449 1.00 0.00 91 ALA A N 9
ATOM 10656 C CA . ALA A 1 91 ? -5.122 -13.177 1.204 1.00 0.00 91 ALA A CA 9
ATOM 10657 C C . ALA A 1 91 ? -5.051 -14.156 2.404 1.00 0.00 91 ALA A C 9
ATOM 10658 O O . ALA A 1 91 ? -5.584 -15.266 2.325 1.00 0.00 91 ALA A O 9
ATOM 10665 N N . ASN A 1 92 ? -4.395 -13.759 3.495 1.00 0.00 92 ASN A N 9
ATOM 10666 C CA . ASN A 1 92 ? -4.075 -14.560 4.675 1.00 0.00 92 ASN A CA 9
ATOM 10667 C C . ASN A 1 92 ? -3.876 -13.717 5.958 1.00 0.00 92 ASN A C 9
ATOM 10668 O O . ASN A 1 92 ? -3.585 -14.301 7.007 1.00 0.00 92 ASN A O 9
ATOM 10679 N N . GLN A 1 93 ? -3.980 -12.374 5.905 1.00 0.00 93 GLN A N 9
ATOM 10680 C CA . GLN A 1 93 ? -3.772 -11.459 7.059 1.00 0.00 93 GLN A CA 9
ATOM 10681 C C . GLN A 1 93 ? -4.059 -9.980 6.710 1.00 0.00 93 GLN A C 9
ATOM 10682 O O . GLN A 1 93 ? -4.209 -9.637 5.537 1.00 0.00 93 GLN A O 9
ATOM 10696 N N . PRO A 1 94 ? -4.208 -9.081 7.704 1.00 0.00 94 PRO A N 9
ATOM 10697 C CA . PRO A 1 94 ? -4.502 -7.672 7.440 1.00 0.00 94 PRO A CA 9
ATOM 10698 C C . PRO A 1 94 ? -3.326 -6.805 6.961 1.00 0.00 94 PRO A C 9
ATOM 10699 O O . PRO A 1 94 ? -2.147 -7.152 7.049 1.00 0.00 94 PRO A O 9
ATOM 10710 N N . LEU A 1 95 ? -3.720 -5.634 6.462 1.00 0.00 95 LEU A N 9
ATOM 10711 C CA . LEU A 1 95 ? -2.940 -4.622 5.755 1.00 0.00 95 LEU A CA 9
ATOM 10712 C C . LEU A 1 95 ? -2.624 -3.396 6.623 1.00 0.00 95 LEU A C 9
ATOM 10713 O O . LEU A 1 95 ? -3.472 -2.944 7.390 1.00 0.00 95 LEU A O 9
ATOM 10729 N N . GLU A 1 96 ? -1.446 -2.794 6.420 1.00 0.00 96 GLU A N 9
ATOM 10730 C CA . GLU A 1 96 ? -1.004 -1.561 7.104 1.00 0.00 96 GLU A CA 9
ATOM 10731 C C . GLU A 1 96 ? -0.843 -0.405 6.094 1.00 0.00 96 GLU A C 9
ATOM 10732 O O . GLU A 1 96 ? 0.182 0.268 5.945 1.00 0.00 96 GLU A O 9
ATOM 10744 N N . VAL A 1 97 ? -1.918 -0.207 5.341 1.00 0.00 97 VAL A N 9
ATOM 10745 C CA . VAL A 1 97 ? -2.110 0.913 4.417 1.00 0.00 97 VAL A CA 9
ATOM 10746 C C . VAL A 1 97 ? -2.044 2.198 5.219 1.00 0.00 97 VAL A C 9
ATOM 10747 O O . VAL A 1 97 ? -2.958 2.435 6.012 1.00 0.00 97 VAL A O 9
ATOM 10760 N N . VAL A 1 98 ? -0.974 2.994 5.102 1.00 0.00 98 VAL A N 9
ATOM 10761 C CA . VAL A 1 98 ? -0.788 4.041 6.120 1.00 0.00 98 VAL A CA 9
ATOM 10762 C C . VAL A 1 98 ? 0.113 5.221 5.699 1.00 0.00 98 VAL A C 9
ATOM 10763 O O . VAL A 1 98 ? 0.055 5.761 4.587 1.00 0.00 98 VAL A O 9
ATOM 10776 N N . TYR A 1 99 ? 0.924 5.671 6.643 1.00 0.00 99 TYR A N 9
ATOM 10777 C CA . TYR A 1 99 ? 2.070 6.546 6.456 1.00 0.00 99 TYR A CA 9
ATOM 10778 C C . TYR A 1 99 ? 3.287 5.624 6.645 1.00 0.00 99 TYR A C 9
ATOM 10779 O O . TYR A 1 99 ? 3.923 5.659 7.698 1.00 0.00 99 TYR A O 9
ATOM 10797 N N . SER A 1 100 ? 3.491 4.677 5.715 1.00 0.00 100 SER A N 9
ATOM 10798 C CA . SER A 1 100 ? 4.441 3.554 5.843 1.00 0.00 100 SER A CA 9
ATOM 10799 C C . SER A 1 100 ? 5.757 3.824 6.594 1.00 0.00 100 SER A C 9
ATOM 10800 O O . SER A 1 100 ? 6.419 4.843 6.383 1.00 0.00 100 SER A O 9
ATOM 10808 N N . LYS A 1 101 ? 6.179 2.834 7.398 1.00 0.00 101 LYS A N 9
ATOM 10809 C CA . LYS A 1 101 ? 7.473 2.725 8.108 1.00 0.00 101 LYS A CA 9
ATOM 10810 C C . LYS A 1 101 ? 8.688 2.528 7.168 1.00 0.00 101 LYS A C 9
ATOM 10811 O O . LYS A 1 101 ? 9.558 1.691 7.417 1.00 0.00 101 LYS A O 9
ATOM 10830 N N . LEU A 1 102 ? 8.751 3.279 6.062 1.00 0.00 102 LEU A N 9
ATOM 10831 C CA . LEU A 1 102 ? 9.836 3.263 5.073 1.00 0.00 102 LEU A CA 9
ATOM 10832 C C . LEU A 1 102 ? 10.044 4.686 4.501 1.00 0.00 102 LEU A C 9
ATOM 10833 O O . LEU A 1 102 ? 9.081 5.249 3.970 1.00 0.00 102 LEU A O 9
ATOM 10849 N N . PRO A 1 103 ? 11.254 5.278 4.582 1.00 0.00 103 PRO A N 9
ATOM 10850 C CA . PRO A 1 103 ? 11.518 6.662 4.164 1.00 0.00 103 PRO A CA 9
ATOM 10851 C C . PRO A 1 103 ? 11.953 6.829 2.687 1.00 0.00 103 PRO A C 9
ATOM 10852 O O . PRO A 1 103 ? 12.108 7.964 2.227 1.00 0.00 103 PRO A O 9
ATOM 10863 N N . ALA A 1 104 ? 12.160 5.730 1.948 1.00 0.00 104 ALA A N 9
ATOM 10864 C CA . ALA A 1 104 ? 12.706 5.696 0.574 1.00 0.00 104 ALA A CA 9
ATOM 10865 C C . ALA A 1 104 ? 11.843 4.841 -0.357 1.00 0.00 104 ALA A C 9
ATOM 10866 O O . ALA A 1 104 ? 11.556 5.275 -1.500 1.00 0.00 104 ALA A O 9
ATOM 10873 N N . GLU A 1 28 ? 2.065 14.331 8.844 1.00 0.00 28 GLU A N 10
ATOM 10874 C CA . GLU A 1 28 ? 2.860 13.702 9.925 1.00 0.00 28 GLU A CA 10
ATOM 10875 C C . GLU A 1 28 ? 3.307 12.290 9.528 1.00 0.00 28 GLU A C 10
ATOM 10876 O O . GLU A 1 28 ? 2.635 11.649 8.716 1.00 0.00 28 GLU A O 10
ATOM 10888 N N . LEU A 1 29 ? 4.431 11.807 10.078 1.00 0.00 29 LEU A N 10
ATOM 10889 C CA . LEU A 1 29 ? 5.055 10.480 9.883 1.00 0.00 29 LEU A CA 10
ATOM 10890 C C . LEU A 1 29 ? 5.596 10.266 8.450 1.00 0.00 29 LEU A C 10
ATOM 10891 O O . LEU A 1 29 ? 6.799 10.143 8.233 1.00 0.00 29 LEU A O 10
ATOM 10907 N N . SER A 1 30 ? 4.687 10.223 7.482 1.00 0.00 30 SER A N 10
ATOM 10908 C CA . SER A 1 30 ? 4.900 10.115 6.026 1.00 0.00 30 SER A CA 10
ATOM 10909 C C . SER A 1 30 ? 3.627 10.450 5.237 1.00 0.00 30 SER A C 10
ATOM 10910 O O . SER A 1 30 ? 3.707 10.644 4.030 1.00 0.00 30 SER A O 10
ATOM 10918 N N . ASN A 1 31 ? 2.466 10.527 5.910 1.00 0.00 31 ASN A N 10
ATOM 10919 C CA . ASN A 1 31 ? 1.131 10.917 5.422 1.00 0.00 31 ASN A CA 10
ATOM 10920 C C . ASN A 1 31 ? 0.539 10.206 4.184 1.00 0.00 31 ASN A C 10
ATOM 10921 O O . ASN A 1 31 ? -0.665 10.340 3.965 1.00 0.00 31 ASN A O 10
ATOM 10932 N N . THR A 1 32 ? 1.303 9.444 3.388 1.00 0.00 32 THR A N 10
ATOM 10933 C CA . THR A 1 32 ? 0.847 8.981 2.053 1.00 0.00 32 THR A CA 10
ATOM 10934 C C . THR A 1 32 ? 1.290 7.579 1.620 1.00 0.00 32 THR A C 10
ATOM 10935 O O . THR A 1 32 ? 1.464 7.359 0.419 1.00 0.00 32 THR A O 10
ATOM 10946 N N . ARG A 1 33 ? 1.468 6.600 2.524 1.00 0.00 33 ARG A N 10
ATOM 10947 C CA . ARG A 1 33 ? 2.149 5.333 2.168 1.00 0.00 33 ARG A CA 10
ATOM 10948 C C . ARG A 1 33 ? 1.478 4.079 2.696 1.00 0.00 33 ARG A C 10
ATOM 10949 O O . ARG A 1 33 ? 1.214 3.944 3.879 1.00 0.00 33 ARG A O 10
ATOM 10970 N N . LEU A 1 34 ? 1.250 3.104 1.835 1.00 0.00 34 LEU A N 10
ATOM 10971 C CA . LEU A 1 34 ? 0.416 1.942 2.134 1.00 0.00 34 LEU A CA 10
ATOM 10972 C C . LEU A 1 34 ? 1.232 0.635 2.228 1.00 0.00 34 LEU A C 10
ATOM 10973 O O . LEU A 1 34 ? 1.857 0.250 1.237 1.00 0.00 34 LEU A O 10
ATOM 10989 N N . PHE A 1 35 ? 1.204 -0.050 3.383 1.00 0.00 35 PHE A N 10
ATOM 10990 C CA . PHE A 1 35 ? 2.064 -1.185 3.750 1.00 0.00 35 PHE A CA 10
ATOM 10991 C C . PHE A 1 35 ? 1.159 -2.409 3.714 1.00 0.00 35 PHE A C 10
ATOM 10992 O O . PHE A 1 35 ? 0.266 -2.652 4.526 1.00 0.00 35 PHE A O 10
ATOM 11009 N N . VAL A 1 36 ? 1.341 -3.121 2.617 1.00 0.00 36 VAL A N 10
ATOM 11010 C CA . VAL A 1 36 ? 0.400 -4.081 2.071 1.00 0.00 36 VAL A CA 10
ATOM 11011 C C . VAL A 1 36 ? 1.173 -5.372 1.850 1.00 0.00 36 VAL A C 10
ATOM 11012 O O . VAL A 1 36 ? 1.995 -5.503 0.952 1.00 0.00 36 VAL A O 10
ATOM 11025 N N . ARG A 1 37 ? 0.941 -6.310 2.770 1.00 0.00 37 ARG A N 10
ATOM 11026 C CA . ARG A 1 37 ? 1.774 -7.502 2.998 1.00 0.00 37 ARG A CA 10
ATOM 11027 C C . ARG A 1 37 ? 1.105 -8.880 3.266 1.00 0.00 37 ARG A C 10
ATOM 11028 O O . ARG A 1 37 ? 1.862 -9.827 3.488 1.00 0.00 37 ARG A O 10
ATOM 11049 N N . PRO A 1 38 ? -0.236 -9.079 3.283 1.00 0.00 38 PRO A N 10
ATOM 11050 C CA . PRO A 1 38 ? -0.844 -10.411 3.460 1.00 0.00 38 PRO A CA 10
ATOM 11051 C C . PRO A 1 38 ? -0.391 -11.501 2.487 1.00 0.00 38 PRO A C 10
ATOM 11052 O O . PRO A 1 38 ? -0.282 -12.672 2.853 1.00 0.00 38 PRO A O 10
ATOM 11063 N N . PHE A 1 39 ? -0.203 -11.096 1.233 1.00 0.00 39 PHE A N 10
ATOM 11064 C CA . PHE A 1 39 ? 0.004 -11.940 0.061 1.00 0.00 39 PHE A CA 10
ATOM 11065 C C . PHE A 1 39 ? 1.388 -12.601 0.012 1.00 0.00 39 PHE A C 10
ATOM 11066 O O . PHE A 1 39 ? 2.339 -12.118 0.634 1.00 0.00 39 PHE A O 10
ATOM 11083 N N . PRO A 1 40 ? 1.538 -13.657 -0.803 1.00 0.00 40 PRO A N 10
ATOM 11084 C CA . PRO A 1 40 ? 2.846 -14.178 -1.163 1.00 0.00 40 PRO A CA 10
ATOM 11085 C C . PRO A 1 40 ? 3.505 -13.335 -2.270 1.00 0.00 40 PRO A C 10
ATOM 11086 O O . PRO A 1 40 ? 2.961 -12.319 -2.710 1.00 0.00 40 PRO A O 10
ATOM 11097 N N . LEU A 1 41 ? 4.676 -13.776 -2.752 1.00 0.00 41 LEU A N 10
ATOM 11098 C CA . LEU A 1 41 ? 5.480 -13.147 -3.816 1.00 0.00 41 LEU A CA 10
ATOM 11099 C C . LEU A 1 41 ? 4.682 -12.826 -5.098 1.00 0.00 41 LEU A C 10
ATOM 11100 O O . LEU A 1 41 ? 5.092 -11.977 -5.892 1.00 0.00 41 LEU A O 10
ATOM 11116 N N . ASP A 1 42 ? 3.552 -13.506 -5.316 1.00 0.00 42 ASP A N 10
ATOM 11117 C CA . ASP A 1 42 ? 2.635 -13.329 -6.444 1.00 0.00 42 ASP A CA 10
ATOM 11118 C C . ASP A 1 42 ? 1.957 -11.939 -6.509 1.00 0.00 42 ASP A C 10
ATOM 11119 O O . ASP A 1 42 ? 1.485 -11.564 -7.592 1.00 0.00 42 ASP A O 10
ATOM 11128 N N . VAL A 1 43 ? 1.893 -11.154 -5.423 1.00 0.00 43 VAL A N 10
ATOM 11129 C CA . VAL A 1 43 ? 1.388 -9.762 -5.487 1.00 0.00 43 VAL A CA 10
ATOM 11130 C C . VAL A 1 43 ? 2.314 -8.869 -6.316 1.00 0.00 43 VAL A C 10
ATOM 11131 O O . VAL A 1 43 ? 3.541 -8.957 -6.245 1.00 0.00 43 VAL A O 10
ATOM 11144 N N . GLN A 1 44 ? 1.693 -8.001 -7.101 1.00 0.00 44 GLN A N 10
ATOM 11145 C CA . GLN A 1 44 ? 2.312 -7.175 -8.136 1.00 0.00 44 GLN A CA 10
ATOM 11146 C C . GLN A 1 44 ? 1.528 -5.873 -8.289 1.00 0.00 44 GLN A C 10
ATOM 11147 O O . GLN A 1 44 ? 0.416 -5.727 -7.776 1.00 0.00 44 GLN A O 10
ATOM 11161 N N . GLU A 1 45 ? 2.074 -4.945 -9.084 1.00 0.00 45 GLU A N 10
ATOM 11162 C CA . GLU A 1 45 ? 1.382 -3.710 -9.449 1.00 0.00 45 GLU A CA 10
ATOM 11163 C C . GLU A 1 45 ? -0.009 -3.978 -10.045 1.00 0.00 45 GLU A C 10
ATOM 11164 O O . GLU A 1 45 ? -0.891 -3.166 -9.839 1.00 0.00 45 GLU A O 10
ATOM 11176 N N . SER A 1 46 ? -0.258 -5.114 -10.715 1.00 0.00 46 SER A N 10
ATOM 11177 C CA . SER A 1 46 ? -1.593 -5.518 -11.199 1.00 0.00 46 SER A CA 10
ATOM 11178 C C . SER A 1 46 ? -2.605 -5.841 -10.078 1.00 0.00 46 SER A C 10
ATOM 11179 O O . SER A 1 46 ? -3.797 -5.541 -10.192 1.00 0.00 46 SER A O 10
ATOM 11187 N N . GLU A 1 47 ? -2.140 -6.419 -8.970 1.00 0.00 47 GLU A N 10
ATOM 11188 C CA . GLU A 1 47 ? -2.919 -6.869 -7.823 1.00 0.00 47 GLU A CA 10
ATOM 11189 C C . GLU A 1 47 ? -3.334 -5.627 -7.013 1.00 0.00 47 GLU A C 10
ATOM 11190 O O . GLU A 1 47 ? -4.492 -5.374 -6.662 1.00 0.00 47 GLU A O 10
ATOM 11202 N N . LEU A 1 48 ? -2.331 -4.774 -6.838 1.00 0.00 48 LEU A N 10
ATOM 11203 C CA . LEU A 1 48 ? -2.450 -3.454 -6.279 1.00 0.00 48 LEU A CA 10
ATOM 11204 C C . LEU A 1 48 ? -3.302 -2.579 -7.200 1.00 0.00 48 LEU A C 10
ATOM 11205 O O . LEU A 1 48 ? -4.136 -1.838 -6.710 1.00 0.00 48 LEU A O 10
ATOM 11221 N N . ASN A 1 49 ? -3.207 -2.701 -8.524 1.00 0.00 49 ASN A N 10
ATOM 11222 C CA . ASN A 1 49 ? -4.110 -1.975 -9.440 1.00 0.00 49 ASN A CA 10
ATOM 11223 C C . ASN A 1 49 ? -5.582 -2.378 -9.233 1.00 0.00 49 ASN A C 10
ATOM 11224 O O . ASN A 1 49 ? -6.453 -1.509 -9.235 1.00 0.00 49 ASN A O 10
ATOM 11235 N N . GLU A 1 50 ? -5.870 -3.663 -9.017 1.00 0.00 50 GLU A N 10
ATOM 11236 C CA . GLU A 1 50 ? -7.222 -4.116 -8.656 1.00 0.00 50 GLU A CA 10
ATOM 11237 C C . GLU A 1 50 ? -7.723 -3.514 -7.326 1.00 0.00 50 GLU A C 10
ATOM 11238 O O . GLU A 1 50 ? -8.891 -3.129 -7.232 1.00 0.00 50 GLU A O 10
ATOM 11250 N N . ILE A 1 51 ? -6.858 -3.416 -6.310 1.00 0.00 51 ILE A N 10
ATOM 11251 C CA . ILE A 1 51 ? -7.239 -2.921 -4.969 1.00 0.00 51 ILE A CA 10
ATOM 11252 C C . ILE A 1 51 ? -7.260 -1.379 -4.857 1.00 0.00 51 ILE A C 10
ATOM 11253 O O . ILE A 1 51 ? -8.152 -0.824 -4.223 1.00 0.00 51 ILE A O 10
ATOM 11269 N N . PHE A 1 52 ? -6.276 -0.697 -5.453 1.00 0.00 52 PHE A N 10
ATOM 11270 C CA . PHE A 1 52 ? -5.966 0.733 -5.299 1.00 0.00 52 PHE A CA 10
ATOM 11271 C C . PHE A 1 52 ? -6.447 1.603 -6.462 1.00 0.00 52 PHE A C 10
ATOM 11272 O O . PHE A 1 52 ? -6.679 2.801 -6.295 1.00 0.00 52 PHE A O 10
ATOM 11289 N N . GLY A 1 53 ? -6.625 1.008 -7.647 1.00 0.00 53 GLY A N 10
ATOM 11290 C CA . GLY A 1 53 ? -7.253 1.647 -8.804 1.00 0.00 53 GLY A CA 10
ATOM 11291 C C . GLY A 1 53 ? -8.594 2.354 -8.515 1.00 0.00 53 GLY A C 10
ATOM 11292 O O . GLY A 1 53 ? -8.835 3.397 -9.131 1.00 0.00 53 GLY A O 10
ATOM 11296 N N . PRO A 1 54 ? -9.458 1.882 -7.584 1.00 0.00 54 PRO A N 10
ATOM 11297 C CA . PRO A 1 54 ? -10.657 2.621 -7.170 1.00 0.00 54 PRO A CA 10
ATOM 11298 C C . PRO A 1 54 ? -10.381 3.979 -6.493 1.00 0.00 54 PRO A C 10
ATOM 11299 O O . PRO A 1 54 ? -11.267 4.837 -6.484 1.00 0.00 54 PRO A O 10
ATOM 11310 N N . PHE A 1 55 ? -9.190 4.190 -5.920 1.00 0.00 55 PHE A N 10
ATOM 11311 C CA . PHE A 1 55 ? -8.885 5.375 -5.107 1.00 0.00 55 PHE A CA 10
ATOM 11312 C C . PHE A 1 55 ? -8.558 6.592 -5.972 1.00 0.00 55 PHE A C 10
ATOM 11313 O O . PHE A 1 55 ? -9.138 7.665 -5.782 1.00 0.00 55 PHE A O 10
ATOM 11330 N N . GLY A 1 56 ? -7.606 6.437 -6.889 1.00 0.00 56 GLY A N 10
ATOM 11331 C CA . GLY A 1 56 ? -7.040 7.573 -7.607 1.00 0.00 56 GLY A CA 10
ATOM 11332 C C . GLY A 1 56 ? -5.661 7.326 -8.237 1.00 0.00 56 GLY A C 10
ATOM 11333 O O . GLY A 1 56 ? -5.554 6.480 -9.135 1.00 0.00 56 GLY A O 10
ATOM 11337 N N . PRO A 1 57 ? -4.607 8.063 -7.826 1.00 0.00 57 PRO A N 10
ATOM 11338 C CA . PRO A 1 57 ? -3.336 8.112 -8.550 1.00 0.00 57 PRO A CA 10
ATOM 11339 C C . PRO A 1 57 ? -2.387 6.918 -8.382 1.00 0.00 57 PRO A C 10
ATOM 11340 O O . PRO A 1 57 ? -1.704 6.576 -9.351 1.00 0.00 57 PRO A O 10
ATOM 11351 N N . MET A 1 58 ? -2.332 6.295 -7.194 1.00 0.00 58 MET A N 10
ATOM 11352 C CA . MET A 1 58 ? -1.341 5.253 -6.802 1.00 0.00 58 MET A CA 10
ATOM 11353 C C . MET A 1 58 ? 0.041 5.476 -7.438 1.00 0.00 58 MET A C 10
ATOM 11354 O O . MET A 1 58 ? 0.559 4.696 -8.243 1.00 0.00 58 MET A O 10
ATOM 11368 N N . LYS A 1 59 ? 0.585 6.638 -7.083 1.00 0.00 59 LYS A N 10
ATOM 11369 C CA . LYS A 1 59 ? 1.742 7.298 -7.663 1.00 0.00 59 LYS A CA 10
ATOM 11370 C C . LYS A 1 59 ? 3.043 6.504 -7.583 1.00 0.00 59 LYS A C 10
ATOM 11371 O O . LYS A 1 59 ? 3.873 6.605 -8.487 1.00 0.00 59 LYS A O 10
ATOM 11390 N N . GLU A 1 60 ? 3.210 5.685 -6.546 1.00 0.00 60 GLU A N 10
ATOM 11391 C CA . GLU A 1 60 ? 4.292 4.700 -6.472 1.00 0.00 60 GLU A CA 10
ATOM 11392 C C . GLU A 1 60 ? 3.800 3.410 -5.847 1.00 0.00 60 GLU A C 10
ATOM 11393 O O . GLU A 1 60 ? 2.826 3.391 -5.098 1.00 0.00 60 GLU A O 10
ATOM 11405 N N . VAL A 1 61 ? 4.450 2.318 -6.233 1.00 0.00 61 VAL A N 10
ATOM 11406 C CA . VAL A 1 61 ? 3.991 0.956 -5.988 1.00 0.00 61 VAL A CA 10
ATOM 11407 C C . VAL A 1 61 ? 5.208 0.048 -5.895 1.00 0.00 61 VAL A C 10
ATOM 11408 O O . VAL A 1 61 ? 5.593 -0.633 -6.847 1.00 0.00 61 VAL A O 10
ATOM 11421 N N . LYS A 1 62 ? 5.888 0.118 -4.756 1.00 0.00 62 LYS A N 10
ATOM 11422 C CA . LYS A 1 62 ? 7.156 -0.582 -4.556 1.00 0.00 62 LYS A CA 10
ATOM 11423 C C . LYS A 1 62 ? 6.873 -2.024 -4.153 1.00 0.00 62 LYS A C 10
ATOM 11424 O O . LYS A 1 62 ? 6.169 -2.256 -3.181 1.00 0.00 62 LYS A O 10
ATOM 11443 N N . ILE A 1 63 ? 7.401 -2.971 -4.920 1.00 0.00 63 ILE A N 10
ATOM 11444 C CA . ILE A 1 63 ? 7.083 -4.414 -4.851 1.00 0.00 63 ILE A CA 10
ATOM 11445 C C . ILE A 1 63 ? 8.307 -5.244 -4.440 1.00 0.00 63 ILE A C 10
ATOM 11446 O O . ILE A 1 63 ? 9.372 -5.169 -5.053 1.00 0.00 63 ILE A O 10
ATOM 11462 N N . LEU A 1 64 ? 8.130 -6.055 -3.394 1.00 0.00 64 LEU A N 10
ATOM 11463 C CA . LEU A 1 64 ? 9.113 -6.944 -2.787 1.00 0.00 64 LEU A CA 10
ATOM 11464 C C . LEU A 1 64 ? 8.475 -8.328 -2.498 1.00 0.00 64 LEU A C 10
ATOM 11465 O O . LEU A 1 64 ? 7.305 -8.549 -2.801 1.00 0.00 64 LEU A O 10
ATOM 11481 N N . ASN A 1 65 ? 9.247 -9.236 -1.888 1.00 0.00 65 ASN A N 10
ATOM 11482 C CA . ASN A 1 65 ? 9.067 -10.690 -1.625 1.00 0.00 65 ASN A CA 10
ATOM 11483 C C . ASN A 1 65 ? 7.774 -11.162 -0.900 1.00 0.00 65 ASN A C 10
ATOM 11484 O O . ASN A 1 65 ? 7.822 -12.006 0.002 1.00 0.00 65 ASN A O 10
ATOM 11495 N N . GLY A 1 66 ? 6.623 -10.597 -1.225 1.00 0.00 66 GLY A N 10
ATOM 11496 C CA . GLY A 1 66 ? 5.362 -10.722 -0.503 1.00 0.00 66 GLY A CA 10
ATOM 11497 C C . GLY A 1 66 ? 4.867 -9.373 0.026 1.00 0.00 66 GLY A C 10
ATOM 11498 O O . GLY A 1 66 ? 3.890 -9.329 0.774 1.00 0.00 66 GLY A O 10
ATOM 11502 N N . PHE A 1 67 ? 5.540 -8.270 -0.328 1.00 0.00 67 PHE A N 10
ATOM 11503 C CA . PHE A 1 67 ? 5.300 -6.948 0.255 1.00 0.00 67 PHE A CA 10
ATOM 11504 C C . PHE A 1 67 ? 5.123 -5.887 -0.825 1.00 0.00 67 PHE A C 10
ATOM 11505 O O . PHE A 1 67 ? 5.754 -5.922 -1.882 1.00 0.00 67 PHE A O 10
ATOM 11522 N N . ALA A 1 68 ? 4.291 -4.907 -0.528 1.00 0.00 68 ALA A N 10
ATOM 11523 C CA . ALA A 1 68 ? 3.987 -3.747 -1.350 1.00 0.00 68 ALA A CA 10
ATOM 11524 C C . ALA A 1 68 ? 3.992 -2.510 -0.459 1.00 0.00 68 ALA A C 10
ATOM 11525 O O . ALA A 1 68 ? 3.427 -2.507 0.633 1.00 0.00 68 ALA A O 10
ATOM 11532 N N . PHE A 1 69 ? 4.629 -1.459 -0.959 1.00 0.00 69 PHE A N 10
ATOM 11533 C CA . PHE A 1 69 ? 4.720 -0.163 -0.309 1.00 0.00 69 PHE A CA 10
ATOM 11534 C C . PHE A 1 69 ? 4.257 0.842 -1.347 1.00 0.00 69 PHE A C 10
ATOM 11535 O O . PHE A 1 69 ? 5.023 1.376 -2.149 1.00 0.00 69 PHE A O 10
ATOM 11552 N N . VAL A 1 70 ? 2.941 0.962 -1.406 1.00 0.00 70 VAL A N 10
ATOM 11553 C CA . VAL A 1 70 ? 2.281 1.901 -2.304 1.00 0.00 70 VAL A CA 10
ATOM 11554 C C . VAL A 1 70 ? 2.422 3.294 -1.705 1.00 0.00 70 VAL A C 10
ATOM 11555 O O . VAL A 1 70 ? 2.715 3.466 -0.522 1.00 0.00 70 VAL A O 10
ATOM 11568 N N . GLU A 1 71 ? 2.251 4.310 -2.527 1.00 0.00 71 GLU A N 10
ATOM 11569 C CA . GLU A 1 71 ? 2.592 5.677 -2.180 1.00 0.00 71 GLU A CA 10
ATOM 11570 C C . GLU A 1 71 ? 1.784 6.639 -3.039 1.00 0.00 71 GLU A C 10
ATOM 11571 O O . GLU A 1 71 ? 1.505 6.368 -4.210 1.00 0.00 71 GLU A O 10
ATOM 11583 N N . PHE A 1 72 ? 1.493 7.803 -2.476 1.00 0.00 72 PHE A N 10
ATOM 11584 C CA . PHE A 1 72 ? 0.840 8.891 -3.178 1.00 0.00 72 PHE A CA 10
ATOM 11585 C C . PHE A 1 72 ? 1.593 10.207 -3.031 1.00 0.00 72 PHE A C 10
ATOM 11586 O O . PHE A 1 72 ? 2.299 10.463 -2.054 1.00 0.00 72 PHE A O 10
ATOM 11603 N N . GLU A 1 73 ? 1.415 11.056 -4.035 1.00 0.00 73 GLU A N 10
ATOM 11604 C CA . GLU A 1 73 ? 1.847 12.448 -4.013 1.00 0.00 73 GLU A CA 10
ATOM 11605 C C . GLU A 1 73 ? 0.932 13.340 -3.133 1.00 0.00 73 GLU A C 10
ATOM 11606 O O . GLU A 1 73 ? 1.279 14.480 -2.824 1.00 0.00 73 GLU A O 10
ATOM 11618 N N . GLU A 1 74 ? -0.248 12.826 -2.755 1.00 0.00 74 GLU A N 10
ATOM 11619 C CA . GLU A 1 74 ? -1.353 13.558 -2.118 1.00 0.00 74 GLU A CA 10
ATOM 11620 C C . GLU A 1 74 ? -1.993 12.800 -0.936 1.00 0.00 74 GLU A C 10
ATOM 11621 O O . GLU A 1 74 ? -2.097 11.570 -0.925 1.00 0.00 74 GLU A O 10
ATOM 11633 N N . ALA A 1 75 ? -2.441 13.548 0.073 1.00 0.00 75 ALA A N 10
ATOM 11634 C CA . ALA A 1 75 ? -2.993 13.000 1.318 1.00 0.00 75 ALA A CA 10
ATOM 11635 C C . ALA A 1 75 ? -4.427 12.454 1.190 1.00 0.00 75 ALA A C 10
ATOM 11636 O O . ALA A 1 75 ? -4.814 11.586 1.974 1.00 0.00 75 ALA A O 10
ATOM 11643 N N . GLU A 1 76 ? -5.222 12.919 0.224 1.00 0.00 76 GLU A N 10
ATOM 11644 C CA . GLU A 1 76 ? -6.622 12.487 0.087 1.00 0.00 76 GLU A CA 10
ATOM 11645 C C . GLU A 1 76 ? -6.719 11.028 -0.388 1.00 0.00 76 GLU A C 10
ATOM 11646 O O . GLU A 1 76 ? -7.547 10.272 0.123 1.00 0.00 76 GLU A O 10
ATOM 11658 N N . SER A 1 77 ? -5.841 10.590 -1.298 1.00 0.00 77 SER A N 10
ATOM 11659 C CA . SER A 1 77 ? -5.730 9.174 -1.667 1.00 0.00 77 SER A CA 10
ATOM 11660 C C . SER A 1 77 ? -5.245 8.305 -0.513 1.00 0.00 77 SER A C 10
ATOM 11661 O O . SER A 1 77 ? -5.714 7.183 -0.370 1.00 0.00 77 SER A O 10
ATOM 11669 N N . ALA A 1 78 ? -4.368 8.809 0.348 1.00 0.00 78 ALA A N 10
ATOM 11670 C CA . ALA A 1 78 ? -3.942 8.055 1.519 1.00 0.00 78 ALA A CA 10
ATOM 11671 C C . ALA A 1 78 ? -5.072 7.899 2.537 1.00 0.00 78 ALA A C 10
ATOM 11672 O O . ALA A 1 78 ? -5.389 6.773 2.924 1.00 0.00 78 ALA A O 10
ATOM 11679 N N . ALA A 1 79 ? -5.740 8.998 2.912 1.00 0.00 79 ALA A N 10
ATOM 11680 C CA . ALA A 1 79 ? -6.918 8.998 3.773 1.00 0.00 79 ALA A CA 10
ATOM 11681 C C . ALA A 1 79 ? -8.011 8.053 3.256 1.00 0.00 79 ALA A C 10
ATOM 11682 O O . ALA A 1 79 ? -8.518 7.209 4.001 1.00 0.00 79 ALA A O 10
ATOM 11689 N N . LYS A 1 80 ? -8.336 8.130 1.949 1.00 0.00 80 LYS A N 10
ATOM 11690 C CA . LYS A 1 80 ? -9.325 7.220 1.374 1.00 0.00 80 LYS A CA 10
ATOM 11691 C C . LYS A 1 80 ? -8.829 5.787 1.311 1.00 0.00 80 LYS A C 10
ATOM 11692 O O . LYS A 1 80 ? -9.587 4.899 1.662 1.00 0.00 80 LYS A O 10
ATOM 11711 N N . ALA A 1 81 ? -7.568 5.552 0.954 1.00 0.00 81 ALA A N 10
ATOM 11712 C CA . ALA A 1 81 ? -6.989 4.211 0.950 1.00 0.00 81 ALA A CA 10
ATOM 11713 C C . ALA A 1 81 ? -7.119 3.572 2.349 1.00 0.00 81 ALA A C 10
ATOM 11714 O O . ALA A 1 81 ? -7.595 2.443 2.474 1.00 0.00 81 ALA A O 10
ATOM 11721 N N . ILE A 1 82 ? -6.786 4.313 3.423 1.00 0.00 82 ILE A N 10
ATOM 11722 C CA . ILE A 1 82 ? -6.987 3.868 4.810 1.00 0.00 82 ILE A CA 10
ATOM 11723 C C . ILE A 1 82 ? -8.446 3.455 5.031 1.00 0.00 82 ILE A C 10
ATOM 11724 O O . ILE A 1 82 ? -8.732 2.305 5.371 1.00 0.00 82 ILE A O 10
ATOM 11740 N N . GLU A 1 83 ? -9.386 4.366 4.784 1.00 0.00 83 GLU A N 10
ATOM 11741 C CA . GLU A 1 83 ? -10.809 4.089 5.011 1.00 0.00 83 GLU A CA 10
ATOM 11742 C C . GLU A 1 83 ? -11.380 2.982 4.085 1.00 0.00 83 GLU A C 10
ATOM 11743 O O . GLU A 1 83 ? -12.322 2.287 4.475 1.00 0.00 83 GLU A O 10
ATOM 11755 N N . GLU A 1 84 ? -10.771 2.743 2.923 1.00 0.00 84 GLU A N 10
ATOM 11756 C CA . GLU A 1 84 ? -11.184 1.746 1.918 1.00 0.00 84 GLU A CA 10
ATOM 11757 C C . GLU A 1 84 ? -10.678 0.333 2.234 1.00 0.00 84 GLU A C 10
ATOM 11758 O O . GLU A 1 84 ? -11.381 -0.640 1.959 1.00 0.00 84 GLU A O 10
ATOM 11770 N N . VAL A 1 85 ? -9.467 0.201 2.804 1.00 0.00 85 VAL A N 10
ATOM 11771 C CA . VAL A 1 85 ? -8.777 -1.102 2.884 1.00 0.00 85 VAL A CA 10
ATOM 11772 C C . VAL A 1 85 ? -7.821 -1.295 4.075 1.00 0.00 85 VAL A C 10
ATOM 11773 O O . VAL A 1 85 ? -7.445 -2.428 4.359 1.00 0.00 85 VAL A O 10
ATOM 11786 N N . HIS A 1 86 ? -7.498 -0.278 4.883 1.00 0.00 86 HIS A N 10
ATOM 11787 C CA . HIS A 1 86 ? -6.771 -0.505 6.151 1.00 0.00 86 HIS A CA 10
ATOM 11788 C C . HIS A 1 86 ? -7.579 -1.368 7.135 1.00 0.00 86 HIS A C 10
ATOM 11789 O O . HIS A 1 86 ? -8.633 -0.948 7.618 1.00 0.00 86 HIS A O 10
ATOM 11803 N N . GLY A 1 87 ? -7.082 -2.566 7.443 1.00 0.00 87 GLY A N 10
ATOM 11804 C CA . GLY A 1 87 ? -7.610 -3.431 8.505 1.00 0.00 87 GLY A CA 10
ATOM 11805 C C . GLY A 1 87 ? -8.589 -4.476 7.975 1.00 0.00 87 GLY A C 10
ATOM 11806 O O . GLY A 1 87 ? -9.126 -5.289 8.725 1.00 0.00 87 GLY A O 10
ATOM 11810 N N . LYS A 1 88 ? -8.811 -4.446 6.659 1.00 0.00 88 LYS A N 10
ATOM 11811 C CA . LYS A 1 88 ? -9.613 -5.379 5.881 1.00 0.00 88 LYS A CA 10
ATOM 11812 C C . LYS A 1 88 ? -8.743 -6.579 5.533 1.00 0.00 88 LYS A C 10
ATOM 11813 O O . LYS A 1 88 ? -7.580 -6.410 5.177 1.00 0.00 88 LYS A O 10
ATOM 11832 N N . SER A 1 89 ? -9.299 -7.777 5.642 1.00 0.00 89 SER A N 10
ATOM 11833 C CA . SER A 1 89 ? -8.573 -9.050 5.528 1.00 0.00 89 SER A CA 10
ATOM 11834 C C . SER A 1 89 ? -8.393 -9.480 4.063 1.00 0.00 89 SER A C 10
ATOM 11835 O O . SER A 1 89 ? -9.301 -10.082 3.477 1.00 0.00 89 SER A O 10
ATOM 11843 N N . PHE A 1 90 ? -7.233 -9.199 3.445 1.00 0.00 90 PHE A N 10
ATOM 11844 C CA . PHE A 1 90 ? -6.915 -9.751 2.122 1.00 0.00 90 PHE A CA 10
ATOM 11845 C C . PHE A 1 90 ? -6.160 -11.091 2.221 1.00 0.00 90 PHE A C 10
ATOM 11846 O O . PHE A 1 90 ? -5.319 -11.270 3.103 1.00 0.00 90 PHE A O 10
ATOM 11863 N N . ALA A 1 91 ? -6.445 -12.031 1.314 1.00 0.00 91 ALA A N 10
ATOM 11864 C CA . ALA A 1 91 ? -5.937 -13.413 1.237 1.00 0.00 91 ALA A CA 10
ATOM 11865 C C . ALA A 1 91 ? -6.129 -14.275 2.514 1.00 0.00 91 ALA A C 10
ATOM 11866 O O . ALA A 1 91 ? -6.864 -15.265 2.479 1.00 0.00 91 ALA A O 10
ATOM 11873 N N . ASN A 1 92 ? -5.504 -13.901 3.639 1.00 0.00 92 ASN A N 10
ATOM 11874 C CA . ASN A 1 92 ? -5.627 -14.542 4.949 1.00 0.00 92 ASN A CA 10
ATOM 11875 C C . ASN A 1 92 ? -5.396 -13.590 6.154 1.00 0.00 92 ASN A C 10
ATOM 11876 O O . ASN A 1 92 ? -5.464 -14.049 7.293 1.00 0.00 92 ASN A O 10
ATOM 11887 N N . GLN A 1 93 ? -5.086 -12.303 5.938 1.00 0.00 93 GLN A N 10
ATOM 11888 C CA . GLN A 1 93 ? -4.724 -11.344 7.001 1.00 0.00 93 GLN A CA 10
ATOM 11889 C C . GLN A 1 93 ? -4.914 -9.878 6.545 1.00 0.00 93 GLN A C 10
ATOM 11890 O O . GLN A 1 93 ? -5.073 -9.609 5.349 1.00 0.00 93 GLN A O 10
ATOM 11904 N N . PRO A 1 94 ? -4.973 -8.900 7.472 1.00 0.00 94 PRO A N 10
ATOM 11905 C CA . PRO A 1 94 ? -5.274 -7.524 7.093 1.00 0.00 94 PRO A CA 10
ATOM 11906 C C . PRO A 1 94 ? -4.103 -6.708 6.545 1.00 0.00 94 PRO A C 10
ATOM 11907 O O . PRO A 1 94 ? -2.934 -6.901 6.889 1.00 0.00 94 PRO A O 10
ATOM 11918 N N . LEU A 1 95 ? -4.477 -5.739 5.715 1.00 0.00 95 LEU A N 10
ATOM 11919 C CA . LEU A 1 95 ? -3.634 -4.667 5.203 1.00 0.00 95 LEU A CA 10
ATOM 11920 C C . LEU A 1 95 ? -3.300 -3.615 6.279 1.00 0.00 95 LEU A C 10
ATOM 11921 O O . LEU A 1 95 ? -4.045 -3.424 7.238 1.00 0.00 95 LEU A O 10
ATOM 11937 N N . GLU A 1 96 ? -2.219 -2.865 6.056 1.00 0.00 96 GLU A N 10
ATOM 11938 C CA . GLU A 1 96 ? -1.654 -1.856 6.963 1.00 0.00 96 GLU A CA 10
ATOM 11939 C C . GLU A 1 96 ? -1.299 -0.589 6.137 1.00 0.00 96 GLU A C 10
ATOM 11940 O O . GLU A 1 96 ? -0.186 -0.072 6.062 1.00 0.00 96 GLU A O 10
ATOM 11952 N N . VAL A 1 97 ? -2.319 -0.147 5.412 1.00 0.00 97 VAL A N 10
ATOM 11953 C CA . VAL A 1 97 ? -2.369 0.953 4.432 1.00 0.00 97 VAL A CA 10
ATOM 11954 C C . VAL A 1 97 ? -2.320 2.267 5.197 1.00 0.00 97 VAL A C 10
ATOM 11955 O O . VAL A 1 97 ? -3.306 2.567 5.876 1.00 0.00 97 VAL A O 10
ATOM 11968 N N . VAL A 1 98 ? -1.219 3.036 5.201 1.00 0.00 98 VAL A N 10
ATOM 11969 C CA . VAL A 1 98 ? -1.085 4.062 6.248 1.00 0.00 98 VAL A CA 10
ATOM 11970 C C . VAL A 1 98 ? -0.124 5.234 5.925 1.00 0.00 98 VAL A C 10
ATOM 11971 O O . VAL A 1 98 ? -0.277 5.954 4.936 1.00 0.00 98 VAL A O 10
ATOM 11984 N N . TYR A 1 99 ? 0.886 5.421 6.776 1.00 0.00 99 TYR A N 10
ATOM 11985 C CA . TYR A 1 99 ? 2.022 6.342 6.657 1.00 0.00 99 TYR A CA 10
ATOM 11986 C C . TYR A 1 99 ? 3.323 5.513 6.568 1.00 0.00 99 TYR A C 10
ATOM 11987 O O . TYR A 1 99 ? 4.303 5.740 7.265 1.00 0.00 99 TYR A O 10
ATOM 12005 N N . SER A 1 100 ? 3.279 4.471 5.738 1.00 0.00 100 SER A N 10
ATOM 12006 C CA . SER A 1 100 ? 4.257 3.378 5.644 1.00 0.00 100 SER A CA 10
ATOM 12007 C C . SER A 1 100 ? 5.743 3.752 5.541 1.00 0.00 100 SER A C 10
ATOM 12008 O O . SER A 1 100 ? 6.180 4.284 4.528 1.00 0.00 100 SER A O 10
ATOM 12016 N N . LYS A 1 101 ? 6.520 3.390 6.579 1.00 0.00 101 LYS A N 10
ATOM 12017 C CA . LYS A 1 101 ? 8.000 3.393 6.656 1.00 0.00 101 LYS A CA 10
ATOM 12018 C C . LYS A 1 101 ? 8.712 4.547 5.910 1.00 0.00 101 LYS A C 10
ATOM 12019 O O . LYS A 1 101 ? 9.148 4.378 4.772 1.00 0.00 101 LYS A O 10
ATOM 12038 N N . LEU A 1 102 ? 8.885 5.691 6.581 1.00 0.00 102 LEU A N 10
ATOM 12039 C CA . LEU A 1 102 ? 9.576 6.901 6.085 1.00 0.00 102 LEU A CA 10
ATOM 12040 C C . LEU A 1 102 ? 10.901 6.630 5.322 1.00 0.00 102 LEU A C 10
ATOM 12041 O O . LEU A 1 102 ? 10.977 7.018 4.149 1.00 0.00 102 LEU A O 10
ATOM 12057 N N . PRO A 1 103 ? 11.932 5.966 5.890 1.00 0.00 103 PRO A N 10
ATOM 12058 C CA . PRO A 1 103 ? 13.237 5.839 5.229 1.00 0.00 103 PRO A CA 10
ATOM 12059 C C . PRO A 1 103 ? 13.177 4.939 3.986 1.00 0.00 103 PRO A C 10
ATOM 12060 O O . PRO A 1 103 ? 12.830 3.762 4.096 1.00 0.00 103 PRO A O 10
ATOM 12071 N N . ALA A 1 104 ? 13.546 5.497 2.826 1.00 0.00 104 ALA A N 10
ATOM 12072 C CA . ALA A 1 104 ? 13.450 4.900 1.483 1.00 0.00 104 ALA A CA 10
ATOM 12073 C C . ALA A 1 104 ? 12.036 4.400 1.114 1.00 0.00 104 ALA A C 10
ATOM 12074 O O . ALA A 1 104 ? 11.225 5.246 0.684 1.00 0.00 104 ALA A O 10
ATOM 12081 N N . GLU A 1 28 ? 9.518 13.886 7.991 1.00 0.00 28 GLU A N 11
ATOM 12082 C CA . GLU A 1 28 ? 8.582 13.668 9.128 1.00 0.00 28 GLU A CA 11
ATOM 12083 C C . GLU A 1 28 ? 8.096 12.214 9.169 1.00 0.00 28 GLU A C 11
ATOM 12084 O O . GLU A 1 28 ? 8.447 11.490 10.108 1.00 0.00 28 GLU A O 11
ATOM 12096 N N . LEU A 1 29 ? 7.336 11.756 8.172 1.00 0.00 29 LEU A N 11
ATOM 12097 C CA . LEU A 1 29 ? 7.005 10.341 7.972 1.00 0.00 29 LEU A CA 11
ATOM 12098 C C . LEU A 1 29 ? 7.019 10.023 6.465 1.00 0.00 29 LEU A C 11
ATOM 12099 O O . LEU A 1 29 ? 7.985 9.440 5.984 1.00 0.00 29 LEU A O 11
ATOM 12115 N N . SER A 1 30 ? 5.960 10.423 5.764 1.00 0.00 30 SER A N 11
ATOM 12116 C CA . SER A 1 30 ? 5.787 10.435 4.299 1.00 0.00 30 SER A CA 11
ATOM 12117 C C . SER A 1 30 ? 4.416 11.003 3.912 1.00 0.00 30 SER A C 11
ATOM 12118 O O . SER A 1 30 ? 4.291 11.692 2.898 1.00 0.00 30 SER A O 11
ATOM 12126 N N . ASN A 1 31 ? 3.384 10.717 4.724 1.00 0.00 31 ASN A N 11
ATOM 12127 C CA . ASN A 1 31 ? 1.953 10.983 4.482 1.00 0.00 31 ASN A CA 11
ATOM 12128 C C . ASN A 1 31 ? 1.354 10.265 3.249 1.00 0.00 31 ASN A C 11
ATOM 12129 O O . ASN A 1 31 ? 0.204 10.534 2.916 1.00 0.00 31 ASN A O 11
ATOM 12140 N N . THR A 1 32 ? 2.096 9.375 2.570 1.00 0.00 32 THR A N 11
ATOM 12141 C CA . THR A 1 32 ? 1.721 8.901 1.223 1.00 0.00 32 THR A CA 11
ATOM 12142 C C . THR A 1 32 ? 2.109 7.456 0.840 1.00 0.00 32 THR A C 11
ATOM 12143 O O . THR A 1 32 ? 2.194 7.200 -0.358 1.00 0.00 32 THR A O 11
ATOM 12154 N N . ARG A 1 33 ? 2.352 6.487 1.751 1.00 0.00 33 ARG A N 11
ATOM 12155 C CA . ARG A 1 33 ? 2.925 5.172 1.341 1.00 0.00 33 ARG A CA 11
ATOM 12156 C C . ARG A 1 33 ? 2.292 3.927 1.978 1.00 0.00 33 ARG A C 11
ATOM 12157 O O . ARG A 1 33 ? 2.295 3.682 3.187 1.00 0.00 33 ARG A O 11
ATOM 12178 N N . LEU A 1 34 ? 1.838 3.032 1.122 1.00 0.00 34 LEU A N 11
ATOM 12179 C CA . LEU A 1 34 ? 0.991 1.929 1.513 1.00 0.00 34 LEU A CA 11
ATOM 12180 C C . LEU A 1 34 ? 1.743 0.606 1.564 1.00 0.00 34 LEU A C 11
ATOM 12181 O O . LEU A 1 34 ? 2.079 0.047 0.518 1.00 0.00 34 LEU A O 11
ATOM 12197 N N . PHE A 1 35 ? 1.992 0.120 2.773 1.00 0.00 35 PHE A N 11
ATOM 12198 C CA . PHE A 1 35 ? 2.875 -1.007 3.039 1.00 0.00 35 PHE A CA 11
ATOM 12199 C C . PHE A 1 35 ? 2.081 -2.277 3.314 1.00 0.00 35 PHE A C 11
ATOM 12200 O O . PHE A 1 35 ? 1.558 -2.547 4.389 1.00 0.00 35 PHE A O 11
ATOM 12217 N N . VAL A 1 36 ? 1.942 -3.071 2.272 1.00 0.00 36 VAL A N 11
ATOM 12218 C CA . VAL A 1 36 ? 1.052 -4.220 2.253 1.00 0.00 36 VAL A CA 11
ATOM 12219 C C . VAL A 1 36 ? 1.840 -5.437 1.799 1.00 0.00 36 VAL A C 11
ATOM 12220 O O . VAL A 1 36 ? 2.580 -5.425 0.813 1.00 0.00 36 VAL A O 11
ATOM 12233 N N . ARG A 1 37 ? 1.742 -6.474 2.624 1.00 0.00 37 ARG A N 11
ATOM 12234 C CA . ARG A 1 37 ? 2.616 -7.653 2.597 1.00 0.00 37 ARG A CA 11
ATOM 12235 C C . ARG A 1 37 ? 1.997 -9.018 2.994 1.00 0.00 37 ARG A C 11
ATOM 12236 O O . ARG A 1 37 ? 2.762 -9.915 3.364 1.00 0.00 37 ARG A O 11
ATOM 12257 N N . PRO A 1 38 ? 0.665 -9.249 2.959 1.00 0.00 38 PRO A N 11
ATOM 12258 C CA . PRO A 1 38 ? 0.095 -10.546 3.348 1.00 0.00 38 PRO A CA 11
ATOM 12259 C C . PRO A 1 38 ? 0.280 -11.657 2.303 1.00 0.00 38 PRO A C 11
ATOM 12260 O O . PRO A 1 38 ? 0.175 -12.839 2.634 1.00 0.00 38 PRO A O 11
ATOM 12271 N N . PHE A 1 39 ? 0.502 -11.273 1.047 1.00 0.00 39 PHE A N 11
ATOM 12272 C CA . PHE A 1 39 ? 0.462 -12.136 -0.127 1.00 0.00 39 PHE A CA 11
ATOM 12273 C C . PHE A 1 39 ? 1.813 -12.808 -0.446 1.00 0.00 39 PHE A C 11
ATOM 12274 O O . PHE A 1 39 ? 2.870 -12.305 -0.056 1.00 0.00 39 PHE A O 11
ATOM 12291 N N . PRO A 1 40 ? 1.799 -13.921 -1.207 1.00 0.00 40 PRO A N 11
ATOM 12292 C CA . PRO A 1 40 ? 3.002 -14.495 -1.805 1.00 0.00 40 PRO A CA 11
ATOM 12293 C C . PRO A 1 40 ? 3.482 -13.630 -2.989 1.00 0.00 40 PRO A C 11
ATOM 12294 O O . PRO A 1 40 ? 2.875 -12.609 -3.325 1.00 0.00 40 PRO A O 11
ATOM 12305 N N . LEU A 1 41 ? 4.561 -14.051 -3.662 1.00 0.00 41 LEU A N 11
ATOM 12306 C CA . LEU A 1 41 ? 5.163 -13.360 -4.817 1.00 0.00 41 LEU A CA 11
ATOM 12307 C C . LEU A 1 41 ? 4.175 -13.097 -5.983 1.00 0.00 41 LEU A C 11
ATOM 12308 O O . LEU A 1 41 ? 4.444 -12.268 -6.850 1.00 0.00 41 LEU A O 11
ATOM 12324 N N . ASP A 1 42 ? 3.038 -13.797 -6.007 1.00 0.00 42 ASP A N 11
ATOM 12325 C CA . ASP A 1 42 ? 1.958 -13.672 -6.991 1.00 0.00 42 ASP A CA 11
ATOM 12326 C C . ASP A 1 42 ? 1.269 -12.288 -7.032 1.00 0.00 42 ASP A C 11
ATOM 12327 O O . ASP A 1 42 ? 0.654 -11.965 -8.050 1.00 0.00 42 ASP A O 11
ATOM 12336 N N . VAL A 1 43 ? 1.339 -11.459 -5.969 1.00 0.00 43 VAL A N 11
ATOM 12337 C CA . VAL A 1 43 ? 0.810 -10.078 -6.041 1.00 0.00 43 VAL A CA 11
ATOM 12338 C C . VAL A 1 43 ? 1.595 -9.232 -7.051 1.00 0.00 43 VAL A C 11
ATOM 12339 O O . VAL A 1 43 ? 2.808 -9.379 -7.213 1.00 0.00 43 VAL A O 11
ATOM 12352 N N . GLN A 1 44 ? 0.884 -8.333 -7.726 1.00 0.00 44 GLN A N 11
ATOM 12353 C CA . GLN A 1 44 ? 1.410 -7.487 -8.793 1.00 0.00 44 GLN A CA 11
ATOM 12354 C C . GLN A 1 44 ? 0.446 -6.325 -9.076 1.00 0.00 44 GLN A C 11
ATOM 12355 O O . GLN A 1 44 ? -0.619 -6.204 -8.445 1.00 0.00 44 GLN A O 11
ATOM 12369 N N . GLU A 1 45 ? 0.838 -5.424 -9.973 1.00 0.00 45 GLU A N 11
ATOM 12370 C CA . GLU A 1 45 ? 0.126 -4.160 -10.166 1.00 0.00 45 GLU A CA 11
ATOM 12371 C C . GLU A 1 45 ? -1.356 -4.347 -10.515 1.00 0.00 45 GLU A C 11
ATOM 12372 O O . GLU A 1 45 ? -2.144 -3.516 -10.100 1.00 0.00 45 GLU A O 11
ATOM 12384 N N . SER A 1 46 ? -1.784 -5.420 -11.186 1.00 0.00 46 SER A N 11
ATOM 12385 C CA . SER A 1 46 ? -3.212 -5.703 -11.442 1.00 0.00 46 SER A CA 11
ATOM 12386 C C . SER A 1 46 ? -4.047 -5.963 -10.174 1.00 0.00 46 SER A C 11
ATOM 12387 O O . SER A 1 46 ? -5.217 -5.578 -10.098 1.00 0.00 46 SER A O 11
ATOM 12395 N N . GLU A 1 47 ? -3.459 -6.568 -9.141 1.00 0.00 47 GLU A N 11
ATOM 12396 C CA . GLU A 1 47 ? -4.108 -6.956 -7.897 1.00 0.00 47 GLU A CA 11
ATOM 12397 C C . GLU A 1 47 ? -4.185 -5.733 -7.000 1.00 0.00 47 GLU A C 11
ATOM 12398 O O . GLU A 1 47 ? -5.222 -5.401 -6.414 1.00 0.00 47 GLU A O 11
ATOM 12410 N N . LEU A 1 48 ? -3.080 -4.990 -6.984 1.00 0.00 48 LEU A N 11
ATOM 12411 C CA . LEU A 1 48 ? -3.041 -3.685 -6.366 1.00 0.00 48 LEU A CA 11
ATOM 12412 C C . LEU A 1 48 ? -3.995 -2.724 -7.103 1.00 0.00 48 LEU A C 11
ATOM 12413 O O . LEU A 1 48 ? -4.693 -1.956 -6.463 1.00 0.00 48 LEU A O 11
ATOM 12429 N N . ASN A 1 49 ? -4.135 -2.806 -8.428 1.00 0.00 49 ASN A N 11
ATOM 12430 C CA . ASN A 1 49 ? -5.128 -2.000 -9.161 1.00 0.00 49 ASN A CA 11
ATOM 12431 C C . ASN A 1 49 ? -6.569 -2.330 -8.737 1.00 0.00 49 ASN A C 11
ATOM 12432 O O . ASN A 1 49 ? -7.370 -1.416 -8.547 1.00 0.00 49 ASN A O 11
ATOM 12443 N N . GLU A 1 50 ? -6.900 -3.609 -8.544 1.00 0.00 50 GLU A N 11
ATOM 12444 C CA . GLU A 1 50 ? -8.203 -4.013 -7.990 1.00 0.00 50 GLU A CA 11
ATOM 12445 C C . GLU A 1 50 ? -8.471 -3.448 -6.588 1.00 0.00 50 GLU A C 11
ATOM 12446 O O . GLU A 1 50 ? -9.593 -3.028 -6.291 1.00 0.00 50 GLU A O 11
ATOM 12458 N N . ILE A 1 51 ? -7.454 -3.428 -5.719 1.00 0.00 51 ILE A N 11
ATOM 12459 C CA . ILE A 1 51 ? -7.596 -3.011 -4.309 1.00 0.00 51 ILE A CA 11
ATOM 12460 C C . ILE A 1 51 ? -7.517 -1.481 -4.124 1.00 0.00 51 ILE A C 11
ATOM 12461 O O . ILE A 1 51 ? -8.285 -0.926 -3.334 1.00 0.00 51 ILE A O 11
ATOM 12477 N N . PHE A 1 52 ? -6.595 -0.805 -4.813 1.00 0.00 52 PHE A N 11
ATOM 12478 C CA . PHE A 1 52 ? -6.214 0.600 -4.610 1.00 0.00 52 PHE A CA 11
ATOM 12479 C C . PHE A 1 52 ? -6.787 1.551 -5.661 1.00 0.00 52 PHE A C 11
ATOM 12480 O O . PHE A 1 52 ? -6.995 2.733 -5.386 1.00 0.00 52 PHE A O 11
ATOM 12497 N N . GLY A 1 53 ? -7.078 1.044 -6.861 1.00 0.00 53 GLY A N 11
ATOM 12498 C CA . GLY A 1 53 ? -7.798 1.778 -7.903 1.00 0.00 53 GLY A CA 11
ATOM 12499 C C . GLY A 1 53 ? -9.096 2.469 -7.431 1.00 0.00 53 GLY A C 11
ATOM 12500 O O . GLY A 1 53 ? -9.360 3.578 -7.908 1.00 0.00 53 GLY A O 11
ATOM 12504 N N . PRO A 1 54 ? -9.889 1.912 -6.478 1.00 0.00 54 PRO A N 11
ATOM 12505 C CA . PRO A 1 54 ? -11.030 2.615 -5.877 1.00 0.00 54 PRO A CA 11
ATOM 12506 C C . PRO A 1 54 ? -10.676 3.924 -5.148 1.00 0.00 54 PRO A C 11
ATOM 12507 O O . PRO A 1 54 ? -11.533 4.804 -5.032 1.00 0.00 54 PRO A O 11
ATOM 12518 N N . PHE A 1 55 ? -9.441 4.078 -4.642 1.00 0.00 55 PHE A N 11
ATOM 12519 C CA . PHE A 1 55 ? -8.999 5.275 -3.908 1.00 0.00 55 PHE A CA 11
ATOM 12520 C C . PHE A 1 55 ? -8.773 6.445 -4.856 1.00 0.00 55 PHE A C 11
ATOM 12521 O O . PHE A 1 55 ? -9.139 7.585 -4.558 1.00 0.00 55 PHE A O 11
ATOM 12538 N N . GLY A 1 56 ? -8.190 6.135 -6.005 1.00 0.00 56 GLY A N 11
ATOM 12539 C CA . GLY A 1 56 ? -8.085 7.048 -7.127 1.00 0.00 56 GLY A CA 11
ATOM 12540 C C . GLY A 1 56 ? -6.699 7.025 -7.773 1.00 0.00 56 GLY A C 11
ATOM 12541 O O . GLY A 1 56 ? -6.536 6.403 -8.829 1.00 0.00 56 GLY A O 11
ATOM 12545 N N . PRO A 1 57 ? -5.688 7.663 -7.155 1.00 0.00 57 PRO A N 11
ATOM 12546 C CA . PRO A 1 57 ? -4.310 7.633 -7.630 1.00 0.00 57 PRO A CA 11
ATOM 12547 C C . PRO A 1 57 ? -3.606 6.320 -7.250 1.00 0.00 57 PRO A C 11
ATOM 12548 O O . PRO A 1 57 ? -3.986 5.637 -6.303 1.00 0.00 57 PRO A O 11
ATOM 12559 N N . MET A 1 58 ? -2.533 6.008 -7.978 1.00 0.00 58 MET A N 11
ATOM 12560 C CA . MET A 1 58 ? -1.541 4.951 -7.704 1.00 0.00 58 MET A CA 11
ATOM 12561 C C . MET A 1 58 ? -0.209 5.392 -8.293 1.00 0.00 58 MET A C 11
ATOM 12562 O O . MET A 1 58 ? 0.386 4.767 -9.177 1.00 0.00 58 MET A O 11
ATOM 12576 N N . LYS A 1 59 ? 0.194 6.572 -7.843 1.00 0.00 59 LYS A N 11
ATOM 12577 C CA . LYS A 1 59 ? 1.368 7.305 -8.306 1.00 0.00 59 LYS A CA 11
ATOM 12578 C C . LYS A 1 59 ? 2.621 6.428 -8.360 1.00 0.00 59 LYS A C 11
ATOM 12579 O O . LYS A 1 59 ? 3.451 6.626 -9.241 1.00 0.00 59 LYS A O 11
ATOM 12598 N N . GLU A 1 60 ? 2.734 5.437 -7.465 1.00 0.00 60 GLU A N 11
ATOM 12599 C CA . GLU A 1 60 ? 3.797 4.429 -7.523 1.00 0.00 60 GLU A CA 11
ATOM 12600 C C . GLU A 1 60 ? 3.435 3.165 -6.774 1.00 0.00 60 GLU A C 11
ATOM 12601 O O . GLU A 1 60 ? 2.536 3.143 -5.941 1.00 0.00 60 GLU A O 11
ATOM 12613 N N . VAL A 1 61 ? 4.134 2.094 -7.137 1.00 0.00 61 VAL A N 11
ATOM 12614 C CA . VAL A 1 61 ? 3.833 0.721 -6.756 1.00 0.00 61 VAL A CA 11
ATOM 12615 C C . VAL A 1 61 ? 5.157 -0.039 -6.744 1.00 0.00 61 VAL A C 11
ATOM 12616 O O . VAL A 1 61 ? 5.559 -0.670 -7.719 1.00 0.00 61 VAL A O 11
ATOM 12629 N N . LYS A 1 62 ? 5.911 0.119 -5.650 1.00 0.00 62 LYS A N 11
ATOM 12630 C CA . LYS A 1 62 ? 7.165 -0.613 -5.425 1.00 0.00 62 LYS A CA 11
ATOM 12631 C C . LYS A 1 62 ? 6.777 -2.057 -5.085 1.00 0.00 62 LYS A C 11
ATOM 12632 O O . LYS A 1 62 ? 6.042 -2.251 -4.128 1.00 0.00 62 LYS A O 11
ATOM 12651 N N . ILE A 1 63 ? 7.197 -3.057 -5.861 1.00 0.00 63 ILE A N 11
ATOM 12652 C CA . ILE A 1 63 ? 6.765 -4.463 -5.692 1.00 0.00 63 ILE A CA 11
ATOM 12653 C C . ILE A 1 63 ? 7.957 -5.426 -5.638 1.00 0.00 63 ILE A C 11
ATOM 12654 O O . ILE A 1 63 ? 8.830 -5.423 -6.510 1.00 0.00 63 ILE A O 11
ATOM 12670 N N . LEU A 1 64 ? 7.977 -6.234 -4.573 1.00 0.00 64 LEU A N 11
ATOM 12671 C CA . LEU A 1 64 ? 9.043 -7.145 -4.158 1.00 0.00 64 LEU A CA 11
ATOM 12672 C C . LEU A 1 64 ? 8.440 -8.517 -3.744 1.00 0.00 64 LEU A C 11
ATOM 12673 O O . LEU A 1 64 ? 7.256 -8.764 -3.960 1.00 0.00 64 LEU A O 11
ATOM 12689 N N . ASN A 1 65 ? 9.265 -9.368 -3.111 1.00 0.00 65 ASN A N 11
ATOM 12690 C CA . ASN A 1 65 ? 9.176 -10.793 -2.678 1.00 0.00 65 ASN A CA 11
ATOM 12691 C C . ASN A 1 65 ? 7.897 -11.315 -1.952 1.00 0.00 65 ASN A C 11
ATOM 12692 O O . ASN A 1 65 ? 7.961 -12.217 -1.111 1.00 0.00 65 ASN A O 11
ATOM 12703 N N . GLY A 1 66 ? 6.737 -10.747 -2.234 1.00 0.00 66 GLY A N 11
ATOM 12704 C CA . GLY A 1 66 ? 5.484 -10.879 -1.490 1.00 0.00 66 GLY A CA 11
ATOM 12705 C C . GLY A 1 66 ? 5.051 -9.530 -0.905 1.00 0.00 66 GLY A C 11
ATOM 12706 O O . GLY A 1 66 ? 4.183 -9.480 -0.033 1.00 0.00 66 GLY A O 11
ATOM 12710 N N . PHE A 1 67 ? 5.671 -8.431 -1.364 1.00 0.00 67 PHE A N 11
ATOM 12711 C CA . PHE A 1 67 ? 5.540 -7.116 -0.737 1.00 0.00 67 PHE A CA 11
ATOM 12712 C C . PHE A 1 67 ? 5.189 -6.040 -1.757 1.00 0.00 67 PHE A C 11
ATOM 12713 O O . PHE A 1 67 ? 5.666 -6.057 -2.893 1.00 0.00 67 PHE A O 11
ATOM 12730 N N . ALA A 1 68 ? 4.407 -5.067 -1.320 1.00 0.00 68 ALA A N 11
ATOM 12731 C CA . ALA A 1 68 ? 4.016 -3.899 -2.092 1.00 0.00 68 ALA A CA 11
ATOM 12732 C C . ALA A 1 68 ? 4.059 -2.661 -1.196 1.00 0.00 68 ALA A C 11
ATOM 12733 O O . ALA A 1 68 ? 3.519 -2.634 -0.087 1.00 0.00 68 ALA A O 11
ATOM 12740 N N . PHE A 1 69 ? 4.727 -1.635 -1.701 1.00 0.00 69 PHE A N 11
ATOM 12741 C CA . PHE A 1 69 ? 4.910 -0.335 -1.078 1.00 0.00 69 PHE A CA 11
ATOM 12742 C C . PHE A 1 69 ? 4.415 0.670 -2.106 1.00 0.00 69 PHE A C 11
ATOM 12743 O O . PHE A 1 69 ? 5.151 1.210 -2.938 1.00 0.00 69 PHE A O 11
ATOM 12760 N N . VAL A 1 70 ? 3.092 0.772 -2.150 1.00 0.00 70 VAL A N 11
ATOM 12761 C CA . VAL A 1 70 ? 2.397 1.703 -3.035 1.00 0.00 70 VAL A CA 11
ATOM 12762 C C . VAL A 1 70 ? 2.636 3.115 -2.509 1.00 0.00 70 VAL A C 11
ATOM 12763 O O . VAL A 1 70 ? 3.055 3.313 -1.371 1.00 0.00 70 VAL A O 11
ATOM 12776 N N . GLU A 1 71 ? 2.429 4.115 -3.347 1.00 0.00 71 GLU A N 11
ATOM 12777 C CA . GLU A 1 71 ? 2.813 5.487 -3.059 1.00 0.00 71 GLU A CA 11
ATOM 12778 C C . GLU A 1 71 ? 1.886 6.440 -3.805 1.00 0.00 71 GLU A C 11
ATOM 12779 O O . GLU A 1 71 ? 1.452 6.156 -4.936 1.00 0.00 71 GLU A O 11
ATOM 12791 N N . PHE A 1 72 ? 1.650 7.599 -3.204 1.00 0.00 72 PHE A N 11
ATOM 12792 C CA . PHE A 1 72 ? 0.768 8.638 -3.708 1.00 0.00 72 PHE A CA 11
ATOM 12793 C C . PHE A 1 72 ? 1.443 10.015 -3.781 1.00 0.00 72 PHE A C 11
ATOM 12794 O O . PHE A 1 72 ? 2.497 10.267 -3.202 1.00 0.00 72 PHE A O 11
ATOM 12811 N N . GLU A 1 73 ? 0.772 10.925 -4.492 1.00 0.00 73 GLU A N 11
ATOM 12812 C CA . GLU A 1 73 ? 1.043 12.374 -4.513 1.00 0.00 73 GLU A CA 11
ATOM 12813 C C . GLU A 1 73 ? -0.132 13.148 -3.868 1.00 0.00 73 GLU A C 11
ATOM 12814 O O . GLU A 1 73 ? -0.298 14.356 -4.034 1.00 0.00 73 GLU A O 11
ATOM 12826 N N . GLU A 1 74 ? -0.967 12.418 -3.114 1.00 0.00 74 GLU A N 11
ATOM 12827 C CA . GLU A 1 74 ? -2.240 12.827 -2.524 1.00 0.00 74 GLU A CA 11
ATOM 12828 C C . GLU A 1 74 ? -2.328 12.226 -1.106 1.00 0.00 74 GLU A C 11
ATOM 12829 O O . GLU A 1 74 ? -2.651 11.046 -0.942 1.00 0.00 74 GLU A O 11
ATOM 12841 N N . ALA A 1 75 ? -2.026 13.017 -0.076 1.00 0.00 75 ALA A N 11
ATOM 12842 C CA . ALA A 1 75 ? -2.136 12.580 1.318 1.00 0.00 75 ALA A CA 11
ATOM 12843 C C . ALA A 1 75 ? -3.572 12.169 1.705 1.00 0.00 75 ALA A C 11
ATOM 12844 O O . ALA A 1 75 ? -3.769 11.288 2.548 1.00 0.00 75 ALA A O 11
ATOM 12851 N N . GLU A 1 76 ? -4.583 12.739 1.041 1.00 0.00 76 GLU A N 11
ATOM 12852 C CA . GLU A 1 76 ? -5.982 12.311 1.170 1.00 0.00 76 GLU A CA 11
ATOM 12853 C C . GLU A 1 76 ? -6.216 10.892 0.628 1.00 0.00 76 GLU A C 11
ATOM 12854 O O . GLU A 1 76 ? -7.100 10.192 1.117 1.00 0.00 76 GLU A O 11
ATOM 12866 N N . SER A 1 77 ? -5.410 10.419 -0.329 1.00 0.00 77 SER A N 11
ATOM 12867 C CA . SER A 1 77 ? -5.439 9.014 -0.752 1.00 0.00 77 SER A CA 11
ATOM 12868 C C . SER A 1 77 ? -4.803 8.104 0.264 1.00 0.00 77 SER A C 11
ATOM 12869 O O . SER A 1 77 ? -5.328 7.025 0.482 1.00 0.00 77 SER A O 11
ATOM 12877 N N . ALA A 1 78 ? -3.743 8.523 0.947 1.00 0.00 78 ALA A N 11
ATOM 12878 C CA . ALA A 1 78 ? -3.222 7.728 2.047 1.00 0.00 78 ALA A CA 11
ATOM 12879 C C . ALA A 1 78 ? -4.260 7.622 3.170 1.00 0.00 78 ALA A C 11
ATOM 12880 O O . ALA A 1 78 ? -4.611 6.509 3.549 1.00 0.00 78 ALA A O 11
ATOM 12887 N N . ALA A 1 79 ? -4.844 8.749 3.603 1.00 0.00 79 ALA A N 11
ATOM 12888 C CA . ALA A 1 79 ? -5.953 8.788 4.557 1.00 0.00 79 ALA A CA 11
ATOM 12889 C C . ALA A 1 79 ? -7.114 7.857 4.162 1.00 0.00 79 ALA A C 11
ATOM 12890 O O . ALA A 1 79 ? -7.538 7.013 4.963 1.00 0.00 79 ALA A O 11
ATOM 12897 N N . LYS A 1 80 ? -7.601 7.949 2.914 1.00 0.00 80 LYS A N 11
ATOM 12898 C CA . LYS A 1 80 ? -8.695 7.084 2.472 1.00 0.00 80 LYS A CA 11
ATOM 12899 C C . LYS A 1 80 ? -8.267 5.632 2.317 1.00 0.00 80 LYS A C 11
ATOM 12900 O O . LYS A 1 80 ? -8.991 4.761 2.769 1.00 0.00 80 LYS A O 11
ATOM 12919 N N . ALA A 1 81 ? -7.078 5.365 1.786 1.00 0.00 81 ALA A N 11
ATOM 12920 C CA . ALA A 1 81 ? -6.535 4.015 1.653 1.00 0.00 81 ALA A CA 11
ATOM 12921 C C . ALA A 1 81 ? -6.469 3.341 3.047 1.00 0.00 81 ALA A C 11
ATOM 12922 O O . ALA A 1 81 ? -6.877 2.186 3.204 1.00 0.00 81 ALA A O 11
ATOM 12929 N N . ILE A 1 82 ? -6.026 4.085 4.074 1.00 0.00 82 ILE A N 11
ATOM 12930 C CA . ILE A 1 82 ? -6.032 3.638 5.475 1.00 0.00 82 ILE A CA 11
ATOM 12931 C C . ILE A 1 82 ? -7.449 3.245 5.900 1.00 0.00 82 ILE A C 11
ATOM 12932 O O . ILE A 1 82 ? -7.707 2.091 6.246 1.00 0.00 82 ILE A O 11
ATOM 12948 N N . GLU A 1 83 ? -8.387 4.189 5.826 1.00 0.00 83 GLU A N 11
ATOM 12949 C CA . GLU A 1 83 ? -9.765 3.943 6.265 1.00 0.00 83 GLU A CA 11
ATOM 12950 C C . GLU A 1 83 ? -10.478 2.843 5.451 1.00 0.00 83 GLU A C 11
ATOM 12951 O O . GLU A 1 83 ? -11.313 2.114 5.990 1.00 0.00 83 GLU A O 11
ATOM 12963 N N . GLU A 1 84 ? -10.094 2.649 4.187 1.00 0.00 84 GLU A N 11
ATOM 12964 C CA . GLU A 1 84 ? -10.661 1.653 3.265 1.00 0.00 84 GLU A CA 11
ATOM 12965 C C . GLU A 1 84 ? -10.206 0.232 3.585 1.00 0.00 84 GLU A C 11
ATOM 12966 O O . GLU A 1 84 ? -11.024 -0.690 3.548 1.00 0.00 84 GLU A O 11
ATOM 12978 N N . VAL A 1 85 ? -8.912 0.036 3.895 1.00 0.00 85 VAL A N 11
ATOM 12979 C CA . VAL A 1 85 ? -8.330 -1.318 3.907 1.00 0.00 85 VAL A CA 11
ATOM 12980 C C . VAL A 1 85 ? -7.081 -1.523 4.799 1.00 0.00 85 VAL A C 11
ATOM 12981 O O . VAL A 1 85 ? -6.535 -2.621 4.845 1.00 0.00 85 VAL A O 11
ATOM 12994 N N . HIS A 1 86 ? -6.650 -0.541 5.604 1.00 0.00 86 HIS A N 11
ATOM 12995 C CA . HIS A 1 86 ? -5.627 -0.773 6.646 1.00 0.00 86 HIS A CA 11
ATOM 12996 C C . HIS A 1 86 ? -6.163 -1.654 7.787 1.00 0.00 86 HIS A C 11
ATOM 12997 O O . HIS A 1 86 ? -7.125 -1.291 8.468 1.00 0.00 86 HIS A O 11
ATOM 13011 N N . GLY A 1 87 ? -5.526 -2.803 8.014 1.00 0.00 87 GLY A N 11
ATOM 13012 C CA . GLY A 1 87 ? -5.759 -3.682 9.173 1.00 0.00 87 GLY A CA 11
ATOM 13013 C C . GLY A 1 87 ? -6.826 -4.740 8.897 1.00 0.00 87 GLY A C 11
ATOM 13014 O O . GLY A 1 87 ? -7.063 -5.641 9.708 1.00 0.00 87 GLY A O 11
ATOM 13018 N N . LYS A 1 88 ? -7.444 -4.628 7.728 1.00 0.00 88 LYS A N 11
ATOM 13019 C CA . LYS A 1 88 ? -8.323 -5.591 7.095 1.00 0.00 88 LYS A CA 11
ATOM 13020 C C . LYS A 1 88 ? -7.472 -6.740 6.568 1.00 0.00 88 LYS A C 11
ATOM 13021 O O . LYS A 1 88 ? -6.418 -6.515 5.965 1.00 0.00 88 LYS A O 11
ATOM 13040 N N . SER A 1 89 ? -7.939 -7.961 6.774 1.00 0.00 89 SER A N 11
ATOM 13041 C CA . SER A 1 89 ? -7.255 -9.200 6.384 1.00 0.00 89 SER A CA 11
ATOM 13042 C C . SER A 1 89 ? -7.405 -9.465 4.874 1.00 0.00 89 SER A C 11
ATOM 13043 O O . SER A 1 89 ? -8.449 -9.961 4.438 1.00 0.00 89 SER A O 11
ATOM 13051 N N . PHE A 1 90 ? -6.382 -9.157 4.065 1.00 0.00 90 PHE A N 11
ATOM 13052 C CA . PHE A 1 90 ? -6.378 -9.557 2.660 1.00 0.00 90 PHE A CA 11
ATOM 13053 C C . PHE A 1 90 ? -5.621 -10.880 2.479 1.00 0.00 90 PHE A C 11
ATOM 13054 O O . PHE A 1 90 ? -4.638 -11.133 3.175 1.00 0.00 90 PHE A O 11
ATOM 13071 N N . ALA A 1 91 ? -6.056 -11.710 1.521 1.00 0.00 91 ALA A N 11
ATOM 13072 C CA . ALA A 1 91 ? -5.545 -13.053 1.211 1.00 0.00 91 ALA A CA 11
ATOM 13073 C C . ALA A 1 91 ? -5.599 -14.063 2.388 1.00 0.00 91 ALA A C 11
ATOM 13074 O O . ALA A 1 91 ? -6.314 -15.065 2.298 1.00 0.00 91 ALA A O 11
ATOM 13081 N N . ASN A 1 92 ? -4.902 -13.788 3.495 1.00 0.00 92 ASN A N 11
ATOM 13082 C CA . ASN A 1 92 ? -4.974 -14.513 4.772 1.00 0.00 92 ASN A CA 11
ATOM 13083 C C . ASN A 1 92 ? -4.560 -13.680 6.010 1.00 0.00 92 ASN A C 11
ATOM 13084 O O . ASN A 1 92 ? -4.606 -14.212 7.124 1.00 0.00 92 ASN A O 11
ATOM 13095 N N . GLN A 1 93 ? -4.120 -12.418 5.868 1.00 0.00 93 GLN A N 11
ATOM 13096 C CA . GLN A 1 93 ? -3.550 -11.600 6.958 1.00 0.00 93 GLN A CA 11
ATOM 13097 C C . GLN A 1 93 ? -3.602 -10.086 6.630 1.00 0.00 93 GLN A C 11
ATOM 13098 O O . GLN A 1 93 ? -3.882 -9.710 5.491 1.00 0.00 93 GLN A O 11
ATOM 13112 N N . PRO A 1 94 ? -3.452 -9.183 7.619 1.00 0.00 94 PRO A N 11
ATOM 13113 C CA . PRO A 1 94 ? -3.724 -7.761 7.393 1.00 0.00 94 PRO A CA 11
ATOM 13114 C C . PRO A 1 94 ? -2.632 -6.915 6.726 1.00 0.00 94 PRO A C 11
ATOM 13115 O O . PRO A 1 94 ? -1.466 -7.290 6.586 1.00 0.00 94 PRO A O 11
ATOM 13126 N N . LEU A 1 95 ? -3.089 -5.727 6.326 1.00 0.00 95 LEU A N 11
ATOM 13127 C CA . LEU A 1 95 ? -2.434 -4.683 5.541 1.00 0.00 95 LEU A CA 11
ATOM 13128 C C . LEU A 1 95 ? -1.954 -3.509 6.416 1.00 0.00 95 LEU A C 11
ATOM 13129 O O . LEU A 1 95 ? -2.657 -3.088 7.331 1.00 0.00 95 LEU A O 11
ATOM 13145 N N . GLU A 1 96 ? -0.812 -2.913 6.055 1.00 0.00 96 GLU A N 11
ATOM 13146 C CA . GLU A 1 96 ? -0.228 -1.732 6.732 1.00 0.00 96 GLU A CA 11
ATOM 13147 C C . GLU A 1 96 ? -0.117 -0.547 5.742 1.00 0.00 96 GLU A C 11
ATOM 13148 O O . GLU A 1 96 ? 0.916 0.092 5.521 1.00 0.00 96 GLU A O 11
ATOM 13160 N N . VAL A 1 97 ? -1.245 -0.287 5.086 1.00 0.00 97 VAL A N 11
ATOM 13161 C CA . VAL A 1 97 ? -1.484 0.830 4.164 1.00 0.00 97 VAL A CA 11
ATOM 13162 C C . VAL A 1 97 ? -1.282 2.123 4.922 1.00 0.00 97 VAL A C 11
ATOM 13163 O O . VAL A 1 97 ? -2.127 2.436 5.763 1.00 0.00 97 VAL A O 11
ATOM 13176 N N . VAL A 1 98 ? -0.177 2.849 4.727 1.00 0.00 98 VAL A N 11
ATOM 13177 C CA . VAL A 1 98 ? 0.121 3.902 5.697 1.00 0.00 98 VAL A CA 11
ATOM 13178 C C . VAL A 1 98 ? 0.952 5.068 5.142 1.00 0.00 98 VAL A C 11
ATOM 13179 O O . VAL A 1 98 ? 0.636 5.675 4.109 1.00 0.00 98 VAL A O 11
ATOM 13192 N N . TYR A 1 99 ? 2.045 5.373 5.822 1.00 0.00 99 TYR A N 11
ATOM 13193 C CA . TYR A 1 99 ? 3.083 6.326 5.455 1.00 0.00 99 TYR A CA 11
ATOM 13194 C C . TYR A 1 99 ? 4.432 5.596 5.215 1.00 0.00 99 TYR A C 11
ATOM 13195 O O . TYR A 1 99 ? 5.484 6.221 5.219 1.00 0.00 99 TYR A O 11
ATOM 13213 N N . SER A 1 100 ? 4.389 4.270 5.003 1.00 0.00 100 SER A N 11
ATOM 13214 C CA . SER A 1 100 ? 5.482 3.267 4.907 1.00 0.00 100 SER A CA 11
ATOM 13215 C C . SER A 1 100 ? 6.931 3.719 5.249 1.00 0.00 100 SER A C 11
ATOM 13216 O O . SER A 1 100 ? 7.844 3.585 4.425 1.00 0.00 100 SER A O 11
ATOM 13224 N N . LYS A 1 101 ? 7.179 4.258 6.460 1.00 0.00 101 LYS A N 11
ATOM 13225 C CA . LYS A 1 101 ? 8.530 4.652 6.922 1.00 0.00 101 LYS A CA 11
ATOM 13226 C C . LYS A 1 101 ? 8.592 4.818 8.451 1.00 0.00 101 LYS A C 11
ATOM 13227 O O . LYS A 1 101 ? 7.560 4.860 9.124 1.00 0.00 101 LYS A O 11
ATOM 13246 N N . LEU A 1 102 ? 9.805 4.931 8.999 1.00 0.00 102 LEU A N 11
ATOM 13247 C CA . LEU A 1 102 ? 10.046 5.337 10.390 1.00 0.00 102 LEU A CA 11
ATOM 13248 C C . LEU A 1 102 ? 9.818 6.861 10.580 1.00 0.00 102 LEU A C 11
ATOM 13249 O O . LEU A 1 102 ? 9.839 7.596 9.578 1.00 0.00 102 LEU A O 11
ATOM 13265 N N . PRO A 1 103 ? 9.651 7.371 11.813 1.00 0.00 103 PRO A N 11
ATOM 13266 C CA . PRO A 1 103 ? 9.637 8.809 12.104 1.00 0.00 103 PRO A CA 11
ATOM 13267 C C . PRO A 1 103 ? 11.002 9.453 11.798 1.00 0.00 103 PRO A C 11
ATOM 13268 O O . PRO A 1 103 ? 11.968 9.301 12.555 1.00 0.00 103 PRO A O 11
ATOM 13279 N N . ALA A 1 104 ? 11.069 10.147 10.657 1.00 0.00 104 ALA A N 11
ATOM 13280 C CA . ALA A 1 104 ? 12.238 10.841 10.101 1.00 0.00 104 ALA A CA 11
ATOM 13281 C C . ALA A 1 104 ? 11.786 11.841 9.030 1.00 0.00 104 ALA A C 11
ATOM 13282 O O . ALA A 1 104 ? 12.113 13.040 9.141 1.00 0.00 104 ALA A O 11
ATOM 13289 N N . GLU A 1 28 ? 8.688 13.640 10.972 1.00 0.00 28 GLU A N 12
ATOM 13290 C CA . GLU A 1 28 ? 7.800 13.672 9.773 1.00 0.00 28 GLU A CA 12
ATOM 13291 C C . GLU A 1 28 ? 7.626 12.270 9.175 1.00 0.00 28 GLU A C 12
ATOM 13292 O O . GLU A 1 28 ? 8.285 11.322 9.605 1.00 0.00 28 GLU A O 12
ATOM 13304 N N . LEU A 1 29 ? 6.755 12.131 8.172 1.00 0.00 29 LEU A N 12
ATOM 13305 C CA . LEU A 1 29 ? 6.482 10.892 7.421 1.00 0.00 29 LEU A CA 12
ATOM 13306 C C . LEU A 1 29 ? 6.258 11.205 5.931 1.00 0.00 29 LEU A C 12
ATOM 13307 O O . LEU A 1 29 ? 6.045 12.355 5.544 1.00 0.00 29 LEU A O 12
ATOM 13323 N N . SER A 1 30 ? 6.258 10.168 5.096 1.00 0.00 30 SER A N 12
ATOM 13324 C CA . SER A 1 30 ? 6.001 10.227 3.642 1.00 0.00 30 SER A CA 12
ATOM 13325 C C . SER A 1 30 ? 4.556 10.595 3.255 1.00 0.00 30 SER A C 12
ATOM 13326 O O . SER A 1 30 ? 4.297 10.926 2.098 1.00 0.00 30 SER A O 12
ATOM 13334 N N . ASN A 1 31 ? 3.618 10.529 4.205 1.00 0.00 31 ASN A N 12
ATOM 13335 C CA . ASN A 1 31 ? 2.180 10.859 4.139 1.00 0.00 31 ASN A CA 12
ATOM 13336 C C . ASN A 1 31 ? 1.353 10.255 2.976 1.00 0.00 31 ASN A C 12
ATOM 13337 O O . ASN A 1 31 ? 0.214 10.675 2.764 1.00 0.00 31 ASN A O 12
ATOM 13348 N N . THR A 1 32 ? 1.881 9.283 2.213 1.00 0.00 32 THR A N 12
ATOM 13349 C CA . THR A 1 32 ? 1.299 8.861 0.924 1.00 0.00 32 THR A CA 12
ATOM 13350 C C . THR A 1 32 ? 1.521 7.384 0.527 1.00 0.00 32 THR A C 12
ATOM 13351 O O . THR A 1 32 ? 1.515 7.090 -0.661 1.00 0.00 32 THR A O 12
ATOM 13362 N N . ARG A 1 33 ? 1.731 6.424 1.450 1.00 0.00 33 ARG A N 12
ATOM 13363 C CA . ARG A 1 33 ? 2.225 5.075 1.065 1.00 0.00 33 ARG A CA 12
ATOM 13364 C C . ARG A 1 33 ? 1.598 3.870 1.758 1.00 0.00 33 ARG A C 12
ATOM 13365 O O . ARG A 1 33 ? 1.624 3.694 2.973 1.00 0.00 33 ARG A O 12
ATOM 13386 N N . LEU A 1 34 ? 1.146 2.934 0.947 1.00 0.00 34 LEU A N 12
ATOM 13387 C CA . LEU A 1 34 ? 0.356 1.816 1.403 1.00 0.00 34 LEU A CA 12
ATOM 13388 C C . LEU A 1 34 ? 1.225 0.576 1.526 1.00 0.00 34 LEU A C 12
ATOM 13389 O O . LEU A 1 34 ? 1.622 -0.020 0.527 1.00 0.00 34 LEU A O 12
ATOM 13405 N N . PHE A 1 35 ? 1.548 0.244 2.773 1.00 0.00 35 PHE A N 12
ATOM 13406 C CA . PHE A 1 35 ? 2.489 -0.804 3.127 1.00 0.00 35 PHE A CA 12
ATOM 13407 C C . PHE A 1 35 ? 1.738 -2.085 3.478 1.00 0.00 35 PHE A C 12
ATOM 13408 O O . PHE A 1 35 ? 1.088 -2.239 4.511 1.00 0.00 35 PHE A O 12
ATOM 13425 N N . VAL A 1 36 ? 1.746 -3.013 2.540 1.00 0.00 36 VAL A N 12
ATOM 13426 C CA . VAL A 1 36 ? 0.877 -4.182 2.587 1.00 0.00 36 VAL A CA 12
ATOM 13427 C C . VAL A 1 36 ? 1.669 -5.410 2.161 1.00 0.00 36 VAL A C 12
ATOM 13428 O O . VAL A 1 36 ? 2.378 -5.428 1.163 1.00 0.00 36 VAL A O 12
ATOM 13441 N N . ARG A 1 37 ? 1.606 -6.425 3.020 1.00 0.00 37 ARG A N 12
ATOM 13442 C CA . ARG A 1 37 ? 2.475 -7.612 2.987 1.00 0.00 37 ARG A CA 12
ATOM 13443 C C . ARG A 1 37 ? 1.871 -8.948 3.471 1.00 0.00 37 ARG A C 12
ATOM 13444 O O . ARG A 1 37 ? 2.646 -9.833 3.843 1.00 0.00 37 ARG A O 12
ATOM 13465 N N . PRO A 1 38 ? 0.536 -9.166 3.490 1.00 0.00 38 PRO A N 12
ATOM 13466 C CA . PRO A 1 38 ? 0.002 -10.462 3.915 1.00 0.00 38 PRO A CA 12
ATOM 13467 C C . PRO A 1 38 ? 0.281 -11.596 2.913 1.00 0.00 38 PRO A C 12
ATOM 13468 O O . PRO A 1 38 ? 0.486 -12.748 3.301 1.00 0.00 38 PRO A O 12
ATOM 13479 N N . PHE A 1 39 ? 0.224 -11.257 1.632 1.00 0.00 39 PHE A N 12
ATOM 13480 C CA . PHE A 1 39 ? 0.206 -12.166 0.486 1.00 0.00 39 PHE A CA 12
ATOM 13481 C C . PHE A 1 39 ? 1.563 -12.839 0.189 1.00 0.00 39 PHE A C 12
ATOM 13482 O O . PHE A 1 39 ? 2.616 -12.286 0.524 1.00 0.00 39 PHE A O 12
ATOM 13499 N N . PRO A 1 40 ? 1.556 -14.006 -0.476 1.00 0.00 40 PRO A N 12
ATOM 13500 C CA . PRO A 1 40 ? 2.753 -14.606 -1.062 1.00 0.00 40 PRO A CA 12
ATOM 13501 C C . PRO A 1 40 ? 3.158 -13.858 -2.356 1.00 0.00 40 PRO A C 12
ATOM 13502 O O . PRO A 1 40 ? 2.556 -12.845 -2.718 1.00 0.00 40 PRO A O 12
ATOM 13513 N N . LEU A 1 41 ? 4.160 -14.371 -3.079 1.00 0.00 41 LEU A N 12
ATOM 13514 C CA . LEU A 1 41 ? 4.671 -13.826 -4.356 1.00 0.00 41 LEU A CA 12
ATOM 13515 C C . LEU A 1 41 ? 3.586 -13.623 -5.439 1.00 0.00 41 LEU A C 12
ATOM 13516 O O . LEU A 1 41 ? 3.804 -12.903 -6.416 1.00 0.00 41 LEU A O 12
ATOM 13532 N N . ASP A 1 42 ? 2.427 -14.268 -5.288 1.00 0.00 42 ASP A N 12
ATOM 13533 C CA . ASP A 1 42 ? 1.276 -14.220 -6.185 1.00 0.00 42 ASP A CA 12
ATOM 13534 C C . ASP A 1 42 ? 0.623 -12.829 -6.341 1.00 0.00 42 ASP A C 12
ATOM 13535 O O . ASP A 1 42 ? -0.010 -12.593 -7.373 1.00 0.00 42 ASP A O 12
ATOM 13544 N N . VAL A 1 43 ? 0.775 -11.895 -5.391 1.00 0.00 43 VAL A N 12
ATOM 13545 C CA . VAL A 1 43 ? 0.270 -10.507 -5.540 1.00 0.00 43 VAL A CA 12
ATOM 13546 C C . VAL A 1 43 ? 0.999 -9.746 -6.654 1.00 0.00 43 VAL A C 12
ATOM 13547 O O . VAL A 1 43 ? 2.222 -9.823 -6.780 1.00 0.00 43 VAL A O 12
ATOM 13560 N N . GLN A 1 44 ? 0.257 -8.971 -7.450 1.00 0.00 44 GLN A N 12
ATOM 13561 C CA . GLN A 1 44 ? 0.781 -8.159 -8.557 1.00 0.00 44 GLN A CA 12
ATOM 13562 C C . GLN A 1 44 ? 0.028 -6.822 -8.621 1.00 0.00 44 GLN A C 12
ATOM 13563 O O . GLN A 1 44 ? -0.961 -6.609 -7.915 1.00 0.00 44 GLN A O 12
ATOM 13577 N N . GLU A 1 45 ? 0.456 -5.908 -9.500 1.00 0.00 45 GLU A N 12
ATOM 13578 C CA . GLU A 1 45 ? -0.201 -4.609 -9.661 1.00 0.00 45 GLU A CA 12
ATOM 13579 C C . GLU A 1 45 ? -1.679 -4.709 -10.075 1.00 0.00 45 GLU A C 12
ATOM 13580 O O . GLU A 1 45 ? -2.420 -3.774 -9.807 1.00 0.00 45 GLU A O 12
ATOM 13592 N N . SER A 1 46 ? -2.142 -5.825 -10.647 1.00 0.00 46 SER A N 12
ATOM 13593 C CA . SER A 1 46 ? -3.565 -6.123 -10.895 1.00 0.00 46 SER A CA 12
ATOM 13594 C C . SER A 1 46 ? -4.391 -6.352 -9.610 1.00 0.00 46 SER A C 12
ATOM 13595 O O . SER A 1 46 ? -5.553 -5.944 -9.515 1.00 0.00 46 SER A O 12
ATOM 13603 N N . GLU A 1 47 ? -3.796 -6.957 -8.588 1.00 0.00 47 GLU A N 12
ATOM 13604 C CA . GLU A 1 47 ? -4.434 -7.302 -7.328 1.00 0.00 47 GLU A CA 12
ATOM 13605 C C . GLU A 1 47 ? -4.434 -6.055 -6.447 1.00 0.00 47 GLU A C 12
ATOM 13606 O O . GLU A 1 47 ? -5.430 -5.691 -5.817 1.00 0.00 47 GLU A O 12
ATOM 13618 N N . LEU A 1 48 ? -3.327 -5.317 -6.505 1.00 0.00 48 LEU A N 12
ATOM 13619 C CA . LEU A 1 48 ? -3.232 -4.002 -5.922 1.00 0.00 48 LEU A CA 12
ATOM 13620 C C . LEU A 1 48 ? -4.150 -3.017 -6.669 1.00 0.00 48 LEU A C 12
ATOM 13621 O O . LEU A 1 48 ? -4.699 -2.117 -6.060 1.00 0.00 48 LEU A O 12
ATOM 13637 N N . ASN A 1 49 ? -4.405 -3.205 -7.972 1.00 0.00 49 ASN A N 12
ATOM 13638 C CA . ASN A 1 49 ? -5.457 -2.464 -8.703 1.00 0.00 49 ASN A CA 12
ATOM 13639 C C . ASN A 1 49 ? -6.852 -2.740 -8.125 1.00 0.00 49 ASN A C 12
ATOM 13640 O O . ASN A 1 49 ? -7.610 -1.797 -7.901 1.00 0.00 49 ASN A O 12
ATOM 13651 N N . GLU A 1 50 ? -7.179 -3.997 -7.817 1.00 0.00 50 GLU A N 12
ATOM 13652 C CA . GLU A 1 50 ? -8.412 -4.314 -7.077 1.00 0.00 50 GLU A CA 12
ATOM 13653 C C . GLU A 1 50 ? -8.478 -3.662 -5.688 1.00 0.00 50 GLU A C 12
ATOM 13654 O O . GLU A 1 50 ? -9.563 -3.281 -5.240 1.00 0.00 50 GLU A O 12
ATOM 13666 N N . ILE A 1 51 ? -7.339 -3.518 -4.998 1.00 0.00 51 ILE A N 12
ATOM 13667 C CA . ILE A 1 51 ? -7.281 -3.014 -3.619 1.00 0.00 51 ILE A CA 12
ATOM 13668 C C . ILE A 1 51 ? -7.249 -1.476 -3.554 1.00 0.00 51 ILE A C 12
ATOM 13669 O O . ILE A 1 51 ? -7.932 -0.903 -2.711 1.00 0.00 51 ILE A O 12
ATOM 13685 N N . PHE A 1 52 ? -6.498 -0.811 -4.444 1.00 0.00 52 PHE A N 12
ATOM 13686 C CA . PHE A 1 52 ? -6.185 0.630 -4.399 1.00 0.00 52 PHE A CA 12
ATOM 13687 C C . PHE A 1 52 ? -6.876 1.467 -5.481 1.00 0.00 52 PHE A C 12
ATOM 13688 O O . PHE A 1 52 ? -7.086 2.670 -5.311 1.00 0.00 52 PHE A O 12
ATOM 13705 N N . GLY A 1 53 ? -7.280 0.833 -6.585 1.00 0.00 53 GLY A N 12
ATOM 13706 C CA . GLY A 1 53 ? -8.140 1.428 -7.609 1.00 0.00 53 GLY A CA 12
ATOM 13707 C C . GLY A 1 53 ? -9.445 2.062 -7.091 1.00 0.00 53 GLY A C 12
ATOM 13708 O O . GLY A 1 53 ? -9.848 3.080 -7.664 1.00 0.00 53 GLY A O 12
ATOM 13712 N N . PRO A 1 54 ? -10.100 1.560 -6.009 1.00 0.00 54 PRO A N 12
ATOM 13713 C CA . PRO A 1 54 ? -11.262 2.233 -5.413 1.00 0.00 54 PRO A CA 12
ATOM 13714 C C . PRO A 1 54 ? -10.979 3.654 -4.885 1.00 0.00 54 PRO A C 12
ATOM 13715 O O . PRO A 1 54 ? -11.900 4.468 -4.800 1.00 0.00 54 PRO A O 12
ATOM 13726 N N . PHE A 1 55 ? -9.723 3.967 -4.543 1.00 0.00 55 PHE A N 12
ATOM 13727 C CA . PHE A 1 55 ? -9.309 5.258 -3.966 1.00 0.00 55 PHE A CA 12
ATOM 13728 C C . PHE A 1 55 ? -8.884 6.227 -5.058 1.00 0.00 55 PHE A C 12
ATOM 13729 O O . PHE A 1 55 ? -9.279 7.395 -5.044 1.00 0.00 55 PHE A O 12
ATOM 13746 N N . GLY A 1 56 ? -8.086 5.727 -6.006 1.00 0.00 56 GLY A N 12
ATOM 13747 C CA . GLY A 1 56 ? -7.817 6.415 -7.260 1.00 0.00 56 GLY A CA 12
ATOM 13748 C C . GLY A 1 56 ? -6.351 6.577 -7.673 1.00 0.00 56 GLY A C 12
ATOM 13749 O O . GLY A 1 56 ? -5.906 5.871 -8.588 1.00 0.00 56 GLY A O 12
ATOM 13753 N N . PRO A 1 57 ? -5.582 7.482 -7.044 1.00 0.00 57 PRO A N 12
ATOM 13754 C CA . PRO A 1 57 ? -4.279 7.933 -7.544 1.00 0.00 57 PRO A CA 12
ATOM 13755 C C . PRO A 1 57 ? -3.073 7.023 -7.223 1.00 0.00 57 PRO A C 12
ATOM 13756 O O . PRO A 1 57 ? -1.997 7.533 -6.915 1.00 0.00 57 PRO A O 12
ATOM 13767 N N . MET A 1 58 ? -3.229 5.691 -7.278 1.00 0.00 58 MET A N 12
ATOM 13768 C CA . MET A 1 58 ? -2.128 4.696 -7.266 1.00 0.00 58 MET A CA 12
ATOM 13769 C C . MET A 1 58 ? -1.077 5.053 -8.332 1.00 0.00 58 MET A C 12
ATOM 13770 O O . MET A 1 58 ? -1.224 4.768 -9.524 1.00 0.00 58 MET A O 12
ATOM 13784 N N . LYS A 1 59 ? -0.021 5.719 -7.862 1.00 0.00 59 LYS A N 12
ATOM 13785 C CA . LYS A 1 59 ? 0.992 6.413 -8.664 1.00 0.00 59 LYS A CA 12
ATOM 13786 C C . LYS A 1 59 ? 2.355 5.722 -8.631 1.00 0.00 59 LYS A C 12
ATOM 13787 O O . LYS A 1 59 ? 3.120 5.841 -9.587 1.00 0.00 59 LYS A O 12
ATOM 13806 N N . GLU A 1 60 ? 2.631 4.944 -7.587 1.00 0.00 60 GLU A N 12
ATOM 13807 C CA . GLU A 1 60 ? 3.745 3.993 -7.536 1.00 0.00 60 GLU A CA 12
ATOM 13808 C C . GLU A 1 60 ? 3.316 2.734 -6.793 1.00 0.00 60 GLU A C 12
ATOM 13809 O O . GLU A 1 60 ? 2.321 2.721 -6.074 1.00 0.00 60 GLU A O 12
ATOM 13821 N N . VAL A 1 61 ? 4.026 1.652 -7.085 1.00 0.00 61 VAL A N 12
ATOM 13822 C CA . VAL A 1 61 ? 3.667 0.273 -6.771 1.00 0.00 61 VAL A CA 12
ATOM 13823 C C . VAL A 1 61 ? 4.960 -0.541 -6.700 1.00 0.00 61 VAL A C 12
ATOM 13824 O O . VAL A 1 61 ? 5.274 -1.330 -7.596 1.00 0.00 61 VAL A O 12
ATOM 13837 N N . LYS A 1 62 ? 5.767 -0.326 -5.652 1.00 0.00 62 LYS A N 12
ATOM 13838 C CA . LYS A 1 62 ? 6.934 -1.188 -5.414 1.00 0.00 62 LYS A CA 12
ATOM 13839 C C . LYS A 1 62 ? 6.429 -2.557 -4.988 1.00 0.00 62 LYS A C 12
ATOM 13840 O O . LYS A 1 62 ? 5.650 -2.630 -4.038 1.00 0.00 62 LYS A O 12
ATOM 13859 N N . ILE A 1 63 ? 6.861 -3.620 -5.655 1.00 0.00 63 ILE A N 12
ATOM 13860 C CA . ILE A 1 63 ? 6.431 -5.002 -5.369 1.00 0.00 63 ILE A CA 12
ATOM 13861 C C . ILE A 1 63 ? 7.648 -5.919 -5.194 1.00 0.00 63 ILE A C 12
ATOM 13862 O O . ILE A 1 63 ? 8.512 -6.029 -6.065 1.00 0.00 63 ILE A O 12
ATOM 13878 N N . LEU A 1 64 ? 7.693 -6.563 -4.031 1.00 0.00 64 LEU A N 12
ATOM 13879 C CA . LEU A 1 64 ? 8.707 -7.503 -3.539 1.00 0.00 64 LEU A CA 12
ATOM 13880 C C . LEU A 1 64 ? 8.060 -8.893 -3.360 1.00 0.00 64 LEU A C 12
ATOM 13881 O O . LEU A 1 64 ? 6.847 -9.027 -3.514 1.00 0.00 64 LEU A O 12
ATOM 13897 N N . ASN A 1 65 ? 8.846 -9.886 -2.928 1.00 0.00 65 ASN A N 12
ATOM 13898 C CA . ASN A 1 65 ? 8.536 -11.318 -2.696 1.00 0.00 65 ASN A CA 12
ATOM 13899 C C . ASN A 1 65 ? 7.380 -11.650 -1.708 1.00 0.00 65 ASN A C 12
ATOM 13900 O O . ASN A 1 65 ? 7.534 -12.447 -0.773 1.00 0.00 65 ASN A O 12
ATOM 13911 N N . GLY A 1 66 ? 6.238 -10.996 -1.845 1.00 0.00 66 GLY A N 12
ATOM 13912 C CA . GLY A 1 66 ? 5.124 -10.998 -0.916 1.00 0.00 66 GLY A CA 12
ATOM 13913 C C . GLY A 1 66 ? 4.823 -9.617 -0.319 1.00 0.00 66 GLY A C 12
ATOM 13914 O O . GLY A 1 66 ? 3.971 -9.519 0.558 1.00 0.00 66 GLY A O 12
ATOM 13918 N N . PHE A 1 67 ? 5.503 -8.547 -0.761 1.00 0.00 67 PHE A N 12
ATOM 13919 C CA . PHE A 1 67 ? 5.350 -7.215 -0.151 1.00 0.00 67 PHE A CA 12
ATOM 13920 C C . PHE A 1 67 ? 5.030 -6.169 -1.218 1.00 0.00 67 PHE A C 12
ATOM 13921 O O . PHE A 1 67 ? 5.492 -6.266 -2.350 1.00 0.00 67 PHE A O 12
ATOM 13938 N N . ALA A 1 68 ? 4.264 -5.149 -0.857 1.00 0.00 68 ALA A N 12
ATOM 13939 C CA . ALA A 1 68 ? 3.848 -4.069 -1.744 1.00 0.00 68 ALA A CA 12
ATOM 13940 C C . ALA A 1 68 ? 3.841 -2.742 -0.978 1.00 0.00 68 ALA A C 12
ATOM 13941 O O . ALA A 1 68 ? 3.356 -2.637 0.141 1.00 0.00 68 ALA A O 12
ATOM 13948 N N . PHE A 1 69 ? 4.414 -1.732 -1.627 1.00 0.00 69 PHE A N 12
ATOM 13949 C CA . PHE A 1 69 ? 4.576 -0.377 -1.118 1.00 0.00 69 PHE A CA 12
ATOM 13950 C C . PHE A 1 69 ? 4.027 0.518 -2.216 1.00 0.00 69 PHE A C 12
ATOM 13951 O O . PHE A 1 69 ? 4.730 0.973 -3.121 1.00 0.00 69 PHE A O 12
ATOM 13968 N N . VAL A 1 70 ? 2.705 0.625 -2.185 1.00 0.00 70 VAL A N 12
ATOM 13969 C CA . VAL A 1 70 ? 1.961 1.447 -3.134 1.00 0.00 70 VAL A CA 12
ATOM 13970 C C . VAL A 1 70 ? 2.111 2.888 -2.666 1.00 0.00 70 VAL A C 12
ATOM 13971 O O . VAL A 1 70 ? 2.409 3.142 -1.497 1.00 0.00 70 VAL A O 12
ATOM 13984 N N . GLU A 1 71 ? 1.982 3.854 -3.554 1.00 0.00 71 GLU A N 12
ATOM 13985 C CA . GLU A 1 71 ? 2.378 5.229 -3.270 1.00 0.00 71 GLU A CA 12
ATOM 13986 C C . GLU A 1 71 ? 1.517 6.202 -4.075 1.00 0.00 71 GLU A C 12
ATOM 13987 O O . GLU A 1 71 ? 1.153 5.919 -5.224 1.00 0.00 71 GLU A O 12
ATOM 13999 N N . PHE A 1 72 ? 1.245 7.371 -3.499 1.00 0.00 72 PHE A N 12
ATOM 14000 C CA . PHE A 1 72 ? 0.330 8.358 -4.053 1.00 0.00 72 PHE A CA 12
ATOM 14001 C C . PHE A 1 72 ? 0.872 9.793 -4.060 1.00 0.00 72 PHE A C 12
ATOM 14002 O O . PHE A 1 72 ? 1.931 10.098 -3.511 1.00 0.00 72 PHE A O 12
ATOM 14019 N N . GLU A 1 73 ? 0.157 10.666 -4.765 1.00 0.00 73 GLU A N 12
ATOM 14020 C CA . GLU A 1 73 ? 0.585 12.041 -5.083 1.00 0.00 73 GLU A CA 12
ATOM 14021 C C . GLU A 1 73 ? 0.059 13.147 -4.130 1.00 0.00 73 GLU A C 12
ATOM 14022 O O . GLU A 1 73 ? 0.532 14.283 -4.199 1.00 0.00 73 GLU A O 12
ATOM 14034 N N . GLU A 1 74 ? -0.900 12.851 -3.243 1.00 0.00 74 GLU A N 12
ATOM 14035 C CA . GLU A 1 74 ? -1.530 13.818 -2.314 1.00 0.00 74 GLU A CA 12
ATOM 14036 C C . GLU A 1 74 ? -2.071 13.087 -1.067 1.00 0.00 74 GLU A C 12
ATOM 14037 O O . GLU A 1 74 ? -2.566 11.970 -1.190 1.00 0.00 74 GLU A O 12
ATOM 14049 N N . ALA A 1 75 ? -2.020 13.670 0.130 1.00 0.00 75 ALA A N 12
ATOM 14050 C CA . ALA A 1 75 ? -2.336 12.963 1.377 1.00 0.00 75 ALA A CA 12
ATOM 14051 C C . ALA A 1 75 ? -3.809 12.541 1.555 1.00 0.00 75 ALA A C 12
ATOM 14052 O O . ALA A 1 75 ? -4.101 11.641 2.343 1.00 0.00 75 ALA A O 12
ATOM 14059 N N . GLU A 1 76 ? -4.730 13.113 0.773 1.00 0.00 76 GLU A N 12
ATOM 14060 C CA . GLU A 1 76 ? -6.128 12.673 0.645 1.00 0.00 76 GLU A CA 12
ATOM 14061 C C . GLU A 1 76 ? -6.284 11.190 0.344 1.00 0.00 76 GLU A C 12
ATOM 14062 O O . GLU A 1 76 ? -7.143 10.502 0.899 1.00 0.00 76 GLU A O 12
ATOM 14074 N N . SER A 1 77 ? -5.475 10.727 -0.593 1.00 0.00 77 SER A N 12
ATOM 14075 C CA . SER A 1 77 ? -5.497 9.368 -1.119 1.00 0.00 77 SER A CA 12
ATOM 14076 C C . SER A 1 77 ? -5.068 8.345 -0.075 1.00 0.00 77 SER A C 12
ATOM 14077 O O . SER A 1 77 ? -5.731 7.328 0.112 1.00 0.00 77 SER A O 12
ATOM 14085 N N . ALA A 1 78 ? -4.005 8.653 0.657 1.00 0.00 78 ALA A N 12
ATOM 14086 C CA . ALA A 1 78 ? -3.595 7.874 1.819 1.00 0.00 78 ALA A CA 12
ATOM 14087 C C . ALA A 1 78 ? -4.661 7.926 2.915 1.00 0.00 78 ALA A C 12
ATOM 14088 O O . ALA A 1 78 ? -5.084 6.865 3.353 1.00 0.00 78 ALA A O 12
ATOM 14095 N N . ALA A 1 79 ? -5.165 9.108 3.295 1.00 0.00 79 ALA A N 12
ATOM 14096 C CA . ALA A 1 79 ? -6.206 9.261 4.319 1.00 0.00 79 ALA A CA 12
ATOM 14097 C C . ALA A 1 79 ? -7.418 8.354 4.045 1.00 0.00 79 ALA A C 12
ATOM 14098 O O . ALA A 1 79 ? -7.826 7.570 4.920 1.00 0.00 79 ALA A O 12
ATOM 14105 N N . LYS A 1 80 ? -7.944 8.385 2.814 1.00 0.00 80 LYS A N 12
ATOM 14106 C CA . LYS A 1 80 ? -9.033 7.480 2.441 1.00 0.00 80 LYS A CA 12
ATOM 14107 C C . LYS A 1 80 ? -8.597 6.027 2.380 1.00 0.00 80 LYS A C 12
ATOM 14108 O O . LYS A 1 80 ? -9.296 5.193 2.929 1.00 0.00 80 LYS A O 12
ATOM 14127 N N . ALA A 1 81 ? -7.447 5.707 1.784 1.00 0.00 81 ALA A N 12
ATOM 14128 C CA . ALA A 1 81 ? -7.001 4.317 1.687 1.00 0.00 81 ALA A CA 12
ATOM 14129 C C . ALA A 1 81 ? -6.864 3.691 3.094 1.00 0.00 81 ALA A C 12
ATOM 14130 O O . ALA A 1 81 ? -7.316 2.571 3.335 1.00 0.00 81 ALA A O 12
ATOM 14137 N N . ILE A 1 82 ? -6.323 4.451 4.060 1.00 0.00 82 ILE A N 12
ATOM 14138 C CA . ILE A 1 82 ? -6.275 4.098 5.477 1.00 0.00 82 ILE A CA 12
ATOM 14139 C C . ILE A 1 82 ? -7.678 3.777 6.000 1.00 0.00 82 ILE A C 12
ATOM 14140 O O . ILE A 1 82 ? -7.943 2.655 6.429 1.00 0.00 82 ILE A O 12
ATOM 14156 N N . GLU A 1 83 ? -8.597 4.743 5.919 1.00 0.00 83 GLU A N 12
ATOM 14157 C CA . GLU A 1 83 ? -9.968 4.557 6.415 1.00 0.00 83 GLU A CA 12
ATOM 14158 C C . GLU A 1 83 ? -10.695 3.374 5.739 1.00 0.00 83 GLU A C 12
ATOM 14159 O O . GLU A 1 83 ? -11.462 2.655 6.383 1.00 0.00 83 GLU A O 12
ATOM 14171 N N . GLU A 1 84 ? -10.401 3.120 4.463 1.00 0.00 84 GLU A N 12
ATOM 14172 C CA . GLU A 1 84 ? -11.055 2.116 3.620 1.00 0.00 84 GLU A CA 12
ATOM 14173 C C . GLU A 1 84 ? -10.549 0.688 3.858 1.00 0.00 84 GLU A C 12
ATOM 14174 O O . GLU A 1 84 ? -11.349 -0.251 3.852 1.00 0.00 84 GLU A O 12
ATOM 14186 N N . VAL A 1 85 ? -9.238 0.500 4.075 1.00 0.00 85 VAL A N 12
ATOM 14187 C CA . VAL A 1 85 ? -8.615 -0.838 4.017 1.00 0.00 85 VAL A CA 12
ATOM 14188 C C . VAL A 1 85 ? -7.393 -1.051 4.948 1.00 0.00 85 VAL A C 12
ATOM 14189 O O . VAL A 1 85 ? -6.853 -2.152 5.011 1.00 0.00 85 VAL A O 12
ATOM 14202 N N . HIS A 1 86 ? -6.986 -0.069 5.759 1.00 0.00 86 HIS A N 12
ATOM 14203 C CA . HIS A 1 86 ? -5.999 -0.304 6.835 1.00 0.00 86 HIS A CA 12
ATOM 14204 C C . HIS A 1 86 ? -6.619 -1.080 8.003 1.00 0.00 86 HIS A C 12
ATOM 14205 O O . HIS A 1 86 ? -7.676 -0.711 8.517 1.00 0.00 86 HIS A O 12
ATOM 14219 N N . GLY A 1 87 ? -5.951 -2.148 8.439 1.00 0.00 87 GLY A N 12
ATOM 14220 C CA . GLY A 1 87 ? -6.284 -2.927 9.643 1.00 0.00 87 GLY A CA 12
ATOM 14221 C C . GLY A 1 87 ? -7.312 -4.017 9.345 1.00 0.00 87 GLY A C 12
ATOM 14222 O O . GLY A 1 87 ? -7.578 -4.894 10.170 1.00 0.00 87 GLY A O 12
ATOM 14226 N N . LYS A 1 88 ? -7.864 -3.957 8.133 1.00 0.00 88 LYS A N 12
ATOM 14227 C CA . LYS A 1 88 ? -8.695 -4.947 7.492 1.00 0.00 88 LYS A CA 12
ATOM 14228 C C . LYS A 1 88 ? -7.810 -6.086 6.985 1.00 0.00 88 LYS A C 12
ATOM 14229 O O . LYS A 1 88 ? -6.717 -5.868 6.458 1.00 0.00 88 LYS A O 12
ATOM 14248 N N . SER A 1 89 ? -8.293 -7.298 7.208 1.00 0.00 89 SER A N 12
ATOM 14249 C CA . SER A 1 89 ? -7.574 -8.559 6.989 1.00 0.00 89 SER A CA 12
ATOM 14250 C C . SER A 1 89 ? -7.659 -9.019 5.534 1.00 0.00 89 SER A C 12
ATOM 14251 O O . SER A 1 89 ? -8.724 -9.445 5.078 1.00 0.00 89 SER A O 12
ATOM 14259 N N . PHE A 1 90 ? -6.545 -8.964 4.798 1.00 0.00 90 PHE A N 12
ATOM 14260 C CA . PHE A 1 90 ? -6.469 -9.525 3.445 1.00 0.00 90 PHE A CA 12
ATOM 14261 C C . PHE A 1 90 ? -5.634 -10.814 3.459 1.00 0.00 90 PHE A C 12
ATOM 14262 O O . PHE A 1 90 ? -4.643 -10.905 4.181 1.00 0.00 90 PHE A O 12
ATOM 14279 N N . ALA A 1 91 ? -6.017 -11.794 2.629 1.00 0.00 91 ALA A N 12
ATOM 14280 C CA . ALA A 1 91 ? -5.436 -13.139 2.482 1.00 0.00 91 ALA A CA 12
ATOM 14281 C C . ALA A 1 91 ? -5.316 -13.982 3.780 1.00 0.00 91 ALA A C 12
ATOM 14282 O O . ALA A 1 91 ? -5.909 -15.060 3.865 1.00 0.00 91 ALA A O 12
ATOM 14289 N N . ASN A 1 92 ? -4.561 -13.507 4.769 1.00 0.00 92 ASN A N 12
ATOM 14290 C CA . ASN A 1 92 ? -4.252 -14.180 6.029 1.00 0.00 92 ASN A CA 12
ATOM 14291 C C . ASN A 1 92 ? -3.860 -13.208 7.176 1.00 0.00 92 ASN A C 12
ATOM 14292 O O . ASN A 1 92 ? -3.683 -13.672 8.304 1.00 0.00 92 ASN A O 12
ATOM 14303 N N . GLN A 1 93 ? -3.725 -11.891 6.931 1.00 0.00 93 GLN A N 12
ATOM 14304 C CA . GLN A 1 93 ? -3.398 -10.895 7.970 1.00 0.00 93 GLN A CA 12
ATOM 14305 C C . GLN A 1 93 ? -3.755 -9.453 7.540 1.00 0.00 93 GLN A C 12
ATOM 14306 O O . GLN A 1 93 ? -4.014 -9.202 6.353 1.00 0.00 93 GLN A O 12
ATOM 14320 N N . PRO A 1 94 ? -3.806 -8.478 8.463 1.00 0.00 94 PRO A N 12
ATOM 14321 C CA . PRO A 1 94 ? -4.140 -7.105 8.104 1.00 0.00 94 PRO A CA 12
ATOM 14322 C C . PRO A 1 94 ? -3.048 -6.300 7.396 1.00 0.00 94 PRO A C 12
ATOM 14323 O O . PRO A 1 94 ? -1.837 -6.490 7.555 1.00 0.00 94 PRO A O 12
ATOM 14334 N N . LEU A 1 95 ? -3.564 -5.350 6.618 1.00 0.00 95 LEU A N 12
ATOM 14335 C CA . LEU A 1 95 ? -2.894 -4.363 5.777 1.00 0.00 95 LEU A CA 12
ATOM 14336 C C . LEU A 1 95 ? -2.462 -3.124 6.567 1.00 0.00 95 LEU A C 12
ATOM 14337 O O . LEU A 1 95 ? -3.210 -2.613 7.397 1.00 0.00 95 LEU A O 12
ATOM 14353 N N . GLU A 1 96 ? -1.284 -2.596 6.232 1.00 0.00 96 GLU A N 12
ATOM 14354 C CA . GLU A 1 96 ? -0.665 -1.430 6.887 1.00 0.00 96 GLU A CA 12
ATOM 14355 C C . GLU A 1 96 ? -0.563 -0.262 5.884 1.00 0.00 96 GLU A C 12
ATOM 14356 O O . GLU A 1 96 ? 0.467 0.354 5.592 1.00 0.00 96 GLU A O 12
ATOM 14368 N N . VAL A 1 97 ? -1.722 -0.017 5.280 1.00 0.00 97 VAL A N 12
ATOM 14369 C CA . VAL A 1 97 ? -1.995 0.979 4.237 1.00 0.00 97 VAL A CA 12
ATOM 14370 C C . VAL A 1 97 ? -1.838 2.332 4.878 1.00 0.00 97 VAL A C 12
ATOM 14371 O O . VAL A 1 97 ? -2.692 2.704 5.681 1.00 0.00 97 VAL A O 12
ATOM 14384 N N . VAL A 1 98 ? -0.741 3.041 4.622 1.00 0.00 98 VAL A N 12
ATOM 14385 C CA . VAL A 1 98 ? -0.455 4.160 5.521 1.00 0.00 98 VAL A CA 12
ATOM 14386 C C . VAL A 1 98 ? 0.371 5.284 4.895 1.00 0.00 98 VAL A C 12
ATOM 14387 O O . VAL A 1 98 ? 0.060 5.810 3.823 1.00 0.00 98 VAL A O 12
ATOM 14400 N N . TYR A 1 99 ? 1.442 5.651 5.570 1.00 0.00 99 TYR A N 12
ATOM 14401 C CA . TYR A 1 99 ? 2.522 6.520 5.122 1.00 0.00 99 TYR A CA 12
ATOM 14402 C C . TYR A 1 99 ? 3.815 5.693 4.908 1.00 0.00 99 TYR A C 12
ATOM 14403 O O . TYR A 1 99 ? 4.913 6.228 4.817 1.00 0.00 99 TYR A O 12
ATOM 14421 N N . SER A 1 100 ? 3.669 4.365 4.830 1.00 0.00 100 SER A N 12
ATOM 14422 C CA . SER A 1 100 ? 4.657 3.271 4.812 1.00 0.00 100 SER A CA 12
ATOM 14423 C C . SER A 1 100 ? 5.941 3.369 5.673 1.00 0.00 100 SER A C 12
ATOM 14424 O O . SER A 1 100 ? 6.859 2.567 5.506 1.00 0.00 100 SER A O 12
ATOM 14432 N N . LYS A 1 101 ? 6.023 4.290 6.647 1.00 0.00 101 LYS A N 12
ATOM 14433 C CA . LYS A 1 101 ? 7.116 4.420 7.648 1.00 0.00 101 LYS A CA 12
ATOM 14434 C C . LYS A 1 101 ? 8.530 4.687 7.084 1.00 0.00 101 LYS A C 12
ATOM 14435 O O . LYS A 1 101 ? 9.487 4.740 7.853 1.00 0.00 101 LYS A O 12
ATOM 14454 N N . LEU A 1 102 ? 8.681 4.897 5.772 1.00 0.00 102 LEU A N 12
ATOM 14455 C CA . LEU A 1 102 ? 9.949 5.236 5.102 1.00 0.00 102 LEU A CA 12
ATOM 14456 C C . LEU A 1 102 ? 9.739 5.980 3.757 1.00 0.00 102 LEU A C 12
ATOM 14457 O O . LEU A 1 102 ? 8.705 5.781 3.111 1.00 0.00 102 LEU A O 12
ATOM 14473 N N . PRO A 1 103 ? 10.692 6.837 3.332 1.00 0.00 103 PRO A N 12
ATOM 14474 C CA . PRO A 1 103 ? 10.587 7.625 2.095 1.00 0.00 103 PRO A CA 12
ATOM 14475 C C . PRO A 1 103 ? 11.132 6.918 0.839 1.00 0.00 103 PRO A C 12
ATOM 14476 O O . PRO A 1 103 ? 10.722 7.251 -0.271 1.00 0.00 103 PRO A O 12
ATOM 14487 N N . ALA A 1 104 ? 12.052 5.958 1.004 1.00 0.00 104 ALA A N 12
ATOM 14488 C CA . ALA A 1 104 ? 12.655 5.164 -0.069 1.00 0.00 104 ALA A CA 12
ATOM 14489 C C . ALA A 1 104 ? 11.693 4.083 -0.587 1.00 0.00 104 ALA A C 12
ATOM 14490 O O . ALA A 1 104 ? 11.388 4.030 -1.793 1.00 0.00 104 ALA A O 12
ATOM 14497 N N . GLU A 1 28 ? 2.292 13.982 9.177 1.00 0.00 28 GLU A N 13
ATOM 14498 C CA . GLU A 1 28 ? 3.773 13.907 9.059 1.00 0.00 28 GLU A CA 13
ATOM 14499 C C . GLU A 1 28 ? 4.201 12.500 8.599 1.00 0.00 28 GLU A C 13
ATOM 14500 O O . GLU A 1 28 ? 3.413 11.840 7.919 1.00 0.00 28 GLU A O 13
ATOM 14512 N N . LEU A 1 29 ? 5.432 12.047 8.903 1.00 0.00 29 LEU A N 13
ATOM 14513 C CA . LEU A 1 29 ? 6.055 10.762 8.512 1.00 0.00 29 LEU A CA 13
ATOM 14514 C C . LEU A 1 29 ? 6.332 10.687 6.999 1.00 0.00 29 LEU A C 13
ATOM 14515 O O . LEU A 1 29 ? 7.481 10.646 6.566 1.00 0.00 29 LEU A O 13
ATOM 14531 N N . SER A 1 30 ? 5.263 10.700 6.205 1.00 0.00 30 SER A N 13
ATOM 14532 C CA . SER A 1 30 ? 5.211 10.830 4.747 1.00 0.00 30 SER A CA 13
ATOM 14533 C C . SER A 1 30 ? 3.802 11.181 4.260 1.00 0.00 30 SER A C 13
ATOM 14534 O O . SER A 1 30 ? 3.647 11.681 3.147 1.00 0.00 30 SER A O 13
ATOM 14542 N N . ASN A 1 31 ? 2.771 10.922 5.069 1.00 0.00 31 ASN A N 13
ATOM 14543 C CA . ASN A 1 31 ? 1.339 11.120 4.791 1.00 0.00 31 ASN A CA 13
ATOM 14544 C C . ASN A 1 31 ? 0.746 10.257 3.649 1.00 0.00 31 ASN A C 13
ATOM 14545 O O . ASN A 1 31 ? -0.478 10.144 3.585 1.00 0.00 31 ASN A O 13
ATOM 14556 N N . THR A 1 32 ? 1.560 9.640 2.778 1.00 0.00 32 THR A N 13
ATOM 14557 C CA . THR A 1 32 ? 1.066 9.083 1.502 1.00 0.00 32 THR A CA 13
ATOM 14558 C C . THR A 1 32 ? 1.586 7.716 1.034 1.00 0.00 32 THR A C 13
ATOM 14559 O O . THR A 1 32 ? 1.664 7.500 -0.171 1.00 0.00 32 THR A O 13
ATOM 14570 N N . ARG A 1 33 ? 1.920 6.757 1.915 1.00 0.00 33 ARG A N 13
ATOM 14571 C CA . ARG A 1 33 ? 2.534 5.484 1.462 1.00 0.00 33 ARG A CA 13
ATOM 14572 C C . ARG A 1 33 ? 1.888 4.255 2.085 1.00 0.00 33 ARG A C 13
ATOM 14573 O O . ARG A 1 33 ? 1.705 4.178 3.296 1.00 0.00 33 ARG A O 13
ATOM 14594 N N . LEU A 1 34 ? 1.613 3.221 1.309 1.00 0.00 34 LEU A N 13
ATOM 14595 C CA . LEU A 1 34 ? 0.789 2.087 1.738 1.00 0.00 34 LEU A CA 13
ATOM 14596 C C . LEU A 1 34 ? 1.583 0.768 1.828 1.00 0.00 34 LEU A C 13
ATOM 14597 O O . LEU A 1 34 ? 2.182 0.370 0.830 1.00 0.00 34 LEU A O 13
ATOM 14613 N N . PHE A 1 35 ? 1.560 0.075 2.980 1.00 0.00 35 PHE A N 13
ATOM 14614 C CA . PHE A 1 35 ? 2.445 -1.045 3.320 1.00 0.00 35 PHE A CA 13
ATOM 14615 C C . PHE A 1 35 ? 1.555 -2.278 3.379 1.00 0.00 35 PHE A C 13
ATOM 14616 O O . PHE A 1 35 ? 0.654 -2.441 4.197 1.00 0.00 35 PHE A O 13
ATOM 14633 N N . VAL A 1 36 ? 1.763 -3.109 2.376 1.00 0.00 36 VAL A N 13
ATOM 14634 C CA . VAL A 1 36 ? 0.818 -4.124 1.936 1.00 0.00 36 VAL A CA 13
ATOM 14635 C C . VAL A 1 36 ? 1.605 -5.410 1.709 1.00 0.00 36 VAL A C 13
ATOM 14636 O O . VAL A 1 36 ? 2.322 -5.580 0.732 1.00 0.00 36 VAL A O 13
ATOM 14649 N N . ARG A 1 37 ? 1.516 -6.291 2.715 1.00 0.00 37 ARG A N 13
ATOM 14650 C CA . ARG A 1 37 ? 2.390 -7.461 2.919 1.00 0.00 37 ARG A CA 13
ATOM 14651 C C . ARG A 1 37 ? 1.792 -8.792 3.445 1.00 0.00 37 ARG A C 13
ATOM 14652 O O . ARG A 1 37 ? 2.593 -9.686 3.725 1.00 0.00 37 ARG A O 13
ATOM 14673 N N . PRO A 1 38 ? 0.462 -9.010 3.597 1.00 0.00 38 PRO A N 13
ATOM 14674 C CA . PRO A 1 38 ? -0.082 -10.345 3.906 1.00 0.00 38 PRO A CA 13
ATOM 14675 C C . PRO A 1 38 ? 0.365 -11.458 2.954 1.00 0.00 38 PRO A C 13
ATOM 14676 O O . PRO A 1 38 ? 0.619 -12.590 3.365 1.00 0.00 38 PRO A O 13
ATOM 14687 N N . PHE A 1 39 ? 0.379 -11.121 1.672 1.00 0.00 39 PHE A N 13
ATOM 14688 C CA . PHE A 1 39 ? 0.569 -12.023 0.537 1.00 0.00 39 PHE A CA 13
ATOM 14689 C C . PHE A 1 39 ? 2.003 -12.564 0.459 1.00 0.00 39 PHE A C 13
ATOM 14690 O O . PHE A 1 39 ? 2.938 -11.890 0.901 1.00 0.00 39 PHE A O 13
ATOM 14707 N N . PRO A 1 40 ? 2.216 -13.740 -0.152 1.00 0.00 40 PRO A N 13
ATOM 14708 C C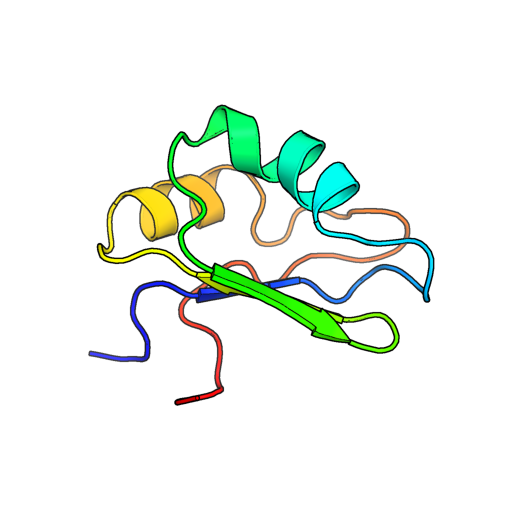A . PRO A 1 40 ? 3.549 -14.164 -0.543 1.00 0.00 40 PRO A CA 13
ATOM 14709 C C . PRO A 1 40 ? 3.977 -13.440 -1.839 1.00 0.00 40 PRO A C 13
ATOM 14710 O O . PRO A 1 40 ? 3.335 -12.479 -2.269 1.00 0.00 40 PRO A O 13
ATOM 14721 N N . LEU A 1 41 ? 5.061 -13.899 -2.474 1.00 0.00 41 LEU A N 13
ATOM 14722 C CA . LEU A 1 41 ? 5.631 -13.355 -3.722 1.00 0.00 41 LEU A CA 13
ATOM 14723 C C . LEU A 1 41 ? 4.622 -13.214 -4.892 1.00 0.00 41 LEU A C 13
ATOM 14724 O O . LEU A 1 41 ? 4.916 -12.544 -5.873 1.00 0.00 41 LEU A O 13
ATOM 14740 N N . ASP A 1 42 ? 3.448 -13.841 -4.788 1.00 0.00 42 ASP A N 13
ATOM 14741 C CA . ASP A 1 42 ? 2.341 -13.808 -5.743 1.00 0.00 42 ASP A CA 13
ATOM 14742 C C . ASP A 1 42 ? 1.770 -12.410 -6.051 1.00 0.00 42 ASP A C 13
ATOM 14743 O O . ASP A 1 42 ? 1.356 -12.191 -7.185 1.00 0.00 42 ASP A O 13
ATOM 14752 N N . VAL A 1 43 ? 1.748 -11.465 -5.100 1.00 0.00 43 VAL A N 13
ATOM 14753 C CA . VAL A 1 43 ? 1.214 -10.101 -5.336 1.00 0.00 43 VAL A CA 13
ATOM 14754 C C . VAL A 1 43 ? 2.097 -9.298 -6.298 1.00 0.00 43 VAL A C 13
ATOM 14755 O O . VAL A 1 43 ? 3.325 -9.337 -6.205 1.00 0.00 43 VAL A O 13
ATOM 14768 N N . GLN A 1 44 ? 1.476 -8.533 -7.204 1.00 0.00 44 GLN A N 13
ATOM 14769 C CA . GLN A 1 44 ? 2.155 -7.706 -8.210 1.00 0.00 44 GLN A CA 13
ATOM 14770 C C . GLN A 1 44 ? 1.389 -6.394 -8.421 1.00 0.00 44 GLN A C 13
ATOM 14771 O O . GLN A 1 44 ? 0.280 -6.204 -7.912 1.00 0.00 44 GLN A O 13
ATOM 14785 N N . GLU A 1 45 ? 1.948 -5.501 -9.248 1.00 0.00 45 GLU A N 13
ATOM 14786 C CA . GLU A 1 45 ? 1.302 -4.240 -9.618 1.00 0.00 45 GLU A CA 13
ATOM 14787 C C . GLU A 1 45 ? -0.117 -4.437 -10.170 1.00 0.00 45 GLU A C 13
ATOM 14788 O O . GLU A 1 45 ? -0.961 -3.597 -9.901 1.00 0.00 45 GLU A O 13
ATOM 14800 N N . SER A 1 46 ? -0.434 -5.533 -10.865 1.00 0.00 46 SER A N 13
ATOM 14801 C CA . SER A 1 46 ? -1.800 -5.836 -11.342 1.00 0.00 46 SER A CA 13
ATOM 14802 C C . SER A 1 46 ? -2.819 -6.103 -10.218 1.00 0.00 46 SER A C 13
ATOM 14803 O O . SER A 1 46 ? -3.984 -5.704 -10.320 1.00 0.00 46 SER A O 13
ATOM 14811 N N . GLU A 1 47 ? -2.395 -6.715 -9.109 1.00 0.00 47 GLU A N 13
ATOM 14812 C CA . GLU A 1 47 ? -3.254 -7.075 -7.989 1.00 0.00 47 GLU A CA 13
ATOM 14813 C C . GLU A 1 47 ? -3.473 -5.843 -7.126 1.00 0.00 47 GLU A C 13
ATOM 14814 O O . GLU A 1 47 ? -4.585 -5.528 -6.704 1.00 0.00 47 GLU A O 13
ATOM 14826 N N . LEU A 1 48 ? -2.399 -5.073 -6.966 1.00 0.00 48 LEU A N 13
ATOM 14827 C CA . LEU A 1 48 ? -2.441 -3.752 -6.385 1.00 0.00 48 LEU A CA 13
ATOM 14828 C C . LEU A 1 48 ? -3.299 -2.827 -7.263 1.00 0.00 48 LEU A C 13
ATOM 14829 O O . LEU A 1 48 ? -4.102 -2.083 -6.729 1.00 0.00 48 LEU A O 13
ATOM 14845 N N . ASN A 1 49 ? -3.232 -2.914 -8.591 1.00 0.00 49 ASN A N 13
ATOM 14846 C CA . ASN A 1 49 ? -4.114 -2.133 -9.478 1.00 0.00 49 ASN A CA 13
ATOM 14847 C C . ASN A 1 49 ? -5.598 -2.467 -9.256 1.00 0.00 49 ASN A C 13
ATOM 14848 O O . ASN A 1 49 ? -6.425 -1.558 -9.205 1.00 0.00 49 ASN A O 13
ATOM 14859 N N . GLU A 1 50 ? -5.945 -3.741 -9.049 1.00 0.00 50 GLU A N 13
ATOM 14860 C CA . GLU A 1 50 ? -7.309 -4.127 -8.654 1.00 0.00 50 GLU A CA 13
ATOM 14861 C C . GLU A 1 50 ? -7.744 -3.547 -7.295 1.00 0.00 50 GLU A C 13
ATOM 14862 O O . GLU A 1 50 ? -8.877 -3.080 -7.156 1.00 0.00 50 GLU A O 13
ATOM 14874 N N . ILE A 1 51 ? -6.859 -3.567 -6.295 1.00 0.00 51 ILE A N 13
ATOM 14875 C CA . ILE A 1 51 ? -7.162 -3.149 -4.910 1.00 0.00 51 ILE A CA 13
ATOM 14876 C C . ILE A 1 51 ? -7.122 -1.616 -4.721 1.00 0.00 51 ILE A C 13
ATOM 14877 O O . ILE A 1 51 ? -7.937 -1.071 -3.983 1.00 0.00 51 ILE A O 13
ATOM 14893 N N . PHE A 1 52 ? -6.194 -0.924 -5.396 1.00 0.00 52 PHE A N 13
ATOM 14894 C CA . PHE A 1 52 ? -5.845 0.496 -5.208 1.00 0.00 52 PHE A CA 13
ATOM 14895 C C . PHE A 1 52 ? -6.350 1.414 -6.323 1.00 0.00 52 PHE A C 13
ATOM 14896 O O . PHE A 1 52 ? -6.504 2.619 -6.113 1.00 0.00 52 PHE A O 13
ATOM 14913 N N . GLY A 1 53 ? -6.641 0.854 -7.499 1.00 0.00 53 GLY A N 13
ATOM 14914 C CA . GLY A 1 53 ? -7.330 1.544 -8.588 1.00 0.00 53 GLY A CA 13
ATOM 14915 C C . GLY A 1 53 ? -8.609 2.302 -8.174 1.00 0.00 53 GLY A C 13
ATOM 14916 O O . GLY A 1 53 ? -8.849 3.367 -8.756 1.00 0.00 53 GLY A O 13
ATOM 14920 N N . PRO A 1 54 ? -9.416 1.855 -7.178 1.00 0.00 54 PRO A N 13
ATOM 14921 C CA . PRO A 1 54 ? -10.543 2.646 -6.672 1.00 0.00 54 PRO A CA 13
ATOM 14922 C C . PRO A 1 54 ? -10.140 3.987 -6.017 1.00 0.00 54 PRO A C 13
ATOM 14923 O O . PRO A 1 54 ? -10.966 4.898 -5.938 1.00 0.00 54 PRO A O 13
ATOM 14934 N N . PHE A 1 55 ? -8.895 4.122 -5.542 1.00 0.00 55 PHE A N 13
ATOM 14935 C CA . PHE A 1 55 ? -8.420 5.286 -4.773 1.00 0.00 55 PHE A CA 13
ATOM 14936 C C . PHE A 1 55 ? -7.902 6.381 -5.700 1.00 0.00 55 PHE A C 13
ATOM 14937 O O . PHE A 1 55 ? -8.151 7.564 -5.460 1.00 0.00 55 PHE A O 13
ATOM 14954 N N . GLY A 1 56 ? -7.179 5.979 -6.747 1.00 0.00 56 GLY A N 13
ATOM 14955 C CA . GLY A 1 56 ? -6.886 6.859 -7.857 1.00 0.00 56 GLY A CA 13
ATOM 14956 C C . GLY A 1 56 ? -5.446 6.917 -8.385 1.00 0.00 56 GLY A C 13
ATOM 14957 O O . GLY A 1 56 ? -5.131 6.185 -9.331 1.00 0.00 56 GLY A O 13
ATOM 14961 N N . PRO A 1 57 ? -4.572 7.789 -7.838 1.00 0.00 57 PRO A N 13
ATOM 14962 C CA . PRO A 1 57 ? -3.290 8.129 -8.480 1.00 0.00 57 PRO A CA 13
ATOM 14963 C C . PRO A 1 57 ? -2.252 7.007 -8.666 1.00 0.00 57 PRO A C 13
ATOM 14964 O O . PRO A 1 57 ? -1.536 7.013 -9.665 1.00 0.00 57 PRO A O 13
ATOM 14975 N N . MET A 1 58 ? -2.160 6.070 -7.715 1.00 0.00 58 MET A N 13
ATOM 14976 C CA . MET A 1 58 ? -1.113 5.020 -7.580 1.00 0.00 58 MET A CA 13
ATOM 14977 C C . MET A 1 58 ? 0.269 5.433 -8.095 1.00 0.00 58 MET A C 13
ATOM 14978 O O . MET A 1 58 ? 0.923 4.780 -8.914 1.00 0.00 58 MET A O 13
ATOM 14992 N N . LYS A 1 59 ? 0.684 6.589 -7.611 1.00 0.00 59 LYS A N 13
ATOM 14993 C CA . LYS A 1 59 ? 1.869 7.319 -7.999 1.00 0.00 59 LYS A CA 13
ATOM 14994 C C . LYS A 1 59 ? 3.155 6.509 -7.855 1.00 0.00 59 LYS A C 13
ATOM 14995 O O . LYS A 1 59 ? 4.129 6.755 -8.562 1.00 0.00 59 LYS A O 13
ATOM 15014 N N . GLU A 1 60 ? 3.140 5.531 -6.956 1.00 0.00 60 GLU A N 13
ATOM 15015 C CA . GLU A 1 60 ? 4.207 4.529 -6.854 1.00 0.00 60 GLU A CA 13
ATOM 15016 C C . GLU A 1 60 ? 3.703 3.220 -6.296 1.00 0.00 60 GLU A C 13
ATOM 15017 O O . GLU A 1 60 ? 2.666 3.168 -5.640 1.00 0.00 60 GLU A O 13
ATOM 15029 N N . VAL A 1 61 ? 4.435 2.158 -6.618 1.00 0.00 61 VAL A N 13
ATOM 15030 C CA . VAL A 1 61 ? 4.066 0.773 -6.355 1.00 0.00 61 VAL A CA 13
ATOM 15031 C C . VAL A 1 61 ? 5.350 -0.055 -6.265 1.00 0.00 61 VAL A C 13
ATOM 15032 O O . VAL A 1 61 ? 5.678 -0.823 -7.175 1.00 0.00 61 VAL A O 13
ATOM 15045 N N . LYS A 1 62 ? 6.151 0.155 -5.215 1.00 0.00 62 LYS A N 13
ATOM 15046 C CA . LYS A 1 62 ? 7.376 -0.631 -5.013 1.00 0.00 62 LYS A CA 13
ATOM 15047 C C . LYS A 1 62 ? 6.980 -2.078 -4.726 1.00 0.00 62 LYS A C 13
ATOM 15048 O O . LYS A 1 62 ? 6.240 -2.313 -3.780 1.00 0.00 62 LYS A O 13
ATOM 15067 N N . ILE A 1 63 ? 7.458 -3.027 -5.528 1.00 0.00 63 ILE A N 13
ATOM 15068 C CA . ILE A 1 63 ? 7.150 -4.464 -5.397 1.00 0.00 63 ILE A CA 13
ATOM 15069 C C . ILE A 1 63 ? 8.411 -5.246 -5.011 1.00 0.00 63 ILE A C 13
ATOM 15070 O O . ILE A 1 63 ? 9.437 -5.196 -5.694 1.00 0.00 63 ILE A O 13
ATOM 15086 N N . LEU A 1 64 ? 8.314 -5.982 -3.906 1.00 0.00 64 LEU A N 13
ATOM 15087 C CA . LEU A 1 64 ? 9.342 -6.812 -3.294 1.00 0.00 64 LEU A CA 13
ATOM 15088 C C . LEU A 1 64 ? 8.758 -8.200 -2.946 1.00 0.00 64 LEU A C 13
ATOM 15089 O O . LEU A 1 64 ? 7.567 -8.443 -3.144 1.00 0.00 64 LEU A O 13
ATOM 15105 N N . ASN A 1 65 ? 9.600 -9.094 -2.413 1.00 0.00 65 ASN A N 13
ATOM 15106 C CA . ASN A 1 65 ? 9.426 -10.545 -2.163 1.00 0.00 65 ASN A CA 13
ATOM 15107 C C . ASN A 1 65 ? 8.245 -10.986 -1.250 1.00 0.00 65 ASN A C 13
ATOM 15108 O O . ASN A 1 65 ? 8.421 -11.730 -0.283 1.00 0.00 65 ASN A O 13
ATOM 15119 N N . GLY A 1 66 ? 7.044 -10.496 -1.513 1.00 0.00 66 GLY A N 13
ATOM 15120 C CA . GLY A 1 66 ? 5.864 -10.620 -0.666 1.00 0.00 66 GLY A CA 13
ATOM 15121 C C . GLY A 1 66 ? 5.343 -9.273 -0.159 1.00 0.00 66 GLY A C 13
ATOM 15122 O O . GLY A 1 66 ? 4.394 -9.240 0.618 1.00 0.00 66 GLY A O 13
ATOM 15126 N N . PHE A 1 67 ? 5.954 -8.158 -0.579 1.00 0.00 67 PHE A N 13
ATOM 15127 C CA . PHE A 1 67 ? 5.660 -6.836 -0.023 1.00 0.00 67 PHE A CA 13
ATOM 15128 C C . PHE A 1 67 ? 5.454 -5.809 -1.140 1.00 0.00 67 PHE A C 13
ATOM 15129 O O . PHE A 1 67 ? 6.179 -5.769 -2.126 1.00 0.00 67 PHE A O 13
ATOM 15146 N N . ALA A 1 68 ? 4.490 -4.931 -0.925 1.00 0.00 68 ALA A N 13
ATOM 15147 C CA . ALA A 1 68 ? 4.155 -3.794 -1.767 1.00 0.00 68 ALA A CA 13
ATOM 15148 C C . ALA A 1 68 ? 4.216 -2.541 -0.896 1.00 0.00 68 ALA A C 13
ATOM 15149 O O . ALA A 1 68 ? 3.709 -2.528 0.232 1.00 0.00 68 ALA A O 13
ATOM 15156 N N . PHE A 1 69 ? 4.828 -1.491 -1.430 1.00 0.00 69 PHE A N 13
ATOM 15157 C CA . PHE A 1 69 ? 4.934 -0.190 -0.785 1.00 0.00 69 PHE A CA 13
ATOM 15158 C C . PHE A 1 69 ? 4.454 0.838 -1.797 1.00 0.00 69 PHE A C 13
ATOM 15159 O O . PHE A 1 69 ? 5.203 1.367 -2.625 1.00 0.00 69 PHE A O 13
ATOM 15176 N N . VAL A 1 70 ? 3.140 0.982 -1.813 1.00 0.00 70 VAL A N 13
ATOM 15177 C CA . VAL A 1 70 ? 2.415 1.844 -2.743 1.00 0.00 70 VAL A CA 13
ATOM 15178 C C . VAL A 1 70 ? 2.518 3.278 -2.246 1.00 0.00 70 VAL A C 13
ATOM 15179 O O . VAL A 1 70 ? 2.940 3.534 -1.118 1.00 0.00 70 VAL A O 13
ATOM 15192 N N . GLU A 1 71 ? 2.168 4.242 -3.080 1.00 0.00 71 GLU A N 13
ATOM 15193 C CA . GLU A 1 71 ? 2.397 5.647 -2.784 1.00 0.00 71 GLU A CA 13
ATOM 15194 C C . GLU A 1 71 ? 1.500 6.534 -3.632 1.00 0.00 71 GLU A C 13
ATOM 15195 O O . GLU A 1 71 ? 1.160 6.204 -4.769 1.00 0.00 71 GLU A O 13
ATOM 15207 N N . PHE A 1 72 ? 1.253 7.721 -3.087 1.00 0.00 72 PHE A N 13
ATOM 15208 C CA . PHE A 1 72 ? 0.624 8.839 -3.764 1.00 0.00 72 PHE A CA 13
ATOM 15209 C C . PHE A 1 72 ? 1.401 10.138 -3.539 1.00 0.00 72 PHE A C 13
ATOM 15210 O O . PHE A 1 72 ? 2.259 10.232 -2.664 1.00 0.00 72 PHE A O 13
ATOM 15227 N N . GLU A 1 73 ? 1.092 11.153 -4.344 1.00 0.00 73 GLU A N 13
ATOM 15228 C CA . GLU A 1 73 ? 1.695 12.487 -4.219 1.00 0.00 73 GLU A CA 13
ATOM 15229 C C . GLU A 1 73 ? 0.785 13.478 -3.454 1.00 0.00 73 GLU A C 13
ATOM 15230 O O . GLU A 1 73 ? 1.131 14.651 -3.308 1.00 0.00 73 GLU A O 13
ATOM 15242 N N . GLU A 1 74 ? -0.376 13.021 -2.958 1.00 0.00 74 GLU A N 13
ATOM 15243 C CA . GLU A 1 74 ? -1.371 13.835 -2.247 1.00 0.00 74 GLU A CA 13
ATOM 15244 C C . GLU A 1 74 ? -2.000 13.062 -1.066 1.00 0.00 74 GLU A C 13
ATOM 15245 O O . GLU A 1 74 ? -2.113 11.832 -1.094 1.00 0.00 74 GLU A O 13
ATOM 15257 N N . ALA A 1 75 ? -2.407 13.778 -0.013 1.00 0.00 75 ALA A N 13
ATOM 15258 C CA . ALA A 1 75 ? -2.970 13.199 1.195 1.00 0.00 75 ALA A CA 13
ATOM 15259 C C . ALA A 1 75 ? -4.404 12.671 1.048 1.00 0.00 75 ALA A C 13
ATOM 15260 O O . ALA A 1 75 ? -4.783 11.767 1.782 1.00 0.00 75 ALA A O 13
ATOM 15267 N N . GLU A 1 76 ? -5.188 13.151 0.077 1.00 0.00 76 GLU A N 13
ATOM 15268 C CA . GLU A 1 76 ? -6.530 12.626 -0.219 1.00 0.00 76 GLU A CA 13
ATOM 15269 C C . GLU A 1 76 ? -6.545 11.150 -0.581 1.00 0.00 76 GLU A C 13
ATOM 15270 O O . GLU A 1 76 ? -7.314 10.363 -0.025 1.00 0.00 76 GLU A O 13
ATOM 15282 N N . SER A 1 77 ? -5.712 10.800 -1.553 1.00 0.00 77 SER A N 13
ATOM 15283 C CA . SER A 1 77 ? -5.519 9.460 -2.089 1.00 0.00 77 SER A CA 13
ATOM 15284 C C . SER A 1 77 ? -5.135 8.464 -1.012 1.00 0.00 77 SER A C 13
ATOM 15285 O O . SER A 1 77 ? -5.717 7.391 -0.885 1.00 0.00 77 SER A O 13
ATOM 15293 N N . ALA A 1 78 ? -4.179 8.863 -0.182 1.00 0.00 78 ALA A N 13
ATOM 15294 C CA . ALA A 1 78 ? -3.743 8.084 0.962 1.00 0.00 78 ALA A CA 13
ATOM 15295 C C . ALA A 1 78 ? -4.798 7.992 2.074 1.00 0.00 78 ALA A C 13
ATOM 15296 O O . ALA A 1 78 ? -5.079 6.888 2.529 1.00 0.00 78 ALA A O 13
ATOM 15303 N N . ALA A 1 79 ? -5.424 9.104 2.484 1.00 0.00 79 ALA A N 13
ATOM 15304 C CA . ALA A 1 79 ? -6.480 9.133 3.497 1.00 0.00 79 ALA A CA 13
ATOM 15305 C C . ALA A 1 79 ? -7.644 8.203 3.140 1.00 0.00 79 ALA A C 13
ATOM 15306 O O . ALA A 1 79 ? -8.077 7.386 3.957 1.00 0.00 79 ALA A O 13
ATOM 15313 N N . LYS A 1 80 ? -8.109 8.261 1.878 1.00 0.00 80 LYS A N 13
ATOM 15314 C CA . LYS A 1 80 ? -9.122 7.306 1.432 1.00 0.00 80 LYS A CA 13
ATOM 15315 C C . LYS A 1 80 ? -8.584 5.891 1.318 1.00 0.00 80 LYS A C 13
ATOM 15316 O O . LYS A 1 80 ? -9.279 4.981 1.741 1.00 0.00 80 LYS A O 13
ATOM 15335 N N . ALA A 1 81 ? -7.357 5.693 0.838 1.00 0.00 81 ALA A N 13
ATOM 15336 C CA . ALA A 1 81 ? -6.760 4.359 0.785 1.00 0.00 81 ALA A CA 13
ATOM 15337 C C . ALA A 1 81 ? -6.758 3.715 2.193 1.00 0.00 81 ALA A C 13
ATOM 15338 O O . ALA A 1 81 ? -7.209 2.582 2.363 1.00 0.00 81 ALA A O 13
ATOM 15345 N N . ILE A 1 82 ? -6.346 4.465 3.236 1.00 0.00 82 ILE A N 13
ATOM 15346 C CA . ILE A 1 82 ? -6.439 4.051 4.643 1.00 0.00 82 ILE A CA 13
ATOM 15347 C C . ILE A 1 82 ? -7.871 3.625 4.969 1.00 0.00 82 ILE A C 13
ATOM 15348 O O . ILE A 1 82 ? -8.114 2.478 5.348 1.00 0.00 82 ILE A O 13
ATOM 15364 N N . GLU A 1 83 ? -8.838 4.524 4.799 1.00 0.00 83 GLU A N 13
ATOM 15365 C CA . GLU A 1 83 ? -10.229 4.233 5.161 1.00 0.00 83 GLU A CA 13
ATOM 15366 C C . GLU A 1 83 ? -10.857 3.082 4.341 1.00 0.00 83 GLU A C 13
ATOM 15367 O O . GLU A 1 83 ? -11.734 2.374 4.842 1.00 0.00 83 GLU A O 13
ATOM 15379 N N . GLU A 1 84 ? -10.361 2.823 3.129 1.00 0.00 84 GLU A N 13
ATOM 15380 C CA . GLU A 1 84 ? -10.846 1.790 2.203 1.00 0.00 84 GLU A CA 13
ATOM 15381 C C . GLU A 1 84 ? -10.295 0.391 2.508 1.00 0.00 84 GLU A C 13
ATOM 15382 O O . GLU A 1 84 ? -11.007 -0.596 2.308 1.00 0.00 84 GLU A O 13
ATOM 15394 N N . VAL A 1 85 ? -9.044 0.281 2.973 1.00 0.00 85 VAL A N 13
ATOM 15395 C CA . VAL A 1 85 ? -8.337 -1.016 3.063 1.00 0.00 85 VAL A CA 13
ATOM 15396 C C . VAL A 1 85 ? -7.334 -1.155 4.223 1.00 0.00 85 VAL A C 13
ATOM 15397 O O . VAL A 1 85 ? -6.973 -2.277 4.568 1.00 0.00 85 VAL A O 13
ATOM 15410 N N . HIS A 1 86 ? -6.946 -0.094 4.933 1.00 0.00 86 HIS A N 13
ATOM 15411 C CA . HIS A 1 86 ? -6.183 -0.258 6.192 1.00 0.00 86 HIS A CA 13
ATOM 15412 C C . HIS A 1 86 ? -7.021 -0.996 7.244 1.00 0.00 86 HIS A C 13
ATOM 15413 O O . HIS A 1 86 ? -8.087 -0.518 7.639 1.00 0.00 86 HIS A O 13
ATOM 15427 N N . GLY A 1 87 ? -6.543 -2.152 7.704 1.00 0.00 87 GLY A N 13
ATOM 15428 C CA . GLY A 1 87 ? -7.130 -2.882 8.835 1.00 0.00 87 GLY A CA 13
ATOM 15429 C C . GLY A 1 87 ? -8.059 -4.008 8.377 1.00 0.00 87 GLY A C 13
ATOM 15430 O O . GLY A 1 87 ? -8.681 -4.682 9.203 1.00 0.00 87 GLY A O 13
ATOM 15434 N N . LYS A 1 88 ? -8.154 -4.202 7.057 1.00 0.00 88 LYS A N 13
ATOM 15435 C CA . LYS A 1 88 ? -8.988 -5.182 6.384 1.00 0.00 88 LYS A CA 13
ATOM 15436 C C . LYS A 1 88 ? -8.142 -6.403 6.077 1.00 0.00 88 LYS A C 13
ATOM 15437 O O . LYS A 1 88 ? -7.029 -6.276 5.582 1.00 0.00 88 LYS A O 13
ATOM 15456 N N . SER A 1 89 ? -8.666 -7.571 6.393 1.00 0.00 89 SER A N 13
ATOM 15457 C CA . SER A 1 89 ? -7.934 -8.845 6.392 1.00 0.00 89 SER A CA 13
ATOM 15458 C C . SER A 1 89 ? -7.772 -9.453 4.985 1.00 0.00 89 SER A C 13
ATOM 15459 O O . SER A 1 89 ? -8.680 -10.137 4.501 1.00 0.00 89 SER A O 13
ATOM 15467 N N . PHE A 1 90 ? -6.629 -9.229 4.331 1.00 0.00 90 PHE A N 13
ATOM 15468 C CA . PHE A 1 90 ? -6.300 -9.934 3.087 1.00 0.00 90 PHE A CA 13
ATOM 15469 C C . PHE A 1 90 ? -5.428 -11.174 3.366 1.00 0.00 90 PHE A C 13
ATOM 15470 O O . PHE A 1 90 ? -4.551 -11.131 4.227 1.00 0.00 90 PHE A O 13
ATOM 15487 N N . ALA A 1 91 ? -5.653 -12.276 2.638 1.00 0.00 91 ALA A N 13
ATOM 15488 C CA . ALA A 1 91 ? -4.970 -13.585 2.712 1.00 0.00 91 ALA A CA 13
ATOM 15489 C C . ALA A 1 91 ? -4.939 -14.287 4.090 1.00 0.00 91 ALA A C 13
ATOM 15490 O O . ALA A 1 91 ? -5.440 -15.405 4.226 1.00 0.00 91 ALA A O 13
ATOM 15497 N N . ASN A 1 92 ? -4.349 -13.653 5.105 1.00 0.00 92 ASN A N 13
ATOM 15498 C CA . ASN A 1 92 ? -4.193 -14.144 6.477 1.00 0.00 92 ASN A CA 13
ATOM 15499 C C . ASN A 1 92 ? -4.126 -13.024 7.551 1.00 0.00 92 ASN A C 13
ATOM 15500 O O . ASN A 1 92 ? -4.172 -13.332 8.742 1.00 0.00 92 ASN A O 13
ATOM 15511 N N . GLN A 1 93 ? -4.003 -11.744 7.163 1.00 0.00 93 GLN A N 13
ATOM 15512 C CA . GLN A 1 93 ? -3.757 -10.618 8.084 1.00 0.00 93 GLN A CA 13
ATOM 15513 C C . GLN A 1 93 ? -4.178 -9.274 7.452 1.00 0.00 93 GLN A C 13
ATOM 15514 O O . GLN A 1 93 ? -4.387 -9.185 6.236 1.00 0.00 93 GLN A O 13
ATOM 15528 N N . PRO A 1 94 ? -4.328 -8.200 8.238 1.00 0.00 94 PRO A N 13
ATOM 15529 C CA . PRO A 1 94 ? -4.696 -6.911 7.681 1.00 0.00 94 PRO A CA 13
ATOM 15530 C C . PRO A 1 94 ? -3.560 -6.169 6.982 1.00 0.00 94 PRO A C 13
ATOM 15531 O O . PRO A 1 94 ? -2.379 -6.284 7.323 1.00 0.00 94 PRO A O 13
ATOM 15542 N N . LEU A 1 95 ? -3.970 -5.357 6.010 1.00 0.00 95 LEU A N 13
ATOM 15543 C CA . LEU A 1 95 ? -3.145 -4.372 5.325 1.00 0.00 95 LEU A CA 13
ATOM 15544 C C . LEU A 1 95 ? -2.779 -3.195 6.247 1.00 0.00 95 LEU A C 13
ATOM 15545 O O . LEU A 1 95 ? -3.530 -2.834 7.156 1.00 0.00 95 LEU A O 13
ATOM 15561 N N . GLU A 1 96 ? -1.655 -2.547 5.942 1.00 0.00 96 GLU A N 13
ATOM 15562 C CA . GLU A 1 96 ? -1.005 -1.514 6.758 1.00 0.00 96 GLU A CA 13
ATOM 15563 C C . GLU A 1 96 ? -0.718 -0.274 5.888 1.00 0.00 96 GLU A C 13
ATOM 15564 O O . GLU A 1 96 ? 0.381 0.258 5.742 1.00 0.00 96 GLU A O 13
ATOM 15576 N N . VAL A 1 97 ? -1.778 0.123 5.196 1.00 0.00 97 VAL A N 13
ATOM 15577 C CA . VAL A 1 97 ? -1.877 1.176 4.174 1.00 0.00 97 VAL A CA 13
ATOM 15578 C C . VAL A 1 97 ? -1.771 2.517 4.896 1.00 0.00 97 VAL A C 13
ATOM 15579 O O . VAL A 1 97 ? -2.719 2.853 5.597 1.00 0.00 97 VAL A O 13
ATOM 15592 N N . VAL A 1 98 ? -0.659 3.267 4.821 1.00 0.00 98 VAL A N 13
ATOM 15593 C CA . VAL A 1 98 ? -0.460 4.331 5.809 1.00 0.00 98 VAL A CA 13
ATOM 15594 C C . VAL A 1 98 ? 0.495 5.459 5.363 1.00 0.00 98 VAL A C 13
ATOM 15595 O O . VAL A 1 98 ? 0.224 6.171 4.387 1.00 0.00 98 VAL A O 13
ATOM 15608 N N . TYR A 1 99 ? 1.642 5.595 6.026 1.00 0.00 99 TYR A N 13
ATOM 15609 C CA . TYR A 1 99 ? 2.766 6.490 5.712 1.00 0.00 99 TYR A CA 13
ATOM 15610 C C . TYR A 1 99 ? 4.066 5.705 5.390 1.00 0.00 99 TYR A C 13
ATOM 15611 O O . TYR A 1 99 ? 5.145 6.274 5.288 1.00 0.00 99 TYR A O 13
ATOM 15629 N N . SER A 1 100 ? 3.930 4.391 5.211 1.00 0.00 100 SER A N 13
ATOM 15630 C CA . SER A 1 100 ? 4.883 3.285 4.974 1.00 0.00 100 SER A CA 13
ATOM 15631 C C . SER A 1 100 ? 6.404 3.515 4.890 1.00 0.00 100 SER A C 13
ATOM 15632 O O . SER A 1 100 ? 7.142 2.830 5.603 1.00 0.00 100 SER A O 13
ATOM 15640 N N . LYS A 1 101 ? 6.901 4.390 4.004 1.00 0.00 101 LYS A N 13
ATOM 15641 C CA . LYS A 1 101 ? 8.338 4.523 3.672 1.00 0.00 101 LYS A CA 13
ATOM 15642 C C . LYS A 1 101 ? 8.737 5.926 3.195 1.00 0.00 101 LYS A C 13
ATOM 15643 O O . LYS A 1 101 ? 7.888 6.696 2.758 1.00 0.00 101 LYS A O 13
ATOM 15662 N N . LEU A 1 102 ? 10.039 6.227 3.236 1.00 0.00 102 LEU A N 13
ATOM 15663 C CA . LEU A 1 102 ? 10.629 7.514 2.827 1.00 0.00 102 LEU A CA 13
ATOM 15664 C C . LEU A 1 102 ? 12.011 7.353 2.137 1.00 0.00 102 LEU A C 13
ATOM 15665 O O . LEU A 1 102 ? 12.157 7.864 1.025 1.00 0.00 102 LEU A O 13
ATOM 15681 N N . PRO A 1 103 ? 13.011 6.619 2.691 1.00 0.00 103 PRO A N 13
ATOM 15682 C CA . PRO A 1 103 ? 14.357 6.511 2.096 1.00 0.00 103 PRO A CA 13
ATOM 15683 C C . PRO A 1 103 ? 14.446 5.506 0.915 1.00 0.00 103 PRO A C 13
ATOM 15684 O O . PRO A 1 103 ? 15.502 4.915 0.671 1.00 0.00 103 PRO A O 13
ATOM 15695 N N . ALA A 1 104 ? 13.342 5.285 0.190 1.00 0.00 104 ALA A N 13
ATOM 15696 C CA . ALA A 1 104 ? 13.186 4.333 -0.915 1.00 0.00 104 ALA A CA 13
ATOM 15697 C C . ALA A 1 104 ? 12.221 4.863 -1.990 1.00 0.00 104 ALA A C 13
ATOM 15698 O O . ALA A 1 104 ? 11.226 5.531 -1.636 1.00 0.00 104 ALA A O 13
ATOM 15705 N N . GLU A 1 28 ? 5.793 14.423 11.026 1.00 0.00 28 GLU A N 14
ATOM 15706 C CA . GLU A 1 28 ? 6.260 14.009 9.680 1.00 0.00 28 GLU A CA 14
ATOM 15707 C C . GLU A 1 28 ? 6.737 12.550 9.686 1.00 0.00 28 GLU A C 14
ATOM 15708 O O . GLU A 1 28 ? 7.247 12.073 10.703 1.00 0.00 28 GLU A O 14
ATOM 15720 N N . LEU A 1 29 ? 6.543 11.828 8.579 1.00 0.00 29 LEU A N 14
ATOM 15721 C CA . LEU A 1 29 ? 6.844 10.395 8.438 1.00 0.00 29 LEU A CA 14
ATOM 15722 C C . LEU A 1 29 ? 7.130 10.055 6.968 1.00 0.00 29 LEU A C 14
ATOM 15723 O O . LEU A 1 29 ? 8.237 9.658 6.595 1.00 0.00 29 LEU A O 14
ATOM 15739 N N . SER A 1 30 ? 6.098 10.227 6.141 1.00 0.00 30 SER A N 14
ATOM 15740 C CA . SER A 1 30 ? 6.024 10.095 4.683 1.00 0.00 30 SER A CA 14
ATOM 15741 C C . SER A 1 30 ? 4.630 10.522 4.197 1.00 0.00 30 SER A C 14
ATOM 15742 O O . SER A 1 30 ? 4.475 11.064 3.112 1.00 0.00 30 SER A O 14
ATOM 15750 N N . ASN A 1 31 ? 3.615 10.272 5.038 1.00 0.00 31 ASN A N 14
ATOM 15751 C CA . ASN A 1 31 ? 2.210 10.690 4.933 1.00 0.00 31 ASN A CA 14
ATOM 15752 C C . ASN A 1 31 ? 1.459 10.156 3.689 1.00 0.00 31 ASN A C 14
ATOM 15753 O O . ASN A 1 31 ? 0.351 10.612 3.406 1.00 0.00 31 ASN A O 14
ATOM 15764 N N . THR A 1 32 ? 2.044 9.211 2.944 1.00 0.00 32 THR A N 14
ATOM 15765 C CA . THR A 1 32 ? 1.591 8.860 1.578 1.00 0.00 32 THR A CA 14
ATOM 15766 C C . THR A 1 32 ? 1.860 7.407 1.126 1.00 0.00 32 THR A C 14
ATOM 15767 O O . THR A 1 32 ? 1.865 7.169 -0.073 1.00 0.00 32 THR A O 14
ATOM 15778 N N . ARG A 1 33 ? 2.082 6.409 2.005 1.00 0.00 33 ARG A N 14
ATOM 15779 C CA . ARG A 1 33 ? 2.665 5.113 1.557 1.00 0.00 33 ARG A CA 14
ATOM 15780 C C . ARG A 1 33 ? 1.987 3.860 2.092 1.00 0.00 33 ARG A C 14
ATOM 15781 O O . ARG A 1 33 ? 1.710 3.734 3.269 1.00 0.00 33 ARG A O 14
ATOM 15802 N N . LEU A 1 34 ? 1.816 2.846 1.254 1.00 0.00 34 LEU A N 14
ATOM 15803 C CA . LEU A 1 34 ? 0.954 1.713 1.575 1.00 0.00 34 LEU A CA 14
ATOM 15804 C C . LEU A 1 34 ? 1.702 0.375 1.661 1.00 0.00 34 LEU A C 14
ATOM 15805 O O . LEU A 1 34 ? 2.127 -0.157 0.637 1.00 0.00 34 LEU A O 14
ATOM 15821 N N . PHE A 1 35 ? 1.840 -0.155 2.892 1.00 0.00 35 PHE A N 14
ATOM 15822 C CA . PHE A 1 35 ? 2.690 -1.299 3.240 1.00 0.00 35 PHE A CA 14
ATOM 15823 C C . PHE A 1 35 ? 1.825 -2.532 3.390 1.00 0.00 35 PHE A C 14
ATOM 15824 O O . PHE A 1 35 ? 1.140 -2.769 4.384 1.00 0.00 35 PHE A O 14
ATOM 15841 N N . VAL A 1 36 ? 1.807 -3.321 2.335 1.00 0.00 36 VAL A N 14
ATOM 15842 C CA . VAL A 1 36 ? 0.883 -4.433 2.212 1.00 0.00 36 VAL A CA 14
ATOM 15843 C C . VAL A 1 36 ? 1.680 -5.655 1.786 1.00 0.00 36 VAL A C 14
ATOM 15844 O O . VAL A 1 36 ? 2.514 -5.626 0.882 1.00 0.00 36 VAL A O 14
ATOM 15857 N N . ARG A 1 37 ? 1.484 -6.707 2.573 1.00 0.00 37 ARG A N 14
ATOM 15858 C CA . ARG A 1 37 ? 2.346 -7.896 2.635 1.00 0.00 37 ARG A CA 14
ATOM 15859 C C . ARG A 1 37 ? 1.720 -9.286 2.938 1.00 0.00 37 ARG A C 14
ATOM 15860 O O . ARG A 1 37 ? 2.497 -10.210 3.190 1.00 0.00 37 ARG A O 14
ATOM 15881 N N . PRO A 1 38 ? 0.385 -9.521 2.934 1.00 0.00 38 PRO A N 14
ATOM 15882 C CA . PRO A 1 38 ? -0.174 -10.880 3.058 1.00 0.00 38 PRO A CA 14
ATOM 15883 C C . PRO A 1 38 ? 0.348 -11.892 2.037 1.00 0.00 38 PRO A C 14
ATOM 15884 O O . PRO A 1 38 ? 0.602 -13.054 2.359 1.00 0.00 38 PRO A O 14
ATOM 15895 N N . PHE A 1 39 ? 0.446 -11.421 0.801 1.00 0.00 39 PHE A N 14
ATOM 15896 C CA . PHE A 1 39 ? 0.681 -12.188 -0.404 1.00 0.00 39 PHE A CA 14
ATOM 15897 C C . PHE A 1 39 ? 2.152 -12.592 -0.596 1.00 0.00 39 PHE A C 14
ATOM 15898 O O . PHE A 1 39 ? 3.032 -11.756 -0.388 1.00 0.00 39 PHE A O 14
ATOM 15915 N N . PRO A 1 40 ? 2.437 -13.837 -1.019 1.00 0.00 40 PRO A N 14
ATOM 15916 C CA . PRO A 1 40 ? 3.742 -14.220 -1.557 1.00 0.00 40 PRO A CA 14
ATOM 15917 C C . PRO A 1 40 ? 4.029 -13.486 -2.899 1.00 0.00 40 PRO A C 14
ATOM 15918 O O . PRO A 1 40 ? 3.338 -12.537 -3.273 1.00 0.00 40 PRO A O 14
ATOM 15929 N N . LEU A 1 41 ? 5.056 -13.910 -3.648 1.00 0.00 41 LEU A N 14
ATOM 15930 C CA . LEU A 1 41 ? 5.523 -13.262 -4.886 1.00 0.00 41 LEU A CA 14
ATOM 15931 C C . LEU A 1 41 ? 4.487 -13.218 -6.046 1.00 0.00 41 LEU A C 14
ATOM 15932 O O . LEU A 1 41 ? 4.751 -12.610 -7.081 1.00 0.00 41 LEU A O 14
ATOM 15948 N N . ASP A 1 42 ? 3.313 -13.838 -5.893 1.00 0.00 42 ASP A N 14
ATOM 15949 C CA . ASP A 1 42 ? 2.184 -13.797 -6.838 1.00 0.00 42 ASP A CA 14
ATOM 15950 C C . ASP A 1 42 ? 1.435 -12.454 -6.960 1.00 0.00 42 ASP A C 14
ATOM 15951 O O . ASP A 1 42 ? 0.634 -12.302 -7.884 1.00 0.00 42 ASP A O 14
ATOM 15960 N N . VAL A 1 43 ? 1.669 -11.482 -6.071 1.00 0.00 43 VAL A N 14
ATOM 15961 C CA . VAL A 1 43 ? 1.168 -10.101 -6.239 1.00 0.00 43 VAL A CA 14
ATOM 15962 C C . VAL A 1 43 ? 2.059 -9.310 -7.212 1.00 0.00 43 VAL A C 14
ATOM 15963 O O . VAL A 1 43 ? 3.277 -9.500 -7.242 1.00 0.00 43 VAL A O 14
ATOM 15976 N N . GLN A 1 44 ? 1.464 -8.392 -7.975 1.00 0.00 44 GLN A N 14
ATOM 15977 C CA . GLN A 1 44 ? 2.174 -7.379 -8.771 1.00 0.00 44 GLN A CA 14
ATOM 15978 C C . GLN A 1 44 ? 1.228 -6.224 -9.156 1.00 0.00 44 GLN A C 14
ATOM 15979 O O . GLN A 1 44 ? 0.141 -6.075 -8.587 1.00 0.00 44 GLN A O 14
ATOM 15993 N N . GLU A 1 45 ? 1.664 -5.341 -10.053 1.00 0.00 45 GLU A N 14
ATOM 15994 C CA . GLU A 1 45 ? 0.982 -4.078 -10.360 1.00 0.00 45 GLU A CA 14
ATOM 15995 C C . GLU A 1 45 ? -0.500 -4.233 -10.713 1.00 0.00 45 GLU A C 14
ATOM 15996 O O . GLU A 1 45 ? -1.283 -3.401 -10.286 1.00 0.00 45 GLU A O 14
ATOM 16008 N N . SER A 1 46 ? -0.944 -5.283 -11.416 1.00 0.00 46 SER A N 14
ATOM 16009 C CA . SER A 1 46 ? -2.380 -5.489 -11.685 1.00 0.00 46 SER A CA 14
ATOM 16010 C C . SER A 1 46 ? -3.233 -5.741 -10.425 1.00 0.00 46 SER A C 14
ATOM 16011 O O . SER A 1 46 ? -4.402 -5.346 -10.367 1.00 0.00 46 SER A O 14
ATOM 16019 N N . GLU A 1 47 ? -2.661 -6.336 -9.377 1.00 0.00 47 GLU A N 14
ATOM 16020 C CA . GLU A 1 47 ? -3.347 -6.708 -8.149 1.00 0.00 47 GLU A CA 14
ATOM 16021 C C . GLU A 1 47 ? -3.375 -5.507 -7.220 1.00 0.00 47 GLU A C 14
ATOM 16022 O O . GLU A 1 47 ? -4.395 -5.172 -6.620 1.00 0.00 47 GLU A O 14
ATOM 16034 N N . LEU A 1 48 ? -2.254 -4.792 -7.174 1.00 0.00 48 LEU A N 14
ATOM 16035 C CA . LEU A 1 48 ? -2.157 -3.507 -6.521 1.00 0.00 48 LEU A CA 14
ATOM 16036 C C . LEU A 1 48 ? -3.096 -2.506 -7.224 1.00 0.00 48 LEU A C 14
ATOM 16037 O O . LEU A 1 48 ? -3.811 -1.783 -6.548 1.00 0.00 48 LEU A O 14
ATOM 16053 N N . ASN A 1 49 ? -3.200 -2.519 -8.549 1.00 0.00 49 ASN A N 14
ATOM 16054 C CA . ASN A 1 49 ? -4.204 -1.716 -9.284 1.00 0.00 49 ASN A CA 14
ATOM 16055 C C . ASN A 1 49 ? -5.641 -2.050 -8.850 1.00 0.00 49 ASN A C 14
ATOM 16056 O O . ASN A 1 49 ? -6.429 -1.138 -8.612 1.00 0.00 49 ASN A O 14
ATOM 16067 N N . GLU A 1 50 ? -5.987 -3.331 -8.705 1.00 0.00 50 GLU A N 14
ATOM 16068 C CA . GLU A 1 50 ? -7.291 -3.738 -8.158 1.00 0.00 50 GLU A CA 14
ATOM 16069 C C . GLU A 1 50 ? -7.552 -3.236 -6.721 1.00 0.00 50 GLU A C 14
ATOM 16070 O O . GLU A 1 50 ? -8.686 -2.888 -6.386 1.00 0.00 50 GLU A O 14
ATOM 16082 N N . ILE A 1 51 ? -6.518 -3.196 -5.884 1.00 0.00 51 ILE A N 14
ATOM 16083 C CA . ILE A 1 51 ? -6.609 -2.833 -4.460 1.00 0.00 51 ILE A CA 14
ATOM 16084 C C . ILE A 1 51 ? -6.574 -1.307 -4.232 1.00 0.00 51 ILE A C 14
ATOM 16085 O O . ILE A 1 51 ? -7.350 -0.797 -3.421 1.00 0.00 51 ILE A O 14
ATOM 16101 N N . PHE A 1 52 ? -5.699 -0.582 -4.935 1.00 0.00 52 PHE A N 14
ATOM 16102 C CA . PHE A 1 52 ? -5.390 0.845 -4.743 1.00 0.00 52 PHE A CA 14
ATOM 16103 C C . PHE A 1 52 ? -6.055 1.773 -5.758 1.00 0.00 52 PHE A C 14
ATOM 16104 O O . PHE A 1 52 ? -6.396 2.910 -5.438 1.00 0.00 52 PHE A O 14
ATOM 16121 N N . GLY A 1 53 ? -6.256 1.292 -6.986 1.00 0.00 53 GLY A N 14
ATOM 16122 C CA . GLY A 1 53 ? -6.977 2.006 -8.040 1.00 0.00 53 GLY A CA 14
ATOM 16123 C C . GLY A 1 53 ? -8.354 2.565 -7.621 1.00 0.00 53 GLY A C 14
ATOM 16124 O O . GLY A 1 53 ? -8.684 3.663 -8.083 1.00 0.00 53 GLY A O 14
ATOM 16128 N N . PRO A 1 54 ? -9.150 1.915 -6.740 1.00 0.00 54 PRO A N 14
ATOM 16129 C CA . PRO A 1 54 ? -10.389 2.500 -6.201 1.00 0.00 54 PRO A CA 14
ATOM 16130 C C . PRO A 1 54 ? -10.199 3.826 -5.439 1.00 0.00 54 PRO A C 14
ATOM 16131 O O . PRO A 1 54 ? -11.130 4.631 -5.363 1.00 0.00 54 PRO A O 14
ATOM 16142 N N . PHE A 1 55 ? -9.008 4.071 -4.873 1.00 0.00 55 PHE A N 14
ATOM 16143 C CA . PHE A 1 55 ? -8.664 5.288 -4.118 1.00 0.00 55 PHE A CA 14
ATOM 16144 C C . PHE A 1 55 ? -8.295 6.449 -5.026 1.00 0.00 55 PHE A C 14
ATOM 16145 O O . PHE A 1 55 ? -8.477 7.609 -4.657 1.00 0.00 55 PHE A O 14
ATOM 16162 N N . GLY A 1 56 ? -7.772 6.130 -6.205 1.00 0.00 56 GLY A N 14
ATOM 16163 C CA . GLY A 1 56 ? -7.512 7.087 -7.257 1.00 0.00 56 GLY A CA 14
ATOM 16164 C C . GLY A 1 56 ? -6.097 6.972 -7.839 1.00 0.00 56 GLY A C 14
ATOM 16165 O O . GLY A 1 56 ? -5.916 6.312 -8.866 1.00 0.00 56 GLY A O 14
ATOM 16169 N N . PRO A 1 57 ? -5.088 7.597 -7.198 1.00 0.00 57 PRO A N 14
ATOM 16170 C CA . PRO A 1 57 ? -3.707 7.604 -7.677 1.00 0.00 57 PRO A CA 14
ATOM 16171 C C . PRO A 1 57 ? -2.932 6.325 -7.315 1.00 0.00 57 PRO A C 14
ATOM 16172 O O . PRO A 1 57 ? -3.346 5.551 -6.455 1.00 0.00 57 PRO A O 14
ATOM 16183 N N . MET A 1 58 ? -1.778 6.151 -7.967 1.00 0.00 58 MET A N 14
ATOM 16184 C CA . MET A 1 58 ? -0.676 5.206 -7.696 1.00 0.00 58 MET A CA 14
ATOM 16185 C C . MET A 1 58 ? 0.559 5.862 -8.309 1.00 0.00 58 MET A C 14
ATOM 16186 O O . MET A 1 58 ? 0.763 5.864 -9.532 1.00 0.00 58 MET A O 14
ATOM 16200 N N . LYS A 1 59 ? 1.326 6.539 -7.475 1.00 0.00 59 LYS A N 14
ATOM 16201 C CA . LYS A 1 59 ? 2.409 7.427 -7.858 1.00 0.00 59 LYS A CA 14
ATOM 16202 C C . LYS A 1 59 ? 3.771 6.739 -7.759 1.00 0.00 59 LYS A C 14
ATOM 16203 O O . LYS A 1 59 ? 4.719 7.120 -8.437 1.00 0.00 59 LYS A O 14
ATOM 16222 N N . GLU A 1 60 ? 3.834 5.696 -6.934 1.00 0.00 60 GLU A N 14
ATOM 16223 C CA . GLU A 1 60 ? 4.930 4.725 -6.856 1.00 0.00 60 GLU A CA 14
ATOM 16224 C C . GLU A 1 60 ? 4.436 3.425 -6.246 1.00 0.00 60 GLU A C 14
ATOM 16225 O O . GLU A 1 60 ? 3.392 3.362 -5.602 1.00 0.00 60 GLU A O 14
ATOM 16237 N N . VAL A 1 61 ? 5.166 2.365 -6.563 1.00 0.00 61 VAL A N 14
ATOM 16238 C CA . VAL A 1 61 ? 4.771 0.973 -6.364 1.00 0.00 61 VAL A CA 14
ATOM 16239 C C . VAL A 1 61 ? 6.041 0.140 -6.276 1.00 0.00 61 VAL A C 14
ATOM 16240 O O . VAL A 1 61 ? 6.502 -0.484 -7.229 1.00 0.00 61 VAL A O 14
ATOM 16253 N N . LYS A 1 62 ? 6.662 0.185 -5.100 1.00 0.00 62 LYS A N 14
ATOM 16254 C CA . LYS A 1 62 ? 7.830 -0.636 -4.777 1.00 0.00 62 LYS A CA 14
ATOM 16255 C C . LYS A 1 62 ? 7.300 -2.041 -4.497 1.00 0.00 62 LYS A C 14
ATOM 16256 O O . LYS A 1 62 ? 6.436 -2.188 -3.642 1.00 0.00 62 LYS A O 14
ATOM 16275 N N . ILE A 1 63 ? 7.766 -3.054 -5.225 1.00 0.00 63 ILE A N 14
ATOM 16276 C CA . ILE A 1 63 ? 7.265 -4.441 -5.139 1.00 0.00 63 ILE A CA 14
ATOM 16277 C C . ILE A 1 63 ? 8.438 -5.413 -4.985 1.00 0.00 63 ILE A C 14
ATOM 16278 O O . ILE A 1 63 ? 9.374 -5.424 -5.792 1.00 0.00 63 ILE A O 14
ATOM 16294 N N . LEU A 1 64 ? 8.371 -6.197 -3.916 1.00 0.00 64 LEU A N 14
ATOM 16295 C CA . LEU A 1 64 ? 9.418 -7.060 -3.376 1.00 0.00 64 LEU A CA 14
ATOM 16296 C C . LEU A 1 64 ? 8.841 -8.464 -3.063 1.00 0.00 64 LEU A C 14
ATOM 16297 O O . LEU A 1 64 ? 7.667 -8.724 -3.322 1.00 0.00 64 LEU A O 14
ATOM 16313 N N . ASN A 1 65 ? 9.667 -9.336 -2.465 1.00 0.00 65 ASN A N 14
ATOM 16314 C CA . ASN A 1 65 ? 9.528 -10.775 -2.123 1.00 0.00 65 ASN A CA 14
ATOM 16315 C C . ASN A 1 65 ? 8.270 -11.223 -1.318 1.00 0.00 65 ASN A C 14
ATOM 16316 O O . ASN A 1 65 ? 8.359 -11.953 -0.325 1.00 0.00 65 ASN A O 14
ATOM 16327 N N . GLY A 1 66 ? 7.092 -10.764 -1.709 1.00 0.00 66 GLY A N 14
ATOM 16328 C CA . GLY A 1 66 ? 5.842 -10.858 -0.972 1.00 0.00 66 GLY A CA 14
ATOM 16329 C C . GLY A 1 66 ? 5.482 -9.552 -0.254 1.00 0.00 66 GLY A C 14
ATOM 16330 O O . GLY A 1 66 ? 4.767 -9.559 0.744 1.00 0.00 66 GLY A O 14
ATOM 16334 N N . PHE A 1 67 ? 6.000 -8.424 -0.755 1.00 0.00 67 PHE A N 14
ATOM 16335 C CA . PHE A 1 67 ? 5.806 -7.099 -0.155 1.00 0.00 67 PHE A CA 14
ATOM 16336 C C . PHE A 1 67 ? 5.494 -6.057 -1.221 1.00 0.00 67 PHE A C 14
ATOM 16337 O O . PHE A 1 67 ? 6.013 -6.114 -2.337 1.00 0.00 67 PHE A O 14
ATOM 16354 N N . ALA A 1 68 ? 4.710 -5.057 -0.856 1.00 0.00 68 ALA A N 14
ATOM 16355 C CA . ALA A 1 68 ? 4.476 -3.862 -1.646 1.00 0.00 68 ALA A CA 14
ATOM 16356 C C . ALA A 1 68 ? 4.464 -2.638 -0.729 1.00 0.00 68 ALA A C 14
ATOM 16357 O O . ALA A 1 68 ? 3.866 -2.650 0.337 1.00 0.00 68 ALA A O 14
ATOM 16364 N N . PHE A 1 69 ? 5.137 -1.590 -1.193 1.00 0.00 69 PHE A N 14
ATOM 16365 C CA . PHE A 1 69 ? 5.199 -0.269 -0.591 1.00 0.00 69 PHE A CA 14
ATOM 16366 C C . PHE A 1 69 ? 4.797 0.704 -1.677 1.00 0.00 69 PHE A C 14
ATOM 16367 O O . PHE A 1 69 ? 5.607 1.228 -2.454 1.00 0.00 69 PHE A O 14
ATOM 16384 N N . VAL A 1 70 ? 3.484 0.821 -1.813 1.00 0.00 70 VAL A N 14
ATOM 16385 C CA . VAL A 1 70 ? 2.880 1.745 -2.761 1.00 0.00 70 VAL A CA 14
ATOM 16386 C C . VAL A 1 70 ? 2.997 3.151 -2.196 1.00 0.00 70 VAL A C 14
ATOM 16387 O O . VAL A 1 70 ? 3.313 3.337 -1.018 1.00 0.00 70 VAL A O 14
ATOM 16400 N N . GLU A 1 71 ? 2.811 4.162 -3.013 1.00 0.00 71 GLU A N 14
ATOM 16401 C CA . GLU A 1 71 ? 3.126 5.538 -2.665 1.00 0.00 71 GLU A CA 14
ATOM 16402 C C . GLU A 1 71 ? 2.274 6.472 -3.517 1.00 0.00 71 GLU A C 14
ATOM 16403 O O . GLU A 1 71 ? 2.021 6.203 -4.698 1.00 0.00 71 GLU A O 14
ATOM 16415 N N . PHE A 1 72 ? 1.878 7.591 -2.921 1.00 0.00 72 PHE A N 14
ATOM 16416 C CA . PHE A 1 72 ? 1.076 8.636 -3.550 1.00 0.00 72 PHE A CA 14
ATOM 16417 C C . PHE A 1 72 ? 1.723 10.025 -3.402 1.00 0.00 72 PHE A C 14
ATOM 16418 O O . PHE A 1 72 ? 2.711 10.199 -2.689 1.00 0.00 72 PHE A O 14
ATOM 16435 N N . GLU A 1 73 ? 1.171 11.027 -4.089 1.00 0.00 73 GLU A N 14
ATOM 16436 C CA . GLU A 1 73 ? 1.581 12.446 -3.967 1.00 0.00 73 GLU A CA 14
ATOM 16437 C C . GLU A 1 73 ? 0.522 13.324 -3.249 1.00 0.00 73 GLU A C 14
ATOM 16438 O O . GLU A 1 73 ? 0.615 14.552 -3.234 1.00 0.00 73 GLU A O 14
ATOM 16450 N N . GLU A 1 74 ? -0.495 12.693 -2.660 1.00 0.00 74 GLU A N 14
ATOM 16451 C CA . GLU A 1 74 ? -1.680 13.305 -2.038 1.00 0.00 74 GLU A CA 14
ATOM 16452 C C . GLU A 1 74 ? -1.887 12.675 -0.652 1.00 0.00 74 GLU A C 14
ATOM 16453 O O . GLU A 1 74 ? -2.231 11.499 -0.553 1.00 0.00 74 GLU A O 14
ATOM 16465 N N . ALA A 1 75 ? -1.691 13.413 0.442 1.00 0.00 75 ALA A N 14
ATOM 16466 C CA . ALA A 1 75 ? -1.871 12.854 1.796 1.00 0.00 75 ALA A CA 14
ATOM 16467 C C . ALA A 1 75 ? -3.308 12.349 2.055 1.00 0.00 75 ALA A C 14
ATOM 16468 O O . ALA A 1 75 ? -3.509 11.360 2.757 1.00 0.00 75 ALA A O 14
ATOM 16475 N N . GLU A 1 76 ? -4.310 12.965 1.418 1.00 0.00 76 GLU A N 14
ATOM 16476 C CA . GLU A 1 76 ? -5.710 12.512 1.437 1.00 0.00 76 GLU A CA 14
ATOM 16477 C C . GLU A 1 76 ? -5.921 11.159 0.741 1.00 0.00 76 GLU A C 14
ATOM 16478 O O . GLU A 1 76 ? -6.897 10.459 1.028 1.00 0.00 76 GLU A O 14
ATOM 16490 N N . SER A 1 77 ? -5.046 10.781 -0.188 1.00 0.00 77 SER A N 14
ATOM 16491 C CA . SER A 1 77 ? -5.129 9.500 -0.889 1.00 0.00 77 SER A CA 14
ATOM 16492 C C . SER A 1 77 ? -4.661 8.355 -0.012 1.00 0.00 77 SER A C 14
ATOM 16493 O O . SER A 1 77 ? -5.300 7.304 0.030 1.00 0.00 77 SER A O 14
ATOM 16501 N N . ALA A 1 78 ? -3.618 8.596 0.780 1.00 0.00 78 ALA A N 14
ATOM 16502 C CA . ALA A 1 78 ? -3.238 7.687 1.852 1.00 0.00 78 ALA A CA 14
ATOM 16503 C C . ALA A 1 78 ? -4.310 7.665 2.947 1.00 0.00 78 ALA A C 14
ATOM 16504 O O . ALA A 1 78 ? -4.706 6.578 3.348 1.00 0.00 78 ALA A O 14
ATOM 16511 N N . ALA A 1 79 ? -4.851 8.818 3.371 1.00 0.00 79 ALA A N 14
ATOM 16512 C CA . ALA A 1 79 ? -5.927 8.905 4.371 1.00 0.00 79 ALA A CA 14
ATOM 16513 C C . ALA A 1 79 ? -7.120 8.002 4.017 1.00 0.00 79 ALA A C 14
ATOM 16514 O O . ALA A 1 79 ? -7.535 7.155 4.822 1.00 0.00 79 ALA A O 14
ATOM 16521 N N . LYS A 1 80 ? -7.632 8.123 2.787 1.00 0.00 80 LYS A N 14
ATOM 16522 C CA . LYS A 1 80 ? -8.696 7.227 2.329 1.00 0.00 80 LYS A CA 14
ATOM 16523 C C . LYS A 1 80 ? -8.223 5.791 2.183 1.00 0.00 80 LYS A C 14
ATOM 16524 O O . LYS A 1 80 ? -8.924 4.904 2.645 1.00 0.00 80 LYS A O 14
ATOM 16543 N N . ALA A 1 81 ? -7.037 5.545 1.624 1.00 0.00 81 ALA A N 14
ATOM 16544 C CA . ALA A 1 81 ? -6.535 4.180 1.464 1.00 0.00 81 ALA A CA 14
ATOM 16545 C C . ALA A 1 81 ? -6.469 3.461 2.829 1.00 0.00 81 ALA A C 14
ATOM 16546 O O . ALA A 1 81 ? -6.892 2.310 2.959 1.00 0.00 81 ALA A O 14
ATOM 16553 N N . ILE A 1 82 ? -6.023 4.170 3.883 1.00 0.00 82 ILE A N 14
ATOM 16554 C CA . ILE A 1 82 ? -6.042 3.710 5.274 1.00 0.00 82 ILE A CA 14
ATOM 16555 C C . ILE A 1 82 ? -7.468 3.337 5.683 1.00 0.00 82 ILE A C 14
ATOM 16556 O O . ILE A 1 82 ? -7.745 2.181 5.998 1.00 0.00 82 ILE A O 14
ATOM 16572 N N . GLU A 1 83 ? -8.397 4.293 5.648 1.00 0.00 83 GLU A N 14
ATOM 16573 C CA . GLU A 1 83 ? -9.768 4.036 6.108 1.00 0.00 83 GLU A CA 14
ATOM 16574 C C . GLU A 1 83 ? -10.479 2.924 5.297 1.00 0.00 83 GLU A C 14
ATOM 16575 O O . GLU A 1 83 ? -11.267 2.160 5.864 1.00 0.00 83 GLU A O 14
ATOM 16587 N N . GLU A 1 84 ? -10.146 2.764 4.020 1.00 0.00 84 GLU A N 14
ATOM 16588 C CA . GLU A 1 84 ? -10.743 1.794 3.085 1.00 0.00 84 GLU A CA 14
ATOM 16589 C C . GLU A 1 84 ? -10.332 0.348 3.373 1.00 0.00 84 GLU A C 14
ATOM 16590 O O . GLU A 1 84 ? -11.177 -0.551 3.334 1.00 0.00 84 GLU A O 14
ATOM 16602 N N . VAL A 1 85 ? -9.043 0.109 3.650 1.00 0.00 85 VAL A N 14
ATOM 16603 C CA . VAL A 1 85 ? -8.483 -1.255 3.644 1.00 0.00 85 VAL A CA 14
ATOM 16604 C C . VAL A 1 85 ? -7.304 -1.491 4.614 1.00 0.00 85 VAL A C 14
ATOM 16605 O O . VAL A 1 85 ? -6.775 -2.596 4.686 1.00 0.00 85 VAL A O 14
ATOM 16618 N N . HIS A 1 86 ? -6.911 -0.518 5.448 1.00 0.00 86 HIS A N 14
ATOM 16619 C CA . HIS A 1 86 ? -5.967 -0.771 6.550 1.00 0.00 86 HIS A CA 14
ATOM 16620 C C . HIS A 1 86 ? -6.621 -1.613 7.656 1.00 0.00 86 HIS A C 14
ATOM 16621 O O . HIS A 1 86 ? -7.664 -1.250 8.203 1.00 0.00 86 HIS A O 14
ATOM 16635 N N . GLY A 1 87 ? -5.998 -2.743 7.974 1.00 0.00 87 GLY A N 14
ATOM 16636 C CA . GLY A 1 87 ? -6.353 -3.635 9.089 1.00 0.00 87 GLY A CA 14
ATOM 16637 C C . GLY A 1 87 ? -7.389 -4.679 8.683 1.00 0.00 87 GLY A C 14
ATOM 16638 O O . GLY A 1 87 ? -7.659 -5.638 9.406 1.00 0.00 87 GLY A O 14
ATOM 16642 N N . LYS A 1 88 ? -7.946 -4.484 7.487 1.00 0.00 88 LYS A N 14
ATOM 16643 C CA . LYS A 1 88 ? -8.767 -5.411 6.735 1.00 0.00 88 LYS A CA 14
ATOM 16644 C C . LYS A 1 88 ? -7.854 -6.475 6.140 1.00 0.00 88 LYS A C 14
ATOM 16645 O O . LYS A 1 88 ? -6.731 -6.180 5.713 1.00 0.00 88 LYS A O 14
ATOM 16664 N N . SER A 1 89 ? -8.339 -7.709 6.109 1.00 0.00 89 SER A N 14
ATOM 16665 C CA . SER A 1 89 ? -7.543 -8.859 5.671 1.00 0.00 89 SER A CA 14
ATOM 16666 C C . SER A 1 89 ? -7.724 -9.144 4.189 1.00 0.00 89 SER A C 14
ATOM 16667 O O . SER A 1 89 ? -8.839 -9.325 3.693 1.00 0.00 89 SER A O 14
ATOM 16675 N N . PHE A 1 90 ? -6.588 -9.236 3.509 1.00 0.00 90 PHE A N 14
ATOM 16676 C CA . PHE A 1 90 ? -6.477 -9.675 2.131 1.00 0.00 90 PHE A CA 14
ATOM 16677 C C . PHE A 1 90 ? -5.693 -10.994 2.070 1.00 0.00 90 PHE A C 14
ATOM 16678 O O . PHE A 1 90 ? -4.798 -11.212 2.885 1.00 0.00 90 PHE A O 14
ATOM 16695 N N . ALA A 1 91 ? -6.019 -11.865 1.110 1.00 0.00 91 ALA A N 14
ATOM 16696 C CA . ALA A 1 91 ? -5.493 -13.227 0.913 1.00 0.00 91 ALA A CA 14
ATOM 16697 C C . ALA A 1 91 ? -5.630 -14.188 2.132 1.00 0.00 91 ALA A C 14
ATOM 16698 O O . ALA A 1 91 ? -6.283 -15.228 2.018 1.00 0.00 91 ALA A O 14
ATOM 16705 N N . ASN A 1 92 ? -5.043 -13.842 3.278 1.00 0.00 92 ASN A N 14
ATOM 16706 C CA . ASN A 1 92 ? -5.062 -14.586 4.543 1.00 0.00 92 ASN A CA 14
ATOM 16707 C C . ASN A 1 92 ? -4.807 -13.719 5.808 1.00 0.00 92 ASN A C 14
ATOM 16708 O O . ASN A 1 92 ? -4.894 -14.249 6.915 1.00 0.00 92 ASN A O 14
ATOM 16719 N N . GLN A 1 93 ? -4.455 -12.428 5.674 1.00 0.00 93 GLN A N 14
ATOM 16720 C CA . GLN A 1 93 ? -3.966 -11.579 6.786 1.00 0.00 93 GLN A CA 14
ATOM 16721 C C . GLN A 1 93 ? -4.045 -10.074 6.434 1.00 0.00 93 GLN A C 14
ATOM 16722 O O . GLN A 1 93 ? -4.285 -9.733 5.275 1.00 0.00 93 GLN A O 14
ATOM 16736 N N . PRO A 1 94 ? -3.929 -9.147 7.401 1.00 0.00 94 PRO A N 14
ATOM 16737 C CA . PRO A 1 94 ? -4.188 -7.728 7.145 1.00 0.00 94 PRO A CA 14
ATOM 16738 C C . PRO A 1 94 ? -3.073 -6.889 6.527 1.00 0.00 94 PRO A C 14
ATOM 16739 O O . PRO A 1 94 ? -1.880 -7.200 6.543 1.00 0.00 94 PRO A O 14
ATOM 16750 N N . LEU A 1 95 ? -3.555 -5.771 5.988 1.00 0.00 95 LEU A N 14
ATOM 16751 C CA . LEU A 1 95 ? -2.873 -4.720 5.246 1.00 0.00 95 LEU A CA 14
ATOM 16752 C C . LEU A 1 95 ? -2.493 -3.548 6.155 1.00 0.00 95 LEU A C 14
ATOM 16753 O O . LEU A 1 95 ? -3.286 -3.097 6.978 1.00 0.00 95 LEU A O 14
ATOM 16769 N N . GLU A 1 96 ? -1.296 -3.009 5.929 1.00 0.00 96 GLU A N 14
ATOM 16770 C CA . GLU A 1 96 ? -0.703 -1.888 6.677 1.00 0.00 96 GLU A CA 14
ATOM 16771 C C . GLU A 1 96 ? -0.524 -0.687 5.725 1.00 0.00 96 GLU A C 14
ATOM 16772 O O . GLU A 1 96 ? 0.526 -0.060 5.577 1.00 0.00 96 GLU A O 14
ATOM 16784 N N . VAL A 1 97 ? -1.613 -0.405 5.009 1.00 0.00 97 VAL A N 14
ATOM 16785 C CA . VAL A 1 97 ? -1.778 0.738 4.107 1.00 0.00 97 VAL A CA 14
ATOM 16786 C C . VAL A 1 97 ? -1.666 1.999 4.927 1.00 0.00 97 VAL A C 14
ATOM 16787 O O . VAL A 1 97 ? -2.555 2.243 5.743 1.00 0.00 97 VAL A O 14
ATOM 16800 N N . VAL A 1 98 ? -0.586 2.769 4.782 1.00 0.00 98 VAL A N 14
ATOM 16801 C CA . VAL A 1 98 ? -0.343 3.784 5.825 1.00 0.00 98 VAL A CA 14
ATOM 16802 C C . VAL A 1 98 ? 0.505 5.013 5.440 1.00 0.00 98 VAL A C 14
ATOM 16803 O O . VAL A 1 98 ? 0.325 5.657 4.394 1.00 0.00 98 VAL A O 14
ATOM 16816 N N . TYR A 1 99 ? 1.408 5.386 6.330 1.00 0.00 99 TYR A N 14
ATOM 16817 C CA . TYR A 1 99 ? 2.523 6.303 6.126 1.00 0.00 99 TYR A CA 14
ATOM 16818 C C . TYR A 1 99 ? 3.789 5.424 6.073 1.00 0.00 99 TYR A C 14
ATOM 16819 O O . TYR A 1 99 ? 4.731 5.616 6.838 1.00 0.00 99 TYR A O 14
ATOM 16837 N N . SER A 1 100 ? 3.728 4.366 5.255 1.00 0.00 100 SER A N 14
ATOM 16838 C CA . SER A 1 100 ? 4.718 3.276 5.158 1.00 0.00 100 SER A CA 14
ATOM 16839 C C . SER A 1 100 ? 6.160 3.769 5.055 1.00 0.00 100 SER A C 14
ATOM 16840 O O . SER A 1 100 ? 6.401 4.805 4.436 1.00 0.00 100 SER A O 14
ATOM 16848 N N . LYS A 1 101 ? 7.132 3.043 5.626 1.00 0.00 101 LYS A N 14
ATOM 16849 C CA . LYS A 1 101 ? 8.507 3.556 5.734 1.00 0.00 101 LYS A CA 14
ATOM 16850 C C . LYS A 1 101 ? 9.605 2.545 5.404 1.00 0.00 101 LYS A C 14
ATOM 16851 O O . LYS A 1 101 ? 9.534 1.351 5.693 1.00 0.00 101 LYS A O 14
ATOM 16870 N N . LEU A 1 102 ? 10.629 3.121 4.786 1.00 0.00 102 LEU A N 14
ATOM 16871 C CA . LEU A 1 102 ? 11.926 2.616 4.348 1.00 0.00 102 LEU A CA 14
ATOM 16872 C C . LEU A 1 102 ? 12.876 3.850 4.434 1.00 0.00 102 LEU A C 14
ATOM 16873 O O . LEU A 1 102 ? 12.350 4.967 4.474 1.00 0.00 102 LEU A O 14
ATOM 16889 N N . PRO A 1 103 ? 14.219 3.732 4.532 1.00 0.00 103 PRO A N 14
ATOM 16890 C CA . PRO A 1 103 ? 15.160 4.851 4.779 1.00 0.00 103 PRO A CA 14
ATOM 16891 C C . PRO A 1 103 ? 15.151 6.127 3.888 1.00 0.00 103 PRO A C 14
ATOM 16892 O O . PRO A 1 103 ? 16.076 6.937 4.002 1.00 0.00 103 PRO A O 14
ATOM 16903 N N . ALA A 1 104 ? 14.154 6.348 3.020 1.00 0.00 104 ALA A N 14
ATOM 16904 C CA . ALA A 1 104 ? 13.928 7.580 2.237 1.00 0.00 104 ALA A CA 14
ATOM 16905 C C . ALA A 1 104 ? 12.417 7.858 2.032 1.00 0.00 104 ALA A C 14
ATOM 16906 O O . ALA A 1 104 ? 11.689 8.057 3.030 1.00 0.00 104 ALA A O 14
ATOM 16913 N N . GLU A 1 28 ? 4.775 13.871 8.303 1.00 0.00 28 GLU A N 15
ATOM 16914 C CA . GLU A 1 28 ? 6.141 13.380 8.625 1.00 0.00 28 GLU A CA 15
ATOM 16915 C C . GLU A 1 28 ? 6.439 12.064 7.899 1.00 0.00 28 GLU A C 15
ATOM 16916 O O . GLU A 1 28 ? 5.564 11.549 7.197 1.00 0.00 28 GLU A O 15
ATOM 16928 N N . LEU A 1 29 ? 7.649 11.500 8.072 1.00 0.00 29 LEU A N 15
ATOM 16929 C CA . LEU A 1 29 ? 8.089 10.159 7.620 1.00 0.00 29 LEU A CA 15
ATOM 16930 C C . LEU A 1 29 ? 8.248 10.042 6.092 1.00 0.00 29 LEU A C 15
ATOM 16931 O O . LEU A 1 29 ? 9.351 9.829 5.586 1.00 0.00 29 LEU A O 15
ATOM 16947 N N . SER A 1 30 ? 7.141 10.196 5.367 1.00 0.00 30 SER A N 15
ATOM 16948 C CA . SER A 1 30 ? 6.994 10.274 3.904 1.00 0.00 30 SER A CA 15
ATOM 16949 C C . SER A 1 30 ? 5.601 10.770 3.494 1.00 0.00 30 SER A C 15
ATOM 16950 O O . SER A 1 30 ? 5.420 11.215 2.361 1.00 0.00 30 SER A O 15
ATOM 16958 N N . ASN A 1 31 ? 4.612 10.696 4.399 1.00 0.00 31 ASN A N 15
ATOM 16959 C CA . ASN A 1 31 ? 3.198 11.067 4.203 1.00 0.00 31 ASN A CA 15
ATOM 16960 C C . ASN A 1 31 ? 2.412 10.231 3.168 1.00 0.00 31 ASN A C 15
ATOM 16961 O O . ASN A 1 31 ? 1.192 10.157 3.286 1.00 0.00 31 ASN A O 15
ATOM 16972 N N . THR A 1 32 ? 3.062 9.594 2.179 1.00 0.00 32 THR A N 15
ATOM 16973 C CA . THR A 1 32 ? 2.378 9.030 0.995 1.00 0.00 32 THR A CA 15
ATOM 16974 C C . THR A 1 32 ? 2.882 7.669 0.487 1.00 0.00 32 THR A C 15
ATOM 16975 O O . THR A 1 32 ? 3.022 7.487 -0.718 1.00 0.00 32 THR A O 15
ATOM 16986 N N . ARG A 1 33 ? 3.133 6.676 1.359 1.00 0.00 33 ARG A N 15
ATOM 16987 C CA . ARG A 1 33 ? 3.556 5.331 0.904 1.00 0.00 33 ARG A CA 15
ATOM 16988 C C . ARG A 1 33 ? 2.872 4.164 1.615 1.00 0.00 33 ARG A C 15
ATOM 16989 O O . ARG A 1 33 ? 2.949 3.968 2.828 1.00 0.00 33 ARG A O 15
ATOM 17010 N N . LEU A 1 34 ? 2.243 3.312 0.832 1.00 0.00 34 LEU A N 15
ATOM 17011 C CA . LEU A 1 34 ? 1.386 2.248 1.312 1.00 0.00 34 LEU A CA 15
ATOM 17012 C C . LEU A 1 34 ? 2.136 0.914 1.301 1.00 0.00 34 LEU A C 15
ATOM 17013 O O . LEU A 1 34 ? 2.372 0.321 0.254 1.00 0.00 34 LEU A O 15
ATOM 17029 N N . PHE A 1 35 ? 2.524 0.474 2.498 1.00 0.00 35 PHE A N 15
ATOM 17030 C CA . PHE A 1 35 ? 3.373 -0.677 2.773 1.00 0.00 35 PHE A CA 15
ATOM 17031 C C . PHE A 1 35 ? 2.445 -1.867 2.995 1.00 0.00 35 PHE A C 15
ATOM 17032 O O . PHE A 1 35 ? 1.789 -2.078 4.015 1.00 0.00 35 PHE A O 15
ATOM 17049 N N . VAL A 1 36 ? 2.319 -2.597 1.901 1.00 0.00 36 VAL A N 15
ATOM 17050 C CA . VAL A 1 36 ? 1.252 -3.540 1.635 1.00 0.00 36 VAL A CA 15
ATOM 17051 C C . VAL A 1 36 ? 1.904 -4.870 1.280 1.00 0.00 36 VAL A C 15
ATOM 17052 O O . VAL A 1 36 ? 2.309 -5.154 0.153 1.00 0.00 36 VAL A O 15
ATOM 17065 N N . ARG A 1 37 ? 2.079 -5.654 2.340 1.00 0.00 37 ARG A N 15
ATOM 17066 C CA . ARG A 1 37 ? 2.912 -6.865 2.436 1.00 0.00 37 ARG A CA 15
ATOM 17067 C C . ARG A 1 37 ? 2.252 -8.177 2.932 1.00 0.00 37 ARG A C 15
ATOM 17068 O O . ARG A 1 37 ? 2.996 -9.091 3.290 1.00 0.00 37 ARG A O 15
ATOM 17089 N N . PRO A 1 38 ? 0.912 -8.334 2.998 1.00 0.00 38 PRO A N 15
ATOM 17090 C CA . PRO A 1 38 ? 0.310 -9.567 3.514 1.00 0.00 38 PRO A CA 15
ATOM 17091 C C . PRO A 1 38 ? 0.463 -10.756 2.557 1.00 0.00 38 PRO A C 15
ATOM 17092 O O . PRO A 1 38 ? 0.535 -11.909 2.988 1.00 0.00 38 PRO A O 15
ATOM 17103 N N . PHE A 1 39 ? 0.464 -10.458 1.268 1.00 0.00 39 PHE A N 15
ATOM 17104 C CA . PHE A 1 39 ? 0.374 -11.411 0.171 1.00 0.00 39 PHE A CA 15
ATOM 17105 C C . PHE A 1 39 ? 1.715 -12.088 -0.133 1.00 0.00 39 PHE A C 15
ATOM 17106 O O . PHE A 1 39 ? 2.775 -11.517 0.131 1.00 0.00 39 PHE A O 15
ATOM 17123 N N . PRO A 1 40 ? 1.691 -13.270 -0.770 1.00 0.00 40 PRO A N 15
ATOM 17124 C CA . PRO A 1 40 ? 2.876 -13.851 -1.382 1.00 0.00 40 PRO A CA 15
ATOM 17125 C C . PRO A 1 40 ? 3.114 -13.230 -2.780 1.00 0.00 40 PRO A C 15
ATOM 17126 O O . PRO A 1 40 ? 2.608 -12.150 -3.091 1.00 0.00 40 PRO A O 15
ATOM 17137 N N . LEU A 1 41 ? 3.873 -13.917 -3.639 1.00 0.00 41 LEU A N 15
ATOM 17138 C CA . LEU A 1 41 ? 4.114 -13.551 -5.042 1.00 0.00 41 LEU A CA 15
ATOM 17139 C C . LEU A 1 41 ? 2.818 -13.298 -5.852 1.00 0.00 41 LEU A C 15
ATOM 17140 O O . LEU A 1 41 ? 2.832 -12.592 -6.853 1.00 0.00 41 LEU A O 15
ATOM 17156 N N . ASP A 1 42 ? 1.695 -13.862 -5.403 1.00 0.00 42 ASP A N 15
ATOM 17157 C CA . ASP A 1 42 ? 0.347 -13.769 -5.978 1.00 0.00 42 ASP A CA 15
ATOM 17158 C C . ASP A 1 42 ? -0.346 -12.386 -5.823 1.00 0.00 42 ASP A C 15
ATOM 17159 O O . ASP A 1 42 ? -1.572 -12.304 -5.716 1.00 0.00 42 ASP A O 15
ATOM 17168 N N . VAL A 1 43 ? 0.423 -11.291 -5.810 1.00 0.00 43 VAL A N 15
ATOM 17169 C CA . VAL A 1 43 ? -0.069 -9.904 -5.914 1.00 0.00 43 VAL A CA 15
ATOM 17170 C C . VAL A 1 43 ? 0.672 -9.134 -7.004 1.00 0.00 43 VAL A C 15
ATOM 17171 O O . VAL A 1 43 ? 1.885 -9.266 -7.163 1.00 0.00 43 VAL A O 15
ATOM 17184 N N . GLN A 1 44 ? -0.071 -8.326 -7.750 1.00 0.00 44 GLN A N 15
ATOM 17185 C CA . GLN A 1 44 ? 0.377 -7.662 -8.976 1.00 0.00 44 GLN A CA 15
ATOM 17186 C C . GLN A 1 44 ? -0.355 -6.329 -9.126 1.00 0.00 44 GLN A C 15
ATOM 17187 O O . GLN A 1 44 ? -1.334 -6.052 -8.427 1.00 0.00 44 GLN A O 15
ATOM 17201 N N . GLU A 1 45 ? 0.089 -5.503 -10.076 1.00 0.00 45 GLU A N 15
ATOM 17202 C CA . GLU A 1 45 ? -0.529 -4.203 -10.342 1.00 0.00 45 GLU A CA 15
ATOM 17203 C C . GLU A 1 45 ? -2.037 -4.312 -10.620 1.00 0.00 45 GLU A C 15
ATOM 17204 O O . GLU A 1 45 ? -2.778 -3.423 -10.229 1.00 0.00 45 GLU A O 15
ATOM 17216 N N . SER A 1 46 ? -2.546 -5.408 -11.187 1.00 0.00 46 SER A N 15
ATOM 17217 C CA . SER A 1 46 ? -3.995 -5.635 -11.326 1.00 0.00 46 SER A CA 15
ATOM 17218 C C . SER A 1 46 ? -4.752 -5.776 -9.992 1.00 0.00 46 SER A C 15
ATOM 17219 O O . SER A 1 46 ? -5.891 -5.315 -9.870 1.00 0.00 46 SER A O 15
ATOM 17227 N N . GLU A 1 47 ? -4.138 -6.341 -8.947 1.00 0.00 47 GLU A N 15
ATOM 17228 C CA . GLU A 1 47 ? -4.751 -6.571 -7.647 1.00 0.00 47 GLU A CA 15
ATOM 17229 C C . GLU A 1 47 ? -4.693 -5.284 -6.830 1.00 0.00 47 GLU A C 15
ATOM 17230 O O . GLU A 1 47 ? -5.648 -4.869 -6.176 1.00 0.00 47 GLU A O 15
ATOM 17242 N N . LEU A 1 48 ? -3.558 -4.602 -6.947 1.00 0.00 48 LEU A N 15
ATOM 17243 C CA . LEU A 1 48 ? -3.374 -3.276 -6.410 1.00 0.00 48 LEU A CA 15
ATOM 17244 C C . LEU A 1 48 ? -4.301 -2.286 -7.142 1.00 0.00 48 LEU A C 15
ATOM 17245 O O . LEU A 1 48 ? -4.881 -1.418 -6.511 1.00 0.00 48 LEU A O 15
ATOM 17261 N N . ASN A 1 49 ? -4.582 -2.466 -8.435 1.00 0.00 49 ASN A N 15
ATOM 17262 C CA . ASN A 1 49 ? -5.630 -1.693 -9.136 1.00 0.00 49 ASN A CA 15
ATOM 17263 C C . ASN A 1 49 ? -7.028 -1.956 -8.545 1.00 0.00 49 ASN A C 15
ATOM 17264 O O . ASN A 1 49 ? -7.776 -1.008 -8.309 1.00 0.00 49 ASN A O 15
ATOM 17275 N N . GLU A 1 50 ? -7.382 -3.215 -8.276 1.00 0.00 50 GLU A N 15
ATOM 17276 C CA . GLU A 1 50 ? -8.651 -3.558 -7.612 1.00 0.00 50 GLU A CA 15
ATOM 17277 C C . GLU A 1 50 ? -8.810 -2.900 -6.228 1.00 0.00 50 GLU A C 15
ATOM 17278 O O . GLU A 1 50 ? -9.911 -2.483 -5.860 1.00 0.00 50 GLU A O 15
ATOM 17290 N N . ILE A 1 51 ? -7.718 -2.797 -5.463 1.00 0.00 51 ILE A N 15
ATOM 17291 C CA . ILE A 1 51 ? -7.732 -2.341 -4.063 1.00 0.00 51 ILE A CA 15
ATOM 17292 C C . ILE A 1 51 ? -7.511 -0.822 -3.925 1.00 0.00 51 ILE A C 15
ATOM 17293 O O . ILE A 1 51 ? -8.109 -0.203 -3.052 1.00 0.00 51 ILE A O 15
ATOM 17309 N N . PHE A 1 52 ? -6.692 -0.215 -4.793 1.00 0.00 52 PHE A N 15
ATOM 17310 C CA . PHE A 1 52 ? -6.245 1.186 -4.713 1.00 0.00 52 PHE A CA 15
ATOM 17311 C C . PHE A 1 52 ? -6.886 2.097 -5.771 1.00 0.00 52 PHE A C 15
ATOM 17312 O O . PHE A 1 52 ? -6.934 3.317 -5.595 1.00 0.00 52 PHE A O 15
ATOM 17329 N N . GLY A 1 53 ? -7.431 1.516 -6.843 1.00 0.00 53 GLY A N 15
ATOM 17330 C CA . GLY A 1 53 ? -8.280 2.210 -7.812 1.00 0.00 53 GLY A CA 15
ATOM 17331 C C . GLY A 1 53 ? -9.447 3.003 -7.192 1.00 0.00 53 GLY A C 15
ATOM 17332 O O . GLY A 1 53 ? -9.758 4.072 -7.721 1.00 0.00 53 GLY A O 15
ATOM 17336 N N . PRO A 1 54 ? -10.073 2.580 -6.063 1.00 0.00 54 PRO A N 15
ATOM 17337 C CA . PRO A 1 54 ? -11.052 3.410 -5.356 1.00 0.00 54 PRO A CA 15
ATOM 17338 C C . PRO A 1 54 ? -10.487 4.733 -4.801 1.00 0.00 54 PRO A C 15
ATOM 17339 O O . PRO A 1 54 ? -11.244 5.687 -4.614 1.00 0.00 54 PRO A O 15
ATOM 17350 N N . PHE A 1 55 ? -9.176 4.808 -4.534 1.00 0.00 55 PHE A N 15
ATOM 17351 C CA . PHE A 1 55 ? -8.539 5.979 -3.923 1.00 0.00 55 PHE A CA 15
ATOM 17352 C C . PHE A 1 55 ? -8.189 7.028 -4.970 1.00 0.00 55 PHE A C 15
ATOM 17353 O O . PHE A 1 55 ? -8.520 8.208 -4.822 1.00 0.00 55 PHE A O 15
ATOM 17370 N N . GLY A 1 56 ? -7.523 6.564 -6.032 1.00 0.00 56 GLY A N 15
ATOM 17371 C CA . GLY A 1 56 ? -7.264 7.315 -7.241 1.00 0.00 56 GLY A CA 15
ATOM 17372 C C . GLY A 1 56 ? -5.778 7.561 -7.560 1.00 0.00 56 GLY A C 15
ATOM 17373 O O . GLY A 1 56 ? -5.266 6.923 -8.479 1.00 0.00 56 GLY A O 15
ATOM 17377 N N . PRO A 1 57 ? -5.065 8.454 -6.834 1.00 0.00 57 PRO A N 15
ATOM 17378 C CA . PRO A 1 57 ? -3.678 8.865 -7.140 1.00 0.00 57 PRO A CA 15
ATOM 17379 C C . PRO A 1 57 ? -2.541 7.828 -6.972 1.00 0.00 57 PRO A C 15
ATOM 17380 O O . PRO A 1 57 ? -1.436 8.237 -6.614 1.00 0.00 57 PRO A O 15
ATOM 17391 N N . MET A 1 58 ? -2.767 6.523 -7.201 1.00 0.00 58 MET A N 15
ATOM 17392 C CA . MET A 1 58 ? -1.764 5.425 -7.285 1.00 0.00 58 MET A CA 15
ATOM 17393 C C . MET A 1 58 ? -0.670 5.642 -8.352 1.00 0.00 58 MET A C 15
ATOM 17394 O O . MET A 1 58 ? -0.582 4.981 -9.387 1.00 0.00 58 MET A O 15
ATOM 17408 N N . LYS A 1 59 ? 0.164 6.628 -8.039 1.00 0.00 59 LYS A N 15
ATOM 17409 C CA . LYS A 1 59 ? 1.298 7.171 -8.776 1.00 0.00 59 LYS A CA 15
ATOM 17410 C C . LYS A 1 59 ? 2.440 6.170 -8.936 1.00 0.00 59 LYS A C 15
ATOM 17411 O O . LYS A 1 59 ? 3.055 6.135 -10.000 1.00 0.00 59 LYS A O 15
ATOM 17430 N N . GLU A 1 60 ? 2.709 5.337 -7.928 1.00 0.00 60 GLU A N 15
ATOM 17431 C CA . GLU A 1 60 ? 3.678 4.245 -8.019 1.00 0.00 60 GLU A CA 15
ATOM 17432 C C . GLU A 1 60 ? 3.251 3.082 -7.159 1.00 0.00 60 GLU A C 15
ATOM 17433 O O . GLU A 1 60 ? 2.461 3.217 -6.232 1.00 0.00 60 GLU A O 15
ATOM 17445 N N . VAL A 1 61 ? 3.760 1.919 -7.543 1.00 0.00 61 VAL A N 15
ATOM 17446 C CA . VAL A 1 61 ? 3.323 0.623 -7.049 1.00 0.00 61 VAL A CA 15
ATOM 17447 C C . VAL A 1 61 ? 4.537 -0.294 -7.114 1.00 0.00 61 VAL A C 15
ATOM 17448 O O . VAL A 1 61 ? 4.704 -1.103 -8.032 1.00 0.00 61 VAL A O 15
ATOM 17461 N N . LYS A 1 62 ? 5.480 -0.054 -6.204 1.00 0.00 62 LYS A N 15
ATOM 17462 C CA . LYS A 1 62 ? 6.772 -0.745 -6.168 1.00 0.00 62 LYS A CA 15
ATOM 17463 C C . LYS A 1 62 ? 6.521 -2.186 -5.720 1.00 0.00 62 LYS A C 15
ATOM 17464 O O . LYS A 1 62 ? 6.115 -2.390 -4.577 1.00 0.00 62 LYS A O 15
ATOM 17483 N N . ILE A 1 63 ? 6.692 -3.171 -6.593 1.00 0.00 63 ILE A N 15
ATOM 17484 C CA . ILE A 1 63 ? 6.252 -4.565 -6.375 1.00 0.00 63 ILE A CA 15
ATOM 17485 C C . ILE A 1 63 ? 7.423 -5.549 -6.420 1.00 0.00 63 ILE A C 15
ATOM 17486 O O . ILE A 1 63 ? 8.183 -5.623 -7.387 1.00 0.00 63 ILE A O 15
ATOM 17502 N N . LEU A 1 64 ? 7.549 -6.286 -5.314 1.00 0.00 64 LEU A N 15
ATOM 17503 C CA . LEU A 1 64 ? 8.625 -7.191 -4.933 1.00 0.00 64 LEU A CA 15
ATOM 17504 C C . LEU A 1 64 ? 8.028 -8.527 -4.432 1.00 0.00 64 LEU A C 15
ATOM 17505 O O . LEU A 1 64 ? 6.810 -8.693 -4.387 1.00 0.00 64 LEU A O 15
ATOM 17521 N N . ASN A 1 65 ? 8.897 -9.458 -4.018 1.00 0.00 65 ASN A N 15
ATOM 17522 C CA . ASN A 1 65 ? 8.692 -10.877 -3.637 1.00 0.00 65 ASN A CA 15
ATOM 17523 C C . ASN A 1 65 ? 7.674 -11.188 -2.506 1.00 0.00 65 ASN A C 15
ATOM 17524 O O . ASN A 1 65 ? 7.983 -11.878 -1.530 1.00 0.00 65 ASN A O 15
ATOM 17535 N N . GLY A 1 66 ? 6.466 -10.654 -2.599 1.00 0.00 66 GLY A N 15
ATOM 17536 C CA . GLY A 1 66 ? 5.461 -10.656 -1.542 1.00 0.00 66 GLY A CA 15
ATOM 17537 C C . GLY A 1 66 ? 5.239 -9.275 -0.922 1.00 0.00 66 GLY A C 15
ATOM 17538 O O . GLY A 1 66 ? 4.626 -9.166 0.135 1.00 0.00 66 GLY A O 15
ATOM 17542 N N . PHE A 1 67 ? 5.739 -8.211 -1.567 1.00 0.00 67 PHE A N 15
ATOM 17543 C CA . PHE A 1 67 ? 5.596 -6.847 -1.055 1.00 0.00 67 PHE A CA 15
ATOM 17544 C C . PHE A 1 67 ? 5.167 -5.878 -2.149 1.00 0.00 67 PHE A C 15
ATOM 17545 O O . PHE A 1 67 ? 5.611 -5.954 -3.294 1.00 0.00 67 PHE A O 15
ATOM 17562 N N . ALA A 1 68 ? 4.351 -4.917 -1.759 1.00 0.00 68 ALA A N 15
ATOM 17563 C CA . ALA A 1 68 ? 3.958 -3.750 -2.526 1.00 0.00 68 ALA A CA 15
ATOM 17564 C C . ALA A 1 68 ? 4.199 -2.532 -1.642 1.00 0.00 68 ALA A C 15
ATOM 17565 O O . ALA A 1 68 ? 3.801 -2.490 -0.479 1.00 0.00 68 ALA A O 15
ATOM 17572 N N . PHE A 1 69 ? 4.856 -1.537 -2.215 1.00 0.00 69 PHE A N 15
ATOM 17573 C CA . PHE A 1 69 ? 5.051 -0.236 -1.607 1.00 0.00 69 PHE A CA 15
ATOM 17574 C C . PHE A 1 69 ? 4.459 0.751 -2.594 1.00 0.00 69 PHE A C 15
ATOM 17575 O O . PHE A 1 69 ? 5.112 1.254 -3.515 1.00 0.00 69 PHE A O 15
ATOM 17592 N N . VAL A 1 70 ? 3.144 0.888 -2.500 1.00 0.00 70 VAL A N 15
ATOM 17593 C CA . VAL A 1 70 ? 2.397 1.849 -3.299 1.00 0.00 70 VAL A CA 15
ATOM 17594 C C . VAL A 1 70 ? 2.767 3.243 -2.815 1.00 0.00 70 VAL A C 15
ATOM 17595 O O . VAL A 1 70 ? 3.288 3.422 -1.716 1.00 0.00 70 VAL A O 15
ATOM 17608 N N . GLU A 1 71 ? 2.571 4.248 -3.644 1.00 0.00 71 GLU A N 15
ATOM 17609 C CA . GLU A 1 71 ? 3.089 5.585 -3.407 1.00 0.00 71 GLU A CA 15
ATOM 17610 C C . GLU A 1 71 ? 2.210 6.577 -4.142 1.00 0.00 71 GLU A C 15
ATOM 17611 O O . GLU A 1 71 ? 1.807 6.326 -5.287 1.00 0.00 71 GLU A O 15
ATOM 17623 N N . PHE A 1 72 ? 1.982 7.725 -3.514 1.00 0.00 72 PHE A N 15
ATOM 17624 C CA . PHE A 1 72 ? 1.214 8.812 -4.097 1.00 0.00 72 PHE A CA 15
ATOM 17625 C C . PHE A 1 72 ? 2.004 10.125 -4.114 1.00 0.00 72 PHE A C 15
ATOM 17626 O O . PHE A 1 72 ? 3.007 10.276 -3.415 1.00 0.00 72 PHE A O 15
ATOM 17643 N N . GLU A 1 73 ? 1.544 11.090 -4.911 1.00 0.00 73 GLU A N 15
ATOM 17644 C CA . GLU A 1 73 ? 2.175 12.418 -5.040 1.00 0.00 73 GLU A CA 15
ATOM 17645 C C . GLU A 1 73 ? 1.411 13.518 -4.266 1.00 0.00 73 GLU A C 15
ATOM 17646 O O . GLU A 1 73 ? 1.714 14.707 -4.392 1.00 0.00 73 GLU A O 15
ATOM 17658 N N . GLU A 1 74 ? 0.403 13.131 -3.479 1.00 0.00 74 GLU A N 15
ATOM 17659 C CA . GLU A 1 74 ? -0.580 14.026 -2.853 1.00 0.00 74 GLU A CA 15
ATOM 17660 C C . GLU A 1 74 ? -1.035 13.449 -1.495 1.00 0.00 74 GLU A C 15
ATOM 17661 O O . GLU A 1 74 ? -1.239 12.244 -1.371 1.00 0.00 74 GLU A O 15
ATOM 17673 N N . ALA A 1 75 ? -1.166 14.264 -0.444 1.00 0.00 75 ALA A N 15
ATOM 17674 C CA . ALA A 1 75 ? -1.362 13.754 0.919 1.00 0.00 75 ALA A CA 15
ATOM 17675 C C . ALA A 1 75 ? -2.787 13.268 1.275 1.00 0.00 75 ALA A C 15
ATOM 17676 O O . ALA A 1 75 ? -2.918 12.347 2.088 1.00 0.00 75 ALA A O 15
ATOM 17683 N N . GLU A 1 76 ? -3.855 13.810 0.683 1.00 0.00 76 GLU A N 15
ATOM 17684 C CA . GLU A 1 76 ? -5.228 13.321 0.920 1.00 0.00 76 GLU A CA 15
ATOM 17685 C C . GLU A 1 76 ? -5.439 11.912 0.364 1.00 0.00 76 GLU A C 15
ATOM 17686 O O . GLU A 1 76 ? -6.191 11.126 0.940 1.00 0.00 76 GLU A O 15
ATOM 17698 N N . SER A 1 77 ? -4.763 11.571 -0.736 1.00 0.00 77 SER A N 15
ATOM 17699 C CA . SER A 1 77 ? -4.777 10.238 -1.313 1.00 0.00 77 SER A CA 15
ATOM 17700 C C . SER A 1 77 ? -4.266 9.179 -0.333 1.00 0.00 77 SER A C 15
ATOM 17701 O O . SER A 1 77 ? -4.858 8.110 -0.188 1.00 0.00 77 SER A O 15
ATOM 17709 N N . ALA A 1 78 ? -3.210 9.514 0.404 1.00 0.00 78 ALA A N 15
ATOM 17710 C CA . ALA A 1 78 ? -2.666 8.657 1.444 1.00 0.00 78 ALA A CA 15
ATOM 17711 C C . ALA A 1 78 ? -3.579 8.632 2.666 1.00 0.00 78 ALA A C 15
ATOM 17712 O O . ALA A 1 78 ? -3.908 7.543 3.130 1.00 0.00 78 ALA A O 15
ATOM 17719 N N . ALA A 1 79 ? -4.065 9.792 3.131 1.00 0.00 79 ALA A N 15
ATOM 17720 C CA . ALA A 1 79 ? -5.045 9.888 4.220 1.00 0.00 79 ALA A CA 15
ATOM 17721 C C . ALA A 1 79 ? -6.269 8.989 3.970 1.00 0.00 79 ALA A C 15
ATOM 17722 O O . ALA A 1 79 ? -6.647 8.203 4.852 1.00 0.00 79 ALA A O 15
ATOM 17729 N N . LYS A 1 80 ? -6.849 9.025 2.757 1.00 0.00 80 LYS A N 15
ATOM 17730 C CA . LYS A 1 80 ? -7.958 8.134 2.436 1.00 0.00 80 LYS A CA 15
ATOM 17731 C C . LYS A 1 80 ? -7.522 6.680 2.321 1.00 0.00 80 LYS A C 15
ATOM 17732 O O . LYS A 1 80 ? -8.213 5.837 2.873 1.00 0.00 80 LYS A O 15
ATOM 17751 N N . ALA A 1 81 ? -6.384 6.371 1.700 1.00 0.00 81 ALA A N 15
ATOM 17752 C CA . ALA A 1 81 ? -5.901 4.988 1.604 1.00 0.00 81 ALA A CA 15
ATOM 17753 C C . ALA A 1 81 ? -5.743 4.375 3.010 1.00 0.00 81 ALA A C 15
ATOM 17754 O O . ALA A 1 81 ? -6.221 3.270 3.270 1.00 0.00 81 ALA A O 15
ATOM 17761 N N . ILE A 1 82 ? -5.153 5.131 3.952 1.00 0.00 82 ILE A N 15
ATOM 17762 C CA . ILE A 1 82 ? -5.062 4.773 5.372 1.00 0.00 82 ILE A CA 15
ATOM 17763 C C . ILE A 1 82 ? -6.450 4.456 5.932 1.00 0.00 82 ILE A C 15
ATOM 17764 O O . ILE A 1 82 ? -6.703 3.336 6.365 1.00 0.00 82 ILE A O 15
ATOM 17780 N N . GLU A 1 83 ? -7.380 5.409 5.883 1.00 0.00 83 GLU A N 15
ATOM 17781 C CA . GLU A 1 83 ? -8.719 5.195 6.447 1.00 0.00 83 GLU A CA 15
ATOM 17782 C C . GLU A 1 83 ? -9.519 4.078 5.730 1.00 0.00 83 GLU A C 15
ATOM 17783 O O . GLU A 1 83 ? -10.350 3.410 6.350 1.00 0.00 83 GLU A O 15
ATOM 17795 N N . GLU A 1 84 ? -9.224 3.803 4.458 1.00 0.00 84 GLU A N 15
ATOM 17796 C CA . GLU A 1 84 ? -9.860 2.763 3.638 1.00 0.00 84 GLU A CA 15
ATOM 17797 C C . GLU A 1 84 ? -9.369 1.350 3.992 1.00 0.00 84 GLU A C 15
ATOM 17798 O O . GLU A 1 84 ? -10.186 0.430 4.073 1.00 0.00 84 GLU A O 15
ATOM 17810 N N . VAL A 1 85 ? -8.064 1.157 4.238 1.00 0.00 85 VAL A N 15
ATOM 17811 C CA . VAL A 1 85 ? -7.462 -0.194 4.297 1.00 0.00 85 VAL A CA 15
ATOM 17812 C C . VAL A 1 85 ? -6.250 -0.358 5.243 1.00 0.00 85 VAL A C 15
ATOM 17813 O O . VAL A 1 85 ? -5.756 -1.467 5.418 1.00 0.00 85 VAL A O 15
ATOM 17826 N N . HIS A 1 86 ? -5.798 0.677 5.949 1.00 0.00 86 HIS A N 15
ATOM 17827 C CA . HIS A 1 86 ? -4.791 0.510 7.018 1.00 0.00 86 HIS A CA 15
ATOM 17828 C C . HIS A 1 86 ? -5.334 -0.272 8.221 1.00 0.00 86 HIS A C 15
ATOM 17829 O O . HIS A 1 86 ? -6.285 0.149 8.888 1.00 0.00 86 HIS A O 15
ATOM 17843 N N . GLY A 1 87 ? -4.707 -1.407 8.536 1.00 0.00 87 GLY A N 15
ATOM 17844 C CA . GLY A 1 87 ? -4.972 -2.204 9.737 1.00 0.00 87 GLY A CA 15
ATOM 17845 C C . GLY A 1 87 ? -6.117 -3.194 9.531 1.00 0.00 87 GLY A C 15
ATOM 17846 O O . GLY A 1 87 ? -6.438 -3.995 10.411 1.00 0.00 87 GLY A O 15
ATOM 17850 N N . LYS A 1 88 ? -6.717 -3.140 8.339 1.00 0.00 88 LYS A N 15
ATOM 17851 C CA . LYS A 1 88 ? -7.6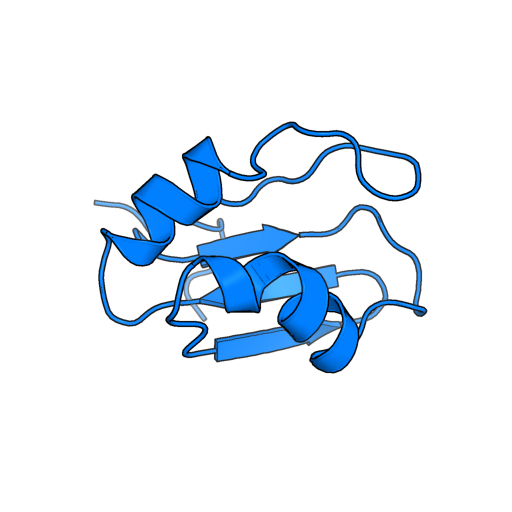83 -4.087 7.807 1.00 0.00 88 LYS A CA 15
ATOM 17852 C C . LYS A 1 88 ? -6.918 -5.327 7.354 1.00 0.00 88 LYS A C 15
ATOM 17853 O O . LYS A 1 88 ? -5.795 -5.222 6.868 1.00 0.00 88 LYS A O 15
ATOM 17872 N N . SER A 1 89 ? -7.518 -6.491 7.548 1.00 0.00 89 SER A N 15
ATOM 17873 C CA . SER A 1 89 ? -6.868 -7.801 7.395 1.00 0.00 89 SER A CA 15
ATOM 17874 C C . SER A 1 89 ? -7.022 -8.372 5.984 1.00 0.00 89 SER A C 15
ATOM 17875 O O . SER A 1 89 ? -8.083 -8.901 5.635 1.00 0.00 89 SER A O 15
ATOM 17883 N N . PHE A 1 90 ? -5.970 -8.292 5.158 1.00 0.00 90 PHE A N 15
ATOM 17884 C CA . PHE A 1 90 ? -5.964 -8.923 3.835 1.00 0.00 90 PHE A CA 15
ATOM 17885 C C . PHE A 1 90 ? -5.190 -10.254 3.838 1.00 0.00 90 PHE A C 15
ATOM 17886 O O . PHE A 1 90 ? -4.145 -10.364 4.478 1.00 0.00 90 PHE A O 15
ATOM 17903 N N . ALA A 1 91 ? -5.690 -11.251 3.093 1.00 0.00 91 ALA A N 15
ATOM 17904 C CA . ALA A 1 91 ? -5.195 -12.631 2.926 1.00 0.00 91 ALA A CA 15
ATOM 17905 C C . ALA A 1 91 ? -4.955 -13.456 4.219 1.00 0.00 91 ALA A C 15
ATOM 17906 O O . ALA A 1 91 ? -5.520 -14.542 4.366 1.00 0.00 91 ALA A O 15
ATOM 17913 N N . ASN A 1 92 ? -4.127 -12.961 5.144 1.00 0.00 92 ASN A N 15
ATOM 17914 C CA . ASN A 1 92 ? -3.766 -13.583 6.418 1.00 0.00 92 ASN A CA 15
ATOM 17915 C C . ASN A 1 92 ? -3.370 -12.573 7.527 1.00 0.00 92 ASN A C 15
ATOM 17916 O O . ASN A 1 92 ? -3.220 -12.980 8.677 1.00 0.00 92 ASN A O 15
ATOM 17927 N N . GLN A 1 93 ? -3.179 -11.281 7.211 1.00 0.00 93 GLN A N 15
ATOM 17928 C CA . GLN A 1 93 ? -2.624 -10.279 8.138 1.00 0.00 93 GLN A CA 15
ATOM 17929 C C . GLN A 1 93 ? -3.023 -8.842 7.742 1.00 0.00 93 GLN A C 15
ATOM 17930 O O . GLN A 1 93 ? -3.430 -8.593 6.604 1.00 0.00 93 GLN A O 15
ATOM 17944 N N . PRO A 1 94 ? -2.918 -7.865 8.659 1.00 0.00 94 PRO A N 15
ATOM 17945 C CA . PRO A 1 94 ? -3.228 -6.487 8.326 1.00 0.00 94 PRO A CA 15
ATOM 17946 C C . PRO A 1 94 ? -2.142 -5.762 7.533 1.00 0.00 94 PRO A C 15
ATOM 17947 O O . PRO A 1 94 ? -0.936 -5.992 7.683 1.00 0.00 94 PRO A O 15
ATOM 17958 N N . LEU A 1 95 ? -2.630 -4.837 6.714 1.00 0.00 95 LEU A N 15
ATOM 17959 C CA . LEU A 1 95 ? -1.872 -3.882 5.918 1.00 0.00 95 LEU A CA 15
ATOM 17960 C C . LEU A 1 95 ? -1.183 -2.790 6.753 1.00 0.00 95 LEU A C 15
ATOM 17961 O O . LEU A 1 95 ? -1.610 -2.470 7.868 1.00 0.00 95 LEU A O 15
ATOM 17977 N N . GLU A 1 96 ? -0.189 -2.133 6.149 1.00 0.00 96 GLU A N 15
ATOM 17978 C CA . GLU A 1 96 ? 0.551 -0.991 6.711 1.00 0.00 96 GLU A CA 15
ATOM 17979 C C . GLU A 1 96 ? 0.606 0.152 5.676 1.00 0.00 96 GLU A C 15
ATOM 17980 O O . GLU A 1 96 ? 1.632 0.724 5.316 1.00 0.00 96 GLU A O 15
ATOM 17992 N N . VAL A 1 97 ? -0.572 0.449 5.131 1.00 0.00 97 VAL A N 15
ATOM 17993 C CA . VAL A 1 97 ? -0.865 1.482 4.123 1.00 0.00 97 VAL A CA 15
ATOM 17994 C C . VAL A 1 97 ? -0.588 2.827 4.782 1.00 0.00 97 VAL A C 15
ATOM 17995 O O . VAL A 1 97 ? -1.420 3.252 5.587 1.00 0.00 97 VAL A O 15
ATOM 18008 N N . VAL A 1 98 ? 0.571 3.471 4.588 1.00 0.00 98 VAL A N 15
ATOM 18009 C CA . VAL A 1 98 ? 0.932 4.551 5.504 1.00 0.00 98 VAL A CA 15
ATOM 18010 C C . VAL A 1 98 ? 1.933 5.545 4.894 1.00 0.00 98 VAL A C 15
ATOM 18011 O O . VAL A 1 98 ? 1.636 6.241 3.917 1.00 0.00 98 VAL A O 15
ATOM 18024 N N . TYR A 1 99 ? 3.144 5.567 5.436 1.00 0.00 99 TYR A N 15
ATOM 18025 C CA . TYR A 1 99 ? 4.323 6.316 5.011 1.00 0.00 99 TYR A CA 15
ATOM 18026 C C . TYR A 1 99 ? 5.486 5.351 4.659 1.00 0.00 99 TYR A C 15
ATOM 18027 O O . TYR A 1 99 ? 6.630 5.753 4.483 1.00 0.00 99 TYR A O 15
ATOM 18045 N N . SER A 1 100 ? 5.168 4.059 4.550 1.00 0.00 100 SER A N 15
ATOM 18046 C CA . SER A 1 100 ? 6.030 2.896 4.321 1.00 0.00 100 SER A CA 15
ATOM 18047 C C . SER A 1 100 ? 7.395 2.843 5.043 1.00 0.00 100 SER A C 15
ATOM 18048 O O . SER A 1 100 ? 8.453 2.643 4.440 1.00 0.00 100 SER A O 15
ATOM 18056 N N . LYS A 1 101 ? 7.355 2.995 6.371 1.00 0.00 101 LYS A N 15
ATOM 18057 C CA . LYS A 1 101 ? 8.458 2.692 7.304 1.00 0.00 101 LYS A CA 15
ATOM 18058 C C . LYS A 1 101 ? 7.855 2.443 8.685 1.00 0.00 101 LYS A C 15
ATOM 18059 O O . LYS A 1 101 ? 6.887 3.105 9.071 1.00 0.00 101 LYS A O 15
ATOM 18078 N N . LEU A 1 102 ? 8.425 1.489 9.428 1.00 0.00 102 LEU A N 15
ATOM 18079 C CA . LEU A 1 102 ? 8.113 1.220 10.834 1.00 0.00 102 LEU A CA 15
ATOM 18080 C C . LEU A 1 102 ? 8.217 2.502 11.704 1.00 0.00 102 LEU A C 15
ATOM 18081 O O . LEU A 1 102 ? 8.951 3.427 11.336 1.00 0.00 102 LEU A O 15
ATOM 18097 N N . PRO A 1 103 ? 7.556 2.565 12.880 1.00 0.00 103 PRO A N 15
ATOM 18098 C CA . PRO A 1 103 ? 7.605 3.725 13.784 1.00 0.00 103 PRO A CA 15
ATOM 18099 C C . PRO A 1 103 ? 8.983 3.987 14.434 1.00 0.00 103 PRO A C 15
ATOM 18100 O O . PRO A 1 103 ? 9.127 4.932 15.213 1.00 0.00 103 PRO A O 15
ATOM 18111 N N . ALA A 1 104 ? 10.002 3.186 14.097 1.00 0.00 104 ALA A N 15
ATOM 18112 C CA . ALA A 1 104 ? 11.417 3.372 14.431 1.00 0.00 104 ALA A CA 15
ATOM 18113 C C . ALA A 1 104 ? 12.290 2.982 13.221 1.00 0.00 104 ALA A C 15
ATOM 18114 O O . ALA A 1 104 ? 13.116 3.814 12.786 1.00 0.00 104 ALA A O 15
ATOM 18121 N N . GLU A 1 28 ? 8.908 12.952 11.249 1.00 0.00 28 GLU A N 16
ATOM 18122 C CA . GLU A 1 28 ? 7.679 12.922 10.413 1.00 0.00 28 GLU A CA 16
ATOM 18123 C C . GLU A 1 28 ? 7.602 11.619 9.601 1.00 0.00 28 GLU A C 16
ATOM 18124 O O . GLU A 1 28 ? 8.322 10.663 9.902 1.00 0.00 28 GLU A O 16
ATOM 18136 N N . LEU A 1 29 ? 6.715 11.543 8.608 1.00 0.00 29 LEU A N 16
ATOM 18137 C CA . LEU A 1 29 ? 6.523 10.380 7.731 1.00 0.00 29 LEU A CA 16
ATOM 18138 C C . LEU A 1 29 ? 6.004 10.825 6.350 1.00 0.00 29 LEU A C 16
ATOM 18139 O O . LEU A 1 29 ? 5.778 12.015 6.124 1.00 0.00 29 LEU A O 16
ATOM 18155 N N . SER A 1 30 ? 5.808 9.884 5.428 1.00 0.00 30 SER A N 16
ATOM 18156 C CA . SER A 1 30 ? 5.523 10.197 4.018 1.00 0.00 30 SER A CA 16
ATOM 18157 C C . SER A 1 30 ? 4.184 10.897 3.756 1.00 0.00 30 SER A C 16
ATOM 18158 O O . SER A 1 30 ? 4.019 11.502 2.693 1.00 0.00 30 SER A O 16
ATOM 18166 N N . ASN A 1 31 ? 3.209 10.779 4.668 1.00 0.00 31 ASN A N 16
ATOM 18167 C CA . ASN A 1 31 ? 1.791 11.169 4.501 1.00 0.00 31 ASN A CA 16
ATOM 18168 C C . ASN A 1 31 ? 1.059 10.536 3.285 1.00 0.00 31 ASN A C 16
ATOM 18169 O O . ASN A 1 31 ? -0.086 10.898 3.023 1.00 0.00 31 ASN A O 16
ATOM 18180 N N . THR A 1 32 ? 1.681 9.604 2.547 1.00 0.00 32 THR A N 16
ATOM 18181 C CA . THR A 1 32 ? 1.232 9.230 1.188 1.00 0.00 32 THR A CA 16
ATOM 18182 C C . THR A 1 32 ? 1.480 7.784 0.716 1.00 0.00 32 THR A C 16
ATOM 18183 O O . THR A 1 32 ? 1.398 7.545 -0.486 1.00 0.00 32 THR A O 16
ATOM 18194 N N . ARG A 1 33 ? 1.780 6.795 1.580 1.00 0.00 33 ARG A N 16
ATOM 18195 C CA . ARG A 1 33 ? 2.304 5.489 1.102 1.00 0.00 33 ARG A CA 16
ATOM 18196 C C . ARG A 1 33 ? 1.735 4.244 1.759 1.00 0.00 33 ARG A C 16
ATOM 18197 O O . ARG A 1 33 ? 1.788 3.983 2.960 1.00 0.00 33 ARG A O 16
ATOM 18218 N N . LEU A 1 34 ? 1.289 3.368 0.900 1.00 0.00 34 LEU A N 16
ATOM 18219 C CA . LEU A 1 34 ? 0.498 2.236 1.255 1.00 0.00 34 LEU A CA 16
ATOM 18220 C C . LEU A 1 34 ? 1.353 0.981 1.316 1.00 0.00 34 LEU A C 16
ATOM 18221 O O . LEU A 1 34 ? 1.667 0.372 0.289 1.00 0.00 34 LEU A O 16
ATOM 18237 N N . PHE A 1 35 ? 1.763 0.654 2.536 1.00 0.00 35 PHE A N 16
ATOM 18238 C CA . PHE A 1 35 ? 2.751 -0.367 2.829 1.00 0.00 35 PHE A CA 16
ATOM 18239 C C . PHE A 1 35 ? 2.061 -1.703 3.094 1.00 0.00 35 PHE A C 16
ATOM 18240 O O . PHE A 1 35 ? 1.540 -2.016 4.168 1.00 0.00 35 PHE A O 16
ATOM 18257 N N . VAL A 1 36 ? 1.973 -2.497 2.039 1.00 0.00 36 VAL A N 16
ATOM 18258 C CA . VAL A 1 36 ? 1.230 -3.750 2.059 1.00 0.00 36 VAL A CA 16
ATOM 18259 C C . VAL A 1 36 ? 2.162 -4.865 1.626 1.00 0.00 36 VAL A C 16
ATOM 18260 O O . VAL A 1 36 ? 2.900 -4.789 0.652 1.00 0.00 36 VAL A O 16
ATOM 18273 N N . ARG A 1 37 ? 2.193 -5.875 2.483 1.00 0.00 37 ARG A N 16
ATOM 18274 C CA . ARG A 1 37 ? 3.220 -6.921 2.519 1.00 0.00 37 ARG A CA 16
ATOM 18275 C C . ARG A 1 37 ? 2.794 -8.281 3.121 1.00 0.00 37 ARG A C 16
ATOM 18276 O O . ARG A 1 37 ? 3.657 -8.978 3.661 1.00 0.00 37 ARG A O 16
ATOM 18297 N N . PRO A 1 38 ? 1.509 -8.705 3.081 1.00 0.00 38 PRO A N 16
ATOM 18298 C CA . PRO A 1 38 ? 1.140 -10.061 3.493 1.00 0.00 38 PRO A CA 16
ATOM 18299 C C . PRO A 1 38 ? 1.514 -11.120 2.446 1.00 0.00 38 PRO A C 16
ATOM 18300 O O . PRO A 1 38 ? 1.761 -12.279 2.782 1.00 0.00 38 PRO A O 16
ATOM 18311 N N . PHE A 1 39 ? 1.505 -10.723 1.175 1.00 0.00 39 PHE A N 16
ATOM 18312 C CA . PHE A 1 39 ? 1.587 -11.589 0.004 1.00 0.00 39 PHE A CA 16
ATOM 18313 C C . PHE A 1 39 ? 2.994 -12.168 -0.239 1.00 0.00 39 PHE A C 16
ATOM 18314 O O . PHE A 1 39 ? 3.979 -11.644 0.288 1.00 0.00 39 PHE A O 16
ATOM 18331 N N . PRO A 1 40 ? 3.110 -13.222 -1.072 1.00 0.00 40 PRO A N 16
ATOM 18332 C CA . PRO A 1 40 ? 4.378 -13.669 -1.633 1.00 0.00 40 PRO A CA 16
ATOM 18333 C C . PRO A 1 40 ? 4.693 -12.841 -2.905 1.00 0.00 40 PRO A C 16
ATOM 18334 O O . PRO A 1 40 ? 4.099 -11.785 -3.143 1.00 0.00 40 PRO A O 16
ATOM 18345 N N . LEU A 1 41 ? 5.616 -13.304 -3.757 1.00 0.00 41 LEU A N 16
ATOM 18346 C CA . LEU A 1 41 ? 5.951 -12.686 -5.057 1.00 0.00 41 LEU A CA 16
ATOM 18347 C C . LEU A 1 41 ? 4.734 -12.502 -6.004 1.00 0.00 41 LEU A C 16
ATOM 18348 O O . LEU A 1 41 ? 4.790 -11.714 -6.941 1.00 0.00 41 LEU A O 16
ATOM 18364 N N . ASP A 1 42 ? 3.643 -13.230 -5.756 1.00 0.00 42 ASP A N 16
ATOM 18365 C CA . ASP A 1 42 ? 2.393 -13.254 -6.524 1.00 0.00 42 ASP A CA 16
ATOM 18366 C C . ASP A 1 42 ? 1.588 -11.943 -6.541 1.00 0.00 42 ASP A C 16
ATOM 18367 O O . ASP A 1 42 ? 0.743 -11.813 -7.426 1.00 0.00 42 ASP A O 16
ATOM 18376 N N . VAL A 1 43 ? 1.800 -10.964 -5.650 1.00 0.00 43 VAL A N 16
ATOM 18377 C CA . VAL A 1 43 ? 1.163 -9.636 -5.822 1.00 0.00 43 VAL A CA 16
ATOM 18378 C C . VAL A 1 43 ? 1.777 -8.889 -7.014 1.00 0.00 43 VAL A C 16
ATOM 18379 O O . VAL A 1 43 ? 2.982 -8.972 -7.262 1.00 0.00 43 VAL A O 16
ATOM 18392 N N . GLN A 1 44 ? 0.957 -8.133 -7.750 1.00 0.00 44 GLN A N 16
ATOM 18393 C CA . GLN A 1 44 ? 1.437 -7.230 -8.801 1.00 0.00 44 GLN A CA 16
ATOM 18394 C C . GLN A 1 44 ? 0.577 -5.963 -8.880 1.00 0.00 44 GLN A C 16
ATOM 18395 O O . GLN A 1 44 ? -0.463 -5.850 -8.221 1.00 0.00 44 GLN A O 16
ATOM 18409 N N . GLU A 1 45 ? 0.989 -5.004 -9.703 1.00 0.00 45 GLU A N 16
ATOM 18410 C CA . GLU A 1 45 ? 0.241 -3.766 -9.941 1.00 0.00 45 GLU A CA 16
ATOM 18411 C C . GLU A 1 45 ? -1.222 -3.999 -10.341 1.00 0.00 45 GLU A C 16
ATOM 18412 O O . GLU A 1 45 ? -2.060 -3.167 -10.025 1.00 0.00 45 GLU A O 16
ATOM 18424 N N . SER A 1 46 ? -1.556 -5.128 -10.973 1.00 0.00 46 SER A N 16
ATOM 18425 C CA . SER A 1 46 ? -2.929 -5.514 -11.332 1.00 0.00 46 SER A CA 16
ATOM 18426 C C . SER A 1 46 ? -3.768 -5.974 -10.117 1.00 0.00 46 SER A C 16
ATOM 18427 O O . SER A 1 46 ? -4.980 -5.749 -10.080 1.00 0.00 46 SER A O 16
ATOM 18435 N N . GLU A 1 47 ? -3.140 -6.553 -9.092 1.00 0.00 47 GLU A N 16
ATOM 18436 C CA . GLU A 1 47 ? -3.787 -6.964 -7.846 1.00 0.00 47 GLU A CA 16
ATOM 18437 C C . GLU A 1 47 ? -4.067 -5.718 -7.010 1.00 0.00 47 GLU A C 16
ATOM 18438 O O . GLU A 1 47 ? -5.146 -5.506 -6.454 1.00 0.00 47 GLU A O 16
ATOM 18450 N N . LEU A 1 48 ? -3.072 -4.833 -7.004 1.00 0.00 48 LEU A N 16
ATOM 18451 C CA . LEU A 1 48 ? -3.165 -3.532 -6.387 1.00 0.00 48 LEU A CA 16
ATOM 18452 C C . LEU A 1 48 ? -4.157 -2.658 -7.161 1.00 0.00 48 LEU A C 16
ATOM 18453 O O . LEU A 1 48 ? -4.904 -1.906 -6.567 1.00 0.00 48 LEU A O 16
ATOM 18469 N N . ASN A 1 49 ? -4.279 -2.811 -8.477 1.00 0.00 49 ASN A N 16
ATOM 18470 C CA . ASN A 1 49 ? -5.365 -2.152 -9.233 1.00 0.00 49 ASN A CA 16
ATOM 18471 C C . ASN A 1 49 ? -6.756 -2.651 -8.808 1.00 0.00 49 ASN A C 16
ATOM 18472 O O . ASN A 1 49 ? -7.657 -1.837 -8.611 1.00 0.00 49 ASN A O 16
ATOM 18483 N N . GLU A 1 50 ? -6.938 -3.958 -8.594 1.00 0.00 50 GLU A N 16
ATOM 18484 C CA . GLU A 1 50 ? -8.191 -4.500 -8.043 1.00 0.00 50 GLU A CA 16
ATOM 18485 C C . GLU A 1 50 ? -8.529 -3.962 -6.639 1.00 0.00 50 GLU A C 16
ATOM 18486 O O . GLU A 1 50 ? -9.700 -3.720 -6.336 1.00 0.00 50 GLU A O 16
ATOM 18498 N N . ILE A 1 51 ? -7.518 -3.758 -5.787 1.00 0.00 51 ILE A N 16
ATOM 18499 C CA . ILE A 1 51 ? -7.699 -3.384 -4.372 1.00 0.00 51 ILE A CA 16
ATOM 18500 C C . ILE A 1 51 ? -7.713 -1.856 -4.146 1.00 0.00 51 ILE A C 16
ATOM 18501 O O . ILE A 1 51 ? -8.428 -1.375 -3.272 1.00 0.00 51 ILE A O 16
ATOM 18517 N N . PHE A 1 52 ? -6.954 -1.093 -4.941 1.00 0.00 52 PHE A N 16
ATOM 18518 C CA . PHE A 1 52 ? -6.690 0.350 -4.786 1.00 0.00 52 PHE A CA 16
ATOM 18519 C C . PHE A 1 52 ? -7.379 1.202 -5.863 1.00 0.00 52 PHE A C 16
ATOM 18520 O O . PHE A 1 52 ? -7.544 2.410 -5.692 1.00 0.00 52 PHE A O 16
ATOM 18537 N N . GLY A 1 53 ? -7.829 0.586 -6.958 1.00 0.00 53 GLY A N 16
ATOM 18538 C CA . GLY A 1 53 ? -8.724 1.203 -7.939 1.00 0.00 53 GLY A CA 16
ATOM 18539 C C . GLY A 1 53 ? -9.999 1.829 -7.333 1.00 0.00 53 GLY A C 16
ATOM 18540 O O . GLY A 1 53 ? -10.421 2.869 -7.850 1.00 0.00 53 GLY A O 16
ATOM 18544 N N . PRO A 1 54 ? -10.603 1.299 -6.244 1.00 0.00 54 PRO A N 16
ATOM 18545 C CA . PRO A 1 54 ? -11.683 1.992 -5.525 1.00 0.00 54 PRO A CA 16
ATOM 18546 C C . PRO A 1 54 ? -11.266 3.351 -4.936 1.00 0.00 54 PRO A C 16
ATOM 18547 O O . PRO A 1 54 ? -12.105 4.244 -4.795 1.00 0.00 54 PRO A O 16
ATOM 18558 N N . PHE A 1 55 ? -9.981 3.527 -4.590 1.00 0.00 55 PHE A N 16
ATOM 18559 C CA . PHE A 1 55 ? -9.425 4.777 -4.055 1.00 0.00 55 PHE A CA 16
ATOM 18560 C C . PHE A 1 55 ? -9.176 5.736 -5.206 1.00 0.00 55 PHE A C 16
ATOM 18561 O O . PHE A 1 55 ? -9.679 6.860 -5.208 1.00 0.00 55 PHE A O 16
ATOM 18578 N N . GLY A 1 56 ? -8.405 5.264 -6.190 1.00 0.00 56 GLY A N 16
ATOM 18579 C CA . GLY A 1 56 ? -8.255 5.900 -7.487 1.00 0.00 56 GLY A CA 16
ATOM 18580 C C . GLY A 1 56 ? -6.854 6.391 -7.878 1.00 0.00 56 GLY A C 16
ATOM 18581 O O . GLY A 1 56 ? -6.257 5.817 -8.796 1.00 0.00 56 GLY A O 16
ATOM 18585 N N . PRO A 1 57 ? -6.296 7.423 -7.214 1.00 0.00 57 PRO A N 16
ATOM 18586 C CA . PRO A 1 57 ? -5.104 8.148 -7.675 1.00 0.00 57 PRO A CA 16
ATOM 18587 C C . PRO A 1 57 ? -3.749 7.461 -7.412 1.00 0.00 57 PRO A C 16
ATOM 18588 O O . PRO A 1 57 ? -2.750 8.167 -7.281 1.00 0.00 57 PRO A O 16
ATOM 18599 N N . MET A 1 58 ? -3.685 6.121 -7.319 1.00 0.00 58 MET A N 16
ATOM 18600 C CA . MET A 1 58 ? -2.447 5.305 -7.232 1.00 0.00 58 MET A CA 16
ATOM 18601 C C . MET A 1 58 ? -1.357 5.793 -8.202 1.00 0.00 58 MET A C 16
ATOM 18602 O O . MET A 1 58 ? -1.362 5.504 -9.404 1.00 0.00 58 MET A O 16
ATOM 18616 N N . LYS A 1 59 ? -0.444 6.596 -7.660 1.00 0.00 59 LYS A N 16
ATOM 18617 C CA . LYS A 1 59 ? 0.578 7.384 -8.335 1.00 0.00 59 LYS A CA 16
ATOM 18618 C C . LYS A 1 59 ? 1.880 6.608 -8.462 1.00 0.00 59 LYS A C 16
ATOM 18619 O O . LYS A 1 59 ? 2.613 6.777 -9.433 1.00 0.00 59 LYS A O 16
ATOM 18638 N N . GLU A 1 60 ? 2.138 5.727 -7.498 1.00 0.00 60 GLU A N 16
ATOM 18639 C CA . GLU A 1 60 ? 3.208 4.741 -7.566 1.00 0.00 60 GLU A CA 16
ATOM 18640 C C . GLU A 1 60 ? 2.763 3.447 -6.921 1.00 0.00 60 GLU A C 16
ATOM 18641 O O . GLU A 1 60 ? 1.813 3.410 -6.145 1.00 0.00 60 GLU A O 16
ATOM 18653 N N . VAL A 1 61 ? 3.416 2.372 -7.346 1.00 0.00 61 VAL A N 16
ATOM 18654 C CA . VAL A 1 61 ? 3.007 0.996 -7.091 1.00 0.00 61 VAL A CA 16
ATOM 18655 C C . VAL A 1 61 ? 4.276 0.152 -7.074 1.00 0.00 61 VAL A C 16
ATOM 18656 O O . VAL A 1 61 ? 4.548 -0.642 -7.976 1.00 0.00 61 VAL A O 16
ATOM 18669 N N . LYS A 1 62 ? 5.138 0.442 -6.097 1.00 0.00 62 LYS A N 16
ATOM 18670 C CA . LYS A 1 62 ? 6.485 -0.126 -5.993 1.00 0.00 62 LYS A CA 16
ATOM 18671 C C . LYS A 1 62 ? 6.355 -1.599 -5.608 1.00 0.00 62 LYS A C 16
ATOM 18672 O O . LYS A 1 62 ? 5.925 -1.888 -4.496 1.00 0.00 62 LYS A O 16
ATOM 18691 N N . ILE A 1 63 ? 6.676 -2.519 -6.510 1.00 0.00 63 ILE A N 16
ATOM 18692 C CA . ILE A 1 63 ? 6.489 -3.975 -6.338 1.00 0.00 63 ILE A CA 16
ATOM 18693 C C . ILE A 1 63 ? 7.844 -4.643 -6.124 1.00 0.00 63 ILE A C 16
ATOM 18694 O O . ILE A 1 63 ? 8.772 -4.489 -6.917 1.00 0.00 63 ILE A O 16
ATOM 18710 N N . LEU A 1 64 ? 7.936 -5.414 -5.048 1.00 0.00 64 LEU A N 16
ATOM 18711 C CA . LEU A 1 64 ? 9.083 -6.217 -4.666 1.00 0.00 64 LEU A CA 16
ATOM 18712 C C . LEU A 1 64 ? 8.592 -7.608 -4.253 1.00 0.00 64 LEU A C 16
ATOM 18713 O O . LEU A 1 64 ? 7.405 -7.830 -4.013 1.00 0.00 64 LEU A O 16
ATOM 18729 N N . ASN A 1 65 ? 9.529 -8.535 -4.107 1.00 0.00 65 ASN A N 16
ATOM 18730 C CA . ASN A 1 65 ? 9.320 -9.848 -3.500 1.00 0.00 65 ASN A CA 16
ATOM 18731 C C . ASN A 1 65 ? 8.497 -9.809 -2.195 1.00 0.00 65 ASN A C 16
ATOM 18732 O O . ASN A 1 65 ? 9.050 -9.576 -1.119 1.00 0.00 65 ASN A O 16
ATOM 18743 N N . GLY A 1 66 ? 7.191 -10.049 -2.272 1.00 0.00 66 GLY A N 16
ATOM 18744 C CA . GLY A 1 66 ? 6.332 -10.053 -1.091 1.00 0.00 66 GLY A CA 16
ATOM 18745 C C . GLY A 1 66 ? 5.975 -8.670 -0.527 1.00 0.00 66 GLY A C 16
ATOM 18746 O O . GLY A 1 66 ? 5.306 -8.600 0.497 1.00 0.00 66 GLY A O 16
ATOM 18750 N N . PHE A 1 67 ? 6.364 -7.579 -1.204 1.00 0.00 67 PHE A N 16
ATOM 18751 C CA . PHE A 1 67 ? 5.969 -6.207 -0.809 1.00 0.00 67 PHE A CA 16
ATOM 18752 C C . PHE A 1 67 ? 5.399 -5.381 -1.975 1.00 0.00 67 PHE A C 16
ATOM 18753 O O . PHE A 1 67 ? 5.824 -5.479 -3.121 1.00 0.00 67 PHE A O 16
ATOM 18770 N N . ALA A 1 68 ? 4.486 -4.483 -1.625 1.00 0.00 68 ALA A N 16
ATOM 18771 C CA . ALA A 1 68 ? 3.895 -3.460 -2.473 1.00 0.00 68 ALA A CA 16
ATOM 18772 C C . ALA A 1 68 ? 3.801 -2.172 -1.655 1.00 0.00 68 ALA A C 16
ATOM 18773 O O . ALA A 1 68 ? 3.115 -2.103 -0.635 1.00 0.00 68 ALA A O 16
ATOM 18780 N N . PHE A 1 69 ? 4.520 -1.150 -2.101 1.00 0.00 69 PHE A N 16
ATOM 18781 C CA . PHE A 1 69 ? 4.503 0.192 -1.533 1.00 0.00 69 PHE A CA 16
ATOM 18782 C C . PHE A 1 69 ? 3.803 1.054 -2.568 1.00 0.00 69 PHE A C 16
ATOM 18783 O O . PHE A 1 69 ? 4.410 1.648 -3.464 1.00 0.00 69 PHE A O 16
ATOM 18800 N N . VAL A 1 70 ? 2.479 1.004 -2.512 1.00 0.00 70 VAL A N 16
ATOM 18801 C CA . VAL A 1 70 ? 1.664 1.903 -3.318 1.00 0.00 70 VAL A CA 16
ATOM 18802 C C . VAL A 1 70 ? 1.827 3.302 -2.745 1.00 0.00 70 VAL A C 16
ATOM 18803 O O . VAL A 1 70 ? 2.291 3.489 -1.621 1.00 0.00 70 VAL A O 16
ATOM 18816 N N . GLU A 1 71 ? 1.524 4.316 -3.525 1.00 0.00 71 GLU A N 16
ATOM 18817 C CA . GLU A 1 71 ? 1.881 5.684 -3.189 1.00 0.00 71 GLU A CA 16
ATOM 18818 C C . GLU A 1 71 ? 0.961 6.640 -3.936 1.00 0.00 71 GLU A C 16
ATOM 18819 O O . GLU A 1 71 ? 0.493 6.345 -5.040 1.00 0.00 71 GLU A O 16
ATOM 18831 N N . PHE A 1 72 ? 0.781 7.816 -3.351 1.00 0.00 72 PHE A N 16
ATOM 18832 C CA . PHE A 1 72 ? 0.049 8.928 -3.931 1.00 0.00 72 PHE A CA 16
ATOM 18833 C C . PHE A 1 72 ? 0.878 10.215 -3.870 1.00 0.00 72 PHE A C 16
ATOM 18834 O O . PHE A 1 72 ? 1.921 10.275 -3.223 1.00 0.00 72 PHE A O 16
ATOM 18851 N N . GLU A 1 73 ? 0.430 11.252 -4.580 1.00 0.00 73 GLU A N 16
ATOM 18852 C CA . GLU A 1 73 ? 1.079 12.579 -4.553 1.00 0.00 73 GLU A CA 16
ATOM 18853 C C . GLU A 1 73 ? 0.359 13.602 -3.648 1.00 0.00 73 GLU A C 16
ATOM 18854 O O . GLU A 1 73 ? 0.760 14.765 -3.566 1.00 0.00 73 GLU A O 16
ATOM 18866 N N . GLU A 1 74 ? -0.679 13.171 -2.919 1.00 0.00 74 GLU A N 16
ATOM 18867 C CA . GLU A 1 74 ? -1.371 13.931 -1.862 1.00 0.00 74 GLU A CA 16
ATOM 18868 C C . GLU A 1 74 ? -1.789 13.000 -0.697 1.00 0.00 74 GLU A C 16
ATOM 18869 O O . GLU A 1 74 ? -1.592 11.787 -0.784 1.00 0.00 74 GLU A O 16
ATOM 18881 N N . ALA A 1 75 ? -2.302 13.551 0.402 1.00 0.00 75 ALA A N 16
ATOM 18882 C CA . ALA A 1 75 ? -2.563 12.798 1.643 1.00 0.00 75 ALA A CA 16
ATOM 18883 C C . ALA A 1 75 ? -4.054 12.478 1.902 1.00 0.00 75 ALA A C 16
ATOM 18884 O O . ALA A 1 75 ? -4.373 11.725 2.821 1.00 0.00 75 ALA A O 16
ATOM 18891 N N . GLU A 1 76 ? -4.980 13.004 1.099 1.00 0.00 76 GLU A N 16
ATOM 18892 C CA . GLU A 1 76 ? -6.418 12.687 1.187 1.00 0.00 76 GLU A CA 16
ATOM 18893 C C . GLU A 1 76 ? -6.706 11.276 0.664 1.00 0.00 76 GLU A C 16
ATOM 18894 O O . GLU A 1 76 ? -7.499 10.517 1.224 1.00 0.00 76 GLU A O 16
ATOM 18906 N N . SER A 1 77 ? -6.001 10.925 -0.401 1.00 0.00 77 SER A N 16
ATOM 18907 C CA . SER A 1 77 ? -5.915 9.598 -0.993 1.00 0.00 77 SER A CA 16
ATOM 18908 C C . SER A 1 77 ? -5.394 8.581 0.002 1.00 0.00 77 SER A C 16
ATOM 18909 O O . SER A 1 77 ? -5.998 7.527 0.189 1.00 0.00 77 SER A O 16
ATOM 18917 N N . ALA A 1 78 ? -4.315 8.926 0.708 1.00 0.00 78 ALA A N 16
ATOM 18918 C CA . ALA A 1 78 ? -3.791 8.121 1.804 1.00 0.00 78 ALA A CA 16
ATOM 18919 C C . ALA A 1 78 ? -4.833 7.957 2.916 1.00 0.00 78 ALA A C 16
ATOM 18920 O O . ALA A 1 78 ? -5.117 6.822 3.282 1.00 0.00 78 ALA A O 16
ATOM 18927 N N . ALA A 1 79 ? -5.470 9.042 3.379 1.00 0.00 79 ALA A N 16
ATOM 18928 C CA . ALA A 1 79 ? -6.510 8.999 4.410 1.00 0.00 79 ALA A CA 16
ATOM 18929 C C . ALA A 1 79 ? -7.633 8.006 4.072 1.00 0.00 79 ALA A C 16
ATOM 18930 O O . ALA A 1 79 ? -7.959 7.124 4.879 1.00 0.00 79 ALA A O 16
ATOM 18937 N N . LYS A 1 80 ? -8.179 8.079 2.848 1.00 0.00 80 LYS A N 16
ATOM 18938 C CA . LYS A 1 80 ? -9.180 7.095 2.424 1.00 0.00 80 LYS A CA 16
ATOM 18939 C C . LYS A 1 80 ? -8.613 5.694 2.261 1.00 0.00 80 LYS A C 16
ATOM 18940 O O . LYS A 1 80 ? -9.230 4.761 2.760 1.00 0.00 80 LYS A O 16
ATOM 18959 N N . ALA A 1 81 ? -7.440 5.532 1.656 1.00 0.00 81 ALA A N 16
ATOM 18960 C CA . ALA A 1 81 ? -6.837 4.214 1.464 1.00 0.00 81 ALA A CA 16
ATOM 18961 C C . ALA A 1 81 ? -6.659 3.512 2.832 1.00 0.00 81 ALA A C 16
ATOM 18962 O O . ALA A 1 81 ? -7.012 2.341 2.987 1.00 0.00 81 ALA A O 16
ATOM 18969 N N . ILE A 1 82 ? -6.193 4.261 3.843 1.00 0.00 82 ILE A N 16
ATOM 18970 C CA . ILE A 1 82 ? -6.098 3.814 5.233 1.00 0.00 82 ILE A CA 16
ATOM 18971 C C . ILE A 1 82 ? -7.460 3.323 5.724 1.00 0.00 82 ILE A C 16
ATOM 18972 O O . ILE A 1 82 ? -7.615 2.152 6.066 1.00 0.00 82 ILE A O 16
ATOM 18988 N N . GLU A 1 83 ? -8.472 4.190 5.724 1.00 0.00 83 GLU A N 16
ATOM 18989 C CA . GLU A 1 83 ? -9.784 3.815 6.258 1.00 0.00 83 GLU A CA 16
ATOM 18990 C C . GLU A 1 83 ? -10.451 2.652 5.489 1.00 0.00 83 GLU A C 16
ATOM 18991 O O . GLU A 1 83 ? -11.154 1.835 6.095 1.00 0.00 83 GLU A O 16
ATOM 19003 N N . GLU A 1 84 ? -10.167 2.507 4.194 1.00 0.00 84 GLU A N 16
ATOM 19004 C CA . GLU A 1 84 ? -10.728 1.468 3.318 1.00 0.00 84 GLU A CA 16
ATOM 19005 C C . GLU A 1 84 ? -10.207 0.068 3.639 1.00 0.00 84 GLU A C 16
ATOM 19006 O O . GLU A 1 84 ? -10.981 -0.892 3.618 1.00 0.00 84 GLU A O 16
ATOM 19018 N N . VAL A 1 85 ? -8.901 -0.064 3.911 1.00 0.00 85 VAL A N 16
ATOM 19019 C CA . VAL A 1 85 ? -8.244 -1.383 3.933 1.00 0.00 85 VAL A CA 16
ATOM 19020 C C . VAL A 1 85 ? -7.004 -1.494 4.851 1.00 0.00 85 VAL A C 16
ATOM 19021 O O . VAL A 1 85 ? -6.441 -2.575 4.995 1.00 0.00 85 VAL A O 16
ATOM 19034 N N . HIS A 1 86 ? -6.586 -0.441 5.564 1.00 0.00 86 HIS A N 16
ATOM 19035 C CA . HIS A 1 86 ? -5.577 -0.589 6.627 1.00 0.00 86 HIS A CA 16
ATOM 19036 C C . HIS A 1 86 ? -6.152 -1.403 7.792 1.00 0.00 86 HIS A C 16
ATOM 19037 O O . HIS A 1 86 ? -7.165 -1.021 8.382 1.00 0.00 86 HIS A O 16
ATOM 19051 N N . GLY A 1 87 ? -5.509 -2.521 8.116 1.00 0.00 87 GLY A N 16
ATOM 19052 C CA . GLY A 1 87 ? -5.817 -3.343 9.289 1.00 0.00 87 GLY A CA 16
ATOM 19053 C C . GLY A 1 87 ? -6.694 -4.544 8.944 1.00 0.00 87 GLY A C 16
ATOM 19054 O O . GLY A 1 87 ? -7.087 -5.321 9.816 1.00 0.00 87 GLY A O 16
ATOM 19058 N N . LYS A 1 88 ? -6.999 -4.685 7.645 1.00 0.00 88 LYS A N 16
ATOM 19059 C CA . LYS A 1 88 ? -7.827 -5.711 7.048 1.00 0.00 88 LYS A CA 16
ATOM 19060 C C . LYS A 1 88 ? -6.928 -6.824 6.527 1.00 0.00 88 LYS A C 16
ATOM 19061 O O . LYS A 1 88 ? -5.937 -6.574 5.839 1.00 0.00 88 LYS A O 16
ATOM 19080 N N . SER A 1 89 ? -7.285 -8.043 6.896 1.00 0.00 89 SER A N 16
ATOM 19081 C CA . SER A 1 89 ? -6.508 -9.268 6.687 1.00 0.00 89 SER A CA 16
ATOM 19082 C C . SER A 1 89 ? -6.545 -9.736 5.227 1.00 0.00 89 SER A C 16
ATOM 19083 O O . SER A 1 89 ? -7.526 -10.350 4.794 1.00 0.00 89 SER A O 16
ATOM 19091 N N . PHE A 1 90 ? -5.484 -9.475 4.453 1.00 0.00 90 PHE A N 16
ATOM 19092 C CA . PHE A 1 90 ? -5.344 -10.028 3.107 1.00 0.00 90 PHE A CA 16
ATOM 19093 C C . PHE A 1 90 ? -4.331 -11.185 3.105 1.00 0.00 90 PHE A C 16
ATOM 19094 O O . PHE A 1 90 ? -3.344 -11.136 3.843 1.00 0.00 90 PHE A O 16
ATOM 19111 N N . ALA A 1 91 ? -4.553 -12.204 2.271 1.00 0.00 91 ALA A N 16
ATOM 19112 C CA . ALA A 1 91 ? -3.754 -13.431 2.092 1.00 0.00 91 ALA A CA 16
ATOM 19113 C C . ALA A 1 91 ? -3.497 -14.291 3.353 1.00 0.00 91 ALA A C 16
ATOM 19114 O O . ALA A 1 91 ? -3.832 -15.477 3.367 1.00 0.00 91 ALA A O 16
ATOM 19121 N N . ASN A 1 92 ? -2.933 -13.714 4.423 1.00 0.00 92 ASN A N 16
ATOM 19122 C CA . ASN A 1 92 ? -2.722 -14.324 5.744 1.00 0.00 92 ASN A CA 16
ATOM 19123 C C . ASN A 1 92 ? -2.645 -13.306 6.910 1.00 0.00 92 ASN A C 16
ATOM 19124 O O . ASN A 1 92 ? -2.651 -13.730 8.072 1.00 0.00 92 ASN A O 16
ATOM 19135 N N . GLN A 1 93 ? -2.556 -11.989 6.656 1.00 0.00 93 GLN A N 16
ATOM 19136 C CA . GLN A 1 93 ? -2.284 -10.962 7.678 1.00 0.00 93 GLN A CA 16
ATOM 19137 C C . GLN A 1 93 ? -2.728 -9.557 7.220 1.00 0.00 93 GLN A C 16
ATOM 19138 O O . GLN A 1 93 ? -2.974 -9.339 6.028 1.00 0.00 93 GLN A O 16
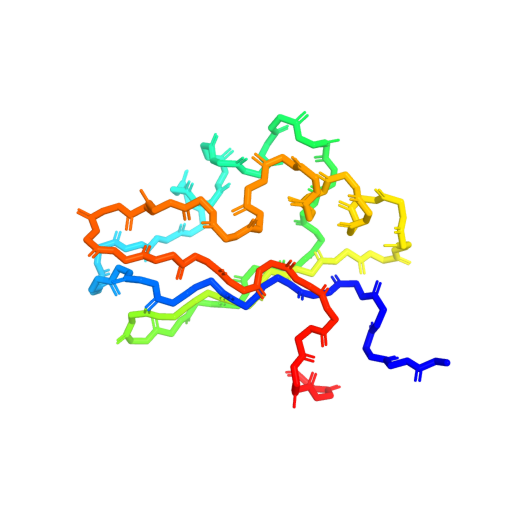ATOM 19152 N N . PRO A 1 94 ? -2.877 -8.583 8.130 1.00 0.00 94 PRO A N 16
ATOM 19153 C CA . PRO A 1 94 ? -3.371 -7.265 7.760 1.00 0.00 94 PRO A CA 16
ATOM 19154 C C . PRO A 1 94 ? -2.375 -6.353 7.033 1.00 0.00 94 PRO A C 16
ATOM 19155 O O . PRO A 1 94 ? -1.157 -6.387 7.232 1.00 0.00 94 PRO A O 16
ATOM 19166 N N . LEU A 1 95 ? -2.976 -5.502 6.210 1.00 0.00 95 LEU A N 16
ATOM 19167 C CA . LEU A 1 95 ? -2.382 -4.450 5.386 1.00 0.00 95 LEU A CA 16
ATOM 19168 C C . LEU A 1 95 ? -2.011 -3.206 6.193 1.00 0.00 95 LEU A C 16
ATOM 19169 O O . LEU A 1 95 ? -2.762 -2.787 7.080 1.00 0.00 95 LEU A O 16
ATOM 19185 N N . GLU A 1 96 ? -0.894 -2.568 5.836 1.00 0.00 96 GLU A N 16
ATOM 19186 C CA . GLU A 1 96 ? -0.348 -1.391 6.521 1.00 0.00 96 GLU A CA 16
ATOM 19187 C C . GLU A 1 96 ? -0.299 -0.200 5.544 1.00 0.00 96 GLU A C 16
ATOM 19188 O O . GLU A 1 96 ? 0.691 0.505 5.317 1.00 0.00 96 GLU A O 16
ATOM 19200 N N . VAL A 1 97 ? -1.446 -0.022 4.881 1.00 0.00 97 VAL A N 16
ATOM 19201 C CA . VAL A 1 97 ? -1.749 1.059 3.941 1.00 0.00 97 VAL A CA 16
ATOM 19202 C C . VAL A 1 97 ? -1.654 2.362 4.693 1.00 0.00 97 VAL A C 16
ATOM 19203 O O . VAL A 1 97 ? -2.533 2.633 5.510 1.00 0.00 97 VAL A O 16
ATOM 19216 N N . VAL A 1 98 ? -0.583 3.134 4.513 1.00 0.00 98 VAL A N 16
ATOM 19217 C CA . VAL A 1 98 ? -0.346 4.211 5.483 1.00 0.00 98 VAL A CA 16
ATOM 19218 C C . VAL A 1 98 ? 0.436 5.402 4.919 1.00 0.00 98 VAL A C 16
ATOM 19219 O O . VAL A 1 98 ? 0.106 5.963 3.871 1.00 0.00 98 VAL A O 16
ATOM 19232 N N . TYR A 1 99 ? 1.495 5.785 5.612 1.00 0.00 99 TYR A N 16
ATOM 19233 C CA . TYR A 1 99 ? 2.530 6.732 5.205 1.00 0.00 99 TYR A CA 16
ATOM 19234 C C . TYR A 1 99 ? 3.876 5.989 4.991 1.00 0.00 99 TYR A C 16
ATOM 19235 O O . TYR A 1 99 ? 4.954 6.564 5.086 1.00 0.00 99 TYR A O 16
ATOM 19253 N N . SER A 1 100 ? 3.787 4.687 4.709 1.00 0.00 100 SER A N 16
ATOM 19254 C CA . SER A 1 100 ? 4.818 3.647 4.644 1.00 0.00 100 SER A CA 16
ATOM 19255 C C . SER A 1 100 ? 6.084 3.788 5.504 1.00 0.00 100 SER A C 16
ATOM 19256 O O . SER A 1 100 ? 7.103 4.343 5.080 1.00 0.00 100 SER A O 16
ATOM 19264 N N . LYS A 1 101 ? 6.018 3.220 6.709 1.00 0.00 101 LYS A N 16
ATOM 19265 C CA . LYS A 1 101 ? 7.190 2.942 7.567 1.00 0.00 101 LYS A CA 16
ATOM 19266 C C . LYS A 1 101 ? 7.968 1.734 6.989 1.00 0.00 101 LYS A C 16
ATOM 19267 O O . LYS A 1 101 ? 7.530 1.113 6.023 1.00 0.00 101 LYS A O 16
ATOM 19286 N N . LEU A 1 102 ? 9.092 1.362 7.616 1.00 0.00 102 LEU A N 16
ATOM 19287 C CA . LEU A 1 102 ? 9.803 0.102 7.325 1.00 0.00 102 LEU A CA 16
ATOM 19288 C C . LEU A 1 102 ? 10.638 -0.448 8.516 1.00 0.00 102 LEU A C 16
ATOM 19289 O O . LEU A 1 102 ? 10.497 -1.638 8.808 1.00 0.00 102 LEU A O 16
ATOM 19305 N N . PRO A 1 103 ? 11.468 0.346 9.229 1.00 0.00 103 PRO A N 16
ATOM 19306 C CA . PRO A 1 103 ? 12.267 -0.159 10.363 1.00 0.00 103 PRO A CA 16
ATOM 19307 C C . PRO A 1 103 ? 11.482 -0.274 11.686 1.00 0.00 103 PRO A C 16
ATOM 19308 O O . PRO A 1 103 ? 12.018 -0.763 12.687 1.00 0.00 103 PRO A O 16
ATOM 19319 N N . ALA A 1 104 ? 10.224 0.181 11.702 1.00 0.00 104 ALA A N 16
ATOM 19320 C CA . ALA A 1 104 ? 9.279 0.187 12.828 1.00 0.00 104 ALA A CA 16
ATOM 19321 C C . ALA A 1 104 ? 7.828 0.167 12.303 1.00 0.00 104 ALA A C 16
ATOM 19322 O O . ALA A 1 104 ? 7.632 0.284 11.072 1.00 0.00 104 ALA A O 16
ATOM 19329 N N . GLU A 1 28 ? 5.976 14.733 11.008 1.00 0.00 28 GLU A N 17
ATOM 19330 C CA . GLU A 1 28 ? 5.788 14.657 9.530 1.00 0.00 28 GLU A CA 17
ATOM 19331 C C . GLU A 1 28 ? 6.267 13.307 8.987 1.00 0.00 28 GLU A C 17
ATOM 19332 O O . GLU A 1 28 ? 7.115 12.648 9.591 1.00 0.00 28 GLU A O 17
ATOM 19344 N N . LEU A 1 29 ? 5.716 12.895 7.844 1.00 0.00 29 LEU A N 17
ATOM 19345 C CA . LEU A 1 29 ? 5.995 11.638 7.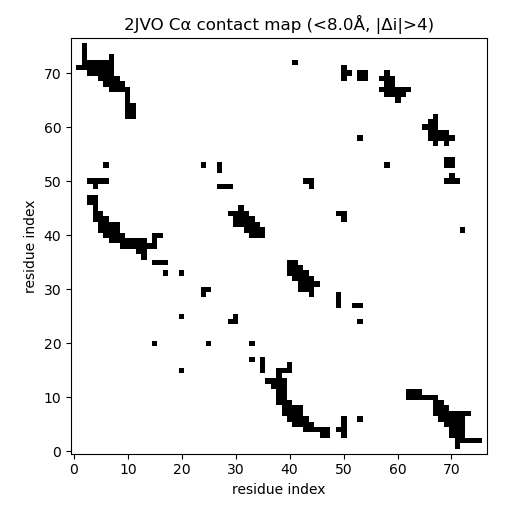131 1.00 0.00 29 LEU A CA 17
ATOM 19346 C C . LEU A 1 29 ? 5.783 11.857 5.615 1.00 0.00 29 LEU A C 17
ATOM 19347 O O . LEU A 1 29 ? 5.556 12.983 5.161 1.00 0.00 29 LEU A O 17
ATOM 19363 N N . SER A 1 30 ? 5.813 10.787 4.818 1.00 0.00 30 SER A N 17
ATOM 19364 C CA . SER A 1 30 ? 5.510 10.798 3.380 1.00 0.00 30 SER A CA 17
ATOM 19365 C C . SER A 1 30 ? 4.116 11.337 3.018 1.00 0.00 30 SER A C 17
ATOM 19366 O O . SER A 1 30 ? 3.914 11.813 1.902 1.00 0.00 30 SER A O 17
ATOM 19374 N N . ASN A 1 31 ? 3.143 11.226 3.935 1.00 0.00 31 ASN A N 17
ATOM 19375 C CA . ASN A 1 31 ? 1.711 11.530 3.760 1.00 0.00 31 ASN A CA 17
ATOM 19376 C C . ASN A 1 31 ? 1.018 10.766 2.600 1.00 0.00 31 ASN A C 17
ATOM 19377 O O . ASN A 1 31 ? -0.107 11.109 2.233 1.00 0.00 31 ASN A O 17
ATOM 19388 N N . THR A 1 32 ? 1.660 9.746 2.004 1.00 0.00 32 THR A N 17
ATOM 19389 C CA . THR A 1 32 ? 1.246 9.181 0.693 1.00 0.00 32 THR A CA 17
ATOM 19390 C C . THR A 1 32 ? 1.538 7.685 0.440 1.00 0.00 32 THR A C 17
ATOM 19391 O O . THR A 1 32 ? 1.514 7.301 -0.726 1.00 0.00 32 THR A O 17
ATOM 19402 N N . ARG A 1 33 ? 1.814 6.801 1.423 1.00 0.00 33 ARG A N 17
ATOM 19403 C CA . ARG A 1 33 ? 2.343 5.445 1.093 1.00 0.00 33 ARG A CA 17
ATOM 19404 C C . ARG A 1 33 ? 1.787 4.270 1.880 1.00 0.00 33 ARG A C 17
ATOM 19405 O O . ARG A 1 33 ? 1.775 4.207 3.104 1.00 0.00 33 ARG A O 17
ATOM 19426 N N . LEU A 1 34 ? 1.463 3.235 1.135 1.00 0.00 34 LEU A N 17
ATOM 19427 C CA . LEU A 1 34 ? 0.729 2.097 1.629 1.00 0.00 34 LEU A CA 17
ATOM 19428 C C . LEU A 1 34 ? 1.648 0.876 1.677 1.00 0.00 34 LEU A C 17
ATOM 19429 O O . LEU A 1 34 ? 1.978 0.284 0.654 1.00 0.00 34 LEU A O 17
ATOM 19445 N N . PHE A 1 35 ? 2.081 0.567 2.898 1.00 0.00 35 PHE A N 17
ATOM 19446 C CA . PHE A 1 35 ? 3.047 -0.458 3.281 1.00 0.00 35 PHE A CA 17
ATOM 19447 C C . PHE A 1 35 ? 2.221 -1.725 3.478 1.00 0.00 35 PHE A C 17
ATOM 19448 O O . PHE A 1 35 ? 1.468 -1.913 4.433 1.00 0.00 35 PHE A O 17
ATOM 19465 N N . VAL A 1 36 ? 2.281 -2.560 2.459 1.00 0.00 36 VAL A N 17
ATOM 19466 C CA . VAL A 1 36 ? 1.309 -3.613 2.206 1.00 0.00 36 VAL A CA 17
ATOM 19467 C C . VAL A 1 36 ? 2.048 -4.901 1.872 1.00 0.00 36 VAL A C 17
ATOM 19468 O O . VAL A 1 36 ? 2.540 -5.106 0.763 1.00 0.00 36 VAL A O 17
ATOM 19481 N N . ARG A 1 37 ? 2.179 -5.751 2.890 1.00 0.00 37 ARG A N 17
ATOM 19482 C CA . ARG A 1 37 ? 2.979 -6.992 2.871 1.00 0.00 37 ARG A CA 17
ATOM 19483 C C . ARG A 1 37 ? 2.306 -8.281 3.408 1.00 0.00 37 ARG A C 17
ATOM 19484 O O . ARG A 1 37 ? 3.033 -9.192 3.810 1.00 0.00 37 ARG A O 17
ATOM 19505 N N . PRO A 1 38 ? 0.964 -8.433 3.437 1.00 0.00 38 PRO A N 17
ATOM 19506 C CA . PRO A 1 38 ? 0.339 -9.661 3.947 1.00 0.00 38 PRO A CA 17
ATOM 19507 C C . PRO A 1 38 ? 0.473 -10.868 3.002 1.00 0.00 38 PRO A C 17
ATOM 19508 O O . PRO A 1 38 ? 0.139 -11.989 3.396 1.00 0.00 38 PRO A O 17
ATOM 19519 N N . PHE A 1 39 ? 0.912 -10.638 1.767 1.00 0.00 39 PHE A N 17
ATOM 19520 C CA . PHE A 1 39 ? 0.886 -11.596 0.667 1.00 0.00 39 PHE A CA 17
ATOM 19521 C C . PHE A 1 39 ? 2.264 -12.217 0.369 1.00 0.00 39 PHE A C 17
ATOM 19522 O O . PHE A 1 39 ? 3.297 -11.660 0.764 1.00 0.00 39 PHE A O 17
ATOM 19539 N N . PRO A 1 40 ? 2.302 -13.342 -0.360 1.00 0.00 40 PRO A N 17
ATOM 19540 C CA . PRO A 1 40 ? 3.532 -13.872 -0.930 1.00 0.00 40 PRO A CA 17
ATOM 19541 C C . PRO A 1 40 ? 3.899 -13.155 -2.248 1.00 0.00 40 PRO A C 17
ATOM 19542 O O . PRO A 1 40 ? 3.265 -12.173 -2.638 1.00 0.00 40 PRO A O 17
ATOM 19553 N N . LEU A 1 41 ? 4.914 -13.674 -2.946 1.00 0.00 41 LEU A N 17
ATOM 19554 C CA . LEU A 1 41 ? 5.403 -13.215 -4.260 1.00 0.00 41 LEU A CA 17
ATOM 19555 C C . LEU A 1 41 ? 4.281 -12.993 -5.294 1.00 0.00 41 LEU A C 17
ATOM 19556 O O . LEU A 1 41 ? 4.425 -12.192 -6.219 1.00 0.00 41 LEU A O 17
ATOM 19572 N N . ASP A 1 42 ? 3.183 -13.739 -5.157 1.00 0.00 42 ASP A N 17
ATOM 19573 C CA . ASP A 1 42 ? 2.062 -13.810 -6.100 1.00 0.00 42 ASP A CA 17
ATOM 19574 C C . ASP A 1 42 ? 1.179 -12.546 -6.164 1.00 0.00 42 ASP A C 17
ATOM 19575 O O . ASP A 1 42 ? 0.404 -12.418 -7.116 1.00 0.00 42 ASP A O 17
ATOM 19584 N N . VAL A 1 43 ? 1.262 -11.608 -5.204 1.00 0.00 43 VAL A N 17
ATOM 19585 C CA . VAL A 1 43 ? 0.628 -10.280 -5.370 1.00 0.00 43 VAL A CA 17
ATOM 19586 C C . VAL A 1 43 ? 1.347 -9.520 -6.486 1.00 0.00 43 VAL A C 17
ATOM 19587 O O . VAL A 1 43 ? 2.563 -9.644 -6.641 1.00 0.00 43 VAL A O 17
ATOM 19600 N N . GLN A 1 44 ? 0.618 -8.724 -7.267 1.00 0.00 44 GLN A N 17
ATOM 19601 C CA . GLN A 1 44 ? 1.145 -7.999 -8.428 1.00 0.00 44 GLN A CA 17
ATOM 19602 C C . GLN A 1 44 ? 0.346 -6.708 -8.622 1.00 0.00 44 GLN A C 17
ATOM 19603 O O . GLN A 1 44 ? -0.697 -6.494 -7.992 1.00 0.00 44 GLN A O 17
ATOM 19617 N N . GLU A 1 45 ? 0.819 -5.839 -9.523 1.00 0.00 45 GLU A N 17
ATOM 19618 C CA . GLU A 1 45 ? 0.154 -4.565 -9.801 1.00 0.00 45 GLU A CA 17
ATOM 19619 C C . GLU A 1 45 ? -1.324 -4.757 -10.175 1.00 0.00 45 GLU A C 17
ATOM 19620 O O . GLU A 1 45 ? -2.124 -3.907 -9.828 1.00 0.00 45 GLU A O 17
ATOM 19632 N N . SER A 1 46 ? -1.725 -5.873 -10.790 1.00 0.00 46 SER A N 17
ATOM 19633 C CA . SER A 1 46 ? -3.131 -6.231 -11.060 1.00 0.00 46 SER A CA 17
ATOM 19634 C C . SER A 1 46 ? -4.011 -6.397 -9.797 1.00 0.00 46 SER A C 17
ATOM 19635 O O . SER A 1 46 ? -5.179 -6.000 -9.791 1.00 0.00 46 SER A O 17
ATOM 19643 N N . GLU A 1 47 ? -3.467 -6.936 -8.712 1.00 0.00 47 GLU A N 17
ATOM 19644 C CA . GLU A 1 47 ? -4.169 -7.213 -7.463 1.00 0.00 47 GLU A CA 17
ATOM 19645 C C . GLU A 1 47 ? -4.263 -5.924 -6.659 1.00 0.00 47 GLU A C 17
ATOM 19646 O O . GLU A 1 47 ? -5.310 -5.549 -6.127 1.00 0.00 47 GLU A O 17
ATOM 19658 N N . LEU A 1 48 ? -3.155 -5.188 -6.662 1.00 0.00 48 LEU A N 17
ATOM 19659 C CA . LEU A 1 48 ? -3.098 -3.848 -6.136 1.00 0.00 48 LEU A CA 17
ATOM 19660 C C . LEU A 1 48 ? -4.023 -2.919 -6.956 1.00 0.00 48 LEU A C 17
ATOM 19661 O O . LEU A 1 48 ? -4.715 -2.089 -6.387 1.00 0.00 48 LEU A O 17
ATOM 19677 N N . ASN A 1 49 ? -4.168 -3.108 -8.268 1.00 0.00 49 ASN A N 17
ATOM 19678 C CA . ASN A 1 49 ? -5.157 -2.367 -9.075 1.00 0.00 49 ASN A CA 17
ATOM 19679 C C . ASN A 1 49 ? -6.601 -2.686 -8.654 1.00 0.00 49 ASN A C 17
ATOM 19680 O O . ASN A 1 49 ? -7.416 -1.770 -8.533 1.00 0.00 49 ASN A O 17
ATOM 19691 N N . GLU A 1 50 ? -6.926 -3.953 -8.383 1.00 0.00 50 GLU A N 17
ATOM 19692 C CA . GLU A 1 50 ? -8.243 -4.331 -7.843 1.00 0.00 50 GLU A CA 17
ATOM 19693 C C . GLU A 1 50 ? -8.552 -3.686 -6.478 1.00 0.00 50 GLU A C 17
ATOM 19694 O O . GLU A 1 50 ? -9.690 -3.282 -6.225 1.00 0.00 50 GLU A O 17
ATOM 19706 N N . ILE A 1 51 ? -7.551 -3.582 -5.598 1.00 0.00 51 ILE A N 17
ATOM 19707 C CA . ILE A 1 51 ? -7.720 -3.093 -4.224 1.00 0.00 51 ILE A CA 17
ATOM 19708 C C . ILE A 1 51 ? -7.647 -1.556 -4.124 1.00 0.00 51 ILE A C 17
ATOM 19709 O O . ILE A 1 51 ? -8.387 -0.967 -3.336 1.00 0.00 51 ILE A O 17
ATOM 19725 N N . PHE A 1 52 ? -6.774 -0.910 -4.902 1.00 0.00 52 PHE A N 17
ATOM 19726 C CA . PHE A 1 52 ? -6.416 0.515 -4.789 1.00 0.00 52 PHE A CA 17
ATOM 19727 C C . PHE A 1 52 ? -7.016 1.388 -5.902 1.00 0.00 52 PHE A C 17
ATOM 19728 O O . PHE A 1 52 ? -7.169 2.600 -5.735 1.00 0.00 52 PHE A O 17
ATOM 19745 N N . GLY A 1 53 ? -7.413 0.779 -7.022 1.00 0.00 53 GLY A N 17
ATOM 19746 C CA . GLY A 1 53 ? -8.207 1.421 -8.071 1.00 0.00 53 GLY A CA 17
ATOM 19747 C C . GLY A 1 53 ? -9.487 2.129 -7.580 1.00 0.00 53 GLY A C 17
ATOM 19748 O O . GLY A 1 53 ? -9.815 3.176 -8.148 1.00 0.00 53 GLY A O 17
ATOM 19752 N N . PRO A 1 54 ? -10.198 1.657 -6.523 1.00 0.00 54 PRO A N 17
ATOM 19753 C CA . PRO A 1 54 ? -11.306 2.402 -5.910 1.00 0.00 54 PRO A CA 17
ATOM 19754 C C . PRO A 1 54 ? -10.911 3.777 -5.340 1.00 0.00 54 PRO A C 17
ATOM 19755 O O . PRO A 1 54 ? -11.759 4.668 -5.250 1.00 0.00 54 PRO A O 17
ATOM 19766 N N . PHE A 1 55 ? -9.644 3.969 -4.939 1.00 0.00 55 PHE A N 17
ATOM 19767 C CA . PHE A 1 55 ? -9.148 5.223 -4.356 1.00 0.00 55 PHE A CA 17
ATOM 19768 C C . PHE A 1 55 ? -8.822 6.231 -5.446 1.00 0.00 55 PHE A C 17
ATOM 19769 O O . PHE A 1 55 ? -9.248 7.387 -5.390 1.00 0.00 55 PHE A O 17
ATOM 19786 N N . GLY A 1 56 ? -8.074 5.764 -6.452 1.00 0.00 56 GLY A N 17
ATOM 19787 C CA . GLY A 1 56 ? -7.851 6.465 -7.699 1.00 0.00 56 GLY A CA 17
ATOM 19788 C C . GLY A 1 56 ? -6.384 6.670 -8.095 1.00 0.00 56 GLY A C 17
ATOM 19789 O O . GLY A 1 56 ? -5.891 5.954 -8.971 1.00 0.00 56 GLY A O 17
ATOM 19793 N N . PRO A 1 57 ? -5.663 7.626 -7.480 1.00 0.00 57 PRO A N 17
ATOM 19794 C CA . PRO A 1 57 ? -4.345 8.073 -7.929 1.00 0.00 57 PRO A CA 17
ATOM 19795 C C . PRO A 1 57 ? -3.168 7.230 -7.396 1.00 0.00 57 PRO A C 17
ATOM 19796 O O . PRO A 1 57 ? -2.199 7.790 -6.877 1.00 0.00 57 PRO A O 17
ATOM 19807 N N . MET A 1 58 ? -3.248 5.892 -7.495 1.00 0.00 58 MET A N 17
ATOM 19808 C CA . MET A 1 58 ? -2.167 4.890 -7.284 1.00 0.00 58 MET A CA 17
ATOM 19809 C C . MET A 1 58 ? -0.985 5.078 -8.247 1.00 0.00 58 MET A C 17
ATOM 19810 O O . MET A 1 58 ? -0.701 4.288 -9.152 1.00 0.00 58 MET A O 17
ATOM 19824 N N . LYS A 1 59 ? -0.321 6.203 -8.023 1.00 0.00 59 LYS A N 17
ATOM 19825 C CA . LYS A 1 59 ? 0.808 6.782 -8.736 1.00 0.00 59 LYS A CA 17
ATOM 19826 C C . LYS A 1 59 ? 2.025 5.862 -8.799 1.00 0.00 59 LYS A C 17
ATOM 19827 O O . LYS A 1 59 ? 2.735 5.874 -9.801 1.00 0.00 59 LYS A O 17
ATOM 19846 N N . GLU A 1 60 ? 2.250 5.039 -7.774 1.00 0.00 60 GLU A N 17
ATOM 19847 C CA . GLU A 1 60 ? 3.278 4.003 -7.780 1.00 0.00 60 GLU A CA 17
ATOM 19848 C C . GLU A 1 60 ? 2.869 2.834 -6.909 1.00 0.00 60 GLU A C 17
ATOM 19849 O O . GLU A 1 60 ? 1.979 2.923 -6.070 1.00 0.00 60 GLU A O 17
ATOM 19861 N N . VAL A 1 61 ? 3.526 1.716 -7.188 1.00 0.00 61 VAL A N 17
ATOM 19862 C CA . VAL A 1 61 ? 3.215 0.405 -6.648 1.00 0.00 61 VAL A CA 17
ATOM 19863 C C . VAL A 1 61 ? 4.549 -0.336 -6.576 1.00 0.00 61 VAL A C 17
ATOM 19864 O O . VAL A 1 61 ? 4.882 -1.166 -7.418 1.00 0.00 61 VAL A O 17
ATOM 19877 N N . LYS A 1 62 ? 5.398 0.097 -5.634 1.00 0.00 62 LYS A N 17
ATOM 19878 C CA . LYS A 1 62 ? 6.782 -0.376 -5.496 1.00 0.00 62 LYS A CA 17
ATOM 19879 C C . LYS A 1 62 ? 6.736 -1.815 -4.976 1.00 0.00 62 LYS A C 17
ATOM 19880 O O . LYS A 1 62 ? 6.436 -2.025 -3.803 1.00 0.00 62 LYS A O 17
ATOM 19899 N N . ILE A 1 63 ? 6.975 -2.799 -5.840 1.00 0.00 63 ILE A N 17
ATOM 19900 C CA . ILE A 1 63 ? 6.691 -4.223 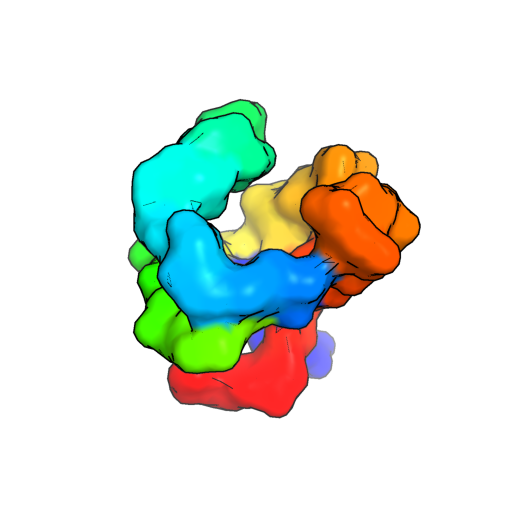-5.583 1.00 0.00 63 ILE A CA 17
ATOM 19901 C C . ILE A 1 63 ? 7.964 -5.067 -5.525 1.00 0.00 63 ILE A C 17
ATOM 19902 O O . ILE A 1 63 ? 8.785 -5.085 -6.445 1.00 0.00 63 ILE A O 17
ATOM 19918 N N . LEU A 1 64 ? 8.096 -5.748 -4.395 1.00 0.00 64 LEU A N 17
ATOM 19919 C CA . LEU A 1 64 ? 9.220 -6.550 -3.934 1.00 0.00 64 LEU A CA 17
ATOM 19920 C C . LEU A 1 64 ? 8.706 -7.940 -3.477 1.00 0.00 64 LEU A C 17
ATOM 19921 O O . LEU A 1 64 ? 7.517 -8.232 -3.606 1.00 0.00 64 LEU A O 17
ATOM 19937 N N . ASN A 1 65 ? 9.591 -8.785 -2.939 1.00 0.00 65 ASN A N 17
ATOM 19938 C CA . ASN A 1 65 ? 9.440 -10.221 -2.598 1.00 0.00 65 ASN A CA 17
ATOM 19939 C C . ASN A 1 65 ? 8.315 -10.602 -1.593 1.00 0.00 65 ASN A C 17
ATOM 19940 O O . ASN A 1 65 ? 8.557 -11.206 -0.547 1.00 0.00 65 ASN A O 17
ATOM 19951 N N . GLY A 1 66 ? 7.078 -10.230 -1.890 1.00 0.00 66 GLY A N 17
ATOM 19952 C CA . GLY A 1 66 ? 5.927 -10.315 -0.998 1.00 0.00 66 GLY A CA 17
ATOM 19953 C C . GLY A 1 66 ? 5.404 -8.945 -0.559 1.00 0.00 66 GLY A C 17
ATOM 19954 O O . GLY A 1 66 ? 4.415 -8.872 0.167 1.00 0.00 66 GLY A O 17
ATOM 19958 N N . PHE A 1 67 ? 6.064 -7.853 -0.972 1.00 0.00 67 PHE A N 17
ATOM 19959 C CA . PHE A 1 67 ? 5.790 -6.512 -0.447 1.00 0.00 67 PHE A CA 17
ATOM 19960 C C . PHE A 1 67 ? 5.343 -5.571 -1.568 1.00 0.00 67 PHE A C 17
ATOM 19961 O O . PHE A 1 67 ? 5.811 -5.657 -2.699 1.00 0.00 67 PHE A O 17
ATOM 19978 N N . ALA A 1 68 ? 4.491 -4.621 -1.215 1.00 0.00 68 ALA A N 17
ATOM 19979 C CA . ALA A 1 68 ? 4.084 -3.488 -2.023 1.00 0.00 68 ALA A CA 17
ATOM 19980 C C . ALA A 1 68 ? 4.158 -2.246 -1.139 1.00 0.00 68 ALA A C 17
ATOM 19981 O O . ALA A 1 68 ? 3.628 -2.219 -0.026 1.00 0.00 68 ALA A O 17
ATOM 19988 N N . PHE A 1 69 ? 4.826 -1.219 -1.641 1.00 0.00 69 PHE A N 17
ATOM 19989 C CA . PHE A 1 69 ? 4.788 0.120 -1.086 1.00 0.00 69 PHE A CA 17
ATOM 19990 C C . PHE A 1 69 ? 4.107 0.953 -2.154 1.00 0.00 69 PHE A C 17
ATOM 19991 O O . PHE A 1 69 ? 4.728 1.508 -3.067 1.00 0.00 69 PHE A O 17
ATOM 20008 N N . VAL A 1 70 ? 2.783 0.898 -2.130 1.00 0.00 70 VAL A N 17
ATOM 20009 C CA . VAL A 1 70 ? 1.980 1.743 -3.012 1.00 0.00 70 VAL A CA 17
ATOM 20010 C C . VAL A 1 70 ? 2.223 3.188 -2.593 1.00 0.00 70 VAL A C 17
ATOM 20011 O O . VAL A 1 70 ? 2.587 3.468 -1.449 1.00 0.00 70 VAL A O 17
ATOM 20024 N N . GLU A 1 71 ? 2.108 4.113 -3.525 1.00 0.00 71 GLU A N 17
ATOM 20025 C CA . GLU A 1 71 ? 2.532 5.489 -3.335 1.00 0.00 71 GLU A CA 17
ATOM 20026 C C . GLU A 1 71 ? 1.617 6.396 -4.137 1.00 0.00 71 GLU A C 17
ATOM 20027 O O . GLU A 1 71 ? 1.194 6.055 -5.251 1.00 0.00 71 GLU A O 17
ATOM 20039 N N . PHE A 1 72 ? 1.360 7.573 -3.591 1.00 0.00 72 PHE A N 17
ATOM 20040 C CA . PHE A 1 72 ? 0.492 8.569 -4.192 1.00 0.00 72 PHE A CA 17
ATOM 20041 C C . PHE A 1 72 ? 1.210 9.910 -4.396 1.00 0.00 72 PHE A C 17
ATOM 20042 O O . PHE A 1 72 ? 2.275 10.171 -3.835 1.00 0.00 72 PHE A O 17
ATOM 20059 N N . GLU A 1 73 ? 0.593 10.784 -5.187 1.00 0.00 73 GLU A N 17
ATOM 20060 C CA . GLU A 1 73 ? 0.979 12.198 -5.349 1.00 0.00 73 GLU A CA 17
ATOM 20061 C C . GLU A 1 73 ? -0.001 13.139 -4.611 1.00 0.00 73 GLU A C 17
ATOM 20062 O O . GLU A 1 73 ? -0.013 14.353 -4.817 1.00 0.00 73 GLU A O 17
ATOM 20074 N N . GLU A 1 74 ? -0.846 12.566 -3.748 1.00 0.00 74 GLU A N 17
ATOM 20075 C CA . GLU A 1 74 ? -1.982 13.203 -3.075 1.00 0.00 74 GLU A CA 17
ATOM 20076 C C . GLU A 1 74 ? -2.239 12.528 -1.711 1.00 0.00 74 GLU A C 17
ATOM 20077 O O . GLU A 1 74 ? -2.281 11.298 -1.615 1.00 0.00 74 GLU A O 17
ATOM 20089 N N . ALA A 1 75 ? -2.429 13.325 -0.649 1.00 0.00 75 ALA A N 17
ATOM 20090 C CA . ALA A 1 75 ? -2.664 12.838 0.702 1.00 0.00 75 ALA A CA 17
ATOM 20091 C C . ALA A 1 75 ? -4.122 12.435 0.955 1.00 0.00 75 ALA A C 17
ATOM 20092 O O . ALA A 1 75 ? -4.405 11.651 1.859 1.00 0.00 75 ALA A O 17
ATOM 20099 N N . GLU A 1 76 ? -5.046 12.887 0.112 1.00 0.00 76 GLU A N 17
ATOM 20100 C CA . GLU A 1 76 ? -6.428 12.408 0.095 1.00 0.00 76 GLU A CA 17
ATOM 20101 C C . GLU A 1 76 ? -6.563 10.940 -0.291 1.00 0.00 76 GLU A C 17
ATOM 20102 O O . GLU A 1 76 ? -7.390 10.239 0.289 1.00 0.00 76 GLU A O 17
ATOM 20114 N N . SER A 1 77 ? -5.757 10.454 -1.237 1.00 0.00 77 SER A N 17
ATOM 20115 C CA . SER A 1 77 ? -5.722 9.022 -1.545 1.00 0.00 77 SER A CA 17
ATOM 20116 C C . SER A 1 77 ? -5.181 8.221 -0.373 1.00 0.00 77 SER A C 17
ATOM 20117 O O . SER A 1 77 ? -5.737 7.178 -0.068 1.00 0.00 77 SER A O 17
ATOM 20125 N N . ALA A 1 78 ? -4.166 8.715 0.336 1.00 0.00 78 ALA A N 17
ATOM 20126 C CA . ALA A 1 78 ? -3.693 8.053 1.548 1.00 0.00 78 ALA A CA 17
ATOM 20127 C C . ALA A 1 78 ? -4.769 8.034 2.638 1.00 0.00 78 ALA A C 17
ATOM 20128 O O . ALA A 1 78 ? -5.086 6.955 3.132 1.00 0.00 78 ALA A O 17
ATOM 20135 N N . ALA A 1 79 ? -5.407 9.169 2.952 1.00 0.00 79 ALA A N 17
ATOM 20136 C CA . ALA A 1 79 ? -6.500 9.261 3.921 1.00 0.00 79 ALA A CA 17
ATOM 20137 C C . ALA A 1 79 ? -7.634 8.260 3.638 1.00 0.00 79 ALA A C 17
ATOM 20138 O O . ALA A 1 79 ? -8.033 7.485 4.518 1.00 0.00 79 ALA A O 17
ATOM 20145 N N . LYS A 1 80 ? -8.121 8.214 2.391 1.00 0.00 80 LYS A N 17
ATOM 20146 C CA . LYS A 1 80 ? -9.157 7.241 2.030 1.00 0.00 80 LYS A CA 17
ATOM 20147 C C . LYS A 1 80 ? -8.634 5.819 1.957 1.00 0.00 80 LYS A C 17
ATOM 20148 O O . LYS A 1 80 ? -9.318 4.932 2.442 1.00 0.00 80 LYS A O 17
ATOM 20167 N N . ALA A 1 81 ? -7.429 5.593 1.443 1.00 0.00 81 ALA A N 17
ATOM 20168 C CA . ALA A 1 81 ? -6.827 4.262 1.404 1.00 0.00 81 ALA A CA 17
ATOM 20169 C C . ALA A 1 81 ? -6.764 3.688 2.836 1.00 0.00 81 ALA A C 17
ATOM 20170 O O . ALA A 1 81 ? -7.178 2.555 3.075 1.00 0.00 81 ALA A O 17
ATOM 20177 N N . ILE A 1 82 ? -6.339 4.504 3.810 1.00 0.00 82 ILE A N 17
ATOM 20178 C CA . ILE A 1 82 ? -6.365 4.166 5.237 1.00 0.00 82 ILE A CA 17
ATOM 20179 C C . ILE A 1 82 ? -7.772 3.743 5.668 1.00 0.00 82 ILE A C 17
ATOM 20180 O O . ILE A 1 82 ? -7.984 2.609 6.108 1.00 0.00 82 ILE A O 17
ATOM 20196 N N . GLU A 1 83 ? -8.753 4.626 5.482 1.00 0.00 83 GLU A N 17
ATOM 20197 C CA . GLU A 1 83 ? -10.137 4.335 5.873 1.00 0.00 83 GLU A CA 17
ATOM 20198 C C . GLU A 1 83 ? -10.769 3.151 5.103 1.00 0.00 83 GLU A C 17
ATOM 20199 O O . GLU A 1 83 ? -11.678 2.498 5.619 1.00 0.00 83 GLU A O 17
ATOM 20211 N N . GLU A 1 84 ? -10.241 2.793 3.926 1.00 0.00 84 GLU A N 17
ATOM 20212 C CA . GLU A 1 84 ? -10.716 1.708 3.050 1.00 0.00 84 GLU A CA 17
ATOM 20213 C C . GLU A 1 84 ? -10.092 0.344 3.391 1.00 0.00 84 GLU A C 17
ATOM 20214 O O . GLU A 1 84 ? -10.778 -0.675 3.289 1.00 0.00 84 GLU A O 17
ATOM 20226 N N . VAL A 1 85 ? -8.808 0.300 3.786 1.00 0.00 85 VAL A N 17
ATOM 20227 C CA . VAL A 1 85 ? -8.039 -0.962 3.879 1.00 0.00 85 VAL A CA 17
ATOM 20228 C C . VAL A 1 85 ? -6.884 -0.997 4.907 1.00 0.00 85 VAL A C 17
ATOM 20229 O O . VAL A 1 85 ? -6.325 -2.063 5.152 1.00 0.00 85 VAL A O 17
ATOM 20242 N N . HIS A 1 86 ? -6.562 0.084 5.627 1.00 0.00 86 HIS A N 17
ATOM 20243 C CA . HIS A 1 86 ? -5.617 0.007 6.765 1.00 0.00 86 HIS A CA 17
ATOM 20244 C C . HIS A 1 86 ? -6.142 -0.841 7.933 1.00 0.00 86 HIS A C 17
ATOM 20245 O O . HIS A 1 86 ? -7.150 -0.501 8.559 1.00 0.00 86 HIS A O 17
ATOM 20259 N N . GLY A 1 87 ? -5.429 -1.919 8.275 1.00 0.00 87 GLY A N 17
ATOM 20260 C CA . GLY A 1 87 ? -5.653 -2.694 9.501 1.00 0.00 87 GLY A CA 17
ATOM 20261 C C . GLY A 1 87 ? -6.782 -3.718 9.372 1.00 0.00 87 GLY A C 17
ATOM 20262 O O . GLY A 1 87 ? -7.238 -4.291 10.357 1.00 0.00 87 GLY A O 17
ATOM 20266 N N . LYS A 1 88 ? -7.251 -3.912 8.129 1.00 0.00 88 LYS A N 17
ATOM 20267 C CA . LYS A 1 88 ? -8.459 -4.658 7.776 1.00 0.00 88 LYS A CA 17
ATOM 20268 C C . LYS A 1 88 ? -8.287 -6.174 7.881 1.00 0.00 88 LYS A C 17
ATOM 20269 O O . LYS A 1 88 ? -8.953 -6.819 8.689 1.00 0.00 88 LYS A O 17
ATOM 20288 N N . SER A 1 89 ? -7.381 -6.686 7.056 1.00 0.00 89 SER A N 17
ATOM 20289 C CA . SER A 1 89 ? -6.945 -8.077 6.832 1.00 0.00 89 SER A CA 17
ATOM 20290 C C . SER A 1 89 ? -7.181 -8.480 5.381 1.00 0.00 89 SER A C 17
ATOM 20291 O O . SER A 1 89 ? -8.317 -8.574 4.911 1.00 0.00 89 SER A O 17
ATOM 20299 N N . PHE A 1 90 ? -6.070 -8.722 4.693 1.00 0.00 90 PHE A N 17
ATOM 20300 C CA . PHE A 1 90 ? -6.025 -9.276 3.351 1.00 0.00 90 PHE A CA 17
ATOM 20301 C C . PHE A 1 90 ? -5.164 -10.552 3.316 1.00 0.00 90 PHE A C 17
ATOM 20302 O O . PHE A 1 90 ? -4.207 -10.675 4.073 1.00 0.00 90 PHE A O 17
ATOM 20319 N N . ALA A 1 91 ? -5.506 -11.508 2.437 1.00 0.00 91 ALA A N 17
ATOM 20320 C CA . ALA A 1 91 ? -4.969 -12.878 2.339 1.00 0.00 91 ALA A CA 17
ATOM 20321 C C . ALA A 1 91 ? -5.105 -13.728 3.625 1.00 0.00 91 ALA A C 17
ATOM 20322 O O . ALA A 1 91 ? -5.775 -14.763 3.615 1.00 0.00 91 ALA A O 17
ATOM 20329 N N . ASN A 1 92 ? -4.513 -13.282 4.744 1.00 0.00 92 ASN A N 17
ATOM 20330 C CA . ASN A 1 92 ? -4.685 -13.821 6.100 1.00 0.00 92 ASN A CA 17
ATOM 20331 C C . ASN A 1 92 ? -4.376 -12.814 7.238 1.00 0.00 92 ASN A C 17
ATOM 20332 O O . ASN A 1 92 ? -4.522 -13.174 8.411 1.00 0.00 92 ASN A O 17
ATOM 20343 N N . GLN A 1 93 ? -3.912 -11.591 6.939 1.00 0.00 93 GLN A N 17
ATOM 20344 C CA . GLN A 1 93 ? -3.345 -10.657 7.926 1.00 0.00 93 GLN A CA 17
ATOM 20345 C C . GLN A 1 93 ? -3.433 -9.184 7.471 1.00 0.00 93 GLN A C 17
ATOM 20346 O O . GLN A 1 93 ? -3.562 -8.908 6.274 1.00 0.00 93 GLN A O 17
ATOM 20360 N N . PRO A 1 94 ? -3.420 -8.211 8.399 1.00 0.00 94 PRO A N 17
ATOM 20361 C CA . PRO A 1 94 ? -3.687 -6.810 8.074 1.00 0.00 94 PRO A CA 17
ATOM 20362 C C . PRO A 1 94 ? -2.548 -6.045 7.399 1.00 0.00 94 PRO A C 17
ATOM 20363 O O . PRO A 1 94 ? -1.386 -6.454 7.346 1.00 0.00 94 PRO A O 17
ATOM 20374 N N . LEU A 1 95 ? -2.957 -4.890 6.873 1.00 0.00 95 LEU A N 17
ATOM 20375 C CA . LEU A 1 95 ? -2.195 -3.950 6.069 1.00 0.00 95 LEU A CA 17
ATOM 20376 C C . LEU A 1 95 ? -1.700 -2.754 6.894 1.00 0.00 95 LEU A C 17
ATOM 20377 O O . LEU A 1 95 ? -2.347 -2.347 7.857 1.00 0.00 95 LEU A O 17
ATOM 20393 N N . GLU A 1 96 ? -0.636 -2.103 6.421 1.00 0.00 96 GLU A N 17
ATOM 20394 C CA . GLU A 1 96 ? -0.102 -0.845 6.977 1.00 0.00 96 GLU A CA 17
ATOM 20395 C C . GLU A 1 96 ? -0.153 0.268 5.909 1.00 0.00 96 GLU A C 17
ATOM 20396 O O . GLU A 1 96 ? 0.807 0.960 5.569 1.00 0.00 96 GLU A O 17
ATOM 20408 N N . VAL A 1 97 ? -1.335 0.389 5.318 1.00 0.00 97 VAL A N 17
ATOM 20409 C CA . VAL A 1 97 ? -1.712 1.377 4.299 1.00 0.00 97 VAL A CA 17
ATOM 20410 C C . VAL A 1 97 ? -1.627 2.751 4.953 1.00 0.00 97 VAL A C 17
ATOM 20411 O O . VAL A 1 97 ? -2.516 3.071 5.743 1.00 0.00 97 VAL A O 17
ATOM 20424 N N . VAL A 1 98 ? -0.563 3.540 4.764 1.00 0.00 98 VAL A N 17
ATOM 20425 C CA . VAL A 1 98 ? -0.345 4.693 5.644 1.00 0.00 98 VAL A CA 17
ATOM 20426 C C . VAL A 1 98 ? 0.500 5.793 4.972 1.00 0.00 98 VAL A C 17
ATOM 20427 O O . VAL A 1 98 ? 0.147 6.330 3.909 1.00 0.00 98 VAL A O 17
ATOM 20440 N N . TYR A 1 99 ? 1.661 6.087 5.534 1.00 0.00 99 TYR A N 17
ATOM 20441 C CA . TYR A 1 99 ? 2.726 6.929 4.996 1.00 0.00 99 TYR A CA 17
ATOM 20442 C C . TYR A 1 99 ? 4.019 6.119 4.735 1.00 0.00 99 TYR A C 17
ATOM 20443 O O . TYR A 1 99 ? 5.054 6.678 4.377 1.00 0.00 99 TYR A O 17
ATOM 20461 N N . SER A 1 100 ? 3.930 4.790 4.844 1.00 0.00 100 SER A N 17
ATOM 20462 C CA . SER A 1 100 ? 4.995 3.779 4.824 1.00 0.00 100 SER A CA 17
ATOM 20463 C C . SER A 1 100 ? 6.276 4.104 5.634 1.00 0.00 100 SER A C 17
ATOM 20464 O O . SER A 1 100 ? 6.315 5.069 6.404 1.00 0.00 100 SER A O 17
ATOM 20472 N N . LYS A 1 101 ? 7.288 3.230 5.583 1.00 0.00 101 LYS A N 17
ATOM 20473 C CA . LYS A 1 101 ? 8.557 3.262 6.337 1.00 0.00 101 LYS A CA 17
ATOM 20474 C C . LYS A 1 101 ? 9.568 2.251 5.765 1.00 0.00 101 LYS A C 17
ATOM 20475 O O . LYS A 1 101 ? 9.302 1.602 4.756 1.00 0.00 101 LYS A O 17
ATOM 20494 N N . LEU A 1 102 ? 10.720 2.100 6.432 1.00 0.00 102 LEU A N 17
ATOM 20495 C CA . LEU A 1 102 ? 11.679 1.016 6.170 1.00 0.00 102 LEU A CA 17
ATOM 20496 C C . LEU A 1 102 ? 10.990 -0.370 6.316 1.00 0.00 102 LEU A C 17
ATOM 20497 O O . LEU A 1 102 ? 10.069 -0.476 7.127 1.00 0.00 102 LEU A O 17
ATOM 20513 N N . PRO A 1 103 ? 11.420 -1.432 5.596 1.00 0.00 103 PRO A N 17
ATOM 20514 C CA . PRO A 1 103 ? 10.814 -2.784 5.584 1.00 0.00 103 PRO A CA 17
ATOM 20515 C C . PRO A 1 103 ? 10.592 -3.547 6.915 1.00 0.00 103 PRO A C 17
ATOM 20516 O O . PRO A 1 103 ? 10.203 -4.717 6.876 1.00 0.00 103 PRO A O 17
ATOM 20527 N N . ALA A 1 104 ? 10.846 -2.943 8.083 1.00 0.00 104 ALA A N 17
ATOM 20528 C CA . ALA A 1 104 ? 10.602 -3.498 9.423 1.00 0.00 104 ALA A CA 17
ATOM 20529 C C . ALA A 1 104 ? 9.138 -3.937 9.644 1.00 0.00 104 ALA A C 17
ATOM 20530 O O . ALA A 1 104 ? 8.217 -3.100 9.511 1.00 0.00 104 ALA A O 17
ATOM 20537 N N . GLU A 1 28 ? 4.465 15.030 6.682 1.00 0.00 28 GLU A N 18
ATOM 20538 C CA . GLU A 1 28 ? 4.782 14.332 7.960 1.00 0.00 28 GLU A CA 18
ATOM 20539 C C . GLU A 1 28 ? 4.892 12.815 7.750 1.00 0.00 28 GLU A C 18
ATOM 20540 O O . GLU A 1 28 ? 4.161 12.253 6.935 1.00 0.00 28 GLU A O 18
ATOM 20552 N N . LEU A 1 29 ? 5.794 12.152 8.495 1.00 0.00 29 LEU A N 18
ATOM 20553 C CA . LEU A 1 29 ? 6.115 10.707 8.457 1.00 0.00 29 LEU A CA 18
ATOM 20554 C C . LEU A 1 29 ? 6.632 10.218 7.091 1.00 0.00 29 LEU A C 18
ATOM 20555 O O . LEU A 1 29 ? 7.819 9.946 6.919 1.00 0.00 29 LEU A O 18
ATOM 20571 N N . SER A 1 30 ? 5.716 10.113 6.132 1.00 0.00 30 SER A N 18
ATOM 20572 C CA . SER A 1 30 ? 5.892 9.770 4.707 1.00 0.00 30 SER A CA 18
ATOM 20573 C C . SER A 1 30 ? 4.633 10.084 3.869 1.00 0.00 30 SER A C 18
ATOM 20574 O O . SER A 1 30 ? 4.684 10.001 2.652 1.00 0.00 30 SER A O 18
ATOM 20582 N N . ASN A 1 31 ? 3.514 10.439 4.532 1.00 0.00 31 ASN A N 18
ATOM 20583 C CA . ASN A 1 31 ? 2.181 10.854 4.042 1.00 0.00 31 ASN A CA 18
ATOM 20584 C C . ASN A 1 31 ? 1.460 10.079 2.909 1.00 0.00 31 ASN A C 18
ATOM 20585 O O . ASN A 1 31 ? 0.256 10.291 2.754 1.00 0.00 31 ASN A O 18
ATOM 20596 N N . THR A 1 32 ? 2.100 9.182 2.155 1.00 0.00 32 THR A N 18
ATOM 20597 C CA . THR A 1 32 ? 1.514 8.652 0.903 1.00 0.00 32 THR A CA 18
ATOM 20598 C C . THR A 1 32 ? 1.844 7.194 0.555 1.00 0.00 32 THR A C 18
ATOM 20599 O O . THR A 1 32 ? 1.842 6.841 -0.623 1.00 0.00 32 THR A O 18
ATOM 20610 N N . ARG A 1 33 ? 2.116 6.313 1.531 1.00 0.00 33 ARG A N 18
ATOM 20611 C CA . ARG A 1 33 ? 2.748 5.007 1.246 1.00 0.00 33 ARG A CA 18
ATOM 20612 C C . ARG A 1 33 ? 2.141 3.783 1.919 1.00 0.00 33 ARG A C 18
ATOM 20613 O O . ARG A 1 33 ? 2.053 3.653 3.135 1.00 0.00 33 ARG A O 18
ATOM 20634 N N . LEU A 1 34 ? 1.789 2.808 1.108 1.00 0.00 34 LEU A N 18
ATOM 20635 C CA . LEU A 1 34 ? 0.998 1.672 1.535 1.00 0.00 34 LEU A CA 18
ATOM 20636 C C . LEU A 1 34 ? 1.866 0.419 1.698 1.00 0.00 34 LEU A C 18
ATOM 20637 O O . LEU A 1 34 ? 2.338 -0.145 0.716 1.00 0.00 34 LEU A O 18
ATOM 20653 N N . PHE A 1 35 ? 2.060 0.013 2.959 1.00 0.00 35 PHE A N 18
ATOM 20654 C CA . PHE A 1 35 ? 2.972 -1.031 3.421 1.00 0.00 35 PHE A CA 18
ATOM 20655 C C . PHE A 1 35 ? 2.141 -2.294 3.593 1.00 0.00 35 PHE A C 18
ATOM 20656 O O . PHE A 1 35 ? 1.369 -2.511 4.532 1.00 0.00 35 PHE A O 18
ATOM 20673 N N . VAL A 1 36 ? 2.257 -3.102 2.558 1.00 0.00 36 VAL A N 18
ATOM 20674 C CA . VAL A 1 36 ? 1.314 -4.141 2.192 1.00 0.00 36 VAL A CA 18
ATOM 20675 C C . VAL A 1 36 ? 2.061 -5.461 2.061 1.00 0.00 36 VAL A C 18
ATOM 20676 O O . VAL A 1 36 ? 2.752 -5.744 1.092 1.00 0.00 36 VAL A O 18
ATOM 20689 N N . ARG A 1 37 ? 1.950 -6.250 3.136 1.00 0.00 37 ARG A N 18
ATOM 20690 C CA . ARG A 1 37 ? 2.749 -7.461 3.398 1.00 0.00 37 ARG A CA 18
ATOM 20691 C C . ARG A 1 37 ? 2.044 -8.734 3.948 1.00 0.00 37 ARG A C 18
ATOM 20692 O O . ARG A 1 37 ? 2.746 -9.733 4.090 1.00 0.00 37 ARG A O 18
ATOM 20713 N N . PRO A 1 38 ? 0.726 -8.782 4.259 1.00 0.00 38 PRO A N 18
ATOM 20714 C CA . PRO A 1 38 ? 0.019 -10.017 4.642 1.00 0.00 38 PRO A CA 18
ATOM 20715 C C . PRO A 1 38 ? 0.218 -11.246 3.755 1.00 0.00 38 PRO A C 18
ATOM 20716 O O . PRO A 1 38 ? 0.359 -12.368 4.251 1.00 0.00 38 PRO A O 18
ATOM 20727 N N . PHE A 1 39 ? 0.197 -11.028 2.443 1.00 0.00 39 PHE A N 18
ATOM 20728 C CA . PHE A 1 39 ? 0.403 -12.048 1.416 1.00 0.00 39 PHE A CA 18
ATOM 20729 C C . PHE A 1 39 ? 1.788 -12.704 1.523 1.00 0.00 39 PHE A C 18
ATOM 20730 O O . PHE A 1 39 ? 2.743 -12.052 1.957 1.00 0.00 39 PHE A O 18
ATOM 20747 N N . PRO A 1 40 ? 1.936 -13.965 1.082 1.00 0.00 40 PRO A N 18
ATOM 20748 C CA . PRO A 1 40 ? 3.248 -14.549 0.849 1.00 0.00 40 PRO A CA 18
ATOM 20749 C C . PRO A 1 40 ? 3.852 -13.952 -0.440 1.00 0.00 40 PRO A C 18
ATOM 20750 O O . PRO A 1 40 ? 3.535 -12.827 -0.830 1.00 0.00 40 PRO A O 18
ATOM 20761 N N . LEU A 1 41 ? 4.706 -14.695 -1.147 1.00 0.00 41 LEU A N 18
ATOM 20762 C CA . LEU A 1 41 ? 5.215 -14.301 -2.467 1.00 0.00 41 LEU A CA 18
ATOM 20763 C C . LEU A 1 41 ? 4.091 -14.070 -3.514 1.00 0.00 41 LEU A C 18
ATOM 20764 O O . LEU A 1 41 ? 4.311 -13.441 -4.545 1.00 0.00 41 LEU A O 18
ATOM 20780 N N . ASP A 1 42 ? 2.884 -14.582 -3.252 1.00 0.00 42 ASP A N 18
ATOM 20781 C CA . ASP A 1 42 ? 1.675 -14.594 -4.090 1.00 0.00 42 ASP A CA 18
ATOM 20782 C C . ASP A 1 42 ? 0.944 -13.229 -4.256 1.00 0.00 42 ASP A C 18
ATOM 20783 O O . ASP A 1 42 ? -0.289 -13.169 -4.292 1.00 0.00 42 ASP A O 18
ATOM 20792 N N . VAL A 1 43 ? 1.684 -12.121 -4.350 1.00 0.00 43 VAL A N 18
ATOM 20793 C CA . VAL A 1 43 ? 1.175 -10.777 -4.695 1.00 0.00 43 VAL A CA 18
ATOM 20794 C C . VAL A 1 43 ? 2.098 -10.074 -5.695 1.00 0.00 43 VAL A C 18
ATOM 20795 O O . VAL A 1 43 ? 3.318 -10.253 -5.658 1.00 0.00 43 VAL A O 18
ATOM 20808 N N . GLN A 1 44 ? 1.521 -9.247 -6.572 1.00 0.00 44 GLN A N 18
ATOM 20809 C CA . GLN A 1 44 ? 2.254 -8.374 -7.493 1.00 0.00 44 GLN A CA 18
ATOM 20810 C C . GLN A 1 44 ? 1.372 -7.209 -7.978 1.00 0.00 44 GLN A C 18
ATOM 20811 O O . GLN A 1 44 ? 0.236 -7.040 -7.521 1.00 0.00 44 GLN A O 18
ATOM 20825 N N . GLU A 1 45 ? 1.880 -6.387 -8.904 1.00 0.00 45 GLU A N 18
ATOM 20826 C CA . GLU A 1 45 ? 1.187 -5.183 -9.373 1.00 0.00 45 GLU A CA 18
ATOM 20827 C C . GLU A 1 45 ? -0.204 -5.436 -9.975 1.00 0.00 45 GLU A C 18
ATOM 20828 O O . GLU A 1 45 ? -1.016 -4.523 -9.934 1.00 0.00 45 GLU A O 18
ATOM 20840 N N . SER A 1 46 ? -0.539 -6.640 -10.456 1.00 0.00 46 SER A N 18
ATOM 20841 C CA . SER A 1 46 ? -1.909 -6.999 -10.871 1.00 0.00 46 SER A CA 18
ATOM 20842 C C . SER A 1 46 ? -2.899 -7.170 -9.697 1.00 0.00 46 SER A C 18
ATOM 20843 O O . SER A 1 46 ? -4.075 -6.809 -9.815 1.00 0.00 46 SER A O 18
ATOM 20851 N N . GLU A 1 47 ? -2.442 -7.648 -8.538 1.00 0.00 47 GLU A N 18
ATOM 20852 C CA . GLU A 1 47 ? -3.260 -7.876 -7.357 1.00 0.00 47 GLU A CA 18
ATOM 20853 C C . GLU A 1 47 ? -3.454 -6.547 -6.639 1.00 0.00 47 GLU A C 18
ATOM 20854 O O . GLU A 1 47 ? -4.564 -6.164 -6.253 1.00 0.00 47 GLU A O 18
ATOM 20866 N N . LEU A 1 48 ? -2.363 -5.782 -6.553 1.00 0.00 48 LEU A N 18
ATOM 20867 C CA . LEU A 1 48 ? -2.411 -4.404 -6.140 1.00 0.00 48 LEU A CA 18
ATOM 20868 C C . LEU A 1 48 ? -3.278 -3.592 -7.121 1.00 0.00 48 LEU A C 18
ATOM 20869 O O . LEU A 1 48 ? -4.041 -2.742 -6.704 1.00 0.00 48 LEU A O 18
ATOM 20885 N N . ASN A 1 49 ? -3.269 -3.871 -8.431 1.00 0.00 49 ASN A N 18
ATOM 20886 C CA . ASN A 1 49 ? -4.184 -3.186 -9.372 1.00 0.00 49 ASN A CA 18
ATOM 20887 C C . ASN A 1 49 ? -5.660 -3.474 -9.049 1.00 0.00 49 ASN A C 18
ATOM 20888 O O . ASN A 1 49 ? -6.480 -2.557 -9.079 1.00 0.00 49 ASN A O 18
ATOM 20899 N N . GLU A 1 50 ? -6.007 -4.718 -8.712 1.00 0.00 50 GLU A N 18
ATOM 20900 C CA . GLU A 1 50 ? -7.363 -5.050 -8.243 1.00 0.00 50 GLU A CA 18
ATOM 20901 C C . GLU A 1 50 ? -7.767 -4.327 -6.944 1.00 0.00 50 GLU A C 18
ATOM 20902 O O . GLU A 1 50 ? -8.921 -3.916 -6.800 1.00 0.00 50 GLU A O 18
ATOM 20914 N N . ILE A 1 51 ? -6.833 -4.160 -5.998 1.00 0.00 51 ILE A N 18
ATOM 20915 C CA . ILE A 1 51 ? -7.105 -3.592 -4.662 1.00 0.00 51 ILE A CA 18
ATOM 20916 C C . ILE A 1 51 ? -7.018 -2.050 -4.632 1.00 0.00 51 ILE A C 18
ATOM 20917 O O . ILE A 1 51 ? -7.815 -1.410 -3.942 1.00 0.00 51 ILE A O 18
ATOM 20933 N N . PHE A 1 52 ? -6.071 -1.457 -5.368 1.00 0.00 52 PHE A N 18
ATOM 20934 C CA . PHE A 1 52 ? -5.669 -0.039 -5.313 1.00 0.00 52 PHE A CA 18
ATOM 20935 C C . PHE A 1 52 ? -6.109 0.766 -6.548 1.00 0.00 52 PHE A C 18
ATOM 20936 O O . PHE A 1 52 ? -6.266 1.985 -6.470 1.00 0.00 52 PHE A O 18
ATOM 20953 N N . GLY A 1 53 ? -6.346 0.094 -7.674 1.00 0.00 53 GLY A N 18
ATOM 20954 C CA . GLY A 1 53 ? -6.986 0.683 -8.851 1.00 0.00 53 GLY A CA 18
ATOM 20955 C C . GLY A 1 53 ? -8.323 1.399 -8.562 1.00 0.00 53 GLY A C 18
ATOM 20956 O O . GLY A 1 53 ? -8.575 2.424 -9.208 1.00 0.00 53 GLY A O 18
ATOM 20960 N N . PRO A 1 54 ? -9.165 0.959 -7.595 1.00 0.00 54 PRO A N 18
ATOM 20961 C CA . PRO A 1 54 ? -10.334 1.724 -7.141 1.00 0.00 54 PRO A CA 18
ATOM 20962 C C . PRO A 1 54 ? -10.003 3.111 -6.559 1.00 0.00 54 PRO A C 18
ATOM 20963 O O . PRO A 1 54 ? -10.846 4.010 -6.609 1.00 0.00 54 PRO A O 18
ATOM 20974 N N . PHE A 1 55 ? -8.799 3.309 -5.998 1.00 0.00 55 PHE A N 18
ATOM 20975 C CA . PHE A 1 55 ? -8.364 4.589 -5.424 1.00 0.00 55 PHE A CA 18
ATOM 20976 C C . PHE A 1 55 ? -7.940 5.547 -6.532 1.00 0.00 55 PHE A C 18
ATOM 20977 O O . PHE A 1 55 ? -8.376 6.701 -6.551 1.00 0.00 55 PHE A O 18
ATOM 20994 N N . GLY A 1 56 ? -7.107 5.048 -7.449 1.00 0.00 56 GLY A N 18
ATOM 20995 C CA . GLY A 1 56 ? -6.847 5.718 -8.713 1.00 0.00 56 GLY A CA 18
ATOM 20996 C C . GLY A 1 56 ? -5.405 5.785 -9.247 1.00 0.00 56 GLY A C 18
ATOM 20997 O O . GLY A 1 56 ? -5.086 5.087 -10.216 1.00 0.00 56 GLY A O 18
ATOM 21001 N N . PRO A 1 57 ? -4.532 6.630 -8.664 1.00 0.00 57 PRO A N 18
ATOM 21002 C CA . PRO A 1 57 ? -3.247 7.002 -9.267 1.00 0.00 57 PRO A CA 18
ATOM 21003 C C . PRO A 1 57 ? -2.123 5.954 -9.269 1.00 0.00 57 PRO A C 18
ATOM 21004 O O . PRO A 1 57 ? -1.380 5.885 -10.249 1.00 0.00 57 PRO A O 18
ATOM 21015 N N . MET A 1 58 ? -1.992 5.149 -8.211 1.00 0.00 58 MET A N 18
ATOM 21016 C CA . MET A 1 58 ? -0.910 4.150 -7.988 1.00 0.00 58 MET A CA 18
ATOM 21017 C C . MET A 1 58 ? 0.462 4.551 -8.540 1.00 0.00 58 MET A C 18
ATOM 21018 O O . MET A 1 58 ? 1.115 3.857 -9.328 1.00 0.00 58 MET A O 18
ATOM 21032 N N . LYS A 1 59 ? 0.878 5.737 -8.122 1.00 0.00 59 LYS A N 18
ATOM 21033 C CA . LYS A 1 59 ? 2.057 6.440 -8.581 1.00 0.00 59 LYS A CA 18
ATOM 21034 C C . LYS A 1 59 ? 3.333 5.610 -8.479 1.00 0.00 59 LYS A C 18
ATOM 21035 O O . LYS A 1 59 ? 4.241 5.763 -9.295 1.00 0.00 59 LYS A O 18
ATOM 21054 N N . GLU A 1 60 ? 3.379 4.710 -7.499 1.00 0.00 60 GLU A N 18
ATOM 21055 C CA . GLU A 1 60 ? 4.428 3.699 -7.395 1.00 0.00 60 GLU A CA 18
ATOM 21056 C C . GLU A 1 60 ? 3.935 2.462 -6.688 1.00 0.00 60 GLU A C 18
ATOM 21057 O O . GLU A 1 60 ? 2.939 2.470 -5.971 1.00 0.00 60 GLU A O 18
ATOM 21069 N N . VAL A 1 61 ? 4.633 1.377 -6.990 1.00 0.00 61 VAL A N 18
ATOM 21070 C CA . VAL A 1 61 ? 4.259 0.007 -6.683 1.00 0.00 61 VAL A CA 18
ATOM 21071 C C . VAL A 1 61 ? 5.566 -0.758 -6.549 1.00 0.00 61 VAL A C 18
ATOM 21072 O O . VAL A 1 61 ? 5.992 -1.503 -7.434 1.00 0.00 61 VAL A O 18
ATOM 21085 N N . LYS A 1 62 ? 6.281 -0.455 -5.472 1.00 0.00 62 LYS A N 18
ATOM 21086 C CA . LYS A 1 62 ? 7.558 -1.087 -5.143 1.00 0.00 62 LYS A CA 18
ATOM 21087 C C . LYS A 1 62 ? 7.240 -2.482 -4.615 1.00 0.00 62 LYS A C 18
ATOM 21088 O O . LYS A 1 62 ? 6.474 -2.598 -3.667 1.00 0.00 62 LYS A O 18
ATOM 21107 N N . ILE A 1 63 ? 7.759 -3.535 -5.230 1.00 0.00 63 ILE A N 18
ATOM 21108 C CA . ILE A 1 63 ? 7.410 -4.930 -4.903 1.00 0.00 63 ILE A CA 18
ATOM 21109 C C . ILE A 1 63 ? 8.672 -5.774 -4.760 1.00 0.00 63 ILE A C 18
ATOM 21110 O O . ILE A 1 63 ? 9.568 -5.778 -5.608 1.00 0.00 63 ILE A O 18
ATOM 21126 N N . LEU A 1 64 ? 8.702 -6.476 -3.635 1.00 0.00 64 LEU A N 18
ATOM 21127 C CA . LEU A 1 64 ? 9.776 -7.300 -3.101 1.00 0.00 64 LEU A CA 18
ATOM 21128 C C . LEU A 1 64 ? 9.210 -8.717 -2.877 1.00 0.00 64 LEU A C 18
ATOM 21129 O O . LEU A 1 64 ? 7.998 -8.922 -2.993 1.00 0.00 64 LEU A O 18
ATOM 21145 N N . ASN A 1 65 ? 10.075 -9.678 -2.530 1.00 0.00 65 ASN A N 18
ATOM 21146 C CA . ASN A 1 65 ? 9.803 -11.129 -2.487 1.00 0.00 65 ASN A CA 18
ATOM 21147 C C . ASN A 1 65 ? 8.338 -11.514 -2.172 1.00 0.00 65 ASN A C 18
ATOM 21148 O O . ASN A 1 65 ? 7.682 -12.134 -3.007 1.00 0.00 65 ASN A O 18
ATOM 21159 N N . GLY A 1 66 ? 7.815 -11.074 -1.019 1.00 0.00 66 GLY A N 18
ATOM 21160 C CA . GLY A 1 66 ? 6.396 -11.130 -0.636 1.00 0.00 66 GLY A CA 18
ATOM 21161 C C . GLY A 1 66 ? 5.904 -9.851 0.049 1.00 0.00 66 GLY A C 18
ATOM 21162 O O . GLY A 1 66 ? 5.149 -9.925 1.022 1.00 0.00 66 GLY A O 18
ATOM 21166 N N . PHE A 1 67 ? 6.353 -8.679 -0.409 1.00 0.00 67 PHE A N 18
ATOM 21167 C CA . PHE A 1 67 ? 5.999 -7.369 0.153 1.00 0.00 67 PHE A CA 18
ATOM 21168 C C . PHE A 1 67 ? 5.745 -6.341 -0.948 1.00 0.00 67 PHE A C 18
ATOM 21169 O O . PHE A 1 67 ? 6.329 -6.412 -2.028 1.00 0.00 67 PHE A O 18
ATOM 21186 N N . ALA A 1 68 ? 4.930 -5.341 -0.644 1.00 0.00 68 ALA A N 18
ATOM 21187 C CA . ALA A 1 68 ? 4.567 -4.234 -1.513 1.00 0.00 68 ALA A CA 18
ATOM 21188 C C . ALA A 1 68 ? 4.583 -2.926 -0.721 1.00 0.00 68 ALA A C 18
ATOM 21189 O O . ALA A 1 68 ? 4.163 -2.852 0.425 1.00 0.00 68 ALA A O 18
ATOM 21196 N N . PHE A 1 69 ? 5.066 -1.888 -1.396 1.00 0.00 69 PHE A N 18
ATOM 21197 C CA . PHE A 1 69 ? 5.149 -0.522 -0.915 1.00 0.00 69 PHE A CA 18
ATOM 21198 C C . PHE A 1 69 ? 4.629 0.337 -2.043 1.00 0.00 69 PHE A C 18
ATOM 21199 O O . PHE A 1 69 ? 5.351 0.846 -2.907 1.00 0.00 69 PHE A O 18
ATOM 21216 N N . VAL A 1 70 ? 3.306 0.352 -2.094 1.00 0.00 70 VAL A N 18
ATOM 21217 C CA . VAL A 1 70 ? 2.590 1.209 -3.027 1.00 0.00 70 VAL A CA 18
ATOM 21218 C C . VAL A 1 70 ? 2.773 2.640 -2.536 1.00 0.00 70 VAL A C 18
ATOM 21219 O O . VAL A 1 70 ? 3.114 2.889 -1.376 1.00 0.00 70 VAL A O 18
ATOM 21232 N N . GLU A 1 71 ? 2.596 3.604 -3.411 1.00 0.00 71 GLU A N 18
ATOM 21233 C CA . GLU A 1 71 ? 2.994 4.979 -3.156 1.00 0.00 71 GLU A CA 18
ATOM 21234 C C . GLU A 1 71 ? 2.176 5.900 -4.045 1.00 0.00 71 GLU A C 18
ATOM 21235 O O . GLU A 1 71 ? 1.820 5.544 -5.179 1.00 0.00 71 GLU A O 18
ATOM 21247 N N . PHE A 1 72 ? 1.945 7.109 -3.550 1.00 0.00 72 PHE A N 18
ATOM 21248 C CA . PHE A 1 72 ? 1.257 8.178 -4.260 1.00 0.00 72 PHE A CA 18
ATOM 21249 C C . PHE A 1 72 ? 2.050 9.486 -4.163 1.00 0.00 72 PHE A C 18
ATOM 21250 O O . PHE A 1 72 ? 2.905 9.650 -3.290 1.00 0.00 72 PHE A O 18
ATOM 21267 N N . GLU A 1 73 ? 1.787 10.423 -5.076 1.00 0.00 73 GLU A N 18
ATOM 21268 C CA . GLU A 1 73 ? 2.410 11.757 -5.047 1.00 0.00 73 GLU A CA 18
ATOM 21269 C C . GLU A 1 73 ? 1.555 12.792 -4.277 1.00 0.00 73 GLU A C 18
ATOM 21270 O O . GLU A 1 73 ? 1.983 13.932 -4.096 1.00 0.00 73 GLU A O 18
ATOM 21282 N N . GLU A 1 74 ? 0.362 12.402 -3.808 1.00 0.00 74 GLU A N 18
ATOM 21283 C CA . GLU A 1 74 ? -0.551 13.238 -3.014 1.00 0.00 74 GLU A CA 18
ATOM 21284 C C . GLU A 1 74 ? -1.227 12.444 -1.874 1.00 0.00 74 GLU A C 18
ATOM 21285 O O . GLU A 1 74 ? -1.211 11.209 -1.849 1.00 0.00 74 GLU A O 18
ATOM 21297 N N . ALA A 1 75 ? -1.793 13.158 -0.894 1.00 0.00 75 ALA A N 18
ATOM 21298 C CA . ALA A 1 75 ? -2.284 12.584 0.354 1.00 0.00 75 ALA A CA 18
ATOM 21299 C C . ALA A 1 75 ? -3.752 12.122 0.295 1.00 0.00 75 ALA A C 18
ATOM 21300 O O . ALA A 1 75 ? -4.284 11.628 1.287 1.00 0.00 75 ALA A O 18
ATOM 21307 N N . GLU A 1 76 ? -4.414 12.245 -0.849 1.00 0.00 76 GLU A N 18
ATOM 21308 C CA . GLU A 1 76 ? -5.823 11.886 -1.035 1.00 0.00 76 GLU A CA 18
ATOM 21309 C C . GLU A 1 76 ? -6.014 10.425 -1.417 1.00 0.00 76 GLU A C 18
ATOM 21310 O O . GLU A 1 76 ? -6.864 9.754 -0.832 1.00 0.00 76 GLU A O 18
ATOM 21322 N N . SER A 1 77 ? -5.225 9.917 -2.371 1.00 0.00 77 SER A N 18
ATOM 21323 C CA . SER A 1 77 ? -5.162 8.480 -2.644 1.00 0.00 77 SER A CA 18
ATOM 21324 C C . SER A 1 77 ? -4.680 7.734 -1.402 1.00 0.00 77 SER A C 18
ATOM 21325 O O . SER A 1 77 ? -5.198 6.669 -1.089 1.00 0.00 77 SER A O 18
ATOM 21333 N N . ALA A 1 78 ? -3.757 8.320 -0.636 1.00 0.00 78 ALA A N 18
ATOM 21334 C CA . ALA A 1 78 ? -3.309 7.746 0.622 1.00 0.00 78 ALA A CA 18
ATOM 21335 C C . ALA A 1 78 ? -4.428 7.716 1.669 1.00 0.00 78 ALA A C 18
ATOM 21336 O O . ALA A 1 78 ? -4.750 6.636 2.163 1.00 0.00 78 ALA A O 18
ATOM 21343 N N . ALA A 1 79 ? -5.067 8.857 1.965 1.00 0.00 79 ALA A N 18
ATOM 21344 C CA . ALA A 1 79 ? -6.184 8.946 2.914 1.00 0.00 79 ALA A CA 18
ATOM 21345 C C . ALA A 1 79 ? -7.310 7.961 2.573 1.00 0.00 79 ALA A C 18
ATOM 21346 O O . ALA A 1 79 ? -7.763 7.212 3.449 1.00 0.00 79 ALA A O 18
ATOM 21353 N N . LYS A 1 80 ? -7.725 7.897 1.297 1.00 0.00 80 LYS A N 18
ATOM 21354 C CA . LYS A 1 80 ? -8.732 6.908 0.911 1.00 0.00 80 LYS A CA 18
ATOM 21355 C C . LYS A 1 80 ? -8.207 5.485 0.962 1.00 0.00 80 LYS A C 18
ATOM 21356 O O . LYS A 1 80 ? -8.911 4.639 1.485 1.00 0.00 80 LYS A O 18
ATOM 21375 N N . ALA A 1 81 ? -6.983 5.215 0.510 1.00 0.00 81 ALA A N 18
ATOM 21376 C CA . ALA A 1 81 ? -6.402 3.875 0.574 1.00 0.00 81 ALA A CA 18
ATOM 21377 C C . ALA A 1 81 ? -6.420 3.357 2.025 1.00 0.00 81 ALA A C 18
ATOM 21378 O O . ALA A 1 81 ? -6.895 2.254 2.294 1.00 0.00 81 ALA A O 18
ATOM 21385 N N . ILE A 1 82 ? -5.989 4.194 2.982 1.00 0.00 82 ILE A N 18
ATOM 21386 C CA . ILE A 1 82 ? -6.090 3.928 4.422 1.00 0.00 82 ILE A CA 18
ATOM 21387 C C . ILE A 1 82 ? -7.525 3.550 4.803 1.00 0.00 82 ILE A C 18
ATOM 21388 O O . ILE A 1 82 ? -7.781 2.439 5.267 1.00 0.00 82 ILE A O 18
ATOM 21404 N N . GLU A 1 83 ? -8.488 4.438 4.561 1.00 0.00 83 GLU A N 18
ATOM 21405 C CA . GLU A 1 83 ? -9.879 4.175 4.956 1.00 0.00 83 GLU A CA 18
ATOM 21406 C C . GLU A 1 83 ? -10.509 2.969 4.212 1.00 0.00 83 GLU A C 18
ATOM 21407 O O . GLU A 1 83 ? -11.372 2.286 4.762 1.00 0.00 83 GLU A O 18
ATOM 21419 N N . GLU A 1 84 ? -10.028 2.636 3.006 1.00 0.00 84 GLU A N 18
ATOM 21420 C CA . GLU A 1 84 ? -10.512 1.548 2.138 1.00 0.00 84 GLU A CA 18
ATOM 21421 C C . GLU A 1 84 ? -9.993 0.165 2.568 1.00 0.00 84 GLU A C 18
ATOM 21422 O O . GLU A 1 84 ? -10.737 -0.816 2.493 1.00 0.00 84 GLU A O 18
ATOM 21434 N N . VAL A 1 85 ? -8.726 0.070 2.997 1.00 0.00 85 VAL A N 18
ATOM 21435 C CA . VAL A 1 85 ? -8.034 -1.226 3.172 1.00 0.00 85 VAL A CA 18
ATOM 21436 C C . VAL A 1 85 ? -6.968 -1.279 4.287 1.00 0.00 85 VAL A C 18
ATOM 21437 O O . VAL A 1 85 ? -6.482 -2.360 4.601 1.00 0.00 85 VAL A O 18
ATOM 21450 N N . HIS A 1 86 ? -6.651 -0.186 4.992 1.00 0.00 86 HIS A N 18
ATOM 21451 C CA . HIS A 1 86 ? -5.819 -0.259 6.210 1.00 0.00 86 HIS A CA 18
ATOM 21452 C C . HIS A 1 86 ? -6.532 -1.001 7.347 1.00 0.00 86 HIS A C 18
ATOM 21453 O O . HIS A 1 86 ? -7.633 -0.621 7.756 1.00 0.00 86 HIS A O 18
ATOM 21467 N N . GLY A 1 87 ? -5.891 -2.037 7.885 1.00 0.00 87 GLY A N 18
ATOM 21468 C CA . GLY A 1 87 ? -6.324 -2.721 9.114 1.00 0.00 87 GLY A CA 18
ATOM 21469 C C . GLY A 1 87 ? -7.373 -3.795 8.830 1.00 0.00 87 GLY A C 18
ATOM 21470 O O . GLY A 1 87 ? -7.792 -4.531 9.726 1.00 0.00 87 GLY A O 18
ATOM 21474 N N . LYS A 1 88 ? -7.771 -3.889 7.557 1.00 0.00 88 LYS A N 18
ATOM 21475 C CA . LYS A 1 88 ? -8.589 -4.934 6.975 1.00 0.00 88 LYS A CA 18
ATOM 21476 C C . LYS A 1 88 ? -7.694 -6.125 6.664 1.00 0.00 88 LYS A C 18
ATOM 21477 O O . LYS A 1 88 ? -6.558 -5.958 6.223 1.00 0.00 88 LYS A O 18
ATOM 21496 N N . SER A 1 89 ? -8.211 -7.317 6.907 1.00 0.00 89 SER A N 18
ATOM 21497 C CA . SER A 1 89 ? -7.460 -8.578 6.887 1.00 0.00 89 SER A CA 18
ATOM 21498 C C . SER A 1 89 ? -7.356 -9.178 5.477 1.00 0.00 89 SER A C 18
ATOM 21499 O O . SER A 1 89 ? -8.246 -9.924 5.058 1.00 0.00 89 SER A O 18
ATOM 21507 N N . PHE A 1 90 ? -6.285 -8.869 4.735 1.00 0.00 90 PHE A N 18
ATOM 21508 C CA . PHE A 1 90 ? -6.056 -9.525 3.443 1.00 0.00 90 PHE A CA 18
ATOM 21509 C C . PHE A 1 90 ? -5.341 -10.879 3.602 1.00 0.00 90 PHE A C 18
ATOM 21510 O O . PHE A 1 90 ? -4.390 -11.000 4.373 1.00 0.00 90 PHE A O 18
ATOM 21527 N N . ALA A 1 91 ? -5.793 -11.889 2.845 1.00 0.00 91 ALA A N 18
ATOM 21528 C CA . ALA A 1 91 ? -5.328 -13.287 2.785 1.00 0.00 91 ALA A CA 18
ATOM 21529 C C . ALA A 1 91 ? -5.347 -14.080 4.118 1.00 0.00 91 ALA A C 18
ATOM 21530 O O . ALA A 1 91 ? -5.959 -15.149 4.200 1.00 0.00 91 ALA A O 18
ATOM 21537 N N . ASN A 1 92 ? -4.693 -13.561 5.157 1.00 0.00 92 ASN A N 18
ATOM 21538 C CA . ASN A 1 92 ? -4.513 -14.162 6.483 1.00 0.00 92 ASN A CA 18
ATOM 21539 C C . ASN A 1 92 ? -4.323 -13.116 7.605 1.00 0.00 92 ASN A C 18
ATOM 21540 O O . ASN A 1 92 ? -4.386 -13.496 8.778 1.00 0.00 92 ASN A O 18
ATOM 21551 N N . GLN A 1 93 ? -4.099 -11.825 7.303 1.00 0.00 93 GLN A N 18
ATOM 21552 C CA . GLN A 1 93 ? -3.741 -10.788 8.295 1.00 0.00 93 GLN A CA 18
ATOM 21553 C C . GLN A 1 93 ? -3.882 -9.351 7.743 1.00 0.00 93 GLN A C 18
ATOM 21554 O O . GLN A 1 93 ? -4.050 -9.158 6.535 1.00 0.00 93 GLN A O 18
ATOM 21568 N N . PRO A 1 94 ? -3.901 -8.314 8.598 1.00 0.00 94 PRO A N 18
ATOM 21569 C CA . PRO A 1 94 ? -4.160 -6.954 8.144 1.00 0.00 94 PRO A CA 18
ATOM 21570 C C . PRO A 1 94 ? -2.975 -6.210 7.532 1.00 0.00 94 PRO A C 18
ATOM 21571 O O . PRO A 1 94 ? -1.820 -6.324 7.941 1.00 0.00 94 PRO A O 18
ATOM 21582 N N . LEU A 1 95 ? -3.333 -5.387 6.548 1.00 0.00 95 LEU A N 18
ATOM 21583 C CA . LEU A 1 95 ? -2.493 -4.414 5.860 1.00 0.00 95 LEU A CA 18
ATOM 21584 C C . LEU A 1 95 ? -1.951 -3.303 6.784 1.00 0.00 95 LEU A C 18
ATOM 21585 O O . LEU A 1 95 ? -2.554 -2.980 7.808 1.00 0.00 95 LEU A O 18
ATOM 21601 N N . GLU A 1 96 ? -0.896 -2.616 6.326 1.00 0.00 96 GLU A N 18
ATOM 21602 C CA . GLU A 1 96 ? -0.352 -1.381 6.920 1.00 0.00 96 GLU A CA 18
ATOM 21603 C C . GLU A 1 96 ? -0.260 -0.280 5.829 1.00 0.00 96 GLU A C 18
ATOM 21604 O O . GLU A 1 96 ? 0.754 0.373 5.589 1.00 0.00 96 GLU A O 18
ATOM 21616 N N . VAL A 1 97 ? -1.366 -0.128 5.105 1.00 0.00 97 VAL A N 18
ATOM 21617 C CA . VAL A 1 97 ? -1.612 0.854 4.029 1.00 0.00 97 VAL A CA 18
ATOM 21618 C C . VAL A 1 97 ? -1.565 2.240 4.663 1.00 0.00 97 VAL A C 18
ATOM 21619 O O . VAL A 1 97 ? -2.538 2.603 5.323 1.00 0.00 97 VAL A O 18
ATOM 21632 N N . VAL A 1 98 ? -0.461 2.996 4.583 1.00 0.00 98 VAL A N 18
ATOM 21633 C CA . VAL A 1 98 ? -0.327 4.129 5.498 1.00 0.00 98 VAL A CA 18
ATOM 21634 C C . VAL A 1 98 ? 0.649 5.221 5.027 1.00 0.00 98 VAL A C 18
ATOM 21635 O O . VAL A 1 98 ? 0.514 5.804 3.947 1.00 0.00 98 VAL A O 18
ATOM 21648 N N . TYR A 1 99 ? 1.642 5.494 5.854 1.00 0.00 99 TYR A N 18
ATOM 21649 C CA . TYR A 1 99 ? 2.840 6.280 5.650 1.00 0.00 99 TYR A CA 18
ATOM 21650 C C . TYR A 1 99 ? 4.020 5.293 5.748 1.00 0.00 99 TYR A C 18
ATOM 21651 O O . TYR A 1 99 ? 4.737 5.257 6.747 1.00 0.00 99 TYR A O 18
ATOM 21669 N N . SER A 1 100 ? 4.142 4.367 4.784 1.00 0.00 100 SER A N 18
ATOM 21670 C CA . SER A 1 100 ? 5.261 3.412 4.756 1.00 0.00 100 SER A CA 18
ATOM 21671 C C . SER A 1 100 ? 6.592 4.157 4.871 1.00 0.00 100 SER A C 18
ATOM 21672 O O . SER A 1 100 ? 6.817 5.127 4.141 1.00 0.00 100 SER A O 18
ATOM 21680 N N . LYS A 1 101 ? 7.447 3.722 5.800 1.00 0.00 101 LYS A N 18
ATOM 21681 C CA . LYS A 1 101 ? 8.648 4.448 6.238 1.00 0.00 101 LYS A CA 18
ATOM 21682 C C . LYS A 1 101 ? 9.608 4.684 5.065 1.00 0.00 101 LYS A C 18
ATOM 21683 O O . LYS A 1 101 ? 9.767 3.804 4.228 1.00 0.00 101 LYS A O 18
ATOM 21702 N N . LEU A 1 102 ? 10.265 5.846 5.020 1.00 0.00 102 LEU A N 18
ATOM 21703 C CA . LEU A 1 102 ? 11.091 6.273 3.871 1.00 0.00 102 LEU A CA 18
ATOM 21704 C C . LEU A 1 102 ? 12.097 5.216 3.332 1.00 0.00 102 LEU A C 18
ATOM 21705 O O . LEU A 1 102 ? 12.241 5.141 2.101 1.00 0.00 102 LEU A O 18
ATOM 21721 N N . PRO A 1 103 ? 12.761 4.373 4.153 1.00 0.00 103 PRO A N 18
ATOM 21722 C CA . PRO A 1 103 ? 13.614 3.268 3.685 1.00 0.00 103 PRO A CA 18
ATOM 21723 C C . PRO A 1 103 ? 12.943 2.166 2.840 1.00 0.00 103 PRO A C 18
ATOM 21724 O O . PRO A 1 103 ? 13.660 1.396 2.192 1.00 0.00 103 PRO A O 18
ATOM 21735 N N . ALA A 1 104 ? 11.606 2.051 2.845 1.00 0.00 104 ALA A N 18
ATOM 21736 C CA . ALA A 1 104 ? 10.834 0.939 2.276 1.00 0.00 104 ALA A CA 18
ATOM 21737 C C . ALA A 1 104 ? 9.549 1.436 1.576 1.00 0.00 104 ALA A C 18
ATOM 21738 O O . ALA A 1 104 ? 8.520 1.689 2.243 1.00 0.00 104 ALA A O 18
ATOM 21745 N N . GLU A 1 28 ? 8.503 13.950 9.923 1.00 0.00 28 GLU A N 19
ATOM 21746 C CA . GLU A 1 28 ? 7.573 13.889 8.764 1.00 0.00 28 GLU A CA 19
ATOM 21747 C C . GLU A 1 28 ? 7.672 12.522 8.063 1.00 0.00 28 GLU A C 19
ATOM 21748 O O . GLU A 1 28 ? 8.518 11.699 8.420 1.00 0.00 28 GLU A O 19
ATOM 21760 N N . LEU A 1 29 ? 6.801 12.264 7.077 1.00 0.00 29 LEU A N 19
ATOM 21761 C CA . LEU A 1 29 ? 6.693 11.004 6.327 1.00 0.00 29 LEU A CA 19
ATOM 21762 C C . LEU A 1 29 ? 6.343 11.293 4.845 1.00 0.00 29 LEU A C 19
ATOM 21763 O O . LEU A 1 29 ? 6.107 12.439 4.464 1.00 0.00 29 LEU A O 19
ATOM 21779 N N . SER A 1 30 ? 6.261 10.244 4.032 1.00 0.00 30 SER A N 19
ATOM 21780 C CA . SER A 1 30 ? 5.820 10.269 2.621 1.00 0.00 30 SER A CA 19
ATOM 21781 C C . SER A 1 30 ? 4.429 10.891 2.398 1.00 0.00 30 SER A C 19
ATOM 21782 O O . SER A 1 30 ? 4.152 11.386 1.311 1.00 0.00 30 SER A O 19
ATOM 21790 N N . ASN A 1 31 ? 3.538 10.835 3.403 1.00 0.00 31 ASN A N 19
ATOM 21791 C CA . ASN A 1 31 ? 2.100 11.184 3.367 1.00 0.00 31 ASN A CA 19
ATOM 21792 C C . ASN A 1 31 ? 1.265 10.463 2.279 1.00 0.00 31 ASN A C 19
ATOM 21793 O O . ASN A 1 31 ? 0.103 10.816 2.078 1.00 0.00 31 ASN A O 19
ATOM 21804 N N . THR A 1 32 ? 1.821 9.473 1.561 1.00 0.00 32 THR A N 19
ATOM 21805 C CA . THR A 1 32 ? 1.241 8.993 0.289 1.00 0.00 32 THR A CA 19
ATOM 21806 C C . THR A 1 32 ? 1.422 7.506 -0.049 1.00 0.00 32 THR A C 19
ATOM 21807 O O . THR A 1 32 ? 1.146 7.170 -1.201 1.00 0.00 32 THR A O 19
ATOM 21818 N N . ARG A 1 33 ? 1.843 6.589 0.837 1.00 0.00 33 ARG A N 19
ATOM 21819 C CA . ARG A 1 33 ? 2.308 5.243 0.410 1.00 0.00 33 ARG A CA 19
ATOM 21820 C C . ARG A 1 33 ? 1.759 4.005 1.103 1.00 0.00 33 ARG A C 19
ATOM 21821 O O . ARG A 1 33 ? 1.864 3.785 2.307 1.00 0.00 33 ARG A O 19
ATOM 21842 N N . LEU A 1 34 ? 1.303 3.079 0.277 1.00 0.00 34 LEU A N 19
ATOM 21843 C CA . LEU A 1 34 ? 0.596 1.906 0.742 1.00 0.00 34 LEU A CA 19
ATOM 21844 C C . LEU A 1 34 ? 1.526 0.705 0.770 1.00 0.00 34 LEU A C 19
ATOM 21845 O O . LEU A 1 34 ? 1.853 0.129 -0.257 1.00 0.00 34 LEU A O 19
ATOM 21861 N N . PHE A 1 35 ? 1.979 0.386 1.984 1.00 0.00 35 PHE A N 19
ATOM 21862 C CA . PHE A 1 35 ? 2.960 -0.653 2.253 1.00 0.00 35 PHE A CA 19
ATOM 21863 C C . PHE A 1 35 ? 2.248 -1.948 2.621 1.00 0.00 35 PHE A C 19
ATOM 21864 O O . PHE A 1 35 ? 1.711 -2.156 3.705 1.00 0.00 35 PHE A O 19
ATOM 21881 N N . VAL A 1 36 ? 2.178 -2.831 1.641 1.00 0.00 36 VAL A N 19
ATOM 21882 C CA . VAL A 1 36 ? 1.341 -4.018 1.707 1.00 0.00 36 VAL A CA 19
ATOM 21883 C C . VAL A 1 36 ? 2.160 -5.217 1.260 1.00 0.00 36 VAL A C 19
ATOM 21884 O O . VAL A 1 36 ? 2.883 -5.193 0.262 1.00 0.00 36 VAL A O 19
ATOM 21897 N N . ARG A 1 37 ? 2.112 -6.245 2.094 1.00 0.00 37 ARG A N 19
ATOM 21898 C CA . ARG A 1 37 ? 3.028 -7.396 2.073 1.00 0.00 37 ARG A CA 19
ATOM 21899 C C . ARG A 1 37 ? 2.486 -8.752 2.598 1.00 0.00 37 ARG A C 19
ATOM 21900 O O . ARG A 1 37 ? 3.310 -9.622 2.896 1.00 0.00 37 ARG A O 19
ATOM 21921 N N . PRO A 1 38 ? 1.164 -9.006 2.737 1.00 0.00 38 PRO A N 19
ATOM 21922 C CA . PRO A 1 38 ? 0.684 -10.294 3.253 1.00 0.00 38 PRO A CA 19
ATOM 21923 C C . PRO A 1 38 ? 0.815 -11.450 2.250 1.00 0.00 38 PRO A C 19
ATOM 21924 O O . PRO A 1 38 ? 0.849 -12.622 2.635 1.00 0.00 38 PRO A O 19
ATOM 21935 N N . PHE A 1 39 ? 0.812 -11.118 0.964 1.00 0.00 39 PHE A N 19
ATOM 21936 C CA . PHE A 1 39 ? 0.713 -12.046 -0.154 1.00 0.00 39 PHE A CA 19
ATOM 21937 C C . PHE A 1 39 ? 2.016 -12.822 -0.408 1.00 0.00 39 PHE A C 19
ATOM 21938 O O . PHE A 1 39 ? 3.103 -12.350 -0.052 1.00 0.00 39 PHE A O 19
ATOM 21955 N N . PRO A 1 40 ? 1.931 -13.992 -1.067 1.00 0.00 40 PRO A N 19
ATOM 21956 C CA . PRO A 1 40 ? 3.103 -14.663 -1.612 1.00 0.00 40 PRO A CA 19
ATOM 21957 C C . PRO A 1 40 ? 3.664 -13.875 -2.801 1.00 0.00 40 PRO A C 19
ATOM 21958 O O . PRO A 1 40 ? 3.181 -12.798 -3.168 1.00 0.00 40 PRO A O 19
ATOM 21969 N N . LEU A 1 41 ? 4.688 -14.431 -3.447 1.00 0.00 41 LEU A N 19
ATOM 21970 C CA . LEU A 1 41 ? 5.408 -13.820 -4.563 1.00 0.00 41 LEU A CA 19
ATOM 21971 C C . LEU A 1 41 ? 4.508 -13.484 -5.782 1.00 0.00 41 LEU A C 19
ATOM 21972 O O . LEU A 1 41 ? 4.892 -12.721 -6.672 1.00 0.00 41 LEU A O 19
ATOM 21988 N N . ASP A 1 42 ? 3.308 -14.070 -5.833 1.00 0.00 42 ASP A N 19
ATOM 21989 C CA . ASP A 1 42 ? 2.326 -13.993 -6.924 1.00 0.00 42 ASP A CA 19
ATOM 21990 C C . ASP A 1 42 ? 1.634 -12.622 -7.115 1.00 0.00 42 ASP A C 19
ATOM 21991 O O . ASP A 1 42 ? 1.070 -12.404 -8.185 1.00 0.00 42 ASP A O 19
ATOM 22000 N N . VAL A 1 43 ? 1.645 -11.701 -6.134 1.00 0.00 43 VAL A N 19
ATOM 22001 C CA . VAL A 1 43 ? 0.991 -10.369 -6.251 1.00 0.00 43 VAL A CA 19
ATOM 22002 C C . VAL A 1 43 ? 1.558 -9.525 -7.406 1.00 0.00 43 VAL A C 19
ATOM 22003 O O . VAL A 1 43 ? 2.768 -9.513 -7.642 1.00 0.00 43 VAL A O 19
ATOM 22016 N N . GLN A 1 44 ? 0.691 -8.785 -8.112 1.00 0.00 44 GLN A N 19
ATOM 22017 C CA . GLN A 1 44 ? 1.043 -7.951 -9.269 1.00 0.00 44 GLN A CA 19
ATOM 22018 C C . GLN A 1 44 ? 0.244 -6.637 -9.272 1.00 0.00 44 GLN A C 19
ATOM 22019 O O . GLN A 1 44 ? -0.695 -6.449 -8.486 1.00 0.00 44 GLN A O 19
ATOM 22033 N N . GLU A 1 45 ? 0.574 -5.741 -10.202 1.00 0.00 45 GLU A N 19
ATOM 22034 C CA . GLU A 1 45 ? -0.156 -4.491 -10.453 1.00 0.00 45 GLU A CA 19
ATOM 22035 C C . GLU A 1 45 ? -1.670 -4.699 -10.636 1.00 0.00 45 GLU A C 19
ATOM 22036 O O . GLU A 1 45 ? -2.429 -3.833 -10.218 1.00 0.00 45 GLU A O 19
ATOM 22048 N N . SER A 1 46 ? -2.137 -5.837 -11.159 1.00 0.00 46 SER A N 19
ATOM 22049 C CA . SER A 1 46 ? -3.567 -6.194 -11.255 1.00 0.00 46 SER A CA 19
ATOM 22050 C C . SER A 1 46 ? -4.268 -6.431 -9.904 1.00 0.00 46 SER A C 19
ATOM 22051 O O . SER A 1 46 ? -5.443 -6.095 -9.727 1.00 0.00 46 SER A O 19
ATOM 22059 N N . GLU A 1 47 ? -3.561 -6.970 -8.905 1.00 0.00 47 GLU A N 19
ATOM 22060 C CA . GLU A 1 47 ? -4.081 -7.324 -7.596 1.00 0.00 47 GLU A CA 19
ATOM 22061 C C . GLU A 1 47 ? -4.075 -6.072 -6.717 1.00 0.00 47 GLU A C 19
ATOM 22062 O O . GLU A 1 47 ? -5.038 -5.747 -6.028 1.00 0.00 47 GLU A O 19
ATOM 22074 N N . LEU A 1 48 ? -3.004 -5.295 -6.860 1.00 0.00 48 LEU A N 19
ATOM 22075 C CA . LEU A 1 48 ? -2.916 -3.959 -6.313 1.00 0.00 48 LEU A CA 19
ATOM 22076 C C . LEU A 1 48 ? -3.995 -3.076 -6.966 1.00 0.00 48 LEU A C 19
ATOM 22077 O O . LEU A 1 48 ? -4.646 -2.313 -6.269 1.00 0.00 48 LEU A O 19
ATOM 22093 N N . ASN A 1 49 ? -4.274 -3.220 -8.268 1.00 0.00 49 ASN A N 19
ATOM 22094 C CA . ASN A 1 49 ? -5.403 -2.522 -8.913 1.00 0.00 49 ASN A CA 19
ATOM 22095 C C . ASN A 1 49 ? -6.757 -2.885 -8.291 1.00 0.00 49 ASN A C 19
ATOM 22096 O O . ASN A 1 49 ? -7.570 -1.994 -8.045 1.00 0.00 49 ASN A O 19
ATOM 22107 N N . GLU A 1 50 ? -7.001 -4.159 -7.973 1.00 0.00 50 GLU A N 19
ATOM 22108 C CA . GLU A 1 50 ? -8.186 -4.558 -7.204 1.00 0.00 50 GLU A CA 19
ATOM 22109 C C . GLU A 1 50 ? -8.260 -3.903 -5.812 1.00 0.00 50 GLU A C 19
ATOM 22110 O O . GLU A 1 50 ? -9.348 -3.547 -5.345 1.00 0.00 50 GLU A O 19
ATOM 22122 N N . ILE A 1 51 ? -7.115 -3.735 -5.142 1.00 0.00 51 ILE A N 19
ATOM 22123 C CA . ILE A 1 51 ? -7.022 -3.178 -3.781 1.00 0.00 51 ILE A CA 19
ATOM 22124 C C . ILE A 1 51 ? -7.102 -1.637 -3.768 1.00 0.00 51 ILE A C 19
ATOM 22125 O O . ILE A 1 51 ? -7.766 -1.083 -2.889 1.00 0.00 51 ILE A O 19
ATOM 22141 N N . PHE A 1 52 ? -6.460 -0.949 -4.719 1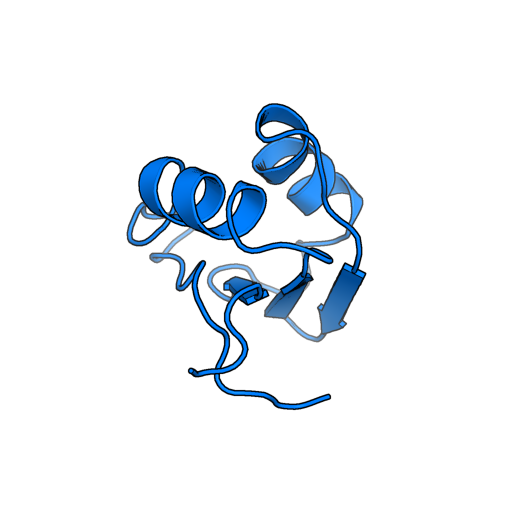.00 0.00 52 PHE A N 19
ATOM 22142 C CA . PHE A 1 52 ? -6.234 0.509 -4.742 1.00 0.00 52 PHE A CA 19
ATOM 22143 C C . PHE A 1 52 ? -7.107 1.280 -5.741 1.00 0.00 52 PHE A C 19
ATOM 22144 O O . PHE A 1 52 ? -7.395 2.465 -5.559 1.00 0.00 52 PHE A O 19
ATOM 22161 N N . GLY A 1 53 ? -7.565 0.600 -6.800 1.00 0.00 53 GLY A N 19
ATOM 22162 C CA . GLY A 1 53 ? -8.548 1.100 -7.754 1.00 0.00 53 GLY A CA 19
ATOM 22163 C C . GLY A 1 53 ? -9.841 1.681 -7.151 1.00 0.00 53 GLY A C 19
ATOM 22164 O O . GLY A 1 53 ? -10.359 2.637 -7.734 1.00 0.00 53 GLY A O 19
ATOM 22168 N N . PRO A 1 54 ? -10.372 1.201 -5.993 1.00 0.00 54 PRO A N 19
ATOM 22169 C CA . PRO A 1 54 ? -11.522 1.836 -5.337 1.00 0.00 54 PRO A CA 19
ATOM 22170 C C . PRO A 1 54 ? -11.272 3.292 -4.897 1.00 0.00 54 PRO A C 19
ATOM 22171 O O . PRO A 1 54 ? -12.221 4.071 -4.778 1.00 0.00 54 PRO A O 19
ATOM 22182 N N . PHE A 1 55 ? -10.010 3.673 -4.662 1.00 0.00 55 PHE A N 19
ATOM 22183 C CA . PHE A 1 55 ? -9.612 5.005 -4.183 1.00 0.00 55 PHE A CA 19
ATOM 22184 C C . PHE A 1 55 ? -9.347 5.960 -5.340 1.00 0.00 55 PHE A C 19
ATOM 22185 O O . PHE A 1 55 ? -9.771 7.119 -5.303 1.00 0.00 55 PHE A O 19
ATOM 22202 N N . GLY A 1 56 ? -8.636 5.447 -6.341 1.00 0.00 56 GLY A N 19
ATOM 22203 C CA . GLY A 1 56 ? -8.443 6.075 -7.638 1.00 0.00 56 GLY A CA 19
ATOM 22204 C C . GLY A 1 56 ? -6.984 6.441 -7.959 1.00 0.00 56 GLY A C 19
ATOM 22205 O O . GLY A 1 56 ? -6.388 5.787 -8.820 1.00 0.00 56 GLY A O 19
ATOM 22209 N N . PRO A 1 57 ? -6.387 7.454 -7.295 1.00 0.00 57 PRO A N 19
ATOM 22210 C CA . PRO A 1 57 ? -5.055 8.005 -7.594 1.00 0.00 57 PRO A CA 19
ATOM 22211 C C . PRO A 1 57 ? -3.797 7.121 -7.442 1.00 0.00 57 PRO A C 19
ATOM 22212 O O . PRO A 1 57 ? -2.717 7.693 -7.293 1.00 0.00 57 PRO A O 19
ATOM 22223 N N . MET A 1 58 ? -3.876 5.780 -7.455 1.00 0.00 58 MET A N 19
ATOM 22224 C CA . MET A 1 58 ? -2.704 4.876 -7.570 1.00 0.00 58 MET A CA 19
ATOM 22225 C C . MET A 1 58 ? -1.812 5.329 -8.740 1.00 0.00 58 MET A C 19
ATOM 22226 O O . MET A 1 58 ? -2.169 5.220 -9.916 1.00 0.00 58 MET A O 19
ATOM 22240 N N . LYS A 1 59 ? -0.649 5.874 -8.373 1.00 0.00 59 LYS A N 19
ATOM 22241 C CA . LYS A 1 59 ? 0.227 6.660 -9.251 1.00 0.00 59 LYS A CA 19
ATOM 22242 C C . LYS A 1 59 ? 1.675 6.177 -9.262 1.00 0.00 59 LYS A C 19
ATOM 22243 O O . LYS A 1 59 ? 2.384 6.395 -10.248 1.00 0.00 59 LYS A O 19
ATOM 22262 N N . GLU A 1 60 ? 2.095 5.459 -8.228 1.00 0.00 60 GLU A N 19
ATOM 22263 C CA . GLU A 1 60 ? 3.342 4.685 -8.229 1.00 0.00 60 GLU A CA 19
ATOM 22264 C C . GLU A 1 60 ? 3.124 3.350 -7.543 1.00 0.00 60 GLU A C 19
ATOM 22265 O O . GLU A 1 60 ? 2.193 3.199 -6.758 1.00 0.00 60 GLU A O 19
ATOM 22277 N N . VAL A 1 61 ? 3.922 2.354 -7.914 1.00 0.00 61 VAL A N 19
ATOM 22278 C CA . VAL A 1 61 ? 3.691 0.944 -7.593 1.00 0.00 61 VAL A CA 19
ATOM 22279 C C . VAL A 1 61 ? 5.038 0.224 -7.579 1.00 0.00 61 VAL A C 19
ATOM 22280 O O . VAL A 1 61 ? 5.426 -0.461 -8.532 1.00 0.00 61 VAL A O 19
ATOM 22293 N N . LYS A 1 62 ? 5.793 0.398 -6.492 1.00 0.00 62 LYS A N 19
ATOM 22294 C CA . LYS A 1 62 ? 6.997 -0.407 -6.249 1.00 0.00 62 LYS A CA 19
ATOM 22295 C C . LYS A 1 62 ? 6.522 -1.824 -5.964 1.00 0.00 62 LYS A C 19
ATOM 22296 O O . LYS A 1 62 ? 5.669 -2.003 -5.096 1.00 0.00 62 LYS A O 19
ATOM 22315 N N . ILE A 1 63 ? 7.061 -2.813 -6.664 1.00 0.00 63 ILE A N 19
ATOM 22316 C CA . ILE A 1 63 ? 6.754 -4.230 -6.429 1.00 0.00 63 ILE A CA 19
ATOM 22317 C C . ILE A 1 63 ? 8.049 -5.034 -6.400 1.00 0.00 63 ILE A C 19
ATOM 22318 O O . ILE A 1 63 ? 8.866 -5.004 -7.323 1.00 0.00 63 ILE A O 19
ATOM 22334 N N . LEU A 1 64 ? 8.214 -5.732 -5.284 1.00 0.00 64 LEU A N 19
ATOM 22335 C CA . LEU A 1 64 ? 9.359 -6.553 -4.916 1.00 0.00 64 LEU A CA 19
ATOM 22336 C C . LEU A 1 64 ? 8.849 -7.984 -4.656 1.00 0.00 64 LEU A C 19
ATOM 22337 O O . LEU A 1 64 ? 7.637 -8.201 -4.598 1.00 0.00 64 LEU A O 19
ATOM 22353 N N . ASN A 1 65 ? 9.773 -8.932 -4.464 1.00 0.00 65 ASN A N 19
ATOM 22354 C CA . ASN A 1 65 ? 9.584 -10.388 -4.269 1.00 0.00 65 ASN A CA 19
ATOM 22355 C C . ASN A 1 65 ? 8.123 -10.818 -3.993 1.00 0.00 65 ASN A C 19
ATOM 22356 O O . ASN A 1 65 ? 7.480 -11.373 -4.881 1.00 0.00 65 ASN A O 19
ATOM 22367 N N . GLY A 1 66 ? 7.594 -10.481 -2.810 1.00 0.00 66 GLY A N 19
ATOM 22368 C CA . GLY A 1 66 ? 6.183 -10.589 -2.405 1.00 0.00 66 GLY A CA 19
ATOM 22369 C C . GLY A 1 66 ? 5.696 -9.361 -1.614 1.00 0.00 66 GLY A C 19
ATOM 22370 O O . GLY A 1 66 ? 4.930 -9.500 -0.664 1.00 0.00 66 GLY A O 19
ATOM 22374 N N . PHE A 1 67 ? 6.169 -8.163 -1.977 1.00 0.00 67 PHE A N 19
ATOM 22375 C CA . PHE A 1 67 ? 5.935 -6.896 -1.265 1.00 0.00 67 PHE A CA 19
ATOM 22376 C C . PHE A 1 67 ? 5.567 -5.779 -2.253 1.00 0.00 67 PHE A C 19
ATOM 22377 O O . PHE A 1 67 ? 6.049 -5.760 -3.391 1.00 0.00 67 PHE A O 19
ATOM 22394 N N . ALA A 1 68 ? 4.765 -4.814 -1.819 1.00 0.00 68 ALA A N 19
ATOM 22395 C CA . ALA A 1 68 ? 4.284 -3.708 -2.633 1.00 0.00 68 ALA A CA 19
ATOM 22396 C C . ALA A 1 68 ? 4.228 -2.404 -1.829 1.00 0.00 68 ALA A C 19
ATOM 22397 O O . ALA A 1 68 ? 3.856 -2.376 -0.660 1.00 0.00 68 ALA A O 19
ATOM 22404 N N . PHE A 1 69 ? 4.628 -1.323 -2.499 1.00 0.00 69 PHE A N 19
ATOM 22405 C CA . PHE A 1 69 ? 4.771 0.017 -1.933 1.00 0.00 69 PHE A CA 19
ATOM 22406 C C . PHE A 1 69 ? 4.204 0.989 -2.959 1.00 0.00 69 PHE A C 19
ATOM 22407 O O . PHE A 1 69 ? 4.899 1.516 -3.833 1.00 0.00 69 PHE A O 19
ATOM 22424 N N . VAL A 1 70 ? 2.885 1.114 -2.902 1.00 0.00 70 VAL A N 19
ATOM 22425 C CA . VAL A 1 70 ? 2.107 1.903 -3.858 1.00 0.00 70 VAL A CA 19
ATOM 22426 C C . VAL A 1 70 ? 2.114 3.356 -3.399 1.00 0.00 70 VAL A C 19
ATOM 22427 O O . VAL A 1 70 ? 2.407 3.612 -2.240 1.00 0.00 70 VAL A O 19
ATOM 22440 N N . GLU A 1 71 ? 1.859 4.326 -4.268 1.00 0.00 71 GLU A N 19
ATOM 22441 C CA . GLU A 1 71 ? 2.055 5.753 -3.983 1.00 0.00 71 GLU A CA 19
ATOM 22442 C C . GLU A 1 71 ? 0.971 6.585 -4.668 1.00 0.00 71 GLU A C 19
ATOM 22443 O O . GLU A 1 71 ? 0.535 6.253 -5.773 1.00 0.00 71 GLU A O 19
ATOM 22455 N N . PHE A 1 72 ? 0.625 7.719 -4.054 1.00 0.00 72 PHE A N 19
ATOM 22456 C CA . PHE A 1 72 ? -0.424 8.616 -4.530 1.00 0.00 72 PHE A CA 19
ATOM 22457 C C . PHE A 1 72 ? -0.017 10.080 -4.675 1.00 0.00 72 PHE A C 19
ATOM 22458 O O . PHE A 1 72 ? 0.931 10.566 -4.059 1.00 0.00 72 PHE A O 19
ATOM 22475 N N . GLU A 1 73 ? -0.735 10.766 -5.568 1.00 0.00 73 GLU A N 19
ATOM 22476 C CA . GLU A 1 73 ? -0.573 12.199 -5.863 1.00 0.00 73 GLU A CA 19
ATOM 22477 C C . GLU A 1 73 ? -1.417 13.106 -4.939 1.00 0.00 73 GLU A C 19
ATOM 22478 O O . GLU A 1 73 ? -1.241 14.326 -4.931 1.00 0.00 73 GLU A O 19
ATOM 22490 N N . GLU A 1 74 ? -2.291 12.513 -4.113 1.00 0.00 74 GLU A N 19
ATOM 22491 C CA . GLU A 1 74 ? -3.018 13.174 -3.028 1.00 0.00 74 GLU A CA 19
ATOM 22492 C C . GLU A 1 74 ? -2.856 12.386 -1.713 1.00 0.00 74 GLU A C 19
ATOM 22493 O O . GLU A 1 74 ? -3.136 11.186 -1.649 1.00 0.00 74 GLU A O 19
ATOM 22505 N N . ALA A 1 75 ? -2.457 13.074 -0.637 1.00 0.00 75 ALA A N 19
ATOM 22506 C CA . ALA A 1 75 ? -2.482 12.514 0.712 1.00 0.00 75 ALA A CA 19
ATOM 22507 C C . ALA A 1 75 ? -3.916 12.158 1.162 1.00 0.00 75 ALA A C 19
ATOM 22508 O O . ALA A 1 75 ? -4.106 11.330 2.049 1.00 0.00 75 ALA A O 19
ATOM 22515 N N . GLU A 1 76 ?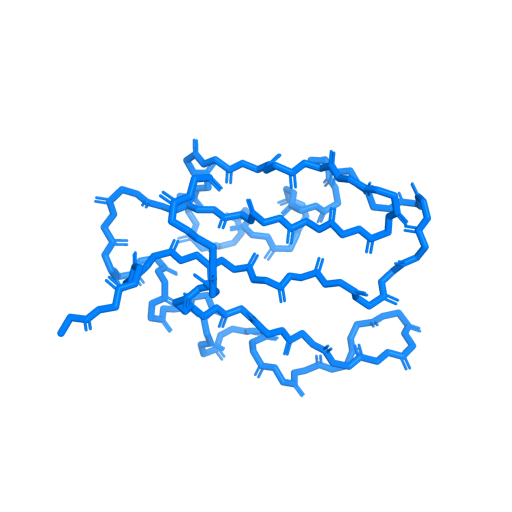 -4.940 12.715 0.507 1.00 0.00 76 GLU A N 19
ATOM 22516 C CA . GLU A 1 76 ? -6.343 12.320 0.675 1.00 0.00 76 GLU A CA 19
ATOM 22517 C C . GLU A 1 76 ? -6.633 10.897 0.164 1.00 0.00 76 GLU A C 19
ATOM 22518 O O . GLU A 1 76 ? -7.518 10.234 0.703 1.00 0.00 76 GLU A O 19
ATOM 22530 N N . SER A 1 77 ? -5.881 10.378 -0.819 1.00 0.00 77 SER A N 19
ATOM 22531 C CA . SER A 1 77 ? -5.973 8.954 -1.179 1.00 0.00 77 SER A CA 19
ATOM 22532 C C . SER A 1 77 ? -5.261 8.077 -0.182 1.00 0.00 77 SER A C 19
ATOM 22533 O O . SER A 1 77 ? -5.746 6.991 0.094 1.00 0.00 77 SER A O 19
ATOM 22541 N N . ALA A 1 78 ? -4.174 8.546 0.413 1.00 0.00 78 ALA A N 19
ATOM 22542 C CA . ALA A 1 78 ? -3.570 7.819 1.519 1.00 0.00 78 ALA A CA 19
ATOM 22543 C C . ALA A 1 78 ? -4.563 7.739 2.687 1.00 0.00 78 ALA A C 19
ATOM 22544 O O . ALA A 1 78 ? -4.903 6.633 3.090 1.00 0.00 78 ALA A O 19
ATOM 22551 N N . ALA A 1 79 ? -5.147 8.866 3.120 1.00 0.00 79 ALA A N 19
ATOM 22552 C CA . ALA A 1 79 ? -6.237 8.924 4.097 1.00 0.00 79 ALA A CA 19
ATOM 22553 C C . ALA A 1 79 ? -7.390 7.956 3.779 1.00 0.00 79 ALA A C 19
ATOM 22554 O O . ALA A 1 79 ? -7.766 7.133 4.628 1.00 0.00 79 ALA A O 19
ATOM 22561 N N . LYS A 1 80 ? -7.928 8.000 2.546 1.00 0.00 80 LYS A N 19
ATOM 22562 C CA . LYS A 1 80 ? -9.030 7.107 2.178 1.00 0.00 80 LYS A CA 19
ATOM 22563 C C . LYS A 1 80 ? -8.595 5.651 2.128 1.00 0.00 80 LYS A C 19
ATOM 22564 O O . LYS A 1 80 ? -9.267 4.817 2.715 1.00 0.00 80 LYS A O 19
ATOM 22583 N N . ALA A 1 81 ? -7.446 5.345 1.527 1.00 0.00 81 ALA A N 19
ATOM 22584 C CA . ALA A 1 81 ? -6.934 3.980 1.448 1.00 0.00 81 ALA A CA 19
ATOM 22585 C C . ALA A 1 81 ? -6.708 3.411 2.857 1.00 0.00 81 ALA A C 19
ATOM 22586 O O . ALA A 1 81 ? -7.063 2.264 3.125 1.00 0.00 81 ALA A O 19
ATOM 22593 N N . ILE A 1 82 ? -6.196 4.227 3.795 1.00 0.00 82 ILE A N 19
ATOM 22594 C CA . ILE A 1 82 ? -6.058 3.854 5.208 1.00 0.00 82 ILE A CA 19
ATOM 22595 C C . ILE A 1 82 ? -7.414 3.428 5.771 1.00 0.00 82 ILE A C 19
ATOM 22596 O O . ILE A 1 82 ? -7.593 2.285 6.196 1.00 0.00 82 ILE A O 19
ATOM 22612 N N . GLU A 1 83 ? -8.398 4.326 5.740 1.00 0.00 83 GLU A N 19
ATOM 22613 C CA . GLU A 1 83 ? -9.719 4.033 6.297 1.00 0.00 83 GLU A CA 19
ATOM 22614 C C . GLU A 1 83 ? -10.421 2.854 5.592 1.00 0.00 83 GLU A C 19
ATOM 22615 O O . GLU A 1 83 ? -11.123 2.067 6.231 1.00 0.00 83 GLU A O 19
ATOM 22627 N N . GLU A 1 84 ? -10.170 2.671 4.290 1.00 0.00 84 GLU A N 19
ATOM 22628 C CA . GLU A 1 84 ? -10.791 1.651 3.433 1.00 0.00 84 GLU A CA 19
ATOM 22629 C C . GLU A 1 84 ? -10.212 0.246 3.649 1.00 0.00 84 GLU A C 19
ATOM 22630 O O . GLU A 1 84 ? -10.964 -0.732 3.658 1.00 0.00 84 GLU A O 19
ATOM 22642 N N . VAL A 1 85 ? -8.885 0.128 3.824 1.00 0.00 85 VAL A N 19
ATOM 22643 C CA . VAL A 1 85 ? -8.187 -1.169 3.728 1.00 0.00 85 VAL A CA 19
ATOM 22644 C C . VAL A 1 85 ? -6.908 -1.312 4.585 1.00 0.00 85 VAL A C 19
ATOM 22645 O O . VAL A 1 85 ? -6.297 -2.378 4.607 1.00 0.00 85 VAL A O 19
ATOM 22658 N N . HIS A 1 86 ? -6.518 -0.318 5.400 1.00 0.00 86 HIS A N 19
ATOM 22659 C CA . HIS A 1 86 ? -5.456 -0.501 6.416 1.00 0.00 86 HIS A CA 19
ATOM 22660 C C . HIS A 1 86 ? -5.923 -1.383 7.573 1.00 0.00 86 HIS A C 19
ATOM 22661 O O . HIS A 1 86 ? -6.949 -1.111 8.202 1.00 0.00 86 HIS A O 19
ATOM 22675 N N . GLY A 1 87 ? -5.156 -2.428 7.887 1.00 0.00 87 GLY A N 19
ATOM 22676 C CA . GLY A 1 87 ? -5.325 -3.285 9.070 1.00 0.00 87 GLY A CA 19
ATOM 22677 C C . GLY A 1 87 ? -6.336 -4.404 8.828 1.00 0.00 87 GLY A C 19
ATOM 22678 O O . GLY A 1 87 ? -6.469 -5.340 9.615 1.00 0.00 87 GLY A O 19
ATOM 22682 N N . LYS A 1 88 ? -7.026 -4.303 7.685 1.00 0.00 88 LYS A N 19
ATOM 22683 C CA . LYS A 1 88 ? -7.880 -5.299 7.080 1.00 0.00 88 LYS A CA 19
ATOM 22684 C C . LYS A 1 88 ? -7.012 -6.393 6.467 1.00 0.00 88 LYS A C 19
ATOM 22685 O O . LYS A 1 88 ? -5.973 -6.127 5.860 1.00 0.00 88 LYS A O 19
ATOM 22704 N N . SER A 1 89 ? -7.448 -7.626 6.666 1.00 0.00 89 SER A N 19
ATOM 22705 C CA . SER A 1 89 ? -6.698 -8.849 6.371 1.00 0.00 89 SER A CA 19
ATOM 22706 C C . SER A 1 89 ? -6.866 -9.279 4.912 1.00 0.00 89 SER A C 19
ATOM 22707 O O . SER A 1 89 ? -7.916 -9.802 4.521 1.00 0.00 89 SER A O 19
ATOM 22715 N N . PHE A 1 90 ? -5.835 -9.073 4.088 1.00 0.00 90 PHE A N 19
ATOM 22716 C CA . PHE A 1 90 ? -5.802 -9.556 2.704 1.00 0.00 90 PHE A CA 19
ATOM 22717 C C . PHE A 1 90 ? -4.905 -10.802 2.596 1.00 0.00 90 PHE A C 19
ATOM 22718 O O . PHE A 1 90 ? -3.912 -10.910 3.311 1.00 0.00 90 PHE A O 19
ATOM 22735 N N . ALA A 1 91 ? -5.231 -11.746 1.702 1.00 0.00 91 ALA A N 19
ATOM 22736 C CA . ALA A 1 91 ? -4.594 -13.067 1.544 1.00 0.00 91 ALA A CA 19
ATOM 22737 C C . ALA A 1 91 ? -4.663 -13.973 2.793 1.00 0.00 91 ALA A C 19
ATOM 22738 O O . ALA A 1 91 ? -5.310 -15.022 2.787 1.00 0.00 91 ALA A O 19
ATOM 22745 N N . ASN A 1 92 ? -3.974 -13.559 3.863 1.00 0.00 92 ASN A N 19
ATOM 22746 C CA . ASN A 1 92 ? -3.832 -14.214 5.166 1.00 0.00 92 ASN A CA 19
ATOM 22747 C C . ASN A 1 92 ? -3.376 -13.250 6.302 1.00 0.00 92 ASN A C 19
ATOM 22748 O O . ASN A 1 92 ? -3.248 -13.692 7.447 1.00 0.00 92 ASN A O 19
ATOM 22759 N N . GLN A 1 93 ? -3.095 -11.961 6.021 1.00 0.00 93 GLN A N 19
ATOM 22760 C CA . GLN A 1 93 ? -2.469 -10.998 6.964 1.00 0.00 93 GLN A CA 19
ATOM 22761 C C . GLN A 1 93 ? -2.866 -9.544 6.617 1.00 0.00 93 GLN A C 19
ATOM 22762 O O . GLN A 1 93 ? -3.312 -9.265 5.501 1.00 0.00 93 GLN A O 19
ATOM 22776 N N . PRO A 1 94 ? -2.739 -8.590 7.553 1.00 0.00 94 PRO A N 19
ATOM 22777 C CA . PRO A 1 94 ? -3.149 -7.214 7.307 1.00 0.00 94 PRO A CA 19
ATOM 22778 C C . PRO A 1 94 ? -2.152 -6.358 6.520 1.00 0.00 94 PRO A C 19
ATOM 22779 O O . PRO A 1 94 ? -0.964 -6.654 6.371 1.00 0.00 94 PRO A O 19
ATOM 22790 N N . LEU A 1 95 ? -2.708 -5.253 6.031 1.00 0.00 95 LEU A N 19
ATOM 22791 C CA . LEU A 1 95 ? -2.135 -4.259 5.136 1.00 0.00 95 LEU A CA 19
ATOM 22792 C C . LEU A 1 95 ? -1.689 -3.003 5.888 1.00 0.00 95 LEU A C 19
ATOM 22793 O O . LEU A 1 95 ? -2.456 -2.429 6.659 1.00 0.00 95 LEU A O 19
ATOM 22809 N N . GLU A 1 96 ? -0.477 -2.532 5.587 1.00 0.00 96 GLU A N 19
ATOM 22810 C CA . GLU A 1 96 ? 0.117 -1.311 6.176 1.00 0.00 96 GLU A CA 19
ATOM 22811 C C . GLU A 1 96 ? 0.035 -0.152 5.158 1.00 0.00 96 GLU A C 19
ATOM 22812 O O . GLU A 1 96 ? 0.993 0.527 4.777 1.00 0.00 96 GLU A O 19
ATOM 22824 N N . VAL A 1 97 ? -1.184 0.016 4.659 1.00 0.00 97 VAL A N 19
ATOM 22825 C CA . VAL A 1 97 ? -1.605 1.032 3.685 1.00 0.00 97 VAL A CA 19
ATOM 22826 C C . VAL A 1 97 ? -1.451 2.373 4.357 1.00 0.00 97 VAL A C 19
ATOM 22827 O O . VAL A 1 97 ? -2.263 2.700 5.228 1.00 0.00 97 VAL A O 19
ATOM 22840 N N . VAL A 1 98 ? -0.386 3.113 4.061 1.00 0.00 98 VAL A N 19
ATOM 22841 C CA . VAL A 1 98 ? -0.065 4.229 4.967 1.00 0.00 98 VAL A CA 19
ATOM 22842 C C . VAL A 1 98 ? 0.716 5.362 4.291 1.00 0.00 98 VAL A C 19
ATOM 22843 O O . VAL A 1 98 ? 0.336 5.877 3.234 1.00 0.00 98 VAL A O 19
ATOM 22856 N N . TYR A 1 99 ? 1.821 5.757 4.898 1.00 0.00 99 TYR A N 19
ATOM 22857 C CA . TYR A 1 99 ? 2.875 6.608 4.351 1.00 0.00 99 TYR A CA 19
ATOM 22858 C C . TYR A 1 99 ? 4.139 5.749 4.060 1.00 0.00 99 TYR A C 19
ATOM 22859 O O . TYR A 1 99 ? 5.245 6.239 3.876 1.00 0.00 99 TYR A O 19
ATOM 22877 N N . SER A 1 100 ? 3.954 4.432 3.998 1.00 0.00 100 SER A N 19
ATOM 22878 C CA . SER A 1 100 ? 4.909 3.325 3.882 1.00 0.00 100 SER A CA 19
ATOM 22879 C C . SER A 1 100 ? 6.082 3.226 4.880 1.00 0.00 100 SER A C 19
ATOM 22880 O O . SER A 1 100 ? 6.975 2.390 4.716 1.00 0.00 100 SER A O 19
ATOM 22888 N N . LYS A 1 101 ? 6.064 4.013 5.954 1.00 0.00 101 LYS A N 19
ATOM 22889 C CA . LYS A 1 101 ? 6.963 3.860 7.111 1.00 0.00 101 LYS A CA 19
ATOM 22890 C C . LYS A 1 101 ? 6.281 4.405 8.379 1.00 0.00 101 LYS A C 19
ATOM 22891 O O . LYS A 1 101 ? 5.406 5.269 8.296 1.00 0.00 101 LYS A O 19
ATOM 22910 N N . LEU A 1 102 ? 6.637 3.858 9.542 1.00 0.00 102 LEU A N 19
ATOM 22911 C CA . LEU A 1 102 ? 5.999 4.141 10.837 1.00 0.00 102 LEU A CA 19
ATOM 22912 C C . LEU A 1 102 ? 6.111 5.632 11.244 1.00 0.00 102 LEU A C 19
ATOM 22913 O O . LEU A 1 102 ? 7.122 6.267 10.926 1.00 0.00 102 LEU A O 19
ATOM 22929 N N . PRO A 1 103 ? 5.147 6.190 12.001 1.00 0.00 103 PRO A N 19
ATOM 22930 C CA . PRO A 1 103 ? 5.141 7.604 12.405 1.00 0.00 103 PRO A CA 19
ATOM 22931 C C . PRO A 1 103 ? 6.258 7.995 13.412 1.00 0.00 103 PRO A C 19
ATOM 22932 O O . PRO A 1 103 ? 6.402 9.180 13.721 1.00 0.00 103 PRO A O 19
ATOM 22943 N N . ALA A 1 104 ? 7.065 7.031 13.879 1.00 0.00 104 ALA A N 19
ATOM 22944 C CA . ALA A 1 104 ? 8.265 7.215 14.712 1.00 0.00 104 ALA A CA 19
ATOM 22945 C C . ALA A 1 104 ? 9.438 6.335 14.225 1.00 0.00 104 ALA A C 19
ATOM 22946 O O . ALA A 1 104 ? 9.220 5.152 13.880 1.00 0.00 104 ALA A O 19
ATOM 22953 N N . GLU A 1 28 ? 5.602 13.834 11.734 1.00 0.00 28 GLU A N 20
ATOM 22954 C CA . GLU A 1 28 ? 6.278 12.526 11.951 1.00 0.00 28 GLU A CA 20
ATOM 22955 C C . GLU A 1 28 ? 5.714 11.463 11.000 1.00 0.00 28 GLU A C 20
ATOM 22956 O O . GLU A 1 28 ? 4.537 11.523 10.635 1.00 0.00 28 GLU A O 20
ATOM 22968 N N . LEU A 1 29 ? 6.552 10.496 10.595 1.00 0.00 29 LEU A N 20
ATOM 22969 C CA . LEU A 1 29 ? 6.308 9.495 9.537 1.00 0.00 29 LEU A CA 20
ATOM 22970 C C . LEU A 1 29 ? 6.043 10.109 8.143 1.00 0.00 29 LEU A C 20
ATOM 22971 O O . LEU A 1 29 ? 5.946 11.324 7.959 1.00 0.00 29 LEU A O 20
ATOM 22987 N N . SER A 1 30 ? 5.942 9.241 7.134 1.00 0.00 30 SER A N 20
ATOM 22988 C CA . SER A 1 30 ? 5.772 9.565 5.711 1.00 0.00 30 SER A CA 20
ATOM 22989 C C . SER A 1 30 ? 4.458 10.273 5.334 1.00 0.00 30 SER A C 20
ATOM 22990 O O . SER A 1 30 ? 4.395 10.926 4.293 1.00 0.00 30 SER A O 20
ATOM 22998 N N . ASN A 1 31 ? 3.396 10.126 6.138 1.00 0.00 31 ASN A N 20
ATOM 22999 C CA . ASN A 1 31 ? 1.998 10.534 5.865 1.00 0.00 31 ASN A CA 20
ATOM 23000 C C . ASN A 1 31 ? 1.310 9.901 4.630 1.00 0.00 31 ASN A C 20
ATOM 23001 O O . ASN A 1 31 ? 0.093 10.039 4.508 1.00 0.00 31 ASN A O 20
ATOM 23012 N N . THR A 1 32 ? 2.029 9.209 3.729 1.00 0.00 32 THR A N 20
ATOM 23013 C CA . THR A 1 32 ? 1.499 8.857 2.394 1.00 0.00 32 THR A CA 20
ATOM 23014 C C . THR A 1 32 ? 1.805 7.447 1.856 1.00 0.00 32 THR A C 20
ATOM 23015 O O . THR A 1 32 ? 1.755 7.267 0.629 1.00 0.00 32 THR A O 20
ATOM 23026 N N . ARG A 1 33 ? 2.112 6.426 2.680 1.00 0.00 33 ARG A N 20
ATOM 23027 C CA . ARG A 1 33 ? 2.664 5.154 2.142 1.00 0.00 33 ARG A CA 20
ATOM 23028 C C . ARG A 1 33 ? 2.030 3.878 2.665 1.00 0.00 33 ARG A C 20
ATOM 23029 O O . ARG A 1 33 ? 1.789 3.687 3.851 1.00 0.00 33 ARG A O 20
ATOM 23050 N N . LEU A 1 34 ? 1.865 2.910 1.791 1.00 0.00 34 LEU A N 20
ATOM 23051 C CA . LEU A 1 34 ? 1.062 1.728 2.066 1.00 0.00 34 LEU A CA 20
ATOM 23052 C C . LEU A 1 34 ? 1.922 0.462 2.096 1.00 0.00 34 LEU A C 20
ATOM 23053 O O . LEU A 1 34 ? 2.423 0.032 1.060 1.00 0.00 34 LEU A O 20
ATOM 23069 N N . PHE A 1 35 ? 2.090 -0.106 3.296 1.00 0.00 35 PHE A N 20
ATOM 23070 C CA . PHE A 1 35 ? 2.971 -1.231 3.623 1.00 0.00 35 PHE A CA 20
ATOM 23071 C C . PHE A 1 35 ? 2.088 -2.467 3.533 1.00 0.00 35 PHE A C 20
ATOM 23072 O O . PHE A 1 35 ? 1.242 -2.763 4.379 1.00 0.00 35 PHE A O 20
ATOM 23089 N N . VAL A 1 36 ? 2.258 -3.151 2.428 1.00 0.00 36 VAL A N 20
ATOM 23090 C CA . VAL A 1 36 ? 1.322 -4.119 1.883 1.00 0.00 36 VAL A CA 20
ATOM 23091 C C . VAL A 1 36 ? 2.107 -5.396 1.620 1.00 0.00 36 VAL A C 20
ATOM 23092 O O . VAL A 1 36 ? 2.894 -5.486 0.677 1.00 0.00 36 VAL A O 20
ATOM 23105 N N . ARG A 1 37 ? 1.947 -6.365 2.528 1.00 0.00 37 ARG A N 20
ATOM 23106 C CA . ARG A 1 37 ? 2.817 -7.555 2.648 1.00 0.00 37 ARG A CA 20
ATOM 23107 C C . ARG A 1 37 ? 2.213 -8.970 2.858 1.00 0.00 37 ARG A C 20
ATOM 23108 O O . ARG A 1 37 ? 3.016 -9.900 2.956 1.00 0.00 37 ARG A O 20
ATOM 23129 N N . PRO A 1 38 ? 0.885 -9.219 2.938 1.00 0.00 38 PRO A N 20
ATOM 23130 C CA . PRO A 1 38 ? 0.325 -10.578 3.050 1.00 0.00 38 PRO A CA 20
ATOM 23131 C C . PRO A 1 38 ? 0.811 -11.602 2.026 1.00 0.00 38 PRO A C 20
ATOM 23132 O O . PRO A 1 38 ? 0.923 -12.791 2.330 1.00 0.00 38 PRO A O 20
ATOM 23143 N N . PHE A 1 39 ? 1.029 -11.123 0.807 1.00 0.00 39 PHE A N 20
ATOM 23144 C CA . PHE A 1 39 ? 1.265 -11.910 -0.391 1.00 0.00 39 PHE A CA 20
ATOM 23145 C C . PHE A 1 39 ? 2.680 -12.500 -0.481 1.00 0.00 39 PHE A C 20
ATOM 23146 O O . PHE A 1 39 ? 3.627 -11.967 0.104 1.00 0.00 39 PHE A O 20
ATOM 23163 N N . PRO A 1 40 ? 2.847 -13.555 -1.299 1.00 0.00 40 PRO A N 20
ATOM 23164 C CA . PRO A 1 40 ? 4.156 -14.033 -1.716 1.00 0.00 40 PRO A CA 20
ATOM 23165 C C . PRO A 1 40 ? 4.719 -13.193 -2.879 1.00 0.00 40 PRO A C 20
ATOM 23166 O O . PRO A 1 40 ? 4.183 -12.135 -3.220 1.00 0.00 40 PRO A O 20
ATOM 23177 N N . LEU A 1 41 ? 5.786 -13.690 -3.524 1.00 0.00 41 LEU A N 20
ATOM 23178 C CA . LEU A 1 41 ? 6.447 -13.127 -4.716 1.00 0.00 41 LEU A CA 20
ATOM 23179 C C . LEU A 1 41 ? 5.473 -12.656 -5.809 1.00 0.00 41 LEU A C 20
ATOM 23180 O O . LEU A 1 41 ? 5.803 -11.778 -6.605 1.00 0.00 41 LEU A O 20
ATOM 23196 N N . ASP A 1 42 ? 4.294 -13.279 -5.873 1.00 0.00 42 ASP A N 20
ATOM 23197 C CA . ASP A 1 42 ? 3.265 -13.110 -6.904 1.00 0.00 42 ASP A CA 20
ATOM 23198 C C . ASP A 1 42 ? 2.631 -11.701 -6.974 1.00 0.00 42 ASP A C 20
ATOM 23199 O O . ASP A 1 42 ? 2.132 -11.344 -8.047 1.00 0.00 42 ASP A O 20
ATOM 23208 N N . VAL A 1 43 ? 2.664 -10.877 -5.915 1.00 0.00 43 VAL A N 20
ATOM 23209 C CA . VAL A 1 43 ? 2.172 -9.481 -5.978 1.00 0.00 43 VAL A CA 20
ATOM 23210 C C . VAL A 1 43 ? 3.072 -8.601 -6.858 1.00 0.00 43 VAL A C 20
ATOM 23211 O O . VAL A 1 43 ? 4.296 -8.608 -6.723 1.00 0.00 43 VAL A O 20
ATOM 23224 N N . GLN A 1 44 ? 2.458 -7.809 -7.737 1.00 0.00 44 GLN A N 20
ATOM 23225 C CA . GLN A 1 44 ? 3.122 -6.835 -8.619 1.00 0.00 44 GLN A CA 20
ATOM 23226 C C . GLN A 1 44 ? 2.272 -5.557 -8.694 1.00 0.00 44 GLN A C 20
ATOM 23227 O O . GLN A 1 44 ? 1.169 -5.481 -8.145 1.00 0.00 44 GLN A O 20
ATOM 23241 N N . GLU A 1 45 ? 2.743 -4.552 -9.436 1.00 0.00 45 GLU A N 20
ATOM 23242 C CA . GLU A 1 45 ? 1.996 -3.314 -9.670 1.00 0.00 45 GLU A CA 20
ATOM 23243 C C . GLU A 1 45 ? 0.599 -3.526 -10.282 1.00 0.00 45 GLU A C 20
ATOM 23244 O O . GLU A 1 45 ? -0.264 -2.675 -10.101 1.00 0.00 45 GLU A O 20
ATOM 23256 N N . SER A 1 46 ? 0.344 -4.652 -10.959 1.00 0.00 46 SER A N 20
ATOM 23257 C CA . SER A 1 46 ? -0.970 -5.023 -11.507 1.00 0.00 46 SER A CA 20
ATOM 23258 C C . SER A 1 46 ? -1.967 -5.488 -10.425 1.00 0.00 46 SER A C 20
ATOM 23259 O O . SER A 1 46 ? -3.175 -5.259 -10.529 1.00 0.00 46 SER A O 20
ATOM 23267 N N . GLU A 1 47 ? -1.478 -6.094 -9.346 1.00 0.00 47 GLU A N 20
ATOM 23268 C CA . GLU A 1 47 ? -2.264 -6.608 -8.233 1.00 0.00 47 GLU A CA 20
ATOM 23269 C C . GLU A 1 47 ? -2.539 -5.447 -7.277 1.00 0.00 47 GLU A C 20
ATOM 23270 O O . GLU A 1 47 ? -3.652 -5.257 -6.777 1.00 0.00 47 GLU A O 20
ATOM 23282 N N . LEU A 1 48 ? -1.529 -4.586 -7.122 1.00 0.00 48 LEU A N 20
ATOM 23283 C CA . LEU A 1 48 ? -1.699 -3.305 -6.485 1.00 0.00 48 LEU A CA 20
ATOM 23284 C C . LEU A 1 48 ? -2.643 -2.437 -7.342 1.00 0.00 48 LEU A C 20
ATOM 23285 O O . LEU A 1 48 ? -3.481 -1.749 -6.793 1.00 0.00 48 LEU A O 20
ATOM 23301 N N . ASN A 1 49 ? -2.633 -2.516 -8.674 1.00 0.00 49 ASN A N 20
ATOM 23302 C CA . ASN A 1 49 ? -3.673 -1.855 -9.495 1.00 0.00 49 ASN A CA 20
ATOM 23303 C C . ASN A 1 49 ? -5.086 -2.386 -9.193 1.00 0.00 49 ASN A C 20
ATOM 23304 O O . ASN A 1 49 ? -6.021 -1.592 -9.093 1.00 0.00 49 ASN A O 20
ATOM 23315 N N . GLU A 1 50 ? -5.256 -3.693 -8.984 1.00 0.00 50 GLU A N 20
ATOM 23316 C CA . GLU A 1 50 ? -6.509 -4.285 -8.525 1.00 0.00 50 GLU A CA 20
ATOM 23317 C C . GLU A 1 50 ? -7.004 -3.731 -7.169 1.00 0.00 50 GLU A C 20
ATOM 23318 O O . GLU A 1 50 ? -8.201 -3.493 -6.995 1.00 0.00 50 GLU A O 20
ATOM 23330 N N . ILE A 1 51 ? -6.085 -3.501 -6.227 1.00 0.00 51 ILE A N 20
ATOM 23331 C CA . ILE A 1 51 ? -6.386 -3.050 -4.852 1.00 0.00 51 ILE A CA 20
ATOM 23332 C C . ILE A 1 51 ? -6.481 -1.516 -4.697 1.00 0.00 51 ILE A C 20
ATOM 23333 O O . ILE A 1 51 ? -7.357 -1.023 -3.991 1.00 0.00 51 ILE A O 20
ATOM 23349 N N . PHE A 1 52 ? -5.572 -0.774 -5.339 1.00 0.00 52 PHE A N 20
ATOM 23350 C CA . PHE A 1 52 ? -5.320 0.668 -5.179 1.00 0.00 52 PHE A CA 20
ATOM 23351 C C . PHE A 1 52 ? -5.958 1.527 -6.284 1.00 0.00 52 PHE A C 20
ATOM 23352 O O . PHE A 1 52 ? -6.208 2.718 -6.085 1.00 0.00 52 PHE A O 20
ATOM 23369 N N . GLY A 1 53 ? -6.251 0.922 -7.439 1.00 0.00 53 GLY A N 20
ATOM 23370 C CA . GLY A 1 53 ? -7.040 1.515 -8.524 1.00 0.00 53 GLY A CA 20
ATOM 23371 C C . GLY A 1 53 ? -8.360 2.190 -8.098 1.00 0.00 53 GLY A C 20
ATOM 23372 O O . GLY A 1 53 ? -8.686 3.226 -8.686 1.00 0.00 53 GLY A O 20
ATOM 23376 N N . PRO A 1 54 ? -9.113 1.695 -7.086 1.00 0.00 54 PRO A N 20
ATOM 23377 C CA . PRO A 1 54 ? -10.291 2.394 -6.562 1.00 0.00 54 PRO A CA 20
ATOM 23378 C C . PRO A 1 54 ? -9.989 3.779 -5.960 1.00 0.00 54 PRO A C 20
ATOM 23379 O O . PRO A 1 54 ? -10.881 4.630 -5.905 1.00 0.00 54 PRO A O 20
ATOM 23390 N N . PHE A 1 55 ? -8.758 4.022 -5.483 1.00 0.00 55 PHE A N 20
ATOM 23391 C CA . PHE A 1 55 ? -8.379 5.258 -4.784 1.00 0.00 55 PHE A CA 20
ATOM 23392 C C . PHE A 1 55 ? -7.986 6.349 -5.771 1.00 0.00 55 PHE A C 20
ATOM 23393 O O . PHE A 1 55 ? -8.455 7.487 -5.673 1.00 0.00 55 PHE A O 20
ATOM 23410 N N . GLY A 1 56 ? -7.109 5.976 -6.707 1.00 0.00 56 GLY A N 20
ATOM 23411 C CA . GLY A 1 56 ? -6.745 6.762 -7.870 1.00 0.00 56 GLY A CA 20
ATOM 23412 C C . GLY A 1 56 ? -5.239 7.035 -8.031 1.00 0.00 56 GLY A C 20
ATOM 23413 O O . GLY A 1 56 ? -4.628 6.454 -8.930 1.00 0.00 56 GLY A O 20
ATOM 23417 N N . PRO A 1 57 ? -4.628 7.904 -7.194 1.00 0.00 57 PRO A N 20
ATOM 23418 C CA . PRO A 1 57 ? -3.265 8.412 -7.385 1.00 0.00 57 PRO A CA 20
ATOM 23419 C C . PRO A 1 57 ? -2.147 7.387 -7.615 1.00 0.00 57 PRO A C 20
ATOM 23420 O O . PRO A 1 57 ? -1.409 7.527 -8.592 1.00 0.00 57 PRO A O 20
ATOM 23431 N N . MET A 1 58 ? -2.031 6.384 -6.732 1.00 0.00 58 MET A N 20
ATOM 23432 C CA . MET A 1 58 ? -0.960 5.348 -6.668 1.00 0.00 58 MET A CA 20
ATOM 23433 C C . MET A 1 58 ? 0.352 5.757 -7.349 1.00 0.00 58 MET A C 20
ATOM 23434 O O . MET A 1 58 ? 0.812 5.215 -8.364 1.00 0.00 58 MET A O 20
ATOM 23448 N N . LYS A 1 59 ? 0.905 6.808 -6.772 1.00 0.00 59 LYS A N 20
ATOM 23449 C CA . LYS A 1 59 ? 1.987 7.638 -7.253 1.00 0.00 59 LYS A CA 20
ATOM 23450 C C . LYS A 1 59 ? 3.342 6.939 -7.276 1.00 0.00 59 LYS A C 20
ATOM 23451 O O . LYS A 1 59 ? 4.142 7.190 -8.169 1.00 0.00 59 LYS A O 20
ATOM 23470 N N . GLU A 1 60 ? 3.589 6.043 -6.313 1.00 0.00 60 GLU A N 20
ATOM 23471 C CA . GLU A 1 60 ? 4.755 5.156 -6.348 1.00 0.00 60 GLU A CA 20
ATOM 23472 C C . GLU A 1 60 ? 4.459 3.791 -5.768 1.00 0.00 60 GLU A C 20
ATOM 23473 O O . GLU A 1 60 ? 3.446 3.586 -5.102 1.00 0.00 60 GLU A O 20
ATOM 23485 N N . VAL A 1 61 ? 5.321 2.840 -6.117 1.00 0.00 61 VAL A N 20
ATOM 23486 C CA . VAL A 1 61 ? 5.062 1.410 -5.980 1.00 0.00 61 VAL A CA 20
ATOM 23487 C C . VAL A 1 61 ? 6.391 0.667 -5.826 1.00 0.00 61 VAL A C 20
ATOM 23488 O O . VAL A 1 61 ? 6.879 0.016 -6.755 1.00 0.00 61 VAL A O 20
ATOM 23501 N N . LYS A 1 62 ? 7.029 0.797 -4.658 1.00 0.00 62 LYS A N 20
ATOM 23502 C CA . LYS A 1 62 ? 8.203 -0.027 -4.334 1.00 0.00 62 LYS A CA 20
ATOM 23503 C C . LYS A 1 62 ? 7.716 -1.464 -4.140 1.00 0.00 62 LYS A C 20
ATOM 23504 O O . LYS A 1 62 ? 6.812 -1.670 -3.335 1.00 0.00 62 LYS A O 20
ATOM 23523 N N . ILE A 1 63 ? 8.275 -2.450 -4.833 1.00 0.00 63 ILE A N 20
ATOM 23524 C CA . ILE A 1 63 ? 7.916 -3.875 -4.668 1.00 0.00 63 ILE A CA 20
ATOM 23525 C C . ILE A 1 63 ? 9.180 -4.731 -4.526 1.00 0.00 63 ILE A C 20
ATOM 23526 O O . ILE A 1 63 ? 10.093 -4.669 -5.355 1.00 0.00 63 ILE A O 20
ATOM 23542 N N . LEU A 1 64 ? 9.222 -5.514 -3.452 1.00 0.00 64 LEU A N 20
ATOM 23543 C CA . LEU A 1 64 ? 10.368 -6.256 -2.941 1.00 0.00 64 LEU A CA 20
ATOM 23544 C C . LEU A 1 64 ? 9.946 -7.696 -2.608 1.00 0.00 64 LEU A C 20
ATOM 23545 O O . LEU A 1 64 ? 9.494 -7.957 -1.500 1.00 0.00 64 LEU A O 20
ATOM 23561 N N . ASN A 1 65 ? 10.090 -8.635 -3.540 1.00 0.00 65 ASN A N 20
ATOM 23562 C CA . ASN A 1 65 ? 9.956 -10.095 -3.321 1.00 0.00 65 ASN A CA 20
ATOM 23563 C C . ASN A 1 65 ? 8.839 -10.566 -2.348 1.00 0.00 65 ASN A C 20
ATOM 23564 O O . ASN A 1 65 ? 9.060 -11.460 -1.523 1.00 0.00 65 ASN A O 20
ATOM 23575 N N . GLY A 1 66 ? 7.663 -9.934 -2.357 1.00 0.00 66 GLY A N 20
ATOM 23576 C CA . GLY A 1 66 ? 6.565 -10.222 -1.421 1.00 0.00 66 GLY A CA 20
ATOM 23577 C C . GLY A 1 66 ? 5.960 -8.988 -0.752 1.00 0.00 66 GLY A C 20
ATOM 23578 O O . GLY A 1 66 ? 4.751 -8.927 -0.519 1.00 0.00 66 GLY A O 20
ATOM 23582 N N . PHE A 1 67 ? 6.790 -7.984 -0.467 1.00 0.00 67 PHE A N 20
ATOM 23583 C CA . PHE A 1 67 ? 6.390 -6.723 0.154 1.00 0.00 67 PHE A CA 20
ATOM 23584 C C . PHE A 1 67 ? 6.166 -5.655 -0.915 1.00 0.00 67 PHE A C 20
ATOM 23585 O O . PHE A 1 67 ? 6.863 -5.604 -1.927 1.00 0.00 67 PHE A O 20
ATOM 23602 N N . ALA A 1 68 ? 5.224 -4.762 -0.659 1.00 0.00 68 ALA A N 20
ATOM 23603 C CA . ALA A 1 68 ? 4.905 -3.580 -1.441 1.00 0.00 68 ALA A CA 20
ATOM 23604 C C . ALA A 1 68 ? 4.855 -2.384 -0.493 1.00 0.00 68 ALA A C 20
ATOM 23605 O O . ALA A 1 68 ? 4.353 -2.471 0.623 1.00 0.00 68 ALA A O 20
ATOM 23612 N N . PHE A 1 69 ? 5.383 -1.265 -0.970 1.00 0.00 69 PHE A N 20
ATOM 23613 C CA . PHE A 1 69 ? 5.390 0.015 -0.286 1.00 0.00 69 PHE A CA 20
ATOM 23614 C C . PHE A 1 69 ? 4.947 1.032 -1.323 1.00 0.00 69 PHE A C 20
ATOM 23615 O O . PHE A 1 69 ? 5.732 1.641 -2.059 1.00 0.00 69 PHE A O 20
ATOM 23632 N N . VAL A 1 70 ? 3.631 1.069 -1.476 1.00 0.00 70 VAL A N 20
ATOM 23633 C CA . VAL A 1 70 ? 2.960 1.987 -2.387 1.00 0.00 70 VAL A CA 20
ATOM 23634 C C . VAL A 1 70 ? 3.001 3.374 -1.760 1.00 0.00 70 VAL A C 20
ATOM 23635 O O . VAL A 1 70 ? 3.280 3.525 -0.567 1.00 0.00 70 VAL A O 20
ATOM 23648 N N . GLU A 1 71 ? 2.760 4.409 -2.540 1.00 0.00 71 GLU A N 20
ATOM 23649 C CA . GLU A 1 71 ? 3.002 5.784 -2.121 1.00 0.00 71 GLU A CA 20
ATOM 23650 C C . GLU A 1 71 ? 2.076 6.727 -2.878 1.00 0.00 71 GLU A C 20
ATOM 23651 O O . GLU A 1 71 ? 1.713 6.480 -4.036 1.00 0.00 71 GLU A O 20
ATOM 23663 N N . PHE A 1 72 ? 1.782 7.851 -2.238 1.00 0.00 72 PHE A N 20
ATOM 23664 C CA . PHE A 1 72 ? 1.075 8.986 -2.820 1.00 0.00 72 PHE A CA 20
ATOM 23665 C C . PHE A 1 72 ? 1.824 10.303 -2.568 1.00 0.00 72 PHE A C 20
ATOM 23666 O O . PHE A 1 72 ? 2.684 10.394 -1.685 1.00 0.00 72 PHE A O 20
ATOM 23683 N N . GLU A 1 73 ? 1.523 11.332 -3.359 1.00 0.00 73 GLU A N 20
ATOM 23684 C CA . GLU A 1 73 ? 2.127 12.670 -3.211 1.00 0.00 73 GLU A CA 20
ATOM 23685 C C . GLU A 1 73 ? 1.375 13.568 -2.203 1.00 0.00 73 GLU A C 20
ATOM 23686 O O . GLU A 1 73 ? 1.869 14.629 -1.819 1.00 0.00 73 GLU A O 20
ATOM 23698 N N . GLU A 1 74 ? 0.208 13.122 -1.732 1.00 0.00 74 GLU A N 20
ATOM 23699 C CA . GLU A 1 74 ? -0.609 13.750 -0.683 1.00 0.00 74 GLU A CA 20
ATOM 23700 C C . GLU A 1 74 ? -1.156 12.705 0.308 1.00 0.00 74 GLU A C 20
ATOM 23701 O O . GLU A 1 74 ? -1.276 11.518 0.002 1.00 0.00 74 GLU A O 20
ATOM 23713 N N . ALA A 1 75 ? -1.488 13.148 1.523 1.00 0.00 75 ALA A N 20
ATOM 23714 C CA . ALA A 1 75 ? -2.028 12.288 2.578 1.00 0.00 75 ALA A CA 20
ATOM 23715 C C . ALA A 1 75 ? -3.531 11.960 2.412 1.00 0.00 75 ALA A C 20
ATOM 23716 O O . ALA A 1 75 ? -4.074 11.167 3.180 1.00 0.00 75 ALA A O 20
ATOM 23723 N N . GLU A 1 76 ? -4.221 12.530 1.409 1.00 0.00 76 GLU A N 20
ATOM 23724 C CA . GLU A 1 76 ? -5.655 12.289 1.177 1.00 0.00 76 GLU A CA 20
ATOM 23725 C C . GLU A 1 76 ? -5.927 10.901 0.577 1.00 0.00 76 GLU A C 20
ATOM 23726 O O . GLU A 1 76 ? -6.825 10.190 1.037 1.00 0.00 76 GLU A O 20
ATOM 23738 N N . SER A 1 77 ? -5.129 10.466 -0.400 1.00 0.00 77 SER A N 20
ATOM 23739 C CA . SER A 1 77 ? -5.172 9.081 -0.874 1.00 0.00 77 SER A CA 20
ATOM 23740 C C . SER A 1 77 ? -4.721 8.100 0.187 1.00 0.00 77 SER A C 20
ATOM 23741 O O . SER A 1 77 ? -5.269 7.010 0.261 1.00 0.00 77 SER A O 20
ATOM 23749 N N . ALA A 1 78 ? -3.790 8.478 1.062 1.00 0.00 78 ALA A N 20
ATOM 23750 C CA . ALA A 1 78 ? -3.444 7.637 2.203 1.00 0.00 78 ALA A CA 20
ATOM 23751 C C . ALA A 1 78 ? -4.628 7.490 3.166 1.00 0.00 78 ALA A C 20
ATOM 23752 O O . ALA A 1 78 ? -4.998 6.360 3.466 1.00 0.00 78 ALA A O 20
ATOM 23759 N N . ALA A 1 79 ? -5.300 8.584 3.549 1.00 0.00 79 ALA A N 20
ATOM 23760 C CA . ALA A 1 79 ? -6.539 8.557 4.338 1.00 0.00 79 ALA A CA 20
ATOM 23761 C C . ALA A 1 79 ? -7.599 7.618 3.736 1.00 0.00 79 ALA A C 20
ATOM 23762 O O . ALA A 1 79 ? -8.102 6.717 4.424 1.00 0.00 79 ALA A O 20
ATOM 23769 N N . LYS A 1 80 ? -7.900 7.761 2.429 1.00 0.00 80 LYS A N 20
ATOM 23770 C CA . LYS A 1 80 ? -8.875 6.869 1.795 1.00 0.00 80 LYS A CA 20
ATOM 23771 C C . LYS A 1 80 ? -8.377 5.433 1.669 1.00 0.00 80 LYS A C 20
ATOM 23772 O O . LYS A 1 80 ? -9.133 4.516 1.962 1.00 0.00 80 LYS A O 20
ATOM 23791 N N . ALA A 1 81 ? -7.108 5.230 1.326 1.00 0.00 81 ALA A N 20
ATOM 23792 C CA . ALA A 1 81 ? -6.498 3.906 1.247 1.00 0.00 81 ALA A CA 20
ATOM 23793 C C . ALA A 1 81 ? -6.619 3.191 2.609 1.00 0.00 81 ALA A C 20
ATOM 23794 O O . ALA A 1 81 ? -7.025 2.032 2.674 1.00 0.00 81 ALA A O 20
ATOM 23801 N N . ILE A 1 82 ? -6.354 3.895 3.722 1.00 0.00 82 ILE A N 20
ATOM 23802 C CA . ILE A 1 82 ? -6.541 3.377 5.086 1.00 0.00 82 ILE A CA 20
ATOM 23803 C C . ILE A 1 82 ? -7.984 2.908 5.288 1.00 0.00 82 ILE A C 20
ATOM 23804 O O . ILE A 1 82 ? -8.238 1.741 5.599 1.00 0.00 82 ILE A O 20
ATOM 23820 N N . GLU A 1 83 ? -8.940 3.805 5.041 1.00 0.00 83 GLU A N 20
ATOM 23821 C CA . GLU A 1 83 ? -10.370 3.499 5.192 1.00 0.00 83 GLU A CA 20
ATOM 23822 C C . GLU A 1 83 ? -10.854 2.374 4.247 1.00 0.00 83 GLU A C 20
ATOM 23823 O O . GLU A 1 83 ? -11.813 1.671 4.561 1.00 0.00 83 GLU A O 20
ATOM 23835 N N . GLU A 1 84 ? -10.164 2.148 3.122 1.00 0.00 84 GLU A N 20
ATOM 23836 C CA . GLU A 1 84 ? -10.509 1.155 2.096 1.00 0.00 84 GLU A CA 20
ATOM 23837 C C . GLU A 1 84 ? -9.905 -0.234 2.353 1.00 0.00 84 GLU A C 20
ATOM 23838 O O . GLU A 1 84 ? -10.562 -1.243 2.090 1.00 0.00 84 GLU A O 20
ATOM 23850 N N . VAL A 1 85 ? -8.669 -0.306 2.869 1.00 0.00 85 VAL A N 20
ATOM 23851 C CA . VAL A 1 85 ? -7.890 -1.562 2.902 1.00 0.00 85 VAL A CA 20
ATOM 23852 C C . VAL A 1 85 ? -6.914 -1.730 4.092 1.00 0.00 85 VAL A C 20
ATOM 23853 O O . VAL A 1 85 ? -6.462 -2.843 4.334 1.00 0.00 85 VAL A O 20
ATOM 23866 N N . HIS A 1 86 ? -6.658 -0.722 4.929 1.00 0.00 86 HIS A N 20
ATOM 23867 C CA . HIS A 1 86 ? -5.887 -0.937 6.177 1.00 0.00 86 HIS A CA 20
ATOM 23868 C C . HIS A 1 86 ? -6.598 -1.873 7.165 1.00 0.00 86 HIS A C 20
ATOM 23869 O O . HIS A 1 86 ? -7.681 -1.561 7.672 1.00 0.00 86 HIS A O 20
ATOM 23883 N N . GLY A 1 87 ? -5.977 -3.009 7.477 1.00 0.00 87 GLY A N 20
ATOM 23884 C CA . GLY A 1 87 ? -6.412 -3.933 8.540 1.00 0.00 87 GLY A CA 20
ATOM 23885 C C . GLY A 1 87 ? -7.459 -4.921 8.029 1.00 0.00 87 GLY A C 20
ATOM 23886 O O . GLY A 1 87 ? -7.904 -5.805 8.767 1.00 0.00 87 GLY A O 20
ATOM 23890 N N . LYS A 1 88 ? -7.831 -4.770 6.760 1.00 0.00 88 LYS A N 20
ATOM 23891 C CA . LYS A 1 88 ? -8.612 -5.712 5.984 1.00 0.00 88 LYS A CA 20
ATOM 23892 C C . LYS A 1 88 ? -7.655 -6.806 5.520 1.00 0.00 88 LYS A C 20
ATOM 23893 O O . LYS A 1 88 ? -6.478 -6.533 5.271 1.00 0.00 88 LYS A O 20
ATOM 23912 N N . SER A 1 89 ? -8.147 -8.030 5.398 1.00 0.00 89 SER A N 20
ATOM 23913 C CA . SER A 1 89 ? -7.297 -9.189 5.097 1.00 0.00 89 SER A CA 20
ATOM 23914 C C . SER A 1 89 ? -7.272 -9.492 3.612 1.00 0.00 89 SER A C 20
ATOM 23915 O O . SER A 1 89 ? -8.309 -9.764 2.999 1.00 0.00 89 SER A O 20
ATOM 23923 N N . PHE A 1 90 ? -6.069 -9.500 3.042 1.00 0.00 90 PHE A N 20
ATOM 23924 C CA . PHE A 1 90 ? -5.810 -9.978 1.685 1.00 0.00 90 PHE A CA 20
ATOM 23925 C C . PHE A 1 90 ? -5.008 -11.290 1.689 1.00 0.00 90 PHE A C 20
ATOM 23926 O O . PHE A 1 90 ? -4.151 -11.492 2.549 1.00 0.00 90 PHE A O 20
ATOM 23943 N N . ALA A 1 91 ? -5.290 -12.180 0.736 1.00 0.00 91 ALA A N 20
ATOM 23944 C CA . ALA A 1 91 ? -4.784 -13.556 0.578 1.00 0.00 91 ALA A CA 20
ATOM 23945 C C . ALA A 1 91 ? -4.987 -14.491 1.798 1.00 0.00 91 ALA A C 20
ATOM 23946 O O . ALA A 1 91 ? -5.649 -15.525 1.679 1.00 0.00 91 ALA A O 20
ATOM 23953 N N . ASN A 1 92 ? -4.449 -14.130 2.965 1.00 0.00 92 ASN A N 20
ATOM 23954 C CA . ASN A 1 92 ? -4.556 -14.849 4.244 1.00 0.00 92 ASN A CA 20
ATOM 23955 C C . ASN A 1 92 ? -4.373 -13.957 5.493 1.00 0.00 92 ASN A C 20
ATOM 23956 O O . ASN A 1 92 ? -4.493 -14.472 6.611 1.00 0.00 92 ASN A O 20
ATOM 23967 N N . GLN A 1 93 ? -4.051 -12.658 5.364 1.00 0.00 93 GLN A N 20
ATOM 23968 C CA . GLN A 1 93 ? -3.661 -11.782 6.485 1.00 0.00 93 GLN A CA 20
ATOM 23969 C C . GLN A 1 93 ? -3.754 -10.277 6.132 1.00 0.00 93 GLN A C 20
ATOM 23970 O O . GLN A 1 93 ? -3.934 -9.950 4.955 1.00 0.00 93 GLN A O 20
ATOM 23984 N N . PRO A 1 94 ? -3.690 -9.333 7.089 1.00 0.00 94 PRO A N 20
ATOM 23985 C CA . PRO A 1 94 ? -3.979 -7.928 6.800 1.00 0.00 94 PRO A CA 20
ATOM 23986 C C . PRO A 1 94 ? -2.846 -7.059 6.253 1.00 0.00 94 PRO A C 20
ATOM 23987 O O . PRO A 1 94 ? -1.654 -7.296 6.464 1.00 0.00 94 PRO A O 20
ATOM 23998 N N . LEU A 1 95 ? -3.289 -5.986 5.601 1.00 0.00 95 LEU A N 20
ATOM 23999 C CA . LEU A 1 95 ? -2.506 -4.867 5.099 1.00 0.00 95 LEU A CA 20
ATOM 24000 C C . LEU A 1 95 ? -2.198 -3.812 6.178 1.00 0.00 95 LEU A C 20
ATOM 24001 O O . LEU A 1 95 ? -2.996 -3.593 7.090 1.00 0.00 95 LEU A O 20
ATOM 24017 N N . GLU A 1 96 ? -1.099 -3.074 6.003 1.00 0.00 96 GLU A N 20
ATOM 24018 C CA . GLU A 1 96 ? -0.650 -1.949 6.841 1.00 0.00 96 GLU A CA 20
ATOM 24019 C C . GLU A 1 96 ? -0.481 -0.678 5.987 1.00 0.00 96 GLU A C 20
ATOM 24020 O O . GLU A 1 96 ? 0.557 -0.023 5.877 1.00 0.00 96 GLU A O 20
ATOM 24032 N N . VAL A 1 97 ? -1.562 -0.371 5.288 1.00 0.00 97 VAL A N 20
ATOM 24033 C CA . VAL A 1 97 ? -1.745 0.767 4.375 1.00 0.00 97 VAL A CA 20
ATOM 24034 C C . VAL A 1 97 ? -1.704 2.040 5.209 1.00 0.00 97 VAL A C 20
ATOM 24035 O O . VAL A 1 97 ? -2.691 2.313 5.889 1.00 0.00 97 VAL A O 20
ATOM 24048 N N . VAL A 1 98 ? -0.585 2.774 5.283 1.00 0.00 98 VAL A N 20
ATOM 24049 C CA . VAL A 1 98 ? -0.448 3.801 6.321 1.00 0.00 98 VAL A CA 20
ATOM 24050 C C . VAL A 1 98 ? 0.562 4.912 5.952 1.00 0.00 98 VAL A C 20
ATOM 24051 O O . VAL A 1 98 ? 0.318 5.726 5.045 1.00 0.00 98 VAL A O 20
ATOM 24064 N N . TYR A 1 99 ? 1.749 4.887 6.545 1.00 0.00 99 TYR A N 20
ATOM 24065 C CA . TYR A 1 99 ? 2.908 5.761 6.332 1.00 0.00 99 TYR A CA 20
ATOM 24066 C C . TYR A 1 99 ? 4.171 4.919 5.993 1.00 0.00 99 TYR A C 20
ATOM 24067 O O . TYR A 1 99 ? 5.309 5.357 6.102 1.00 0.00 99 TYR A O 20
ATOM 24085 N N . SER A 1 100 ? 3.928 3.670 5.611 1.00 0.00 100 SER A N 20
ATOM 24086 C CA . SER A 1 100 ? 4.757 2.485 5.357 1.00 0.00 100 SER A CA 20
ATOM 24087 C C . SER A 1 100 ? 6.022 2.175 6.179 1.00 0.00 100 SER A C 20
ATOM 24088 O O . SER A 1 100 ? 6.675 1.168 5.902 1.00 0.00 100 SER A O 20
ATOM 24096 N N . LYS A 1 101 ? 6.344 2.969 7.212 1.00 0.00 101 LYS A N 20
ATOM 24097 C CA . LYS A 1 101 ? 7.440 2.730 8.179 1.00 0.00 101 LYS A CA 20
ATOM 24098 C C . LYS A 1 101 ? 8.806 2.470 7.511 1.00 0.00 101 LYS A C 20
ATOM 24099 O O . LYS A 1 101 ? 9.632 1.703 8.012 1.00 0.00 101 LYS A O 20
ATOM 24118 N N . LEU A 1 102 ? 9.034 3.140 6.379 1.00 0.00 102 LEU A N 20
ATOM 24119 C CA . LEU A 1 102 ? 10.232 3.058 5.537 1.00 0.00 102 LEU A CA 20
ATOM 24120 C C . LEU A 1 102 ? 10.576 4.479 5.039 1.00 0.00 102 LEU A C 20
ATOM 24121 O O . LEU A 1 102 ? 9.719 5.099 4.403 1.00 0.00 102 LEU A O 20
ATOM 24137 N N . PRO A 1 103 ? 11.779 5.025 5.314 1.00 0.00 103 PRO A N 20
ATOM 24138 C CA . PRO A 1 103 ? 12.122 6.427 5.035 1.00 0.00 103 PRO A CA 20
ATOM 24139 C C . PRO A 1 103 ? 12.619 6.706 3.593 1.00 0.00 103 PRO A C 20
ATOM 24140 O O . PRO A 1 103 ? 12.927 7.857 3.269 1.00 0.00 103 PRO A O 20
ATOM 24151 N N . ALA A 1 104 ? 12.705 5.683 2.735 1.00 0.00 104 ALA A N 20
ATOM 24152 C CA . ALA A 1 104 ? 13.234 5.736 1.358 1.00 0.00 104 ALA A CA 20
ATOM 24153 C C . ALA A 1 104 ? 12.333 4.966 0.377 1.00 0.00 104 ALA A C 20
ATOM 24154 O O . ALA A 1 104 ? 11.748 3.942 0.781 1.00 0.00 104 ALA A O 20
#

Nearest PDB structures (foldseek):
  2jvo-assembly1_A  TM=9.464E-01  e=6.668E-14  Saccharomyces cerevisiae
  7qdd-assembly1_B  TM=8.189E-01  e=2.802E-11  Saccharomyces cerevisiae S288C
  2osq-assembly1_A  TM=8.311E-01  e=4.466E-10  Saccharomyces cerevisiae
  2xnr-assembly1_A  TM=8.117E-01  e=1.855E-05  Saccharomyces cerevisiae
  2dk2-assembly1_A  TM=7.481E-01  e=4.203E-05  Homo sapiens

Radius of gyration: 11.0 Å; Cα contacts (8 Å, |Δi|>4): 157; chains: 1; bounding box: 24×29×21 Å

Organism: Saccharomyces cerevisiae (strain ATCC 204508 / S288c) (NCBI:txid559292)